Protein 9GMT (pdb70)

Structure (mmCIF, N/CA/C/O backbone):
data_9GMT
#
_entry.id   9GMT
#
_cell.length_a   1.00
_cell.length_b   1.00
_cell.length_c   1.00
_cell.angle_alpha   90.00
_cell.angle_beta   90.00
_cell.angle_gamma   90.00
#
_symmetry.space_group_name_H-M   'P 1'
#
loop_
_entity.id
_entity.type
_entity.pdbx_description
1 polymer 'Polyribonucleotide nucleotidyltransferase'
2 polymer "RNA (5'-R(P*AP*AP*AP*AP*AP*AP*AP*AP*AP*AP*AP*AP*AP*AP*A)-3')"
3 non-polymer '1-[[4-[4-[[2-phenyl-5-(trifluoromethyl)-1,3-oxazol-4-yl]carbonylamino]phenyl]phenyl]carbonylamino]cyclopentane-1-carboxylic acid'
#
loop_
_atom_site.group_PDB
_atom_site.id
_atom_site.type_symbol
_atom_site.label_atom_id
_atom_site.label_alt_id
_atom_site.label_comp_id
_atom_site.label_asym_id
_atom_site.label_entity_id
_atom_site.label_seq_id
_atom_site.pdbx_PDB_ins_code
_atom_site.Cartn_x
_atom_site.Cartn_y
_atom_site.Cartn_z
_atom_site.occupancy
_atom_site.B_iso_or_equiv
_atom_site.auth_seq_id
_atom_site.auth_comp_id
_atom_site.auth_asym_id
_atom_site.auth_atom_id
_atom_site.pdbx_PDB_model_num
ATOM 1 N N . ALA A 1 1 ? 154.32170 111.22477 173.91975 1.000 77.76895 4 ALA A N 1
ATOM 2 C CA . ALA A 1 1 ? 153.53950 110.04394 173.57040 1.000 82.63024 4 ALA A CA 1
ATOM 3 C C . ALA A 1 1 ? 153.52381 109.82888 172.06252 1.000 82.71322 4 ALA A C 1
ATOM 4 O O . ALA A 1 1 ? 152.87153 110.56740 171.32909 1.000 79.64620 4 ALA A O 1
ATOM 6 N N . GLU A 1 2 ? 154.24134 108.80293 171.60886 1.000 89.42489 5 GLU A N 1
ATOM 7 C CA . GLU A 1 2 ? 154.35633 108.48236 170.18673 1.000 88.04624 5 GLU A CA 1
ATOM 8 C C . GLU A 1 2 ? 153.09641 107.73086 169.76965 1.000 88.26492 5 GLU A C 1
ATOM 9 O O . GLU A 1 2 ? 153.03730 106.50152 169.81059 1.000 86.97958 5 GLU A O 1
ATOM 15 N N . ILE A 1 3 ? 152.07565 108.48919 169.36592 1.000 89.08400 6 ILE A N 1
ATOM 16 C CA . ILE A 1 3 ? 150.83365 107.88123 168.90185 1.000 90.77365 6 ILE A CA 1
ATOM 17 C C . ILE A 1 3 ? 151.05484 107.12352 167.59921 1.000 91.13583 6 ILE A C 1
ATOM 18 O O . ILE A 1 3 ? 150.43769 106.07709 167.36627 1.000 89.54814 6 ILE A O 1
ATOM 23 N N . ASP A 1 4 ? 151.92843 107.63200 166.73534 1.000 91.72736 7 ASP A N 1
ATOM 24 C CA . ASP A 1 4 ? 152.25165 107.00538 165.46364 1.000 90.14926 7 ASP A CA 1
ATOM 25 C C . ASP A 1 4 ? 153.75509 107.11736 165.25582 1.000 88.67968 7 ASP A C 1
ATOM 26 O O . ASP A 1 4 ? 154.42277 107.93409 165.89331 1.000 89.57040 7 ASP A O 1
ATOM 31 N N . GLU A 1 5 ? 154.29001 106.27069 164.37802 1.000 85.29185 8 GLU A N 1
ATOM 32 C CA . GLU A 1 5 ? 155.71804 106.29624 164.08634 1.000 87.08027 8 GLU A CA 1
ATOM 33 C C . GLU A 1 5 ? 156.13640 107.66959 163.58115 1.000 87.55683 8 GLU A C 1
ATOM 34 O O . GLU A 1 5 ? 155.73850 108.08977 162.49096 1.000 87.11288 8 GLU A O 1
ATOM 40 N N . GLY A 1 6 ? 156.94247 108.36487 164.37983 1.000 74.97534 9 GLY A N 1
ATOM 41 C CA . GLY A 1 6 ? 157.38543 109.70271 164.06032 1.000 69.68809 9 GLY A CA 1
ATOM 42 C C . GLY A 1 6 ? 156.48194 110.81635 164.53972 1.000 67.70604 9 GLY A C 1
ATOM 43 O O . GLY A 1 6 ? 156.82917 111.98788 164.35776 1.000 71.54261 9 GLY A O 1
ATOM 44 N N . VAL A 1 7 ? 155.34541 110.49506 165.15207 1.000 61.35661 10 VAL A N 1
ATOM 45 C CA . VAL A 1 7 ? 154.37047 111.48030 165.60766 1.000 62.12121 10 VAL A CA 1
ATOM 46 C C . VAL A 1 7 ? 154.32215 111.45112 167.12928 1.000 61.04776 10 VAL A C 1
ATOM 47 O O . VAL A 1 7 ? 154.25360 110.37446 167.73020 1.000 66.28652 10 VAL A O 1
ATOM 51 N N . PHE A 1 8 ? 154.35628 112.62929 167.75161 1.000 51.74202 11 PHE A N 1
ATOM 52 C CA . PHE A 1 8 ? 154.37094 112.74275 169.20402 1.000 49.08559 11 PHE A CA 1
ATOM 53 C C . PHE A 1 8 ? 153.33136 113.75612 169.66623 1.000 51.74728 11 PHE A C 1
ATOM 54 O O . PHE A 1 8 ? 152.96328 114.66977 168.92449 1.000 59.60989 11 PHE A O 1
ATOM 62 N N . GLU A 1 9 ? 152.86967 113.59209 170.90847 1.000 52.42886 12 GLU A N 1
ATOM 63 C CA . GLU A 1 9 ? 151.73580 114.34757 171.42863 1.000 52.55911 12 GLU A CA 1
ATOM 64 C C . GLU A 1 9 ? 151.87419 114.55330 172.93546 1.000 50.08832 12 GLU A C 1
ATOM 65 O O . GLU A 1 9 ? 152.43128 113.70988 173.63872 1.000 56.14737 12 GLU A O 1
ATOM 71 N N . THR A 1 10 ? 151.34915 115.68219 173.42275 1.000 43.47035 13 THR A N 1
ATOM 72 C CA . THR A 1 10 ? 151.43378 116.06256 174.83411 1.000 39.99798 13 THR A CA 1
ATOM 73 C C . THR A 1 10 ? 150.18305 116.85533 175.21490 1.000 43.37984 13 THR A C 1
ATOM 74 O O . THR A 1 10 ? 149.55065 117.48236 174.36428 1.000 50.38797 13 THR A O 1
ATOM 78 N N . THR A 1 11 ? 149.81696 116.81443 176.50323 1.000 44.56458 14 THR A N 1
ATOM 79 C CA . THR A 1 11 ? 148.56206 117.38604 176.98704 1.000 43.85279 14 THR A CA 1
ATOM 80 C C . THR A 1 11 ? 148.76477 118.20802 178.25832 1.000 42.59201 14 THR A C 1
ATOM 81 O O . THR A 1 11 ? 149.57482 117.86005 179.11882 1.000 48.44866 14 THR A O 1
ATOM 85 N N . ALA A 1 12 ? 147.99110 119.29227 178.38012 1.000 35.46831 15 ALA A N 1
ATOM 86 C CA . ALA A 1 12 ? 147.92165 120.10269 179.59073 1.000 39.26172 15 ALA A CA 1
ATOM 87 C C . ALA A 1 12 ? 146.46562 120.32913 179.98246 1.000 39.73374 15 ALA A C 1
ATOM 88 O O . ALA A 1 12 ? 145.58746 120.43586 179.12432 1.000 50.21227 15 ALA A O 1
ATOM 90 N N . THR A 1 13 ? 146.21527 120.41164 181.28822 1.000 35.51879 16 THR A N 1
ATOM 91 C CA . THR A 1 13 ? 144.86553 120.49944 181.83308 1.000 37.20747 16 THR A CA 1
ATOM 92 C C . THR A 1 13 ? 144.66389 121.80124 182.59982 1.000 39.71918 16 THR A C 1
ATOM 93 O O . THR A 1 13 ? 145.52799 122.21633 183.37515 1.000 42.75930 16 THR A O 1
ATOM 97 N N . ILE A 1 14 ? 143.50885 122.42933 182.38987 1.000 36.33452 17 ILE A N 1
ATOM 98 C CA . ILE A 1 14 ? 143.12073 123.66999 183.05212 1.000 35.22528 17 ILE A CA 1
ATOM 99 C C . ILE A 1 14 ? 141.87797 123.36343 183.87386 1.000 39.61895 17 ILE A C 1
ATOM 100 O O . ILE A 1 14 ? 140.81151 123.08648 183.31223 1.000 46.22643 17 ILE A O 1
ATOM 105 N N . ASP A 1 15 ? 142.00281 123.42183 185.19555 1.000 47.06384 18 ASP A N 1
ATOM 106 C CA . ASP A 1 15 ? 140.93653 123.02719 186.10884 1.000 45.26948 18 ASP A CA 1
ATOM 107 C C . ASP A 1 15 ? 140.32047 124.26510 186.74587 1.000 42.39345 18 ASP A C 1
ATOM 108 O O . ASP A 1 15 ? 140.97133 124.94415 187.54521 1.000 43.69391 18 ASP A O 1
ATOM 113 N N . ASN A 1 16 ? 139.06274 124.54363 186.40448 1.000 40.27958 19 ASN A N 1
ATOM 114 C CA . ASN A 1 16 ? 138.35088 125.71530 186.89778 1.000 40.77154 19 ASN A CA 1
ATOM 115 C C . ASN A 1 16 ? 137.28909 125.36468 187.93379 1.000 44.71794 19 ASN A C 1
ATOM 116 O O . ASN A 1 16 ? 136.42426 126.19181 188.22891 1.000 47.32759 19 ASN A O 1
ATOM 121 N N . GLY A 1 17 ? 137.33115 124.16181 188.48472 1.000 50.69671 20 GLY A N 1
ATOM 122 C CA . GLY A 1 17 ? 136.38237 123.79491 189.52348 1.000 46.18149 20 GLY A CA 1
ATOM 123 C C . GLY A 1 17 ? 134.96378 123.72401 188.99300 1.000 49.62748 20 GLY A C 1
ATOM 124 O O . GLY A 1 17 ? 134.66521 122.99337 188.04310 1.000 52.41018 20 GLY A O 1
ATOM 125 N N . SER A 1 18 ? 134.06584 124.49380 189.60772 1.000 48.91123 21 SER A N 1
ATOM 126 C CA . SER A 1 18 ? 132.65864 124.47827 189.23130 1.000 47.59781 21 SER A CA 1
ATOM 127 C C . SER A 1 18 ? 132.38789 125.13315 187.88488 1.000 48.28539 21 SER A C 1
ATOM 128 O O . SER A 1 18 ? 131.26583 125.02705 187.38257 1.000 50.56889 21 SER A O 1
ATOM 131 N N . PHE A 1 19 ? 133.36806 125.81247 187.29654 1.000 43.43417 22 PHE A N 1
ATOM 132 C CA . PHE A 1 19 ? 133.20013 126.40799 185.98003 1.000 41.61587 22 PHE A CA 1
ATOM 133 C C . PHE A 1 19 ? 133.62966 125.48706 184.84499 1.000 46.21348 22 PHE A C 1
ATOM 134 O O . PHE A 1 19 ? 133.48949 125.86710 183.67998 1.000 49.83810 22 PHE A O 1
ATOM 142 N N . GLY A 1 20 ? 134.14788 124.30338 185.14609 1.000 44.08586 23 GLY A N 1
ATOM 143 C CA . GLY A 1 20 ? 134.50409 123.32809 184.13424 1.000 42.59795 23 GLY A CA 1
ATOM 144 C C . GLY A 1 20 ? 136.00342 123.08921 184.06355 1.000 45.58253 23 GLY A C 1
ATOM 145 O O . GLY A 1 20 ? 136.79737 123.66064 184.81091 1.000 46.40373 23 GLY A O 1
ATOM 146 N N . THR A 1 21 ? 136.37206 122.21190 183.13274 1.000 43.12592 24 THR A N 1
ATOM 147 C CA . THR A 1 21 ? 137.75626 121.84297 182.87770 1.000 38.26669 24 THR A CA 1
ATOM 148 C C . THR A 1 21 ? 138.01597 121.87729 181.37913 1.000 40.60214 24 THR A C 1
ATOM 149 O O . THR A 1 21 ? 137.13222 121.57191 180.57753 1.000 49.88495 24 THR A O 1
ATOM 153 N N . ARG A 1 22 ? 139.23714 122.24598 181.00359 1.000 33.84353 25 ARG A N 1
ATOM 154 C CA . ARG A 1 22 ? 139.62077 122.32064 179.60180 1.000 35.19284 25 ARG A CA 1
ATOM 155 C C . ARG A 1 22 ? 140.96277 121.63491 179.38384 1.000 39.78264 25 ARG A C 1
ATOM 156 O O . ARG A 1 22 ? 141.76442 121.48078 180.30406 1.000 43.10471 25 ARG A O 1
ATOM 164 N N . THR A 1 23 ? 141.19324 121.20783 178.14717 1.000 39.10044 26 THR A N 1
ATOM 165 C CA . THR A 1 23 ? 142.39922 120.48149 177.78050 1.000 36.80308 26 THR A CA 1
ATOM 166 C C . THR A 1 23 ? 143.04637 121.12943 176.56762 1.000 38.20303 26 THR A C 1
ATOM 167 O O . THR A 1 23 ? 142.35730 121.53148 175.62876 1.000 42.12231 26 THR A O 1
ATOM 171 N N . ILE A 1 24 ? 144.37151 121.22541 176.58923 1.000 36.32369 27 ILE A N 1
ATOM 172 C CA . ILE A 1 24 ? 145.14618 121.76416 175.47864 1.000 36.30399 27 ILE A CA 1
ATOM 173 C C . ILE A 1 24 ? 146.13297 120.69997 175.02709 1.000 37.65064 27 ILE A C 1
ATOM 174 O O . ILE A 1 24 ? 146.87816 120.15379 175.84632 1.000 42.78994 27 ILE A O 1
ATOM 179 N N . ARG A 1 25 ? 146.14701 120.41265 173.72817 1.000 36.16013 28 ARG A N 1
ATOM 180 C CA . ARG A 1 25 ? 146.93622 119.31102 173.19026 1.000 28.11616 28 ARG A CA 1
ATOM 181 C C . ARG A 1 25 ? 147.90258 119.81347 172.12470 1.000 32.17494 28 ARG A C 1
ATOM 182 O O . ARG A 1 25 ? 147.51204 120.58184 171.24136 1.000 39.57240 28 ARG A O 1
ATOM 190 N N . PHE A 1 26 ? 149.15962 119.37840 172.21370 1.000 32.15431 29 PHE A N 1
ATOM 191 C CA . PHE A 1 26 ? 150.20485 119.70323 171.24778 1.000 26.15004 29 PHE A CA 1
ATOM 192 C C . PHE A 1 26 ? 150.60128 118.44321 170.49177 1.000 31.80770 29 PHE A C 1
ATOM 193 O O . PHE A 1 26 ? 150.76515 117.38124 171.09939 1.000 41.67596 29 PHE A O 1
ATOM 201 N N . GLU A 1 27 ? 150.77115 118.56264 169.17744 1.000 39.88342 30 GLU A N 1
ATOM 202 C CA . GLU A 1 27 ? 151.13745 117.43234 168.33491 1.000 36.74858 30 GLU A CA 1
ATOM 203 C C . GLU A 1 27 ? 152.21721 117.84227 167.34474 1.000 38.32570 30 GLU A C 1
ATOM 204 O O . GLU A 1 27 ? 152.20410 118.96298 166.82943 1.000 43.78091 30 GLU A O 1
ATOM 210 N N . THR A 1 28 ? 153.14400 116.92664 167.06868 1.000 37.62687 31 THR A N 1
ATOM 211 C CA . THR A 1 28 ? 154.22299 117.19619 166.12972 1.000 39.70404 31 THR A CA 1
ATOM 212 C C . THR A 1 28 ? 154.56600 115.94351 165.33699 1.000 40.93365 31 THR A C 1
ATOM 213 O O . THR A 1 28 ? 154.37605 114.81454 165.79540 1.000 46.25409 31 THR A O 1
ATOM 217 N N . GLY A 1 29 ? 155.09346 116.16667 164.13799 1.000 41.17650 32 GLY A N 1
ATOM 218 C CA . GLY A 1 29 ? 155.59009 115.10248 163.29673 1.000 38.58530 32 GLY A CA 1
ATOM 219 C C . GLY A 1 29 ? 154.69114 114.65837 162.16516 1.000 45.23057 32 GLY A C 1
ATOM 220 O O . GLY A 1 29 ? 154.96939 113.62276 161.55767 1.000 47.55620 32 GLY A O 1
ATOM 221 N N . ARG A 1 30 ? 153.63971 115.40235 161.84997 1.000 48.45823 33 ARG A N 1
ATOM 222 C CA . ARG A 1 30 ? 152.70950 114.98005 160.81059 1.000 41.80698 33 ARG A CA 1
ATOM 223 C C . ARG A 1 30 ? 152.47460 116.01789 159.72379 1.000 41.65397 33 ARG A C 1
ATOM 224 O O . ARG A 1 30 ? 152.23286 115.64320 158.57755 1.000 49.10476 33 ARG A O 1
ATOM 232 N N . LEU A 1 31 ? 152.54996 117.30799 160.03214 1.000 39.69161 34 LEU A N 1
ATOM 233 C CA . LEU A 1 31 ? 152.30569 118.35379 159.04948 1.000 32.40266 34 LEU A CA 1
ATOM 234 C C . LEU A 1 31 ? 153.51324 119.27402 158.91902 1.000 36.60174 34 LEU A C 1
ATOM 235 O O . LEU A 1 31 ? 154.23093 119.52361 159.88865 1.000 41.84731 34 LEU A O 1
ATOM 240 N N . ALA A 1 32 ? 153.73095 119.76694 157.69865 1.000 35.33088 35 ALA A N 1
ATOM 241 C CA . ALA A 1 32 ? 154.73573 120.79147 157.39947 1.000 31.35946 35 ALA A CA 1
ATOM 242 C C . ALA A 1 32 ? 156.14359 120.34028 157.79468 1.000 39.36902 35 ALA A C 1
ATOM 243 O O . ALA A 1 32 ? 156.82539 120.96873 158.60356 1.000 41.12845 35 ALA A O 1
ATOM 245 N N . LEU A 1 33 ? 156.58637 119.25053 157.17428 1.000 36.18613 36 LEU A N 1
ATOM 246 C CA . LEU A 1 33 ? 157.81319 118.59026 157.59652 1.000 29.29095 36 LEU A CA 1
ATOM 247 C C . LEU A 1 33 ? 159.08313 119.24745 157.06920 1.000 33.66841 36 LEU A C 1
ATOM 248 O O . LEU A 1 33 ? 160.17291 118.86258 157.49849 1.000 40.54113 36 LEU A O 1
ATOM 253 N N . GLN A 1 34 ? 158.98911 120.21636 156.16501 1.000 34.39586 37 GLN A N 1
ATOM 254 C CA . GLN A 1 34 ? 160.19007 120.87804 155.67604 1.000 31.01700 37 GLN A CA 1
ATOM 255 C C . GLN A 1 34 ? 160.50467 122.17723 156.40375 1.000 34.65727 37 GLN A C 1
ATOM 256 O O . GLN A 1 34 ? 161.51484 122.81060 156.08939 1.000 41.33054 37 GLN A O 1
ATOM 262 N N . ALA A 1 35 ? 159.67847 122.59025 157.35747 1.000 38.69184 38 ALA A N 1
ATOM 263 C CA . ALA A 1 35 ? 160.00351 123.74763 158.17094 1.000 32.23502 38 ALA A CA 1
ATOM 264 C C . ALA A 1 35 ? 161.02379 123.36882 159.23736 1.000 31.98993 38 ALA A C 1
ATOM 265 O O . ALA A 1 35 ? 161.23565 122.19343 159.53759 1.000 38.23257 38 ALA A O 1
ATOM 267 N N . ALA A 1 36 ? 161.67248 124.38544 159.80465 1.000 30.19543 39 ALA A N 1
ATOM 268 C CA . ALA A 1 36 ? 162.58875 124.12931 160.90903 1.000 27.83825 39 ALA A CA 1
ATOM 269 C C . ALA A 1 36 ? 161.85051 123.53843 162.10357 1.000 32.58481 39 ALA A C 1
ATOM 270 O O . ALA A 1 36 ? 162.35017 122.61252 162.74875 1.000 35.05996 39 ALA A O 1
ATOM 272 N N . GLY A 1 37 ? 160.66229 124.04610 162.40730 1.000 39.78671 40 GLY A N 1
ATOM 273 C CA . GLY A 1 37 ? 159.81619 123.42487 163.41616 1.000 25.34537 40 GLY A CA 1
ATOM 274 C C . GLY A 1 37 ? 158.35467 123.67601 163.12505 1.000 27.92063 40 GLY A C 1
ATOM 275 O O . GLY A 1 37 ? 157.99167 124.71259 162.56846 1.000 37.94891 40 GLY A O 1
ATOM 276 N N . ALA A 1 38 ? 157.50351 122.72466 163.51061 1.000 24.62698 41 ALA A N 1
ATOM 277 C CA . ALA A 1 38 ? 156.07442 122.84915 163.24546 1.000 21.92911 41 ALA A CA 1
ATOM 278 C C . ALA A 1 38 ? 155.26480 122.08733 164.28680 1.000 24.59439 41 ALA A C 1
ATOM 279 O O . ALA A 1 38 ? 155.60416 120.95658 164.63318 1.000 37.10758 41 ALA A O 1
ATOM 281 N N . VAL A 1 39 ? 154.18288 122.70776 164.76574 1.000 24.80257 42 VAL A N 1
ATOM 282 C CA . VAL A 1 39 ? 153.34399 122.13709 165.81803 1.000 29.36254 42 VAL A CA 1
ATOM 283 C C . VAL A 1 39 ? 151.87363 122.41571 165.52234 1.000 27.40000 42 VAL A C 1
ATOM 284 O O . VAL A 1 39 ? 151.51239 123.48129 165.01568 1.000 37.94129 42 VAL A O 1
ATOM 288 N N . VAL A 1 40 ? 151.01723 121.45043 165.85837 1.000 30.19404 43 VAL A N 1
ATOM 289 C CA . VAL A 1 40 ? 149.56548 121.60341 165.79522 1.000 24.14837 43 VAL A CA 1
ATOM 290 C C . VAL A 1 40 ? 149.03034 121.70510 167.21790 1.000 29.25061 43 VAL A C 1
ATOM 291 O O . VAL A 1 40 ? 149.40743 120.90807 168.08402 1.000 38.57203 43 VAL A O 1
ATOM 295 N N . ALA A 1 41 ? 148.14870 122.67531 167.45965 1.000 28.78449 44 ALA A N 1
ATOM 296 C CA . ALA A 1 41 ? 147.58852 122.91630 168.78461 1.000 27.85608 44 ALA A CA 1
ATOM 297 C C . ALA A 1 41 ? 146.06919 122.80853 168.75384 1.000 28.66092 44 ALA A C 1
ATOM 298 O O . ALA A 1 41 ? 145.41545 123.37588 167.86550 1.000 38.12042 44 ALA A O 1
ATOM 300 N N . TYR A 1 42 ? 145.52022 122.08464 169.73458 1.000 27.40504 45 TYR A N 1
ATOM 301 C CA . TYR A 1 42 ? 144.09055 121.84118 169.88031 1.000 28.52053 45 TYR A CA 1
ATOM 302 C C . TYR A 1 42 ? 143.59246 122.35534 171.22327 1.000 32.32098 45 TYR A C 1
ATOM 303 O O . TYR A 1 42 ? 144.24370 122.15707 172.25498 1.000 40.24467 45 TYR A O 1
ATOM 312 N N . LEU A 1 43 ? 142.41833 122.98154 171.20039 1.000 35.92050 46 LEU A N 1
ATOM 313 C CA . LEU A 1 43 ? 141.65127 123.31213 172.39695 1.000 30.34217 46 LEU A CA 1
ATOM 314 C C . LEU A 1 43 ? 140.29018 122.63133 172.30389 1.000 35.14236 46 LEU A C 1
ATOM 315 O O . LEU A 1 43 ? 139.49657 122.93532 171.40181 1.000 42.82850 46 LEU A O 1
ATOM 320 N N . ASP A 1 44 ? 140.05807 121.67106 173.20276 1.000 38.43128 47 ASP A N 1
ATOM 321 C CA . ASP A 1 44 ? 138.77749 120.99941 173.41892 1.000 47.49722 47 ASP A CA 1
ATOM 322 C C . ASP A 1 44 ? 138.16008 120.35351 172.17984 1.000 51.82875 47 ASP A C 1
ATOM 323 O O . ASP A 1 44 ? 136.94076 120.41517 171.99793 1.000 59.99894 47 ASP A O 1
ATOM 328 N N . ASP A 1 45 ? 138.97822 119.74982 171.32115 1.000 46.40533 48 ASP A N 1
ATOM 329 C CA . ASP A 1 45 ? 138.51192 118.94136 170.19316 1.000 51.90281 48 ASP A CA 1
ATOM 330 C C . ASP A 1 45 ? 137.88884 119.71926 169.03819 1.000 49.58400 48 ASP A C 1
ATOM 331 O O . ASP A 1 45 ? 137.66883 119.14443 167.97019 1.000 58.66045 48 ASP A O 1
ATOM 336 N N . ASP A 1 46 ? 137.62041 121.01108 169.20235 1.000 46.76004 49 ASP A N 1
ATOM 337 C CA . ASP A 1 46 ? 137.02404 121.75907 168.10181 1.000 43.25624 49 ASP A CA 1
ATOM 338 C C . ASP A 1 46 ? 137.80063 123.00776 167.72314 1.000 42.59620 49 ASP A C 1
ATOM 339 O O . ASP A 1 46 ? 137.46519 123.63302 166.71495 1.000 46.29275 49 ASP A O 1
ATOM 344 N N . ASN A 1 47 ? 138.81208 123.39724 168.48933 1.000 37.74980 50 ASN A N 1
ATOM 345 C CA . ASN A 1 47 ? 139.66614 124.51204 168.11060 1.000 28.98016 50 ASN A CA 1
ATOM 346 C C . ASN A 1 47 ? 141.01406 123.96141 167.66689 1.000 33.55158 50 ASN A C 1
ATOM 347 O O . ASN A 1 47 ? 141.65391 123.22199 168.41750 1.000 44.86046 50 ASN A O 1
ATOM 352 N N . MET A 1 48 ? 141.44527 124.32233 166.45809 1.000 22.99518 51 MET A N 1
ATOM 353 C CA . MET A 1 48 ? 142.63462 123.70719 165.87606 1.000 28.42496 51 MET A CA 1
ATOM 354 C C . MET A 1 48 ? 143.41516 124.71472 165.04571 1.000 29.37337 51 MET A C 1
ATOM 355 O O . MET A 1 48 ? 142.83141 125.38388 164.18613 1.000 30.98959 51 MET A O 1
ATOM 360 N N . LEU A 1 49 ? 144.72821 124.80017 165.28686 1.000 27.67187 52 LEU A N 1
ATOM 361 C CA . LEU A 1 49 ? 145.58222 125.68588 164.49674 1.000 25.11338 52 LEU A CA 1
ATOM 362 C C . LEU A 1 49 ? 146.98508 125.10251 164.35474 1.000 25.04463 52 LEU A C 1
ATOM 363 O O . LEU A 1 49 ? 147.37868 124.19373 165.08727 1.000 34.04253 52 LEU A O 1
ATOM 368 N N . LEU A 1 50 ? 147.74010 125.64726 163.39558 1.000 24.50092 53 LEU A N 1
ATOM 369 C CA . LEU A 1 50 ? 149.07469 125.17391 163.03680 1.000 24.05112 53 LEU A CA 1
ATOM 370 C C . LEU A 1 50 ? 150.08633 126.31174 163.09023 1.000 21.72750 53 LEU A C 1
ATOM 371 O O . LEU A 1 50 ? 149.78657 127.43272 162.67885 1.000 32.16584 53 LEU A O 1
ATOM 376 N N . SER A 1 51 ? 151.29394 126.01605 163.56777 1.000 22.13927 54 SER A N 1
ATOM 377 C CA . SER A 1 51 ? 152.36619 126.99920 163.66207 1.000 19.97287 54 SER A CA 1
ATOM 378 C C . SER A 1 51 ? 153.66258 126.42842 163.10075 1.000 19.89230 54 SER A C 1
ATOM 379 O O . SER A 1 51 ? 154.01582 125.28201 163.38391 1.000 32.26189 54 SER A O 1
ATOM 382 N N . ALA A 1 52 ? 154.37899 127.24090 162.32105 1.000 20.13729 55 ALA A N 1
ATOM 383 C CA . ALA A 1 52 ? 155.60962 126.82501 161.65742 1.000 24.77430 55 ALA A CA 1
ATOM 384 C C . ALA A 1 52 ? 156.67201 127.91368 161.74904 1.000 27.86998 55 ALA A C 1
ATOM 385 O O . ALA A 1 52 ? 156.37094 129.09654 161.58509 1.000 35.16057 55 ALA A O 1
ATOM 387 N N . THR A 1 53 ? 157.91931 127.50118 161.97831 1.000 24.23113 56 THR A N 1
ATOM 388 C CA . THR A 1 53 ? 159.06086 128.39858 162.11929 1.000 28.38128 56 THR A CA 1
ATOM 389 C C . THR A 1 53 ? 160.18684 127.95732 161.19369 1.000 32.57528 56 THR A C 1
ATOM 390 O O . THR A 1 53 ? 160.52213 126.76755 161.14395 1.000 36.32897 56 THR A O 1
ATOM 394 N N . THR A 1 54 ? 160.77907 128.92353 160.48723 1.000 27.39155 57 THR A N 1
ATOM 395 C CA . THR A 1 54 ? 161.88369 128.69140 159.56533 1.000 33.08529 57 THR A CA 1
ATOM 396 C C . THR A 1 54 ? 162.92911 129.78790 159.73278 1.000 34.81542 57 THR A C 1
ATOM 397 O O . THR A 1 54 ? 162.63561 130.88571 160.20657 1.000 38.42189 57 THR A O 1
ATOM 401 N N . ALA A 1 55 ? 164.15893 129.48375 159.32256 1.000 42.15665 58 ALA A N 1
ATOM 402 C CA . ALA A 1 55 ? 165.25770 130.43836 159.38216 1.000 42.17882 58 ALA A CA 1
ATOM 403 C C . ALA A 1 55 ? 166.00005 130.45621 158.05291 1.000 43.40191 58 ALA A C 1
ATOM 404 O O . ALA A 1 55 ? 166.00045 129.47070 157.31469 1.000 52.13752 58 ALA A O 1
ATOM 406 N N . SER A 1 56 ? 166.63292 131.58746 157.75252 1.000 50.07664 59 SER A N 1
ATOM 407 C CA . SER A 1 56 ? 167.35738 131.73984 156.49802 1.000 51.97951 59 SER A CA 1
ATOM 408 C C . SER A 1 56 ? 168.75903 131.14803 156.59892 1.000 50.66204 59 SER A C 1
ATOM 409 O O . SER A 1 56 ? 169.32940 131.02765 157.68411 1.000 53.55969 59 SER A O 1
ATOM 412 N N . LYS A 1 57 ? 169.30900 130.77148 155.44188 1.000 59.67392 60 LYS A N 1
ATOM 413 C CA . LYS A 1 57 ? 170.61787 130.12301 155.40698 1.000 61.49821 60 LYS A CA 1
ATOM 414 C C . LYS A 1 57 ? 171.72990 131.06691 155.84509 1.000 62.61965 60 LYS A C 1
ATOM 415 O O . LYS A 1 57 ? 172.64027 130.66246 156.57491 1.000 64.07618 60 LYS A O 1
ATOM 421 N N . ASN A 1 58 ? 171.68043 132.31849 155.40895 1.000 64.57500 61 ASN A N 1
ATOM 422 C CA . ASN A 1 58 ? 172.78602 133.22414 155.65606 1.000 64.41813 61 ASN A CA 1
ATOM 423 C C . ASN A 1 58 ? 172.31430 134.48383 156.37130 1.000 65.36982 61 ASN A C 1
ATOM 424 O O . ASN A 1 58 ? 171.17106 134.91431 156.19984 1.000 66.71197 61 ASN A O 1
ATOM 429 N N . PRO A 1 59 ? 173.17464 135.10296 157.16868 1.000 69.13548 62 PRO A N 1
ATOM 430 C CA . PRO A 1 59 ? 172.79707 136.33438 157.86335 1.000 67.15261 62 PRO A CA 1
ATOM 431 C C . PRO A 1 59 ? 172.84179 137.54091 156.93601 1.000 68.41958 62 PRO A C 1
ATOM 432 O O . PRO A 1 59 ? 173.36147 137.49349 155.82273 1.000 71.97907 62 PRO A O 1
ATOM 436 N N . LYS A 1 60 ? 172.27283 138.64065 157.42703 1.000 75.48527 63 LYS A N 1
ATOM 437 C CA . LYS A 1 60 ? 172.30375 139.93645 156.74729 1.000 76.22242 63 LYS A CA 1
ATOM 438 C C . LYS A 1 60 ? 173.05054 140.90286 157.66096 1.000 79.43009 63 LYS A C 1
ATOM 439 O O . LYS A 1 60 ? 172.44344 141.60629 158.46937 1.000 81.00951 63 LYS A O 1
ATOM 445 N N . GLU A 1 61 ? 174.37568 140.93742 157.52094 1.000 88.21570 64 GLU A N 1
ATOM 446 C CA . GLU A 1 61 ? 175.22219 141.71904 158.41244 1.000 88.47110 64 GLU A CA 1
ATOM 447 C C . GLU A 1 61 ? 174.95279 143.21579 158.34717 1.000 89.95392 64 GLU A C 1
ATOM 448 O O . GLU A 1 61 ? 175.13003 143.90125 159.35932 1.000 89.28028 64 GLU A O 1
ATOM 454 N N . HIS A 1 62 ? 174.53431 143.74006 157.19626 1.000 90.67780 65 HIS A N 1
ATOM 455 C CA . HIS A 1 62 ? 174.35724 145.17821 157.04673 1.000 91.27242 65 HIS A CA 1
ATOM 456 C C . HIS A 1 62 ? 173.15161 145.72094 157.80306 1.000 93.76186 65 HIS A C 1
ATOM 457 O O . HIS A 1 62 ? 173.01000 146.94337 157.90696 1.000 95.01641 65 HIS A O 1
ATOM 464 N N . PHE A 1 63 ? 172.28342 144.85974 158.32317 1.000 87.33130 66 PHE A N 1
ATOM 465 C CA . PHE A 1 63 ? 171.24132 145.31473 159.22942 1.000 84.87354 66 PHE A CA 1
ATOM 466 C C . PHE A 1 63 ? 171.82448 145.64121 160.59700 1.000 84.60524 66 PHE A C 1
ATOM 467 O O . PHE A 1 63 ? 172.86432 145.11476 160.99743 1.000 85.92326 66 PHE A O 1
ATOM 475 N N . ASP A 1 64 ? 171.13877 146.52301 161.31747 1.000 82.33795 67 ASP A N 1
ATOM 476 C CA . ASP A 1 64 ? 171.54365 146.91820 162.65741 1.000 83.33070 67 ASP A CA 1
ATOM 477 C C . ASP A 1 64 ? 170.56799 146.45075 163.72849 1.000 83.92956 67 ASP A C 1
ATOM 478 O O . ASP A 1 64 ? 170.63804 146.92632 164.86512 1.000 84.55646 67 ASP A O 1
ATOM 483 N N . PHE A 1 65 ? 169.66987 145.52707 163.39709 1.000 74.41591 68 PHE A N 1
ATOM 484 C CA . PHE A 1 65 ? 168.69401 145.02485 164.35044 1.000 70.84139 68 PHE A CA 1
ATOM 485 C C . PHE A 1 65 ? 168.32213 143.60252 163.95879 1.000 71.95275 68 PHE A C 1
ATOM 486 O O . PHE A 1 65 ? 168.60306 143.14882 162.84834 1.000 73.32794 68 PHE A O 1
ATOM 494 N N . PHE A 1 66 ? 167.68792 142.89897 164.89078 1.000 56.58434 69 PHE A N 1
ATOM 495 C CA . PHE A 1 66 ? 167.32495 141.50022 164.70971 1.000 49.14393 69 PHE A CA 1
ATOM 496 C C . PHE A 1 66 ? 166.04180 141.39596 163.89467 1.000 54.69292 69 PHE A C 1
ATOM 497 O O . PHE A 1 66 ? 164.97999 141.83969 164.34448 1.000 57.74740 69 PHE A O 1
ATOM 505 N N . PRO A 1 67 ? 166.10096 140.82666 162.69465 1.000 49.47954 70 PRO A N 1
ATOM 506 C CA . PRO A 1 67 ? 164.92228 140.72450 161.80583 1.000 48.36558 70 PRO A CA 1
ATOM 507 C C . PRO A 1 67 ? 164.00936 139.51999 162.05035 1.000 51.81197 70 PRO A C 1
ATOM 508 O O . PRO A 1 67 ? 164.11165 138.46848 161.42647 1.000 54.61487 70 PRO A O 1
ATOM 512 N N . LEU A 1 68 ? 163.08745 139.67665 162.99295 1.000 46.49081 71 LEU A N 1
ATOM 513 C CA . LEU A 1 68 ? 162.05807 138.68650 163.27592 1.000 38.44283 71 LEU A CA 1
ATOM 514 C C . LEU A 1 68 ? 160.73180 139.14319 162.68066 1.000 36.50930 71 LEU A C 1
ATOM 515 O O . LEU A 1 68 ? 160.39243 140.32629 162.74211 1.000 45.58256 71 LEU A O 1
ATOM 520 N N . THR A 1 69 ? 159.98666 138.20777 162.09346 1.000 36.07616 72 THR A N 1
ATOM 521 C CA . THR A 1 69 ? 158.68593 138.51528 161.51032 1.000 34.88641 72 THR A CA 1
ATOM 522 C C . THR A 1 69 ? 157.64815 137.49263 161.95025 1.000 35.91493 72 THR A C 1
ATOM 523 O O . THR A 1 69 ? 157.91927 136.28984 161.96843 1.000 43.43751 72 THR A O 1
ATOM 527 N N . VAL A 1 70 ? 156.45807 137.98129 162.29715 1.000 33.54280 73 VAL A N 1
ATOM 528 C CA . VAL A 1 70 ? 155.34139 137.15853 162.74849 1.000 32.60035 73 VAL A CA 1
ATOM 529 C C . VAL A 1 70 ? 154.13262 137.44738 161.86995 1.000 34.28223 73 VAL A C 1
ATOM 530 O O . VAL A 1 70 ? 153.82043 138.60994 161.59972 1.000 43.47076 73 VAL A O 1
ATOM 534 N N . ASP A 1 71 ? 153.44409 136.39150 161.43709 1.000 37.81597 74 ASP A N 1
ATOM 535 C CA . ASP A 1 71 ? 152.26967 136.52528 160.58484 1.000 30.70827 74 ASP A CA 1
ATOM 536 C C . ASP A 1 71 ? 151.15008 135.61877 161.07747 1.000 33.76340 74 ASP A C 1
ATOM 537 O O . ASP A 1 71 ? 151.39860 134.48382 161.49247 1.000 46.58349 74 ASP A O 1
ATOM 542 N N . VAL A 1 72 ? 149.91889 136.12167 161.01958 1.000 31.14662 75 VAL A N 1
ATOM 543 C CA . VAL A 1 72 ? 148.72355 135.37832 161.40187 1.000 33.62923 75 VAL A CA 1
ATOM 544 C C . VAL A 1 72 ? 147.77692 135.34064 160.20875 1.000 35.55854 75 VAL A C 1
ATOM 545 O O . VAL A 1 72 ? 147.40989 136.38973 159.67001 1.000 42.28496 75 VAL A O 1
ATOM 549 N N . GLU A 1 73 ? 147.37218 134.13742 159.81208 1.000 34.10592 76 GLU A N 1
ATOM 550 C CA . GLU A 1 73 ? 146.53216 133.90441 158.64261 1.000 31.19085 76 GLU A CA 1
ATOM 551 C C . GLU A 1 73 ? 145.19248 133.33671 159.09663 1.000 37.33758 76 GLU A C 1
ATOM 552 O O . GLU A 1 73 ? 145.10325 132.16304 159.47670 1.000 45.84264 76 GLU A O 1
ATOM 558 N N . GLU A 1 74 ? 144.15444 134.16365 159.03391 1.000 39.06839 77 GLU A N 1
ATOM 559 C CA . GLU A 1 74 ? 142.79598 133.74587 159.34886 1.000 37.58461 77 GLU A CA 1
ATOM 560 C C . GLU A 1 74 ? 142.13380 133.21453 158.08349 1.000 41.14937 77 GLU A C 1
ATOM 561 O O . GLU A 1 74 ? 142.10821 133.89984 157.05840 1.000 49.65175 77 GLU A O 1
ATOM 567 N N . ARG A 1 75 ? 141.60235 132.00319 158.15257 1.000 32.43851 78 ARG A N 1
ATOM 568 C CA . ARG A 1 75 ? 140.88238 131.41059 157.03783 1.000 31.94840 78 ARG A CA 1
ATOM 569 C C . ARG A 1 75 ? 139.39095 131.41046 157.33918 1.000 35.01607 78 ARG A C 1
ATOM 570 O O . ARG A 1 75 ? 138.96482 130.97425 158.41009 1.000 41.40347 78 ARG A O 1
ATOM 578 N N . MET A 1 76 ? 138.59877 131.91079 156.39158 1.000 33.61862 79 MET A N 1
ATOM 579 C CA . MET A 1 76 ? 137.15666 131.96986 156.59133 1.000 32.77176 79 MET A CA 1
ATOM 580 C C . MET A 1 76 ? 136.51632 130.59270 156.68445 1.000 33.31127 79 MET A C 1
ATOM 581 O O . MET A 1 76 ? 135.47929 130.45609 157.33917 1.000 35.91810 79 MET A O 1
ATOM 586 N N . TYR A 1 77 ? 137.10921 129.56497 156.06930 1.000 24.88517 80 TYR A N 1
ATOM 587 C CA . TYR A 1 77 ? 136.53448 128.22949 156.19002 1.000 28.10791 80 TYR A CA 1
ATOM 588 C C . TYR A 1 77 ? 136.59007 127.70317 157.61997 1.000 32.87788 80 TYR A C 1
ATOM 589 O O . TYR A 1 77 ? 135.87659 126.75020 157.93904 1.000 34.24071 80 TYR A O 1
ATOM 598 N N . ALA A 1 78 ? 137.41576 128.30104 158.48249 1.000 30.58492 81 ALA A N 1
ATOM 599 C CA . ALA A 1 78 ? 137.41101 127.96145 159.89878 1.000 31.02355 81 ALA A CA 1
ATOM 600 C C . ALA A 1 78 ? 136.10106 128.33046 160.57986 1.000 35.10802 81 ALA A C 1
ATOM 601 O O . ALA A 1 78 ? 135.81964 127.81631 161.66386 1.000 35.83167 81 ALA A O 1
ATOM 603 N N . ALA A 1 79 ? 135.30343 129.21333 159.98104 1.000 34.40811 82 ALA A N 1
ATOM 604 C CA . ALA A 1 79 ? 133.97670 129.53188 160.48311 1.000 26.66856 82 ALA A CA 1
ATOM 605 C C . ALA A 1 79 ? 132.85819 129.01237 159.59171 1.000 32.31438 82 ALA A C 1
ATOM 606 O O . ALA A 1 79 ? 131.69698 129.35312 159.82473 1.000 42.03001 82 ALA A O 1
ATOM 608 N N . GLY A 1 80 ? 133.17000 128.19890 158.58652 1.000 29.64647 83 GLY A N 1
ATOM 609 C CA . GLY A 1 80 ? 132.15946 127.65495 157.70001 1.000 23.87341 83 GLY A CA 1
ATOM 610 C C . GLY A 1 80 ? 131.43568 128.68775 156.86310 1.000 30.74449 83 GLY A C 1
ATOM 611 O O . GLY A 1 80 ? 130.20952 128.65074 156.75640 1.000 35.77443 83 GLY A O 1
ATOM 612 N N . ARG A 1 81 ? 132.18531 129.60002 156.24807 1.000 36.40620 84 ARG A N 1
ATOM 613 C CA . ARG A 1 81 ? 131.61896 130.75512 155.56752 1.000 25.02949 84 ARG A CA 1
ATOM 614 C C . ARG A 1 81 ? 132.49669 131.12856 154.37983 1.000 31.11015 84 ARG A C 1
ATOM 615 O O . ARG A 1 81 ? 133.71056 130.92497 154.39625 1.000 39.47058 84 ARG A O 1
ATOM 623 N N . ILE A 1 82 ? 131.87367 131.69458 153.35130 1.000 31.30131 85 ILE A N 1
ATOM 624 C CA . ILE A 1 82 ? 132.60581 132.22825 152.20294 1.000 26.07167 85 ILE A CA 1
ATOM 625 C C . ILE A 1 82 ? 132.85287 133.71500 152.43116 1.000 30.56222 85 ILE A C 1
ATOM 626 O O . ILE A 1 82 ? 131.95110 134.42055 152.90048 1.000 42.87955 85 ILE A O 1
ATOM 631 N N . PRO A 1 83 ? 134.04271 134.23013 152.11961 1.000 36.40208 86 PRO A N 1
ATOM 632 C CA . PRO A 1 83 ? 134.32370 135.65166 152.36464 1.000 33.24283 86 PRO A CA 1
ATOM 633 C C . PRO A 1 83 ? 133.37953 136.56495 151.59592 1.000 31.67998 86 PRO A C 1
ATOM 634 O O . PRO A 1 83 ? 132.98041 136.27303 150.46886 1.000 37.75823 86 PRO A O 1
ATOM 638 N N . GLY A 1 84 ? 133.01814 137.67713 152.22502 1.000 34.88348 87 GLY A N 1
ATOM 639 C CA . GLY A 1 84 ? 132.06286 138.60958 151.67215 1.000 28.20878 87 GLY A CA 1
ATOM 640 C C . GLY A 1 84 ? 132.60947 139.67885 150.75700 1.000 31.38842 87 GLY A C 1
ATOM 641 O O . GLY A 1 84 ? 131.82859 140.47070 150.22913 1.000 40.17092 87 GLY A O 1
ATOM 642 N N . SER A 1 85 ? 133.91923 139.73776 150.54212 1.000 33.73686 88 SER A N 1
ATOM 643 C CA . SER A 1 85 ? 134.48550 140.76464 149.68319 1.000 30.60202 88 SER A CA 1
ATOM 644 C C . SER A 1 85 ? 134.14677 140.48662 148.21913 1.000 36.70123 88 SER A C 1
ATOM 645 O O . SER A 1 85 ? 133.62992 139.42762 147.85972 1.000 42.94201 88 SER A O 1
ATOM 648 N N . PHE A 1 86 ? 134.44089 141.47047 147.36590 1.000 40.06849 89 PHE A N 1
ATOM 649 C CA . PHE A 1 86 ? 134.04079 141.38218 145.96458 1.000 34.41973 89 PHE A CA 1
ATOM 650 C C . PHE A 1 86 ? 134.72172 140.22267 145.24929 1.000 34.93224 89 PHE A C 1
ATOM 651 O O . PHE A 1 86 ? 134.09532 139.55708 144.41981 1.000 39.60932 89 PHE A O 1
ATOM 659 N N . PHE A 1 87 ? 135.98893 139.96019 145.55132 1.000 32.76743 90 PHE A N 1
ATOM 660 C CA . PHE A 1 87 ? 136.71238 138.86733 144.91731 1.000 31.52261 90 PHE A CA 1
ATOM 661 C C . PHE A 1 87 ? 136.66022 137.56366 145.70809 1.000 37.99550 90 PHE A C 1
ATOM 662 O O . PHE A 1 87 ? 137.25848 136.57560 145.27619 1.000 37.13240 90 PHE A O 1
ATOM 670 N N . ARG A 1 88 ? 135.95984 137.53523 146.84224 1.000 33.01974 91 ARG A N 1
ATOM 671 C CA . ARG A 1 88 ? 135.65252 136.29425 147.55998 1.000 29.74764 91 ARG A CA 1
ATOM 672 C C . ARG A 1 88 ? 136.90589 135.60573 148.09501 1.000 31.52383 91 ARG A C 1
ATOM 673 O O . ARG A 1 88 ? 136.95011 134.38398 148.22497 1.000 37.07460 91 ARG A O 1
ATOM 681 N N . ARG A 1 89 ? 137.92554 136.39008 148.42700 1.000 30.58093 92 ARG A N 1
ATOM 682 C CA . ARG A 1 89 ? 139.17879 135.83841 148.91616 1.000 27.68327 92 ARG A CA 1
ATOM 683 C C . ARG A 1 89 ? 139.69890 136.72640 150.03563 1.000 33.54129 92 ARG A C 1
ATOM 684 O O . ARG A 1 89 ? 139.43923 137.92985 150.05975 1.000 41.35487 92 ARG A O 1
ATOM 692 N N . GLU A 1 90 ? 140.42512 136.11998 150.97041 1.000 38.02063 93 GLU A N 1
ATOM 693 C CA . GLU A 1 90 ? 140.99617 136.87530 152.07743 1.000 37.37249 93 GLU A CA 1
ATOM 694 C C . GLU A 1 90 ? 142.07218 137.82615 151.57171 1.000 44.23976 93 GLU A C 1
ATOM 695 O O . GLU A 1 90 ? 142.89859 137.45856 150.73451 1.000 50.35000 93 GLU A O 1
ATOM 701 N N . GLY A 1 91 ? 142.06762 139.04990 152.09021 1.000 48.60214 94 GLY A N 1
ATOM 702 C CA . GLY A 1 91 ? 143.01840 140.05297 151.65274 1.000 49.59836 94 GLY A CA 1
ATOM 703 C C . GLY A 1 91 ? 143.99607 140.49714 152.72005 1.000 55.54467 94 GLY A C 1
ATOM 704 O O . GLY A 1 91 ? 144.71486 139.67551 153.29279 1.000 58.75967 94 GLY A O 1
ATOM 705 N N . ARG A 1 92 ? 144.04140 141.79976 152.98313 1.000 54.86807 95 ARG A N 1
ATOM 706 C CA . ARG A 1 92 ? 144.94206 142.32667 153.99194 1.000 51.07276 95 ARG A CA 1
ATOM 707 C C . ARG A 1 92 ? 144.46699 141.92933 155.38908 1.000 52.99633 95 ARG A C 1
ATOM 708 O O . ARG A 1 92 ? 143.26722 141.77723 155.62459 1.000 53.84971 95 ARG A O 1
ATOM 716 N N . PRO A 1 93 ? 145.39221 141.75942 156.33200 1.000 47.72358 96 PRO A N 1
ATOM 717 C CA . PRO A 1 93 ? 145.01123 141.29200 157.67042 1.000 43.51452 96 PRO A CA 1
ATOM 718 C C . PRO A 1 93 ? 144.10720 142.27984 158.39296 1.000 44.72474 96 PRO A C 1
ATOM 719 O O . PRO A 1 93 ? 144.23379 143.49595 158.24840 1.000 49.61523 96 PRO A O 1
ATOM 723 N N . SER A 1 94 ? 143.19489 141.73707 159.19236 1.000 39.80351 97 SER A N 1
ATOM 724 C CA . SER A 1 94 ? 142.26829 142.54534 159.96580 1.000 36.47552 97 SER A CA 1
ATOM 725 C C . SER A 1 94 ? 142.94711 143.06731 161.23108 1.000 37.96429 97 SER A C 1
ATOM 726 O O . SER A 1 94 ? 144.10170 142.75492 161.52540 1.000 46.48135 97 SER A O 1
ATOM 729 N N . THR A 1 95 ? 142.21421 143.88120 161.99271 1.000 39.70477 98 THR A N 1
ATOM 730 C CA . THR A 1 95 ? 142.76689 144.46098 163.21397 1.000 39.19468 98 THR A CA 1
ATOM 731 C C . THR A 1 95 ? 143.05441 143.38991 164.26075 1.000 41.70098 98 THR A C 1
ATOM 732 O O . THR A 1 95 ? 144.06422 143.46078 164.97493 1.000 47.32317 98 THR A O 1
ATOM 736 N N . ASP A 1 96 ? 142.17684 142.38952 164.36361 1.000 35.38756 99 ASP A N 1
ATOM 737 C CA . ASP A 1 96 ? 142.37978 141.30973 165.32444 1.000 38.39051 99 ASP A CA 1
ATOM 738 C C . ASP A 1 96 ? 143.67023 140.55170 165.04775 1.000 38.73735 99 ASP A C 1
ATOM 739 O O . ASP A 1 96 ? 144.42234 140.23135 165.97592 1.000 46.79808 99 ASP A O 1
ATOM 744 N N . ALA A 1 97 ? 143.94413 140.25927 163.77546 1.000 33.28930 100 ALA A N 1
ATOM 745 C CA . ALA A 1 97 ? 145.16213 139.53846 163.42543 1.000 31.41112 100 ALA A CA 1
ATOM 746 C C . ALA A 1 97 ? 146.40660 140.34556 163.77233 1.000 31.54685 100 ALA A C 1
ATOM 747 O O . ALA A 1 97 ? 147.38966 139.79488 164.27688 1.000 35.37505 100 ALA A O 1
ATOM 749 N N . ILE A 1 98 ? 146.38355 141.65261 163.51047 1.000 28.97661 101 ILE A N 1
ATOM 750 C CA . ILE A 1 98 ? 147.53354 142.49909 163.82149 1.000 34.84332 101 ILE A CA 1
ATOM 751 C C . ILE A 1 98 ? 147.77422 142.55348 165.32598 1.000 31.83956 101 ILE A C 1
ATOM 752 O O . ILE A 1 98 ? 148.92049 142.47812 165.79250 1.000 38.37645 101 ILE A O 1
ATOM 757 N N . LEU A 1 99 ? 146.70282 142.68068 166.11106 1.000 26.18455 102 LEU A N 1
ATOM 758 C CA . LEU A 1 99 ? 146.86413 142.67249 167.56236 1.000 28.28855 102 LEU A CA 1
ATOM 759 C C . LEU A 1 99 ? 147.41746 141.33857 168.05696 1.000 29.85153 102 LEU A C 1
ATOM 760 O O . LEU A 1 99 ? 148.25844 141.30734 168.96416 1.000 36.38028 102 LEU A O 1
ATOM 765 N N . THR A 1 100 ? 146.96406 140.22479 167.47429 1.000 25.60114 103 THR A N 1
ATOM 766 C CA . THR A 1 100 ? 147.52859 138.92726 167.84443 1.000 30.05142 103 THR A CA 1
ATOM 767 C C . THR A 1 100 ? 149.01344 138.84654 167.49481 1.000 27.84399 103 THR A C 1
ATOM 768 O O . THR A 1 100 ? 149.81188 138.28988 168.26102 1.000 31.04512 103 THR A O 1
ATOM 772 N N . CYS A 1 101 ? 149.40010 139.40276 166.34254 1.000 27.08491 104 CYS A N 1
ATOM 773 C CA . CYS A 1 101 ? 150.81162 139.43739 165.97153 1.000 22.89430 104 CYS A CA 1
ATOM 774 C C . CYS A 1 101 ? 151.63152 140.19836 167.00264 1.000 29.84379 104 CYS A C 1
ATOM 775 O O . CYS A 1 101 ? 152.71994 139.75915 167.38561 1.000 36.19761 104 CYS A O 1
ATOM 778 N N . ARG A 1 102 ? 151.12345 141.34233 167.46457 1.000 33.35466 105 ARG A N 1
ATOM 779 C CA . ARG A 1 102 ? 151.84830 142.10355 168.48014 1.000 33.56492 105 ARG A CA 1
ATOM 780 C C . ARG A 1 102 ? 151.94986 141.32355 169.78765 1.000 35.79098 105 ARG A C 1
ATOM 781 O O . ARG A 1 102 ? 152.99389 141.34342 170.45442 1.000 41.09814 105 ARG A O 1
ATOM 789 N N . LEU A 1 103 ? 150.87183 140.63464 170.17097 1.000 30.36420 106 LEU A N 1
ATOM 790 C CA . LEU A 1 103 ? 150.89362 139.84664 171.40063 1.000 28.90950 106 LEU A CA 1
ATOM 791 C C . LEU A 1 103 ? 151.94939 138.75009 171.33846 1.000 36.98622 106 LEU A C 1
ATOM 792 O O . LEU A 1 103 ? 152.63718 138.48787 172.32896 1.000 42.27292 106 LEU A O 1
ATOM 797 N N . ILE A 1 104 ? 152.08487 138.08707 170.18870 1.000 35.45674 107 ILE A N 1
ATOM 798 C CA . ILE A 1 104 ? 153.13284 137.07564 170.05480 1.000 29.28633 107 ILE A CA 1
ATOM 799 C C . ILE A 1 104 ? 154.51514 137.72242 170.04083 1.000 34.08744 107 ILE A C 1
ATOM 800 O O . ILE A 1 104 ? 155.45662 137.21309 170.65613 1.000 39.44078 107 ILE A O 1
ATOM 805 N N . ASP A 1 105 ? 154.66233 138.85001 169.34107 1.000 35.47902 108 ASP A N 1
ATOM 806 C CA . ASP A 1 105 ? 155.98349 139.43276 169.12739 1.000 30.29137 108 ASP A CA 1
ATOM 807 C C . ASP A 1 105 ? 156.57679 140.00702 170.40801 1.000 36.98321 108 ASP A C 1
ATOM 808 O O . ASP A 1 105 ? 157.79674 139.95672 170.58780 1.000 39.80760 108 ASP A O 1
ATOM 813 N N . ARG A 1 106 ? 155.74967 140.56194 171.29676 1.000 33.62125 109 ARG A N 1
ATOM 814 C CA . ARG A 1 106 ? 156.29534 141.25014 172.46807 1.000 31.63333 109 ARG A CA 1
ATOM 815 C C . ARG A 1 106 ? 157.12482 140.35035 173.37891 1.000 34.09235 109 ARG A C 1
ATOM 816 O O . ARG A 1 106 ? 158.23103 140.76043 173.76649 1.000 41.02824 109 ARG A O 1
ATOM 824 N N . PRO A 1 107 ? 156.67988 139.15466 173.76636 1.000 37.17497 110 PRO A N 1
ATOM 825 C CA . PRO A 1 107 ? 157.51867 138.31852 174.63737 1.000 31.18035 110 PRO A CA 1
ATOM 826 C C . PRO A 1 107 ? 158.56614 137.47214 173.91979 1.000 36.05740 110 PRO A C 1
ATOM 827 O O . PRO A 1 107 ? 159.57547 137.11271 174.52829 1.000 41.83986 110 PRO A O 1
ATOM 831 N N . LEU A 1 108 ? 158.35797 137.13188 172.64760 1.000 38.57647 111 LEU A N 1
ATOM 832 C CA . LEU A 1 108 ? 159.30588 136.24523 171.97660 1.000 36.22683 111 LEU A CA 1
ATOM 833 C C . LEU A 1 108 ? 160.57792 136.96690 171.54756 1.000 37.95328 111 LEU A C 1
ATOM 834 O O . LEU A 1 108 ? 161.65748 136.37056 171.56812 1.000 40.71280 111 LEU A O 1
ATOM 839 N N . ARG A 1 109 ? 160.47493 138.23893 171.16097 1.000 39.99834 112 ARG A N 1
ATOM 840 C CA . ARG A 1 109 ? 161.62761 138.94790 170.60521 1.000 40.00028 112 ARG A CA 1
ATOM 841 C C . ARG A 1 109 ? 162.80921 139.03495 171.56323 1.000 40.79779 112 ARG A C 1
ATOM 842 O O . ARG A 1 109 ? 163.93625 138.72474 171.14336 1.000 47.90108 112 ARG A O 1
ATOM 850 N N . PRO A 1 110 ? 162.64898 139.43635 172.82824 1.000 39.93071 113 PRO A N 1
ATOM 851 C CA . PRO A 1 110 ? 163.81005 139.47966 173.73204 1.000 36.43756 113 PRO A CA 1
ATOM 852 C C . PRO A 1 110 ? 164.29457 138.11643 174.20492 1.000 41.13449 113 PRO A C 1
ATOM 853 O O . PRO A 1 110 ? 165.25281 138.06719 174.98299 1.000 46.95591 113 PRO A O 1
ATOM 857 N N . SER A 1 111 ? 163.67858 137.01807 173.77225 1.000 42.41052 114 SER A N 1
ATOM 858 C CA . SER A 1 111 ? 164.10545 135.69171 174.19797 1.000 37.21535 114 SER A CA 1
ATOM 859 C C . SER A 1 111 ? 165.19251 135.09266 173.31355 1.000 42.35338 114 SER A C 1
ATOM 860 O O . SER A 1 111 ? 165.70184 134.01764 173.63729 1.000 47.66769 114 SER A O 1
ATOM 863 N N . PHE A 1 112 ? 165.55223 135.74149 172.21210 1.000 44.33565 115 PHE A N 1
ATOM 864 C CA . PHE A 1 112 ? 166.66654 135.28989 171.39513 1.000 42.94386 115 PHE A CA 1
ATOM 865 C C . PHE A 1 112 ? 167.97006 135.92278 171.87931 1.000 49.94457 115 PHE A C 1
ATOM 866 O O . PHE A 1 112 ? 167.98004 137.00515 172.46816 1.000 54.74308 115 PHE A O 1
ATOM 874 N N . VAL A 1 113 ? 169.08350 135.22968 171.62713 1.000 54.23045 116 VAL A N 1
ATOM 875 C CA . VAL A 1 113 ? 170.38932 135.76823 171.99378 1.000 54.69681 116 VAL A CA 1
ATOM 876 C C . VAL A 1 113 ? 170.67209 137.02315 171.17777 1.000 58.01460 116 VAL A C 1
ATOM 877 O O . VAL A 1 113 ? 170.36109 137.10240 169.98351 1.000 64.91482 116 VAL A O 1
ATOM 881 N N . ASP A 1 114 ? 171.25629 138.02181 171.82952 1.000 57.61808 117 ASP A N 1
ATOM 882 C CA . ASP A 1 114 ? 171.50555 139.29214 171.16517 1.000 62.44148 117 ASP A CA 1
ATOM 883 C C . ASP A 1 114 ? 172.63962 139.18204 170.15018 1.000 63.91090 117 ASP A C 1
ATOM 884 O O . ASP A 1 114 ? 173.54699 138.35863 170.28110 1.000 64.82060 117 ASP A O 1
ATOM 889 N N . GLY A 1 115 ? 172.57270 140.02509 169.12391 1.000 63.61632 118 GLY A N 1
ATOM 890 C CA . GLY A 1 115 ? 173.52829 139.99593 168.03976 1.000 64.48115 118 GLY A CA 1
ATOM 891 C C . GLY A 1 115 ? 173.15435 139.10801 166.87461 1.000 67.55054 118 GLY A C 1
ATOM 892 O O . GLY A 1 115 ? 173.87470 139.09809 165.87051 1.000 68.69454 118 GLY A O 1
ATOM 893 N N . LEU A 1 116 ? 172.05882 138.36365 166.97473 1.000 63.21857 119 LEU A N 1
ATOM 894 C CA . LEU A 1 116 ? 171.63526 137.48511 165.89550 1.000 56.80651 119 LEU A CA 1
ATOM 895 C C . LEU A 1 116 ? 171.19725 138.30033 164.68539 1.000 57.41392 119 LEU A C 1
ATOM 896 O O . LEU A 1 116 ? 170.55636 139.34375 164.82060 1.000 59.09019 119 LEU A O 1
ATOM 901 N N . ARG A 1 117 ? 171.55238 137.82341 163.49053 1.000 59.21205 120 ARG A N 1
ATOM 902 C CA . ARG A 1 117 ? 171.25093 138.55290 162.26800 1.000 60.41269 120 ARG A CA 1
ATOM 903 C C . ARG A 1 117 ? 170.60292 137.71550 161.17256 1.000 62.65285 120 ARG A C 1
ATOM 904 O O . ARG A 1 117 ? 170.32538 138.25406 160.09792 1.000 65.65107 120 ARG A O 1
ATOM 912 N N . ASN A 1 118 ? 170.35987 136.42922 161.39985 1.000 57.23800 121 ASN A N 1
ATOM 913 C CA . ASN A 1 118 ? 169.56232 135.64691 160.46684 1.000 54.35065 121 ASN A CA 1
ATOM 914 C C . ASN A 1 118 ? 168.09437 136.04268 160.56680 1.000 57.71659 121 ASN A C 1
ATOM 915 O O . ASN A 1 118 ? 167.61036 136.44562 161.62471 1.000 62.81057 121 ASN A O 1
ATOM 920 N N . GLU A 1 119 ? 167.38152 135.92462 159.45172 1.000 51.31407 122 GLU A N 1
ATOM 921 C CA . GLU A 1 119 ? 165.94742 136.17903 159.44899 1.000 51.50725 122 GLU A CA 1
ATOM 922 C C . GLU A 1 119 ? 165.20260 134.99696 160.05334 1.000 51.28196 122 GLU A C 1
ATOM 923 O O . GLU A 1 119 ? 165.47396 133.84363 159.71287 1.000 53.62249 122 GLU A O 1
ATOM 929 N N . ILE A 1 120 ? 164.26790 135.28585 160.95307 1.000 39.81301 123 ILE A N 1
ATOM 930 C CA . ILE A 1 120 ? 163.39096 134.28352 161.54401 1.000 35.57178 123 ILE A CA 1
ATOM 931 C C . ILE A 1 120 ? 161.95728 134.67596 161.22086 1.000 37.76300 123 ILE A C 1
ATOM 932 O O . ILE A 1 120 ? 161.57256 135.83541 161.40826 1.000 45.35559 123 ILE A O 1
ATOM 937 N N . GLN A 1 121 ? 161.17692 133.72330 160.71825 1.000 31.07311 124 GLN A N 1
ATOM 938 C CA . GLN A 1 121 ? 159.77891 133.96500 160.39665 1.000 29.10689 124 GLN A CA 1
ATOM 939 C C . GLN A 1 121 ? 158.89799 132.92863 161.07416 1.000 33.05591 124 GLN A C 1
ATOM 940 O O . GLN A 1 121 ? 159.22081 131.73994 161.08822 1.000 38.27355 124 GLN A O 1
ATOM 946 N N . ILE A 1 122 ? 157.78554 133.39297 161.63703 1.000 35.06140 125 ILE A N 1
ATOM 947 C CA . ILE A 1 122 ? 156.78988 132.53788 162.27044 1.000 27.76111 125 ILE A CA 1
ATOM 948 C C . ILE A 1 122 ? 155.44164 132.81516 161.62297 1.000 28.20939 125 ILE A C 1
ATOM 949 O O . ILE A 1 122 ? 155.03081 133.97415 161.52300 1.000 37.10289 125 ILE A O 1
ATOM 954 N N . VAL A 1 123 ? 154.76509 131.76172 161.17018 1.000 22.23265 126 VAL A N 1
ATOM 955 C CA . VAL A 1 123 ? 153.46447 131.86800 160.51578 1.000 29.26211 126 VAL A CA 1
ATOM 956 C C . VAL A 1 123 ? 152.47494 130.98036 161.25650 1.000 25.38733 126 VAL A C 1
ATOM 957 O O . VAL A 1 123 ? 152.73302 129.78895 161.45026 1.000 36.34160 126 VAL A O 1
ATOM 961 N N . VAL A 1 124 ? 151.34162 131.55094 161.65838 1.000 27.69282 127 VAL A N 1
ATOM 962 C CA . VAL A 1 124 ? 150.29158 130.81443 162.35593 1.000 28.12792 127 VAL A CA 1
ATOM 963 C C . VAL A 1 124 ? 149.02315 130.86197 161.51823 1.000 30.44584 127 VAL A C 1
ATOM 964 O O . VAL A 1 124 ? 148.53095 131.94731 161.20532 1.000 36.79579 127 VAL A O 1
ATOM 968 N N . THR A 1 125 ? 148.47968 129.69420 161.18758 1.000 28.45637 128 THR A N 1
ATOM 969 C CA . THR A 1 125 ? 147.28624 129.57290 160.35677 1.000 26.62017 128 THR A CA 1
ATOM 970 C C . THR A 1 125 ? 146.12628 129.03222 161.18325 1.000 25.36130 128 THR A C 1
ATOM 971 O O . THR A 1 125 ? 146.26750 128.00550 161.85005 1.000 39.46995 128 THR A O 1
ATOM 975 N N . ILE A 1 126 ? 144.98133 129.70677 161.12989 1.000 25.76113 129 ILE A N 1
ATOM 976 C CA . ILE A 1 126 ? 143.80538 129.28518 161.88893 1.000 26.27994 129 ILE A CA 1
ATOM 977 C C . ILE A 1 126 ? 142.98176 128.32942 161.03383 1.000 28.51181 129 ILE A C 1
ATOM 978 O O . ILE A 1 126 ? 142.54006 128.68932 159.93973 1.000 38.03634 129 ILE A O 1
ATOM 983 N N . LEU A 1 127 ? 142.75913 127.11695 161.53691 1.000 24.97938 130 LEU A N 1
ATOM 984 C CA . LEU A 1 127 ? 142.11823 126.05810 160.76360 1.000 25.82419 130 LEU A CA 1
ATOM 985 C C . LEU A 1 127 ? 140.70120 125.72779 161.20329 1.000 29.50214 130 LEU A C 1
ATOM 986 O O . LEU A 1 127 ? 139.86533 125.42936 160.35287 1.000 33.28328 130 LEU A O 1
ATOM 991 N N . SER A 1 128 ? 140.39929 125.74160 162.50117 1.000 33.26787 131 SER A N 1
ATOM 992 C CA . SER A 1 128 ? 139.04052 125.45041 162.94988 1.000 24.82866 131 SER A CA 1
ATOM 993 C C . SER A 1 128 ? 138.74456 126.20021 164.24069 1.000 31.20778 131 SER A C 1
ATOM 994 O O . SER A 1 128 ? 139.55235 126.15624 165.17066 1.000 42.18789 131 SER A O 1
ATOM 997 N N . LEU A 1 129 ? 137.58250 126.85593 164.30637 1.000 26.00379 132 LEU A N 1
ATOM 998 C CA . LEU A 1 129 ? 137.23115 127.70931 165.43865 1.000 27.30442 132 LEU A CA 1
ATOM 999 C C . LEU A 1 129 ? 135.79421 127.48315 165.88794 1.000 31.46537 132 LEU A C 1
ATOM 1000 O O . LEU A 1 129 ? 134.86355 127.60430 165.08972 1.000 41.92311 132 LEU A O 1
ATOM 1005 N N . ASP A 1 130 ? 135.62045 127.18429 167.16998 1.000 39.29599 133 ASP A N 1
ATOM 1006 C CA . ASP A 1 130 ? 134.29197 127.12791 167.76587 1.000 33.28189 133 ASP A CA 1
ATOM 1007 C C . ASP A 1 130 ? 133.73129 128.54271 167.92069 1.000 38.76330 133 ASP A C 1
ATOM 1008 O O . ASP A 1 130 ? 134.46722 129.46394 168.27979 1.000 45.93044 133 ASP A O 1
ATOM 1013 N N . PRO A 1 131 ? 132.43535 128.74538 167.66783 1.000 40.47706 134 PRO A N 1
ATOM 1014 C CA . PRO A 1 131 ? 131.88998 130.11590 167.65509 1.000 42.47023 134 PRO A CA 1
ATOM 1015 C C . PRO A 1 131 ? 131.99702 130.86234 168.97778 1.000 44.21480 134 PRO A C 1
ATOM 1016 O O . PRO A 1 131 ? 131.95358 132.09621 168.97077 1.000 45.93113 134 PRO A O 1
ATOM 1020 N N . GLY A 1 132 ? 132.13796 130.17408 170.10421 1.000 46.62043 135 GLY A N 1
ATOM 1021 C CA . GLY A 1 132 ? 132.21355 130.86358 171.37584 1.000 42.01023 135 GLY A CA 1
ATOM 1022 C C . GLY A 1 132 ? 133.58217 130.93014 172.02660 1.000 44.88988 135 GLY A C 1
ATOM 1023 O O . GLY A 1 132 ? 133.66639 131.13789 173.23750 1.000 51.54118 135 GLY A O 1
ATOM 1024 N N . ASP A 1 133 ? 134.65773 130.77525 171.25637 1.000 44.41781 136 ASP A N 1
ATOM 1025 C CA . ASP A 1 133 ? 136.00419 130.72586 171.81006 1.000 42.62581 136 ASP A CA 1
ATOM 1026 C C . ASP A 1 133 ? 136.91126 131.74372 171.13152 1.000 41.46276 136 ASP A C 1
ATOM 1027 O O . ASP A 1 133 ? 136.62229 132.24022 170.04237 1.000 46.58224 136 ASP A O 1
ATOM 1032 N N . LEU A 1 134 ? 138.02099 132.04532 171.80151 1.000 37.13394 137 LEU A N 1
ATOM 1033 C CA . LEU A 1 134 ? 139.03080 132.98127 171.32539 1.000 36.47875 137 LEU A CA 1
ATOM 1034 C C . LEU A 1 134 ? 140.32848 132.22908 171.05422 1.000 38.49892 137 LEU A C 1
ATOM 1035 O O . LEU A 1 134 ? 140.69416 131.32589 171.81003 1.000 47.56683 137 LEU A O 1
ATOM 1040 N N . TYR A 1 135 ? 141.03814 132.60637 169.98895 1.000 34.95197 138 TYR A N 1
ATOM 1041 C CA . TYR A 1 135 ? 142.17746 131.82344 169.52086 1.000 35.04733 138 TYR A CA 1
ATOM 1042 C C . TYR A 1 135 ? 143.54323 132.41363 169.86279 1.000 33.63372 138 TYR A C 1
ATOM 1043 O O . TYR A 1 135 ? 144.55444 131.75591 169.61213 1.000 45.53951 138 TYR A O 1
ATOM 1052 N N . ASP A 1 136 ? 143.61243 133.62324 170.41561 1.000 32.65241 139 ASP A N 1
ATOM 1053 C CA . ASP A 1 136 ? 144.88517 134.34583 170.46043 1.000 33.28550 139 ASP A CA 1
ATOM 1054 C C . ASP A 1 136 ? 145.89232 133.72496 171.43862 1.000 31.64204 139 ASP A C 1
ATOM 1055 O O . ASP A 1 136 ? 147.07989 133.57485 171.10981 1.000 43.69848 139 ASP A O 1
ATOM 1060 N N . VAL A 1 137 ? 145.44858 133.34748 172.63837 1.000 25.92096 140 VAL A N 1
ATOM 1061 C CA . VAL A 1 137 ? 146.38092 132.80592 173.62953 1.000 35.29509 140 VAL A CA 1
ATOM 1062 C C . VAL A 1 137 ? 146.88942 131.42309 173.21263 1.000 33.13379 140 VAL A C 1
ATOM 1063 O O . VAL A 1 137 ? 148.07136 131.08217 173.41124 1.000 43.31323 140 VAL A O 1
ATOM 1067 N N . LEU A 1 138 ? 146.01259 130.61119 172.62046 1.000 24.98457 141 LEU A N 1
ATOM 1068 C CA . LEU A 1 138 ? 146.44184 129.34955 172.02706 1.000 32.16631 141 LEU A CA 1
ATOM 1069 C C . LEU A 1 138 ? 147.52333 129.58090 170.97762 1.000 31.30710 141 LEU A C 1
ATOM 1070 O O . LEU A 1 138 ? 148.48517 128.80968 170.87800 1.000 35.45670 141 LEU A O 1
ATOM 1075 N N . ALA A 1 139 ? 147.38730 130.65607 170.20011 1.000 26.39369 142 ALA A N 1
ATOM 1076 C CA . ALA A 1 139 ? 148.39430 131.00224 169.20472 1.000 28.40700 142 ALA A CA 1
ATOM 1077 C C . ALA A 1 139 ? 149.73269 131.33642 169.85047 1.000 32.05220 142 ALA A C 1
ATOM 1078 O O . ALA A 1 139 ? 150.78833 130.97221 169.31902 1.000 37.55464 142 ALA A O 1
ATOM 1080 N N . ILE A 1 140 ? 149.71399 132.04966 170.98103 1.000 27.03370 143 ILE A N 1
ATOM 1081 C CA . ILE A 1 140 ? 150.96422 132.32699 171.69577 1.000 32.54489 143 ILE A CA 1
ATOM 1082 C C . ILE A 1 140 ? 151.67104 131.02322 172.05271 1.000 34.46123 143 ILE A C 1
ATOM 1083 O O . ILE A 1 140 ? 152.87854 130.84798 171.80766 1.000 36.98570 143 ILE A O 1
ATOM 1088 N N . ASN A 1 141 ? 150.91530 130.07771 172.61659 1.000 30.94769 144 ASN A N 1
ATOM 1089 C CA . ASN A 1 141 ? 151.52173 128.80770 173.01354 1.000 22.86895 144 ASN A CA 1
ATOM 1090 C C . ASN A 1 141 ? 152.07165 128.03930 171.81002 1.000 28.14295 144 ASN A C 1
ATOM 1091 O O . ASN A 1 141 ? 153.17409 127.47817 171.87120 1.000 32.13982 144 ASN A O 1
ATOM 1096 N N . ALA A 1 142 ? 151.32320 128.00717 170.70480 1.000 30.13426 145 ALA A N 1
ATOM 1097 C CA . ALA A 1 142 ? 151.77517 127.26323 169.52976 1.000 26.27204 145 ALA A CA 1
ATOM 1098 C C . ALA A 1 142 ? 153.03386 127.87423 168.91952 1.000 29.58817 145 ALA A C 1
ATOM 1099 O O . ALA A 1 142 ? 153.93831 127.14454 168.49032 1.000 34.82588 145 ALA A O 1
ATOM 1101 N N . ALA A 1 143 ? 153.10599 129.20767 168.85480 1.000 24.32432 146 ALA A N 1
ATOM 1102 C CA . ALA A 1 143 ? 154.30358 129.84967 168.32214 1.000 24.63773 146 ALA A CA 1
ATOM 1103 C C . ALA A 1 143 ? 155.52429 129.51043 169.16351 1.000 31.18833 146 ALA A C 1
ATOM 1104 O O . ALA A 1 143 ? 156.59303 129.17522 168.62459 1.000 38.79529 146 ALA A O 1
ATOM 1106 N N . SER A 1 144 ? 155.37551 129.55986 170.48916 1.000 27.72783 147 SER A N 1
ATOM 1107 C CA . SER A 1 144 ? 156.49200 129.19369 171.35255 1.000 26.59902 147 SER A CA 1
ATOM 1108 C C . SER A 1 144 ? 156.91756 127.74515 171.12754 1.000 30.44860 147 SER A C 1
ATOM 1109 O O . SER A 1 144 ? 158.11284 127.44618 171.04882 1.000 33.78841 147 SER A O 1
ATOM 1112 N N . ALA A 1 145 ? 155.95162 126.82965 171.01635 1.000 27.82337 148 ALA A N 1
ATOM 1113 C CA . ALA A 1 145 ? 156.29971 125.41694 170.87660 1.000 24.49088 148 ALA A CA 1
ATOM 1114 C C . ALA A 1 145 ? 157.03614 125.14167 169.56802 1.000 33.11352 148 ALA A C 1
ATOM 1115 O O . ALA A 1 145 ? 158.03681 124.41120 169.55004 1.000 34.52995 148 ALA A O 1
ATOM 1117 N N . SER A 1 146 ? 156.55630 125.70908 168.45954 1.000 32.06028 149 SER A N 1
ATOM 1118 C CA . SER A 1 146 ? 157.23051 125.47062 167.18654 1.000 28.76790 149 SER A CA 1
ATOM 1119 C C . SER A 1 146 ? 158.63913 126.05536 167.19053 1.000 31.94836 149 SER A C 1
ATOM 1120 O O . SER A 1 146 ? 159.58155 125.41603 166.70069 1.000 38.40727 149 SER A O 1
ATOM 1123 N N . THR A 1 147 ? 158.81593 127.25232 167.76337 1.000 32.82767 150 THR A N 1
ATOM 1124 C CA . THR A 1 147 ? 160.16416 127.80820 167.85551 1.000 26.91900 150 THR A CA 1
ATOM 1125 C C . THR A 1 147 ? 161.06886 126.94028 168.72269 1.000 32.45081 150 THR A C 1
ATOM 1126 O O . THR A 1 147 ? 162.24706 126.75228 168.40588 1.000 36.52772 150 THR A O 1
ATOM 1130 N N . GLN A 1 148 ? 160.53647 126.40474 169.82193 1.000 39.43300 151 GLN A N 1
ATOM 1131 C CA . GLN A 1 148 ? 161.32957 125.54338 170.69251 1.000 34.34529 151 GLN A CA 1
ATOM 1132 C C . GLN A 1 148 ? 161.78930 124.28857 169.96419 1.000 35.51299 151 GLN A C 1
ATOM 1133 O O . GLN A 1 148 ? 162.92306 123.83564 170.14820 1.000 40.31967 151 GLN A O 1
ATOM 1139 N N . LEU A 1 149 ? 160.91673 123.70215 169.14433 1.000 40.30358 152 LEU A N 1
ATOM 1140 C CA . LEU A 1 149 ? 161.31470 122.52106 168.38548 1.000 37.07621 152 LEU A CA 1
ATOM 1141 C C . LEU A 1 149 ? 162.22690 122.85115 167.21200 1.000 44.88302 152 LEU A C 1
ATOM 1142 O O . LEU A 1 149 ? 162.88226 121.94866 166.68607 1.000 47.39784 152 LEU A O 1
ATOM 1147 N N . GLY A 1 150 ? 162.28598 124.11173 166.78845 1.000 48.62735 153 GLY A N 1
ATOM 1148 C CA . GLY A 1 150 ? 163.11637 124.46401 165.64925 1.000 40.18308 153 GLY A CA 1
ATOM 1149 C C . GLY A 1 150 ? 164.61503 124.34347 165.84724 1.000 41.59349 153 GLY A C 1
ATOM 1150 O O . GLY A 1 150 ? 165.35753 124.46066 164.87105 1.000 44.42567 153 GLY A O 1
ATOM 1151 N N . GLY A 1 151 ? 165.08302 124.12623 167.07104 1.000 47.41595 154 GLY A N 1
ATOM 1152 C CA . GLY A 1 151 ? 166.51307 124.02944 167.31905 1.000 46.07397 154 GLY A CA 1
ATOM 1153 C C . GLY A 1 151 ? 167.29356 125.30885 167.09977 1.000 49.87757 154 GLY A C 1
ATOM 1154 O O . GLY A 1 151 ? 168.37212 125.27531 166.49694 1.000 49.74142 154 GLY A O 1
ATOM 1155 N N . LEU A 1 152 ? 166.78367 126.43045 167.58146 1.000 49.52510 155 LEU A N 1
ATOM 1156 C CA . LEU A 1 152 ? 167.36854 127.74709 167.39981 1.000 46.11764 155 LEU A CA 1
ATOM 1157 C C . LEU A 1 152 ? 167.93665 128.27875 168.70862 1.000 49.06921 155 LEU A C 1
ATOM 1158 O O . LEU A 1 152 ? 167.66228 127.74145 169.78599 1.000 53.45987 155 LEU A O 1
ATOM 1163 N N . PRO A 1 153 ? 168.74127 129.34267 168.65519 1.000 51.13830 156 PRO A N 1
ATOM 1164 C CA . PRO A 1 153 ? 169.25135 129.93955 169.89808 1.000 47.72313 156 PRO A CA 1
ATOM 1165 C C . PRO A 1 153 ? 168.17104 130.70480 170.64553 1.000 48.94615 156 PRO A C 1
ATOM 1166 O O . PRO A 1 153 ? 168.20349 131.93411 170.73030 1.000 51.97612 156 PRO A O 1
ATOM 1170 N N . PHE A 1 154 ? 167.21670 129.96861 171.20126 1.000 44.23413 157 PHE A N 1
ATOM 1171 C CA . PHE A 1 154 ? 165.98734 130.51086 171.75873 1.000 37.87913 157 PHE A CA 1
ATOM 1172 C C . PHE A 1 154 ? 165.87500 130.06286 173.20683 1.000 43.09253 157 PHE A C 1
ATOM 1173 O O . PHE A 1 154 ? 166.12685 128.89583 173.51636 1.000 52.43785 157 PHE A O 1
ATOM 1181 N N . SER A 1 155 ? 165.49155 130.98099 174.08898 1.000 43.46533 158 SER A N 1
ATOM 1182 C CA . SER A 1 155 ? 165.58556 130.74804 175.53020 1.000 43.52791 158 SER A CA 1
ATOM 1183 C C . SER A 1 155 ? 164.25947 130.23658 176.08123 1.000 48.46305 158 SER A C 1
ATOM 1184 O O . SER A 1 155 ? 163.39151 131.00596 176.48845 1.000 46.19739 158 SER A O 1
ATOM 1187 N N . GLY A 1 156 ? 164.11025 128.91346 176.10099 1.000 54.93294 159 GLY A N 1
ATOM 1188 C CA . GLY A 1 156 ? 163.09380 128.25285 176.88859 1.000 46.68640 159 GLY A CA 1
ATOM 1189 C C . GLY A 1 156 ? 161.68277 128.47370 176.39911 1.000 44.65098 159 GLY A C 1
ATOM 1190 O O . GLY A 1 156 ? 161.39452 129.42680 175.67250 1.000 53.06567 159 GLY A O 1
ATOM 1191 N N . PRO A 1 157 ? 160.77082 127.58662 176.78925 1.000 37.46762 160 PRO A N 1
ATOM 1192 C CA . PRO A 1 157 ? 159.36844 127.75472 176.39754 1.000 36.46061 160 PRO A CA 1
ATOM 1193 C C . PRO A 1 157 ? 158.70921 128.92042 177.11842 1.000 39.20816 160 PRO A C 1
ATOM 1194 O O . PRO A 1 157 ? 159.10333 129.31001 178.21850 1.000 44.75069 160 PRO A O 1
ATOM 1198 N N . ILE A 1 158 ? 157.68507 129.47282 176.47689 1.000 33.78298 161 ILE A N 1
ATOM 1199 C CA . ILE A 1 158 ? 156.91388 130.59214 177.00145 1.000 32.23514 161 ILE A CA 1
ATOM 1200 C C . ILE A 1 158 ? 155.44664 130.19007 177.03104 1.000 32.16589 161 ILE A C 1
ATOM 1201 O O . ILE A 1 158 ? 154.92846 129.64174 176.05390 1.000 41.77532 161 ILE A O 1
ATOM 1206 N N . GLY A 1 159 ? 154.78291 130.44992 178.14700 1.000 29.23980 162 GLY A N 1
ATOM 1207 C CA . GLY A 1 159 ? 153.37987 130.09542 178.31721 1.000 24.34511 162 GLY A CA 1
ATOM 1208 C C . GLY A 1 159 ? 152.49838 131.32187 178.45014 1.000 32.32769 162 GLY A C 1
ATOM 1209 O O . GLY A 1 159 ? 152.87956 132.29991 179.09572 1.000 40.36966 162 GLY A O 1
ATOM 1210 N N . GLY A 1 160 ? 151.31524 131.25546 177.85269 1.000 29.83593 163 GLY A N 1
ATOM 1211 C CA . GLY A 1 160 ? 150.37603 132.36304 177.89825 1.000 27.20074 163 GLY A CA 1
ATOM 1212 C C . GLY A 1 160 ? 148.97949 131.89417 178.24749 1.000 28.89920 163 GLY A C 1
ATOM 1213 O O . GLY A 1 160 ? 148.58541 130.77060 177.93661 1.000 37.96570 163 GLY A O 1
ATOM 1214 N N . VAL A 1 161 ? 148.21794 132.78452 178.89022 1.000 30.87379 164 VAL A N 1
ATOM 1215 C CA . VAL A 1 161 ? 146.88930 132.44835 179.39436 1.000 31.37406 164 VAL A CA 1
ATOM 1216 C C . VAL A 1 161 ? 146.03540 133.70852 179.48091 1.000 27.65942 164 VAL A C 1
ATOM 1217 O O . VAL A 1 161 ? 146.54524 134.82800 179.52248 1.000 37.41807 164 VAL A O 1
ATOM 1221 N N . ARG A 1 162 ? 144.71536 133.51736 179.48882 1.000 24.49307 165 ARG A N 1
ATOM 1222 C CA . ARG A 1 162 ? 143.75167 134.56606 179.79902 1.000 22.68955 165 ARG A CA 1
ATOM 1223 C C . ARG A 1 162 ? 142.97010 134.18133 181.04749 1.000 25.39921 165 ARG A C 1
ATOM 1224 O O . ARG A 1 162 ? 142.57215 133.02643 181.20324 1.000 37.04584 165 ARG A O 1
ATOM 1232 N N . VAL A 1 163 ? 142.76027 135.14707 181.94223 1.000 26.35186 166 VAL A N 1
ATOM 1233 C CA . VAL A 1 163 ? 142.01030 134.92708 183.17539 1.000 22.76190 166 VAL A CA 1
ATOM 1234 C C . VAL A 1 163 ? 140.96695 136.02374 183.33117 1.000 25.63671 166 VAL A C 1
ATOM 1235 O O . VAL A 1 163 ? 141.24797 137.20279 183.08987 1.000 30.78885 166 VAL A O 1
ATOM 1239 N N . ALA A 1 164 ? 139.75826 135.62921 183.72903 1.000 25.00364 167 ALA A N 1
ATOM 1240 C CA . ALA A 1 164 ? 138.64390 136.55590 183.89234 1.000 26.30193 167 ALA A CA 1
ATOM 1241 C C . ALA A 1 164 ? 138.02900 136.40527 185.27606 1.000 27.07775 167 ALA A C 1
ATOM 1242 O O . ALA A 1 164 ? 137.85159 135.28824 185.76202 1.000 34.33223 167 ALA A O 1
ATOM 1244 N N . LEU A 1 165 ? 137.69705 137.53016 185.90708 1.000 27.16769 168 LEU A N 1
ATOM 1245 C CA . LEU A 1 165 ? 137.20548 137.52494 187.28605 1.000 29.30823 168 LEU A CA 1
ATOM 1246 C C . LEU A 1 165 ? 135.68001 137.43413 187.29615 1.000 28.46361 168 LEU A C 1
ATOM 1247 O O . LEU A 1 165 ? 134.99528 138.35744 186.85181 1.000 38.42655 168 LEU A O 1
ATOM 1252 N N . ILE A 1 166 ? 135.14807 136.32961 187.81744 1.000 31.87715 169 ILE A N 1
ATOM 1253 C CA . ILE A 1 166 ? 133.71330 136.05937 187.84262 1.000 38.97311 169 ILE A CA 1
ATOM 1254 C C . ILE A 1 166 ? 133.33252 135.58943 189.24018 1.000 44.35909 169 ILE A C 1
ATOM 1255 O O . ILE A 1 166 ? 133.75686 134.51129 189.67006 1.000 49.50921 169 ILE A O 1
ATOM 1260 N N . ASP A 1 167 ? 132.53196 136.39297 189.94241 1.000 49.21352 170 ASP A N 1
ATOM 1261 C CA . ASP A 1 167 ? 132.00540 136.04550 191.26679 1.000 47.05463 170 ASP A CA 1
ATOM 1262 C C . ASP A 1 167 ? 133.11531 135.68947 192.25149 1.000 51.46035 170 ASP A C 1
ATOM 1263 O O . ASP A 1 167 ? 132.96458 134.80544 193.09488 1.000 54.57589 170 ASP A O 1
ATOM 1268 N N . GLY A 1 168 ? 134.24211 136.38295 192.14660 1.000 42.95471 171 GLY A N 1
ATOM 1269 C CA . GLY A 1 168 ? 135.35718 136.11880 193.02720 1.000 38.65097 171 GLY A CA 1
ATOM 1270 C C . GLY A 1 168 ? 136.25992 134.97672 192.62222 1.000 45.65600 171 GLY A C 1
ATOM 1271 O O . GLY A 1 168 ? 137.13775 134.60373 193.40452 1.000 50.31076 171 GLY A O 1
ATOM 1272 N N . THR A 1 169 ? 136.08488 134.41216 191.43163 1.000 44.09689 172 THR A N 1
ATOM 1273 C CA . THR A 1 169 ? 136.93315 133.33764 190.93645 1.000 36.63582 172 THR A CA 1
ATOM 1274 C C . THR A 1 169 ? 137.60344 133.76745 189.63940 1.000 40.97390 172 THR A C 1
ATOM 1275 O O . THR A 1 169 ? 136.95005 134.30996 188.74862 1.000 48.31232 172 THR A O 1
ATOM 1279 N N . TRP A 1 170 ? 138.90717 133.53348 189.53384 1.000 31.61826 173 TRP A N 1
ATOM 1280 C CA . TRP A 1 170 ? 139.64470 133.82199 188.30817 1.000 31.92583 173 TRP A CA 1
ATOM 1281 C C . TRP A 1 170 ? 139.61197 132.57950 187.42173 1.000 33.45235 173 TRP A C 1
ATOM 1282 O O . TRP A 1 170 ? 140.28615 131.58770 187.70770 1.000 40.76716 173 TRP A O 1
ATOM 1293 N N . VAL A 1 171 ? 138.83012 132.63584 186.34680 1.000 33.15511 174 VAL A N 1
ATOM 1294 C CA . VAL A 1 171 ? 138.61772 131.50845 185.44469 1.000 31.62228 174 VAL A CA 1
ATOM 1295 C C . VAL A 1 171 ? 139.62069 131.59205 184.30249 1.000 34.30335 174 VAL A C 1
ATOM 1296 O O . VAL A 1 171 ? 139.79895 132.65979 183.70042 1.000 42.01921 174 VAL A O 1
ATOM 1300 N N . GLY A 1 172 ? 140.27104 130.46933 184.00791 1.000 30.04633 175 GLY A N 1
ATOM 1301 C CA . GLY A 1 172 ? 141.25853 130.38643 182.93970 1.000 25.45795 175 GLY A CA 1
ATOM 1302 C C . GLY A 1 172 ? 140.66346 129.85955 181.64495 1.000 30.96595 175 GLY A C 1
ATOM 1303 O O . GLY A 1 172 ? 139.86422 128.92769 181.65136 1.000 34.54897 175 GLY A O 1
ATOM 1304 N N . PHE A 1 173 ? 141.07939 130.46462 180.53631 1.000 33.71565 176 PHE A N 1
ATOM 1305 C CA . PHE A 1 173 ? 140.52949 130.19302 179.21194 1.000 31.73956 176 PHE A CA 1
ATOM 1306 C C . PHE A 1 173 ? 138.99981 130.27837 179.16949 1.000 30.30822 176 PHE A C 1
ATOM 1307 O O . PHE A 1 173 ? 138.33018 129.30742 178.80431 1.000 35.98027 176 PHE A O 1
ATOM 1315 N N . PRO A 1 174 ? 138.41754 131.42410 179.51046 1.000 34.15520 177 PRO A N 1
ATOM 1316 C CA . PRO A 1 174 ? 136.95605 131.53450 179.52521 1.000 33.33259 177 PRO A CA 1
ATOM 1317 C C . PRO A 1 174 ? 136.36237 131.68369 178.12875 1.000 32.56929 177 PRO A C 1
ATOM 1318 O O . PRO A 1 174 ? 137.03534 132.05565 177.16952 1.000 39.56124 177 PRO A O 1
ATOM 1322 N N . THR A 1 175 ? 135.06756 131.38458 178.03245 1.000 35.07225 178 THR A N 1
ATOM 1323 C CA . THR A 1 175 ? 134.32507 131.54217 176.79017 1.000 34.05963 178 THR A CA 1
ATOM 1324 C C . THR A 1 175 ? 133.75084 132.95613 176.69057 1.000 33.69200 178 THR A C 1
ATOM 1325 O O . THR A 1 175 ? 133.84139 133.75775 177.61974 1.000 42.26881 178 THR A O 1
ATOM 1329 N N . VAL A 1 176 ? 133.14940 133.26691 175.54088 1.000 36.84406 179 VAL A N 1
ATOM 1330 C CA . VAL A 1 176 ? 132.55078 134.58504 175.33335 1.000 39.35322 179 VAL A CA 1
ATOM 1331 C C . VAL A 1 176 ? 131.40713 134.81935 176.31613 1.000 42.16160 179 VAL A C 1
ATOM 1332 O O . VAL A 1 176 ? 131.28585 135.90015 176.91232 1.000 46.22976 179 VAL A O 1
ATOM 1336 N N . ASP A 1 177 ? 130.56141 133.80550 176.51194 1.000 42.41099 180 ASP A N 1
ATOM 1337 C CA . ASP A 1 177 ? 129.46785 133.91800 177.47002 1.000 41.40323 180 ASP A CA 1
ATOM 1338 C C . ASP A 1 177 ? 129.98430 134.14754 178.88289 1.000 46.09987 180 ASP A C 1
ATOM 1339 O O . ASP A 1 177 ? 129.42706 134.95939 179.62742 1.000 48.76785 180 ASP A O 1
ATOM 1344 N N . GLN A 1 178 ? 131.03926 133.43326 179.27690 1.000 34.27815 181 GLN A N 1
ATOM 1345 C CA . GLN A 1 178 ? 131.60289 133.63438 180.60666 1.000 28.92714 181 GLN A CA 1
ATOM 1346 C C . GLN A 1 178 ? 132.20660 135.02555 180.75037 1.000 37.50339 181 GLN A C 1
ATOM 1347 O O . GLN A 1 178 ? 132.04124 135.66936 181.79009 1.000 44.97339 181 GLN A O 1
ATOM 1353 N N . ILE A 1 179 ? 132.90483 135.50818 179.71873 1.000 37.69534 182 ILE A N 1
ATOM 1354 C CA . ILE A 1 179 ? 133.48776 136.84773 179.77033 1.000 33.03085 182 ILE A CA 1
ATOM 1355 C C . ILE A 1 179 ? 132.39738 137.89685 179.91423 1.000 37.55248 182 ILE A C 1
ATOM 1356 O O . ILE A 1 179 ? 132.60644 138.95420 180.51812 1.000 36.17743 182 ILE A O 1
ATOM 1361 N N . GLU A 1 180 ? 131.21412 137.61760 179.37699 1.000 47.18393 183 GLU A N 1
ATOM 1362 C CA . GLU A 1 180 ? 130.08573 138.52385 179.54131 1.000 41.20034 183 GLU A CA 1
ATOM 1363 C C . GLU A 1 180 ? 129.64616 138.68693 180.99792 1.000 43.02327 183 GLU A C 1
ATOM 1364 O O . GLU A 1 180 ? 128.88654 139.61421 181.28829 1.000 46.22682 183 GLU A O 1
ATOM 1370 N N . ARG A 1 181 ? 130.08509 137.82025 181.91033 1.000 40.08756 184 ARG A N 1
ATOM 1371 C CA . ARG A 1 181 ? 129.70543 137.88640 183.31457 1.000 32.48770 184 ARG A CA 1
ATOM 1372 C C . ARG A 1 181 ? 130.80916 138.41539 184.22389 1.000 38.23908 184 ARG A C 1
ATOM 1373 O O . ARG A 1 181 ? 130.59847 138.50340 185.43494 1.000 44.06879 184 ARG A O 1
ATOM 1381 N N . ALA A 1 182 ? 131.96917 138.76806 183.68359 1.000 32.56631 185 ALA A N 1
ATOM 1382 C CA . ALA A 1 182 ? 133.12570 139.12871 184.48907 1.000 29.27061 185 ALA A CA 1
ATOM 1383 C C . ALA A 1 182 ? 133.28351 140.64246 184.59845 1.000 35.04763 185 ALA A C 1
ATOM 1384 O O . ALA A 1 182 ? 132.69186 141.40977 183.84143 1.000 45.85590 185 ALA A O 1
ATOM 1386 N N . VAL A 1 183 ? 134.10944 141.06436 185.55612 1.000 32.85221 186 VAL A N 1
ATOM 1387 C CA . VAL A 1 183 ? 134.41466 142.47973 185.73703 1.000 28.35893 186 VAL A CA 1
ATOM 1388 C C . VAL A 1 183 ? 135.77616 142.87772 185.16987 1.000 34.34260 186 VAL A C 1
ATOM 1389 O O . VAL A 1 183 ? 136.06062 144.07970 185.07384 1.000 41.38287 186 VAL A O 1
ATOM 1393 N N . PHE A 1 184 ? 136.61921 141.91837 184.79614 1.000 30.61284 187 PHE A N 1
ATOM 1394 C CA . PHE A 1 184 ? 137.99078 142.20758 184.39977 1.000 26.85372 187 PHE A CA 1
ATOM 1395 C C . PHE A 1 184 ? 138.56989 140.98160 183.70909 1.000 30.04277 187 PHE A C 1
ATOM 1396 O O . PHE A 1 184 ? 138.38843 139.85878 184.19071 1.000 37.15440 187 PHE A O 1
ATOM 1404 N N . ASP A 1 185 ? 139.26418 141.19158 182.58775 1.000 29.08278 188 ASP A N 1
ATOM 1405 C CA . ASP A 1 185 ? 139.90615 140.07770 181.89665 1.000 34.66917 188 ASP A CA 1
ATOM 1406 C C . ASP A 1 185 ? 141.30544 140.46981 181.44591 1.000 36.18018 188 ASP A C 1
ATOM 1407 O O . ASP A 1 185 ? 141.51923 141.57770 180.94027 1.000 40.28489 188 ASP A O 1
ATOM 1412 N N . MET A 1 186 ? 142.24727 139.54243 181.61573 1.000 34.25950 189 MET A N 1
ATOM 1413 C CA . MET A 1 186 ? 143.66994 139.84542 181.57010 1.000 32.07612 189 MET A CA 1
ATOM 1414 C C . MET A 1 186 ? 144.42966 138.72760 180.86592 1.000 31.77563 189 MET A C 1
ATOM 1415 O O . MET A 1 186 ? 144.23827 137.55008 181.18087 1.000 38.25261 189 MET A O 1
ATOM 1420 N N . VAL A 1 187 ? 145.29989 139.09862 179.92508 1.000 32.51369 190 VAL A N 1
ATOM 1421 C CA . VAL A 1 187 ? 146.17359 138.16717 179.21804 1.000 29.96992 190 VAL A CA 1
ATOM 1422 C C . VAL A 1 187 ? 147.57592 138.28875 179.79923 1.000 31.91242 190 VAL A C 1
ATOM 1423 O O . VAL A 1 187 ? 148.11649 139.39762 179.90482 1.000 38.93361 190 VAL A O 1
ATOM 1427 N N . VAL A 1 188 ? 148.16640 137.15370 180.17213 1.000 29.07483 191 VAL A N 1
ATOM 1428 C CA . VAL A 1 188 ? 149.44850 137.11059 180.86738 1.000 28.27351 191 VAL A CA 1
ATOM 1429 C C . VAL A 1 188 ? 150.34737 136.06539 180.21889 1.000 31.12455 191 VAL A C 1
ATOM 1430 O O . VAL A 1 188 ? 149.90617 134.94790 179.93067 1.000 41.46048 191 VAL A O 1
ATOM 1434 N N . ALA A 1 189 ? 151.61814 136.41803 180.01695 1.000 33.67752 192 ALA A N 1
ATOM 1435 C CA . ALA A 1 189 ? 152.60315 135.50508 179.44841 1.000 29.13738 192 ALA A CA 1
ATOM 1436 C C . ALA A 1 189 ? 153.89153 135.53698 180.25897 1.000 33.51279 192 ALA A C 1
ATOM 1437 O O . ALA A 1 189 ? 154.35611 136.61122 180.65694 1.000 43.61440 192 ALA A O 1
ATOM 1439 N N . GLY A 1 190 ? 154.47971 134.35745 180.46599 1.000 31.66953 193 GLY A N 1
ATOM 1440 C CA . GLY A 1 190 ? 155.68257 134.23392 181.26994 1.000 34.22098 193 GLY A CA 1
ATOM 1441 C C . GLY A 1 190 ? 156.44827 132.95188 181.00762 1.000 32.53646 193 GLY A C 1
ATOM 1442 O O . GLY A 1 190 ? 156.08343 132.14270 180.15199 1.000 40.84281 193 GLY A O 1
ATOM 1443 N N . ARG A 1 191 ? 157.53197 132.77870 181.76995 1.000 42.00863 194 ARG A N 1
ATOM 1444 C CA . ARG A 1 191 ? 158.41675 131.62325 181.65681 1.000 46.90277 194 ARG A CA 1
ATOM 1445 C C . ARG A 1 191 ? 158.79751 131.14201 183.05295 1.000 44.14682 194 ARG A C 1
ATOM 1446 O O . ARG A 1 191 ? 158.44692 131.75873 184.05991 1.000 51.44642 194 ARG A O 1
ATOM 1454 N N . ILE A 1 192 ? 159.53187 130.03356 183.11441 1.000 44.95409 195 ILE A N 1
ATOM 1455 C CA . ILE A 1 192 ? 159.89761 129.38761 184.37318 1.000 47.07824 195 ILE A CA 1
ATOM 1456 C C . ILE A 1 192 ? 161.37598 129.63004 184.64594 1.000 49.25318 195 ILE A C 1
ATOM 1457 O O . ILE A 1 192 ? 162.22391 129.38161 183.78215 1.000 51.11509 195 ILE A O 1
ATOM 1462 N N . VAL A 1 193 ? 161.68310 130.11334 185.84834 1.000 54.45053 196 VAL A N 1
ATOM 1463 C CA . VAL A 1 193 ? 163.05170 130.36571 186.28486 1.000 55.33585 196 VAL A CA 1
ATOM 1464 C C . VAL A 1 193 ? 163.25170 129.73338 187.65360 1.000 57.16316 196 VAL A C 1
ATOM 1465 O O . VAL A 1 193 ? 162.63988 130.16815 188.63430 1.000 60.57854 196 VAL A O 1
ATOM 1469 N N . GLU A 1 194 ? 164.12275 128.72704 187.72254 1.000 71.22637 197 GLU A N 1
ATOM 1470 C CA . GLU A 1 194 ? 164.47813 128.08032 188.98177 1.000 70.76856 197 GLU A CA 1
ATOM 1471 C C . GLU A 1 194 ? 163.26056 127.52723 189.70941 1.000 72.07637 197 GLU A C 1
ATOM 1472 O O . GLU A 1 194 ? 163.16705 127.63250 190.93532 1.000 72.42581 197 GLU A O 1
ATOM 1478 N N . GLY A 1 195 ? 162.32088 126.94967 188.96870 1.000 65.06538 198 GLY A N 1
ATOM 1479 C CA . GLY A 1 195 ? 161.12861 126.39390 189.56980 1.000 65.25872 198 GLY A CA 1
ATOM 1480 C C . GLY A 1 195 ? 160.02767 127.38337 189.87379 1.000 65.87998 198 GLY A C 1
ATOM 1481 O O . GLY A 1 195 ? 159.00481 126.98652 190.43975 1.000 67.94831 198 GLY A O 1
ATOM 1482 N N . ASP A 1 196 ? 160.19478 128.65364 189.51860 1.000 60.80818 199 ASP A N 1
ATOM 1483 C CA . ASP A 1 196 ? 159.17173 129.66537 189.73040 1.000 58.70100 199 ASP A CA 1
ATOM 1484 C C . ASP A 1 196 ? 158.85320 130.34909 188.41047 1.000 57.26810 199 ASP A C 1
ATOM 1485 O O . ASP A 1 196 ? 159.65666 130.34627 187.47692 1.000 62.88467 199 ASP A O 1
ATOM 1490 N N . VAL A 1 197 ? 157.66880 130.94157 188.34626 1.000 44.61485 200 VAL A N 1
ATOM 1491 C CA . VAL A 1 197 ? 157.20578 131.62860 187.14776 1.000 42.57652 200 VAL A CA 1
ATOM 1492 C C . VAL A 1 197 ? 157.61601 133.09189 187.22170 1.000 41.20522 200 VAL A C 1
ATOM 1493 O O . VAL A 1 197 ? 157.39727 133.75743 188.23873 1.000 45.82903 200 VAL A O 1
ATOM 1497 N N . ALA A 1 198 ? 158.21727 133.59046 186.14747 1.000 37.88237 201 ALA A N 1
ATOM 1498 C CA . ALA A 1 198 ? 158.53035 135.00356 185.99527 1.000 36.94006 201 ALA A CA 1
ATOM 1499 C C . ALA A 1 198 ? 157.65366 135.59571 184.90169 1.000 39.02375 201 ALA A C 1
ATOM 1500 O O . ALA A 1 198 ? 157.69869 135.14498 183.75425 1.000 43.91864 201 ALA A O 1
ATOM 1502 N N . ILE A 1 199 ? 156.87302 136.60997 185.25464 1.000 36.19057 202 ILE A N 1
ATOM 1503 C CA . ILE A 1 199 ? 155.93099 137.21548 184.32140 1.000 35.78674 202 ILE A CA 1
ATOM 1504 C C . ILE A 1 199 ? 156.68169 138.11377 183.35020 1.000 35.91784 202 ILE A C 1
ATOM 1505 O O . ILE A 1 199 ? 157.55482 138.88960 183.74860 1.000 46.53813 202 ILE A O 1
ATOM 1510 N N . MET A 1 200 ? 156.34025 138.01156 182.07057 1.000 37.34260 203 MET A N 1
ATOM 1511 C CA . MET A 1 200 ? 157.00305 138.77014 181.01855 1.000 34.41147 203 MET A CA 1
ATOM 1512 C C . MET A 1 200 ? 156.11180 139.81742 180.36858 1.000 39.07629 203 MET A C 1
ATOM 1513 O O . MET A 1 200 ? 156.58133 140.92892 180.10844 1.000 41.27992 203 MET A O 1
ATOM 1518 N N . MET A 1 201 ? 154.83637 139.50643 180.11042 1.000 37.23300 204 MET A N 1
ATOM 1519 C CA . MET A 1 201 ? 153.94795 140.43693 179.41784 1.000 28.91713 204 MET A CA 1
ATOM 1520 C C . MET A 1 201 ? 152.54317 140.38576 180.00627 1.000 34.09514 204 MET A C 1
ATOM 1521 O O . MET A 1 201 ? 152.05906 139.31229 180.37409 1.000 42.25313 204 MET A O 1
ATOM 1526 N N . VAL A 1 202 ? 151.88391 141.54654 180.06420 1.000 31.34092 205 VAL A N 1
ATOM 1527 C CA . VAL A 1 202 ? 150.50545 141.66506 180.53875 1.000 33.75414 205 VAL A CA 1
ATOM 1528 C C . VAL A 1 202 ? 149.73458 142.63460 179.64811 1.000 34.28556 205 VAL A C 1
ATOM 1529 O O . VAL A 1 202 ? 150.23783 143.70814 179.30154 1.000 40.10035 205 VAL A O 1
ATOM 1533 N N . GLU A 1 203 ? 148.49692 142.26325 179.30926 1.000 37.28235 206 GLU A N 1
ATOM 1534 C CA . GLU A 1 203 ? 147.58106 143.10232 178.53171 1.000 34.65503 206 GLU A CA 1
ATOM 1535 C C . GLU A 1 203 ? 146.16927 142.88554 179.07055 1.000 34.10377 206 GLU A C 1
ATOM 1536 O O . GLU A 1 203 ? 145.60829 141.80116 178.90265 1.000 41.40722 206 GLU A O 1
ATOM 1542 N N . ALA A 1 204 ? 145.59008 143.89186 179.73047 1.000 31.10657 207 ALA A N 1
ATOM 1543 C CA . ALA A 1 204 ? 144.38267 143.66794 180.51848 1.000 34.41259 207 ALA A CA 1
ATOM 1544 C C . ALA A 1 204 ? 143.39002 144.81278 180.37501 1.000 30.18941 207 ALA A C 1
ATOM 1545 O O . ALA A 1 204 ? 143.77754 145.96941 180.18666 1.000 41.46231 207 ALA A O 1
ATOM 1547 N N . GLU A 1 205 ? 142.10296 144.48715 180.53329 1.000 32.60732 208 GLU A N 1
ATOM 1548 C CA . GLU A 1 205 ? 141.06003 145.50157 180.44109 1.000 31.68780 208 GLU A CA 1
ATOM 1549 C C . GLU A 1 205 ? 139.86618 145.14386 181.31820 1.000 34.70345 208 GLU A C 1
ATOM 1550 O O . GLU A 1 205 ? 139.60131 143.97050 181.60047 1.000 39.43303 208 GLU A O 1
ATOM 1556 N N . ALA A 1 206 ? 139.12515 146.17623 181.70773 1.000 26.39698 209 ALA A N 1
ATOM 1557 C CA . ALA A 1 206 ? 137.81634 146.00121 182.31754 1.000 28.76169 209 ALA A CA 1
ATOM 1558 C C . ALA A 1 206 ? 136.76309 145.75649 181.24265 1.000 31.96463 209 ALA A C 1
ATOM 1559 O O . ALA A 1 206 ? 136.91497 146.17062 180.09315 1.000 42.54595 209 ALA A O 1
ATOM 1561 N N . THR A 1 207 ? 135.69040 145.07080 181.62358 1.000 36.71778 210 THR A N 1
ATOM 1562 C CA . THR A 1 207 ? 134.67026 144.68063 180.66269 1.000 35.66048 210 THR A CA 1
ATOM 1563 C C . THR A 1 207 ? 133.64178 145.79429 180.47119 1.000 32.98547 210 THR A C 1
ATOM 1564 O O . THR A 1 207 ? 133.63005 146.80043 181.17872 1.000 44.66498 210 THR A O 1
ATOM 1568 N N . GLU A 1 208 ? 132.76335 145.59974 179.49105 1.000 41.44455 211 GLU A N 1
ATOM 1569 C CA . GLU A 1 208 ? 131.78636 146.62371 179.14899 1.000 45.96364 211 GLU A CA 1
ATOM 1570 C C . GLU A 1 208 ? 130.61447 146.69093 180.12198 1.000 47.26898 211 GLU A C 1
ATOM 1571 O O . GLU A 1 208 ? 129.88243 147.68300 180.10997 1.000 47.50120 211 GLU A O 1
ATOM 1577 N N . ASN A 1 209 ? 130.43227 145.68357 180.97627 1.000 46.40082 212 ASN A N 1
ATOM 1578 C CA . ASN A 1 209 ? 129.34083 145.66085 181.94092 1.000 40.88808 212 ASN A CA 1
ATOM 1579 C C . ASN A 1 209 ? 129.80355 145.88940 183.37633 1.000 42.28657 212 ASN A C 1
ATOM 1580 O O . ASN A 1 209 ? 129.06075 145.57066 184.30719 1.000 43.59652 212 ASN A O 1
ATOM 1585 N N . VAL A 1 210 ? 131.00150 146.44005 183.57967 1.000 36.18207 213 VAL A N 1
ATOM 1586 C CA . VAL A 1 210 ? 131.58723 146.46454 184.91995 1.000 34.19382 213 VAL A CA 1
ATOM 1587 C C . VAL A 1 210 ? 130.77100 147.33401 185.87383 1.000 35.39434 213 VAL A C 1
ATOM 1588 O O . VAL A 1 210 ? 130.57197 146.97118 187.03765 1.000 39.23496 213 VAL A O 1
ATOM 1592 N N . VAL A 1 211 ? 130.29175 148.48998 185.40906 1.000 35.46188 214 VAL A N 1
ATOM 1593 C CA . VAL A 1 211 ? 129.57930 149.40858 186.29894 1.000 40.58903 214 VAL A CA 1
ATOM 1594 C C . VAL A 1 211 ? 128.28057 148.77853 186.79525 1.000 39.80319 214 VAL A C 1
ATOM 1595 O O . VAL A 1 211 ? 127.95698 148.82786 187.98913 1.000 45.56194 214 VAL A O 1
ATOM 1599 N N . GLU A 1 212 ? 127.52203 148.16854 185.88713 1.000 44.50928 215 GLU A N 1
ATOM 1600 C CA . GLU A 1 212 ? 126.25502 147.55841 186.27427 1.000 43.29428 215 GLU A CA 1
ATOM 1601 C C . GLU A 1 212 ? 126.47034 146.34730 187.17218 1.000 45.72641 215 GLU A C 1
ATOM 1602 O O . GLU A 1 212 ? 125.69587 146.11579 188.10493 1.000 48.80774 215 GLU A O 1
ATOM 1608 N N . LEU A 1 213 ? 127.51054 145.55819 186.90553 1.000 42.24772 216 LEU A N 1
ATOM 1609 C CA . LEU A 1 213 ? 127.81066 144.42673 187.77517 1.000 35.09086 216 LEU A CA 1
ATOM 1610 C C . LEU A 1 213 ? 128.21201 144.89362 189.16757 1.000 37.94896 216 LEU A C 1
ATOM 1611 O O . LEU A 1 213 ? 127.81862 144.28795 190.16760 1.000 46.43455 216 LEU A O 1
ATOM 1616 N N . VAL A 1 214 ? 128.99742 145.96637 189.25549 1.000 37.82142 217 VAL A N 1
ATOM 1617 C CA . VAL A 1 214 ? 129.42162 146.46192 190.56043 1.000 40.42779 217 VAL A CA 1
ATOM 1618 C C . VAL A 1 214 ? 128.23792 147.02728 191.33371 1.000 44.69362 217 VAL A C 1
ATOM 1619 O O . VAL A 1 214 ? 128.16478 146.89338 192.55953 1.000 50.45252 217 VAL A O 1
ATOM 1623 N N . GLU A 1 215 ? 127.29893 147.67969 190.64292 1.000 49.32878 218 GLU A N 1
ATOM 1624 C CA . GLU A 1 215 ? 126.09440 148.13956 191.32889 1.000 50.98874 218 GLU A CA 1
ATOM 1625 C C . GLU A 1 215 ? 125.28423 146.97690 191.88627 1.000 55.24826 218 GLU A C 1
ATOM 1626 O O . GLU A 1 215 ? 124.57454 147.13906 192.88362 1.000 58.38515 218 GLU A O 1
ATOM 1632 N N . GLY A 1 216 ? 125.37224 145.80649 191.26388 1.000 49.90578 219 GLY A N 1
ATOM 1633 C CA . GLY A 1 216 ? 124.67950 144.62671 191.72889 1.000 43.94471 219 GLY A CA 1
ATOM 1634 C C . GLY A 1 216 ? 125.34316 143.87721 192.85738 1.000 51.72605 219 GLY A C 1
ATOM 1635 O O . GLY A 1 216 ? 124.78116 142.89254 193.33928 1.000 58.30648 219 GLY A O 1
ATOM 1636 N N . GLY A 1 217 ? 126.52531 144.30039 193.29517 1.000 46.85155 220 GLY A N 1
ATOM 1637 C CA . GLY A 1 217 ? 127.17955 143.70137 194.44559 1.000 42.37569 220 GLY A CA 1
ATOM 1638 C C . GLY A 1 217 ? 128.54237 143.08895 194.19172 1.000 48.92053 220 GLY A C 1
ATOM 1639 O O . GLY A 1 217 ? 129.12049 142.52409 195.12848 1.000 51.02878 220 GLY A O 1
ATOM 1640 N N . ALA A 1 218 ? 129.10541 143.16594 192.99102 1.000 46.85500 221 ALA A N 1
ATOM 1641 C CA . ALA A 1 218 ? 130.39709 142.55141 192.73269 1.000 40.97060 221 ALA A CA 1
ATOM 1642 C C . ALA A 1 218 ? 131.54079 143.44455 193.21104 1.000 43.81653 221 ALA A C 1
ATOM 1643 O O . ALA A 1 218 ? 131.37908 144.64438 193.43604 1.000 49.92178 221 ALA A O 1
ATOM 1645 N N . GLN A 1 219 ? 132.70970 142.83012 193.37043 1.000 44.25419 222 GLN A N 1
ATOM 1646 C CA . GLN A 1 219 ? 133.92541 143.54355 193.74094 1.000 43.11211 222 GLN A CA 1
ATOM 1647 C C . GLN A 1 219 ? 134.45949 144.35439 192.56594 1.000 43.91405 222 GLN A C 1
ATOM 1648 O O . GLN A 1 219 ? 134.54138 143.85161 191.44336 1.000 50.65095 222 GLN A O 1
ATOM 1654 N N . ALA A 1 220 ? 134.82564 145.60738 192.82710 1.000 40.80989 223 ALA A N 1
ATOM 1655 C CA . ALA A 1 220 ? 135.39995 146.47284 191.80883 1.000 38.58509 223 ALA A CA 1
ATOM 1656 C C . ALA A 1 220 ? 136.88378 146.17040 191.60295 1.000 41.76207 223 ALA A C 1
ATOM 1657 O O . ALA A 1 220 ? 137.61089 145.90873 192.56216 1.000 45.12482 223 ALA A O 1
ATOM 1659 N N . PRO A 1 221 ? 137.36068 146.22583 190.36048 1.000 38.62964 224 PRO A N 1
ATOM 1660 C CA . PRO A 1 221 ? 138.75985 145.87199 190.08701 1.000 33.08473 224 PRO A CA 1
ATOM 1661 C C . PRO A 1 221 ? 139.76089 146.96798 190.42889 1.000 33.12600 224 PRO A C 1
ATOM 1662 O O . PRO A 1 221 ? 140.17043 147.73869 189.55798 1.000 36.36957 224 PRO A O 1
ATOM 1666 N N . THR A 1 222 ? 140.17074 147.03501 191.69215 1.000 35.48514 225 THR A N 1
ATOM 1667 C CA . THR A 1 222 ? 141.17366 147.99165 192.14080 1.000 34.95314 225 THR A CA 1
ATOM 1668 C C . THR A 1 222 ? 142.57327 147.40000 191.96271 1.000 38.92582 225 THR A C 1
ATOM 1669 O O . THR A 1 222 ? 142.76009 146.36202 191.32531 1.000 46.86552 225 THR A O 1
ATOM 1673 N N . GLU A 1 223 ? 143.58040 148.05851 192.54119 1.000 37.04572 226 GLU A N 1
ATOM 1674 C CA . GLU A 1 223 ? 144.96570 147.64202 192.33328 1.000 40.65133 226 GLU A CA 1
ATOM 1675 C C . GLU A 1 223 ? 145.26172 146.28817 192.97690 1.000 43.30443 226 GLU A C 1
ATOM 1676 O O . GLU A 1 223 ? 145.89852 145.42436 192.35887 1.000 49.97475 226 GLU A O 1
ATOM 1682 N N . SER A 1 224 ? 144.82114 146.08535 194.21987 1.000 34.42475 227 SER A N 1
ATOM 1683 C CA . SER A 1 224 ? 145.10616 144.82811 194.90498 1.000 35.37573 227 SER A CA 1
ATOM 1684 C C . SER A 1 224 ? 144.39946 143.65445 194.23431 1.000 37.26133 227 SER A C 1
ATOM 1685 O O . SER A 1 224 ? 144.94499 142.54628 194.16890 1.000 46.12131 227 SER A O 1
ATOM 1688 N N . VAL A 1 225 ? 143.18605 143.88016 193.72739 1.000 29.38196 228 VAL A N 1
ATOM 1689 C CA . VAL A 1 225 ? 142.46914 142.83428 193.00359 1.000 32.21421 228 VAL A CA 1
ATOM 1690 C C . VAL A 1 225 ? 143.23366 142.43362 191.74742 1.000 35.08260 228 VAL A C 1
ATOM 1691 O O . VAL A 1 225 ? 143.36245 141.24391 191.43208 1.000 44.66447 228 VAL A O 1
ATOM 1695 N N . VAL A 1 226 ? 143.76124 143.41671 191.01704 1.000 31.93389 229 VAL A N 1
ATOM 1696 C CA . VAL A 1 226 ? 144.53452 143.12354 189.81364 1.000 30.67612 229 VAL A CA 1
ATOM 1697 C C . VAL A 1 226 ? 145.80254 142.35149 190.16314 1.000 38.33502 229 VAL A C 1
ATOM 1698 O O . VAL A 1 226 ? 146.20519 141.42996 189.44104 1.000 45.76152 229 VAL A O 1
ATOM 1702 N N . ALA A 1 227 ? 146.45622 142.71419 191.27010 1.000 36.89978 230 ALA A N 1
ATOM 1703 C CA . ALA A 1 227 ? 147.64286 141.97203 191.69181 1.000 34.94596 230 ALA A CA 1
ATOM 1704 C C . ALA A 1 227 ? 147.30300 140.52286 192.03722 1.000 36.38325 230 ALA A C 1
ATOM 1705 O O . ALA A 1 227 ? 148.05599 139.59797 191.70126 1.000 39.15985 230 ALA A O 1
ATOM 1707 N N . ALA A 1 228 ? 146.16912 140.30246 192.70395 1.000 29.95435 231 ALA A N 1
ATOM 1708 C CA . ALA A 1 228 ? 145.74202 138.93578 192.99054 1.000 30.70937 231 ALA A CA 1
ATOM 1709 C C . ALA A 1 228 ? 145.48362 138.16054 191.70449 1.000 37.53568 231 ALA A C 1
ATOM 1710 O O . ALA A 1 228 ? 145.82500 136.97597 191.60032 1.000 46.77343 231 ALA A O 1
ATOM 1712 N N . GLY A 1 229 ? 144.87879 138.81573 190.71502 1.000 37.31013 232 GLY A N 1
ATOM 1713 C CA . GLY A 1 229 ? 144.67783 138.17099 189.42877 1.000 30.27986 232 GLY A CA 1
ATOM 1714 C C . GLY A 1 229 ? 145.98064 137.77985 188.75971 1.000 32.37107 232 GLY A C 1
ATOM 1715 O O . GLY A 1 229 ? 146.07901 136.71430 188.15011 1.000 39.45986 232 GLY A O 1
ATOM 1716 N N . LEU A 1 230 ? 146.99497 138.64134 188.85395 1.000 39.83121 233 LEU A N 1
ATOM 1717 C CA . LEU A 1 230 ? 148.31599 138.26479 188.35754 1.000 35.50054 233 LEU A CA 1
ATOM 1718 C C . LEU A 1 230 ? 148.84080 137.04266 189.09308 1.000 37.38761 233 LEU A C 1
ATOM 1719 O O . LEU A 1 230 ? 149.47885 136.17152 188.49489 1.000 46.33077 233 LEU A O 1
ATOM 1724 N N . GLU A 1 231 ? 148.58401 136.96402 190.39542 1.000 44.67369 234 GLU A N 1
ATOM 1725 C CA . GLU A 1 231 ? 149.03039 135.80123 191.15362 1.000 36.69507 234 GLU A CA 1
ATOM 1726 C C . GLU A 1 231 ? 148.29992 134.52661 190.74052 1.000 40.05277 234 GLU A C 1
ATOM 1727 O O . GLU A 1 231 ? 148.86219 133.43357 190.85080 1.000 44.17454 234 GLU A O 1
ATOM 1733 N N . ALA A 1 232 ? 147.05812 134.63542 190.27051 1.000 35.92170 235 ALA A N 1
ATOM 1734 C CA . ALA A 1 232 ? 146.27567 133.44272 189.96410 1.000 28.86785 235 ALA A CA 1
ATOM 1735 C C . ALA A 1 232 ? 146.59772 132.82061 188.60857 1.000 38.02228 235 ALA A C 1
ATOM 1736 O O . ALA A 1 232 ? 146.12192 131.71679 188.33264 1.000 43.28931 235 ALA A O 1
ATOM 1738 N N . ALA A 1 233 ? 147.38161 133.48205 187.76142 1.000 38.75940 236 ALA A N 1
ATOM 1739 C CA . ALA A 1 233 ? 147.69156 132.95549 186.43904 1.000 33.58860 236 ALA A CA 1
ATOM 1740 C C . ALA A 1 233 ? 148.94109 132.08331 186.40329 1.000 36.95832 236 ALA A C 1
ATOM 1741 O O . ALA A 1 233 ? 149.19324 131.43886 185.38274 1.000 45.23233 236 ALA A O 1
ATOM 1743 N N . LYS A 1 234 ? 149.71848 132.03979 187.48136 1.000 37.11970 237 LYS A N 1
ATOM 1744 C CA . LYS A 1 234 ? 150.99901 131.33413 187.45176 1.000 30.85987 237 LYS A CA 1
ATOM 1745 C C . LYS A 1 234 ? 150.87755 129.81896 187.30682 1.000 36.94015 237 LYS A C 1
ATOM 1746 O O . LYS A 1 234 ? 151.64497 129.23904 186.51820 1.000 44.51059 237 LYS A O 1
ATOM 1752 N N . PRO A 1 235 ? 149.99822 129.11695 188.03559 1.000 37.01437 238 PRO A N 1
ATOM 1753 C CA . PRO A 1 235 ? 149.90033 127.65518 187.84226 1.000 35.44219 238 PRO A CA 1
ATOM 1754 C C . PRO A 1 235 ? 149.55304 127.22843 186.42111 1.000 38.42421 238 PRO A C 1
ATOM 1755 O O . PRO A 1 235 ? 150.09940 126.23231 185.92274 1.000 47.31605 238 PRO A O 1
ATOM 1759 N N . PHE A 1 236 ? 148.66503 127.96299 185.74862 1.000 31.03416 239 PHE A N 1
ATOM 1760 C CA . PHE A 1 236 ? 148.32294 127.64255 184.36633 1.000 30.04301 239 PHE A CA 1
ATOM 1761 C C . PHE A 1 236 ? 149.53788 127.77227 183.45152 1.000 35.19056 239 PHE A C 1
ATOM 1762 O O . PHE A 1 236 ? 149.78558 126.90612 182.59819 1.000 44.73375 239 PHE A O 1
ATOM 1770 N N . ILE A 1 237 ? 150.31552 128.84055 183.63266 1.000 33.20383 240 ILE A N 1
ATOM 1771 C CA . ILE A 1 237 ? 151.52262 129.04931 182.84244 1.000 33.48060 240 ILE A CA 1
ATOM 1772 C C . ILE A 1 237 ? 152.52806 127.93266 183.09489 1.000 31.17335 240 ILE A C 1
ATOM 1773 O O . ILE A 1 237 ? 153.17755 127.44181 182.16269 1.000 40.47675 240 ILE A O 1
ATOM 1778 N N . ALA A 1 238 ? 152.67131 127.51340 184.35350 1.000 26.28028 241 ALA A N 1
ATOM 1779 C CA . ALA A 1 238 ? 153.58574 126.41978 184.66491 1.000 29.11751 241 ALA A CA 1
ATOM 1780 C C . ALA A 1 238 ? 153.16806 125.12640 183.97281 1.000 34.89354 241 ALA A C 1
ATOM 1781 O O . ALA A 1 238 ? 154.01343 124.41376 183.41624 1.000 40.83529 241 ALA A O 1
ATOM 1783 N N . ALA A 1 239 ? 151.86995 124.81222 183.98622 1.000 29.54531 242 ALA A N 1
ATOM 1784 C CA . ALA A 1 239 ? 151.40253 123.59580 183.32355 1.000 27.39271 242 ALA A CA 1
ATOM 1785 C C . ALA A 1 239 ? 151.67182 123.63471 181.82068 1.000 31.33791 242 ALA A C 1
ATOM 1786 O O . ALA A 1 239 ? 152.12030 122.63917 181.23137 1.000 35.61676 242 ALA A O 1
ATOM 1788 N N . LEU A 1 240 ? 151.40900 124.77656 181.18187 1.000 27.94850 243 LEU A N 1
ATOM 1789 C CA . LEU A 1 240 ? 151.65941 124.87230 179.74626 1.000 27.79342 243 LEU A CA 1
ATOM 1790 C C . LEU A 1 240 ? 153.14599 124.75431 179.41151 1.000 33.29388 243 LEU A C 1
ATOM 1791 O O . LEU A 1 240 ? 153.51289 124.08323 178.43322 1.000 42.52349 243 LEU A O 1
ATOM 1796 N N . CYS A 1 241 ? 154.01404 125.38136 180.21041 1.000 33.37918 244 CYS A N 1
ATOM 1797 C CA . CYS A 1 241 ? 155.44955 125.25932 179.97689 1.000 28.40098 244 CYS A CA 1
ATOM 1798 C C . CYS A 1 241 ? 155.91051 123.81342 180.11797 1.000 34.38516 244 CYS A C 1
ATOM 1799 O O . CYS A 1 241 ? 156.73267 123.33527 179.32450 1.000 45.14651 244 CYS A O 1
ATOM 1802 N N . THR A 1 242 ? 155.38827 123.10349 181.12104 1.000 31.34216 245 THR A N 1
ATOM 1803 C CA . THR A 1 242 ? 155.76152 121.70614 181.31052 1.000 27.34001 245 THR A CA 1
ATOM 1804 C C . THR A 1 242 ? 155.34178 120.84852 180.12293 1.000 34.57513 245 THR A C 1
ATOM 1805 O O . THR A 1 242 ? 156.11275 119.99502 179.66591 1.000 42.02993 245 THR A O 1
ATOM 1809 N N . ALA A 1 243 ? 154.12726 121.06023 179.60843 1.000 34.36331 246 ALA A N 1
ATOM 1810 C CA . ALA A 1 243 ? 153.68676 120.28386 178.45152 1.000 30.86010 246 ALA A CA 1
ATOM 1811 C C . ALA A 1 243 ? 154.57585 120.54095 177.23850 1.000 30.53185 246 ALA A C 1
ATOM 1812 O O . ALA A 1 243 ? 154.96033 119.60089 176.52730 1.000 35.15726 246 ALA A O 1
ATOM 1814 N N . GLN A 1 244 ? 154.93114 121.80655 176.99763 1.000 31.45469 247 GLN A N 1
ATOM 1815 C CA . GLN A 1 244 ? 155.80447 122.11924 175.86743 1.000 26.94307 247 GLN A CA 1
ATOM 1816 C C . GLN A 1 244 ? 157.17351 121.46075 176.01108 1.000 32.34445 247 GLN A C 1
ATOM 1817 O O . GLN A 1 244 ? 157.71489 120.91593 175.03875 1.000 38.92243 247 GLN A O 1
ATOM 1823 N N . GLN A 1 245 ? 157.75318 121.50661 177.21285 1.000 36.51875 248 GLN A N 1
ATOM 1824 C CA . GLN A 1 245 ? 159.06206 120.89498 177.41838 1.000 32.48766 248 GLN A CA 1
ATOM 1825 C C . GLN A 1 245 ? 159.01344 119.38245 177.23823 1.000 39.88415 248 GLN A C 1
ATOM 1826 O O . GLN A 1 245 ? 159.94937 118.79379 176.68271 1.000 37.65551 248 GLN A O 1
ATOM 1832 N N . GLU A 1 246 ? 157.94231 118.73646 177.70299 1.000 39.31163 249 GLU A N 1
ATOM 1833 C CA . GLU A 1 246 ? 157.80741 117.30095 177.48255 1.000 38.60293 249 GLU A CA 1
ATOM 1834 C C . GLU A 1 246 ? 157.72042 116.97523 175.99765 1.000 42.70643 249 GLU A C 1
ATOM 1835 O O . GLU A 1 246 ? 158.32433 115.99793 175.53789 1.000 45.87964 249 GLU A O 1
ATOM 1841 N N . LEU A 1 247 ? 156.97638 117.77762 175.23030 1.000 45.29552 250 LEU A N 1
ATOM 1842 C CA . LEU A 1 247 ? 156.92075 117.54642 173.78889 1.000 36.32146 250 LEU A CA 1
ATOM 1843 C C . LEU A 1 247 ? 158.29683 117.67957 173.15505 1.000 36.51218 250 LEU A C 1
ATOM 1844 O O . LEU A 1 247 ? 158.67288 116.87597 172.29706 1.000 41.90422 250 LEU A O 1
ATOM 1849 N N . ALA A 1 248 ? 159.05991 118.69513 173.55784 1.000 45.97378 251 ALA A N 1
ATOM 1850 C CA . ALA A 1 248 ? 160.39586 118.86538 172.99447 1.000 43.69988 251 ALA A CA 1
ATOM 1851 C C . ALA A 1 248 ? 161.29483 117.68178 173.33012 1.000 46.38748 251 ALA A C 1
ATOM 1852 O O . ALA A 1 248 ? 162.08222 117.23649 172.49096 1.000 49.78065 251 ALA A O 1
ATOM 1854 N N . ASP A 1 249 ? 161.19680 117.16211 174.55425 1.000 50.50140 252 ASP A N 1
ATOM 1855 C CA . ASP A 1 249 ? 162.04153 116.03516 174.94243 1.000 47.32673 252 ASP A CA 1
ATOM 1856 C C . ASP A 1 249 ? 161.66088 114.75657 174.20326 1.000 47.76252 252 ASP A C 1
ATOM 1857 O O . ASP A 1 249 ? 162.53741 113.98171 173.80812 1.000 51.12128 252 ASP A O 1
ATOM 1862 N N . ALA A 1 250 ? 160.36305 114.50920 174.01714 1.000 50.59955 253 ALA A N 1
ATOM 1863 C CA . ALA A 1 250 ? 159.93619 113.25499 173.40076 1.000 48.46126 253 ALA A CA 1
ATOM 1864 C C . ALA A 1 250 ? 160.39084 113.14890 171.94963 1.000 52.86467 253 ALA A C 1
ATOM 1865 O O . ALA A 1 250 ? 160.82533 112.08160 171.50564 1.000 56.68561 253 ALA A O 1
ATOM 1867 N N . ALA A 1 251 ? 160.29307 114.23609 171.19412 1.000 57.67098 254 ALA A N 1
ATOM 1868 C CA . ALA A 1 251 ? 160.57975 114.21288 169.76098 1.000 52.37242 254 ALA A CA 1
ATOM 1869 C C . ALA A 1 251 ? 162.03691 114.53793 169.46369 1.000 58.15945 254 ALA A C 1
ATOM 1870 O O . ALA A 1 251 ? 162.33744 115.36415 168.60695 1.000 64.03835 254 ALA A O 1
ATOM 1872 N N . GLY A 1 252 ? 162.95292 113.85797 170.14358 1.000 69.56029 255 GLY A N 1
ATOM 1873 C CA . GLY A 1 252 ? 164.36243 114.16728 169.97232 1.000 67.16042 255 GLY A CA 1
ATOM 1874 C C . GLY A 1 252 ? 164.63311 115.60072 170.36842 1.000 73.57059 255 GLY A C 1
ATOM 1875 O O . GLY A 1 252 ? 164.21436 116.05988 171.43430 1.000 79.52540 255 GLY A O 1
ATOM 1876 N N . LYS A 1 253 ? 165.33414 116.32317 169.50062 1.000 87.05390 256 LYS A N 1
ATOM 1877 C CA . LYS A 1 253 ? 165.59195 117.76147 169.66844 1.000 88.92542 256 LYS A CA 1
ATOM 1878 C C . LYS A 1 253 ? 166.37129 117.95400 170.96817 1.000 90.29167 256 LYS A C 1
ATOM 1879 O O . LYS A 1 253 ? 167.39487 117.27820 171.16130 1.000 93.24875 256 LYS A O 1
ATOM 1885 N N . SER A 1 254 ? 165.93689 118.83314 171.87166 1.000 96.56061 257 SER A N 1
ATOM 1886 C CA . SER A 1 254 ? 166.64195 119.09089 173.12257 1.000 98.89173 257 SER A CA 1
ATOM 1887 C C . SER A 1 254 ? 168.05810 119.58964 172.85807 1.000 101.77964 257 SER A C 1
ATOM 1888 O O . SER A 1 254 ? 168.26955 120.78682 172.64015 1.000 101.39630 257 SER A O 1
ATOM 1891 N N . GLY A 1 255 ? 169.03135 118.68476 172.87597 1.000 111.03314 258 GLY A N 1
ATOM 1892 C CA . GLY A 1 255 ? 170.41468 119.04156 172.64194 1.000 109.71572 258 GLY A CA 1
ATOM 1893 C C . GLY A 1 255 ? 170.77563 119.02622 171.17026 1.000 111.45704 258 GLY A C 1
ATOM 1894 O O . GLY A 1 255 ? 169.91417 119.03525 170.28739 1.000 112.00322 258 GLY A O 1
ATOM 1895 N N . LYS A 1 256 ? 172.09282 118.99409 170.91178 1.000 118.55459 259 LYS A N 1
ATOM 1896 C CA . LYS A 1 256 ? 172.73539 118.95767 169.59654 1.000 119.22022 259 LYS A CA 1
ATOM 1897 C C . LYS A 1 256 ? 172.10210 119.94615 168.62087 1.000 120.73661 259 LYS A C 1
ATOM 1898 O O . LYS A 1 256 ? 171.38624 119.53901 167.69682 1.000 120.71939 259 LYS A O 1
ATOM 1904 N N . PRO A 1 257 ? 172.34394 121.24867 168.78680 1.000 118.25434 260 PRO A N 1
ATOM 1905 C CA . PRO A 1 257 ? 171.73929 122.22940 167.86935 1.000 116.53892 260 PRO A CA 1
ATOM 1906 C C . PRO A 1 257 ? 172.18034 122.07323 166.42390 1.000 116.79498 260 PRO A C 1
ATOM 1907 O O . PRO A 1 257 ? 171.49593 122.58666 165.52996 1.000 116.34584 260 PRO A O 1
ATOM 1911 N N . THR A 1 258 ? 173.30408 121.40269 166.16637 1.000 111.88596 261 THR A N 1
ATOM 1912 C CA . THR A 1 258 ? 173.74788 121.11210 164.80736 1.000 111.74650 261 THR A CA 1
ATOM 1913 C C . THR A 1 258 ? 174.11900 122.38622 164.05974 1.000 111.59490 261 THR A C 1
ATOM 1914 O O . THR A 1 258 ? 175.30364 122.66662 163.85242 1.000 111.65344 261 THR A O 1
ATOM 1918 N N . VAL A 1 259 ? 173.11764 123.16255 163.64844 1.000 102.67200 262 VAL A N 1
ATOM 1919 C CA . VAL A 1 259 ? 173.38279 124.41287 162.94992 1.000 102.07463 262 VAL A CA 1
ATOM 1920 C C . VAL A 1 259 ? 173.81007 125.47022 163.95712 1.000 101.56097 262 VAL A C 1
ATOM 1921 O O . VAL A 1 259 ? 173.16475 125.65923 164.99597 1.000 101.94530 262 VAL A O 1
ATOM 1925 N N . ASP A 1 260 ? 174.90712 126.15950 163.65889 1.000 94.73546 263 ASP A N 1
ATOM 1926 C CA . ASP A 1 260 ? 175.42697 127.22470 164.50396 1.000 93.99527 263 ASP A CA 1
ATOM 1927 C C . ASP A 1 260 ? 175.21911 128.56032 163.80905 1.000 93.17334 263 ASP A C 1
ATOM 1928 O O . ASP A 1 260 ? 175.53541 128.70366 162.62439 1.000 95.41649 263 ASP A O 1
ATOM 1933 N N . PHE A 1 261 ? 174.68726 129.52915 164.54465 1.000 74.43469 264 PHE A N 1
ATOM 1934 C CA . PHE A 1 261 ? 174.39133 130.84210 164.00423 1.000 74.08443 264 PHE A CA 1
ATOM 1935 C C . PHE A 1 261 ? 175.39862 131.85360 164.51838 1.000 73.66556 264 PHE A C 1
ATOM 1936 O O . PHE A 1 261 ? 175.56943 131.98512 165.73669 1.000 74.84625 264 PHE A O 1
ATOM 1944 N N . PRO A 1 262 ? 176.08836 132.56702 163.63747 1.000 72.62841 265 PRO A N 1
ATOM 1945 C CA . PRO A 1 262 ? 177.02269 133.60013 164.08780 1.000 73.44963 265 PRO A CA 1
ATOM 1946 C C . PRO A 1 262 ? 176.30257 134.78353 164.71257 1.000 72.72057 265 PRO A C 1
ATOM 1947 O O . PRO A 1 262 ? 175.14671 135.07634 164.40222 1.000 76.29847 265 PRO A O 1
ATOM 1951 N N . VAL A 1 263 ? 177.01009 135.46992 165.60577 1.000 69.67151 266 VAL A N 1
ATOM 1952 C CA . VAL A 1 263 ? 176.49442 136.66220 166.26532 1.000 71.11173 266 VAL A CA 1
ATOM 1953 C C . VAL A 1 263 ? 177.40839 137.83380 165.94280 1.000 71.02392 266 VAL A C 1
ATOM 1954 O O . VAL A 1 263 ? 178.60298 137.66195 165.68420 1.000 75.14305 266 VAL A O 1
ATOM 1958 N N . PHE A 1 264 ? 176.83649 139.03527 165.96111 1.000 71.29984 267 PHE A N 1
ATOM 1959 C CA . PHE A 1 264 ? 177.54261 140.25557 165.57482 1.000 73.21959 267 PHE A CA 1
ATOM 1960 C C . PHE A 1 264 ? 177.37577 141.30997 166.66040 1.000 76.37095 267 PHE A C 1
ATOM 1961 O O . PHE A 1 264 ? 176.47791 142.15904 166.58604 1.000 76.72408 267 PHE A O 1
ATOM 1969 N N . PRO A 1 265 ? 178.22555 141.28572 167.68618 1.000 83.65325 268 PRO A N 1
ATOM 1970 C CA . PRO A 1 265 ? 178.11761 142.27406 168.76471 1.000 83.69967 268 PRO A CA 1
ATOM 1971 C C . PRO A 1 265 ? 178.36793 143.69048 168.27137 1.000 86.72267 268 PRO A C 1
ATOM 1972 O O . PRO A 1 265 ? 179.08832 143.91728 167.29788 1.000 87.17082 268 PRO A O 1
ATOM 1976 N N . ASP A 1 266 ? 177.75123 144.65253 168.96247 1.000 95.03839 269 ASP A N 1
ATOM 1977 C CA . ASP A 1 266 ? 177.92483 146.05612 168.60334 1.000 95.32938 269 ASP A CA 1
ATOM 1978 C C . ASP A 1 266 ? 179.35830 146.52724 168.81184 1.000 96.87875 269 ASP A C 1
ATOM 1979 O O . ASP A 1 266 ? 179.87005 147.31409 168.00882 1.000 97.05293 269 ASP A O 1
ATOM 1984 N N . TYR A 1 267 ? 180.01468 146.08013 169.87943 1.000 96.21941 270 TYR A N 1
ATOM 1985 C CA . TYR A 1 267 ? 181.38381 146.49067 170.15004 1.000 95.75055 270 TYR A CA 1
ATOM 1986 C C . TYR A 1 267 ? 182.14293 145.34433 170.79916 1.000 97.12513 270 TYR A C 1
ATOM 1987 O O . TYR A 1 267 ? 181.54713 144.49406 171.46468 1.000 96.61271 270 TYR A O 1
ATOM 1996 N N . GLY A 1 268 ? 183.45831 145.33390 170.60578 1.000 110.01367 271 GLY A N 1
ATOM 1997 C CA . GLY A 1 268 ? 184.29213 144.37860 171.30441 1.000 109.57303 271 GLY A CA 1
ATOM 1998 C C . GLY A 1 268 ? 184.72026 144.89748 172.66359 1.000 111.41581 271 GLY A C 1
ATOM 1999 O O . GLY A 1 268 ? 184.64833 146.09112 172.95351 1.000 112.29135 271 GLY A O 1
ATOM 2000 N N . GLU A 1 269 ? 185.17721 143.97520 173.51269 1.000 117.75231 272 GLU A N 1
ATOM 2001 C CA . GLU A 1 269 ? 185.59546 144.35445 174.85860 1.000 118.66427 272 GLU A CA 1
ATOM 2002 C C . GLU A 1 269 ? 186.79952 145.28482 174.82492 1.000 118.97335 272 GLU A C 1
ATOM 2003 O O . GLU A 1 269 ? 186.91649 146.19439 175.65500 1.000 118.21795 272 GLU A O 1
ATOM 2009 N N . ASP A 1 270 ? 187.71133 145.06610 173.87537 1.000 121.63660 273 ASP A N 1
ATOM 2010 C CA . ASP A 1 270 ? 188.90052 145.90423 173.78878 1.000 121.57481 273 ASP A CA 1
ATOM 2011 C C . ASP A 1 270 ? 188.54572 147.35462 173.48938 1.000 122.09022 273 ASP A C 1
ATOM 2012 O O . ASP A 1 270 ? 189.16340 148.26872 174.04513 1.000 123.29611 273 ASP A O 1
ATOM 2017 N N . VAL A 1 271 ? 187.55964 147.59128 172.62339 1.000 116.58258 274 VAL A N 1
ATOM 2018 C CA . VAL A 1 271 ? 187.12523 148.95905 172.37084 1.000 115.37683 274 VAL A CA 1
ATOM 2019 C C . VAL A 1 271 ? 186.41632 149.56150 173.57341 1.000 115.72135 274 VAL A C 1
ATOM 2020 O O . VAL A 1 271 ? 186.60429 150.74878 173.86280 1.000 117.11625 274 VAL A O 1
ATOM 2024 N N . TYR A 1 272 ? 185.60154 148.78072 174.27860 1.000 110.73033 275 TYR A N 1
ATOM 2025 C CA . TYR A 1 272 ? 184.85621 149.29315 175.41968 1.000 111.25164 275 TYR A CA 1
ATOM 2026 C C . TYR A 1 272 ? 185.79790 149.68482 176.54965 1.000 112.04177 275 TYR A C 1
ATOM 2027 O O . TYR A 1 272 ? 185.57598 150.68976 177.23141 1.000 113.06558 275 TYR A O 1
ATOM 2036 N N . TYR A 1 273 ? 186.84835 148.89339 176.75462 1.000 118.86594 276 TYR A N 1
ATOM 2037 C CA . TYR A 1 273 ? 187.80692 149.13819 177.82528 1.000 119.37817 276 TYR A CA 1
ATOM 2038 C C . TYR A 1 273 ? 188.48979 150.49021 177.65991 1.000 118.12658 276 TYR A C 1
ATOM 2039 O O . TYR A 1 273 ? 188.61894 151.25649 178.62313 1.000 119.05872 276 TYR A O 1
ATOM 2048 N N . SER A 1 274 ? 188.92616 150.78606 176.43504 1.000 116.80119 277 SER A N 1
ATOM 2049 C CA . SER A 1 274 ? 189.61335 152.04437 176.17167 1.000 118.25566 277 SER A CA 1
ATOM 2050 C C . SER A 1 274 ? 188.69603 153.23359 176.41921 1.000 118.33427 277 SER A C 1
ATOM 2051 O O . SER A 1 274 ? 189.10087 154.22707 177.03423 1.000 120.44296 277 SER A O 1
ATOM 2054 N N . VAL A 1 275 ? 187.44903 153.14617 175.95104 1.000 114.65048 278 VAL A N 1
ATOM 2055 C CA . VAL A 1 275 ? 186.51422 154.25536 176.11618 1.000 114.77441 278 VAL A CA 1
ATOM 2056 C C . VAL A 1 275 ? 186.24812 154.51096 177.59134 1.000 114.66096 278 VAL A C 1
ATOM 2057 O O . VAL A 1 275 ? 186.20954 155.66377 178.03939 1.000 116.15902 278 VAL A O 1
ATOM 2061 N N . SER A 1 276 ? 186.05965 153.44285 178.36853 1.000 114.36075 279 SER A N 1
ATOM 2062 C CA . SER A 1 276 ? 185.85794 153.60135 179.80352 1.000 115.36264 279 SER A CA 1
ATOM 2063 C C . SER A 1 276 ? 187.06211 154.26787 180.45018 1.000 118.05151 279 SER A C 1
ATOM 2064 O O . SER A 1 276 ? 186.93259 155.31298 181.09998 1.000 118.29516 279 SER A O 1
ATOM 2067 N N . SER A 1 277 ? 188.25610 153.71081 180.22613 1.000 121.47775 280 SER A N 1
ATOM 2068 C CA . SER A 1 277 ? 189.45156 154.23562 180.87550 1.000 119.92377 280 SER A CA 1
ATOM 2069 C C . SER A 1 277 ? 189.77880 155.65498 180.43542 1.000 118.29050 280 SER A C 1
ATOM 2070 O O . SER A 1 277 ? 190.49388 156.36157 181.15220 1.000 119.06727 280 SER A O 1
ATOM 2073 N N . VAL A 1 278 ? 189.27487 156.09338 179.28437 1.000 116.31318 281 VAL A N 1
ATOM 2074 C CA . VAL A 1 278 ? 189.57772 157.43739 178.81045 1.000 115.64775 281 VAL A CA 1
ATOM 2075 C C . VAL A 1 278 ? 188.53534 158.44952 179.26906 1.000 116.10748 281 VAL A C 1
ATOM 2076 O O . VAL A 1 278 ? 188.87382 159.60513 179.54536 1.000 117.12635 281 VAL A O 1
ATOM 2080 N N . ALA A 1 279 ? 187.26452 158.04450 179.35767 1.000 119.69928 282 ALA A N 1
ATOM 2081 C CA . ALA A 1 279 ? 186.19649 159.01827 179.54245 1.000 120.68891 282 ALA A CA 1
ATOM 2082 C C . ALA A 1 279 ? 185.31132 158.80010 180.76352 1.000 119.70543 282 ALA A C 1
ATOM 2083 O O . ALA A 1 279 ? 184.29460 159.49592 180.88715 1.000 119.13462 282 ALA A O 1
ATOM 2085 N N . THR A 1 280 ? 185.66442 157.88899 181.67741 1.000 116.70159 283 THR A N 1
ATOM 2086 C CA . THR A 1 280 ? 184.80011 157.62492 182.82571 1.000 116.79796 283 THR A CA 1
ATOM 2087 C C . THR A 1 280 ? 184.60648 158.87029 183.68379 1.000 118.42209 283 THR A C 1
ATOM 2088 O O . THR A 1 280 ? 183.47199 159.27276 183.96973 1.000 118.00614 283 THR A O 1
ATOM 2092 N N . ASP A 1 281 ? 185.70755 159.50098 184.09504 1.000 123.09450 284 ASP A N 1
ATOM 2093 C CA . ASP A 1 281 ? 185.61375 160.64683 184.99303 1.000 121.11366 284 ASP A CA 1
ATOM 2094 C C . ASP A 1 281 ? 184.98484 161.84724 184.29921 1.000 120.77758 284 ASP A C 1
ATOM 2095 O O . ASP A 1 281 ? 184.20545 162.58737 184.91134 1.000 121.63153 284 ASP A O 1
ATOM 2100 N N . GLU A 1 282 ? 185.31099 162.05691 183.02339 1.000 124.95671 285 GLU A N 1
ATOM 2101 C CA . GLU A 1 282 ? 184.71502 163.16175 182.28159 1.000 125.95137 285 GLU A CA 1
ATOM 2102 C C . GLU A 1 282 ? 183.20518 162.99879 182.17599 1.000 126.93782 285 GLU A C 1
ATOM 2103 O O . GLU A 1 282 ? 182.45237 163.95654 182.38638 1.000 126.83210 285 GLU A O 1
ATOM 2109 N N . LEU A 1 283 ? 182.73826 161.78583 181.86102 1.000 123.20758 286 LEU A N 1
ATOM 2110 C CA . LEU A 1 283 ? 181.29884 161.55896 181.79217 1.000 121.64448 286 LEU A CA 1
ATOM 2111 C C . LEU A 1 283 ? 180.64622 161.71247 183.15855 1.000 122.26129 286 LEU A C 1
ATOM 2112 O O . LEU A 1 283 ? 179.56275 162.29797 183.26892 1.000 122.14157 286 LEU A O 1
ATOM 2117 N N . ALA A 1 284 ? 181.28736 161.19473 184.21029 1.000 124.20410 287 ALA A N 1
ATOM 2118 C CA . ALA A 1 284 ? 180.70534 161.29204 185.54464 1.000 123.64215 287 ALA A CA 1
ATOM 2119 C C . ALA A 1 284 ? 180.55498 162.74488 185.97607 1.000 124.93147 287 ALA A C 1
ATOM 2120 O O . ALA A 1 284 ? 179.51966 163.13294 186.52948 1.000 124.45740 287 ALA A O 1
ATOM 2122 N N . ALA A 1 285 ? 181.57076 163.56893 185.71583 1.000 128.42947 288 ALA A N 1
ATOM 2123 C CA . ALA A 1 285 ? 181.48685 164.97480 186.09252 1.000 126.85021 288 ALA A CA 1
ATOM 2124 C C . ALA A 1 285 ? 180.51373 165.73516 185.19882 1.000 126.84854 288 ALA A C 1
ATOM 2125 O O . ALA A 1 285 ? 179.84667 166.67131 185.65299 1.000 127.15644 288 ALA A O 1
ATOM 2127 N N . ALA A 1 286 ? 180.41626 165.34813 183.92491 1.000 128.05149 289 ALA A N 1
ATOM 2128 C CA . ALA A 1 286 ? 179.62668 166.12602 182.97457 1.000 128.93201 289 ALA A CA 1
ATOM 2129 C C . ALA A 1 286 ? 178.13971 166.07575 183.30089 1.000 130.00083 289 ALA A C 1
ATOM 2130 O O . ALA A 1 286 ? 177.40615 167.03421 183.03211 1.000 129.56348 289 ALA A O 1
ATOM 2132 N N . LEU A 1 287 ? 177.67157 164.96219 183.86609 1.000 127.48272 290 LEU A N 1
ATOM 2133 C CA . LEU A 1 287 ? 176.24978 164.80259 184.14904 1.000 127.52628 290 LEU A CA 1
ATOM 2134 C C . LEU A 1 287 ? 175.74087 165.77737 185.20100 1.000 127.38854 290 LEU A C 1
ATOM 2135 O O . LEU A 1 287 ? 174.55879 166.13616 185.16595 1.000 124.90944 290 LEU A O 1
ATOM 2140 N N . THR A 1 288 ? 176.60047 166.21876 186.12179 1.000 132.94466 291 THR A N 1
ATOM 2141 C CA . THR A 1 288 ? 176.18933 167.11261 187.19749 1.000 132.23391 291 THR A CA 1
ATOM 2142 C C . THR A 1 288 ? 175.80395 168.49915 186.69217 1.000 131.07266 291 THR A C 1
ATOM 2143 O O . THR A 1 288 ? 175.15744 169.25393 187.42723 1.000 130.13335 291 THR A O 1
ATOM 2147 N N . ILE A 1 289 ? 176.16448 168.83961 185.45119 1.000 137.88295 292 ILE A N 1
ATOM 2148 C CA . ILE A 1 289 ? 175.85250 170.16222 184.91144 1.000 138.95514 292 ILE A CA 1
ATOM 2149 C C . ILE A 1 289 ? 174.34583 170.38736 184.88347 1.000 138.94560 292 ILE A C 1
ATOM 2150 O O . ILE A 1 289 ? 173.84074 171.38728 185.40770 1.000 138.12410 292 ILE A O 1
ATOM 2155 N N . GLY A 1 290 ? 173.60688 169.45028 184.29437 1.000 139.06540 293 GLY A N 1
ATOM 2156 C CA . GLY A 1 290 ? 172.15621 169.54044 184.27230 1.000 138.15612 293 GLY A CA 1
ATOM 2157 C C . GLY A 1 290 ? 171.61423 170.80302 183.64429 1.000 137.08919 293 GLY A C 1
ATOM 2158 O O . GLY A 1 290 ? 170.69150 171.41234 184.19332 1.000 136.63602 293 GLY A O 1
ATOM 2159 N N . GLY A 1 291 ? 172.16539 171.22048 182.51039 1.000 142.29329 294 GLY A N 1
ATOM 2160 C CA . GLY A 1 291 ? 171.74539 172.46942 181.90902 1.000 143.46787 294 GLY A CA 1
ATOM 2161 C C . GLY A 1 291 ? 171.22404 172.34128 180.49390 1.000 144.24617 294 GLY A C 1
ATOM 2162 O O . GLY A 1 291 ? 171.15661 173.33604 179.76624 1.000 144.07956 294 GLY A O 1
ATOM 2163 N N . LYS A 1 292 ? 170.84861 171.12666 180.09273 1.000 146.13483 295 LYS A N 1
ATOM 2164 C CA . LYS A 1 292 ? 170.35351 170.88385 178.74223 1.000 146.25141 295 LYS A CA 1
ATOM 2165 C C . LYS A 1 292 ? 171.40917 171.23296 177.70393 1.000 145.44239 295 LYS A C 1
ATOM 2166 O O . LYS A 1 292 ? 172.17866 170.36803 177.27237 1.000 144.68441 295 LYS A O 1
ATOM 2172 N N . ALA A 1 293 ? 171.44285 172.50434 177.29896 1.000 144.93877 296 ALA A N 1
ATOM 2173 C CA . ALA A 1 293 ? 172.39531 172.94302 176.28635 1.000 143.99485 296 ALA A CA 1
ATOM 2174 C C . ALA A 1 293 ? 173.82988 172.74404 176.75643 1.000 144.89708 296 ALA A C 1
ATOM 2175 O O . ALA A 1 293 ? 174.67672 172.25097 176.00668 1.000 145.40563 296 ALA A O 1
ATOM 2177 N N . GLU A 1 294 ? 174.12167 173.12095 178.00280 1.000 147.08705 297 GLU A N 1
ATOM 2178 C CA . GLU A 1 294 ? 175.46184 172.90232 178.53926 1.000 147.29982 297 GLU A CA 1
ATOM 2179 C C . GLU A 1 294 ? 175.76924 171.41593 178.66188 1.000 146.83294 297 GLU A C 1
ATOM 2180 O O . GLU A 1 294 ? 176.86421 170.96713 178.30071 1.000 146.49640 297 GLU A O 1
ATOM 2186 N N . ARG A 1 295 ? 174.81032 170.63740 179.16766 1.000 140.36303 298 ARG A N 1
ATOM 2187 C CA . ARG A 1 295 ? 174.99633 169.19458 179.27691 1.000 139.98370 298 ARG A CA 1
ATOM 2188 C C . ARG A 1 295 ? 175.21264 168.56118 177.90897 1.000 140.69856 298 ARG A C 1
ATOM 2189 O O . ARG A 1 295 ? 176.14131 167.76273 177.72286 1.000 140.30373 298 ARG A O 1
ATOM 2197 N N . ASP A 1 296 ? 174.37061 168.91886 176.93556 1.000 144.06188 299 ASP A N 1
ATOM 2198 C CA . ASP A 1 296 ? 174.50314 168.36339 175.59355 1.000 143.39180 299 ASP A CA 1
ATOM 2199 C C . ASP A 1 296 ? 175.82893 168.75855 174.96033 1.000 143.42986 299 ASP A C 1
ATOM 2200 O O . ASP A 1 296 ? 176.48154 167.93723 174.30882 1.000 142.55918 299 ASP A O 1
ATOM 2205 N N . GLN A 1 297 ? 176.23994 170.01566 175.13366 1.000 143.87431 300 GLN A N 1
ATOM 2206 C CA . GLN A 1 297 ? 177.49739 170.46759 174.55201 1.000 143.79622 300 GLN A CA 1
ATOM 2207 C C . GLN A 1 297 ? 178.68388 169.74611 175.17292 1.000 143.62087 300 GLN A C 1
ATOM 2208 O O . GLN A 1 297 ? 179.60487 169.33246 174.46131 1.000 144.16520 300 GLN A O 1
ATOM 2214 N N . ARG A 1 298 ? 178.68199 169.58309 176.49824 1.000 137.65519 301 ARG A N 1
ATOM 2215 C CA . ARG A 1 298 ? 179.77195 168.86396 177.14826 1.000 137.69580 301 ARG A CA 1
ATOM 2216 C C . ARG A 1 298 ? 179.82615 167.41568 176.67821 1.000 139.53090 301 ARG A C 1
ATOM 2217 O O . ARG A 1 298 ? 180.90885 166.88355 176.39308 1.000 138.41156 301 ARG A O 1
ATOM 2225 N N . ILE A 1 299 ? 178.66183 166.76826 176.57442 1.000 140.04206 302 ILE A N 1
ATOM 2226 C CA . ILE A 1 299 ? 178.61393 165.38466 176.11190 1.000 138.94893 302 ILE A CA 1
ATOM 2227 C C . ILE A 1 299 ? 179.13425 165.27906 174.68568 1.000 138.13604 302 ILE A C 1
ATOM 2228 O O . ILE A 1 299 ? 179.93300 164.39116 174.36470 1.000 137.92724 302 ILE A O 1
ATOM 2233 N N . ASP A 1 300 ? 178.69459 166.18456 173.81007 1.000 138.27135 303 ASP A N 1
ATOM 2234 C CA . ASP A 1 300 ? 179.12192 166.14437 172.41707 1.000 138.90669 303 ASP A CA 1
ATOM 2235 C C . ASP A 1 300 ? 180.61881 166.39114 172.29261 1.000 138.52162 303 ASP A C 1
ATOM 2236 O O . ASP A 1 300 ? 181.29762 165.73864 171.49332 1.000 137.96267 303 ASP A O 1
ATOM 2241 N N . GLU A 1 301 ? 181.15144 167.33257 173.07324 1.000 137.82552 304 GLU A N 1
ATOM 2242 C CA . GLU A 1 301 ? 182.58034 167.61678 173.01894 1.000 138.22368 304 GLU A CA 1
ATOM 2243 C C . GLU A 1 301 ? 183.39807 166.42175 173.48875 1.000 138.05748 304 GLU A C 1
ATOM 2244 O O . GLU A 1 301 ? 184.40101 166.05781 172.85798 1.000 137.85826 304 GLU A O 1
ATOM 2250 N N . ILE A 1 302 ? 182.98725 165.79777 174.59690 1.000 131.68268 305 ILE A N 1
ATOM 2251 C CA . ILE A 1 302 ? 183.71231 164.63125 175.09077 1.000 132.12239 305 ILE A CA 1
ATOM 2252 C C . ILE A 1 302 ? 183.63677 163.49600 174.07994 1.000 132.74685 305 ILE A C 1
ATOM 2253 O O . ILE A 1 302 ? 184.62499 162.78969 173.84007 1.000 133.04696 305 ILE A O 1
ATOM 2258 N N . LYS A 1 303 ? 182.46549 163.30574 173.46718 1.000 126.50878 306 LYS A N 1
ATOM 2259 C CA . LYS A 1 303 ? 182.32200 162.26939 172.45229 1.000 125.86341 306 LYS A CA 1
ATOM 2260 C C . LYS A 1 303 ? 183.22725 162.53521 171.25945 1.000 126.75524 306 LYS A C 1
ATOM 2261 O O . LYS A 1 303 ? 183.86213 161.61337 170.74024 1.000 126.03634 306 LYS A O 1
ATOM 2267 N N . THR A 1 304 ? 183.29203 163.78763 170.80459 1.000 135.26654 307 THR A N 1
ATOM 2268 C CA . THR A 1 304 ? 184.13559 164.11942 169.66129 1.000 134.79827 307 THR A CA 1
ATOM 2269 C C . THR A 1 304 ? 185.60436 163.87465 169.97761 1.000 134.02635 307 THR A C 1
ATOM 2270 O O . THR A 1 304 ? 186.34104 163.30615 169.16373 1.000 134.24445 307 THR A O 1
ATOM 2274 N N . GLN A 1 305 ? 186.04628 164.28844 171.16663 1.000 134.21315 308 GLN A N 1
ATOM 2275 C CA . GLN A 1 305 ? 187.43606 164.06046 171.55020 1.000 134.65259 308 GLN A CA 1
ATOM 2276 C C . GLN A 1 305 ? 187.75375 162.57146 171.61417 1.000 135.72580 308 GLN A C 1
ATOM 2277 O O . GLN A 1 305 ? 188.77623 162.11692 171.07634 1.000 136.29959 308 GLN A O 1
ATOM 2283 N N . VAL A 1 306 ? 186.87802 161.79440 172.25665 1.000 134.58678 309 VAL A N 1
ATOM 2284 C CA . VAL A 1 306 ? 187.11818 160.36401 172.40783 1.000 134.27217 309 VAL A CA 1
ATOM 2285 C C . VAL A 1 306 ? 187.12102 159.67667 171.05088 1.000 134.74021 309 VAL A C 1
ATOM 2286 O O . VAL A 1 306 ? 187.96579 158.81581 170.77857 1.000 134.68348 309 VAL A O 1
ATOM 2290 N N . VAL A 1 307 ? 186.17826 160.04040 170.17878 1.000 137.52642 310 VAL A N 1
ATOM 2291 C CA . VAL A 1 307 ? 186.09158 159.39452 168.87491 1.000 137.62513 310 VAL A CA 1
ATOM 2292 C C . VAL A 1 307 ? 187.29960 159.75250 168.02543 1.000 137.75156 310 VAL A C 1
ATOM 2293 O O . VAL A 1 307 ? 187.82324 158.91028 167.29290 1.000 137.57144 310 VAL A O 1
ATOM 2297 N N . GLN A 1 308 ? 187.77750 160.99523 168.12217 1.000 140.31021 311 GLN A N 1
ATOM 2298 C CA . GLN A 1 308 ? 188.97432 161.38119 167.38237 1.000 140.11694 311 GLN A CA 1
ATOM 2299 C C . GLN A 1 308 ? 190.18148 160.56831 167.83652 1.000 140.04662 311 GLN A C 1
ATOM 2300 O O . GLN A 1 308 ? 190.90898 159.99442 167.01201 1.000 139.70704 311 GLN A O 1
ATOM 2306 N N . ARG A 1 309 ? 190.40107 160.49426 169.15222 1.000 140.33185 312 ARG A N 1
ATOM 2307 C CA . ARG A 1 309 ? 191.55670 159.75953 169.66004 1.000 140.38428 312 ARG A CA 1
ATOM 2308 C C . ARG A 1 309 ? 191.46968 158.27748 169.30599 1.000 141.17177 312 ARG A C 1
ATOM 2309 O O . ARG A 1 309 ? 192.44812 157.67229 168.84809 1.000 141.22578 312 ARG A O 1
ATOM 2317 N N . LEU A 1 310 ? 190.29403 157.67515 169.48849 1.000 140.95086 313 LEU A N 1
ATOM 2318 C CA . LEU A 1 310 ? 190.16206 156.24912 169.22923 1.000 141.20800 313 LEU A CA 1
ATOM 2319 C C . LEU A 1 310 ? 190.11445 155.92728 167.74215 1.000 141.06440 313 LEU A C 1
ATOM 2320 O O . LEU A 1 310 ? 190.39336 154.78707 167.36544 1.000 141.52234 313 LEU A O 1
ATOM 2325 N N . ALA A 1 311 ? 189.77133 156.89349 166.88861 1.000 143.22237 314 ALA A N 1
ATOM 2326 C CA . ALA A 1 311 ? 189.90863 156.69103 165.45413 1.000 143.95696 314 ALA A CA 1
ATOM 2327 C C . ALA A 1 311 ? 191.36296 156.76645 165.02897 1.000 144.11991 314 ALA A C 1
ATOM 2328 O O . ALA A 1 311 ? 191.78125 156.03586 164.12428 1.000 142.47746 314 ALA A O 1
ATOM 2330 N N . ASP A 1 312 ? 192.14415 157.63830 165.66781 1.000 146.42508 315 ASP A N 1
ATOM 2331 C CA . ASP A 1 312 ? 193.58440 157.61131 165.44341 1.000 145.99671 315 ASP A CA 1
ATOM 2332 C C . ASP A 1 312 ? 194.18135 156.28776 165.90679 1.000 145.10176 315 ASP A C 1
ATOM 2333 O O . ASP A 1 312 ? 195.12588 155.77392 165.29618 1.000 143.70925 315 ASP A O 1
ATOM 2338 N N . THR A 1 313 ? 193.63818 155.71868 166.98471 1.000 142.85854 316 THR A N 1
ATOM 2339 C CA . THR A 1 313 ? 194.21989 154.50291 167.54862 1.000 141.79126 316 THR A CA 1
ATOM 2340 C C . THR A 1 313 ? 193.79176 153.24197 166.79956 1.000 141.40870 316 THR A C 1
ATOM 2341 O O . THR A 1 313 ? 194.63766 152.53576 166.24056 1.000 141.17855 316 THR A O 1
ATOM 2345 N N . TYR A 1 314 ? 192.49610 152.94080 166.77768 1.000 137.07697 317 TYR A N 1
ATOM 2346 C CA . TYR A 1 314 ? 191.98854 151.65113 166.30302 1.000 136.52744 317 TYR A CA 1
ATOM 2347 C C . TYR A 1 314 ? 191.95059 151.55762 164.78062 1.000 136.62657 317 TYR A C 1
ATOM 2348 O O . TYR A 1 314 ? 191.72998 150.48512 164.22011 1.000 136.27457 317 TYR A O 1
ATOM 2357 N N . GLU A 1 315 ? 192.17843 152.68057 164.10034 1.000 142.37767 318 GLU A N 1
ATOM 2358 C CA . GLU A 1 315 ? 192.32894 152.68225 162.64882 1.000 142.71651 318 GLU A CA 1
ATOM 2359 C C . GLU A 1 315 ? 191.08367 152.16716 161.93381 1.000 142.90006 318 GLU A C 1
ATOM 2360 O O . GLU A 1 315 ? 191.10669 151.09171 161.32818 1.000 142.61931 318 GLU A O 1
ATOM 2366 N N . GLY A 1 316 ? 189.98124 152.90292 162.03416 1.000 136.75196 319 GLY A N 1
ATOM 2367 C CA . GLY A 1 316 ? 188.82722 152.63074 161.19960 1.000 136.00522 319 GLY A CA 1
ATOM 2368 C C . GLY A 1 316 ? 187.73081 151.79239 161.82339 1.000 136.54932 319 GLY A C 1
ATOM 2369 O O . GLY A 1 316 ? 187.11164 150.97107 161.14067 1.000 135.65035 319 GLY A O 1
ATOM 2370 N N . ARG A 1 317 ? 187.47538 151.98484 163.11677 1.000 130.51564 320 ARG A N 1
ATOM 2371 C CA . ARG A 1 317 ? 186.31933 151.39328 163.79150 1.000 129.30049 320 ARG A CA 1
ATOM 2372 C C . ARG A 1 317 ? 185.64100 152.51196 164.57504 1.000 129.71370 320 ARG A C 1
ATOM 2373 O O . ARG A 1 317 ? 185.93287 152.72384 165.75437 1.000 130.37712 320 ARG A O 1
ATOM 2381 N N . GLU A 1 318 ? 184.73333 153.22555 163.91286 1.000 129.39558 321 GLU A N 1
ATOM 2382 C CA . GLU A 1 318 ? 184.05475 154.37289 164.50150 1.000 129.79941 321 GLU A CA 1
ATOM 2383 C C . GLU A 1 318 ? 182.70541 154.02064 165.10790 1.000 129.09171 321 GLU A C 1
ATOM 2384 O O . GLU A 1 318 ? 182.31713 154.60772 166.12168 1.000 128.79564 321 GLU A O 1
ATOM 2390 N N . LYS A 1 319 ? 181.97292 153.08287 164.50594 1.000 122.34516 322 LYS A N 1
ATOM 2391 C CA . LYS A 1 319 ? 180.69150 152.68155 165.07417 1.000 122.36535 322 LYS A CA 1
ATOM 2392 C C . LYS A 1 319 ? 180.87528 152.00107 166.42352 1.000 121.76885 322 LYS A C 1
ATOM 2393 O O . LYS A 1 319 ? 180.06841 152.19672 167.34050 1.000 121.68180 322 LYS A O 1
ATOM 2399 N N . GLU A 1 320 ? 181.92681 151.19085 166.56158 1.000 113.59440 323 GLU A N 1
ATOM 2400 C CA . GLU A 1 320 ? 182.14189 150.46868 167.81045 1.000 113.25627 323 GLU A CA 1
ATOM 2401 C C . GLU A 1 320 ? 182.39153 151.42261 168.97156 1.000 114.89006 323 GLU A C 1
ATOM 2402 O O . GLU A 1 320 ? 181.82922 151.24720 170.05987 1.000 116.11098 323 GLU A O 1
ATOM 2408 N N . VAL A 1 321 ? 183.22570 152.44282 168.76110 1.000 114.81600 324 VAL A N 1
ATOM 2409 C CA . VAL A 1 321 ? 183.48308 153.40165 169.82998 1.000 114.48597 324 VAL A CA 1
ATOM 2410 C C . VAL A 1 321 ? 182.22966 154.20851 170.13892 1.000 113.18826 324 VAL A C 1
ATOM 2411 O O . VAL A 1 321 ? 181.94518 154.50401 171.30696 1.000 114.03066 324 VAL A O 1
ATOM 2415 N N . GLY A 1 322 ? 181.45303 154.56282 169.11309 1.000 104.80383 325 GLY A N 1
ATOM 2416 C CA . GLY A 1 322 ? 180.19328 155.24628 169.33651 1.000 104.27727 325 GLY A CA 1
ATOM 2417 C C . GLY A 1 322 ? 179.20802 154.45521 170.16859 1.000 104.91414 325 GLY A C 1
ATOM 2418 O O . GLY A 1 322 ? 178.55540 155.02768 171.04623 1.000 105.84283 325 GLY A O 1
ATOM 2419 N N . ALA A 1 323 ? 179.08386 153.15469 169.91330 1.000 101.14287 326 ALA A N 1
ATOM 2420 C CA . ALA A 1 323 ? 178.23222 152.29799 170.72731 1.000 100.38933 326 ALA A CA 1
ATOM 2421 C C . ALA A 1 323 ? 178.75929 152.11098 172.14380 1.000 101.78469 326 ALA A C 1
ATOM 2422 O O . ALA A 1 323 ? 177.96998 152.12407 173.09919 1.000 102.94535 326 ALA A O 1
ATOM 2424 N N . ALA A 1 324 ? 180.07305 151.92990 172.30245 1.000 102.30451 327 ALA A N 1
ATOM 2425 C CA . ALA A 1 324 ? 180.63739 151.76879 173.63807 1.000 101.36821 327 ALA A CA 1
ATOM 2426 C C . ALA A 1 324 ? 180.44190 153.01905 174.48528 1.000 102.94523 327 ALA A C 1
ATOM 2427 O O . ALA A 1 324 ? 180.18654 152.91758 175.69214 1.000 102.30500 327 ALA A O 1
ATOM 2429 N N . PHE A 1 325 ? 180.56325 154.19991 173.87666 1.000 102.73361 328 PHE A N 1
ATOM 2430 C CA . PHE A 1 325 ? 180.33938 155.43968 174.61111 1.000 101.35232 328 PHE A CA 1
ATOM 2431 C C . PHE A 1 325 ? 178.90980 155.51736 175.13837 1.000 102.14231 328 PHE A C 1
ATOM 2432 O O . PHE A 1 325 ? 178.68609 155.87507 176.30327 1.000 103.12200 328 PHE A O 1
ATOM 2440 N N . ARG A 1 326 ? 177.93183 155.16909 174.29914 1.000 92.76182 329 ARG A N 1
ATOM 2441 C CA . ARG A 1 326 ? 176.53882 155.17332 174.73273 1.000 90.61181 329 ARG A CA 1
ATOM 2442 C C . ARG A 1 326 ? 176.30398 154.15892 175.84425 1.000 91.08551 329 ARG A C 1
ATOM 2443 O O . ARG A 1 326 ? 175.57091 154.43315 176.80498 1.000 93.94304 329 ARG A O 1
ATOM 2451 N N . ALA A 1 327 ? 176.91154 152.97620 175.72659 1.000 87.31400 330 ALA A N 1
ATOM 2452 C CA . ALA A 1 327 ? 176.77486 151.97807 176.78050 1.000 86.48946 330 ALA A CA 1
ATOM 2453 C C . ALA A 1 327 ? 177.32284 152.48489 178.10661 1.000 88.82508 330 ALA A C 1
ATOM 2454 O O . ALA A 1 327 ? 176.68791 152.29877 179.15213 1.000 89.99628 330 ALA A O 1
ATOM 2456 N N . LEU A 1 328 ? 178.48785 153.13355 178.08291 1.000 95.08404 331 LEU A N 1
ATOM 2457 C CA . LEU A 1 328 ? 179.06298 153.66790 179.31340 1.000 95.01765 331 LEU A CA 1
ATOM 2458 C C . LEU A 1 328 ? 178.17549 154.75538 179.90668 1.000 92.17860 331 LEU A C 1
ATOM 2459 O O . LEU A 1 328 ? 177.99322 154.82643 181.12942 1.000 93.07759 331 LEU A O 1
ATOM 2464 N N . THR A 1 329 ? 177.62025 155.61702 179.05210 1.000 83.73248 332 THR A N 1
ATOM 2465 C CA . THR A 1 329 ? 176.72650 156.66666 179.52967 1.000 86.08928 332 THR A CA 1
ATOM 2466 C C . THR A 1 329 ? 175.51502 156.07694 180.24172 1.000 89.03548 332 THR A C 1
ATOM 2467 O O . THR A 1 329 ? 175.14616 156.51030 181.34267 1.000 89.34019 332 THR A O 1
ATOM 2471 N N . LYS A 1 330 ? 174.88602 155.07667 179.62080 1.000 81.14259 333 LYS A N 1
ATOM 2472 C CA . LYS A 1 330 ? 173.72467 154.44145 180.23173 1.000 77.46450 333 LYS A CA 1
ATOM 2473 C C . LYS A 1 330 ? 174.08702 153.75942 181.54435 1.000 79.23216 333 LYS A C 1
ATOM 2474 O O . LYS A 1 330 ? 173.33135 153.84817 182.52318 1.000 81.03880 333 LYS A O 1
ATOM 2480 N N . LYS A 1 331 ? 175.23899 153.08927 181.59113 1.000 80.57988 334 LYS A N 1
ATOM 2481 C CA . LYS A 1 331 ? 175.68454 152.45884 182.82582 1.000 80.27901 334 LYS A CA 1
ATOM 2482 C C . LYS A 1 331 ? 175.89531 153.45635 183.95436 1.000 81.91228 334 LYS A C 1
ATOM 2483 O O . LYS A 1 331 ? 175.50898 153.17337 185.09235 1.000 81.14329 334 LYS A O 1
ATOM 2489 N N . LEU A 1 332 ? 176.50802 154.60348 183.67410 1.000 83.79846 335 LEU A N 1
ATOM 2490 C CA . LEU A 1 332 ? 176.67089 155.62067 184.70606 1.000 82.74787 335 LEU A CA 1
ATOM 2491 C C . LEU A 1 332 ? 175.33676 156.19337 185.16593 1.000 81.67379 335 LEU A C 1
ATOM 2492 O O . LEU A 1 332 ? 175.13072 156.39930 186.37069 1.000 81.73231 335 LEU A O 1
ATOM 2497 N N . VAL A 1 333 ? 174.42384 156.45013 184.22611 1.000 73.69657 336 VAL A N 1
ATOM 2498 C CA . VAL A 1 333 ? 173.13884 157.04152 184.58904 1.000 71.81696 336 VAL A CA 1
ATOM 2499 C C . VAL A 1 333 ? 172.34238 156.10073 185.48501 1.000 73.98283 336 VAL A C 1
ATOM 2500 O O . VAL A 1 333 ? 171.68998 156.53848 186.44063 1.000 74.36834 336 VAL A O 1
ATOM 2504 N N . ARG A 1 334 ? 172.36244 154.79928 185.18447 1.000 73.46323 337 ARG A N 1
ATOM 2505 C CA . ARG A 1 334 ? 171.60591 153.85859 186.00863 1.000 69.03469 337 ARG A CA 1
ATOM 2506 C C . ARG A 1 334 ? 172.12115 153.81765 187.44322 1.000 70.89455 337 ARG A C 1
ATOM 2507 O O . ARG A 1 334 ? 171.32436 153.82252 188.39246 1.000 69.27776 337 ARG A O 1
ATOM 2515 N N . GLN A 1 335 ? 173.44249 153.78121 187.62022 1.000 80.88454 338 GLN A N 1
ATOM 2516 C CA . GLN A 1 335 ? 174.02231 153.82241 188.95590 1.000 78.22930 338 GLN A CA 1
ATOM 2517 C C . GLN A 1 335 ? 173.67122 155.10921 189.67822 1.000 76.71747 338 GLN A C 1
ATOM 2518 O O . GLN A 1 335 ? 173.39287 155.08475 190.88188 1.000 76.00319 338 GLN A O 1
ATOM 2524 N N . ARG A 1 336 ? 173.68985 156.23651 188.96918 1.000 74.05302 339 ARG A N 1
ATOM 2525 C CA . ARG A 1 336 ? 173.35042 157.49288 189.61833 1.000 74.48648 339 ARG A CA 1
ATOM 2526 C C . ARG A 1 336 ? 171.89402 157.50696 190.07073 1.000 76.70897 339 ARG A C 1
ATOM 2527 O O . ARG A 1 336 ? 171.59364 157.99386 191.16772 1.000 75.34721 339 ARG A O 1
ATOM 2535 N N . ILE A 1 337 ? 170.98339 156.96822 189.25158 1.000 72.36476 340 ILE A N 1
ATOM 2536 C CA . ILE A 1 337 ? 169.58222 156.86368 189.65505 1.000 67.99920 340 ILE A CA 1
ATOM 2537 C C . ILE A 1 337 ? 169.44339 155.99479 190.89368 1.000 67.73752 340 ILE A C 1
ATOM 2538 O O . ILE A 1 337 ? 168.73020 156.34996 191.83662 1.000 66.41955 340 ILE A O 1
ATOM 2543 N N . LEU A 1 338 ? 170.10890 154.83856 190.90998 1.000 70.38379 341 LEU A N 1
ATOM 2544 C CA . LEU A 1 338 ? 169.94586 153.93186 192.04198 1.000 68.34550 341 LEU A CA 1
ATOM 2545 C C . LEU A 1 338 ? 170.56406 154.49064 193.31609 1.000 70.20949 341 LEU A C 1
ATOM 2546 O O . LEU A 1 338 ? 170.07052 154.21101 194.41277 1.000 71.32833 341 LEU A O 1
ATOM 2551 N N . THR A 1 339 ? 171.63120 155.27794 193.20114 1.000 74.73637 342 THR A N 1
ATOM 2552 C CA . THR A 1 339 ? 172.31131 155.77773 194.38938 1.000 72.97160 342 THR A CA 1
ATOM 2553 C C . THR A 1 339 ? 171.67852 157.05097 194.94290 1.000 72.20233 342 THR A C 1
ATOM 2554 O O . THR A 1 339 ? 171.36149 157.11509 196.13319 1.000 71.59064 342 THR A O 1
ATOM 2558 N N . ASP A 1 340 ? 171.48551 158.07030 194.10339 1.000 74.69523 343 ASP A N 1
ATOM 2559 C CA . ASP A 1 340 ? 171.09799 159.38755 194.58777 1.000 72.99472 343 ASP A CA 1
ATOM 2560 C C . ASP A 1 340 ? 169.68173 159.80604 194.22043 1.000 72.74032 343 ASP A C 1
ATOM 2561 O O . ASP A 1 340 ? 169.29289 160.93279 194.54220 1.000 74.62077 343 ASP A O 1
ATOM 2566 N N . HIS A 1 341 ? 168.90061 158.94381 193.57335 1.000 66.89387 344 HIS A N 1
ATOM 2567 C CA . HIS A 1 341 ? 167.58286 159.31975 193.06134 1.000 64.68804 344 HIS A CA 1
ATOM 2568 C C . HIS A 1 341 ? 167.69367 160.50203 192.09878 1.000 65.42876 344 HIS A C 1
ATOM 2569 O O . HIS A 1 341 ? 166.90508 161.44703 192.13307 1.000 64.77679 344 HIS A O 1
ATOM 2576 N N . PHE A 1 342 ? 168.69395 160.42775 191.22991 1.000 69.26357 345 PHE A N 1
ATOM 2577 C CA . PHE A 1 342 ? 168.99686 161.44457 190.23278 1.000 67.82685 345 PHE A CA 1
ATOM 2578 C C . PHE A 1 342 ? 168.24750 161.14066 188.94405 1.000 68.18268 345 PHE A C 1
ATOM 2579 O O . PHE A 1 342 ? 168.30178 160.01373 188.44926 1.000 75.53795 345 PHE A O 1
ATOM 2587 N N . ARG A 1 343 ? 167.55427 162.13459 188.40085 1.000 50.16146 346 ARG A N 1
ATOM 2588 C CA . ARG A 1 343 ? 166.90984 161.98827 187.10454 1.000 54.37164 346 ARG A CA 1
ATOM 2589 C C . ARG A 1 343 ? 167.53770 162.94861 186.10428 1.000 54.46406 346 ARG A C 1
ATOM 2590 O O . ARG A 1 343 ? 168.03155 164.01965 186.46041 1.000 57.32726 346 ARG A O 1
ATOM 2598 N N . ILE A 1 344 ? 167.51469 162.54135 184.83392 1.000 61.70005 347 ILE A N 1
ATOM 2599 C CA . ILE A 1 344 ? 168.23874 163.25335 183.78755 1.000 62.06319 347 ILE A CA 1
ATOM 2600 C C . ILE A 1 344 ? 167.73922 164.67100 183.55949 1.000 63.27366 347 ILE A C 1
ATOM 2601 O O . ILE A 1 344 ? 168.49390 165.50053 183.04472 1.000 66.51523 347 ILE A O 1
ATOM 2606 N N . ASP A 1 345 ? 166.49263 164.97955 183.91908 1.000 59.17938 348 ASP A N 1
ATOM 2607 C CA . ASP A 1 345 ? 165.96819 166.32843 183.74797 1.000 56.24709 348 ASP A CA 1
ATOM 2608 C C . ASP A 1 345 ? 165.76483 167.06579 185.06778 1.000 59.64205 348 ASP A C 1
ATOM 2609 O O . ASP A 1 345 ? 165.20416 168.16546 185.06399 1.000 60.41944 348 ASP A O 1
ATOM 2614 N N . GLY A 1 346 ? 166.19690 166.49777 186.19016 1.000 56.00682 349 GLY A N 1
ATOM 2615 C CA . GLY A 1 346 ? 166.15148 167.19859 187.45694 1.000 51.62701 349 GLY A CA 1
ATOM 2616 C C . GLY A 1 346 ? 164.91225 166.99514 188.29828 1.000 56.09020 349 GLY A C 1
ATOM 2617 O O . GLY A 1 346 ? 164.84129 167.55189 189.39843 1.000 59.13225 349 GLY A O 1
ATOM 2618 N N . ARG A 1 347 ? 163.93321 166.22895 187.82819 1.000 53.75101 350 ARG A N 1
ATOM 2619 C CA . ARG A 1 347 ? 162.73220 165.98911 188.61326 1.000 50.88684 350 ARG A CA 1
ATOM 2620 C C . ARG A 1 347 ? 162.99360 164.98011 189.72716 1.000 51.36585 350 ARG A C 1
ATOM 2621 O O . ARG A 1 347 ? 163.93904 164.19203 189.68103 1.000 53.03905 350 ARG A O 1
ATOM 2629 N N . GLY A 1 348 ? 162.13696 165.02295 190.74648 1.000 45.18255 351 GLY A N 1
ATOM 2630 C CA . GLY A 1 348 ? 162.08045 163.94415 191.70553 1.000 43.55081 351 GLY A CA 1
ATOM 2631 C C . GLY A 1 348 ? 161.41271 162.71142 191.12592 1.000 49.42259 351 GLY A C 1
ATOM 2632 O O . GLY A 1 348 ? 160.79773 162.74749 190.06475 1.000 54.99159 351 GLY A O 1
ATOM 2633 N N . ILE A 1 349 ? 161.52875 161.59323 191.84330 1.000 49.57115 352 ILE A N 1
ATOM 2634 C CA . ILE A 1 349 ? 161.05822 160.32751 191.29490 1.000 50.05290 352 ILE A CA 1
ATOM 2635 C C . ILE A 1 349 ? 159.53868 160.22034 191.28444 1.000 47.22530 352 ILE A C 1
ATOM 2636 O O . ILE A 1 349 ? 158.99495 159.31755 190.64605 1.000 50.17381 352 ILE A O 1
ATOM 2641 N N . THR A 1 350 ? 158.83252 161.12130 191.96388 1.000 47.59825 353 THR A N 1
ATOM 2642 C CA . THR A 1 350 ? 157.37466 161.11785 191.96882 1.000 48.49603 353 THR A CA 1
ATOM 2643 C C . THR A 1 350 ? 156.77380 162.36274 191.32570 1.000 48.97309 353 THR A C 1
ATOM 2644 O O . THR A 1 350 ? 155.59480 162.64791 191.54639 1.000 54.22924 353 THR A O 1
ATOM 2648 N N . ASP A 1 351 ? 157.54296 163.10522 190.53768 1.000 46.09508 354 ASP A N 1
ATOM 2649 C CA . ASP A 1 351 ? 157.07054 164.35422 189.95907 1.000 45.78085 354 ASP A CA 1
ATOM 2650 C C . ASP A 1 351 ? 156.55593 164.15285 188.53885 1.000 47.97084 354 ASP A C 1
ATOM 2651 O O . ASP A 1 351 ? 157.12780 163.39975 187.74950 1.000 50.93301 354 ASP A O 1
ATOM 2656 N N . ILE A 1 352 ? 155.46950 164.84989 188.22004 1.000 43.91456 355 ILE A N 1
ATOM 2657 C CA . ILE A 1 352 ? 154.89960 164.87366 186.87871 1.000 39.13883 355 ILE A CA 1
ATOM 2658 C C . ILE A 1 352 ? 155.35141 166.14985 186.18359 1.000 40.58417 355 ILE A C 1
ATOM 2659 O O . ILE A 1 352 ? 155.59195 167.17717 186.82424 1.000 51.31665 355 ILE A O 1
ATOM 2664 N N . ARG A 1 353 ? 155.47419 166.07915 184.86214 1.000 40.01516 356 ARG A N 1
ATOM 2665 C CA . ARG A 1 353 ? 155.83085 167.24733 184.07228 1.000 40.40154 356 ARG A CA 1
ATOM 2666 C C . ARG A 1 353 ? 154.68112 168.25998 184.06422 1.000 42.84013 356 ARG A C 1
ATOM 2667 O O . ARG A 1 353 ? 153.59064 168.00911 184.57972 1.000 45.57342 356 ARG A O 1
ATOM 2675 N N . ALA A 1 354 ? 154.93616 169.42150 183.46396 1.000 41.18346 357 ALA A N 1
ATOM 2676 C CA . ALA A 1 354 ? 153.93910 170.48571 183.44005 1.000 36.83361 357 ALA A CA 1
ATOM 2677 C C . ALA A 1 354 ? 152.71893 170.07414 182.62304 1.000 39.00271 357 ALA A C 1
ATOM 2678 O O . ALA A 1 354 ? 152.84096 169.48034 181.55061 1.000 48.57156 357 ALA A O 1
ATOM 2680 N N . LEU A 1 355 ? 151.53544 170.40284 183.13457 1.000 32.38583 358 LEU A N 1
ATOM 2681 C CA . LEU A 1 355 ? 150.27236 169.91799 182.59977 1.000 35.73565 358 LEU A CA 1
ATOM 2682 C C . LEU A 1 355 ? 149.40752 171.07362 182.11732 1.000 38.72490 358 LEU A C 1
ATOM 2683 O O . LEU A 1 355 ? 149.39892 172.15305 182.70978 1.000 49.07819 358 LEU A O 1
ATOM 2688 N N . SER A 1 356 ? 148.66596 170.83743 181.03591 1.000 36.22803 359 SER A N 1
ATOM 2689 C CA . SER A 1 356 ? 147.67179 171.81405 180.60613 1.000 32.11778 359 SER A CA 1
ATOM 2690 C C . SER A 1 356 ? 146.59222 171.13117 179.77764 1.000 33.67263 359 SER A C 1
ATOM 2691 O O . SER A 1 356 ? 146.87299 170.18196 179.04270 1.000 46.90104 359 SER A O 1
ATOM 2694 N N . ALA A 1 357 ? 145.36208 171.63264 179.89765 1.000 32.98985 360 ALA A N 1
ATOM 2695 C CA . ALA A 1 357 ? 144.20249 171.06578 179.22337 1.000 35.85110 360 ALA A CA 1
ATOM 2696 C C . ALA A 1 357 ? 143.26452 172.17300 178.76509 1.000 34.48812 360 ALA A C 1
ATOM 2697 O O . ALA A 1 357 ? 142.98907 173.10710 179.51918 1.000 40.81025 360 ALA A O 1
ATOM 2699 N N . GLU A 1 358 ? 142.75796 172.05844 177.53729 1.000 36.25940 361 GLU A N 1
ATOM 2700 C CA . GLU A 1 358 ? 141.84951 173.06152 176.99319 1.000 36.17647 361 GLU A CA 1
ATOM 2701 C C . GLU A 1 358 ? 140.81570 172.39678 176.09396 1.000 36.58301 361 GLU A C 1
ATOM 2702 O O . GLU A 1 358 ? 141.10039 171.36865 175.48088 1.000 46.57800 361 GLU A O 1
ATOM 2708 N N . VAL A 1 359 ? 139.62496 172.98383 176.00416 1.000 29.60789 362 VAL A N 1
ATOM 2709 C CA . VAL A 1 359 ? 138.56408 172.46212 175.15103 1.000 32.44126 362 VAL A CA 1
ATOM 2710 C C . VAL A 1 359 ? 138.13302 173.53179 174.14965 1.000 31.00982 362 VAL A C 1
ATOM 2711 O O . VAL A 1 359 ? 138.43556 174.71300 174.29483 1.000 39.42118 362 VAL A O 1
ATOM 2715 N N . ALA A 1 360 ? 137.40910 173.09115 173.11929 1.000 26.23867 363 ALA A N 1
ATOM 2716 C CA . ALA A 1 360 ? 136.85205 173.95527 172.07666 1.000 27.29621 363 ALA A CA 1
ATOM 2717 C C . ALA A 1 360 ? 137.95053 174.67504 171.29131 1.000 36.49839 363 ALA A C 1
ATOM 2718 O O . ALA A 1 360 ? 138.02143 175.90088 171.24976 1.000 42.77729 363 ALA A O 1
ATOM 2720 N N . VAL A 1 361 ? 138.80381 173.88388 170.64535 1.000 33.01405 364 VAL A N 1
ATOM 2721 C CA . VAL A 1 361 ? 139.91990 174.44082 169.89208 1.000 27.16899 364 VAL A CA 1
ATOM 2722 C C . VAL A 1 361 ? 139.71519 174.40235 168.37966 1.000 26.86653 364 VAL A C 1
ATOM 2723 O O . VAL A 1 361 ? 140.41187 175.13063 167.65993 1.000 39.20171 364 VAL A O 1
ATOM 2727 N N . VAL A 1 362 ? 138.79768 173.58862 167.87843 1.000 30.66819 365 VAL A N 1
ATOM 2728 C CA . VAL A 1 362 ? 138.52033 173.49051 166.44871 1.000 27.30704 365 VAL A CA 1
ATOM 2729 C C . VAL A 1 362 ? 137.12825 174.06297 166.20066 1.000 36.65437 365 VAL A C 1
ATOM 2730 O O . VAL A 1 362 ? 136.15532 173.57689 166.78911 1.000 48.58600 365 VAL A O 1
ATOM 2734 N N . PRO A 1 363 ? 136.98544 175.08601 165.34556 1.000 38.37460 366 PRO A N 1
ATOM 2735 C CA . PRO A 1 363 ? 135.73735 175.86593 165.29365 1.000 34.96852 366 PRO A CA 1
ATOM 2736 C C . PRO A 1 363 ? 134.45997 175.09964 164.97041 1.000 34.57156 366 PRO A C 1
ATOM 2737 O O . PRO A 1 363 ? 133.46756 175.27079 165.68062 1.000 44.55673 366 PRO A O 1
ATOM 2741 N N . ARG A 1 364 ? 134.43672 174.27284 163.92842 1.000 31.71095 367 ARG A N 1
ATOM 2742 C CA . ARG A 1 364 ? 133.19898 173.61679 163.52311 1.000 37.18423 367 ARG A CA 1
ATOM 2743 C C . ARG A 1 364 ? 133.10562 172.15565 163.95396 1.000 43.08087 367 ARG A C 1
ATOM 2744 O O . ARG A 1 364 ? 132.19499 171.45407 163.51003 1.000 46.60201 367 ARG A O 1
ATOM 2752 N N . ALA A 1 365 ? 134.00783 171.68154 164.80473 1.000 36.09997 368 ALA A N 1
ATOM 2753 C CA . ALA A 1 365 ? 133.95614 170.29366 165.24299 1.000 33.32200 368 ALA A CA 1
ATOM 2754 C C . ALA A 1 365 ? 132.87112 170.08814 166.29537 1.000 32.45703 368 ALA A C 1
ATOM 2755 O O . ALA A 1 365 ? 132.52705 170.99768 167.05103 1.000 38.11039 368 ALA A O 1
ATOM 2757 N N . HIS A 1 366 ? 132.33348 168.86736 166.34367 1.000 27.23013 369 HIS A N 1
ATOM 2758 C CA . HIS A 1 366 ? 131.32481 168.55345 167.35078 1.000 28.14559 369 HIS A CA 1
ATOM 2759 C C . HIS A 1 366 ? 131.90273 168.61505 168.75938 1.000 35.04305 369 HIS A C 1
ATOM 2760 O O . HIS A 1 366 ? 131.18061 168.92609 169.70990 1.000 42.89488 369 HIS A O 1
ATOM 2767 N N . GLY A 1 367 ? 133.19414 168.33835 168.91110 1.000 30.28365 370 GLY A N 1
ATOM 2768 C CA . GLY A 1 367 ? 133.89561 168.48973 170.17255 1.000 17.81354 370 GLY A CA 1
ATOM 2769 C C . GLY A 1 367 ? 135.38918 168.35172 169.96998 1.000 21.85449 370 GLY A C 1
ATOM 2770 O O . GLY A 1 367 ? 135.80937 167.60621 169.08764 1.000 31.81977 370 GLY A O 1
ATOM 2771 N N . SER A 1 368 ? 136.20876 169.04972 170.75001 1.000 21.28284 371 SER A N 1
ATOM 2772 C CA . SER A 1 368 ? 137.65004 168.95948 170.55601 1.000 23.66509 371 SER A CA 1
ATOM 2773 C C . SER A 1 368 ? 138.36718 169.37612 171.83127 1.000 24.04686 371 SER A C 1
ATOM 2774 O O . SER A 1 368 ? 137.78829 170.00556 172.71605 1.000 31.93432 371 SER A O 1
ATOM 2777 N N . ALA A 1 369 ? 139.64491 169.01050 171.91025 1.000 27.70660 372 ALA A N 1
ATOM 2778 C CA . ALA A 1 369 ? 140.44760 169.29925 173.09215 1.000 20.47705 372 ALA A CA 1
ATOM 2779 C C . ALA A 1 369 ? 141.92955 169.24343 172.75002 1.000 24.07311 372 ALA A C 1
ATOM 2780 O O . ALA A 1 369 ? 142.34691 168.57301 171.80340 1.000 36.53706 372 ALA A O 1
ATOM 2782 N N . LEU A 1 370 ? 142.71867 169.94909 173.55700 1.000 24.94944 373 LEU A N 1
ATOM 2783 C CA . LEU A 1 370 ? 144.17432 169.94735 173.46968 1.000 22.71558 373 LEU A CA 1
ATOM 2784 C C . LEU A 1 370 ? 144.74432 169.60704 174.83892 1.000 28.88112 373 LEU A C 1
ATOM 2785 O O . LEU A 1 370 ? 144.41964 170.27255 175.82886 1.000 37.62022 373 LEU A O 1
ATOM 2790 N N . PHE A 1 371 ? 145.59130 168.57818 174.89425 1.000 28.51502 374 PHE A N 1
ATOM 2791 C CA . PHE A 1 371 ? 146.18847 168.10219 176.13794 1.000 25.75189 374 PHE A CA 1
ATOM 2792 C C . PHE A 1 371 ? 147.70633 168.12139 176.02190 1.000 28.99712 374 PHE A C 1
ATOM 2793 O O . PHE A 1 371 ? 148.26202 167.64812 175.02468 1.000 37.23259 374 PHE A O 1
ATOM 2801 N N . GLU A 1 372 ? 148.37679 168.66202 177.04172 1.000 30.41295 375 GLU A N 1
ATOM 2802 C CA . GLU A 1 372 ? 149.82590 168.81085 177.02788 1.000 30.95376 375 GLU A CA 1
ATOM 2803 C C . GLU A 1 372 ? 150.44260 168.34696 178.33849 1.000 33.38506 375 GLU A C 1
ATOM 2804 O O . GLU A 1 372 ? 149.99131 168.73155 179.42190 1.000 45.00318 375 GLU A O 1
ATOM 2810 N N . ARG A 1 373 ? 151.49771 167.53694 178.21864 1.000 35.34060 376 ARG A N 1
ATOM 2811 C CA . ARG A 1 373 ? 152.29660 167.04891 179.34885 1.000 35.59879 376 ARG A CA 1
ATOM 2812 C C . ARG A 1 373 ? 153.76192 167.15133 178.92708 1.000 41.47367 376 ARG A C 1
ATOM 2813 O O . ARG A 1 373 ? 154.25660 166.32470 178.15582 1.000 49.88718 376 ARG A O 1
ATOM 2821 N N . GLY A 1 374 ? 154.44739 168.17061 179.43017 1.000 35.76307 377 GLY A N 1
ATOM 2822 C CA . GLY A 1 374 ? 155.80994 168.41867 178.98600 1.000 36.37878 377 GLY A CA 1
ATOM 2823 C C . GLY A 1 374 ? 155.83494 168.71013 177.49886 1.000 44.28301 377 GLY A C 1
ATOM 2824 O O . GLY A 1 374 ? 155.10583 169.57394 177.00456 1.000 52.42882 377 GLY A O 1
ATOM 2825 N N . GLU A 1 375 ? 156.67250 167.97912 176.76608 1.000 46.43982 378 GLU A N 1
ATOM 2826 C CA . GLU A 1 375 ? 156.73060 168.12858 175.31879 1.000 40.56763 378 GLU A CA 1
ATOM 2827 C C . GLU A 1 375 ? 155.72962 167.24970 174.58180 1.000 41.16554 378 GLU A C 1
ATOM 2828 O O . GLU A 1 375 ? 155.68357 167.30375 173.35105 1.000 47.64991 378 GLU A O 1
ATOM 2834 N N . THR A 1 376 ? 154.93515 166.44969 175.28590 1.000 33.44586 379 THR A N 1
ATOM 2835 C CA . THR A 1 376 ? 153.89298 165.67131 174.63305 1.000 28.82608 379 THR A CA 1
ATOM 2836 C C . THR A 1 376 ? 152.64344 166.52233 174.44386 1.000 30.28792 379 THR A C 1
ATOM 2837 O O . THR A 1 376 ? 152.15739 167.15401 175.38492 1.000 39.71007 379 THR A O 1
ATOM 2841 N N . GLN A 1 377 ? 152.12887 166.53377 173.21543 1.000 23.51413 380 GLN A N 1
ATOM 2842 C CA . GLN A 1 377 ? 150.98540 167.35901 172.83599 1.000 26.41529 380 GLN A CA 1
ATOM 2843 C C . GLN A 1 377 ? 150.04754 166.54134 171.96269 1.000 28.39502 380 GLN A C 1
ATOM 2844 O O . GLN A 1 377 ? 150.45408 166.09544 170.88252 1.000 35.75291 380 GLN A O 1
ATOM 2850 N N . ILE A 1 378 ? 148.79925 166.37700 172.42366 1.000 23.11024 381 ILE A N 1
ATOM 2851 C CA . ILE A 1 378 ? 147.77080 165.57906 171.76067 1.000 23.03153 381 ILE A CA 1
ATOM 2852 C C . ILE A 1 378 ? 146.56291 166.46130 171.45916 1.000 24.10695 381 ILE A C 1
ATOM 2853 O O . ILE A 1 378 ? 146.08007 167.18872 172.33430 1.000 32.63293 381 ILE A O 1
ATOM 2858 N N . LEU A 1 379 ? 146.06177 166.37633 170.22665 1.000 21.95277 382 LEU A N 1
ATOM 2859 C CA . LEU A 1 379 ? 144.82867 167.03700 169.80235 1.000 26.04114 382 LEU A CA 1
ATOM 2860 C C . LEU A 1 379 ? 143.75454 165.98586 169.55041 1.000 26.49956 382 LEU A C 1
ATOM 2861 O O . LEU A 1 379 ? 143.95848 165.07661 168.74209 1.000 36.85688 382 LEU A O 1
ATOM 2866 N N . GLY A 1 380 ? 142.61401 166.11915 170.21517 1.000 29.41492 383 GLY A N 1
ATOM 2867 C CA . GLY A 1 380 ? 141.51532 165.16993 170.07530 1.000 21.90802 383 GLY A CA 1
ATOM 2868 C C . GLY A 1 380 ? 140.27559 165.82073 169.49371 1.000 29.59144 383 GLY A C 1
ATOM 2869 O O . GLY A 1 380 ? 139.93052 166.94177 169.86348 1.000 38.83242 383 GLY A O 1
ATOM 2870 N N . VAL A 1 381 ? 139.60474 165.10353 168.58923 1.000 26.80267 384 VAL A N 1
ATOM 2871 C CA . VAL A 1 381 ? 138.40985 165.59165 167.90331 1.000 25.24879 384 VAL A CA 1
ATOM 2872 C C . VAL A 1 381 ? 137.34088 164.50426 167.90521 1.000 24.90028 384 VAL A C 1
ATOM 2873 O O . VAL A 1 381 ? 137.63405 163.33310 167.65367 1.000 34.85785 384 VAL A O 1
ATOM 2877 N N . THR A 1 382 ? 136.09513 164.90056 168.16105 1.000 31.13945 385 THR A N 1
ATOM 2878 C CA . THR A 1 382 ? 134.95113 164.00157 168.24690 1.000 27.65251 385 THR A CA 1
ATOM 2879 C C . THR A 1 382 ? 133.93824 164.34042 167.15989 1.000 29.88925 385 THR A C 1
ATOM 2880 O O . THR A 1 382 ? 133.74258 165.51152 166.83111 1.000 43.49612 385 THR A O 1
ATOM 2884 N N . THR A 1 383 ? 133.29066 163.31859 166.60324 1.000 21.12717 386 THR A N 1
ATOM 2885 C CA . THR A 1 383 ? 132.22159 163.52135 165.63432 1.000 25.43449 386 THR A CA 1
ATOM 2886 C C . THR A 1 383 ? 131.11044 162.50249 165.85786 1.000 29.39772 386 THR A C 1
ATOM 2887 O O . THR A 1 383 ? 131.36607 161.31548 166.06053 1.000 35.66230 386 THR A O 1
ATOM 2891 N N . LEU A 1 384 ? 129.86929 162.98182 165.80062 1.000 27.98997 387 LEU A N 1
ATOM 2892 C CA . LEU A 1 384 ? 128.67573 162.18284 166.04088 1.000 30.63280 387 LEU A CA 1
ATOM 2893 C C . LEU A 1 384 ? 127.87530 162.02745 164.75224 1.000 30.18218 387 LEU A C 1
ATOM 2894 O O . LEU A 1 384 ? 127.82193 162.93962 163.92704 1.000 41.73536 387 LEU A O 1
ATOM 2899 N N . ASP A 1 385 ? 127.24165 160.87033 164.58631 1.000 29.99053 388 ASP A N 1
ATOM 2900 C CA . ASP A 1 385 ? 126.50294 160.57365 163.36480 1.000 30.83344 388 ASP A CA 1
ATOM 2901 C C . ASP A 1 385 ? 125.38054 159.59182 163.68098 1.000 36.77873 388 ASP A C 1
ATOM 2902 O O . ASP A 1 385 ? 125.25126 159.10552 164.80538 1.000 42.10716 388 ASP A O 1
ATOM 2907 N N . MET A 1 386 ? 124.57018 159.30026 162.66528 1.000 41.16165 389 MET A N 1
ATOM 2908 C CA . MET A 1 386 ? 123.47705 158.34803 162.80982 1.000 40.47543 389 MET A CA 1
ATOM 2909 C C . MET A 1 386 ? 124.01116 156.94062 163.04208 1.000 42.51695 389 MET A C 1
ATOM 2910 O O . MET A 1 386 ? 125.11961 156.59751 162.63116 1.000 48.13258 389 MET A O 1
ATOM 2915 N N . ILE A 1 387 ? 123.19478 156.11329 163.69876 1.000 40.16538 390 ILE A N 1
ATOM 2916 C CA . ILE A 1 387 ? 123.65035 154.80485 164.15351 1.000 42.49052 390 ILE A CA 1
ATOM 2917 C C . ILE A 1 387 ? 123.94278 153.85372 163.00279 1.000 43.41122 390 ILE A C 1
ATOM 2918 O O . ILE A 1 387 ? 124.63544 152.85219 163.19743 1.000 47.89365 390 ILE A O 1
ATOM 2923 N N . LYS A 1 388 ? 123.43860 154.13534 161.80266 1.000 38.77558 391 LYS A N 1
ATOM 2924 C CA . LYS A 1 388 ? 123.74802 153.27758 160.66668 1.000 37.77539 391 LYS A CA 1
ATOM 2925 C C . LYS A 1 388 ? 125.18096 153.43278 160.17792 1.000 40.55553 391 LYS A C 1
ATOM 2926 O O . LYS A 1 388 ? 125.62122 152.62413 159.35790 1.000 43.39027 391 LYS A O 1
ATOM 2932 N N . MET A 1 389 ? 125.91609 154.43627 160.64770 1.000 41.96505 392 MET A N 1
ATOM 2933 C CA . MET A 1 389 ? 127.30241 154.61983 160.24765 1.000 35.79110 392 MET A CA 1
ATOM 2934 C C . MET A 1 389 ? 128.27889 153.88331 161.15282 1.000 39.37843 392 MET A C 1
ATOM 2935 O O . MET A 1 389 ? 129.48982 154.07333 161.01968 1.000 43.98999 392 MET A O 1
ATOM 2940 N N . ALA A 1 390 ? 127.78246 153.06206 162.07216 1.000 38.43606 393 ALA A N 1
ATOM 2941 C CA . ALA A 1 390 ? 128.65004 152.17120 162.82431 1.000 34.55191 393 ALA A CA 1
ATOM 2942 C C . ALA A 1 390 ? 129.35856 151.21403 161.87632 1.000 38.26139 393 ALA A C 1
ATOM 2943 O O . ALA A 1 390 ? 128.81566 150.81279 160.84698 1.000 43.45501 393 ALA A O 1
ATOM 2945 N N . GLN A 1 391 ? 130.59261 150.86547 162.21824 1.000 33.35023 394 GLN A N 1
ATOM 2946 C CA . GLN A 1 391 ? 131.37390 149.98221 161.36586 1.000 33.91833 394 GLN A CA 1
ATOM 2947 C C . GLN A 1 391 ? 130.79275 148.57278 161.37885 1.000 38.54211 394 GLN A C 1
ATOM 2948 O O . GLN A 1 391 ? 130.46188 148.03504 162.43763 1.000 44.09927 394 GLN A O 1
ATOM 2954 N N . GLN A 1 392 ? 130.66087 147.97929 160.19808 1.000 42.47693 395 GLN A N 1
ATOM 2955 C CA . GLN A 1 392 ? 130.23516 146.59440 160.05349 1.000 41.28196 395 GLN A CA 1
ATOM 2956 C C . GLN A 1 392 ? 131.47015 145.72265 159.89620 1.000 42.67733 395 GLN A C 1
ATOM 2957 O O . GLN A 1 392 ? 132.32919 146.00645 159.05842 1.000 53.20329 395 GLN A O 1
ATOM 2963 N N . ILE A 1 393 ? 131.55848 144.66798 160.69699 1.000 41.57525 396 ILE A N 1
ATOM 2964 C CA . ILE A 1 393 ? 132.74754 143.82930 160.77028 1.000 43.65294 396 ILE A CA 1
ATOM 2965 C C . ILE A 1 393 ? 132.41323 142.45275 160.21454 1.000 48.22422 396 ILE A C 1
ATOM 2966 O O . ILE A 1 393 ? 131.37669 141.87232 160.55429 1.000 54.47235 396 ILE A O 1
ATOM 2971 N N . ASP A 1 394 ? 133.29167 141.93734 159.36030 1.000 49.16278 397 ASP A N 1
ATOM 2972 C CA . ASP A 1 394 ? 133.14016 140.65805 158.67159 1.000 46.58311 397 ASP A CA 1
ATOM 2973 C C . ASP A 1 394 ? 134.36427 139.78523 158.92045 1.000 50.92060 397 ASP A C 1
ATOM 2974 O O . ASP A 1 394 ? 135.04977 139.34473 157.99840 1.000 58.69239 397 ASP A O 1
ATOM 2979 N N . SER A 1 395 ? 134.69487 139.58051 160.18826 1.000 48.02394 398 SER A N 1
ATOM 2980 C CA . SER A 1 395 ? 135.91334 138.88245 160.56022 1.000 45.58176 398 SER A CA 1
ATOM 2981 C C . SER A 1 395 ? 135.60820 137.45757 161.02182 1.000 51.10164 398 SER A C 1
ATOM 2982 O O . SER A 1 395 ? 134.46395 136.99942 161.01971 1.000 51.90487 398 SER A O 1
ATOM 2985 N N . LEU A 1 396 ? 136.65473 136.74657 161.43492 1.000 50.03639 399 LEU A N 1
ATOM 2986 C CA . LEU A 1 396 ? 136.52023 135.38309 161.92666 1.000 45.37561 399 LEU A CA 1
ATOM 2987 C C . LEU A 1 396 ? 135.97477 135.33324 163.34745 1.000 49.49154 399 LEU A C 1
ATOM 2988 O O . LEU A 1 396 ? 135.29032 134.37129 163.70672 1.000 54.24079 399 LEU A O 1
ATOM 2993 N N . GLY A 1 397 ? 136.24591 136.35707 164.15688 1.000 48.15370 400 GLY A N 1
ATOM 2994 C CA . GLY A 1 397 ? 135.84441 136.36240 165.54350 1.000 46.25459 400 GLY A CA 1
ATOM 2995 C C . GLY A 1 397 ? 134.38598 136.72486 165.73270 1.000 52.18193 400 GLY A C 1
ATOM 2996 O O . GLY A 1 397 ? 133.63020 136.95004 164.78179 1.000 54.91170 400 GLY A O 1
ATOM 2997 N N . PRO A 1 398 ? 133.97157 136.78555 167.00170 1.000 57.90603 401 PRO A N 1
ATOM 2998 C CA . PRO A 1 398 ? 132.53829 136.94376 167.30393 1.000 57.66822 401 PRO A CA 1
ATOM 2999 C C . PRO A 1 398 ? 131.99510 138.35080 167.10048 1.000 57.58755 401 PRO A C 1
ATOM 3000 O O . PRO A 1 398 ? 130.77768 138.49896 166.94705 1.000 58.55214 401 PRO A O 1
ATOM 3004 N N . GLU A 1 399 ? 132.83815 139.37910 167.10181 1.000 58.94466 402 GLU A N 1
ATOM 3005 C CA . GLU A 1 399 ? 132.36104 140.74823 166.94675 1.000 54.22324 402 GLU A CA 1
ATOM 3006 C C . GLU A 1 399 ? 131.72187 140.95117 165.57752 1.000 56.96900 402 GLU A C 1
ATOM 3007 O O . GLU A 1 399 ? 132.18012 140.40054 164.57497 1.000 60.14052 402 GLU A O 1
ATOM 3013 N N . THR A 1 400 ? 130.65356 141.74734 165.53526 1.000 49.67656 403 THR A N 1
ATOM 3014 C CA . THR A 1 400 ? 129.95243 142.01757 164.28498 1.000 50.03584 403 THR A CA 1
ATOM 3015 C C . THR A 1 400 ? 129.76235 143.49261 163.96585 1.000 52.63511 403 THR A C 1
ATOM 3016 O O . THR A 1 400 ? 129.47955 143.81142 162.80681 1.000 53.65753 403 THR A O 1
ATOM 3020 N N . SER A 1 401 ? 129.89343 144.39568 164.93213 1.000 49.74449 404 SER A N 1
ATOM 3021 C CA . SER A 1 401 ? 129.76603 145.81866 164.65443 1.000 46.75468 404 SER A CA 1
ATOM 3022 C C . SER A 1 401 ? 130.45538 146.59460 165.76469 1.000 47.24026 404 SER A C 1
ATOM 3023 O O . SER A 1 401 ? 130.66826 146.07977 166.86317 1.000 51.62296 404 SER A O 1
ATOM 3026 N N . LYS A 1 402 ? 130.80668 147.84163 165.46226 1.000 42.49741 405 LYS A N 1
ATOM 3027 C CA . LYS A 1 402 ? 131.57758 148.68061 166.37397 1.000 39.18244 405 LYS A CA 1
ATOM 3028 C C . LYS A 1 402 ? 130.92756 150.05644 166.45547 1.000 38.11887 405 LYS A C 1
ATOM 3029 O O . LYS A 1 402 ? 131.08638 150.87750 165.54896 1.000 42.48489 405 LYS A O 1
ATOM 3035 N N . ARG A 1 403 ? 130.19768 150.29937 167.54460 1.000 38.02150 406 ARG A N 1
ATOM 3036 C CA . ARG A 1 403 ? 129.57597 151.59824 167.79516 1.000 36.47647 406 ARG A CA 1
ATOM 3037 C C . ARG A 1 403 ? 130.58268 152.71979 168.03232 1.000 35.85609 406 ARG A C 1
ATOM 3038 O O . ARG A 1 403 ? 130.36016 153.84389 167.57703 1.000 36.14710 406 ARG A O 1
ATOM 3046 N N . TYR A 1 404 ? 131.66139 152.45892 168.76176 1.000 29.00460 407 TYR A N 1
ATOM 3047 C CA . TYR A 1 404 ? 132.63723 153.47939 169.12840 1.000 20.14952 407 TYR A CA 1
ATOM 3048 C C . TYR A 1 404 ? 133.96190 153.14988 168.45862 1.000 29.55250 407 TYR A C 1
ATOM 3049 O O . TYR A 1 404 ? 134.50627 152.06280 168.66416 1.000 35.91257 407 TYR A O 1
ATOM 3058 N N . MET A 1 405 ? 134.47822 154.08083 167.65938 1.000 29.89861 408 MET A N 1
ATOM 3059 C CA . MET A 1 405 ? 135.72802 153.88105 166.93378 1.000 27.30475 408 MET A CA 1
ATOM 3060 C C . MET A 1 405 ? 136.74740 154.91865 167.37984 1.000 33.82880 408 MET A C 1
ATOM 3061 O O . MET A 1 405 ? 136.39792 156.08426 167.57251 1.000 44.57956 408 MET A O 1
ATOM 3066 N N . HIS A 1 406 ? 137.99909 154.49832 167.55316 1.000 26.83060 409 HIS A N 1
ATOM 3067 C CA . HIS A 1 406 ? 139.08989 155.40208 167.90595 1.000 22.76097 409 HIS A CA 1
ATOM 3068 C C . HIS A 1 406 ? 140.26359 155.17826 166.96156 1.000 27.21970 409 HIS A C 1
ATOM 3069 O O . HIS A 1 406 ? 140.74381 154.05062 166.82486 1.000 36.04040 409 HIS A O 1
ATOM 3076 N N . HIS A 1 407 ? 140.73384 156.25075 166.33004 1.000 27.01766 410 HIS A N 1
ATOM 3077 C CA . HIS A 1 407 ? 141.84826 156.19648 165.38994 1.000 23.19975 410 HIS A CA 1
ATOM 3078 C C . HIS A 1 407 ? 142.97228 157.10979 165.86549 1.000 26.17449 410 HIS A C 1
ATOM 3079 O O . HIS A 1 4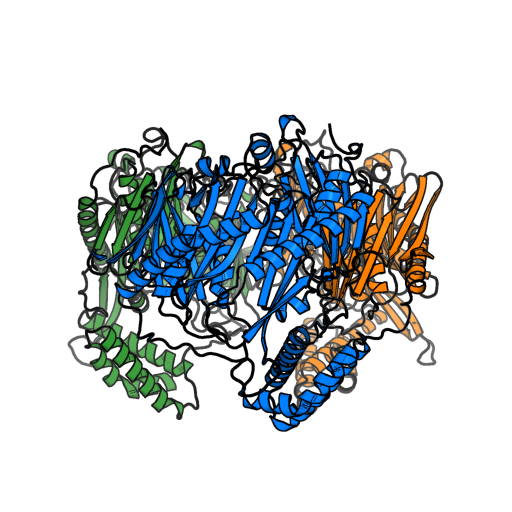07 ? 142.71903 158.24238 166.28337 1.000 38.09157 410 HIS A O 1
ATOM 3086 N N . TYR A 1 408 ? 144.20876 156.62733 165.77006 1.000 30.71541 411 TYR A N 1
ATOM 3087 C CA . TYR A 1 408 ? 145.38632 157.30456 166.29995 1.000 29.62472 411 TYR A CA 1
ATOM 3088 C C . TYR A 1 408 ? 146.37572 157.56439 165.16950 1.000 27.49182 411 TYR A C 1
ATOM 3089 O O . TYR A 1 408 ? 146.67908 156.65556 164.39296 1.000 34.29321 411 TYR A O 1
ATOM 3098 N N . ASN A 1 409 ? 146.87953 158.79806 165.07370 1.000 26.87038 412 ASN A N 1
ATOM 3099 C CA . ASN A 1 409 ? 147.80069 159.18101 164.00868 1.000 29.65690 412 ASN A CA 1
ATOM 3100 C C . ASN A 1 409 ? 149.08957 159.74563 164.59114 1.000 35.51440 412 ASN A C 1
ATOM 3101 O O . ASN A 1 409 ? 149.06235 160.53953 165.53859 1.000 40.56768 412 ASN A O 1
ATOM 3106 N N . PHE A 1 410 ? 150.21489 159.33765 164.00117 1.000 32.00717 413 PHE A N 1
ATOM 3107 C CA . PHE A 1 410 ? 151.55827 159.69169 164.46067 1.000 36.63309 413 PHE A CA 1
ATOM 3108 C C . PHE A 1 410 ? 152.39549 160.14881 163.27194 1.000 35.35129 413 PHE A C 1
ATOM 3109 O O . PHE A 1 410 ? 153.07251 159.33684 162.63216 1.000 39.43859 413 PHE A O 1
ATOM 3117 N N . PRO A 1 411 ? 152.37029 161.43595 162.94023 1.000 33.74290 414 PRO A N 1
ATOM 3118 C CA . PRO A 1 411 ? 153.09514 161.91781 161.75529 1.000 34.34070 414 PRO A CA 1
ATOM 3119 C C . PRO A 1 411 ? 154.57903 162.09905 162.02396 1.000 34.79022 414 PRO A C 1
ATOM 3120 O O . PRO A 1 411 ? 155.00137 162.25191 163.17795 1.000 41.05961 414 PRO A O 1
ATOM 3124 N N . PRO A 1 412 ? 155.40470 162.10467 160.97214 1.000 37.36696 415 PRO A N 1
ATOM 3125 C CA . PRO A 1 412 ? 156.85970 162.23070 161.17893 1.000 35.96356 415 PRO A CA 1
ATOM 3126 C C . PRO A 1 412 ? 157.30050 163.52418 161.84851 1.000 39.40034 415 PRO A C 1
ATOM 3127 O O . PRO A 1 412 ? 158.27063 163.50701 162.61302 1.000 40.44178 415 PRO A O 1
ATOM 3131 N N . PHE A 1 413 ? 156.61576 164.64559 161.60571 1.000 29.80262 416 PHE A N 1
ATOM 3132 C CA . PHE A 1 413 ? 157.06043 165.91294 162.18045 1.000 25.34257 416 PHE A CA 1
ATOM 3133 C C . PHE A 1 413 ? 156.86282 165.97259 163.69022 1.000 27.02306 416 PHE A C 1
ATOM 3134 O O . PHE A 1 413 ? 157.34212 166.91317 164.33021 1.000 30.70342 416 PHE A O 1
ATOM 3142 N N . SER A 1 414 ? 156.16412 164.99195 164.26363 1.000 32.77931 417 SER A N 1
ATOM 3143 C CA . SER A 1 414 ? 155.91308 164.96293 165.69851 1.000 34.57110 417 SER A CA 1
ATOM 3144 C C . SER A 1 414 ? 157.21041 164.91380 166.49462 1.000 35.06747 417 SER A C 1
ATOM 3145 O O . SER A 1 414 ? 157.27685 165.41996 167.61799 1.000 41.56121 417 SER A O 1
ATOM 3148 N N . THR A 1 415 ? 158.24755 164.29262 165.93604 1.000 36.13479 418 THR A N 1
ATOM 3149 C CA . THR A 1 415 ? 159.58301 164.30399 166.51937 1.000 38.48098 418 THR A CA 1
ATOM 3150 C C . THR A 1 415 ? 160.59566 165.03181 165.64451 1.000 39.95074 418 THR A C 1
ATOM 3151 O O . THR A 1 415 ? 161.78136 165.05909 165.97885 1.000 43.61701 418 THR A O 1
ATOM 3155 N N . GLY A 1 416 ? 160.15788 165.64671 164.55321 1.000 44.52988 419 GLY A N 1
ATOM 3156 C CA . GLY A 1 416 ? 161.05560 166.45360 163.75936 1.000 33.30203 419 GLY A CA 1
ATOM 3157 C C . GLY A 1 416 ? 161.78308 165.74072 162.64690 1.000 41.43199 419 GLY A C 1
ATOM 3158 O O . GLY A 1 416 ? 162.78558 166.26266 162.15705 1.000 50.10239 419 GLY A O 1
ATOM 3159 N N . GLU A 1 417 ? 161.31254 164.57171 162.22376 1.000 40.66641 420 GLU A N 1
ATOM 3160 C CA . GLU A 1 417 ? 161.86438 163.85008 161.08726 1.000 42.57485 420 GLU A CA 1
ATOM 3161 C C . GLU A 1 417 ? 160.99979 164.01483 159.83800 1.000 44.29549 420 GLU A C 1
ATOM 3162 O O . GLU A 1 417 ? 159.93618 164.63724 159.85952 1.000 51.07585 420 GLU A O 1
ATOM 3168 N N . THR A 1 418 ? 161.48692 163.45251 158.73389 1.000 43.50752 421 THR A N 1
ATOM 3169 C CA . THR A 1 418 ? 160.75424 163.31861 157.48448 1.000 46.08214 421 THR A CA 1
ATOM 3170 C C . THR A 1 418 ? 160.48136 161.84573 157.23804 1.000 44.24468 421 THR A C 1
ATOM 3171 O O . THR A 1 418 ? 161.24603 160.98832 157.68350 1.000 52.43297 421 THR A O 1
ATOM 3175 N N . GLY A 1 419 ? 159.39375 161.55196 156.53748 1.000 47.77476 422 GLY A N 1
ATOM 3176 C CA . GLY A 1 419 ? 159.08355 160.16679 156.24034 1.000 46.46666 422 GLY A CA 1
ATOM 3177 C C . GLY A 1 419 ? 157.78508 160.03798 155.47853 1.000 50.52329 422 GLY A C 1
ATOM 3178 O O . GLY A 1 419 ? 157.10623 161.02280 155.18344 1.000 61.08415 422 GLY A O 1
ATOM 3179 N N . ARG A 1 420 ? 157.44062 158.79365 155.17014 1.000 59.88750 423 ARG A N 1
ATOM 3180 C CA . ARG A 1 420 ? 156.24462 158.51948 154.39058 1.000 61.32701 423 ARG A CA 1
ATOM 3181 C C . ARG A 1 420 ? 154.99396 158.74978 155.22405 1.000 65.40232 423 ARG A C 1
ATOM 3182 O O . ARG A 1 420 ? 154.95210 158.43257 156.41439 1.000 68.38527 423 ARG A O 1
ATOM 3190 N N . VAL A 1 421 ? 153.97707 159.31742 154.59114 1.000 65.15626 424 VAL A N 1
ATOM 3191 C CA . VAL A 1 421 ? 152.65768 159.47581 155.18478 1.000 63.90062 424 VAL A CA 1
ATOM 3192 C C . VAL A 1 421 ? 151.71769 158.59303 154.38039 1.000 69.86170 424 VAL A C 1
ATOM 3193 O O . VAL A 1 421 ? 151.47534 158.84718 153.19512 1.000 73.90357 424 VAL A O 1
ATOM 3197 N N . GLY A 1 422 ? 151.19892 157.54783 155.01098 1.000 75.48208 425 GLY A N 1
ATOM 3198 C CA . GLY A 1 422 ? 150.35948 156.59943 154.30990 1.000 71.99433 425 GLY A CA 1
ATOM 3199 C C . GLY A 1 422 ? 149.46085 155.81955 155.24118 1.000 71.00726 425 GLY A C 1
ATOM 3200 O O . GLY A 1 422 ? 148.89778 156.38123 156.18387 1.000 72.42004 425 GLY A O 1
ATOM 3201 N N . SER A 1 423 ? 149.31216 154.52559 154.98460 1.000 66.48781 426 SER A N 1
ATOM 3202 C CA . SER A 1 423 ? 148.50476 153.69570 155.85695 1.000 67.78208 426 SER A CA 1
ATOM 3203 C C . SER A 1 423 ? 149.18023 153.55043 157.22051 1.000 67.44828 426 SER A C 1
ATOM 3204 O O . SER A 1 423 ? 150.40916 153.54948 157.31753 1.000 67.68065 426 SER A O 1
ATOM 3207 N N . PRO A 1 424 ? 148.39696 153.44399 158.29040 1.000 57.93659 427 PRO A N 1
ATOM 3208 C CA . PRO A 1 424 ? 148.98814 153.31143 159.62588 1.000 53.16736 427 PRO A CA 1
ATOM 3209 C C . PRO A 1 424 ? 149.76132 152.01059 159.78349 1.000 53.71986 427 PRO A C 1
ATOM 3210 O O . PRO A 1 424 ? 149.45386 150.99616 159.15692 1.000 55.18146 427 PRO A O 1
ATOM 3214 N N . LYS A 1 425 ? 150.77717 152.05532 160.63988 1.000 48.63318 428 LYS A N 1
ATOM 3215 C CA . LYS A 1 425 ? 151.62959 150.91358 160.91982 1.000 45.05740 428 LYS A CA 1
ATOM 3216 C C . LYS A 1 425 ? 151.06002 150.09242 162.07746 1.000 51.38421 428 LYS A C 1
ATOM 3217 O O . LYS A 1 425 ? 150.03814 150.43444 162.67287 1.000 56.29048 428 LYS A O 1
ATOM 3223 N N . ARG A 1 426 ? 151.73537 148.98988 162.40709 1.000 43.03476 429 ARG A N 1
ATOM 3224 C CA . ARG A 1 426 ? 151.23089 148.09709 163.44686 1.000 36.55397 429 ARG A CA 1
ATOM 3225 C C . ARG A 1 426 ? 151.23925 148.76338 164.81964 1.000 39.78243 429 ARG A C 1
ATOM 3226 O O . ARG A 1 426 ? 150.30590 148.57488 165.61040 1.000 46.68916 429 ARG A O 1
ATOM 3234 N N . ARG A 1 427 ? 152.28045 149.54300 165.12530 1.000 40.52184 430 ARG A N 1
ATOM 3235 C CA . ARG A 1 427 ? 152.34305 150.20197 166.42736 1.000 44.89546 430 ARG A CA 1
ATOM 3236 C C . ARG A 1 427 ? 151.22368 151.22354 166.58844 1.000 45.36119 430 ARG A C 1
ATOM 3237 O O . ARG A 1 427 ? 150.67953 151.38445 167.68684 1.000 46.46024 430 ARG A O 1
ATOM 3245 N N . GLU A 1 428 ? 150.87076 151.92622 165.51024 1.000 42.44682 431 GLU A N 1
ATOM 3246 C CA . GLU A 1 428 ? 149.74820 152.85617 165.57114 1.000 38.82262 431 GLU A CA 1
ATOM 3247 C C . GLU A 1 428 ? 148.45075 152.12884 165.89198 1.000 43.35214 431 GLU A C 1
ATOM 3248 O O . GLU A 1 428 ? 147.65524 152.59663 166.71625 1.000 48.96620 431 GLU A O 1
ATOM 3254 N N . ILE A 1 429 ? 148.22706 150.97825 165.25240 1.000 31.89511 432 ILE A N 1
ATOM 3255 C CA . ILE A 1 429 ? 147.03860 150.17790 165.52808 1.000 33.00352 432 ILE A CA 1
ATOM 3256 C C . ILE A 1 429 ? 147.01389 149.75174 166.99050 1.000 34.75594 432 ILE A C 1
ATOM 3257 O O . ILE A 1 429 ? 145.97787 149.84097 167.66054 1.000 38.63960 432 ILE A O 1
ATOM 3262 N N . GLY A 1 430 ? 148.15670 149.30068 167.51265 1.000 27.09717 433 GLY A N 1
ATOM 3263 C CA . GLY A 1 430 ? 148.20358 148.86284 168.90126 1.000 27.18459 433 GLY A CA 1
ATOM 3264 C C . GLY A 1 430 ? 147.91619 149.97669 169.89302 1.000 34.32545 433 GLY A C 1
ATOM 3265 O O . GLY A 1 430 ? 147.13188 149.80384 170.83314 1.000 42.90899 433 GLY A O 1
ATOM 3266 N N . HIS A 1 431 ? 148.55215 151.13650 169.70088 1.000 33.46050 434 HIS A N 1
ATOM 3267 C CA . HIS A 1 431 ? 148.31087 152.26503 170.59681 1.000 33.33643 434 HIS A CA 1
ATOM 3268 C C . HIS A 1 431 ? 146.85759 152.71813 170.53554 1.000 36.20435 434 HIS A C 1
ATOM 3269 O O . HIS A 1 431 ? 146.24091 152.99558 171.57457 1.000 42.07241 434 HIS A O 1
ATOM 3276 N N . GLY A 1 432 ? 146.28780 152.78174 169.33055 1.000 29.48901 435 GLY A N 1
ATOM 3277 C CA . GLY A 1 432 ? 144.89486 153.16862 169.21055 1.000 29.20602 435 GLY A CA 1
ATOM 3278 C C . GLY A 1 432 ? 143.95777 152.20169 169.90533 1.000 33.12515 435 GLY A C 1
ATOM 3279 O O . GLY A 1 432 ? 143.00611 152.61698 170.56667 1.000 34.15664 435 GLY A O 1
ATOM 3280 N N . ALA A 1 433 ? 144.21845 150.89885 169.77312 1.000 30.30901 436 ALA A N 1
ATOM 3281 C CA . ALA A 1 433 ? 143.37515 149.91155 170.43947 1.000 26.64644 436 ALA A CA 1
ATOM 3282 C C . ALA A 1 433 ? 143.46382 150.03335 171.95428 1.000 35.97068 436 ALA A C 1
ATOM 3283 O O . ALA A 1 433 ? 142.44359 149.94287 172.65073 1.000 36.56022 436 ALA A O 1
ATOM 3285 N N . LEU A 1 434 ? 144.67388 150.23101 172.48445 1.000 37.54398 437 LEU A N 1
ATOM 3286 C CA . LEU A 1 434 ? 144.81320 150.37348 173.93045 1.000 29.52161 437 LEU A CA 1
ATOM 3287 C C . LEU A 1 434 ? 144.07075 151.60328 174.43759 1.000 31.26252 437 LEU A C 1
ATOM 3288 O O . LEU A 1 434 ? 143.41993 151.54952 175.48428 1.000 34.14744 437 LEU A O 1
ATOM 3293 N N . ALA A 1 435 ? 144.14643 152.72005 173.71091 1.000 30.95410 438 ALA A N 1
ATOM 3294 C CA . ALA A 1 435 ? 143.38775 153.89589 174.13145 1.000 27.45485 438 ALA A CA 1
ATOM 3295 C C . ALA A 1 435 ? 141.88519 153.69130 173.97120 1.000 31.49134 438 ALA A C 1
ATOM 3296 O O . ALA A 1 435 ? 141.10025 154.28842 174.71178 1.000 34.32817 438 ALA A O 1
ATOM 3298 N N . GLU A 1 436 ? 141.46586 152.87461 173.00438 1.000 33.37143 439 GLU A N 1
ATOM 3299 C CA . GLU A 1 436 ? 140.04361 152.60802 172.82235 1.000 31.60891 439 GLU A CA 1
ATOM 3300 C C . GLU A 1 436 ? 139.47249 151.78423 173.96906 1.000 37.20375 439 GLU A C 1
ATOM 3301 O O . GLU A 1 436 ? 138.35113 152.03623 174.41749 1.000 38.81913 439 GLU A O 1
ATOM 3307 N N . ARG A 1 437 ? 140.21287 150.77916 174.44174 1.000 38.98163 440 ARG A N 1
ATOM 3308 C CA . ARG A 1 437 ? 139.68321 149.93262 175.50763 1.000 32.66257 440 ARG A CA 1
ATOM 3309 C C . ARG A 1 437 ? 139.54035 150.66967 176.83415 1.000 31.33011 440 ARG A C 1
ATOM 3310 O O . ARG A 1 437 ? 138.76623 150.23015 177.68560 1.000 37.57879 440 ARG A O 1
ATOM 3318 N N . ALA A 1 438 ? 140.26155 151.77384 177.03244 1.000 30.97309 441 ALA A N 1
ATOM 3319 C CA . ALA A 1 438 ? 140.21704 152.46642 178.31663 1.000 28.53075 441 ALA A CA 1
ATOM 3320 C C . ALA A 1 438 ? 138.92434 153.25025 178.51370 1.000 31.40444 441 ALA A C 1
ATOM 3321 O O . ALA A 1 438 ? 138.55901 153.54949 179.65312 1.000 37.26241 441 ALA A O 1
ATOM 3323 N N . LEU A 1 439 ? 138.22414 153.59372 177.43436 1.000 29.04544 442 LEU A N 1
ATOM 3324 C CA . LEU A 1 439 ? 137.03142 154.42670 177.52465 1.000 29.65231 442 LEU A CA 1
ATOM 3325 C C . LEU A 1 439 ? 135.72909 153.65348 177.38574 1.000 25.64747 442 LEU A C 1
ATOM 3326 O O . LEU A 1 439 ? 134.69170 154.14417 177.83670 1.000 40.34955 442 LEU A O 1
ATOM 3331 N N . VAL A 1 440 ? 135.75702 152.47672 176.77150 1.000 28.65124 443 VAL A N 1
ATOM 3332 C CA . VAL A 1 440 ? 134.56667 151.66505 176.50800 1.000 32.77890 443 VAL A CA 1
ATOM 3333 C C . VAL A 1 440 ? 133.72568 151.38859 177.75490 1.000 32.10401 443 VAL A C 1
ATOM 3334 O O . VAL A 1 440 ? 132.49534 151.48687 177.67393 1.000 38.22874 443 VAL A O 1
ATOM 3338 N N . PRO A 1 441 ? 134.30058 151.03939 178.91412 1.000 33.66864 444 PRO A N 1
ATOM 3339 C CA . PRO A 1 441 ? 133.45548 150.72939 180.07908 1.000 27.69538 444 PRO A CA 1
ATOM 3340 C C . PRO A 1 441 ? 132.67307 151.90389 180.64114 1.000 28.08218 444 PRO A C 1
ATOM 3341 O O . PRO A 1 441 ? 131.85704 151.69709 181.54201 1.000 40.48689 444 PRO A O 1
ATOM 3345 N N . VAL A 1 442 ? 132.87723 153.12641 180.16458 1.000 30.79950 445 VAL A N 1
ATOM 3346 C CA . VAL A 1 442 ? 132.23733 154.28878 180.75662 1.000 22.57182 445 VAL A CA 1
ATOM 3347 C C . VAL A 1 442 ? 131.27732 154.97733 179.79719 1.000 25.55761 445 VAL A C 1
ATOM 3348 O O . VAL A 1 442 ? 130.67719 155.98873 180.16011 1.000 33.75141 445 VAL A O 1
ATOM 3352 N N . LEU A 1 443 ? 131.09923 154.44507 178.59252 1.000 24.09579 446 LEU A N 1
ATOM 3353 C CA . LEU A 1 443 ? 130.19751 155.04127 177.61993 1.000 29.88814 446 LEU A CA 1
ATOM 3354 C C . LEU A 1 443 ? 128.74004 154.76972 177.99008 1.000 28.96517 446 LEU A C 1
ATOM 3355 O O . LEU A 1 443 ? 128.42813 153.75304 178.60897 1.000 36.18893 446 LEU A O 1
ATOM 3360 N N . PRO A 1 444 ? 127.82907 155.66101 177.61808 1.000 38.75273 447 PRO A N 1
ATOM 3361 C CA . PRO A 1 444 ? 126.40343 155.39464 177.82092 1.000 37.92964 447 PRO A CA 1
ATOM 3362 C C . PRO A 1 444 ? 125.87493 154.38063 176.81565 1.000 43.65569 447 PRO A C 1
ATOM 3363 O O . PRO A 1 444 ? 126.44719 154.16006 175.74979 1.000 48.88202 447 PRO A O 1
ATOM 3367 N N . SER A 1 445 ? 124.75759 153.75921 177.17775 1.000 45.88002 448 SER A N 1
ATOM 3368 C CA . SER A 1 445 ? 124.16876 152.72943 176.33578 1.000 43.28709 448 SER A CA 1
ATOM 3369 C C . SER A 1 445 ? 123.46911 153.34030 175.12286 1.000 44.93027 448 SER A C 1
ATOM 3370 O O . SER A 1 445 ? 123.17041 154.53426 175.07531 1.000 41.90281 448 SER A O 1
ATOM 3373 N N . VAL A 1 446 ? 123.19692 152.48541 174.13347 1.000 49.30928 449 VAL A N 1
ATOM 3374 C CA . VAL A 1 446 ? 122.57715 152.92877 172.89032 1.000 48.77644 449 VAL A CA 1
ATOM 3375 C C . VAL A 1 446 ? 121.16381 153.44707 173.10539 1.000 51.98491 449 VAL A C 1
ATOM 3376 O O . VAL A 1 446 ? 120.74435 154.38710 172.42498 1.000 57.93148 449 VAL A O 1
ATOM 3380 N N . GLU A 1 447 ? 120.40801 152.84899 174.02504 1.000 53.10994 450 GLU A N 1
ATOM 3381 C CA . GLU A 1 447 ? 119.02823 153.26313 174.24278 1.000 52.54865 450 GLU A CA 1
ATOM 3382 C C . GLU A 1 447 ? 118.92718 154.68411 174.77466 1.000 56.93918 450 GLU A C 1
ATOM 3383 O O . GLU A 1 447 ? 117.92045 155.35713 174.53897 1.000 66.01848 450 GLU A O 1
ATOM 3389 N N . GLU A 1 448 ? 119.94434 155.15694 175.48754 1.000 54.46120 451 GLU A N 1
ATOM 3390 C CA . GLU A 1 448 ? 119.92338 156.49827 176.04817 1.000 53.15674 451 GLU A CA 1
ATOM 3391 C C . GLU A 1 448 ? 120.78827 157.49237 175.28407 1.000 56.90099 451 GLU A C 1
ATOM 3392 O O . GLU A 1 448 ? 120.76400 158.68312 175.61004 1.000 61.50477 451 GLU A O 1
ATOM 3398 N N . PHE A 1 449 ? 121.53275 157.04064 174.27612 1.000 48.22405 452 PHE A N 1
ATOM 3399 C CA . PHE A 1 449 ? 122.35292 157.91425 173.43428 1.000 39.05231 452 PHE A CA 1
ATOM 3400 C C . PHE A 1 449 ? 122.51889 157.24508 172.08107 1.000 39.38888 452 PHE A C 1
ATOM 3401 O O . PHE A 1 449 ? 123.53080 156.59191 171.80971 1.000 44.98527 452 PHE A O 1
ATOM 3409 N N . PRO A 1 450 ? 121.53585 157.38617 171.20104 1.000 44.76875 453 PRO A N 1
ATOM 3410 C CA . PRO A 1 450 ? 121.50252 156.61513 169.94081 1.000 40.52096 453 PRO A CA 1
ATOM 3411 C C . PRO A 1 450 ? 122.34326 157.23018 168.82767 1.000 43.43342 453 PRO A C 1
ATOM 3412 O O . PRO A 1 450 ? 121.84557 157.71851 167.81523 1.000 48.20633 453 PRO A O 1
ATOM 3416 N N . TYR A 1 451 ? 123.66211 157.18706 168.99284 1.000 40.60861 454 TYR A N 1
ATOM 3417 C CA . TYR A 1 451 ? 124.57755 157.76757 168.02371 1.000 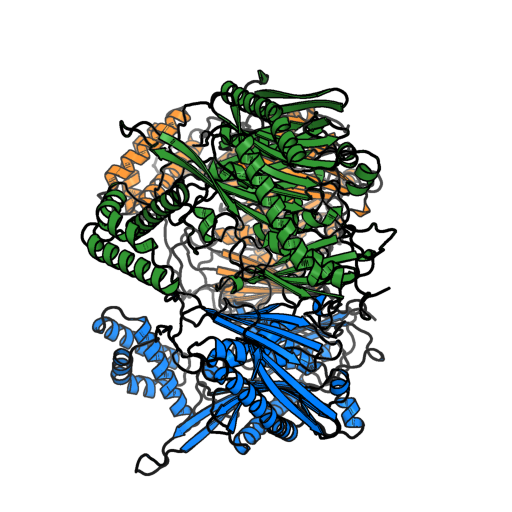33.05094 454 TYR A CA 1
ATOM 3418 C C . TYR A 1 451 ? 125.76671 156.84645 167.81137 1.000 38.45747 454 TYR A C 1
ATOM 3419 O O . TYR A 1 451 ? 126.16272 156.10343 168.70991 1.000 46.40319 454 TYR A O 1
ATOM 3428 N N . ALA A 1 452 ? 126.32925 156.90229 166.60963 1.000 34.34199 455 ALA A N 1
ATOM 3429 C CA . ALA A 1 452 ? 127.66323 156.37810 166.36780 1.000 30.72481 455 ALA A CA 1
ATOM 3430 C C . ALA A 1 452 ? 128.69829 157.43774 166.72889 1.000 30.29014 455 ALA A C 1
ATOM 3431 O O . ALA A 1 452 ? 128.46685 158.63540 166.56186 1.000 34.12917 455 ALA A O 1
ATOM 3433 N N . ILE A 1 453 ? 129.84204 156.99213 167.24348 1.000 26.75138 456 ILE A N 1
ATOM 3434 C CA . ILE A 1 453 ? 130.85757 157.89066 167.78203 1.000 25.08273 456 ILE A CA 1
ATOM 3435 C C . ILE A 1 453 ? 132.21598 157.54200 167.18826 1.000 28.80719 456 ILE A C 1
ATOM 3436 O O . ILE A 1 453 ? 132.65677 156.38883 167.26401 1.000 36.19213 456 ILE A O 1
ATOM 3441 N N . ARG A 1 454 ? 132.88711 158.54362 166.62491 1.000 26.91002 457 ARG A N 1
ATOM 3442 C CA . ARG A 1 454 ? 134.24008 158.40797 166.10247 1.000 25.15623 457 ARG A CA 1
ATOM 3443 C C . ARG A 1 454 ? 135.15184 159.42056 166.78094 1.000 27.08055 457 ARG A C 1
ATOM 3444 O O . ARG A 1 454 ? 134.83490 160.61091 166.82692 1.000 39.23043 457 ARG A O 1
ATOM 3452 N N . GLN A 1 455 ? 136.28184 158.94783 167.29426 1.000 25.34740 458 GLN A N 1
ATOM 3453 C CA . GLN A 1 455 ? 137.26837 159.77317 167.97261 1.000 24.33533 458 GLN A CA 1
ATOM 3454 C C . GLN A 1 455 ? 138.60894 159.64617 167.26211 1.000 25.00071 458 GLN A C 1
ATOM 3455 O O . GLN A 1 455 ? 139.00779 158.54767 166.86471 1.000 34.73702 458 GLN A O 1
ATOM 3461 N N . VAL A 1 456 ? 139.29225 160.77388 167.08362 1.000 23.71093 459 VAL A N 1
ATOM 3462 C CA . VAL A 1 456 ? 140.57593 160.81952 166.39499 1.000 24.64086 459 VAL A CA 1
ATOM 3463 C C . VAL A 1 456 ? 141.58790 161.51573 167.29276 1.000 28.98777 459 VAL A C 1
ATOM 3464 O O . VAL A 1 456 ? 141.30029 162.58067 167.84561 1.000 34.03355 459 VAL A O 1
ATOM 3468 N N . SER A 1 457 ? 142.76726 160.91787 167.43282 1.000 29.60599 460 SER A N 1
ATOM 3469 C CA . SER A 1 457 ? 143.88317 161.51124 168.15723 1.000 25.23640 460 SER A CA 1
ATOM 3470 C C . SER A 1 457 ? 145.01959 161.79869 167.18813 1.000 33.14322 460 SER A C 1
ATOM 3471 O O . SER A 1 457 ? 145.39208 160.93343 166.39125 1.000 41.71757 460 SER A O 1
ATOM 3474 N N . GLU A 1 458 ? 145.55834 163.01202 167.25413 1.000 31.07932 461 GLU A N 1
ATOM 3475 C CA . GLU A 1 458 ? 146.71718 163.41560 166.46856 1.000 31.05134 461 GLU A CA 1
ATOM 3476 C C . GLU A 1 458 ? 147.86283 163.67401 167.43335 1.000 33.33058 461 GLU A C 1
ATOM 3477 O O . GLU A 1 458 ? 147.73455 164.50956 168.33167 1.000 38.50431 461 GLU A O 1
ATOM 3483 N N . ALA A 1 459 ? 148.98323 162.98079 167.24890 1.000 31.38487 462 ALA A N 1
ATOM 3484 C CA . ALA A 1 459 ? 150.14555 163.22637 168.10192 1.000 29.48419 462 ALA A CA 1
ATOM 3485 C C . ALA A 1 459 ? 150.95560 164.36939 167.50472 1.000 30.53263 462 ALA A C 1
ATOM 3486 O O . ALA A 1 459 ? 151.89184 164.16150 166.73893 1.000 42.46769 462 ALA A O 1
ATOM 3488 N N . LEU A 1 460 ? 150.58858 165.60200 167.85735 1.000 33.77295 463 LEU A N 1
ATOM 3489 C CA . LEU A 1 460 ? 151.30403 166.75549 167.32390 1.000 28.46433 463 LEU A CA 1
ATOM 3490 C C . LEU A 1 460 ? 152.69525 166.89253 167.92732 1.000 32.24958 463 LEU A C 1
ATOM 3491 O O . LEU A 1 460 ? 153.57235 167.49588 167.30483 1.000 34.83221 463 LEU A O 1
ATOM 3496 N N . GLY A 1 461 ? 152.92166 166.36107 169.12748 1.000 35.88380 464 GLY A N 1
ATOM 3497 C CA . GLY A 1 461 ? 154.27331 166.36020 169.66578 1.000 22.02634 464 GLY A CA 1
ATOM 3498 C C . GLY A 1 461 ? 154.55193 165.19083 170.58597 1.000 33.66197 464 GLY A C 1
ATOM 3499 O O . GLY A 1 461 ? 153.72072 164.88684 171.44026 1.000 44.05291 464 GLY A O 1
ATOM 3500 N N . SER A 1 462 ? 155.71316 164.54707 170.45396 1.000 38.89533 465 SER A N 1
ATOM 3501 C CA . SER A 1 462 ? 155.99257 163.30111 171.15766 1.000 41.63806 465 SER A CA 1
ATOM 3502 C C . SER A 1 462 ? 157.29133 163.37524 171.94544 1.000 44.44449 465 SER A C 1
ATOM 3503 O O . SER A 1 462 ? 158.35873 163.61889 171.37925 1.000 47.70487 465 SER A O 1
ATOM 3506 N N . ASN A 1 463 ? 157.19258 163.15834 173.25549 1.000 53.85852 466 ASN A N 1
ATOM 3507 C CA . ASN A 1 463 ? 158.36620 162.89825 174.07939 1.000 53.98115 466 ASN A CA 1
ATOM 3508 C C . ASN A 1 463 ? 158.07408 161.84276 175.14118 1.000 57.47659 466 ASN A C 1
ATOM 3509 O O . ASN A 1 463 ? 158.53011 161.96414 176.28079 1.000 61.06700 466 ASN A O 1
ATOM 3514 N N . GLY A 1 464 ? 157.30239 160.81720 174.79484 1.000 58.98673 467 GLY A N 1
ATOM 3515 C CA . GLY A 1 464 ? 157.05327 159.73374 175.72631 1.000 55.91663 467 GLY A CA 1
ATOM 3516 C C . GLY A 1 464 ? 155.60262 159.50359 176.10304 1.000 59.82493 467 GLY A C 1
ATOM 3517 O O . GLY A 1 464 ? 154.95504 160.36994 176.69528 1.000 61.10836 467 GLY A O 1
ATOM 3518 N N . SER A 1 465 ? 155.09497 158.31663 175.77382 1.000 59.02773 468 SER A N 1
ATOM 3519 C CA . SER A 1 465 ? 153.74769 157.88164 176.12656 1.000 57.08751 468 SER A CA 1
ATOM 3520 C C . SER A 1 465 ? 152.64484 158.76367 175.55721 1.000 56.14558 468 SER A C 1
ATOM 3521 O O . SER A 1 465 ? 151.90974 159.40885 176.31020 1.000 51.81479 468 SER A O 1
ATOM 3524 N N . THR A 1 466 ? 152.51104 158.79004 174.23405 1.000 51.93651 469 THR A N 1
ATOM 3525 C CA . THR A 1 466 ? 151.37036 159.45206 173.62040 1.000 48.69364 469 THR A CA 1
ATOM 3526 C C . THR A 1 466 ? 150.06882 158.68944 173.83723 1.000 46.26580 469 THR A C 1
ATOM 3527 O O . THR A 1 466 ? 148.99322 159.30091 173.81677 1.000 52.08428 469 THR A O 1
ATOM 3531 N N . SER A 1 467 ? 150.14144 157.37487 174.05115 1.000 34.47106 470 SER A N 1
ATOM 3532 C CA . SER A 1 467 ? 148.93246 156.57969 174.22369 1.000 35.32156 470 SER A CA 1
ATOM 3533 C C . SER A 1 467 ? 148.20177 156.91235 175.51789 1.000 41.88412 470 SER A C 1
ATOM 3534 O O . SER A 1 467 ? 146.96948 156.87025 175.54970 1.000 45.99511 470 SER A O 1
ATOM 3537 N N . MET A 1 468 ? 148.92682 157.24820 176.58541 1.000 38.89422 471 MET A N 1
ATOM 3538 C CA . MET A 1 468 ? 148.26785 157.65912 177.81981 1.000 34.63454 471 MET A CA 1
ATOM 3539 C C . MET A 1 468 ? 147.68961 159.06532 177.71789 1.000 36.62258 471 MET A C 1
ATOM 3540 O O . MET A 1 468 ? 146.68338 159.36015 178.36741 1.000 43.43219 471 MET A O 1
ATOM 3545 N N . GLY A 1 469 ? 148.30317 159.94342 176.92337 1.000 30.23399 472 GLY A N 1
ATOM 3546 C CA . GLY A 1 469 ? 147.71698 161.25247 176.69266 1.000 29.14349 472 GLY A CA 1
ATOM 3547 C C . GLY A 1 469 ? 146.47603 161.20415 175.82460 1.000 30.57583 472 GLY A C 1
ATOM 3548 O O . GLY A 1 469 ? 145.58321 162.05093 175.95958 1.000 36.82274 472 GLY A O 1
ATOM 3549 N N . SER A 1 470 ? 146.39933 160.21951 174.92461 1.000 28.02342 473 SER A N 1
ATOM 3550 C CA . SER A 1 470 ? 145.19676 160.05539 174.11522 1.000 21.84453 473 SER A CA 1
ATOM 3551 C C . SER A 1 470 ? 143.97145 159.76217 174.96808 1.000 27.85840 473 SER A C 1
ATOM 3552 O O . SER A 1 470 ? 142.86993 160.18868 174.61657 1.000 34.25046 473 SER A O 1
ATOM 3555 N N . VAL A 1 471 ? 144.14147 159.05779 176.08864 1.000 27.33713 474 VAL A N 1
ATOM 3556 C CA . VAL A 1 471 ? 143.01803 158.76852 176.97776 1.000 26.97658 474 VAL A CA 1
ATOM 3557 C C . VAL A 1 471 ? 142.44418 160.06106 177.55445 1.000 30.19193 474 VAL A C 1
ATOM 3558 O O . VAL A 1 471 ? 141.22511 160.28845 177.53832 1.000 41.14105 474 VAL A O 1
ATOM 3562 N N . CYS A 1 472 ? 143.32047 160.93338 178.05812 1.000 29.97248 475 CYS A N 1
ATOM 3563 C CA . CYS A 1 472 ? 142.87713 162.19361 178.64422 1.000 30.57166 475 CYS A CA 1
ATOM 3564 C C . CYS A 1 472 ? 142.21710 163.08729 177.60053 1.000 33.72966 475 CYS A C 1
ATOM 3565 O O . CYS A 1 472 ? 141.15671 163.68188 177.85298 1.000 37.24796 475 CYS A O 1
ATOM 3568 N N . ALA A 1 473 ? 142.83262 163.19418 176.41880 1.000 29.22682 476 ALA A N 1
ATOM 3569 C CA . ALA A 1 473 ? 142.23843 163.99390 175.35440 1.000 28.69512 476 ALA A CA 1
ATOM 3570 C C . ALA A 1 473 ? 140.88743 163.43814 174.92326 1.000 28.66594 476 ALA A C 1
ATOM 3571 O O . ALA A 1 473 ? 139.96844 164.21193 174.63586 1.000 33.00017 476 ALA A O 1
ATOM 3573 N N . SER A 1 474 ? 140.74732 162.10998 174.87634 1.000 25.78188 477 SER A N 1
ATOM 3574 C CA . SER A 1 474 ? 139.47069 161.50154 174.52610 1.000 20.38610 477 SER A CA 1
ATOM 3575 C C . SER A 1 474 ? 138.39328 161.87983 175.52613 1.000 28.54239 477 SER A C 1
ATOM 3576 O O . SER A 1 474 ? 137.28001 162.24682 175.13575 1.000 30.39947 477 SER A O 1
ATOM 3579 N N . THR A 1 475 ? 138.71295 161.80832 176.81981 1.000 27.17372 478 THR A N 1
ATOM 3580 C CA . THR A 1 475 ? 137.73151 162.16624 177.83932 1.000 24.46627 478 THR A CA 1
ATOM 3581 C C . THR A 1 475 ? 137.28953 163.61829 177.69106 1.000 27.84036 478 THR A C 1
ATOM 3582 O O . THR A 1 475 ? 136.08606 163.91545 177.66797 1.000 30.73062 478 THR A O 1
ATOM 3586 N N . LEU A 1 476 ? 138.25505 164.53642 177.57205 1.000 31.70202 479 LEU A N 1
ATOM 3587 C CA . LEU A 1 476 ? 137.91115 165.95477 177.47660 1.000 24.79025 479 LEU A CA 1
ATOM 3588 C C . LEU A 1 476 ? 137.07965 166.24763 176.23073 1.000 30.28074 479 LEU A C 1
ATOM 3589 O O . LEU A 1 476 ? 136.07024 166.95701 176.29922 1.000 32.11327 479 LEU A O 1
ATOM 3594 N N . ALA A 1 477 ? 137.47973 165.70012 175.08154 1.000 24.48934 480 ALA A N 1
ATOM 3595 C CA . ALA A 1 477 ? 136.75119 165.97614 173.84882 1.000 19.79912 480 ALA A CA 1
ATOM 3596 C C . ALA A 1 477 ? 135.34797 165.37981 173.87836 1.000 28.29792 480 ALA A C 1
ATOM 3597 O O . ALA A 1 477 ? 134.39856 166.01136 173.40710 1.000 32.81621 480 ALA A O 1
ATOM 3599 N N . LEU A 1 478 ? 135.18934 164.16850 174.42173 1.000 30.83062 481 LEU A N 1
ATOM 3600 C CA . LEU A 1 478 ? 133.85691 163.57651 174.50689 1.000 22.51592 481 LEU A CA 1
ATOM 3601 C C . LEU A 1 478 ? 132.94566 164.38395 175.41940 1.000 22.94347 481 LEU A C 1
ATOM 3602 O O . LEU A 1 478 ? 131.75710 164.54309 175.12979 1.000 25.61530 481 LEU A O 1
ATOM 3607 N N . LEU A 1 479 ? 133.47233 164.88506 176.54000 1.000 27.20644 482 LEU A N 1
ATOM 3608 C CA . LEU A 1 479 ? 132.64554 165.73224 177.39577 1.000 26.34705 482 LEU A CA 1
ATOM 3609 C C . LEU A 1 479 ? 132.28203 167.03907 176.69754 1.000 33.90672 482 LEU A C 1
ATOM 3610 O O . LEU A 1 479 ? 131.14745 167.51153 176.81080 1.000 36.70795 482 LEU A O 1
ATOM 3615 N N . ASN A 1 480 ? 133.22789 167.63039 175.95971 1.000 29.08167 483 ASN A N 1
ATOM 3616 C CA . ASN A 1 480 ? 132.95624 168.87302 175.24071 1.000 26.70018 483 ASN A CA 1
ATOM 3617 C C . ASN A 1 480 ? 131.86006 168.70617 174.19439 1.000 30.67097 483 ASN A C 1
ATOM 3618 O O . ASN A 1 480 ? 131.16726 169.67383 173.87071 1.000 35.74460 483 ASN A O 1
ATOM 3623 N N . ALA A 1 481 ? 131.67803 167.50131 173.66103 1.000 28.81720 484 ALA A N 1
ATOM 3624 C CA . ALA A 1 481 ? 130.66449 167.27440 172.64002 1.000 25.33996 484 ALA A CA 1
ATOM 3625 C C . ALA A 1 481 ? 129.29181 166.93469 173.20825 1.000 32.45137 484 ALA A C 1
ATOM 3626 O O . ALA A 1 481 ? 128.33690 166.82920 172.43714 1.000 38.56693 484 ALA A O 1
ATOM 3628 N N . GLY A 1 482 ? 129.16096 166.77113 174.51915 1.000 34.14111 485 GLY A N 1
ATOM 3629 C CA . GLY A 1 482 ? 127.87954 166.47597 175.12206 1.000 24.46728 485 GLY A CA 1
ATOM 3630 C C . GLY A 1 482 ? 127.58014 165.01431 175.36867 1.000 34.86532 485 GLY A C 1
ATOM 3631 O O . GLY A 1 482 ? 126.43294 164.68499 175.68304 1.000 44.62187 485 GLY A O 1
ATOM 3632 N N . VAL A 1 483 ? 128.56150 164.12849 175.24066 1.000 33.20769 486 VAL A N 1
ATOM 3633 C CA . VAL A 1 483 ? 128.36126 162.70876 175.52224 1.000 28.18005 486 VAL A CA 1
ATOM 3634 C C . VAL A 1 483 ? 128.30265 162.51509 177.03335 1.000 36.88611 486 VAL A C 1
ATOM 3635 O O . VAL A 1 483 ? 129.25223 162.87813 177.73728 1.000 42.98096 486 VAL A O 1
ATOM 3639 N N . PRO A 1 484 ? 127.22997 161.94552 177.57314 1.000 38.16270 487 PRO A N 1
ATOM 3640 C CA . PRO A 1 484 ? 127.12441 161.80127 179.03105 1.000 36.03502 487 PRO A CA 1
ATOM 3641 C C . PRO A 1 484 ? 127.89077 160.60960 179.58920 1.000 36.33664 487 PRO A C 1
ATOM 3642 O O . PRO A 1 484 ? 127.32235 159.53175 179.77481 1.000 40.30001 487 PRO A O 1
ATOM 3646 N N . LEU A 1 485 ? 129.17877 160.79342 179.86319 1.000 34.87953 488 LEU A N 1
ATOM 3647 C CA . LEU A 1 485 ? 129.99626 159.72288 180.41370 1.000 30.55729 488 LEU A CA 1
ATOM 3648 C C . LEU A 1 485 ? 129.56227 159.37097 181.83191 1.000 30.08324 488 LEU A C 1
ATOM 3649 O O . LEU A 1 485 ? 129.01968 160.19749 182.56573 1.000 38.28730 488 LEU A O 1
ATOM 3654 N N . LYS A 1 486 ? 129.82224 158.12313 182.21806 1.000 29.58185 489 LYS A N 1
ATOM 3655 C CA . LYS A 1 486 ? 129.53511 157.68786 183.57976 1.000 29.01790 489 LYS A CA 1
ATOM 3656 C C . LYS A 1 486 ? 130.56133 158.21901 184.57461 1.000 35.12655 489 LYS A C 1
ATOM 3657 O O . LYS A 1 486 ? 130.23453 158.41797 185.74710 1.000 45.87905 489 LYS A O 1
ATOM 3663 N N . ALA A 1 487 ? 131.79505 158.44985 184.13339 1.000 28.69905 490 ALA A N 1
ATOM 3664 C CA . ALA A 1 487 ? 132.87161 158.97158 184.96555 1.000 27.62568 490 ALA A CA 1
ATOM 3665 C C . ALA A 1 487 ? 134.08829 159.28595 184.10343 1.000 30.63559 490 ALA A C 1
ATOM 3666 O O . ALA A 1 487 ? 134.34306 158.58412 183.12035 1.000 40.68221 490 ALA A O 1
ATOM 3668 N N . PRO A 1 488 ? 134.85557 160.32248 184.42658 1.000 29.37914 491 PRO A N 1
ATOM 3669 C CA . PRO A 1 488 ? 136.05919 160.62535 183.64130 1.000 24.41675 491 PRO A CA 1
ATOM 3670 C C . PRO A 1 488 ? 137.17409 159.60859 183.85740 1.000 26.28736 491 PRO A C 1
ATOM 3671 O O . PRO A 1 488 ? 137.26038 158.95674 184.89834 1.000 35.41241 491 PRO A O 1
ATOM 3675 N N . VAL A 1 489 ? 138.04943 159.49914 182.85745 1.000 25.75076 492 VAL A N 1
ATOM 3676 C CA . VAL A 1 489 ? 139.14122 158.53007 182.83280 1.000 21.50683 492 VAL A CA 1
ATOM 3677 C C . VAL A 1 489 ? 140.45282 159.25201 182.54989 1.000 29.30051 492 VAL A C 1
ATOM 3678 O O . VAL A 1 489 ? 140.49154 160.17883 181.73595 1.000 39.69271 492 VAL A O 1
ATOM 3682 N N . ALA A 1 490 ? 141.52841 158.82205 183.21500 1.000 28.16261 493 ALA A N 1
ATOM 3683 C CA . ALA A 1 490 ? 142.86586 159.35967 182.98539 1.000 24.38059 493 ALA A CA 1
ATOM 3684 C C . ALA A 1 490 ? 143.90008 158.24028 183.04623 1.000 32.79232 493 ALA A C 1
ATOM 3685 O O . ALA A 1 490 ? 143.64228 157.16779 183.59092 1.000 40.29349 493 ALA A O 1
ATOM 3687 N N . GLY A 1 491 ? 145.09443 158.50629 182.49302 1.000 32.44718 494 GLY A N 1
ATOM 3688 C CA . GLY A 1 491 ? 146.13071 157.49645 182.40474 1.000 27.35619 494 GLY A CA 1
ATOM 3689 C C . GLY A 1 491 ? 147.52094 158.05712 182.64147 1.000 28.62343 494 GLY A C 1
ATOM 3690 O O . GLY A 1 491 ? 147.73966 159.26535 182.59974 1.000 40.57975 494 GLY A O 1
ATOM 3691 N N . ILE A 1 492 ? 148.46589 157.14223 182.88185 1.000 29.15347 495 ILE A N 1
ATOM 3692 C CA . ILE A 1 492 ? 149.84450 157.49456 183.21810 1.000 25.64324 495 ILE A CA 1
ATOM 3693 C C . ILE A 1 492 ? 150.76979 156.35082 182.81164 1.000 31.34505 495 ILE A C 1
ATOM 3694 O O . ILE A 1 492 ? 150.34680 155.19706 182.69208 1.000 43.81388 495 ILE A O 1
ATOM 3699 N N . ALA A 1 493 ? 152.04598 156.68102 182.59996 1.000 30.86886 496 ALA A N 1
ATOM 3700 C CA . ALA A 1 493 ? 153.07984 155.72431 182.21345 1.000 31.22451 496 ALA A CA 1
ATOM 3701 C C . ALA A 1 493 ? 154.23334 155.77628 183.20789 1.000 38.24690 496 ALA A C 1
ATOM 3702 O O . ALA A 1 493 ? 154.65726 156.86260 183.60921 1.000 44.19260 496 ALA A O 1
ATOM 3704 N N . MET A 1 494 ? 154.75849 154.60948 183.58017 1.000 41.46308 497 MET A N 1
ATOM 3705 C CA . MET A 1 494 ? 155.68496 154.46433 184.69352 1.000 35.23525 497 MET A CA 1
ATOM 3706 C C . MET A 1 494 ? 156.83379 153.53057 184.33057 1.000 39.06850 497 MET A C 1
ATOM 3707 O O . MET A 1 494 ? 156.70121 152.63326 183.49011 1.000 49.01248 497 MET A O 1
ATOM 3712 N N . GLY A 1 495 ? 157.96410 153.72986 185.01292 1.000 39.99759 498 GLY A N 1
ATOM 3713 C CA . GLY A 1 495 ? 159.14257 152.92298 184.77044 1.000 36.34123 498 GLY A CA 1
ATOM 3714 C C . GLY A 1 495 ? 159.71891 152.37830 186.06194 1.000 38.22638 498 GLY A C 1
ATOM 3715 O O . GLY A 1 495 ? 159.41049 152.85298 187.15393 1.000 42.55789 498 GLY A O 1
ATOM 3716 N N . LEU A 1 496 ? 160.57045 151.36437 185.91793 1.000 50.22394 499 LEU A N 1
ATOM 3717 C CA . LEU A 1 496 ? 161.21707 150.75606 187.07580 1.000 48.09226 499 LEU A CA 1
ATOM 3718 C C . LEU A 1 496 ? 162.64850 150.35956 186.74656 1.000 52.46139 499 LEU A C 1
ATOM 3719 O O . LEU A 1 496 ? 162.88619 149.66341 185.75335 1.000 58.25902 499 LEU A O 1
ATOM 3724 N N . VAL A 1 497 ? 163.58432 150.78824 187.59910 1.000 56.00419 500 VAL A N 1
ATOM 3725 C CA . VAL A 1 497 ? 165.00318 150.45641 187.49401 1.000 55.32297 500 VAL A CA 1
ATOM 3726 C C . VAL A 1 497 ? 165.38058 149.56772 188.67059 1.000 54.79839 500 VAL A C 1
ATOM 3727 O O . VAL A 1 497 ? 164.82412 149.70726 189.76369 1.000 58.63643 500 VAL A O 1
ATOM 3731 N N . SER A 1 498 ? 166.32732 148.65770 188.45587 1.000 62.47265 501 SER A N 1
ATOM 3732 C CA . SER A 1 498 ? 166.74656 147.78169 189.54213 1.000 66.34239 501 SER A CA 1
ATOM 3733 C C . SER A 1 498 ? 168.12551 147.21463 189.25150 1.000 69.21967 501 SER A C 1
ATOM 3734 O O . SER A 1 498 ? 168.49599 147.01665 188.09320 1.000 70.84968 501 SER A O 1
ATOM 3737 N N . ASP A 1 499 ? 168.86989 146.93721 190.31756 1.000 83.54192 502 ASP A N 1
ATOM 3738 C CA . ASP A 1 499 ? 170.20980 146.36767 190.16397 1.000 83.96785 502 ASP A CA 1
ATOM 3739 C C . ASP A 1 499 ? 170.77642 146.01905 191.53693 1.000 84.88499 502 ASP A C 1
ATOM 3740 O O . ASP A 1 499 ? 170.14444 146.25104 192.56989 1.000 86.95613 502 ASP A O 1
ATOM 3745 N N . ASP A 1 500 ? 171.98641 145.45806 191.53589 1.000 98.15447 503 ASP A N 1
ATOM 3746 C CA . ASP A 1 500 ? 172.67111 145.04837 192.76090 1.000 98.96681 503 ASP A CA 1
ATOM 3747 C C . ASP A 1 500 ? 173.57124 146.18242 193.23926 1.000 100.31057 503 ASP A C 1
ATOM 3748 O O . ASP A 1 500 ? 174.47891 146.61019 192.52016 1.000 100.10380 503 ASP A O 1
ATOM 3753 N N . ILE A 1 501 ? 173.32966 146.65781 194.45731 1.000 108.24479 504 ILE A N 1
ATOM 3754 C CA . ILE A 1 501 ? 174.07638 147.76088 195.04891 1.000 108.12817 504 ILE A CA 1
ATOM 3755 C C . ILE A 1 501 ? 174.66930 147.27781 196.36356 1.000 110.17184 504 ILE A C 1
ATOM 3756 O O . ILE A 1 501 ? 173.95332 146.72038 197.20289 1.000 110.56171 504 ILE A O 1
ATOM 3761 N N . GLN A 1 502 ? 175.97151 147.48697 196.54054 1.000 131.18286 505 GLN A N 1
ATOM 3762 C CA . GLN A 1 502 ? 176.63064 147.06084 197.76864 1.000 133.05347 505 GLN A CA 1
ATOM 3763 C C . GLN A 1 502 ? 176.28616 147.99071 198.92273 1.000 132.99058 505 GLN A C 1
ATOM 3764 O O . GLN A 1 502 ? 176.40224 149.21387 198.80937 1.000 132.57372 505 GLN A O 1
ATOM 3770 N N . VAL A 1 503 ? 175.87241 147.40075 200.04252 1.000 138.39339 506 VAL A N 1
ATOM 3771 C CA . VAL A 1 503 ? 175.51325 148.16416 201.23097 1.000 139.22493 506 VAL A CA 1
ATOM 3772 C C . VAL A 1 503 ? 176.79263 148.65347 201.89544 1.000 140.08106 506 VAL A C 1
ATOM 3773 O O . VAL A 1 503 ? 177.88489 148.15576 201.60172 1.000 139.36789 506 VAL A O 1
ATOM 3777 N N . GLU A 1 504 ? 176.66767 149.63448 202.78879 1.000 150.20810 507 GLU A N 1
ATOM 3778 C CA . GLU A 1 504 ? 177.82163 150.21954 203.45985 1.000 150.32324 507 GLU A CA 1
ATOM 3779 C C . GLU A 1 504 ? 178.54108 149.18284 204.31317 1.000 150.70890 507 GLU A C 1
ATOM 3780 O O . GLU A 1 504 ? 178.00221 148.71541 205.32146 1.000 149.90588 507 GLU A O 1
ATOM 3786 N N . GLY A 1 505 ? 179.75447 148.82368 203.92019 1.000 155.98411 508 GLY A N 1
ATOM 3787 C CA . GLY A 1 505 ? 180.51278 147.80760 204.63298 1.000 155.29353 508 GLY A CA 1
ATOM 3788 C C . GLY A 1 505 ? 181.66648 147.30750 203.77829 1.000 156.00353 508 GLY A C 1
ATOM 3789 O O . GLY A 1 505 ? 182.34545 148.08930 203.11227 1.000 156.36253 508 GLY A O 1
ATOM 3790 N N . ALA A 1 506 ? 181.86510 145.99399 203.81592 1.000 156.52397 509 ALA A N 1
ATOM 3791 C CA . ALA A 1 506 ? 182.94730 145.35786 203.07850 1.000 156.31138 509 ALA A CA 1
ATOM 3792 C C . ALA A 1 506 ? 182.50431 143.95333 202.68723 1.000 156.87316 509 ALA A C 1
ATOM 3793 O O . ALA A 1 506 ? 181.31155 143.63408 202.70805 1.000 157.40822 509 ALA A O 1
ATOM 3795 N N . VAL A 1 507 ? 183.47864 143.12520 202.29512 1.000 159.65955 510 VAL A N 1
ATOM 3796 C CA . VAL A 1 507 ? 183.30183 141.71281 201.95025 1.000 160.48385 510 VAL A CA 1
ATOM 3797 C C . VAL A 1 507 ? 182.76066 141.56186 200.52974 1.000 160.66433 510 VAL A C 1
ATOM 3798 O O . VAL A 1 507 ? 182.82993 140.47303 199.94744 1.000 160.93828 510 VAL A O 1
ATOM 3802 N N . ASP A 1 508 ? 182.24567 142.65839 199.95952 1.000 155.15689 511 ASP A N 1
ATOM 3803 C CA . ASP A 1 508 ? 181.68671 142.75848 198.60816 1.000 153.80877 511 ASP A CA 1
ATOM 3804 C C . ASP A 1 508 ? 180.81692 141.56846 198.21282 1.000 153.85083 511 ASP A C 1
ATOM 3805 O O . ASP A 1 508 ? 180.82162 141.14751 197.05189 1.000 153.93791 511 ASP A O 1
ATOM 3810 N N . GLY A 1 509 ? 180.05662 141.03405 199.16304 1.000 142.72142 512 GLY A N 1
ATOM 3811 C CA . GLY A 1 509 ? 179.16888 139.92093 198.89496 1.000 141.84007 512 GLY A CA 1
ATOM 3812 C C . GLY A 1 509 ? 177.80128 140.17141 199.48810 1.000 141.58939 512 GLY A C 1
ATOM 3813 O O . GLY A 1 509 ? 176.87913 139.36427 199.33715 1.000 140.27932 512 GLY A O 1
ATOM 3814 N N . VAL A 1 510 ? 177.66841 141.30852 200.16927 1.000 135.86854 513 VAL A N 1
ATOM 3815 C CA . VAL A 1 510 ? 176.41630 141.70967 200.79262 1.000 136.39776 513 VAL A CA 1
ATOM 3816 C C . VAL A 1 510 ? 175.57917 142.58144 199.85809 1.000 135.97070 513 VAL A C 1
ATOM 3817 O O . VAL A 1 510 ? 174.61430 143.21504 200.29705 1.000 135.31106 513 VAL A O 1
ATOM 3821 N N . VAL A 1 511 ? 175.92879 142.62378 198.56964 1.000 124.51303 514 VAL A N 1
ATOM 3822 C CA . VAL A 1 511 ? 175.10346 143.32121 197.59334 1.000 122.41419 514 VAL A CA 1
ATOM 3823 C C . VAL A 1 511 ? 173.73746 142.65884 197.52974 1.000 122.63399 514 VAL A C 1
ATOM 3824 O O . VAL A 1 511 ? 173.62546 141.42669 197.50945 1.000 122.88878 514 VAL A O 1
ATOM 3828 N N . GLU A 1 512 ? 172.68777 143.47566 197.50358 1.000 110.13048 515 GLU A N 1
ATOM 3829 C CA . GLU A 1 512 ? 171.32394 142.97725 197.42310 1.000 109.22166 515 GLU A CA 1
ATOM 3830 C C . GLU A 1 512 ? 170.57648 143.75825 196.35499 1.000 108.13405 515 GLU A C 1
ATOM 3831 O O . GLU A 1 512 ? 170.99755 144.84469 195.95235 1.000 107.90346 515 GLU A O 1
ATOM 3837 N N . ARG A 1 513 ? 169.46627 143.18823 195.89414 1.000 91.29002 516 ARG A N 1
ATOM 3838 C CA . ARG A 1 513 ? 168.66301 143.84412 194.87350 1.000 86.64967 516 ARG A CA 1
ATOM 3839 C C . ARG A 1 513 ? 168.06228 145.13579 195.40794 1.000 86.73545 516 ARG A C 1
ATOM 3840 O O . ARG A 1 513 ? 167.59160 145.20218 196.54503 1.000 87.71084 516 ARG A O 1
ATOM 3848 N N . ARG A 1 514 ? 168.08668 146.16645 194.57452 1.000 76.56971 517 ARG A N 1
ATOM 3849 C CA . ARG A 1 514 ? 167.49315 147.45484 194.88280 1.000 74.25499 517 ARG A CA 1
ATOM 3850 C C . ARG A 1 514 ? 166.63014 147.89086 193.70879 1.000 76.27286 517 ARG A C 1
ATOM 3851 O O . ARG A 1 514 ? 167.00979 147.70521 192.54525 1.000 78.76468 517 ARG A O 1
ATOM 3859 N N . PHE A 1 515 ? 165.46709 148.46549 194.03081 1.000 62.47323 518 PHE A N 1
ATOM 3860 C CA . PHE A 1 515 ? 164.44734 148.85988 193.06777 1.000 58.99686 518 PHE A CA 1
ATOM 3861 C C . PHE A 1 515 ? 164.09930 150.33010 193.24879 1.000 59.39737 518 PHE A C 1
ATOM 3862 O O . PHE A 1 515 ? 164.04527 150.82566 194.37616 1.000 64.07035 518 PHE A O 1
ATOM 3870 N N . VAL A 1 516 ? 163.84710 151.01997 192.13774 1.000 54.83959 519 VAL A N 1
ATOM 3871 C CA . VAL A 1 516 ? 163.38771 152.40606 192.14879 1.000 49.51987 519 VAL A CA 1
ATOM 3872 C C . VAL A 1 516 ? 162.29760 152.56185 191.09744 1.000 45.35186 519 VAL A C 1
ATOM 3873 O O . VAL A 1 516 ? 162.43392 152.06259 189.97579 1.000 48.63284 519 VAL A O 1
ATOM 3877 N N . THR A 1 517 ? 161.22217 153.25729 191.45672 1.000 45.47488 520 THR A N 1
ATOM 3878 C CA . THR A 1 517 ? 160.07856 153.46901 190.57766 1.000 45.60661 520 THR A CA 1
ATOM 3879 C C . THR A 1 517 ? 160.02632 154.92788 190.14249 1.000 42.22720 520 THR A C 1
ATOM 3880 O O . THR A 1 517 ? 160.18917 155.82942 190.96786 1.000 47.59599 520 THR A O 1
ATOM 3884 N N . LEU A 1 518 ? 159.79071 155.15625 188.85384 1.000 39.53552 521 LEU A N 1
ATOM 3885 C CA . LEU A 1 518 ? 159.77009 156.49202 188.27731 1.000 36.71054 521 LEU A CA 1
ATOM 3886 C C . LEU A 1 518 ? 158.40271 156.80909 187.68651 1.000 39.01820 521 LEU A C 1
ATOM 3887 O O . LEU A 1 518 ? 157.82453 155.99609 186.95467 1.000 47.66256 521 LEU A O 1
ATOM 3892 N N . THR A 1 519 ? 157.91741 158.01326 187.98956 1.000 41.37485 522 THR A N 1
ATOM 3893 C CA . THR A 1 519 ? 156.62376 158.50726 187.53454 1.000 39.67734 522 THR A CA 1
ATOM 3894 C C . THR A 1 519 ? 156.78940 159.34315 186.26901 1.000 42.36558 522 THR A C 1
ATOM 3895 O O . THR A 1 519 ? 157.65596 160.21822 186.20903 1.000 47.73730 522 THR A O 1
ATOM 3899 N N . ASP A 1 520 ? 155.96164 159.06514 185.26180 1.000 41.28883 523 ASP A N 1
ATOM 3900 C CA . ASP A 1 520 ? 155.86961 159.86520 184.03642 1.000 40.69586 523 ASP A CA 1
ATOM 3901 C C . ASP A 1 520 ? 157.22261 159.94995 183.32060 1.000 42.22229 523 ASP A C 1
ATOM 3902 O O . ASP A 1 520 ? 157.84981 160.99998 183.22042 1.000 51.46644 523 ASP A O 1
ATOM 3907 N N . ILE A 1 521 ? 157.65509 158.79255 182.82069 1.000 41.32138 524 ILE A N 1
ATOM 3908 C CA . ILE A 1 521 ? 159.00198 158.65874 182.27845 1.000 42.70655 524 ILE A CA 1
ATOM 3909 C C . ILE A 1 521 ? 159.11973 159.32522 180.91253 1.000 45.37074 524 ILE A C 1
ATOM 3910 O O . ILE A 1 521 ? 158.17102 159.36058 180.12057 1.000 48.23007 524 ILE A O 1
ATOM 3915 N N . LEU A 1 522 ? 160.31323 159.84082 180.62982 1.000 53.56652 525 LEU A N 1
ATOM 3916 C CA . LEU A 1 522 ? 160.65663 160.42313 179.34403 1.000 51.16848 525 LEU A CA 1
ATOM 3917 C C . LEU A 1 522 ? 160.91617 159.33030 178.31286 1.000 52.59824 525 LEU A C 1
ATOM 3918 O O . LEU A 1 522 ? 161.01929 158.14547 178.63164 1.000 56.24217 525 LEU A O 1
ATOM 3923 N N . GLY A 1 523 ? 161.02813 159.74746 177.05330 1.000 55.12732 526 GLY A N 1
ATOM 3924 C CA . GLY A 1 523 ? 161.33755 158.79742 175.99925 1.000 54.21455 526 GLY A CA 1
ATOM 3925 C C . GLY A 1 523 ? 162.68957 158.13820 176.18671 1.000 57.58207 526 GLY A C 1
ATOM 3926 O O . GLY A 1 523 ? 162.84167 156.93687 175.95898 1.000 58.45096 526 GLY A O 1
ATOM 3927 N N . ALA A 1 524 ? 163.68901 158.91388 176.60841 1.000 59.87955 527 ALA A N 1
ATOM 3928 C CA . ALA A 1 524 ? 165.02293 158.36833 176.82097 1.000 59.12514 527 ALA A CA 1
ATOM 3929 C C . ALA A 1 524 ? 165.11416 157.51166 178.07618 1.000 62.02394 527 ALA A C 1
ATOM 3930 O O . ALA A 1 524 ? 165.91846 156.57706 178.11174 1.000 64.79573 527 ALA A O 1
ATOM 3932 N N . GLU A 1 525 ? 164.31926 157.80548 179.10343 1.000 58.83710 528 GLU A N 1
ATOM 3933 C CA . GLU A 1 525 ? 164.34014 157.01704 180.32782 1.000 54.27304 528 GLU A CA 1
ATOM 3934 C C . GLU A 1 525 ? 163.82622 155.59935 180.13202 1.000 58.37598 528 GLU A C 1
ATOM 3935 O O . GLU A 1 525 ? 164.12008 154.73476 180.96110 1.000 62.93611 528 GLU A O 1
ATOM 3941 N N . ASP A 1 526 ? 163.06376 155.34042 179.07400 1.000 63.38026 529 ASP A N 1
ATOM 3942 C CA . ASP A 1 526 ? 162.61575 153.98621 178.78898 1.000 62.59286 529 ASP A CA 1
ATOM 3943 C C . ASP A 1 526 ? 163.77039 153.05409 178.44905 1.000 67.86440 529 ASP A C 1
ATOM 3944 O O . ASP A 1 526 ? 163.74888 151.88999 178.85815 1.000 72.62520 529 ASP A O 1
ATOM 3949 N N . ALA A 1 527 ? 164.77224 153.53613 177.71331 1.000 66.95302 530 ALA A N 1
ATOM 3950 C CA . ALA A 1 527 ? 165.93737 152.72559 177.38378 1.000 65.09949 530 ALA A CA 1
ATOM 3951 C C . ALA A 1 527 ? 166.76937 152.35492 178.60340 1.000 63.77821 530 ALA A C 1
ATOM 3952 O O . ALA A 1 527 ? 167.33445 151.25897 178.63793 1.000 67.67165 530 ALA A O 1
ATOM 3954 N N . PHE A 1 528 ? 166.87381 153.23872 179.59043 1.000 65.55148 531 PHE A N 1
ATOM 3955 C CA . PHE A 1 528 ? 167.62034 152.94794 180.80704 1.000 67.81998 531 PHE A CA 1
ATOM 3956 C C . PHE A 1 528 ? 166.86146 152.05230 181.77414 1.000 71.12902 531 PHE A C 1
ATOM 3957 O O . PHE A 1 528 ? 167.47636 151.49562 182.68802 1.000 76.32138 531 PHE A O 1
ATOM 3965 N N . GLY A 1 529 ? 165.55469 151.90930 181.60864 1.000 68.05831 532 GLY A N 1
ATOM 3966 C CA . GLY A 1 529 ? 164.75264 151.23011 182.59947 1.000 67.09799 532 GLY A CA 1
ATOM 3967 C C . GLY A 1 529 ? 164.75625 149.72591 182.44276 1.000 67.16736 532 GLY A C 1
ATOM 3968 O O . GLY A 1 529 ? 165.19417 149.15934 181.44339 1.000 70.48933 532 GLY A O 1
ATOM 3969 N N . ASP A 1 530 ? 164.23412 149.06721 183.47444 1.000 60.50755 533 ASP A N 1
ATOM 3970 C CA . ASP A 1 530 ? 164.13223 147.61940 183.50232 1.000 59.94257 533 ASP A CA 1
ATOM 3971 C C . ASP A 1 530 ? 162.71056 147.11561 183.32102 1.000 61.72378 533 ASP A C 1
ATOM 3972 O O . ASP A 1 530 ? 162.53032 145.97422 182.89025 1.000 61.95343 533 ASP A O 1
ATOM 3977 N N . MET A 1 531 ? 161.70429 147.92914 183.63598 1.000 60.15386 534 MET A N 1
ATOM 3978 C CA . MET A 1 531 ? 160.32171 147.55044 183.37220 1.000 52.71420 534 MET A CA 1
ATOM 3979 C C . MET A 1 531 ? 159.53033 148.79237 182.99403 1.000 55.17899 534 MET A C 1
ATOM 3980 O O . MET A 1 531 ? 159.77636 149.87103 183.53797 1.000 64.30746 534 MET A O 1
ATOM 3985 N N . ASP A 1 532 ? 158.58362 148.62960 182.07512 1.000 52.66770 535 ASP A N 1
ATOM 3986 C CA . ASP A 1 532 ? 157.69231 149.68594 181.61497 1.000 51.15810 535 ASP A CA 1
ATOM 3987 C C . ASP A 1 532 ? 156.25090 149.26236 181.85749 1.000 51.58115 535 ASP A C 1
ATOM 3988 O O . ASP A 1 532 ? 155.88996 148.11508 181.58705 1.000 56.41310 535 ASP A O 1
ATOM 3993 N N . PHE A 1 533 ? 155.41799 150.17024 182.36720 1.000 39.16179 536 PHE A N 1
ATOM 3994 C CA . PHE A 1 533 ? 154.01085 149.80747 182.48937 1.000 39.41203 536 PHE A CA 1
ATOM 3995 C C . PHE A 1 533 ? 153.11928 151.04082 182.49076 1.000 37.08467 536 PHE A C 1
ATOM 3996 O O . PHE A 1 533 ? 153.49660 152.09369 183.00038 1.000 43.18794 536 PHE A O 1
ATOM 4004 N N . LYS A 1 534 ? 151.93141 150.89206 181.91212 1.000 29.12522 537 LYS A N 1
ATOM 4005 C CA . LYS A 1 534 ? 150.97374 151.97427 181.74283 1.000 27.26377 537 LYS A CA 1
ATOM 4006 C C . LYS A 1 534 ? 149.64893 151.61094 182.39635 1.000 30.08689 537 LYS A C 1
ATOM 4007 O O . LYS A 1 534 ? 149.17630 150.48062 182.26353 1.000 42.99876 537 LYS A O 1
ATOM 4013 N N . VAL A 1 535 ? 149.04998 152.56722 183.10608 1.000 23.91023 538 VAL A N 1
ATOM 4014 C CA . VAL A 1 535 ? 147.81460 152.32627 183.84588 1.000 26.76385 538 VAL A CA 1
ATOM 4015 C C . VAL A 1 535 ? 146.82498 153.45059 183.57480 1.000 30.71904 538 VAL A C 1
ATOM 4016 O O . VAL A 1 535 ? 147.19426 154.62809 183.58053 1.000 40.54487 538 VAL A O 1
ATOM 4020 N N . ALA A 1 536 ? 145.56041 153.08943 183.36604 1.000 27.29379 539 ALA A N 1
ATOM 4021 C CA . ALA A 1 536 ? 144.48982 154.05674 183.16859 1.000 25.37673 539 ALA A CA 1
ATOM 4022 C C . ALA A 1 536 ? 143.25372 153.63990 183.95340 1.000 25.54332 539 ALA A C 1
ATOM 4023 O O . ALA A 1 536 ? 143.03793 152.45742 184.21941 1.000 37.73895 539 ALA A O 1
ATOM 4025 N N . GLY A 1 537 ? 142.43042 154.61834 184.30820 1.000 23.74871 540 GLY A N 1
ATOM 4026 C CA . GLY A 1 537 ? 141.20412 154.31747 185.01748 1.000 22.10324 540 GLY A CA 1
ATOM 4027 C C . GLY A 1 537 ? 140.50099 155.57022 185.50059 1.000 28.44501 540 GLY A C 1
ATOM 4028 O O . GLY A 1 537 ? 140.88428 156.69496 185.16835 1.000 33.08142 540 GLY A O 1
ATOM 4029 N N . THR A 1 538 ? 139.44051 155.33946 186.27229 1.000 27.45419 541 THR A N 1
ATOM 4030 C CA . THR A 1 538 ? 138.67247 156.36694 186.95474 1.000 28.57236 541 THR A CA 1
ATOM 4031 C C . THR A 1 538 ? 139.23210 156.54851 188.36484 1.000 34.64047 541 THR A C 1
ATOM 4032 O O . THR A 1 538 ? 140.30676 156.03996 188.68945 1.000 49.15227 541 THR A O 1
ATOM 4036 N N . LYS A 1 539 ? 138.50668 157.26656 189.21316 1.000 37.20632 542 LYS A N 1
ATOM 4037 C CA . LYS A 1 539 ? 138.91205 157.40398 190.60246 1.000 39.14145 542 LYS A CA 1
ATOM 4038 C C . LYS A 1 539 ? 138.53274 156.20147 191.45897 1.000 38.47355 542 LYS A C 1
ATOM 4039 O O . LYS A 1 539 ? 138.91936 156.15618 192.62872 1.000 42.96502 542 LYS A O 1
ATOM 4045 N N . ASP A 1 540 ? 137.80156 155.22837 190.91556 1.000 39.91959 543 ASP A N 1
ATOM 4046 C CA . ASP A 1 540 ? 137.36389 154.06959 191.68369 1.000 36.17577 543 ASP A CA 1
ATOM 4047 C C . ASP A 1 540 ? 137.99342 152.75014 191.26018 1.000 38.39723 543 ASP A C 1
ATOM 4048 O O . ASP A 1 540 ? 138.19473 151.89001 192.11483 1.000 50.08406 543 ASP A O 1
ATOM 4053 N N . PHE A 1 541 ? 138.30190 152.55351 189.98050 1.000 29.48850 544 PHE A N 1
ATOM 4054 C CA . PHE A 1 541 ? 138.86211 151.28385 189.53170 1.000 29.66218 544 PHE A CA 1
ATOM 4055 C C . PHE A 1 541 ? 139.66024 151.50908 188.25572 1.000 28.36419 544 PHE A C 1
ATOM 4056 O O . PHE A 1 541 ? 139.55211 152.55124 187.60980 1.000 38.31879 544 PHE A O 1
ATOM 4064 N N . VAL A 1 542 ? 140.46358 150.50618 187.89703 1.000 21.01089 545 VAL A N 1
ATOM 4065 C CA . VAL A 1 542 ? 141.31328 150.55759 186.71092 1.000 31.44641 545 VAL A CA 1
ATOM 4066 C C . VAL A 1 542 ? 140.51998 150.06805 185.51000 1.000 27.66275 545 VAL A C 1
ATOM 4067 O O . VAL A 1 542 ? 139.68651 149.16664 185.63056 1.000 36.55845 545 VAL A O 1
ATOM 4071 N N . THR A 1 543 ? 140.77694 150.65636 184.33914 1.000 29.50197 546 THR A N 1
ATOM 4072 C CA . THR A 1 543 ? 140.10909 150.23033 183.11875 1.000 23.03904 546 THR A CA 1
ATOM 4073 C C . THR A 1 543 ? 141.03063 149.57828 182.09581 1.000 26.49942 546 THR A C 1
ATOM 4074 O O . THR A 1 543 ? 140.57464 148.68526 181.38035 1.000 37.48582 546 THR A O 1
ATOM 4078 N N . ALA A 1 544 ? 142.30121 149.97600 182.01656 1.000 28.29903 547 ALA A N 1
ATOM 4079 C CA . ALA A 1 544 ? 143.23920 149.36274 181.08278 1.000 22.63808 547 ALA A CA 1
ATOM 4080 C C . ALA A 1 544 ? 144.60412 149.22419 181.74443 1.000 25.21968 547 ALA A C 1
ATOM 4081 O O . ALA A 1 544 ? 144.96204 150.03335 182.59990 1.000 34.92137 547 ALA A O 1
ATOM 4083 N N . LEU A 1 545 ? 145.36724 148.20743 181.33636 1.000 33.15893 548 LEU A N 1
ATOM 4084 C CA . LEU A 1 545 ? 146.71251 148.02695 181.87331 1.000 26.26112 548 LEU A CA 1
ATOM 4085 C C . LEU A 1 545 ? 147.58832 147.27148 180.88045 1.000 35.59195 548 LEU A C 1
ATOM 4086 O O . LEU A 1 545 ? 147.12657 146.33768 180.22005 1.000 45.82276 548 LEU A O 1
ATOM 4091 N N . GLN A 1 546 ? 148.85569 147.67805 180.78596 1.000 30.49891 549 GLN A N 1
ATOM 4092 C CA . GLN A 1 546 ? 149.81138 147.07991 179.85997 1.000 32.85225 549 GLN A CA 1
ATOM 4093 C C . GLN A 1 546 ? 151.18534 147.01780 180.51208 1.000 35.26491 549 GLN A C 1
ATOM 4094 O O . GLN A 1 546 ? 151.57417 147.94103 181.22785 1.000 42.82607 549 GLN A O 1
ATOM 4100 N N . LEU A 1 547 ? 151.92491 145.93806 180.26155 1.000 39.53463 550 LEU A N 1
ATOM 4101 C CA . LEU A 1 547 ? 153.20587 145.76417 180.93997 1.000 36.73194 550 LEU A CA 1
ATOM 4102 C C . LEU A 1 547 ? 154.09247 144.79867 180.16597 1.000 40.34414 550 LEU A C 1
ATOM 4103 O O . LEU A 1 547 ? 153.60397 143.84078 179.56455 1.000 53.98585 550 LEU A O 1
ATOM 4108 N N . ASP A 1 548 ? 155.40292 145.04315 180.21665 1.000 36.59655 551 ASP A N 1
ATOM 4109 C CA . ASP A 1 548 ? 156.38606 144.07751 179.73749 1.000 48.28477 551 ASP A CA 1
ATOM 4110 C C . ASP A 1 548 ? 157.71520 144.28292 180.45080 1.000 45.42718 551 ASP A C 1
ATOM 4111 O O . ASP A 1 548 ? 158.09790 145.41504 180.74898 1.000 45.58851 551 ASP A O 1
ATOM 4116 N N . THR A 1 549 ? 158.41235 143.17879 180.72168 1.000 49.19483 552 THR A N 1
ATOM 4117 C CA . THR A 1 549 ? 159.62947 143.23234 181.52460 1.000 49.17071 552 THR A CA 1
ATOM 4118 C C . THR A 1 549 ? 160.54036 142.05419 181.20195 1.000 49.54458 552 THR A C 1
ATOM 4119 O O . THR A 1 549 ? 160.16032 141.11788 180.49903 1.000 52.72815 552 THR A O 1
ATOM 4123 N N . LYS A 1 550 ? 161.76120 142.11231 181.74467 1.000 63.16785 553 LYS A N 1
ATOM 4124 C CA . LYS A 1 550 ? 162.75169 141.05354 181.59219 1.000 62.79304 553 LYS A CA 1
ATOM 4125 C C . LYS A 1 550 ? 163.27060 140.48939 182.90750 1.000 64.38104 553 LYS A C 1
ATOM 4126 O O . LYS A 1 550 ? 164.06175 139.54199 182.87757 1.000 63.27007 553 LYS A O 1
ATOM 4132 N N . LEU A 1 551 ? 162.86559 141.03865 184.04816 1.000 65.32686 554 LEU A N 1
ATOM 4133 C CA . LEU A 1 551 ? 163.41968 140.61189 185.32445 1.000 62.87603 554 LEU A CA 1
ATOM 4134 C C . LEU A 1 551 ? 163.01233 139.18128 185.65798 1.000 64.68301 554 LEU A C 1
ATOM 4135 O O . LEU A 1 551 ? 161.94362 138.70492 185.26989 1.000 66.35225 554 LEU A O 1
ATOM 4140 N N . ASP A 1 552 ? 163.88987 138.49586 186.39473 1.000 68.33167 555 ASP A N 1
ATOM 4141 C CA . ASP A 1 552 ? 163.63100 137.12558 186.81787 1.000 66.58601 555 ASP A CA 1
ATOM 4142 C C . ASP A 1 552 ? 162.51835 137.03572 187.84947 1.000 69.33998 555 ASP A C 1
ATOM 4143 O O . ASP A 1 552 ? 161.87060 135.99066 187.95379 1.000 72.78774 555 ASP A O 1
ATOM 4148 N N . GLY A 1 553 ? 162.29602 138.08828 188.61990 1.000 68.26423 556 GLY A N 1
ATOM 4149 C CA . GLY A 1 553 ? 161.23063 138.08269 189.59889 1.000 66.68336 556 GLY A CA 1
ATOM 4150 C C . GLY A 1 553 ? 161.05622 139.46736 190.17974 1.000 70.54736 556 GLY A C 1
ATOM 4151 O O . GLY A 1 553 ? 161.93864 140.32522 190.07784 1.000 72.58162 556 GLY A O 1
ATOM 4152 N N . ILE A 1 554 ? 159.89244 139.67187 190.78526 1.000 63.99030 557 ILE A N 1
ATOM 4153 C CA . ILE A 1 554 ? 159.57465 140.94050 191.43156 1.000 62.07719 557 ILE A CA 1
ATOM 4154 C C . ILE A 1 554 ? 158.84646 140.65473 192.73832 1.000 65.92702 557 ILE A C 1
ATOM 4155 O O . ILE A 1 554 ? 157.83793 139.93702 192.73832 1.000 66.36596 557 ILE A O 1
ATOM 4160 N N . PRO A 1 555 ? 159.31641 141.18193 193.86563 1.000 69.27781 558 PRO A N 1
ATOM 4161 C CA . PRO A 1 555 ? 158.58975 140.99396 195.12496 1.000 66.40756 558 PRO A CA 1
ATOM 4162 C C . PRO A 1 555 ? 157.21480 141.64315 195.07572 1.000 68.29418 558 PRO A C 1
ATOM 4163 O O . PRO A 1 555 ? 156.98645 142.61633 194.35562 1.000 72.85313 558 PRO A O 1
ATOM 4167 N N . SER A 1 556 ? 156.28824 141.08034 195.85280 1.000 65.14691 559 SER A N 1
ATOM 4168 C CA . SER A 1 556 ? 154.91044 141.56115 195.83254 1.000 67.17375 559 SER A CA 1
ATOM 4169 C C . SER A 1 556 ? 154.80897 142.99737 196.33354 1.000 68.29439 559 SER A C 1
ATOM 4170 O O . SER A 1 556 ? 154.05661 143.80608 195.77552 1.000 72.56000 559 SER A O 1
ATOM 4173 N N . GLN A 1 557 ? 155.55336 143.33280 197.38814 1.000 65.71877 560 GLN A N 1
ATOM 4174 C CA . GLN A 1 557 ? 155.49929 144.68032 197.94119 1.000 68.73340 560 GLN A CA 1
ATOM 4175 C C . GLN A 1 557 ? 155.99099 145.73545 196.95667 1.000 69.92137 560 GLN A C 1
ATOM 4176 O O . GLN A 1 557 ? 155.43025 146.83665 196.91978 1.000 71.74644 560 GLN A O 1
ATOM 4182 N N . VAL A 1 558 ? 157.00832 145.42247 196.15358 1.000 62.15456 561 VAL A N 1
ATOM 4183 C CA . VAL A 1 558 ? 157.49701 146.36978 195.15811 1.000 64.23221 561 VAL A CA 1
ATOM 4184 C C . VAL A 1 558 ? 156.41284 146.68007 194.13440 1.000 64.50553 561 VAL A C 1
ATOM 4185 O O . VAL A 1 558 ? 156.15888 147.84874 193.81006 1.000 68.57877 561 VAL A O 1
ATOM 4189 N N . LEU A 1 559 ? 155.74654 145.64252 193.62684 1.000 53.34633 562 LEU A N 1
ATOM 4190 C CA . LEU A 1 559 ? 154.67164 145.84173 192.66333 1.000 57.25625 562 LEU A CA 1
ATOM 4191 C C . LEU A 1 559 ? 153.50331 146.61082 193.26730 1.000 56.84890 562 LEU A C 1
ATOM 4192 O O . LEU A 1 559 ? 152.92722 147.48329 192.60327 1.000 60.68429 562 LEU A O 1
ATOM 4197 N N . ALA A 1 560 ? 153.13744 146.30495 194.51383 1.000 50.74587 563 ALA A N 1
ATOM 4198 C CA . ALA A 1 560 ? 152.04657 147.03031 195.15639 1.000 51.49424 563 ALA A CA 1
ATOM 4199 C C . ALA A 1 560 ? 152.37912 148.50943 195.31457 1.000 57.00412 563 ALA A C 1
ATOM 4200 O O . ALA A 1 560 ? 151.53328 149.37595 195.04913 1.000 63.14148 563 ALA A O 1
ATOM 4202 N N . GLY A 1 561 ? 153.60743 148.81806 195.73764 1.000 48.63936 564 GLY A N 1
ATOM 4203 C CA . GLY A 1 561 ? 154.00787 150.20968 195.85363 1.000 43.65360 564 GLY A CA 1
ATOM 4204 C C . GLY A 1 561 ? 153.98393 150.93632 194.52327 1.000 47.30467 564 GLY A C 1
ATOM 4205 O O . GLY A 1 561 ? 153.54525 152.08892 194.44013 1.000 54.10143 564 GLY A O 1
ATOM 4206 N N . ALA A 1 562 ? 154.44940 150.27239 193.46185 1.000 43.69210 565 ALA A N 1
ATOM 4207 C CA . ALA A 1 562 ? 154.42397 150.89874 192.14326 1.000 46.41184 565 ALA A CA 1
ATOM 4208 C C . ALA A 1 562 ? 153.00015 151.18789 191.67762 1.000 49.69456 565 ALA A C 1
ATOM 4209 O O . ALA A 1 562 ? 152.72407 152.27584 191.14575 1.000 54.17492 565 ALA A O 1
ATOM 4211 N N . LEU A 1 563 ? 152.08479 150.23818 191.87635 1.000 45.43147 566 LEU A N 1
ATOM 4212 C CA . LEU A 1 563 ? 150.69583 150.46520 191.49173 1.000 42.18072 566 LEU A CA 1
ATOM 4213 C C . LEU A 1 563 ? 150.07286 151.61505 192.27981 1.000 46.34984 566 LEU A C 1
ATOM 4214 O O . LEU A 1 563 ? 149.33405 152.43152 191.71035 1.000 50.89695 566 LEU A O 1
ATOM 4219 N N . GLU A 1 564 ? 150.36200 151.70527 193.58113 1.000 46.08670 567 GLU A N 1
ATOM 4220 C CA . GLU A 1 564 ? 149.84660 152.81758 194.37534 1.000 46.12359 567 GLU A CA 1
ATOM 4221 C C . GLU A 1 564 ? 150.37736 154.16605 193.89696 1.000 49.04386 567 GLU A C 1
ATOM 4222 O O . GLU A 1 564 ? 149.62169 155.15046 193.83933 1.000 57.09803 567 GLU A O 1
ATOM 4228 N N . GLN A 1 565 ? 151.66607 154.22974 193.55716 1.000 39.16553 568 GLN A N 1
ATOM 4229 C CA . GLN A 1 565 ? 152.23315 155.46947 193.03807 1.000 42.56958 568 GLN A CA 1
ATOM 4230 C C . GLN A 1 565 ? 151.54879 155.89095 191.73859 1.000 40.96599 568 GLN A C 1
ATOM 4231 O O . GLN A 1 565 ? 151.22612 157.07929 191.55173 1.000 43.66051 568 GLN A O 1
ATOM 4237 N N . ALA A 1 566 ? 151.28593 154.92681 190.85102 1.000 34.87485 569 ALA A N 1
ATOM 4238 C CA . ALA A 1 566 ? 150.55283 155.23429 189.62616 1.000 35.75740 569 ALA A CA 1
ATOM 4239 C C . ALA A 1 566 ? 149.15304 155.76889 189.91738 1.000 37.57470 569 ALA A C 1
ATOM 4240 O O . ALA A 1 566 ? 148.68933 156.69744 189.24000 1.000 42.52549 569 ALA A O 1
ATOM 4242 N N . LYS A 1 567 ? 148.46473 155.19790 190.90835 1.000 34.14085 570 LYS A N 1
ATOM 4243 C CA . LYS A 1 567 ? 147.14041 155.70876 191.25805 1.000 40.31597 570 LYS A CA 1
ATOM 4244 C C . LYS A 1 567 ? 147.19062 157.15493 191.74397 1.000 42.50057 570 LYS A C 1
ATOM 4245 O O . LYS A 1 567 ? 146.31213 157.95997 191.39453 1.000 47.67374 570 LYS A O 1
ATOM 4251 N N . ASP A 1 568 ? 148.19112 157.49756 192.55997 1.000 42.08328 571 ASP A N 1
ATOM 4252 C CA . ASP A 1 568 ? 148.31716 158.88368 193.01324 1.000 40.08766 571 ASP A CA 1
ATOM 4253 C C . ASP A 1 568 ? 148.51134 159.83945 191.83908 1.000 41.35276 571 ASP A C 1
ATOM 4254 O O . ASP A 1 568 ? 147.88528 160.91340 191.78499 1.000 43.57352 571 ASP A O 1
ATOM 4259 N N . ALA A 1 569 ? 149.36815 159.46281 190.88574 1.000 34.62427 572 ALA A N 1
ATOM 4260 C CA . ALA A 1 569 ? 149.55651 160.31142 189.70969 1.000 33.48662 572 ALA A CA 1
ATOM 4261 C C . ALA A 1 569 ? 148.25336 160.48313 188.92869 1.000 34.25569 572 ALA A C 1
ATOM 4262 O O . ALA A 1 569 ? 147.93587 161.58813 188.45846 1.000 39.42324 572 ALA A O 1
ATOM 4264 N N . ARG A 1 570 ? 147.48394 159.39935 188.78478 1.000 36.81893 573 ARG A N 1
ATOM 4265 C CA . ARG A 1 570 ? 146.21330 159.47909 188.06630 1.000 35.69215 573 ARG A CA 1
ATOM 4266 C C . ARG A 1 570 ? 145.24961 160.45384 188.73753 1.000 35.70338 573 ARG A C 1
ATOM 4267 O O . ARG A 1 570 ? 144.56569 161.23223 188.05868 1.000 36.46048 573 ARG A O 1
ATOM 4275 N N . LEU A 1 571 ? 145.17070 160.41864 190.06967 1.000 31.87070 574 LEU A N 1
ATOM 4276 C CA . LEU A 1 571 ? 144.28019 161.34948 190.76416 1.000 28.29414 574 LEU A CA 1
ATOM 4277 C C . LEU A 1 571 ? 144.71112 162.79844 190.55454 1.000 35.01664 574 LEU A C 1
ATOM 4278 O O . LEU A 1 571 ? 143.86597 163.68477 190.32856 1.000 38.59454 574 LEU A O 1
ATOM 4283 N N . THR A 1 572 ? 146.02231 163.05545 190.61994 1.000 37.13462 575 THR A N 1
ATOM 4284 C CA . THR A 1 572 ? 146.51154 164.40973 190.37350 1.000 30.40698 575 THR A CA 1
ATOM 4285 C C . THR A 1 572 ? 146.11218 164.90173 188.98756 1.000 32.57392 575 THR A C 1
ATOM 4286 O O . THR A 1 572 ? 145.71448 166.05920 188.82514 1.000 33.76925 575 THR A O 1
ATOM 4290 N N . ILE A 1 573 ? 146.20829 164.03829 187.97512 1.000 38.50384 576 ILE A N 1
ATOM 4291 C CA . ILE A 1 573 ? 145.83689 164.47268 186.62819 1.000 32.97332 576 ILE A CA 1
ATOM 4292 C C . ILE A 1 573 ? 144.33127 164.70930 186.50606 1.000 35.93809 576 ILE A C 1
ATOM 4293 O O . ILE A 1 573 ? 143.89561 165.63981 185.80983 1.000 37.47012 576 ILE A O 1
ATOM 4298 N N . LEU A 1 574 ? 143.51218 163.87661 187.15551 1.000 36.26694 577 LEU A N 1
ATOM 4299 C CA . LEU A 1 574 ? 142.06753 164.08648 187.08573 1.000 28.65921 577 LEU A CA 1
ATOM 4300 C C . LEU A 1 574 ? 141.66209 165.42627 187.68612 1.000 35.44047 577 LEU A C 1
ATOM 4301 O O . LEU A 1 574 ? 140.71772 166.06223 187.19737 1.000 37.63486 577 LEU A O 1
ATOM 4306 N N . GLU A 1 575 ? 142.35450 165.87030 188.74000 1.000 42.47504 578 GLU A N 1
ATOM 4307 C CA . GLU A 1 575 ? 142.03110 167.18213 189.30493 1.000 37.47544 578 GLU A CA 1
ATOM 4308 C C . GLU A 1 575 ? 142.26009 168.30881 188.29833 1.000 41.86770 578 GLU A C 1
ATOM 4309 O O . GLU A 1 575 ? 141.44911 169.23512 188.20698 1.000 47.20381 578 GLU A O 1
ATOM 4315 N N . VAL A 1 576 ? 143.35402 168.25364 187.53644 1.000 37.77788 579 VAL A N 1
ATOM 4316 C CA . VAL A 1 576 ? 143.59686 169.27267 186.51769 1.000 34.76616 579 VAL A CA 1
ATOM 4317 C C . VAL A 1 576 ? 142.55596 169.18434 185.41078 1.000 37.69079 579 VAL A C 1
ATOM 4318 O O . VAL A 1 576 ? 142.10307 170.20603 184.88534 1.000 38.91322 579 VAL A O 1
ATOM 4322 N N . MET A 1 577 ? 142.16880 167.96571 185.02981 1.000 41.83601 580 MET A N 1
ATOM 4323 C CA . MET A 1 577 ? 141.17766 167.81478 183.96793 1.000 29.62310 580 MET A CA 1
ATOM 4324 C C . MET A 1 577 ? 139.83930 168.42735 184.36565 1.000 38.02729 580 MET A C 1
ATOM 4325 O O . MET A 1 577 ? 139.16863 169.05647 183.54069 1.000 34.84999 580 MET A O 1
ATOM 4330 N N . ALA A 1 578 ? 139.43819 168.25789 185.62799 1.000 42.83062 581 ALA A N 1
ATOM 4331 C CA . ALA A 1 578 ? 138.12628 168.73748 186.05645 1.000 34.57276 581 ALA A CA 1
ATOM 4332 C C . ALA A 1 578 ? 137.99839 170.25232 185.95394 1.000 44.55908 581 ALA A C 1
ATOM 4333 O O . ALA A 1 578 ? 136.88578 170.76835 185.81938 1.000 47.82896 581 ALA A O 1
ATOM 4335 N N . GLU A 1 579 ? 139.11197 170.98159 186.03179 1.000 51.26838 582 GLU A N 1
ATOM 4336 C CA . GLU A 1 579 ? 139.04311 172.43806 185.98355 1.000 45.95424 582 GLU A CA 1
ATOM 4337 C C . GLU A 1 579 ? 138.69801 172.95161 184.59224 1.000 51.18684 582 GLU A C 1
ATOM 4338 O O . GLU A 1 579 ? 138.08200 174.01261 184.46452 1.000 57.86893 582 GLU A O 1
ATOM 4344 N N . ALA A 1 580 ? 139.10470 172.23845 183.54361 1.000 45.90274 583 ALA A N 1
ATOM 4345 C CA . ALA A 1 580 ? 138.74683 172.64011 182.18888 1.000 40.56828 583 ALA A CA 1
ATOM 4346 C C . ALA A 1 580 ? 137.27095 172.38739 181.90512 1.000 45.59104 583 ALA A C 1
ATOM 4347 O O . ALA A 1 580 ? 136.585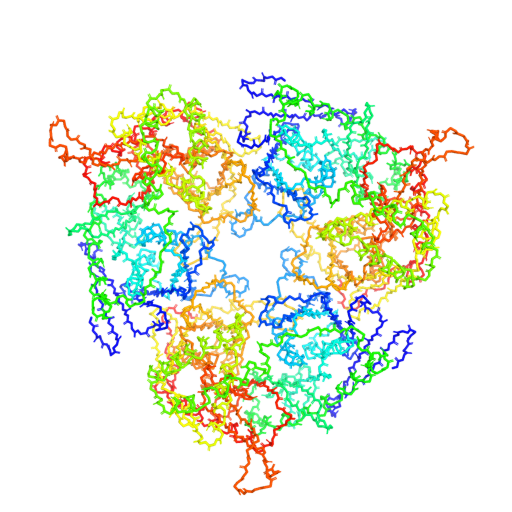85 173.24231 181.33756 1.000 52.41007 583 ALA A O 1
ATOM 4349 N N . ILE A 1 581 ? 136.76739 171.22010 182.29257 1.000 46.40000 584 ILE A N 1
ATOM 4350 C CA . ILE A 1 581 ? 135.36702 170.86123 182.09983 1.000 43.40544 584 ILE A CA 1
ATOM 4351 C C . ILE A 1 581 ? 135.02657 169.74620 183.07719 1.000 51.44254 584 ILE A C 1
ATOM 4352 O O . ILE A 1 581 ? 135.78496 168.78561 183.22610 1.000 58.41584 584 ILE A O 1
ATOM 4357 N N . ASP A 1 582 ? 133.88273 169.87312 183.75013 1.000 60.21094 585 ASP A N 1
ATOM 4358 C CA . ASP A 1 582 ? 133.49036 168.89743 184.75667 1.000 58.48851 585 ASP A CA 1
ATOM 4359 C C . ASP A 1 582 ? 132.12996 168.25427 184.52457 1.000 59.18004 585 ASP A C 1
ATOM 4360 O O . ASP A 1 582 ? 131.68848 167.47220 185.36989 1.000 67.86854 585 ASP A O 1
ATOM 4365 N N . ARG A 1 583 ? 131.45310 168.56042 183.42544 1.000 58.44649 586 ARG A N 1
ATOM 4366 C CA . ARG A 1 583 ? 130.16653 167.95789 183.11279 1.000 54.80838 586 ARG A CA 1
ATOM 4367 C C . ARG A 1 583 ? 129.91576 168.12100 181.62367 1.000 59.10035 586 ARG A C 1
ATOM 4368 O O . ARG A 1 583 ? 130.54425 168.96471 180.97796 1.000 65.32686 586 ARG A O 1
ATOM 4376 N N . PRO A 1 584 ? 129.01843 167.32422 181.04866 1.000 55.18173 587 PRO A N 1
ATOM 4377 C CA . PRO A 1 584 ? 128.77298 167.41584 179.60487 1.000 51.77056 587 PRO A CA 1
ATOM 4378 C C . PRO A 1 584 ? 128.23278 168.78166 179.20876 1.000 53.35597 587 PRO A C 1
ATOM 4379 O O . PRO A 1 584 ? 127.43425 169.38798 179.92377 1.000 56.89067 587 PRO A O 1
ATOM 4383 N N . ASP A 1 585 ? 128.67610 169.25789 178.05058 1.000 59.58685 588 ASP A N 1
ATOM 4384 C CA . ASP A 1 585 ? 128.21568 170.51533 177.49053 1.000 57.19111 588 ASP A CA 1
ATOM 4385 C C . ASP A 1 585 ? 126.92359 170.29302 176.70951 1.000 59.05183 588 ASP A C 1
ATOM 4386 O O . ASP A 1 585 ? 126.41085 169.17773 176.60955 1.000 62.81744 588 ASP A O 1
ATOM 4391 N N . GLU A 1 586 ? 126.38424 171.36968 176.14930 1.000 64.06958 589 GLU A N 1
ATOM 4392 C CA . GLU A 1 586 ? 125.25881 171.25931 175.23362 1.000 64.26855 589 GLU A CA 1
ATOM 4393 C C . GLU A 1 586 ? 125.73059 170.70655 173.89596 1.000 67.81470 589 GLU A C 1
ATOM 4394 O O . GLU A 1 586 ? 126.85011 170.97985 173.45833 1.000 72.72561 589 GLU A O 1
ATOM 4400 N N . MET A 1 587 ? 124.87371 169.92363 173.24806 1.000 59.49955 590 MET A N 1
ATOM 4401 C CA . MET A 1 587 ? 125.22383 169.36147 171.95104 1.000 58.27543 590 MET A CA 1
ATOM 4402 C C . MET A 1 587 ? 125.38653 170.46555 170.91262 1.000 60.38495 590 MET A C 1
ATOM 4403 O O . MET A 1 587 ? 124.71572 171.49834 170.96721 1.000 63.38523 590 MET A O 1
ATOM 4408 N N . SER A 1 588 ? 126.28754 170.23782 169.96366 1.000 59.30407 591 SER A N 1
ATOM 4409 C CA . SER A 1 588 ? 126.62718 171.25946 168.98452 1.000 57.36675 591 SER A CA 1
ATOM 4410 C C . SER A 1 588 ? 125.45220 171.52766 168.04667 1.000 60.85318 591 SER A C 1
ATOM 4411 O O . SER A 1 588 ? 124.70749 170.60405 167.69990 1.000 57.89720 591 SER A O 1
ATOM 4414 N N . PRO A 1 589 ? 125.25990 172.77508 167.61385 1.000 59.44637 592 PRO A N 1
ATOM 4415 C CA . PRO A 1 589 ? 124.24973 173.04570 166.57904 1.000 54.63869 592 PRO A CA 1
ATOM 4416 C C . PRO A 1 589 ? 124.51176 172.32328 165.27169 1.000 56.41095 592 PRO A C 1
ATOM 4417 O O . PRO A 1 589 ? 123.55828 172.04097 164.53777 1.000 57.21700 592 PRO A O 1
ATOM 4421 N N . TYR A 1 590 ? 125.76792 172.02443 164.94962 1.000 57.34406 593 TYR A N 1
ATOM 4422 C CA . TYR A 1 590 ? 126.10835 171.33227 163.71555 1.000 52.22915 593 TYR A CA 1
ATOM 4423 C C . TYR A 1 590 ? 125.84251 169.83404 163.76821 1.000 54.50622 593 TYR A C 1
ATOM 4424 O O . TYR A 1 590 ? 125.75041 169.20466 162.71069 1.000 57.35296 593 TYR A O 1
ATOM 4433 N N . ALA A 1 591 ? 125.72053 169.24893 164.95455 1.000 53.47274 594 ALA A N 1
ATOM 4434 C CA . ALA A 1 591 ? 125.46145 167.82468 165.06989 1.000 52.25036 594 ALA A CA 1
ATOM 4435 C C . ALA A 1 591 ? 123.99321 167.51508 164.79786 1.000 56.86986 594 ALA A C 1
ATOM 4436 O O . ALA A 1 591 ? 123.12079 168.36100 164.99772 1.000 59.27862 594 ALA A O 1
ATOM 4438 N N . PRO A 1 592 ? 123.69436 166.30819 164.34007 1.000 59.72355 595 PRO A N 1
ATOM 4439 C CA . PRO A 1 592 ? 122.30643 165.92099 164.07183 1.000 58.05394 595 PRO A CA 1
ATOM 4440 C C . PRO A 1 592 ? 121.55934 165.64196 165.37279 1.000 61.63764 595 PRO A C 1
ATOM 4441 O O . PRO A 1 592 ? 122.10120 165.75726 166.46779 1.000 64.36640 595 PRO A O 1
ATOM 4445 N N . ARG A 1 593 ? 120.28963 165.27511 165.23361 1.000 63.65554 596 ARG A N 1
ATOM 4446 C CA . ARG A 1 593 ? 119.45038 164.99333 166.39419 1.000 61.12321 596 ARG A CA 1
ATOM 4447 C C . ARG A 1 593 ? 118.69029 163.68289 166.23608 1.000 62.63335 596 ARG A C 1
ATOM 4448 O O . ARG A 1 593 ? 117.86023 163.54170 165.34285 1.000 68.00756 596 ARG A O 1
ATOM 4456 N N . ALA B 1 1 ? 152.33011 190.06235 166.51970 1.000 75.62002 4 ALA B N 1
ATOM 4457 C CA . ALA B 1 1 ? 151.70415 190.45333 167.77817 1.000 80.70414 4 ALA B CA 1
ATOM 4458 C C . ALA B 1 1 ? 151.65702 189.28169 168.74991 1.000 82.23702 4 ALA B C 1
ATOM 4459 O O . ALA B 1 1 ? 150.99134 188.28141 168.49538 1.000 81.79042 4 ALA B O 1
ATOM 4461 N N . GLU B 1 2 ? 152.36378 189.41830 169.87081 1.000 88.50849 5 GLU B N 1
ATOM 4462 C CA . GLU B 1 2 ? 152.46356 188.35354 170.86850 1.000 88.26764 5 GLU B CA 1
ATOM 4463 C C . GLU B 1 2 ? 151.21564 188.37782 171.74314 1.000 88.54209 5 GLU B C 1
ATOM 4464 O O . GLU B 1 2 ? 151.17206 189.02288 172.79180 1.000 88.85781 5 GLU B O 1
ATOM 4470 N N . ILE B 1 3 ? 150.18215 187.65885 171.29973 1.000 91.31715 6 ILE B N 1
ATOM 4471 C CA . ILE B 1 3 ? 148.94966 187.56456 172.07653 1.000 92.74204 6 ILE B CA 1
ATOM 4472 C C . ILE B 1 3 ? 149.18881 186.79936 173.37259 1.000 93.48973 6 ILE B C 1
ATOM 4473 O O . ILE B 1 3 ? 148.62568 187.13366 174.42167 1.000 91.28640 6 ILE B O 1
ATOM 4478 N N . ASP B 1 4 ? 150.02006 185.76254 173.32087 1.000 91.18759 7 ASP B N 1
ATOM 4479 C CA . ASP B 1 4 ? 150.37955 184.97348 174.48813 1.000 88.17098 7 ASP B CA 1
ATOM 4480 C C . ASP B 1 4 ? 151.88361 184.74791 174.46302 1.000 87.31634 7 ASP B C 1
ATOM 4481 O O . ASP B 1 4 ? 152.53508 184.90945 173.42922 1.000 89.48395 7 ASP B O 1
ATOM 4486 N N . GLU B 1 5 ? 152.43748 184.37135 175.61472 1.000 83.71030 8 GLU B N 1
ATOM 4487 C CA . GLU B 1 5 ? 153.88091 184.21442 175.74245 1.000 85.13424 8 GLU B CA 1
ATOM 4488 C C . GLU B 1 5 ? 154.41967 183.15572 174.79090 1.000 85.22904 8 GLU B C 1
ATOM 4489 O O . GLU B 1 5 ? 154.14937 181.96316 174.95941 1.000 84.96767 8 GLU B O 1
ATOM 4495 N N . GLY B 1 6 ? 155.19418 183.58750 173.79573 1.000 70.23700 9 GLY B N 1
ATOM 4496 C CA . GLY B 1 6 ? 155.70702 182.70695 172.77255 1.000 64.84445 9 GLY B CA 1
ATOM 4497 C C . GLY B 1 6 ? 154.81763 182.54271 171.56037 1.000 63.31250 9 GLY B C 1
ATOM 4498 O O . GLY B 1 6 ? 155.21045 181.84611 170.61873 1.000 65.56693 9 GLY B O 1
ATOM 4499 N N . VAL B 1 7 ? 153.64078 183.16109 171.54704 1.000 59.98616 10 VAL B N 1
ATOM 4500 C CA . VAL B 1 7 ? 152.67943 183.03423 170.45766 1.000 60.19460 10 VAL B CA 1
ATOM 4501 C C . VAL B 1 7 ? 152.60877 184.36219 169.71960 1.000 58.65257 10 VAL B C 1
ATOM 4502 O O . VAL B 1 7 ? 152.49874 185.41920 170.34861 1.000 60.83421 10 VAL B O 1
ATOM 4506 N N . PHE B 1 8 ? 152.66816 184.31184 168.39167 1.000 49.13695 11 PHE B N 1
ATOM 4507 C CA . PHE B 1 8 ? 152.64682 185.51252 167.56844 1.000 47.09572 11 PHE B CA 1
ATOM 4508 C C . PHE B 1 8 ? 151.60266 185.38708 166.46574 1.000 50.23735 11 PHE B C 1
ATOM 4509 O O . PHE B 1 8 ? 151.29891 184.28489 166.00052 1.000 56.98218 11 PHE B O 1
ATOM 4517 N N . GLU B 1 9 ? 151.06015 186.53289 166.04734 1.000 49.07802 12 GLU B N 1
ATOM 4518 C CA . GLU B 1 9 ? 149.89942 186.58562 165.16762 1.000 50.98592 12 GLU B CA 1
ATOM 4519 C C . GLU B 1 9 ? 150.02215 187.74132 164.18116 1.000 50.34901 12 GLU B C 1
ATOM 4520 O O . GLU B 1 9 ? 150.61909 188.77359 164.48863 1.000 57.36390 12 GLU B O 1
ATOM 4526 N N . THR B 1 10 ? 149.43690 187.56276 162.99409 1.000 39.67191 13 THR B N 1
ATOM 4527 C CA . THR B 1 10 ? 149.45590 188.58542 161.94934 1.000 37.15034 13 THR B CA 1
ATOM 4528 C C . THR B 1 10 ? 148.21850 188.42704 161.06915 1.000 38.16907 13 THR B C 1
ATOM 4529 O O . THR B 1 10 ? 147.66151 187.33413 160.96056 1.000 48.01189 13 THR B O 1
ATOM 4533 N N . THR B 1 11 ? 147.78640 189.52904 160.44678 1.000 39.73334 14 THR B N 1
ATOM 4534 C CA . THR B 1 11 ? 146.52181 189.59067 159.72230 1.000 43.81357 14 THR B CA 1
ATOM 4535 C C . THR B 1 11 ? 146.69006 190.25769 158.35958 1.000 42.21411 14 THR B C 1
ATOM 4536 O O . THR B 1 11 ? 147.51356 191.15769 158.18868 1.000 47.85817 14 THR B O 1
ATOM 4540 N N . ALA B 1 12 ? 145.89067 189.80641 157.38812 1.000 37.46840 15 ALA B N 1
ATOM 4541 C CA . ALA B 1 12 ? 145.78269 190.43337 156.07525 1.000 32.93348 15 ALA B CA 1
ATOM 4542 C C . ALA B 1 12 ? 144.31644 190.61589 155.70489 1.000 40.04134 15 ALA B C 1
ATOM 4543 O O . ALA B 1 12 ? 143.48075 189.75960 156.00880 1.000 46.99247 15 ALA B O 1
ATOM 4545 N N . THR B 1 13 ? 144.01383 191.72203 155.02796 1.000 40.08800 16 THR B N 1
ATOM 4546 C CA . THR B 1 13 ? 142.64958 192.09921 154.67334 1.000 36.65336 16 THR B CA 1
ATOM 4547 C C . THR B 1 13 ? 142.46047 192.07355 153.16144 1.000 38.10227 16 THR B C 1
ATOM 4548 O O . THR B 1 13 ? 143.31567 192.56024 152.41729 1.000 43.29679 16 THR B O 1
ATOM 4552 N N . ILE B 1 14 ? 141.33520 191.52096 152.71617 1.000 38.37787 17 ILE B N 1
ATOM 4553 C CA . ILE B 1 14 ? 140.96894 191.44000 151.30686 1.000 35.37181 17 ILE B CA 1
ATOM 4554 C C . ILE B 1 14 ? 139.66361 192.20959 151.15055 1.000 40.70816 17 ILE B C 1
ATOM 4555 O O . ILE B 1 14 ? 138.62400 191.79145 151.66899 1.000 48.15603 17 ILE B O 1
ATOM 4560 N N . ASP B 1 15 ? 139.69881 193.32182 150.42245 1.000 42.87371 18 ASP B N 1
ATOM 4561 C CA . ASP B 1 15 ? 138.55298 194.22151 150.32118 1.000 43.75368 18 ASP B CA 1
ATOM 4562 C C . ASP B 1 15 ? 137.92781 194.10106 148.93437 1.000 43.39171 18 ASP B C 1
ATOM 4563 O O . ASP B 1 15 ? 138.56761 194.41732 147.92855 1.000 44.01214 18 ASP B O 1
ATOM 4568 N N . ASN B 1 16 ? 136.66970 193.66187 148.88298 1.000 40.77189 19 ASN B N 1
ATOM 4569 C CA . ASN B 1 16 ? 135.95293 193.44827 147.63079 1.000 39.84521 19 ASN B CA 1
ATOM 4570 C C . ASN B 1 16 ? 134.82602 194.45604 147.42319 1.000 44.73299 19 ASN B C 1
ATOM 4571 O O . ASN B 1 16 ? 133.92133 194.21978 146.62293 1.000 48.66155 19 ASN B O 1
ATOM 4576 N N . GLY B 1 17 ? 134.86239 195.57272 148.13304 1.000 50.89814 20 GLY B N 1
ATOM 4577 C CA . GLY B 1 17 ? 133.84926 196.59852 147.94251 1.000 45.07510 20 GLY B CA 1
ATOM 4578 C C . GLY B 1 17 ? 132.47310 196.11689 148.35625 1.000 48.52714 20 GLY B C 1
ATOM 4579 O O . GLY B 1 17 ? 132.25991 195.66133 149.48392 1.000 52.64256 20 GLY B O 1
ATOM 4580 N N . SER B 1 18 ? 131.51682 196.21337 147.43663 1.000 43.72885 21 SER B N 1
ATOM 4581 C CA . SER B 1 18 ? 130.13843 195.82661 147.70475 1.000 44.77183 21 SER B CA 1
ATOM 4582 C C . SER B 1 18 ? 129.93819 194.31895 147.76590 1.000 47.01396 21 SER B C 1
ATOM 4583 O O . SER B 1 18 ? 128.83495 193.87316 148.09288 1.000 48.05718 21 SER B O 1
ATOM 4586 N N . PHE B 1 19 ? 130.95679 193.52654 147.44812 1.000 45.09345 22 PHE B N 1
ATOM 4587 C CA . PHE B 1 19 ? 130.88162 192.07987 147.57411 1.000 41.57239 22 PHE B CA 1
ATOM 4588 C C . PHE B 1 19 ? 131.32697 191.58135 148.94201 1.000 48.56596 22 PHE B C 1
ATOM 4589 O O . PHE B 1 19 ? 131.21293 190.38480 149.21414 1.000 51.23862 22 PHE B O 1
ATOM 4597 N N . GLY B 1 20 ? 131.82752 192.45764 149.80190 1.000 46.50032 23 GLY B N 1
ATOM 4598 C CA . GLY B 1 20 ? 132.23921 192.08761 151.14135 1.000 43.37088 23 GLY B CA 1
ATOM 4599 C C . GLY B 1 20 ? 133.74265 192.20262 151.32569 1.000 47.31891 23 GLY B C 1
ATOM 4600 O O . GLY B 1 20 ? 134.48989 192.56499 150.41724 1.000 50.38844 23 GLY B O 1
ATOM 4601 N N . THR B 1 21 ? 134.17241 191.88359 152.54365 1.000 45.07958 24 THR B N 1
ATOM 4602 C CA . THR B 1 21 ? 135.57886 191.90538 152.91638 1.000 41.31691 24 THR B CA 1
ATOM 4603 C C . THR B 1 21 ? 135.90389 190.65043 153.71270 1.000 41.69035 24 THR B C 1
ATOM 4604 O O . THR B 1 21 ? 135.06006 190.14988 154.45801 1.000 50.33686 24 THR B O 1
ATOM 4608 N N . ARG B 1 22 ? 137.12404 190.14415 153.55054 1.000 35.93039 25 ARG B N 1
ATOM 4609 C CA . ARG B 1 22 ? 137.56616 188.92658 154.21624 1.000 32.04347 25 ARG B CA 1
ATOM 4610 C C . ARG B 1 22 ? 138.91456 189.14586 154.89483 1.000 39.02219 25 ARG B C 1
ATOM 4611 O O . ARG B 1 22 ? 139.65767 190.06942 154.56223 1.000 41.02208 25 ARG B O 1
ATOM 4619 N N . THR B 1 23 ? 139.22130 188.28300 155.86411 1.000 40.36708 26 THR B N 1
ATOM 4620 C CA . THR B 1 23 ? 140.43383 188.38143 156.66698 1.000 39.86616 26 THR B CA 1
ATOM 4621 C C . THR B 1 23 ? 141.14725 187.03811 156.73002 1.000 40.69381 26 THR B C 1
ATOM 4622 O O . THR B 1 23 ? 140.50546 185.99561 156.86992 1.000 46.01421 26 THR B O 1
ATOM 4626 N N . ILE B 1 24 ? 142.47579 187.06764 156.63831 1.000 33.68906 27 ILE B N 1
ATOM 4627 C CA . ILE B 1 24 ? 143.31340 185.87841 156.78904 1.000 34.46168 27 ILE B CA 1
ATOM 4628 C C . ILE B 1 24 ? 144.26069 186.09845 157.96177 1.000 38.02317 27 ILE B C 1
ATOM 4629 O O . ILE B 1 24 ? 144.95145 187.12187 158.02037 1.000 42.19671 27 ILE B O 1
ATOM 4634 N N . ARG B 1 25 ? 144.30235 185.13834 158.88636 1.000 37.67651 28 ARG B N 1
ATOM 4635 C CA . ARG B 1 25 ? 145.17317 185.21926 160.05492 1.000 32.17088 28 ARG B CA 1
ATOM 4636 C C . ARG B 1 25 ? 146.22300 184.11764 160.04999 1.000 33.60614 28 ARG B C 1
ATOM 4637 O O . ARG B 1 25 ? 145.91945 182.95648 159.75969 1.000 39.58199 28 ARG B O 1
ATOM 4645 N N . PHE B 1 26 ? 147.45049 184.49480 160.40072 1.000 28.17361 29 PHE B N 1
ATOM 4646 C CA . PHE B 1 26 ? 148.56715 183.57624 160.58340 1.000 27.66725 29 PHE B CA 1
ATOM 4647 C C . PHE B 1 26 ? 148.97219 183.57548 162.05178 1.000 31.36012 29 PHE B C 1
ATOM 4648 O O . PHE B 1 26 ? 149.14548 184.64499 162.64587 1.000 43.17454 29 PHE B O 1
ATOM 4656 N N . GLU B 1 27 ? 149.14082 182.38417 162.62989 1.000 37.59042 30 GLU B N 1
ATOM 4657 C CA . GLU B 1 27 ? 149.53122 182.23758 164.02784 1.000 35.92941 30 GLU B CA 1
ATOM 4658 C C . GLU B 1 27 ? 150.66602 181.23227 164.15607 1.000 41.75111 30 GLU B C 1
ATOM 4659 O O . GLU B 1 27 ? 150.67967 180.20797 163.46736 1.000 44.75374 30 GLU B O 1
ATOM 4665 N N . THR B 1 28 ? 151.61361 181.52219 165.04591 1.000 38.47780 31 THR B N 1
ATOM 4666 C CA . THR B 1 28 ? 152.73449 180.62132 165.27150 1.000 35.53353 31 THR B CA 1
ATOM 4667 C C . THR B 1 28 ? 153.08515 180.57856 166.75148 1.000 35.84402 31 THR B C 1
ATOM 4668 O O . THR B 1 28 ? 152.84857 181.52928 167.49889 1.000 42.35804 31 THR B O 1
ATOM 4672 N N . GLY B 1 29 ? 153.65934 179.45052 167.16238 1.000 35.07713 32 GLY B N 1
ATOM 4673 C CA . GLY B 1 29 ? 154.20947 179.29025 168.49009 1.000 33.02785 32 GLY B CA 1
ATOM 4674 C C . GLY B 1 29 ? 153.38679 178.47386 169.46049 1.000 42.08083 32 GLY B C 1
ATOM 4675 O O . GLY B 1 29 ? 153.71296 178.45645 170.64972 1.000 44.46854 32 GLY B O 1
ATOM 4676 N N . ARG B 1 30 ? 152.34687 177.79136 169.00425 1.000 47.80135 33 ARG B N 1
ATOM 4677 C CA . ARG B 1 30 ? 151.46879 177.06424 169.90706 1.000 42.71456 33 ARG B CA 1
ATOM 4678 C C . ARG B 1 30 ? 151.23267 175.61070 169.51914 1.000 45.63039 33 ARG B C 1
ATOM 4679 O O . ARG B 1 30 ? 150.96578 174.79867 170.40190 1.000 48.50185 33 ARG B O 1
ATOM 4687 N N . LEU B 1 31 ? 151.34998 175.25222 168.24427 1.000 38.78651 34 LEU B N 1
ATOM 4688 C CA . LEU B 1 31 ? 151.13890 173.88619 167.78811 1.000 30.21594 34 LEU B CA 1
ATOM 4689 C C . LEU B 1 31 ? 152.37447 173.34900 167.07384 1.000 37.33990 34 LEU B C 1
ATOM 4690 O O . LEU B 1 31 ? 153.02465 174.05983 166.30563 1.000 42.40143 34 LEU B O 1
ATOM 4695 N N . ALA B 1 32 ? 152.68443 172.08031 167.33688 1.000 32.06486 35 ALA B N 1
ATOM 4696 C CA . ALA B 1 32 ? 153.73505 171.33262 166.64134 1.000 30.17269 35 ALA B CA 1
ATOM 4697 C C . ALA B 1 32 ? 155.09838 172.01029 166.78044 1.000 35.77500 35 ALA B C 1
ATOM 4698 O O . ALA B 1 32 ? 155.71745 172.43566 165.80741 1.000 43.44137 35 ALA B O 1
ATOM 4700 N N . LEU B 1 33 ? 155.57159 172.08222 168.02172 1.000 34.06278 36 LEU B N 1
ATOM 4701 C CA . LEU B 1 33 ? 156.78271 172.83409 168.32249 1.000 29.82730 36 LEU B CA 1
ATOM 4702 C C . LEU B 1 33 ? 158.06971 172.07244 168.03999 1.000 30.68995 36 LEU B C 1
ATOM 4703 O O . LEU B 1 33 ? 159.14214 172.65874 168.19804 1.000 42.01604 36 LEU B O 1
ATOM 4708 N N . GLN B 1 34 ? 158.01944 170.80558 167.64429 1.000 35.87351 37 GLN B N 1
ATOM 4709 C CA . GLN B 1 34 ? 159.23334 170.07667 167.30440 1.000 32.64557 37 GLN B CA 1
ATOM 4710 C C . GLN B 1 34 ? 159.54346 170.08623 165.81483 1.000 33.81539 37 GLN B C 1
ATOM 4711 O O . GLN B 1 34 ? 160.58681 169.56951 165.41379 1.000 42.38838 37 GLN B O 1
ATOM 4717 N N . ALA B 1 35 ? 158.67383 170.64995 164.98782 1.000 37.03298 38 ALA B N 1
ATOM 4718 C CA . ALA B 1 35 ? 158.98977 170.79111 163.57858 1.000 32.96765 38 ALA B CA 1
ATOM 4719 C C . ALA B 1 35 ? 159.97503 171.93610 163.37270 1.000 30.49870 38 ALA B C 1
ATOM 4720 O O . ALA B 1 35 ? 160.17304 172.78281 164.24460 1.000 36.78407 38 ALA B O 1
ATOM 4722 N N . ALA B 1 36 ? 160.60867 171.94852 162.20101 1.000 30.72251 39 ALA B N 1
ATOM 4723 C CA . ALA B 1 36 ? 161.45572 173.08209 161.85002 1.000 28.70822 39 ALA B CA 1
ATOM 4724 C C . ALA B 1 36 ? 160.63988 174.36509 161.76794 1.000 32.99589 39 ALA B C 1
ATOM 4725 O O . ALA B 1 36 ? 161.07383 175.41389 162.25329 1.000 36.04627 39 ALA B O 1
ATOM 4727 N N . GLY B 1 37 ? 159.45342 174.30350 161.16603 1.000 38.17739 40 GLY B N 1
ATOM 4728 C CA . GLY B 1 37 ? 158.54378 175.43675 161.21782 1.000 23.79223 40 GLY B CA 1
ATOM 4729 C C . GLY B 1 37 ? 157.08916 175.01650 161.19234 1.000 30.90940 40 GLY B C 1
ATOM 4730 O O . GLY B 1 37 ? 156.76744 173.99889 160.58376 1.000 42.35826 40 GLY B O 1
ATOM 4731 N N . ALA B 1 38 ? 156.19605 175.76676 161.83525 1.000 24.53118 41 ALA B N 1
ATOM 4732 C CA . ALA B 1 38 ? 154.78493 175.39771 161.84218 1.000 17.91766 41 ALA B CA 1
ATOM 4733 C C . ALA B 1 38 ? 153.91587 176.64012 161.96186 1.000 23.01805 41 ALA B C 1
ATOM 4734 O O . ALA B 1 38 ? 154.22440 177.53691 162.74779 1.000 36.89759 41 ALA B O 1
ATOM 4736 N N . VAL B 1 39 ? 152.83142 176.68256 161.19037 1.000 22.16777 42 VAL B N 1
ATOM 4737 C CA . VAL B 1 39 ? 151.93917 177.83766 161.14809 1.000 22.13971 42 VAL B CA 1
ATOM 4738 C C . VAL B 1 39 ? 150.49245 177.36759 161.06130 1.000 23.09650 42 VAL B C 1
ATOM 4739 O O . VAL B 1 39 ? 150.17823 176.41526 160.33880 1.000 34.48104 42 VAL B O 1
ATOM 4743 N N . VAL B 1 40 ? 149.60820 178.04542 161.79479 1.000 25.19511 43 VAL B N 1
ATOM 4744 C CA . VAL B 1 40 ? 148.16721 177.82997 161.70776 1.000 19.60609 43 VAL B CA 1
ATOM 4745 C C . VAL B 1 40 ? 147.55225 178.99305 160.93915 1.000 28.08876 43 VAL B C 1
ATOM 4746 O O . VAL B 1 40 ? 147.87554 180.15791 161.19899 1.000 33.77041 43 VAL B O 1
ATOM 4750 N N . ALA B 1 41 ? 146.67110 178.68424 159.98948 1.000 22.90942 44 ALA B N 1
ATOM 4751 C CA . ALA B 1 41 ? 146.04625 179.68968 159.13962 1.000 24.10793 44 ALA B CA 1
ATOM 4752 C C . ALA B 1 41 ? 144.52763 179.63999 159.25631 1.000 26.52485 44 ALA B C 1
ATOM 4753 O O . ALA B 1 41 ? 143.92670 178.55647 159.23754 1.000 35.53105 44 ALA B O 1
ATOM 4755 N N . TYR B 1 42 ? 143.91866 180.82625 159.35973 1.000 27.13632 45 TYR B N 1
ATOM 4756 C CA . TYR B 1 42 ? 142.47235 180.99533 159.44434 1.000 31.51734 45 TYR B CA 1
ATOM 4757 C C . TYR B 1 42 ? 141.96028 181.89468 158.32604 1.000 36.45287 45 TYR B C 1
ATOM 4758 O O . TYR B 1 42 ? 142.59497 182.89468 157.97517 1.000 37.46916 45 TYR B O 1
ATOM 4767 N N . LEU B 1 43 ? 140.77818 181.55276 157.80965 1.000 30.76194 46 LEU B N 1
ATOM 4768 C CA . LEU B 1 43 ? 140.02187 182.39685 156.88323 1.000 30.18272 46 LEU B CA 1
ATOM 4769 C C . LEU B 1 43 ? 138.62864 182.63756 157.45799 1.000 36.98973 46 LEU B C 1
ATOM 4770 O O . LEU B 1 43 ? 137.77988 181.74269 157.42647 1.000 40.85308 46 LEU B O 1
ATOM 4775 N N . ASP B 1 44 ? 138.39196 183.84363 157.97359 1.000 44.16952 47 ASP B N 1
ATOM 4776 C CA . ASP B 1 44 ? 137.08097 184.25722 158.49091 1.000 43.08872 47 ASP B CA 1
ATOM 4777 C C . ASP B 1 44 ? 136.57126 183.32518 159.59302 1.000 49.10131 47 ASP B C 1
ATOM 4778 O O . ASP B 1 44 ? 135.41985 182.89304 159.58666 1.000 55.45592 47 ASP B O 1
ATOM 4783 N N . ASP B 1 45 ? 137.47612 182.95773 160.49703 1.000 47.31572 48 ASP B N 1
ATOM 4784 C CA . ASP B 1 45 ? 137.24334 182.25943 161.76683 1.000 55.01802 48 ASP B CA 1
ATOM 4785 C C . ASP B 1 45 ? 136.26363 181.08051 161.75902 1.000 51.75326 48 ASP B C 1
ATOM 4786 O O . ASP B 1 45 ? 135.65350 180.79044 162.78938 1.000 59.75791 48 ASP B O 1
ATOM 4791 N N . ASP B 1 46 ? 136.11282 180.39139 160.62783 1.000 47.04366 49 ASP B N 1
ATOM 4792 C CA . ASP B 1 46 ? 135.55606 179.04034 160.57380 1.000 43.34283 49 ASP B CA 1
ATOM 4793 C C . ASP B 1 46 ? 136.36514 178.09857 159.69769 1.000 41.68530 49 ASP B C 1
ATOM 4794 O O . ASP B 1 46 ? 136.09286 176.89668 159.69528 1.000 41.52734 49 ASP B O 1
ATOM 4799 N N . ASN B 1 47 ? 137.33748 178.60792 158.95598 1.000 36.89840 50 ASN B N 1
ATOM 4800 C CA . ASN B 1 47 ? 138.21645 177.79299 158.13440 1.000 32.52485 50 ASN B CA 1
ATOM 4801 C C . ASN B 1 47 ? 139.60518 177.81324 158.75030 1.000 35.82866 50 ASN B C 1
ATOM 4802 O O . ASN B 1 47 ? 140.20832 178.88164 158.88394 1.000 42.12113 50 ASN B O 1
ATOM 4807 N N . MET B 1 48 ? 140.11074 176.63781 159.11034 1.000 24.59153 51 MET B N 1
ATOM 4808 C CA . MET B 1 48 ? 141.34851 176.53428 159.87063 1.000 27.63075 51 MET B CA 1
ATOM 4809 C C . MET B 1 48 ? 142.16618 175.34856 159.38796 1.000 26.78964 51 MET B C 1
ATOM 4810 O O . MET B 1 48 ? 141.63003 174.24372 159.25235 1.000 33.66934 51 MET B O 1
ATOM 4815 N N . LEU B 1 49 ? 143.46139 175.57832 159.15584 1.000 26.89847 52 LEU B N 1
ATOM 4816 C CA . LEU B 1 49 ? 144.36721 174.50124 158.76591 1.000 24.07384 52 LEU B CA 1
ATOM 4817 C C . LEU B 1 49 ? 145.75639 174.72648 159.35361 1.000 21.42453 52 LEU B C 1
ATOM 4818 O O . LEU B 1 49 ? 146.09482 175.83085 159.78134 1.000 29.31929 52 LEU B O 1
ATOM 4823 N N . LEU B 1 50 ? 146.55432 173.65625 159.36997 1.000 19.93296 53 LEU B N 1
ATOM 4824 C CA . LEU B 1 50 ? 147.89046 173.64418 159.95527 1.000 17.06070 53 LEU B CA 1
ATOM 4825 C C . LEU B 1 50 ? 148.91485 173.19924 158.92085 1.000 19.11208 53 LEU B C 1
ATOM 4826 O O . LEU B 1 50 ? 148.65499 172.28390 158.13764 1.000 30.53760 53 LEU B O 1
ATOM 4831 N N . SER B 1 51 ? 150.08702 173.83359 158.92971 1.000 19.93727 54 SER B N 1
ATOM 4832 C CA . SER B 1 51 ? 151.16778 173.48795 158.01416 1.000 16.15922 54 SER B CA 1
ATOM 4833 C C . SER B 1 51 ? 152.47378 173.36295 158.78777 1.000 25.82723 54 SER B C 1
ATOM 4834 O O . SER B 1 51 ? 152.79184 174.22562 159.60979 1.000 33.17753 54 SER B O 1
ATOM 4837 N N . ALA B 1 52 ? 153.23003 172.29647 158.51748 1.000 21.58963 55 ALA B N 1
ATOM 4838 C CA . ALA B 1 52 ? 154.48752 172.01381 159.20008 1.000 16.56943 55 ALA B CA 1
ATOM 4839 C C . ALA B 1 52 ? 155.56881 171.61958 158.20308 1.000 23.94951 55 ALA B C 1
ATOM 4840 O O . ALA B 1 52 ? 155.30967 170.86704 157.26272 1.000 29.93448 55 ALA B O 1
ATOM 4842 N N . THR B 1 53 ? 156.78711 172.10850 158.43347 1.000 28.06423 56 THR B N 1
ATOM 4843 C CA . THR B 1 53 ? 157.93692 171.87021 157.56743 1.000 26.15448 56 THR B CA 1
ATOM 4844 C C . THR B 1 53 ? 159.09447 171.31246 158.38461 1.000 28.12905 56 THR B C 1
ATOM 4845 O O . THR B 1 53 ? 159.40416 171.83746 159.46091 1.000 35.02949 56 THR B O 1
ATOM 4849 N N . THR B 1 54 ? 159.74301 170.27063 157.85686 1.000 26.55080 57 THR B N 1
ATOM 4850 C CA . THR B 1 54 ? 160.89807 169.63784 158.48166 1.000 28.61436 57 THR B CA 1
ATOM 4851 C C . THR B 1 54 ? 161.96807 169.34936 157.43451 1.000 32.88939 57 THR B C 1
ATOM 4852 O O . THR B 1 54 ? 161.69839 169.31260 156.23339 1.000 36.88882 57 THR B O 1
ATOM 4856 N N . ALA B 1 55 ? 163.19786 169.14930 157.90577 1.000 37.87542 58 ALA B N 1
ATOM 4857 C CA . ALA B 1 55 ? 164.34032 168.86707 157.04621 1.000 34.18822 58 ALA B CA 1
ATOM 4858 C C . ALA B 1 55 ? 165.16992 167.73126 157.62795 1.000 37.83710 58 ALA B C 1
ATOM 4859 O O . ALA B 1 55 ? 165.26995 167.58829 158.84788 1.000 49.25130 58 ALA B O 1
ATOM 4861 N N . SER B 1 56 ? 165.77047 166.93105 156.75070 1.000 46.79370 59 SER B N 1
ATOM 4862 C CA . SER B 1 56 ? 166.59376 165.81279 157.18510 1.000 44.30230 59 SER B CA 1
ATOM 4863 C C . SER B 1 56 ? 167.94924 166.29646 157.69797 1.000 48.16142 59 SER B C 1
ATOM 4864 O O . SER B 1 56 ? 168.44508 167.36208 157.32760 1.000 52.04107 59 SER B O 1
ATOM 4867 N N . LYS B 1 57 ? 168.55285 165.48456 158.56634 1.000 53.91924 60 LYS B N 1
ATOM 4868 C CA . LYS B 1 57 ? 169.78410 165.89522 159.23464 1.000 58.77721 60 LYS B CA 1
ATOM 4869 C C . LYS B 1 57 ? 170.97992 165.83817 158.29315 1.000 59.56223 60 LYS B C 1
ATOM 4870 O O . LYS B 1 57 ? 171.84547 166.71890 158.32216 1.000 58.51283 60 LYS B O 1
ATOM 4876 N N . ASN B 1 58 ? 171.05212 164.80981 157.46101 1.000 59.09486 61 ASN B N 1
ATOM 4877 C CA . ASN B 1 58 ? 172.19643 164.57020 156.60096 1.000 60.93416 61 ASN B CA 1
ATOM 4878 C C . ASN B 1 58 ? 171.80136 164.65423 155.13552 1.000 63.23108 61 ASN B C 1
ATOM 4879 O O . ASN B 1 58 ? 170.66855 164.32641 154.76697 1.000 63.87936 61 ASN B O 1
ATOM 4884 N N . PRO B 1 59 ? 172.71393 165.07735 154.27065 1.000 65.02458 62 PRO B N 1
ATOM 4885 C CA . PRO B 1 59 ? 172.44384 165.05629 152.83308 1.000 61.79600 62 PRO B CA 1
ATOM 4886 C C . PRO B 1 59 ? 172.44459 163.62704 152.31390 1.000 61.57920 62 PRO B C 1
ATOM 4887 O O . PRO B 1 59 ? 172.72472 162.67039 153.03386 1.000 67.01022 62 PRO B O 1
ATOM 4891 N N . LYS B 1 60 ? 172.12151 163.49635 151.03500 1.000 69.84669 63 LYS B N 1
ATOM 4892 C CA . LYS B 1 60 ? 172.15714 162.20829 150.34231 1.000 73.53537 63 LYS B CA 1
ATOM 4893 C C . LYS B 1 60 ? 172.49028 162.46097 148.87312 1.000 75.24788 63 LYS B C 1
ATOM 4894 O O . LYS B 1 60 ? 171.61588 162.72832 148.04809 1.000 76.64566 63 LYS B O 1
ATOM 4900 N N . GLU B 1 61 ? 173.78200 162.35537 148.55339 1.000 83.15947 64 GLU B N 1
ATOM 4901 C CA . GLU B 1 61 ? 174.28338 162.78649 147.25468 1.000 84.74705 64 GLU B CA 1
ATOM 4902 C C . GLU B 1 61 ? 174.08466 161.74144 146.16781 1.000 84.36732 64 GLU B C 1
ATOM 4903 O O . GLU B 1 61 ? 174.30015 162.04412 144.98983 1.000 83.65331 64 GLU B O 1
ATOM 4909 N N . HIS B 1 62 ? 173.67850 160.52280 146.52457 1.000 86.33460 65 HIS B N 1
ATOM 4910 C CA . HIS B 1 62 ? 173.44701 159.51320 145.50038 1.000 87.78588 65 HIS B CA 1
ATOM 4911 C C . HIS B 1 62 ? 172.23785 159.83592 144.63033 1.000 90.48603 65 HIS B C 1
ATOM 4912 O O . HIS B 1 62 ? 172.09280 159.24522 143.55534 1.000 91.37746 65 HIS B O 1
ATOM 4919 N N . PHE B 1 63 ? 171.37041 160.74779 145.06408 1.000 83.01964 66 PHE B N 1
ATOM 4920 C CA . PHE B 1 63 ? 170.39332 161.32726 144.15737 1.000 81.29859 66 PHE B CA 1
ATOM 4921 C C . PHE B 1 63 ? 171.02446 162.43068 143.31698 1.000 81.05102 66 PHE B C 1
ATOM 4922 O O . PHE B 1 63 ? 172.02875 163.04171 143.68791 1.000 82.56932 66 PHE B O 1
ATOM 4930 N N . ASP B 1 64 ? 170.41280 162.67957 142.16408 1.000 76.81250 67 ASP B N 1
ATOM 4931 C CA . ASP B 1 64 ? 170.83988 163.73180 141.25659 1.000 78.86225 67 ASP B CA 1
ATOM 4932 C C . ASP B 1 64 ? 169.82294 164.85647 141.11818 1.000 79.52342 67 ASP B C 1
ATOM 4933 O O . ASP B 1 64 ? 169.96343 165.69258 140.22089 1.000 79.91295 67 ASP B O 1
ATOM 4938 N N . PHE B 1 65 ? 168.80653 164.89935 141.97581 1.000 68.95967 68 PHE B N 1
ATOM 4939 C CA . PHE B 1 65 ? 167.79779 165.94480 141.93551 1.000 63.31397 68 PHE B CA 1
ATOM 4940 C C . PHE B 1 65 ? 167.45602 166.35981 143.35961 1.000 65.49509 68 PHE B C 1
ATOM 4941 O O . PHE B 1 65 ? 167.78438 165.67170 144.32788 1.000 66.65634 68 PHE B O 1
ATOM 4949 N N . PHE B 1 66 ? 166.79732 167.50512 143.47734 1.000 55.02346 69 PHE B N 1
ATOM 4950 C CA . PHE B 1 66 ? 166.40770 168.03346 144.77791 1.000 47.78450 69 PHE B CA 1
ATOM 4951 C C . PHE B 1 66 ? 165.17396 167.29364 145.27811 1.000 51.22148 69 PHE B C 1
ATOM 4952 O O . PHE B 1 66 ? 164.10847 167.40794 144.66664 1.000 54.07243 69 PHE B O 1
ATOM 4960 N N . PRO B 1 67 ? 165.27054 166.52977 146.36383 1.000 49.45413 70 PRO B N 1
ATOM 4961 C CA . PRO B 1 67 ? 164.09767 165.80047 146.86162 1.000 48.45005 70 PRO B CA 1
ATOM 4962 C C . PRO B 1 67 ? 163.18958 166.63886 147.75001 1.000 45.72177 70 PRO B C 1
ATOM 4963 O O . PRO B 1 67 ? 163.51057 166.90589 148.90872 1.000 46.06952 70 PRO B O 1
ATOM 4967 N N . LEU B 1 68 ? 162.03693 167.02587 147.21985 1.000 43.29817 71 LEU B N 1
ATOM 4968 C CA . LEU B 1 68 ? 161.01762 167.76847 147.94374 1.000 34.08308 71 LEU B CA 1
ATOM 4969 C C . LEU B 1 68 ? 159.72543 166.96848 147.92263 1.000 35.64942 71 LEU B C 1
ATOM 4970 O O . LEU B 1 68 ? 159.35327 166.41484 146.88604 1.000 43.22752 71 LEU B O 1
ATOM 4975 N N . THR B 1 69 ? 159.04330 166.89843 149.06297 1.000 29.11274 72 THR B N 1
ATOM 4976 C CA . THR B 1 69 ? 157.77977 166.17799 149.13997 1.000 33.23218 72 THR B CA 1
ATOM 4977 C C . THR B 1 69 ? 156.70659 167.05094 149.77267 1.000 30.10734 72 THR B C 1
ATOM 4978 O O . THR B 1 69 ? 156.95411 167.72835 150.77244 1.000 39.98886 72 THR B O 1
ATOM 4982 N N . VAL B 1 70 ? 155.51338 167.02197 149.18469 1.000 25.65811 73 VAL B N 1
ATOM 4983 C CA . VAL B 1 70 ? 154.36438 167.78941 149.64884 1.000 28.82322 73 VAL B CA 1
ATOM 4984 C C . VAL B 1 70 ? 153.20028 166.82936 149.85245 1.000 31.55715 73 VAL B C 1
ATOM 4985 O O . VAL B 1 70 ? 152.90208 166.01713 148.97144 1.000 39.17252 73 VAL B O 1
ATOM 4989 N N . ASP B 1 71 ? 152.54422 166.92422 151.00887 1.000 31.82790 74 ASP B N 1
ATOM 4990 C CA . ASP B 1 71 ? 151.42295 166.06089 151.35237 1.000 26.96519 74 ASP B CA 1
ATOM 4991 C C . ASP B 1 71 ? 150.26227 166.88633 151.89031 1.000 30.25481 74 ASP B C 1
ATOM 4992 O O . ASP B 1 71 ? 150.46296 167.81874 152.67309 1.000 42.95866 74 ASP B O 1
ATOM 4997 N N . VAL B 1 72 ? 149.04906 166.52920 151.47698 1.000 30.43018 75 VAL B N 1
ATOM 4998 C CA . VAL B 1 72 ? 147.82308 167.17779 151.92954 1.000 29.23374 75 VAL B CA 1
ATOM 4999 C C . VAL B 1 72 ? 146.93631 166.11703 152.57006 1.000 28.46113 75 VAL B C 1
ATOM 5000 O O . VAL B 1 72 ? 146.63890 165.09273 151.94655 1.000 40.93946 75 VAL B O 1
ATOM 5004 N N . GLU B 1 73 ? 146.51192 166.36627 153.80671 1.000 31.35208 76 GLU B N 1
ATOM 5005 C CA . GLU B 1 73 ? 145.71580 165.43475 154.59905 1.000 33.00431 76 GLU B CA 1
ATOM 5006 C C . GLU B 1 73 ? 144.33523 166.03588 154.83504 1.000 34.18998 76 GLU B C 1
ATOM 5007 O O . GLU B 1 73 ? 144.18593 166.96968 155.63235 1.000 42.94982 76 GLU B O 1
ATOM 5013 N N . GLU B 1 74 ? 143.32993 165.48464 154.16250 1.000 40.69818 77 GLU B N 1
ATOM 5014 C CA . GLU B 1 74 ? 141.94312 165.89842 154.33706 1.000 37.12851 77 GLU B CA 1
ATOM 5015 C C . GLU B 1 74 ? 141.30374 165.05043 155.42969 1.000 39.90223 77 GLU B C 1
ATOM 5016 O O . GLU B 1 74 ? 141.19431 163.83086 155.28402 1.000 45.37127 77 GLU B O 1
ATOM 5022 N N . ARG B 1 75 ? 140.88167 165.68668 156.51570 1.000 33.33314 78 ARG B N 1
ATOM 5023 C CA . ARG B 1 75 ? 140.21023 164.98445 157.60110 1.000 35.05120 78 ARG B CA 1
ATOM 5024 C C . ARG B 1 75 ? 138.70404 165.15486 157.46474 1.000 34.90140 78 ARG B C 1
ATOM 5025 O O . ARG B 1 75 ? 138.21280 166.27645 157.32344 1.000 37.58714 78 ARG B O 1
ATOM 5033 N N . MET B 1 76 ? 137.97214 164.04140 157.50722 1.000 34.65430 79 MET B N 1
ATOM 5034 C CA . MET B 1 76 ? 136.53213 164.11658 157.30468 1.000 34.01446 79 MET B CA 1
ATOM 5035 C C . MET B 1 76 ? 135.82348 164.80131 158.46536 1.000 35.63445 79 MET B C 1
ATOM 5036 O O . MET B 1 76 ? 134.73183 165.34342 158.27177 1.000 36.37079 79 MET B O 1
ATOM 5041 N N . TYR B 1 77 ? 136.42709 164.82619 159.65684 1.000 25.59253 80 TYR B N 1
ATOM 5042 C CA . TYR B 1 77 ? 135.79897 165.54305 160.75869 1.000 25.71214 80 TYR B CA 1
ATOM 5043 C C . TYR B 1 77 ? 135.76510 167.04718 160.52045 1.000 29.40743 80 TYR B C 1
ATOM 5044 O O . TYR B 1 77 ? 135.00976 167.74736 161.19561 1.000 30.36521 80 TYR B O 1
ATOM 5053 N N . ALA B 1 78 ? 136.55551 167.55677 159.57502 1.000 28.28229 81 ALA B N 1
ATOM 5054 C CA . ALA B 1 78 ? 136.44156 168.95316 159.18057 1.000 29.43460 81 ALA B CA 1
ATOM 5055 C C . ALA B 1 78 ? 135.09797 169.26331 158.53316 1.000 34.90324 81 ALA B C 1
ATOM 5056 O O . ALA B 1 78 ? 134.67599 170.42190 158.54382 1.000 34.59833 81 ALA B O 1
ATOM 5058 N N . ALA B 1 79 ? 134.42024 168.26625 157.96552 1.000 35.24408 82 ALA B N 1
ATOM 5059 C CA . ALA B 1 79 ? 133.07674 168.46537 157.44082 1.000 24.22075 82 ALA B CA 1
ATOM 5060 C C . ALA B 1 79 ? 131.98668 168.00934 158.40068 1.000 31.01528 82 ALA B C 1
ATOM 5061 O O . ALA B 1 79 ? 130.80629 168.20913 158.10781 1.000 38.25771 82 ALA B O 1
ATOM 5063 N N . GLY B 1 80 ? 132.35045 167.40985 159.53019 1.000 28.04795 83 GLY B N 1
ATOM 5064 C CA . GLY B 1 80 ? 131.37229 166.96973 160.50341 1.000 19.11953 83 GLY B CA 1
ATOM 5065 C C . GLY B 1 80 ? 130.63253 165.69146 160.17938 1.000 30.00853 83 GLY B C 1
ATOM 5066 O O . GLY B 1 80 ? 129.43876 165.59514 160.46468 1.000 33.96373 83 GLY B O 1
ATOM 5067 N N . ARG B 1 81 ? 131.29835 164.70245 159.58981 1.000 36.10853 84 ARG B N 1
ATOM 5068 C CA . ARG B 1 81 ? 130.65866 163.41804 159.34653 1.000 32.74937 84 ARG B CA 1
ATOM 5069 C C . ARG B 1 81 ? 131.71284 162.32061 159.30831 1.000 34.35258 84 ARG B C 1
ATOM 5070 O O . ARG B 1 81 ? 132.91396 162.58403 159.25184 1.000 38.02833 84 ARG B O 1
ATOM 5078 N N . ILE B 1 82 ? 131.24039 161.07838 159.35965 1.000 31.78729 85 ILE B N 1
ATOM 5079 C CA . ILE B 1 82 ? 132.09004 159.88940 159.40011 1.000 25.33552 85 ILE B CA 1
ATOM 5080 C C . ILE B 1 82 ? 132.35749 159.39187 157.98276 1.000 30.81789 85 ILE B C 1
ATOM 5081 O O . ILE B 1 82 ? 131.45738 159.44253 157.13591 1.000 42.76401 85 ILE B O 1
ATOM 5086 N N . PRO B 1 83 ? 133.56642 158.91812 157.67967 1.000 34.57164 86 PRO B N 1
ATOM 5087 C CA . PRO B 1 83 ? 133.86983 158.45892 156.31689 1.000 29.99374 86 PRO B CA 1
ATOM 5088 C C . PRO B 1 83 ? 132.98586 157.29295 155.89588 1.000 33.53802 86 PRO B C 1
ATOM 5089 O O . PRO B 1 83 ? 132.62356 156.44117 156.70611 1.000 38.41000 86 PRO B O 1
ATOM 5093 N N . GLY B 1 84 ? 132.64953 157.25404 154.60672 1.000 31.18966 87 GLY B N 1
ATOM 5094 C CA . GLY B 1 84 ? 131.71505 156.26940 154.09360 1.000 27.90592 87 GLY B CA 1
ATOM 5095 C C . GLY B 1 84 ? 132.30753 154.95411 153.63391 1.000 28.83788 87 GLY B C 1
ATOM 5096 O O . GLY B 1 84 ? 131.54834 154.05177 153.27839 1.000 34.67004 87 GLY B O 1
ATOM 5097 N N . SER B 1 85 ? 133.62817 154.81154 153.63955 1.000 31.34075 88 SER B N 1
ATOM 5098 C CA . SER B 1 85 ? 134.25363 153.57696 153.19216 1.000 28.39522 88 SER B CA 1
ATOM 5099 C C . SER B 1 85 ? 133.98906 152.44121 154.18312 1.000 35.40164 88 SER B C 1
ATOM 5100 O O . SER B 1 85 ? 133.50176 152.64713 155.29538 1.000 40.24439 88 SER B O 1
ATOM 5103 N N . PHE B 1 86 ? 134.32724 151.22075 153.75658 1.000 36.36061 89 PHE B N 1
ATOM 5104 C CA . PHE B 1 86 ? 133.99454 150.02787 154.53409 1.000 31.78909 89 PHE B CA 1
ATOM 5105 C C . PHE B 1 86 ? 134.69944 150.01057 155.88506 1.000 35.10047 89 PHE B C 1
ATOM 5106 O O . PHE B 1 86 ? 134.15121 149.50496 156.86974 1.000 39.73620 89 PHE B O 1
ATOM 5114 N N . PHE B 1 87 ? 135.91901 150.53026 155.95037 1.000 32.71270 90 PHE B N 1
ATOM 5115 C CA . PHE B 1 87 ? 136.68088 150.54788 157.18886 1.000 29.88479 90 PHE B CA 1
ATOM 5116 C C . PHE B 1 87 ? 136.56039 151.86533 157.94912 1.000 38.56178 90 PHE B C 1
ATOM 5117 O O . PHE B 1 87 ? 137.19360 152.01775 158.99515 1.000 45.03945 90 PHE B O 1
ATOM 5125 N N . ARG B 1 88 ? 135.76909 152.81296 157.44630 1.000 32.16135 91 ARG B N 1
ATOM 5126 C CA . ARG B 1 88 ? 135.43876 154.04888 158.16196 1.000 30.05420 91 ARG B CA 1
ATOM 5127 C C . ARG B 1 88 ? 136.67260 154.89947 158.46379 1.000 32.48745 91 ARG B C 1
ATOM 5128 O O . ARG B 1 88 ? 136.70631 155.63527 159.44885 1.000 36.81483 91 ARG B O 1
ATOM 5136 N N . ARG B 1 89 ? 137.69061 154.82556 157.61191 1.000 30.87363 92 ARG B N 1
ATOM 5137 C CA . ARG B 1 89 ? 138.91641 155.58361 157.81181 1.000 26.18719 92 ARG B CA 1
ATOM 5138 C C . ARG B 1 89 ? 139.38391 156.15413 156.48062 1.000 30.76364 92 ARG B C 1
ATOM 5139 O O . ARG B 1 89 ? 139.12306 155.58420 155.42068 1.000 44.36589 92 ARG B O 1
ATOM 5147 N N . GLU B 1 90 ? 140.07566 157.28879 156.54450 1.000 40.06673 93 GLU B N 1
ATOM 5148 C CA . GLU B 1 90 ? 140.59268 157.92542 155.33949 1.000 40.08748 93 GLU B CA 1
ATOM 5149 C C . GLU B 1 90 ? 141.71346 157.08798 154.73417 1.000 43.67403 93 GLU B C 1
ATOM 5150 O O . GLU B 1 90 ? 142.61551 156.63518 155.44289 1.000 50.01318 93 GLU B O 1
ATOM 5156 N N . GLY B 1 91 ? 141.66528 156.89583 153.41888 1.000 43.74920 94 GLY B N 1
ATOM 5157 C CA . GLY B 1 91 ? 142.64112 156.06312 152.74179 1.000 49.48079 94 GLY B CA 1
ATOM 5158 C C . GLY B 1 91 ? 143.59691 156.81194 151.83454 1.000 50.40315 94 GLY B C 1
ATOM 5159 O O . GLY B 1 91 ? 144.32412 157.70059 152.28397 1.000 53.11173 94 GLY B O 1
ATOM 5160 N N . ARG B 1 92 ? 143.61652 156.44794 150.55608 1.000 49.01201 95 ARG B N 1
ATOM 5161 C CA . ARG B 1 92 ? 144.47974 157.12386 149.60465 1.000 47.54829 95 ARG B CA 1
ATOM 5162 C C . ARG B 1 92 ? 143.95698 158.53045 149.32119 1.000 51.64580 95 ARG B C 1
ATOM 5163 O O . ARG B 1 92 ? 142.75282 158.77945 149.39900 1.000 51.93915 95 ARG B O 1
ATOM 5171 N N . PRO B 1 93 ? 144.84516 159.46571 148.99077 1.000 46.36412 96 PRO B N 1
ATOM 5172 C CA . PRO B 1 93 ? 144.40962 160.84442 148.74086 1.000 40.81374 96 PRO B CA 1
ATOM 5173 C C . PRO B 1 93 ? 143.47710 160.93259 147.54301 1.000 40.32984 96 PRO B C 1
ATOM 5174 O O . PRO B 1 93 ? 143.61781 160.19707 146.56605 1.000 45.77903 96 PRO B O 1
ATOM 5178 N N . SER B 1 94 ? 142.51563 161.84397 147.62884 1.000 39.11566 97 SER B N 1
ATOM 5179 C CA . SER B 1 94 ? 141.58573 162.05377 146.53437 1.000 37.87711 97 SER B CA 1
ATOM 5180 C C . SER B 1 94 ? 142.21798 162.93378 145.45749 1.000 38.42265 97 SER B C 1
ATOM 5181 O O . SER B 1 94 ? 143.32714 163.44853 145.60593 1.000 45.27244 97 SER B O 1
ATOM 5184 N N . THR B 1 95 ? 141.48485 163.10609 144.35718 1.000 36.38785 98 THR B N 1
ATOM 5185 C CA . THR B 1 95 ? 141.98982 163.89509 143.23759 1.000 37.16055 98 THR B CA 1
ATOM 5186 C C . THR B 1 95 ? 142.20329 165.35319 143.63472 1.000 42.16849 98 THR B C 1
ATOM 5187 O O . THR B 1 95 ? 143.17913 165.98644 143.21024 1.000 46.51249 98 THR B O 1
ATOM 5191 N N . ASP B 1 96 ? 141.30512 165.89769 144.45866 1.000 36.52879 99 ASP B N 1
ATOM 5192 C CA . ASP B 1 96 ? 141.42920 167.28491 144.89637 1.000 41.01987 99 ASP B CA 1
ATOM 5193 C C . ASP B 1 96 ? 142.71046 167.51262 145.69042 1.000 37.76019 99 ASP B C 1
ATOM 5194 O O . ASP B 1 96 ? 143.41568 168.50637 145.47630 1.000 43.51181 99 ASP B O 1
ATOM 5199 N N . ALA B 1 97 ? 143.02818 166.60150 146.60949 1.000 29.02571 100 ALA B N 1
ATOM 5200 C CA . ALA B 1 97 ? 144.23874 166.74754 147.40868 1.000 28.72693 100 ALA B CA 1
ATOM 5201 C C . ALA B 1 97 ? 145.49104 166.67349 146.54289 1.000 27.34162 100 ALA B C 1
ATOM 5202 O O . ALA B 1 97 ? 146.45362 167.41263 146.77206 1.000 30.18737 100 ALA B O 1
ATOM 5204 N N . ILE B 1 98 ? 145.49538 165.79076 145.54269 1.000 25.42154 101 ILE B N 1
ATOM 5205 C CA . ILE B 1 98 ? 146.64043 165.67741 144.64286 1.000 30.54417 101 ILE B CA 1
ATOM 5206 C C . ILE B 1 98 ? 146.81728 166.95721 143.83011 1.000 34.05316 101 ILE B C 1
ATOM 5207 O O . ILE B 1 98 ? 147.94227 167.44231 143.63841 1.000 37.77625 101 ILE B O 1
ATOM 5212 N N . LEU B 1 99 ? 145.71516 167.53062 143.34208 1.000 28.59601 102 LEU B N 1
ATOM 5213 C CA . LEU B 1 99 ? 145.83049 168.78401 142.60378 1.000 25.04613 102 LEU B CA 1
ATOM 5214 C C . LEU B 1 99 ? 146.31915 169.92149 143.49762 1.000 29.41022 102 LEU B C 1
ATOM 5215 O O . LEU B 1 99 ? 147.09290 170.77302 143.04541 1.000 35.69135 102 LEU B O 1
ATOM 5220 N N . THR B 1 100 ? 145.90044 169.94535 144.76536 1.000 28.05861 103 THR B N 1
ATOM 5221 C CA . THR B 1 100 ? 146.42571 170.94243 145.69727 1.000 24.96421 103 THR B CA 1
ATOM 5222 C C . THR B 1 100 ? 147.92178 170.74918 145.93803 1.000 27.01811 103 THR B C 1
ATOM 5223 O O . THR B 1 100 ? 148.67270 171.72890 146.04330 1.000 34.89016 103 THR B O 1
ATOM 5227 N N . CYS B 1 101 ? 148.36973 169.49318 146.03313 1.000 21.61018 104 CYS B N 1
ATOM 5228 C CA . CYS B 1 101 ? 149.79933 169.21624 146.15307 1.000 23.51257 104 CYS B CA 1
ATOM 5229 C C . CYS B 1 101 ? 150.56669 169.77984 144.96471 1.000 25.71781 104 CYS B C 1
ATOM 5230 O O . CYS B 1 101 ? 151.63094 170.38311 145.13038 1.000 37.16431 104 CYS B O 1
ATOM 5233 N N . ARG B 1 102 ? 150.04391 169.57960 143.75240 1.000 31.05047 105 ARG B N 1
ATOM 5234 C CA . ARG B 1 102 ? 150.70929 170.12558 142.56936 1.000 31.90473 105 ARG B CA 1
ATOM 5235 C C . ARG B 1 102 ? 150.73787 171.65075 142.59783 1.000 34.92535 105 ARG B C 1
ATOM 5236 O O . ARG B 1 102 ? 151.74748 172.26780 142.23038 1.000 37.15770 105 ARG B O 1
ATOM 5244 N N . LEU B 1 103 ? 149.63028 172.27497 143.01295 1.000 30.21614 106 LEU B N 1
ATOM 5245 C CA . LEU B 1 103 ? 149.58295 173.73287 143.08745 1.000 26.00943 106 LEU B CA 1
ATOM 5246 C C . LEU B 1 103 ? 150.63188 174.27170 144.04893 1.000 31.74995 106 LEU B C 1
ATOM 5247 O O . LEU B 1 103 ? 151.21842 175.32923 143.80514 1.000 41.81635 106 LEU B O 1
ATOM 5252 N N . ILE B 1 104 ? 150.85756 173.57838 145.16514 1.000 31.65152 107 ILE B N 1
ATOM 5253 C CA . ILE B 1 104 ? 151.89828 174.01653 146.09245 1.000 24.92091 107 ILE B CA 1
ATOM 5254 C C . ILE B 1 104 ? 153.28755 173.76401 145.51198 1.000 27.23692 107 ILE B C 1
ATOM 5255 O O . ILE B 1 104 ? 154.18373 174.60519 145.62761 1.000 34.64869 107 ILE B O 1
ATOM 5260 N N . ASP B 1 105 ? 153.48951 172.60772 144.87854 1.000 28.46341 108 ASP B N 1
ATOM 5261 C CA . ASP B 1 105 ? 154.83108 172.21207 144.45920 1.000 25.76917 108 ASP B CA 1
ATOM 5262 C C . ASP B 1 105 ? 155.34121 173.06437 143.30117 1.000 33.85736 108 ASP B C 1
ATOM 5263 O O . ASP B 1 105 ? 156.54498 173.32222 143.20895 1.000 36.62871 108 ASP B O 1
ATOM 5268 N N . ARG B 1 106 ? 154.45351 173.50593 142.40597 1.000 31.68639 109 ARG B N 1
ATOM 5269 C CA . ARG B 1 106 ? 154.91637 174.21799 141.21321 1.000 28.11447 109 ARG B CA 1
ATOM 5270 C C . ARG B 1 106 ? 155.67107 175.50737 141.52130 1.000 31.12049 109 ARG B C 1
ATOM 5271 O O . ARG B 1 106 ? 156.77693 175.68685 140.98615 1.000 37.61834 109 ARG B O 1
ATOM 5279 N N . PRO B 1 107 ? 155.16541 176.42944 142.34453 1.000 34.52195 110 PRO B N 1
ATOM 5280 C CA . PRO B 1 107 ? 155.92339 177.66086 142.61109 1.000 28.64770 110 PRO B CA 1
ATOM 5281 C C . PRO B 1 107 ? 157.02596 177.52447 143.65346 1.000 34.22526 110 PRO B C 1
ATOM 5282 O O . PRO B 1 107 ? 158.02096 178.24799 143.58973 1.000 43.14455 110 PRO B O 1
ATOM 5286 N N . LEU B 1 108 ? 156.87258 176.61793 144.61902 1.000 36.94319 111 LEU B N 1
ATOM 5287 C CA . LEU B 1 108 ? 157.84103 176.53386 145.71002 1.000 32.04220 111 LEU B CA 1
ATOM 5288 C C . LEU B 1 108 ? 159.13687 175.83135 145.32266 1.000 32.99271 111 LEU B C 1
ATOM 5289 O O . LEU B 1 108 ? 160.19042 176.17239 145.86463 1.000 36.72293 111 LEU B O 1
ATOM 5294 N N . ARG B 1 109 ? 159.08578 174.84508 144.42714 1.000 35.87164 112 ARG B N 1
ATOM 5295 C CA . ARG B 1 109 ? 160.27923 174.05353 144.12695 1.000 32.95356 112 ARG B CA 1
ATOM 5296 C C . ARG B 1 109 ? 161.43671 174.88588 143.58919 1.000 37.02908 112 ARG B C 1
ATOM 5297 O O . ARG B 1 109 ? 162.56198 174.73035 144.09195 1.000 45.17918 112 ARG B O 1
ATOM 5305 N N . PRO B 1 110 ? 161.25679 175.76798 142.60252 1.000 39.15359 113 PRO B N 1
ATOM 5306 C CA . PRO B 1 110 ? 162.38221 176.58183 142.12741 1.000 38.36509 113 PRO B CA 1
ATOM 5307 C C . PRO B 1 110 ? 162.79630 177.70381 143.06550 1.000 39.33838 113 PRO B C 1
ATOM 5308 O O . PRO B 1 110 ? 163.68339 178.48218 142.70639 1.000 43.98429 113 PRO B O 1
ATOM 5312 N N . SER B 1 111 ? 162.20075 177.81767 144.24741 1.000 41.28036 114 SER B N 1
ATOM 5313 C CA . SER B 1 111 ? 162.55874 178.86768 145.18930 1.000 34.28125 114 SER B CA 1
ATOM 5314 C C . SER B 1 111 ? 163.69023 178.47147 146.12882 1.000 40.01767 114 SER B C 1
ATOM 5315 O O . SER B 1 111 ? 164.14462 179.30950 146.90990 1.000 43.90407 114 SER B O 1
ATOM 5318 N N . PHE B 1 112 ? 164.15245 177.22883 146.08015 1.000 41.84526 115 PHE B N 1
ATOM 5319 C CA . PHE B 1 112 ? 165.28142 176.80233 146.88935 1.000 39.55523 115 PHE B CA 1
ATOM 5320 C C . PHE B 1 112 ? 166.57855 176.96867 146.10801 1.000 45.42663 115 PHE B C 1
ATOM 5321 O O . PHE B 1 112 ? 166.58743 176.97214 144.87615 1.000 52.05737 115 PHE B O 1
ATOM 5329 N N . VAL B 1 113 ? 167.68345 177.10194 146.84316 1.000 51.33737 116 VAL B N 1
ATOM 5330 C CA . VAL B 1 113 ? 168.97705 177.30071 146.20636 1.000 53.66953 116 VAL B CA 1
ATOM 5331 C C . VAL B 1 113 ? 169.37796 176.04527 145.43365 1.000 53.54612 116 VAL B C 1
ATOM 5332 O O . VAL B 1 113 ? 169.01279 174.92032 145.79284 1.000 57.49650 116 VAL B O 1
ATOM 5336 N N . ASP B 1 114 ? 170.13701 176.24191 144.35945 1.000 56.27808 117 ASP B N 1
ATOM 5337 C CA . ASP B 1 114 ? 170.54369 175.12961 143.51066 1.000 58.57225 117 ASP B CA 1
ATOM 5338 C C . ASP B 1 114 ? 171.53915 174.22191 144.22244 1.000 60.78779 117 ASP B C 1
ATOM 5339 O O . ASP B 1 114 ? 172.36814 174.67770 145.01268 1.000 62.80344 117 ASP B O 1
ATOM 5344 N N . GLY B 1 115 ? 171.46423 172.92978 143.91847 1.000 60.06086 118 GLY B N 1
ATOM 5345 C CA . GLY B 1 115 ? 172.39276 171.95753 144.45360 1.000 60.69893 118 GLY B CA 1
ATOM 5346 C C . GLY B 1 115 ? 172.04105 171.38965 145.80767 1.000 64.24401 118 GLY B C 1
ATOM 5347 O O . GLY B 1 115 ? 172.81189 170.58441 146.33911 1.000 65.70784 118 GLY B O 1
ATOM 5348 N N . LEU B 1 116 ? 170.90933 171.77857 146.38262 1.000 58.78916 119 LEU B N 1
ATOM 5349 C CA . LEU B 1 116 ? 170.52055 171.28586 147.69480 1.000 53.35086 119 LEU B CA 1
ATOM 5350 C C . LEU B 1 116 ? 170.15052 169.80840 147.61947 1.000 55.91278 119 LEU B C 1
ATOM 5351 O O . LEU B 1 116 ? 169.46838 169.37112 146.69125 1.000 55.78109 119 LEU B O 1
ATOM 5356 N N . ARG B 1 117 ? 170.61131 169.03000 148.60197 1.000 55.62906 120 ARG B N 1
ATOM 5357 C CA . ARG B 1 117 ? 170.38553 167.59138 148.59567 1.000 56.17022 120 ARG B CA 1
ATOM 5358 C C . ARG B 1 117 ? 169.77669 167.04087 149.87923 1.000 59.68177 120 ARG B C 1
ATOM 5359 O O . ARG B 1 117 ? 169.52220 165.83559 149.94762 1.000 61.68145 120 ARG B O 1
ATOM 5367 N N . ASN B 1 118 ? 169.54735 167.86870 150.89330 1.000 57.19708 121 ASN B N 1
ATOM 5368 C CA . ASN B 1 118 ? 168.79846 167.43829 152.06445 1.000 51.14418 121 ASN B CA 1
ATOM 5369 C C . ASN B 1 118 ? 167.33820 167.21009 151.69408 1.000 51.63285 121 ASN B C 1
ATOM 5370 O O . ASN B 1 118 ? 166.78402 167.89741 150.83648 1.000 58.12515 121 ASN B O 1
ATOM 5375 N N . GLU B 1 119 ? 166.71680 166.22869 152.33948 1.000 49.11647 122 GLU B N 1
ATOM 5376 C CA . GLU B 1 119 ? 165.29378 165.98322 152.14319 1.000 45.88430 122 GLU B CA 1
ATOM 5377 C C . GLU B 1 119 ? 164.46355 167.04706 152.84807 1.000 47.46172 122 GLU B C 1
ATOM 5378 O O . GLU B 1 119 ? 164.77369 167.45252 153.96966 1.000 48.39788 122 GLU B O 1
ATOM 5384 N N . ILE B 1 120 ? 163.40200 167.49817 152.18497 1.000 40.15843 123 ILE B N 1
ATOM 5385 C CA . ILE B 1 120 ? 162.50267 168.50608 152.73198 1.000 34.43920 123 ILE B CA 1
ATOM 5386 C C . ILE B 1 120 ? 161.06653 168.04918 152.51252 1.000 37.56144 123 ILE B C 1
ATOM 5387 O O . ILE B 1 120 ? 160.69436 167.67079 151.39566 1.000 44.25786 123 ILE B O 1
ATOM 5392 N N . GLN B 1 121 ? 160.26760 168.07395 153.57882 1.000 30.27720 124 GLN B N 1
ATOM 5393 C CA . GLN B 1 121 ? 158.88654 167.61567 153.54359 1.000 24.27789 124 GLN B CA 1
ATOM 5394 C C . GLN B 1 121 ? 157.95842 168.67988 154.10842 1.000 27.36905 124 GLN B C 1
ATOM 5395 O O . GLN B 1 121 ? 158.27282 169.32002 155.11302 1.000 31.04585 124 GLN B O 1
ATOM 5401 N N . ILE B 1 122 ? 156.81379 168.85841 153.45413 1.000 31.55478 125 ILE B N 1
ATOM 5402 C CA . ILE B 1 122 ? 155.76949 169.77992 153.88885 1.000 24.98397 125 ILE B CA 1
ATOM 5403 C C . ILE B 1 122 ? 154.47052 168.99435 153.99550 1.000 27.35383 125 ILE B C 1
ATOM 5404 O O . ILE B 1 122 ? 154.08974 168.29340 153.05191 1.000 34.85257 125 ILE B O 1
ATOM 5409 N N . VAL B 1 123 ? 153.79653 169.10527 155.13707 1.000 23.98895 126 VAL B N 1
ATOM 5410 C CA . VAL B 1 123 ? 152.54393 168.40296 155.39524 1.000 24.28141 126 VAL B CA 1
ATOM 5411 C C . VAL B 1 123 ? 151.49691 169.42516 155.81075 1.000 21.50684 126 VAL B C 1
ATOM 5412 O O . VAL B 1 123 ? 151.72653 170.20922 156.73609 1.000 32.45688 126 VAL B O 1
ATOM 5416 N N . VAL B 1 124 ? 150.35083 169.41213 155.13566 1.000 24.88522 127 VAL B N 1
ATOM 5417 C CA . VAL B 1 124 ? 149.26863 170.36134 155.38505 1.000 24.51500 127 VAL B CA 1
ATOM 5418 C C . VAL B 1 124 ? 148.02685 169.57077 155.77070 1.000 25.40960 127 VAL B C 1
ATOM 5419 O O . VAL B 1 124 ? 147.56687 168.72958 154.99597 1.000 32.40086 127 VAL B O 1
ATOM 5423 N N . THR B 1 125 ? 147.47057 169.85731 156.94511 1.000 24.08199 128 THR B N 1
ATOM 5424 C CA . THR B 1 125 ? 146.32704 169.12677 157.48635 1.000 25.32511 128 THR B CA 1
ATOM 5425 C C . THR B 1 125 ? 145.11309 170.04557 157.55870 1.000 22.81223 128 THR B C 1
ATOM 5426 O O . THR B 1 125 ? 145.19354 171.13206 158.13600 1.000 36.85315 128 THR B O 1
ATOM 5430 N N . ILE B 1 126 ? 143.99230 169.60524 156.98895 1.000 21.10026 129 ILE B N 1
ATOM 5431 C CA . ILE B 1 126 ? 142.76455 170.40069 156.98796 1.000 28.18837 129 ILE B CA 1
ATOM 5432 C C . ILE B 1 126 ? 141.96363 170.07075 158.24591 1.000 31.43208 129 ILE B C 1
ATOM 5433 O O . ILE B 1 126 ? 141.54977 168.92875 158.44527 1.000 37.58941 129 ILE B O 1
ATOM 5438 N N . LEU B 1 127 ? 141.71989 171.07469 159.08594 1.000 31.15534 130 LEU B N 1
ATOM 5439 C CA . LEU B 1 127 ? 141.05249 170.85385 160.36416 1.000 26.24896 130 LEU B CA 1
ATOM 5440 C C . LEU B 1 127 ? 139.60876 171.33562 160.39907 1.000 30.12804 130 LEU B C 1
ATOM 5441 O O . LEU B 1 127 ? 138.77035 170.68071 161.01935 1.000 34.39633 130 LEU B O 1
ATOM 5446 N N . SER B 1 128 ? 139.28232 172.46016 159.76768 1.000 33.61475 131 SER B N 1
ATOM 5447 C CA . SER B 1 128 ? 137.90483 172.93951 159.81331 1.000 22.51688 131 SER B CA 1
ATOM 5448 C C . SER B 1 128 ? 137.57275 173.68501 158.53038 1.000 27.86106 131 SER B C 1
ATOM 5449 O O . SER B 1 128 ? 138.34676 174.54448 158.10654 1.000 39.17291 131 SER B O 1
ATOM 5452 N N . LEU B 1 129 ? 136.41643 173.37853 157.93860 1.000 24.54893 132 LEU B N 1
ATOM 5453 C CA . LEU B 1 129 ? 136.04839 173.90650 156.63001 1.000 28.11191 132 LEU B CA 1
ATOM 5454 C C . LEU B 1 129 ? 134.57968 174.30284 156.58890 1.000 27.73476 132 LEU B C 1
ATOM 5455 O O . LEU B 1 129 ? 133.70297 173.48361 156.87014 1.000 36.50512 132 LEU B O 1
ATOM 5460 N N . ASP B 1 130 ? 134.32199 175.55429 156.22577 1.000 37.66801 133 ASP B N 1
ATOM 5461 C CA . ASP B 1 130 ? 132.96020 176.02028 156.00313 1.000 31.60910 133 ASP B CA 1
ATOM 5462 C C . ASP B 1 130 ? 132.38981 175.39025 154.73163 1.000 39.63504 133 ASP B C 1
ATOM 5463 O O . ASP B 1 130 ? 133.11266 175.21115 153.74963 1.000 49.16257 133 ASP B O 1
ATOM 5468 N N . PRO B 1 131 ? 131.10060 175.05231 154.71590 1.000 40.50570 134 PRO B N 1
ATOM 5469 C CA . PRO B 1 131 ? 130.53494 174.34095 153.55534 1.000 40.68734 134 PRO B CA 1
ATOM 5470 C C . PRO B 1 131 ? 130.57070 175.11817 152.24727 1.000 42.49448 134 PRO B C 1
ATOM 5471 O O . PRO B 1 131 ? 130.48190 174.50499 151.17824 1.000 41.89512 134 PRO B O 1
ATOM 5475 N N . GLY B 1 132 ? 130.68970 176.44003 152.28682 1.000 44.65461 135 GLY B N 1
ATOM 5476 C CA . GLY B 1 132 ? 130.69674 177.21111 151.06081 1.000 39.65287 135 GLY B CA 1
ATOM 5477 C C . GLY B 1 132 ? 132.02652 177.81853 150.65759 1.000 42.31433 135 GLY B C 1
ATOM 5478 O O . GLY B 1 132 ? 132.04061 178.79995 149.91462 1.000 49.91756 135 GLY B O 1
ATOM 5479 N N . ASP B 1 133 ? 133.14461 177.25791 151.11093 1.000 36.54558 136 ASP B N 1
ATOM 5480 C CA . ASP B 1 133 ? 134.46080 177.82160 150.84278 1.000 39.51082 136 ASP B CA 1
ATOM 5481 C C . ASP B 1 133 ? 135.39984 176.77417 150.25241 1.000 38.83929 136 ASP B C 1
ATOM 5482 O O . ASP B 1 133 ? 135.10879 175.57850 150.23568 1.000 45.27811 136 ASP B O 1
ATOM 5487 N N . LEU B 1 134 ? 136.54674 177.24913 149.76793 1.000 35.58613 137 LEU B N 1
ATOM 5488 C CA . LEU B 1 134 ? 137.57432 176.41857 149.15065 1.000 35.22727 137 LEU B CA 1
ATOM 5489 C C . LEU B 1 134 ? 138.88760 176.61640 149.89534 1.000 37.12459 137 LEU B C 1
ATOM 5490 O O . LEU B 1 134 ? 139.23641 177.74687 150.24345 1.000 45.04778 137 LEU B O 1
ATOM 5495 N N . TYR B 1 135 ? 139.63136 175.52788 150.11346 1.000 34.16255 138 TYR B N 1
ATOM 5496 C CA . TYR B 1 135 ? 140.77425 175.59149 151.02052 1.000 35.99434 138 TYR B CA 1
ATOM 5497 C C . TYR B 1 135 ? 142.13149 175.69073 150.32694 1.000 34.16788 138 TYR B C 1
ATOM 5498 O O . TYR B 1 135 ? 143.12345 175.96023 151.00709 1.000 45.95186 138 TYR B O 1
ATOM 5507 N N . ASP B 1 136 ? 142.21417 175.46484 149.01482 1.000 27.83805 139 ASP B N 1
ATOM 5508 C CA . ASP B 1 136 ? 143.51542 175.25973 148.37383 1.000 31.01577 139 ASP B CA 1
ATOM 5509 C C . ASP B 1 136 ? 144.38791 176.51904 148.38030 1.000 31.71391 139 ASP B C 1
ATOM 5510 O O . ASP B 1 136 ? 145.58936 176.46329 148.69235 1.000 44.38227 139 ASP B O 1
ATOM 5515 N N . VAL B 1 137 ? 143.80441 177.66685 148.03250 1.000 24.93427 140 VAL B N 1
ATOM 5516 C CA . VAL B 1 137 ? 144.58952 178.89745 147.99395 1.000 33.86739 140 VAL B CA 1
ATOM 5517 C C . VAL B 1 137 ? 145.06774 179.29254 149.38574 1.000 31.86844 140 VAL B C 1
ATOM 5518 O O . VAL B 1 137 ? 146.13966 179.88745 149.53027 1.000 40.59456 140 VAL B O 1
ATOM 5522 N N . LEU B 1 138 ? 144.29609 178.97945 150.42636 1.000 27.42985 141 LEU B N 1
ATOM 5523 C CA . LEU B 1 138 ? 144.78274 179.18716 151.78799 1.000 32.87132 141 LEU B CA 1
ATOM 5524 C C . LEU B 1 138 ? 145.97698 178.28192 152.08383 1.000 29.72582 141 LEU B C 1
ATOM 5525 O O . LEU B 1 138 ? 146.93178 178.68994 152.76350 1.000 36.82275 141 LEU B O 1
ATOM 5530 N N . ALA B 1 139 ? 145.94100 177.05182 151.56602 1.000 27.82493 142 ALA B N 1
ATOM 5531 C CA . ALA B 1 139 ? 147.02216 176.10057 151.79506 1.000 29.38338 142 ALA B CA 1
ATOM 5532 C C . ALA B 1 139 ? 148.33272 176.58073 151.18528 1.000 33.88600 142 ALA B C 1
ATOM 5533 O O . ALA B 1 139 ? 149.40474 176.35434 151.75975 1.000 36.73939 142 ALA B O 1
ATOM 5535 N N . ILE B 1 140 ? 148.27283 177.22096 150.01146 1.000 27.01102 143 ILE B N 1
ATOM 5536 C CA . ILE B 1 140 ? 149.49745 177.75106 149.39833 1.000 27.78038 143 ILE B CA 1
ATOM 5537 C C . ILE B 1 140 ? 150.19716 178.72595 150.34598 1.000 31.86505 143 ILE B C 1
ATOM 5538 O O . ILE B 1 140 ? 151.40733 178.62004 150.60579 1.000 36.29265 143 ILE B O 1
ATOM 5543 N N . ASN B 1 141 ? 149.43243 179.67518 150.89612 1.000 24.85587 144 ASN B N 1
ATOM 5544 C CA . ASN B 1 141 ? 149.99140 180.66924 151.80591 1.000 21.60204 144 ASN B CA 1
ATOM 5545 C C . ASN B 1 141 ? 150.54865 180.01733 153.06543 1.000 30.53945 144 ASN B C 1
ATOM 5546 O O . ASN B 1 141 ? 151.62077 180.40058 153.55021 1.000 28.09455 144 ASN B O 1
ATOM 5551 N N . ALA B 1 142 ? 149.83228 179.03190 153.61473 1.000 32.04322 145 ALA B N 1
ATOM 5552 C CA . ALA B 1 142 ? 150.30875 178.38219 154.83607 1.000 22.30822 145 ALA B CA 1
ATOM 5553 C C . ALA B 1 142 ? 151.62030 177.63206 154.60872 1.000 30.19898 145 ALA B C 1
ATOM 5554 O O . ALA B 1 142 ? 152.53084 177.68771 155.44813 1.000 32.11737 145 ALA B O 1
ATOM 5556 N N . ALA B 1 143 ? 151.72921 176.90985 153.49100 1.000 24.01963 146 ALA B N 1
ATOM 5557 C CA . ALA B 1 143 ? 152.96757 176.19709 153.19397 1.000 25.03234 146 ALA B CA 1
ATOM 5558 C C . ALA B 1 143 ? 154.13542 177.16416 153.05069 1.000 30.53079 146 ALA B C 1
ATOM 5559 O O . ALA B 1 143 ? 155.22743 176.92313 153.59267 1.000 38.28382 146 ALA B O 1
ATOM 5561 N N . SER B 1 144 ? 153.91035 178.28584 152.35771 1.000 30.62874 147 SER B N 1
ATOM 5562 C CA . SER B 1 144 ? 154.95777 179.29742 152.25113 1.000 31.66748 147 SER B CA 1
ATOM 5563 C C . SER B 1 144 ? 155.37272 179.83192 153.61880 1.000 34.03027 147 SER B C 1
ATOM 5564 O O . SER B 1 144 ? 156.56802 179.99562 153.88604 1.000 37.30517 147 SER B O 1
ATOM 5567 N N . ALA B 1 145 ? 154.40412 180.11055 154.49589 1.000 28.74790 148 ALA B N 1
ATOM 5568 C CA . ALA B 1 145 ? 154.73040 180.70901 155.78921 1.000 24.08691 148 ALA B CA 1
ATOM 5569 C C . ALA B 1 145 ? 155.52718 179.75524 156.67472 1.000 29.46030 148 ALA B C 1
ATOM 5570 O O . ALA B 1 145 ? 156.50786 180.16386 157.31095 1.000 29.42810 148 ALA B O 1
ATOM 5572 N N . SER B 1 146 ? 155.12004 178.48713 156.74664 1.000 27.75237 149 SER B N 1
ATOM 5573 C CA . SER B 1 146 ? 155.88682 177.55190 157.56312 1.000 24.98388 149 SER B CA 1
ATOM 5574 C C . SER B 1 146 ? 157.29335 177.33678 157.01602 1.000 29.43668 149 SER B C 1
ATOM 5575 O O . SER B 1 146 ? 158.24943 177.27598 157.80321 1.000 33.23007 149 SER B O 1
ATOM 5578 N N . THR B 1 147 ? 157.45261 177.25139 155.69070 1.000 30.12494 150 THR B N 1
ATOM 5579 C CA . THR B 1 147 ? 158.80292 177.13366 155.15177 1.000 24.86412 150 THR B CA 1
ATOM 5580 C C . THR B 1 147 ? 159.64341 178.36799 155.46303 1.000 33.57349 150 THR B C 1
ATOM 5581 O O . THR B 1 147 ? 160.82272 178.24667 155.80570 1.000 35.57078 150 THR B O 1
ATOM 5585 N N . GLN B 1 148 ? 159.05497 179.55949 155.36378 1.000 40.48882 151 GLN B N 1
ATOM 5586 C CA . GLN B 1 148 ? 159.78576 180.77995 155.68006 1.000 34.93895 151 GLN B CA 1
ATOM 5587 C C . GLN B 1 148 ? 160.20181 180.84875 157.14401 1.000 34.75092 151 GLN B C 1
ATOM 5588 O O . GLN B 1 148 ? 161.27594 181.37468 157.44416 1.000 34.84329 151 GLN B O 1
ATOM 5594 N N . LEU B 1 149 ? 159.37682 180.34880 158.05991 1.000 42.30163 152 LEU B N 1
ATOM 5595 C CA . LEU B 1 149 ? 159.75574 180.30353 159.46691 1.000 37.85699 152 LEU B CA 1
ATOM 5596 C C . LEU B 1 149 ? 160.75717 179.20442 159.79170 1.000 40.89717 152 LEU B C 1
ATOM 5597 O O . LEU B 1 149 ? 161.41183 179.27998 160.83426 1.000 43.76090 152 LEU B O 1
ATOM 5602 N N . GLY B 1 150 ? 160.89195 178.19288 158.94011 1.000 43.95478 153 GLY B N 1
ATOM 5603 C CA . GLY B 1 150 ? 161.80547 177.10542 159.22820 1.000 36.71887 153 GLY B CA 1
ATOM 5604 C C . GLY B 1 150 ? 163.28824 177.41143 159.17983 1.000 40.51091 153 GLY B C 1
ATOM 5605 O O . GLY B 1 150 ? 164.08837 176.54669 159.54007 1.000 40.85626 153 GLY B O 1
ATOM 5606 N N . GLY B 1 151 ? 163.69252 178.60054 158.74422 1.000 42.45734 154 GLY B N 1
ATOM 5607 C CA . GLY B 1 151 ? 165.10238 178.93987 158.67832 1.000 39.88419 154 GLY B CA 1
ATOM 5608 C C . GLY B 1 151 ? 165.91826 178.12417 157.69308 1.000 48.31499 154 GLY B C 1
ATOM 5609 O O . GLY B 1 151 ? 167.00122 177.63922 158.02722 1.000 44.72712 154 GLY B O 1
ATOM 5610 N N . LEU B 1 152 ? 165.41132 177.96272 156.48250 1.000 49.39953 155 LEU B N 1
ATOM 5611 C CA . LEU B 1 152 ? 166.04450 177.19753 155.42400 1.000 43.66978 155 LEU B CA 1
ATOM 5612 C C . LEU B 1 152 ? 166.53622 178.11583 154.31343 1.000 47.60968 155 LEU B C 1
ATOM 5613 O O . LEU B 1 152 ? 166.19372 179.30151 154.27091 1.000 49.60418 155 LEU B O 1
ATOM 5618 N N . PRO B 1 153 ? 167.35093 177.60098 153.38920 1.000 48.08515 156 PRO B N 1
ATOM 5619 C CA . PRO B 1 153 ? 167.76567 178.41825 152.22714 1.000 43.30563 156 PRO B CA 1
ATOM 5620 C C . PRO B 1 153 ? 166.63168 178.59231 151.22285 1.000 47.71821 156 PRO B C 1
ATOM 5621 O O . PRO B 1 153 ? 166.61611 178.03866 150.12288 1.000 51.00607 156 PRO B O 1
ATOM 5625 N N . PHE B 1 154 ? 165.65693 179.40312 151.61875 1.000 42.79957 157 PHE B N 1
ATOM 5626 C CA . PHE B 1 154 ? 164.40786 179.60222 150.90075 1.000 41.12916 157 PHE B CA 1
ATOM 5627 C C . PHE B 1 154 ? 164.31944 181.06069 150.48007 1.000 42.18425 157 PHE B C 1
ATOM 5628 O O . PHE B 1 154 ? 164.67562 181.95448 151.24991 1.000 48.33847 157 PHE B O 1
ATOM 5636 N N . SER B 1 155 ? 163.84699 181.30706 149.26076 1.000 37.15864 158 SER B N 1
ATOM 5637 C CA . SER B 1 155 ? 163.89262 182.65355 148.69130 1.000 41.82153 158 SER B CA 1
ATOM 5638 C C . SER B 1 155 ? 162.53574 183.34015 148.83594 1.000 45.99817 158 SER B C 1
ATOM 5639 O O . SER B 1 155 ? 161.68706 183.31781 147.94464 1.000 46.39880 158 SER B O 1
ATOM 5642 N N . GLY B 1 156 ? 162.34334 183.97265 149.99052 1.000 53.87727 159 GLY B N 1
ATOM 5643 C CA . GLY B 1 156 ? 161.27439 184.92503 150.18792 1.000 43.85246 159 GLY B CA 1
ATOM 5644 C C . GLY B 1 156 ? 159.89775 184.30868 150.23320 1.000 42.14997 159 GLY B C 1
ATOM 5645 O O . GLY B 1 156 ? 159.66858 183.20370 149.73755 1.000 52.99157 159 GLY B O 1
ATOM 5646 N N . PRO B 1 157 ? 158.95001 185.01921 150.83758 1.000 32.97080 160 PRO B N 1
ATOM 5647 C CA . PRO B 1 157 ? 157.57892 184.50600 150.91556 1.000 30.04960 160 PRO B CA 1
ATOM 5648 C C . PRO B 1 157 ? 156.88383 184.52126 149.56371 1.000 37.10461 160 PRO B C 1
ATOM 5649 O O . PRO B 1 157 ? 157.20020 185.32034 148.68196 1.000 41.60503 160 PRO B O 1
ATOM 5653 N N . ILE B 1 158 ? 155.91313 183.62443 149.41740 1.000 32.61583 161 ILE B N 1
ATOM 5654 C CA . ILE B 1 158 ? 155.13302 183.47333 148.19560 1.000 24.85409 161 ILE B CA 1
ATOM 5655 C C . ILE B 1 158 ? 153.66040 183.61393 148.54976 1.000 23.66230 161 ILE B C 1
ATOM 5656 O O . ILE B 1 158 ? 153.20035 183.03663 149.53904 1.000 40.10572 161 ILE B O 1
ATOM 5661 N N . GLY B 1 159 ? 152.92751 184.38019 147.75127 1.000 27.53137 162 GLY B N 1
ATOM 5662 C CA . GLY B 1 159 ? 151.51424 184.64302 147.99379 1.000 24.87786 162 GLY B CA 1
ATOM 5663 C C . GLY B 1 159 ? 150.64600 184.12625 146.86013 1.000 28.27175 162 GLY B C 1
ATOM 5664 O O . GLY B 1 159 ? 151.00280 184.25828 145.68690 1.000 35.80368 162 GLY B O 1
ATOM 5665 N N . GLY B 1 160 ? 149.50489 183.54879 147.21932 1.000 28.69090 163 GLY B N 1
ATOM 5666 C CA . GLY B 1 160 ? 148.58086 183.01067 146.24016 1.000 26.99221 163 GLY B CA 1
ATOM 5667 C C . GLY B 1 160 ? 147.15343 183.42931 146.52225 1.000 27.66058 163 GLY B C 1
ATOM 5668 O O . GLY B 1 160 ? 146.76706 183.65883 147.66499 1.000 35.33397 163 GLY B O 1
ATOM 5669 N N . VAL B 1 161 ? 146.36570 183.52318 145.44986 1.000 28.42408 164 VAL B N 1
ATOM 5670 C CA . VAL B 1 161 ? 145.00058 184.03413 145.54232 1.000 27.07325 164 VAL B CA 1
ATOM 5671 C C . VAL B 1 161 ? 144.18171 183.47596 144.38666 1.000 25.75576 164 VAL B C 1
ATOM 5672 O O . VAL B 1 161 ? 144.73012 183.01408 143.38537 1.000 34.59155 164 VAL B O 1
ATOM 5676 N N . ARG B 1 162 ? 142.85942 183.50858 144.53539 1.000 22.20874 165 ARG B N 1
ATOM 5677 C CA . ARG B 1 162 ? 141.92903 183.21422 143.45272 1.000 22.97787 165 ARG B CA 1
ATOM 5678 C C . ARG B 1 162 ? 141.08357 184.44903 143.17678 1.000 22.42549 165 ARG B C 1
ATOM 5679 O O . ARG B 1 162 ? 140.59257 185.08690 144.11005 1.000 38.24938 165 ARG B O 1
ATOM 5687 N N . VAL B 1 163 ? 140.91662 184.78554 141.90239 1.000 19.26272 166 VAL B N 1
ATOM 5688 C CA . VAL B 1 163 ? 140.07504 185.90099 141.48608 1.000 21.27033 166 VAL B CA 1
ATOM 5689 C C . VAL B 1 163 ? 139.04614 185.39791 140.48356 1.000 24.18309 166 VAL B C 1
ATOM 5690 O O . VAL B 1 163 ? 139.35506 184.57169 139.61658 1.000 31.62699 166 VAL B O 1
ATOM 5694 N N . ALA B 1 164 ? 137.81698 185.89214 140.61610 1.000 25.80872 167 ALA B N 1
ATOM 5695 C CA . ALA B 1 164 ? 136.71967 185.50764 139.73575 1.000 26.82268 167 ALA B CA 1
ATOM 5696 C C . ALA B 1 164 ? 136.04568 186.74789 139.16900 1.000 25.98664 167 ALA B C 1
ATOM 5697 O O . ALA B 1 164 ? 135.90206 187.75057 139.86748 1.000 33.74950 167 ALA B O 1
ATOM 5699 N N . LEU B 1 165 ? 135.61956 186.67729 137.90809 1.000 28.92010 168 LEU B N 1
ATOM 5700 C CA . LEU B 1 165 ? 135.03071 187.83681 137.23240 1.000 27.73620 168 LEU B CA 1
ATOM 5701 C C . LEU B 1 165 ? 133.50848 187.78863 137.34113 1.000 28.94747 168 LEU B C 1
ATOM 5702 O O . LEU B 1 165 ? 132.86287 186.93603 136.72728 1.000 42.15305 168 LEU B O 1
ATOM 5707 N N . ILE B 1 166 ? 132.93259 188.71427 138.10600 1.000 33.56322 169 ILE B N 1
ATOM 5708 C CA . ILE B 1 166 ? 131.49398 188.77140 138.34749 1.000 34.71222 169 ILE B CA 1
ATOM 5709 C C . ILE B 1 166 ? 131.01539 190.17871 138.01631 1.000 42.78311 169 ILE B C 1
ATOM 5710 O O . ILE B 1 166 ? 131.38884 191.14244 138.69610 1.000 43.59951 169 ILE B O 1
ATOM 5715 N N . ASP B 1 167 ? 130.18608 190.29618 136.97782 1.000 48.39088 170 ASP B N 1
ATOM 5716 C CA . ASP B 1 167 ? 129.54094 191.55866 136.59843 1.000 42.08083 170 ASP B CA 1
ATOM 5717 C C . ASP B 1 167 ? 130.55107 192.68684 136.40607 1.000 45.35275 170 ASP B C 1
ATOM 5718 O O . ASP B 1 167 ? 130.29724 193.83950 136.75451 1.000 49.85857 170 ASP B O 1
ATOM 5723 N N . GLY B 1 168 ? 131.71239 192.35434 135.85281 1.000 43.40884 171 GLY B N 1
ATOM 5724 C CA . GLY B 1 168 ? 132.74556 193.33277 135.60048 1.000 35.39295 171 GLY B CA 1
ATOM 5725 C C . GLY B 1 168 ? 133.68743 193.61569 136.75248 1.000 43.56952 171 GLY B C 1
ATOM 5726 O O . GLY B 1 168 ? 134.53966 194.49943 136.62258 1.000 50.95978 171 GLY B O 1
ATOM 5727 N N . THR B 1 169 ? 133.57627 192.90138 137.86797 1.000 43.26268 172 THR B N 1
ATOM 5728 C CA . THR B 1 169 ? 134.45463 193.09359 139.01544 1.000 36.65323 172 THR B CA 1
ATOM 5729 C C . THR B 1 169 ? 135.21769 191.80799 139.30221 1.000 40.34285 172 THR B C 1
ATOM 5730 O O . THR B 1 169 ? 134.62844 190.72490 139.31149 1.000 49.39107 172 THR B O 1
ATOM 5734 N N . TRP B 1 170 ? 136.52129 191.92755 139.53616 1.000 30.50448 173 TRP B N 1
ATOM 5735 C CA . TRP B 1 170 ? 137.34983 190.78735 139.91517 1.000 29.54361 173 TRP B CA 1
ATOM 5736 C C . TRP B 1 170 ? 137.32718 190.65808 141.43718 1.000 29.88825 173 TRP B C 1
ATOM 5737 O O . TRP B 1 170 ? 137.81832 191.53598 142.14908 1.000 37.04388 173 TRP B O 1
ATOM 5748 N N . VAL B 1 171 ? 136.76822 189.55855 141.93148 1.000 28.08523 174 VAL B N 1
ATOM 5749 C CA . VAL B 1 171 ? 136.54176 189.33996 143.35597 1.000 26.72989 174 VAL B CA 1
ATOM 5750 C C . VAL B 1 171 ? 137.56779 188.34092 143.86915 1.000 31.24685 174 VAL B C 1
ATOM 5751 O O . VAL B 1 171 ? 137.78077 187.29015 143.24948 1.000 39.04703 174 VAL B O 1
ATOM 5755 N N . GLY B 1 172 ? 138.19654 188.66856 144.99925 1.000 28.18935 175 GLY B N 1
ATOM 5756 C CA . GLY B 1 172 ? 139.21422 187.80315 145.58078 1.000 24.07546 175 GLY B CA 1
ATOM 5757 C C . GLY B 1 172 ? 138.65666 186.92274 146.69157 1.000 32.52246 175 GLY B C 1
ATOM 5758 O O . GLY B 1 172 ? 137.84188 187.35088 147.50575 1.000 36.61423 175 GLY B O 1
ATOM 5759 N N . PHE B 1 173 ? 139.12866 185.68003 146.72088 1.000 34.53983 176 PHE B N 1
ATOM 5760 C CA . PHE B 1 173 ? 138.61387 184.64089 147.60621 1.000 31.69262 176 PHE B CA 1
ATOM 5761 C C . PHE B 1 173 ? 137.08890 184.50394 147.53813 1.000 29.62622 176 PHE B C 1
ATOM 5762 O O . PHE B 1 173 ? 136.40420 184.62404 148.55812 1.000 38.04257 176 PHE B O 1
ATOM 5770 N N . PRO B 1 174 ? 136.52789 184.24851 146.35779 1.000 33.41211 177 PRO B N 1
ATOM 5771 C CA . PRO B 1 174 ? 135.07170 184.11705 146.24812 1.000 30.99954 177 PRO B CA 1
ATOM 5772 C C . PRO B 1 174 ? 134.56749 182.80131 146.82633 1.000 31.23021 177 PRO B C 1
ATOM 5773 O O . PRO B 1 174 ? 135.29108 181.80958 146.91782 1.000 36.65095 177 PRO B O 1
ATOM 5777 N N . THR B 1 175 ? 133.29121 182.79961 147.19863 1.000 33.40138 178 THR B N 1
ATOM 5778 C CA . THR B 1 175 ? 132.63236 181.60241 147.69862 1.000 32.96639 178 THR B CA 1
ATOM 5779 C C . THR B 1 175 ? 132.07663 180.76961 146.54506 1.000 35.87177 178 THR B C 1
ATOM 5780 O O . THR B 1 175 ? 132.12139 181.16100 145.37940 1.000 40.94902 178 THR B O 1
ATOM 5784 N N . VAL B 1 176 ? 131.53659 179.60111 146.89105 1.000 38.29609 179 VAL B N 1
ATOM 5785 C CA . VAL B 1 176 ? 130.96242 178.71483 145.88206 1.000 39.88965 179 VAL B CA 1
ATOM 5786 C C . VAL B 1 176 ? 129.74814 179.35879 145.22362 1.000 43.78501 179 VAL B C 1
ATOM 5787 O O . VAL B 1 176 ? 129.54770 179.23862 144.01013 1.000 45.32316 179 VAL B O 1
ATOM 5791 N N . ASP B 1 177 ? 128.91600 180.04448 146.00904 1.000 43.49372 180 ASP B N 1
ATOM 5792 C CA . ASP B 1 177 ? 127.76391 180.73674 145.44084 1.000 41.98402 180 ASP B CA 1
ATOM 5793 C C . ASP B 1 177 ? 128.19402 181.83876 144.48201 1.000 46.94521 180 ASP B C 1
ATOM 5794 O O . ASP B 1 177 ? 127.58385 182.02154 143.42472 1.000 50.02440 180 ASP B O 1
ATOM 5799 N N . GLN B 1 178 ? 129.23786 182.58664 144.83792 1.000 38.10792 181 GLN B N 1
ATOM 5800 C CA . GLN B 1 178 ? 129.71637 183.65766 143.97391 1.000 30.24887 181 GLN B CA 1
ATOM 5801 C C . GLN B 1 178 ? 130.31537 183.11983 142.67858 1.000 32.20926 181 GLN B C 1
ATOM 5802 O O . GLN B 1 178 ? 130.18600 183.75964 141.63263 1.000 38.96341 181 GLN B O 1
ATOM 5808 N N . ILE B 1 179 ? 130.96540 181.95375 142.72059 1.000 36.71022 182 ILE B N 1
ATOM 5809 C CA . ILE B 1 179 ? 131.53530 181.37500 141.50538 1.000 34.31484 182 ILE B CA 1
ATOM 5810 C C . ILE B 1 179 ? 130.44590 181.03615 140.49588 1.000 36.64128 182 ILE B C 1
ATOM 5811 O O . ILE B 1 179 ? 130.69008 181.04219 139.28591 1.000 36.38159 182 ILE B O 1
ATOM 5816 N N . GLU B 1 180 ? 129.23471 180.73765 140.96455 1.000 39.53058 183 GLU B N 1
ATOM 5817 C CA . GLU B 1 180 ? 128.13589 180.42268 140.06176 1.000 39.88377 183 GLU B CA 1
ATOM 5818 C C . GLU B 1 180 ? 127.69707 181.61627 139.22435 1.000 45.65604 183 GLU B C 1
ATOM 5819 O O . GLU B 1 180 ? 127.01638 181.42479 138.21386 1.000 48.98182 183 GLU B O 1
ATOM 5825 N N . ARG B 1 181 ? 128.04985 182.83541 139.62027 1.000 36.69728 184 ARG B N 1
ATOM 5826 C CA . ARG B 1 181 ? 127.66001 184.03494 138.89438 1.000 33.13244 184 ARG B CA 1
ATOM 5827 C C . ARG B 1 181 ? 128.79725 184.63419 138.07505 1.000 40.70209 184 ARG B C 1
ATOM 5828 O O . ARG B 1 181 ? 128.64904 185.73869 137.55095 1.000 47.02090 184 ARG B O 1
ATOM 5836 N N . ALA B 1 182 ? 129.91770 183.93687 137.94620 1.000 32.05846 185 ALA B N 1
ATOM 5837 C CA . ALA B 1 182 ? 131.09321 184.46112 137.27012 1.000 28.89945 185 ALA B CA 1
ATOM 5838 C C . ALA B 1 182 ? 131.28827 183.80098 135.91125 1.000 31.86064 185 ALA B C 1
ATOM 5839 O O . ALA B 1 182 ? 130.72711 182.74553 135.61924 1.000 40.86543 185 ALA B O 1
ATOM 5841 N N . VAL B 1 183 ? 132.10959 184.44073 135.08023 1.000 30.76055 186 VAL B N 1
ATOM 5842 C CA . VAL B 1 183 ? 132.45723 183.88716 133.77750 1.000 30.53188 186 VAL B CA 1
ATOM 5843 C C . VAL B 1 183 ? 133.86090 183.28739 133.73753 1.000 33.79405 186 VAL B C 1
ATOM 5844 O O . VAL B 1 183 ? 134.15055 182.49512 132.83037 1.000 37.95538 186 VAL B O 1
ATOM 5848 N N . PHE B 1 184 ? 134.73409 183.63233 134.68369 1.000 31.33504 187 PHE B N 1
ATOM 5849 C CA . PHE B 1 184 ? 136.11832 183.17821 134.65197 1.000 22.38907 187 PHE B CA 1
ATOM 5850 C C . PHE B 1 184 ? 136.66686 183.09588 136.07065 1.000 27.07563 187 PHE B C 1
ATOM 5851 O O . PHE B 1 184 ? 136.35282 183.93625 136.92208 1.000 38.32397 187 PHE B O 1
ATOM 5859 N N . ASP B 1 185 ? 137.52010 182.08936 136.29620 1.000 30.00352 188 ASP B N 1
ATOM 5860 C CA . ASP B 1 185 ? 138.04298 181.71300 137.60689 1.000 33.55406 188 ASP B CA 1
ATOM 5861 C C . ASP B 1 185 ? 139.53634 181.44495 137.49194 1.000 38.16189 188 ASP B C 1
ATOM 5862 O O . ASP B 1 185 ? 139.94132 180.57199 136.72095 1.000 43.52920 188 ASP B O 1
ATOM 5867 N N . MET B 1 186 ? 140.35653 182.14680 138.27543 1.000 31.12583 189 MET B N 1
ATOM 5868 C CA . MET B 1 186 ? 141.79495 182.10828 138.04108 1.000 30.65752 189 MET B CA 1
ATOM 5869 C C . MET B 1 186 ? 142.57575 182.07669 139.34999 1.000 28.83808 189 MET B C 1
ATOM 5870 O O . MET B 1 186 ? 142.32895 182.89281 140.23915 1.000 37.58868 189 MET B O 1
ATOM 5875 N N . VAL B 1 187 ? 143.53617 181.15698 139.45748 1.000 28.59846 190 VAL B N 1
ATOM 5876 C CA . VAL B 1 187 ? 144.41988 181.05374 140.61446 1.000 25.17028 190 VAL B CA 1
ATOM 5877 C C . VAL B 1 187 ? 145.79888 181.56512 140.22040 1.000 28.89818 190 VAL B C 1
ATOM 5878 O O . VAL B 1 187 ? 146.35565 181.14176 139.19904 1.000 36.78965 190 VAL B O 1
ATOM 5882 N N . VAL B 1 188 ? 146.34983 182.47375 141.02762 1.000 21.65480 191 VAL B N 1
ATOM 5883 C CA . VAL B 1 188 ? 147.58668 183.18009 140.71082 1.000 24.03403 191 VAL B CA 1
ATOM 5884 C C . VAL B 1 188 ? 148.49751 183.18013 141.93138 1.000 26.01163 191 VAL B C 1
ATOM 5885 O O . VAL B 1 188 ? 148.04316 183.43173 143.05237 1.000 34.56270 191 VAL B O 1
ATOM 5889 N N . ALA B 1 189 ? 149.78825 182.91803 141.71458 1.000 28.46606 192 ALA B N 1
ATOM 5890 C CA . ALA B 1 189 ? 150.77870 182.95861 142.78445 1.000 24.74362 192 ALA B CA 1
ATOM 5891 C C . ALA B 1 189 ? 152.03523 183.68929 142.33053 1.000 33.34322 192 ALA B C 1
ATOM 5892 O O . ALA B 1 189 ? 152.50480 183.49397 141.20391 1.000 43.42789 192 ALA B O 1
ATOM 5894 N N . GLY B 1 190 ? 152.59196 184.49968 143.23263 1.000 22.83313 193 GLY B N 1
ATOM 5895 C CA . GLY B 1 190 ? 153.75436 185.31674 142.93286 1.000 26.33537 193 GLY B CA 1
ATOM 5896 C C . GLY B 1 190 ? 154.49568 185.78363 144.17072 1.000 32.18999 193 GLY B C 1
ATOM 5897 O O . GLY B 1 190 ? 154.19013 185.38671 145.29698 1.000 41.10786 193 GLY B O 1
ATOM 5898 N N . ARG B 1 191 ? 155.49084 186.64439 143.93898 1.000 38.29659 194 ARG B N 1
ATOM 5899 C CA . ARG B 1 191 ? 156.36953 187.16029 144.98362 1.000 36.44526 194 ARG B CA 1
ATOM 5900 C C . ARG B 1 191 ? 156.74357 188.60580 144.67281 1.000 36.93539 194 ARG B C 1
ATOM 5901 O O . ARG B 1 191 ? 156.42098 189.13799 143.61088 1.000 44.66868 194 ARG B O 1
ATOM 5909 N N . ILE B 1 192 ? 157.44621 189.24044 145.60988 1.000 41.67416 195 ILE B N 1
ATOM 5910 C CA . ILE B 1 192 ? 157.77256 190.66365 145.53427 1.000 44.73700 195 ILE B CA 1
ATOM 5911 C C . ILE B 1 192 ? 159.23759 190.84097 145.16219 1.000 45.34006 195 ILE B C 1
ATOM 5912 O O . ILE B 1 192 ? 160.12144 190.22383 145.76674 1.000 47.00221 195 ILE B O 1
ATOM 5917 N N . VAL B 1 193 ? 159.49314 191.69191 144.17105 1.000 53.15655 196 VAL B N 1
ATOM 5918 C CA . VAL B 1 193 ? 160.83708 191.97761 143.67798 1.000 53.88805 196 VAL B CA 1
ATOM 5919 C C . VAL B 1 193 ? 160.98102 193.48954 143.57538 1.000 53.50410 196 VAL B C 1
ATOM 5920 O O . VAL B 1 193 ? 160.41377 194.10759 142.66791 1.000 59.17885 196 VAL B O 1
ATOM 5924 N N . GLU B 1 194 ? 161.74373 194.08252 144.49128 1.000 64.20884 197 GLU B N 1
ATOM 5925 C CA . GLU B 1 194 ? 162.03797 195.51643 144.47671 1.000 66.26989 197 GLU B CA 1
ATOM 5926 C C . GLU B 1 194 ? 160.76474 196.35819 144.50478 1.000 66.28917 197 GLU B C 1
ATOM 5927 O O . GLU B 1 194 ? 160.62162 197.34089 143.77632 1.000 64.93919 197 GLU B O 1
ATOM 5933 N N . GLY B 1 195 ? 159.82880 195.96370 145.36263 1.000 60.63167 198 GLY B N 1
ATOM 5934 C CA . GLY B 1 195 ? 158.60283 196.69931 145.55570 1.000 57.27907 198 GLY B CA 1
ATOM 5935 C C . GLY B 1 195 ? 157.49343 196.38710 144.57368 1.000 59.82252 198 GLY B C 1
ATOM 5936 O O . GLY B 1 195 ? 156.43180 197.01206 144.64812 1.000 62.13991 198 GLY B O 1
ATOM 5937 N N . ASP B 1 196 ? 157.69856 195.44398 143.66119 1.000 55.07850 199 ASP B N 1
ATOM 5938 C CA . ASP B 1 196 ? 156.68037 195.05299 142.69927 1.000 55.09272 199 ASP B CA 1
ATOM 5939 C C . ASP B 1 196 ? 156.43836 193.55165 142.75997 1.000 56.54871 199 ASP B C 1
ATOM 5940 O O . ASP B 1 196 ? 157.29172 192.77958 143.20050 1.000 59.44730 199 ASP B O 1
ATOM 5945 N N . VAL B 1 197 ? 155.25672 193.14800 142.30622 1.000 42.20624 200 VAL B N 1
ATOM 5946 C CA . VAL B 1 197 ? 154.85586 191.74684 142.30337 1.000 36.77217 200 VAL B CA 1
ATOM 5947 C C . VAL B 1 197 ? 155.29563 191.10628 140.99593 1.000 33.67382 200 VAL B C 1
ATOM 5948 O O . VAL B 1 197 ? 155.02839 191.63650 139.91330 1.000 43.86851 200 VAL B O 1
ATOM 5952 N N . ALA B 1 198 ? 155.97624 189.97034 141.09500 1.000 34.50159 201 ALA B N 1
ATOM 5953 C CA . ALA B 1 198 ? 156.35141 189.16409 139.94123 1.000 34.50504 201 ALA B CA 1
ATOM 5954 C C . ALA B 1 198 ? 155.52109 187.88713 139.93979 1.000 34.84378 201 ALA B C 1
ATOM 5955 O O . ALA B 1 198 ? 155.58078 187.10824 140.89453 1.000 40.14976 201 ALA B O 1
ATOM 5957 N N . ILE B 1 199 ? 154.75661 187.67172 138.86847 1.000 33.70330 202 ILE B N 1
ATOM 5958 C CA . ILE B 1 199 ? 153.92751 186.47666 138.76012 1.000 33.52324 202 ILE B CA 1
ATOM 5959 C C . ILE B 1 199 ? 154.81416 185.26081 138.54073 1.000 34.61365 202 ILE B C 1
ATOM 5960 O O . ILE B 1 199 ? 155.78533 185.31202 137.77863 1.000 42.12425 202 ILE B O 1
ATOM 5965 N N . MET B 1 200 ? 154.48130 184.15679 139.19747 1.000 33.36544 203 MET B N 1
ATOM 5966 C CA . MET B 1 200 ? 155.21044 182.91480 138.99724 1.000 29.49563 203 MET B CA 1
ATOM 5967 C C . MET B 1 200 ? 154.35525 181.76073 138.49803 1.000 35.91910 203 MET B C 1
ATOM 5968 O O . MET B 1 200 ? 154.85803 180.95282 137.71111 1.000 40.71160 203 MET B O 1
ATOM 5973 N N . MET B 1 201 ? 153.08754 181.66410 138.90634 1.000 29.99324 204 MET B N 1
ATOM 5974 C CA . MET B 1 201 ? 152.26850 180.51596 138.53202 1.000 25.55456 204 MET B CA 1
ATOM 5975 C C . MET B 1 201 ? 150.82652 180.95286 138.29987 1.000 32.75377 204 MET B C 1
ATOM 5976 O O . MET B 1 201 ? 150.29424 181.77011 139.05489 1.000 41.30360 204 MET B O 1
ATOM 5981 N N . VAL B 1 202 ? 150.19863 180.39482 137.25976 1.000 26.65417 205 VAL B N 1
ATOM 5982 C CA . VAL B 1 202 ? 148.80779 180.69007 136.91184 1.000 26.52072 205 VAL B CA 1
ATOM 5983 C C . VAL B 1 202 ? 148.08857 179.40487 136.51638 1.000 30.02514 205 VAL B C 1
ATOM 5984 O O . VAL B 1 202 ? 148.63421 178.58398 135.77202 1.000 37.99619 205 VAL B O 1
ATOM 5988 N N . GLU B 1 203 ? 146.83885 179.26047 136.97627 1.000 33.08751 206 GLU B N 1
ATOM 5989 C CA . GLU B 1 203 ? 145.98633 178.11938 136.61833 1.000 29.26913 206 GLU B CA 1
ATOM 5990 C C . GLU B 1 203 ? 144.53852 178.61222 136.57598 1.000 32.68811 206 GLU B C 1
ATOM 5991 O O . GLU B 1 203 ? 143.97581 178.95395 137.61708 1.000 41.23190 206 GLU B O 1
ATOM 5997 N N . ALA B 1 204 ? 143.94123 178.65867 135.38216 1.000 34.02185 207 ALA B N 1
ATOM 5998 C CA . ALA B 1 204 ? 142.67054 179.35168 135.19111 1.000 31.17093 207 ALA B CA 1
ATOM 5999 C C . ALA B 1 204 ? 141.73794 178.57807 134.26524 1.000 29.30796 207 ALA B C 1
ATOM 6000 O O . ALA B 1 204 ? 142.17400 177.83885 133.38038 1.000 39.41498 207 ALA B O 1
ATOM 6002 N N . GLU B 1 205 ? 140.43475 178.80698 134.44499 1.000 32.22988 208 GLU B N 1
ATOM 6003 C CA . GLU B 1 205 ? 139.42027 178.15398 133.62632 1.000 29.85377 208 GLU B CA 1
ATOM 6004 C C . GLU B 1 205 ? 138.17619 179.02719 133.50482 1.000 31.69949 208 GLU B C 1
ATOM 6005 O O . GLU B 1 205 ? 137.88756 179.86070 134.36889 1.000 39.91501 208 GLU B O 1
ATOM 6011 N N . ALA B 1 206 ? 137.42521 178.79180 132.43428 1.000 25.74692 209 ALA B N 1
ATOM 6012 C CA . ALA B 1 206 ? 136.08598 179.34639 132.29888 1.000 23.50777 209 ALA B CA 1
ATOM 6013 C C . ALA B 1 206 ? 135.08354 178.48806 133.06447 1.000 26.27009 209 ALA B C 1
ATOM 6014 O O . ALA B 1 206 ? 135.29006 177.29126 133.26433 1.000 37.14994 209 ALA B O 1
ATOM 6016 N N . THR B 1 207 ? 133.99405 179.11273 133.50525 1.000 30.11340 210 THR B N 1
ATOM 6017 C CA . THR B 1 207 ? 133.00668 178.41837 134.32052 1.000 33.39309 210 THR B CA 1
ATOM 6018 C C . THR B 1 207 ? 131.99987 177.66667 133.44741 1.000 33.65711 210 THR B C 1
ATOM 6019 O O . THR B 1 207 ? 131.96886 177.80028 132.22476 1.000 40.50321 210 THR B O 1
ATOM 6023 N N . GLU B 1 208 ? 131.16141 176.86082 134.10118 1.000 43.07061 211 GLU B N 1
ATOM 6024 C CA . GLU B 1 208 ? 130.22011 176.02072 133.37234 1.000 49.65094 211 GLU B CA 1
ATOM 6025 C C . GLU B 1 208 ? 129.00789 176.79006 132.86195 1.000 49.15654 211 GLU B C 1
ATOM 6026 O O . GLU B 1 208 ? 128.29951 176.28362 131.98948 1.000 51.05063 211 GLU B O 1
ATOM 6032 N N . ASN B 1 209 ? 128.75898 177.99346 133.37025 1.000 45.60354 212 ASN B N 1
ATOM 6033 C CA . ASN B 1 209 ? 127.62875 178.80714 132.94565 1.000 43.64627 212 ASN B CA 1
ATOM 6034 C C . ASN B 1 209 ? 128.02144 179.95057 132.02208 1.000 40.81303 212 ASN B C 1
ATOM 6035 O O . ASN B 1 209 ? 127.21836 180.86335 131.82727 1.000 45.73364 212 ASN B O 1
ATOM 6040 N N . VAL B 1 210 ? 129.22612 179.92265 131.44952 1.000 35.33003 213 VAL B N 1
ATOM 6041 C CA . VAL B 1 210 ? 129.75250 181.09423 130.75069 1.000 33.43629 213 VAL B CA 1
ATOM 6042 C C . VAL B 1 210 ? 128.91719 181.42588 129.51716 1.000 34.58803 213 VAL B C 1
ATOM 6043 O O . VAL B 1 210 ? 128.65039 182.59690 129.23227 1.000 38.59034 213 VAL B O 1
ATOM 6047 N N . VAL B 1 211 ? 128.49164 180.40628 128.76601 1.000 34.87724 214 VAL B N 1
ATOM 6048 C CA . VAL B 1 211 ? 127.75469 180.65973 127.52758 1.000 38.16629 214 VAL B CA 1
ATOM 6049 C C . VAL B 1 211 ? 126.42222 181.33870 127.81991 1.000 38.35988 214 VAL B C 1
ATOM 6050 O O . VAL B 1 211 ? 126.05896 182.33446 127.18075 1.000 45.81537 214 VAL B O 1
ATOM 6054 N N . GLU B 1 212 ? 125.68208 180.82297 128.79726 1.000 45.72504 215 GLU B N 1
ATOM 6055 C CA . GLU B 1 212 ? 124.40099 181.40836 129.16762 1.000 46.79310 215 GLU B CA 1
ATOM 6056 C C . GLU B 1 212 ? 124.54853 182.80733 129.75474 1.000 49.84270 215 GLU B C 1
ATOM 6057 O O . GLU B 1 212 ? 123.71793 183.67728 129.47968 1.000 48.43009 215 GLU B O 1
ATOM 6063 N N . LEU B 1 213 ? 125.57696 183.04016 130.57284 1.000 41.46383 216 LEU B N 1
ATOM 6064 C CA . LEU B 1 213 ? 125.79271 184.37211 131.12698 1.000 33.52522 216 LEU B CA 1
ATOM 6065 C C . LEU B 1 213 ? 126.17484 185.37624 130.04760 1.000 40.24156 216 LEU B C 1
ATOM 6066 O O . LEU B 1 213 ? 125.74139 186.53053 130.10060 1.000 46.70548 216 LEU B O 1
ATOM 6071 N N . VAL B 1 214 ? 126.99028 184.96462 129.07363 1.000 36.36960 217 VAL B N 1
ATOM 6072 C CA . VAL B 1 214 ? 127.35135 185.85210 127.97302 1.000 34.96591 217 VAL B CA 1
ATOM 6073 C C . VAL B 1 214 ? 126.14140 186.15299 127.10433 1.000 43.51913 217 VAL B C 1
ATOM 6074 O O . VAL B 1 214 ? 125.99775 187.27061 126.59884 1.000 49.73349 217 VAL B O 1
ATOM 6078 N N . GLU B 1 215 ? 125.25870 185.17160 126.90421 1.000 48.08623 218 GLU B N 1
ATOM 6079 C CA . GLU B 1 215 ? 124.03253 185.43748 126.16027 1.000 46.75448 218 GLU B CA 1
ATOM 6080 C C . GLU B 1 215 ? 123.15365 186.45921 126.86985 1.000 50.34325 218 GLU B C 1
ATOM 6081 O O . GLU B 1 215 ? 122.40732 187.19220 126.21496 1.000 56.39583 218 GLU B O 1
ATOM 6087 N N . GLY B 1 216 ? 123.22891 186.52535 128.19471 1.000 47.78515 219 GLY B N 1
ATOM 6088 C CA . GLY B 1 216 ? 122.45254 187.45540 128.98239 1.000 43.32852 219 GLY B CA 1
ATOM 6089 C C . GLY B 1 216 ? 123.01277 188.85100 129.10982 1.000 49.33647 219 GLY B C 1
ATOM 6090 O O . GLY B 1 216 ? 122.36006 189.70742 129.70767 1.000 53.63146 219 GLY B O 1
ATOM 6091 N N . GLY B 1 217 ? 124.20189 189.11527 128.58030 1.000 47.64809 220 GLY B N 1
ATOM 6092 C CA . GLY B 1 217 ? 124.77483 190.44897 128.58999 1.000 42.24055 220 GLY B CA 1
ATOM 6093 C C . GLY B 1 217 ? 126.15994 190.56404 129.18879 1.000 48.55118 220 GLY B C 1
ATOM 6094 O O . GLY B 1 217 ? 126.74954 191.65058 129.12087 1.000 52.86857 220 GLY B O 1
ATOM 6095 N N . ALA B 1 218 ? 126.71769 189.51089 129.77633 1.000 45.06546 221 ALA B N 1
ATOM 6096 C CA . ALA B 1 218 ? 128.05595 189.60184 130.33652 1.000 39.44521 221 ALA B CA 1
ATOM 6097 C C . ALA B 1 218 ? 129.10227 189.65554 129.22576 1.000 40.04987 221 ALA B C 1
ATOM 6098 O O . ALA B 1 218 ? 128.83561 189.33373 128.06663 1.000 48.52807 221 ALA B O 1
ATOM 6100 N N . GLN B 1 219 ? 130.30941 190.07030 129.59645 1.000 44.52368 222 GLN B N 1
ATOM 6101 C CA . GLN B 1 219 ? 131.41149 190.20130 128.65293 1.000 42.83114 222 GLN B CA 1
ATOM 6102 C C . GLN B 1 219 ? 132.18113 188.89023 128.55795 1.000 47.57377 222 GLN B C 1
ATOM 6103 O O . GLN B 1 219 ? 132.57037 188.31786 129.57794 1.000 52.55050 222 GLN B O 1
ATOM 6109 N N . ALA B 1 220 ? 132.40243 188.42481 127.33372 1.000 44.07340 223 ALA B N 1
ATOM 6110 C CA . ALA B 1 220 ? 133.09329 187.16150 127.12766 1.000 38.26268 223 ALA B CA 1
ATOM 6111 C C . ALA B 1 220 ? 134.56700 187.28539 127.50962 1.000 38.77936 223 ALA B C 1
ATOM 6112 O O . ALA B 1 220 ? 135.18987 188.32004 127.26203 1.000 45.61257 223 ALA B O 1
ATOM 6114 N N . PRO B 1 221 ? 135.15296 186.24786 128.10057 1.000 37.18228 224 PRO B N 1
ATOM 6115 C CA . PRO B 1 221 ? 136.57563 186.27115 128.50756 1.000 31.31378 224 PRO B CA 1
ATOM 6116 C C . PRO B 1 221 ? 137.56911 186.06343 127.36540 1.000 29.64035 224 PRO B C 1
ATOM 6117 O O . PRO B 1 221 ? 138.05040 184.97326 127.08952 1.000 36.61552 224 PRO B O 1
ATOM 6121 N N . THR B 1 222 ? 137.88892 187.15390 126.67665 1.000 34.06431 225 THR B N 1
ATOM 6122 C CA . THR B 1 222 ? 138.90042 187.14760 125.63384 1.000 34.69368 225 THR B CA 1
ATOM 6123 C C . THR B 1 222 ? 140.28828 187.33593 126.24600 1.000 39.19208 225 THR B C 1
ATOM 6124 O O . THR B 1 222 ? 140.46006 187.34677 127.46411 1.000 42.83959 225 THR B O 1
ATOM 6128 N N . GLU B 1 223 ? 141.29589 187.50000 125.38538 1.000 37.69273 226 GLU B N 1
ATOM 6129 C CA . GLU B 1 223 ? 142.67823 187.55404 125.85679 1.000 35.45056 226 GLU B CA 1
ATOM 6130 C C . GLU B 1 223 ? 142.94839 188.79889 126.69559 1.000 41.21787 226 GLU B C 1
ATOM 6131 O O . GLU B 1 223 ? 143.59034 188.71713 127.75086 1.000 52.47683 226 GLU B O 1
ATOM 6137 N N . SER B 1 224 ? 142.47761 189.96153 126.24287 1.000 33.93971 227 SER B N 1
ATOM 6138 C CA . SER B 1 224 ? 142.71692 191.19027 126.99235 1.000 32.37459 227 SER B CA 1
ATOM 6139 C C . SER B 1 224 ? 142.01535 191.17616 128.34748 1.000 36.24875 227 SER B C 1
ATOM 6140 O O . SER B 1 224 ? 142.53978 191.72767 129.32313 1.000 40.07507 227 SER B O 1
ATOM 6143 N N . VAL B 1 225 ? 140.84867 190.53839 128.43314 1.000 31.08007 228 VAL B N 1
ATOM 6144 C CA . VAL B 1 225 ? 140.14983 190.42464 129.70866 1.000 30.59512 228 VAL B CA 1
ATOM 6145 C C . VAL B 1 225 ? 140.96648 189.59740 130.69760 1.000 35.66091 228 VAL B C 1
ATOM 6146 O O . VAL B 1 225 ? 141.09993 189.95926 131.87355 1.000 41.39272 228 VAL B O 1
ATOM 6150 N N . VAL B 1 226 ? 141.53461 188.48305 130.23630 1.000 33.52692 229 VAL B N 1
ATOM 6151 C CA . VAL B 1 226 ? 142.37114 187.65310 131.09610 1.000 31.50797 229 VAL B CA 1
ATOM 6152 C C . VAL B 1 226 ? 143.62498 188.41010 131.51802 1.000 38.52020 229 VAL B C 1
ATOM 6153 O O . VAL B 1 226 ? 144.08856 188.29007 132.66158 1.000 45.27941 229 VAL B O 1
ATOM 6157 N N . ALA B 1 227 ? 144.20028 189.19485 130.60428 1.000 34.20132 230 ALA B N 1
ATOM 6158 C CA . ALA B 1 227 ? 145.36166 189.99995 130.96585 1.000 31.58605 230 ALA B CA 1
ATOM 6159 C C . ALA B 1 227 ? 145.02186 191.00044 132.06470 1.000 36.12755 230 ALA B C 1
ATOM 6160 O O . ALA B 1 227 ? 145.80321 191.18420 133.00283 1.000 38.57345 230 ALA B O 1
ATOM 6162 N N . ALA B 1 228 ? 143.86189 191.65481 131.96988 1.000 29.08286 231 ALA B N 1
ATOM 6163 C CA . ALA B 1 228 ? 143.43895 192.55998 133.03713 1.000 28.86250 231 ALA B CA 1
ATOM 6164 C C . ALA B 1 228 ? 143.21235 191.81955 134.35057 1.000 37.17755 231 ALA B C 1
ATOM 6165 O O . ALA B 1 228 ? 143.50025 192.35546 135.43081 1.000 41.54799 231 ALA B O 1
ATOM 6167 N N . GLY B 1 229 ? 142.67970 190.60148 134.27830 1.000 30.63174 232 GLY B N 1
ATOM 6168 C CA . GLY B 1 229 ? 142.53385 189.79558 135.47432 1.000 23.79048 232 GLY B CA 1
ATOM 6169 C C . GLY B 1 229 ? 143.85306 189.48762 136.14905 1.000 30.92737 232 GLY B C 1
ATOM 6170 O O . GLY B 1 229 ? 143.92196 189.42316 137.37701 1.000 34.93212 232 GLY B O 1
ATOM 6171 N N . LEU B 1 230 ? 144.91101 189.27587 135.36403 1.000 37.36478 233 LEU B N 1
ATOM 6172 C CA . LEU B 1 230 ? 146.23179 189.11160 135.97017 1.000 32.68441 233 LEU B CA 1
ATOM 6173 C C . LEU B 1 230 ? 146.67793 190.36651 136.71218 1.000 34.24567 233 LEU B C 1
ATOM 6174 O O . LEU B 1 230 ? 147.27269 190.26375 137.78817 1.000 42.13895 233 LEU B O 1
ATOM 6179 N N . GLU B 1 231 ? 146.41563 191.55207 136.15920 1.000 36.43920 234 GLU B N 1
ATOM 6180 C CA . GLU B 1 231 ? 146.77249 192.78232 136.85869 1.000 36.19699 234 GLU B CA 1
ATOM 6181 C C . GLU B 1 231 ? 145.98812 192.94418 138.15255 1.000 38.55671 234 GLU B C 1
ATOM 6182 O O . GLU B 1 231 ? 146.52904 193.44235 139.14307 1.000 42.83897 234 GLU B O 1
ATOM 6188 N N . ALA B 1 232 ? 144.71616 192.54551 138.16148 1.000 38.02878 235 ALA B N 1
ATOM 6189 C CA . ALA B 1 232 ? 143.88757 192.76062 139.34551 1.000 27.88176 235 ALA B CA 1
ATOM 6190 C C . ALA B 1 232 ? 144.31856 191.93064 140.55346 1.000 34.37587 235 ALA B C 1
ATOM 6191 O O . ALA B 1 232 ? 143.91885 192.25308 141.67487 1.000 40.76615 235 ALA B O 1
ATOM 6193 N N . ALA B 1 233 ? 145.11511 190.87896 140.36675 1.000 35.06480 236 ALA B N 1
ATOM 6194 C CA . ALA B 1 233 ? 145.46012 190.00739 141.48379 1.000 32.55794 236 ALA B CA 1
ATOM 6195 C C . ALA B 1 233 ? 146.68247 190.47313 142.26590 1.000 33.63691 236 ALA B C 1
ATOM 6196 O O . ALA B 1 233 ? 146.92066 189.96506 143.36261 1.000 39.90382 236 ALA B O 1
ATOM 6198 N N . LYS B 1 234 ? 147.44486 191.42715 141.74123 1.000 30.76160 237 LYS B N 1
ATOM 6199 C CA . LYS B 1 234 ? 148.71507 191.80412 142.36094 1.000 26.32579 237 LYS B CA 1
ATOM 6200 C C . LYS B 1 234 ? 148.58311 192.43269 143.74591 1.000 31.68691 237 LYS B C 1
ATOM 6201 O O . LYS B 1 234 ? 149.37269 192.06708 144.63510 1.000 39.49797 237 LYS B O 1
ATOM 6207 N N . PRO B 1 235 ? 147.67658 193.38861 143.99668 1.000 36.86353 238 PRO B N 1
ATOM 6208 C CA . PRO B 1 235 ? 147.58446 193.95698 145.35723 1.000 31.78257 238 PRO B CA 1
ATOM 6209 C C . PRO B 1 235 ? 147.26647 192.93436 146.43917 1.000 35.93548 238 PRO B C 1
ATOM 6210 O O . PRO B 1 235 ? 147.79876 193.02792 147.55590 1.000 44.77046 238 PRO B O 1
ATOM 6214 N N . PHE B 1 236 ? 146.41678 191.95110 146.13662 1.000 30.40818 239 PHE B N 1
ATOM 6215 C CA . PHE B 1 236 ? 146.12820 190.89989 147.10574 1.000 26.55703 239 PHE B CA 1
ATOM 6216 C C . PHE B 1 236 ? 147.38716 190.10878 147.45038 1.000 30.69897 239 PHE B C 1
ATOM 6217 O O . PHE B 1 236 ? 147.66268 189.83922 148.63006 1.000 36.58075 239 PHE B O 1
ATOM 6225 N N . ILE B 1 237 ? 148.16969 189.74636 146.42990 1.000 28.10611 240 ILE B N 1
ATOM 6226 C CA . ILE B 1 237 ? 149.41590 189.01907 146.64120 1.000 30.14563 240 ILE B CA 1
ATOM 6227 C C . ILE B 1 237 ? 150.38097 189.84269 147.48060 1.000 31.52252 240 ILE B C 1
ATOM 6228 O O . ILE B 1 237 ? 151.05958 189.30809 148.36913 1.000 42.28005 240 ILE B O 1
ATOM 6233 N N . ALA B 1 238 ? 150.45750 191.14953 147.22200 1.000 23.94685 241 ALA B N 1
ATOM 6234 C CA . ALA B 1 238 ? 151.34148 192.00499 148.00636 1.000 28.09680 241 ALA B CA 1
ATOM 6235 C C . ALA B 1 238 ? 150.93673 192.03157 149.47574 1.000 34.49954 241 ALA B C 1
ATOM 6236 O O . ALA B 1 238 ? 151.79427 191.92755 150.36233 1.000 39.05417 241 ALA B O 1
ATOM 6238 N N . ALA B 1 239 ? 149.63610 192.15679 149.75349 1.000 29.64992 242 ALA B N 1
ATOM 6239 C CA . ALA B 1 239 ? 149.18249 192.17656 151.14239 1.000 25.02010 242 ALA B CA 1
ATOM 6240 C C . ALA B 1 239 ? 149.49356 190.86685 151.86384 1.000 28.75877 242 ALA B C 1
ATOM 6241 O O . ALA B 1 239 ? 149.95658 190.88183 153.01597 1.000 35.60709 242 ALA B O 1
ATOM 6243 N N . LEU B 1 240 ? 149.26730 189.72926 151.20420 1.000 29.74243 243 LEU B N 1
ATOM 6244 C CA . LEU B 1 240 ? 149.56916 188.45034 151.84170 1.000 28.48334 243 LEU B CA 1
ATOM 6245 C C . LEU B 1 240 ? 151.06454 188.27344 152.10496 1.000 32.07294 243 LEU B C 1
ATOM 6246 O O . LEU B 1 240 ? 151.45321 187.79998 153.18696 1.000 37.38057 243 LEU B O 1
ATOM 6251 N N . CYS B 1 241 ? 151.91257 188.65668 151.14353 1.000 34.81383 244 CYS B N 1
ATOM 6252 C CA . CYS B 1 241 ? 153.35581 188.58484 151.35612 1.000 31.07998 244 CYS B CA 1
ATOM 6253 C C . CYS B 1 241 ? 153.78714 189.46288 152.52568 1.000 34.47032 244 CYS B C 1
ATOM 6254 O O . CYS B 1 241 ? 154.64304 189.06602 153.32841 1.000 40.24154 244 CYS B O 1
ATOM 6257 N N . THR B 1 242 ? 153.20449 190.65770 152.63843 1.000 28.61988 245 THR B N 1
ATOM 6258 C CA . THR B 1 242 ? 153.55027 191.54427 153.74314 1.000 24.04410 245 THR B CA 1
ATOM 6259 C C . THR B 1 242 ? 153.19345 190.92723 155.09104 1.000 28.88505 245 THR B C 1
ATOM 6260 O O . THR B 1 242 ? 153.98548 190.99784 156.04008 1.000 35.17631 245 THR B O 1
ATOM 6264 N N . ALA B 1 243 ? 152.00851 190.32017 155.19657 1.000 28.97503 246 ALA B N 1
ATOM 6265 C CA . ALA B 1 243 ? 151.62848 189.69373 156.46181 1.000 30.09660 246 ALA B CA 1
ATOM 6266 C C . ALA B 1 243 ? 152.58481 188.56339 156.83615 1.000 28.83558 246 ALA B C 1
ATOM 6267 O O . ALA B 1 243 ? 152.98962 188.43717 158.00226 1.000 30.04774 246 ALA B O 1
ATOM 6269 N N . GLN B 1 244 ? 152.96649 187.73665 155.85877 1.000 33.47001 247 GLN B N 1
ATOM 6270 C CA . GLN B 1 244 ? 153.90840 186.65724 156.15219 1.000 29.19562 247 GLN B CA 1
ATOM 6271 C C . GLN B 1 244 ? 155.25976 187.19459 156.61968 1.000 34.96255 247 GLN B C 1
ATOM 6272 O O . GLN B 1 244 ? 155.85346 186.66457 157.56997 1.000 41.66397 247 GLN B O 1
ATOM 6278 N N . GLN B 1 245 ? 155.76469 188.24432 155.96898 1.000 38.84168 248 GLN B N 1
ATOM 6279 C CA . GLN B 1 245 ? 157.05316 188.79549 156.37793 1.000 29.78197 248 GLN B CA 1
ATOM 6280 C C . GLN B 1 245 ? 156.98933 189.38765 157.78153 1.000 37.07128 248 GLN B C 1
ATOM 6281 O O . GLN B 1 245 ? 157.93561 189.24058 158.56557 1.000 36.56420 248 GLN B O 1
ATOM 6287 N N . GLU B 1 246 ? 155.88985 190.06966 158.11329 1.000 37.24755 249 GLU B N 1
ATOM 6288 C CA . GLU B 1 246 ? 155.73556 190.60011 159.46411 1.000 32.08617 249 GLU B CA 1
ATOM 6289 C C . GLU B 1 246 ? 155.74589 189.48416 160.49768 1.000 38.13298 249 GLU B C 1
ATOM 6290 O O . GLU B 1 246 ? 156.36282 189.61908 161.56222 1.000 40.51053 249 GLU B O 1
ATOM 6296 N N . LEU B 1 247 ? 155.06019 188.37546 160.20754 1.000 42.45015 250 LEU B N 1
ATOM 6297 C CA . LEU B 1 247 ? 155.08358 187.25746 161.14490 1.000 35.37508 250 LEU B CA 1
ATOM 6298 C C . LEU B 1 247 ? 156.49218 186.70884 161.31324 1.000 36.68656 250 LEU B C 1
ATOM 6299 O O . LEU B 1 247 ? 156.89853 186.36994 162.42834 1.000 38.73948 250 LEU B O 1
ATOM 6304 N N . ALA B 1 248 ? 157.24791 186.60206 160.21940 1.000 44.83304 251 ALA B N 1
ATOM 6305 C CA . ALA B 1 248 ? 158.61577 186.09981 160.32679 1.000 43.14984 251 ALA B CA 1
ATOM 6306 C C . ALA B 1 248 ? 159.47671 187.02244 161.18207 1.000 44.12817 251 ALA B C 1
ATOM 6307 O O . ALA B 1 248 ? 160.29289 186.55826 161.98135 1.000 44.25930 251 ALA B O 1
ATOM 6309 N N . ASP B 1 249 ? 159.31554 188.33727 161.02191 1.000 47.44121 252 ASP B N 1
ATOM 6310 C CA . ASP B 1 249 ? 160.09850 189.27257 161.82906 1.000 45.38634 252 ASP B CA 1
ATOM 6311 C C . ASP B 1 249 ? 159.72438 189.20615 163.30574 1.000 49.13870 252 ASP B C 1
ATOM 6312 O O . ASP B 1 249 ? 160.60224 189.25390 164.17385 1.000 51.69585 252 ASP B O 1
ATOM 6317 N N . ALA B 1 250 ? 158.42877 189.11160 163.61374 1.000 52.69739 253 ALA B N 1
ATOM 6318 C CA . ALA B 1 250 ? 157.99753 189.18849 165.00821 1.000 49.44432 253 ALA B CA 1
ATOM 6319 C C . ALA B 1 250 ? 158.54151 188.03110 165.83718 1.000 54.78760 253 ALA B C 1
ATOM 6320 O O . ALA B 1 250 ? 158.96405 188.22478 166.98154 1.000 59.62562 253 ALA B O 1
ATOM 6322 N N . ALA B 1 251 ? 158.53470 186.82491 165.28698 1.000 58.37327 254 ALA B N 1
ATOM 6323 C CA . ALA B 1 251 ? 158.94754 185.63388 166.02848 1.000 54.68960 254 ALA B CA 1
ATOM 6324 C C . ALA B 1 251 ? 160.42834 185.33923 165.84395 1.000 57.29575 254 ALA B C 1
ATOM 6325 O O . ALA B 1 251 ? 160.81060 184.21250 165.55094 1.000 62.33243 254 ALA B O 1
ATOM 6327 N N . GLY B 1 252 ? 161.28287 186.33366 166.04990 1.000 67.15497 255 GLY B N 1
ATOM 6328 C CA . GLY B 1 252 ? 162.69886 186.13335 165.78907 1.000 65.24329 255 GLY B CA 1
ATOM 6329 C C . GLY B 1 252 ? 162.92499 185.84447 164.32070 1.000 71.86256 255 GLY B C 1
ATOM 6330 O O . GLY B 1 252 ? 162.49046 186.59899 163.44585 1.000 79.01524 255 GLY B O 1
ATOM 6331 N N . LYS B 1 253 ? 163.61771 184.74048 164.04235 1.000 84.75025 256 LYS B N 1
ATOM 6332 C CA . LYS B 1 253 ? 163.82168 184.22070 162.68420 1.000 85.35663 256 LYS B CA 1
ATOM 6333 C C . LYS B 1 253 ? 164.54141 185.28539 161.86469 1.000 86.89069 256 LYS B C 1
ATOM 6334 O O . LYS B 1 253 ? 165.60896 185.74958 162.30174 1.000 90.19580 256 LYS B O 1
ATOM 6340 N N . SER B 1 254 ? 164.01803 185.70475 160.71114 1.000 93.99953 257 SER B N 1
ATOM 6341 C CA . SER B 1 254 ? 164.63431 186.75004 159.90040 1.000 97.47224 257 SER B CA 1
ATOM 6342 C C . SER B 1 254 ? 166.04820 186.36487 159.48236 1.000 100.35210 257 SER B C 1
ATOM 6343 O O . SER B 1 254 ? 166.23927 185.67148 158.47854 1.000 100.02697 257 SER B O 1
ATOM 6346 N N . GLY B 1 255 ? 167.04347 186.81595 160.24088 1.000 109.38700 258 GLY B N 1
ATOM 6347 C CA . GLY B 1 255 ? 168.42150 186.46219 159.96586 1.000 108.34735 258 GLY B CA 1
ATOM 6348 C C . GLY B 1 255 ? 168.84924 185.20634 160.69535 1.000 110.36610 258 GLY B C 1
ATOM 6349 O O . GLY B 1 255 ? 168.01927 184.32801 160.95011 1.000 111.04222 258 GLY B O 1
ATOM 6350 N N . LYS B 1 256 ? 170.13440 185.13061 161.04093 1.000 116.62163 259 LYS B N 1
ATOM 6351 C CA . LYS B 1 256 ? 170.73098 184.00892 161.76146 1.000 116.94927 259 LYS B CA 1
ATOM 6352 C C . LYS B 1 256 ? 170.29965 182.63480 161.23807 1.000 117.75457 259 LYS B C 1
ATOM 6353 O O . LYS B 1 256 ? 169.56615 181.90790 161.91539 1.000 116.69209 259 LYS B O 1
ATOM 6359 N N . PRO B 1 257 ? 170.74144 182.24948 160.03720 1.000 115.25841 260 PRO B N 1
ATOM 6360 C CA . PRO B 1 257 ? 170.40094 180.91302 159.52174 1.000 112.72760 260 PRO B CA 1
ATOM 6361 C C . PRO B 1 257 ? 170.88008 179.77230 160.40512 1.000 113.94173 260 PRO B C 1
ATOM 6362 O O . PRO B 1 257 ? 170.27519 178.69367 160.36164 1.000 114.15692 260 PRO B O 1
ATOM 6366 N N . THR B 1 258 ? 171.93620 179.97176 161.19564 1.000 109.68856 261 THR B N 1
ATOM 6367 C CA . THR B 1 258 ? 172.42711 178.94550 162.10857 1.000 109.12045 261 THR B CA 1
ATOM 6368 C C . THR B 1 258 ? 172.89657 177.71279 161.34781 1.000 109.08625 261 THR B C 1
ATOM 6369 O O . THR B 1 258 ? 174.05224 177.64727 160.91694 1.000 108.97597 261 THR B O 1
ATOM 6373 N N . VAL B 1 259 ? 172.01115 176.72553 161.19397 1.000 98.67363 262 VAL B N 1
ATOM 6374 C CA . VAL B 1 259 ? 172.36553 175.51360 160.46809 1.000 96.64399 262 VAL B CA 1
ATOM 6375 C C . VAL B 1 259 ? 172.69186 175.85078 159.01969 1.000 96.55282 262 VAL B C 1
ATOM 6376 O O . VAL B 1 259 ? 172.00701 176.65424 158.37458 1.000 98.77592 262 VAL B O 1
ATOM 6380 N N . ASP B 1 260 ? 173.75567 175.24140 158.50604 1.000 88.20741 263 ASP B N 1
ATOM 6381 C CA . ASP B 1 260 ? 174.21852 175.46144 157.14299 1.000 86.87097 263 ASP B CA 1
ATOM 6382 C C . ASP B 1 260 ? 174.04490 174.18498 156.33574 1.000 85.92765 263 ASP B C 1
ATOM 6383 O O . ASP B 1 260 ? 174.37463 173.09470 156.81170 1.000 88.38383 263 ASP B O 1
ATOM 6388 N N . PHE B 1 261 ? 173.53233 174.32188 155.13246 1.000 68.26805 264 PHE B N 1
ATOM 6389 C CA . PHE B 1 261 ? 173.28493 173.16151 154.29284 1.000 67.29726 264 PHE B CA 1
ATOM 6390 C C . PHE B 1 261 ? 174.28315 173.11955 153.14936 1.000 68.28487 264 PHE B C 1
ATOM 6391 O O . PHE B 1 261 ? 174.38748 174.09418 152.39367 1.000 69.98703 264 PHE B O 1
ATOM 6399 N N . PRO B 1 262 ? 175.03625 172.03531 152.99324 1.000 70.00083 265 PRO B N 1
ATOM 6400 C CA . PRO B 1 262 ? 175.95899 171.93508 151.85876 1.000 68.43957 265 PRO B CA 1
ATOM 6401 C C . PRO B 1 262 ? 175.21684 171.82447 150.53683 1.000 68.21836 265 PRO B C 1
ATOM 6402 O O . PRO B 1 262 ? 174.08371 171.34439 150.47125 1.000 71.15568 265 PRO B O 1
ATOM 6406 N N . VAL B 1 263 ? 175.87951 172.26767 149.47048 1.000 67.68589 266 VAL B N 1
ATOM 6407 C CA . VAL B 1 263 ? 175.33991 172.20784 148.11743 1.000 68.50864 266 VAL B CA 1
ATOM 6408 C C . VAL B 1 263 ? 176.27940 171.38372 147.25084 1.000 64.81831 266 VAL B C 1
ATOM 6409 O O . VAL B 1 263 ? 177.47958 171.29904 147.52755 1.000 69.71020 266 VAL B O 1
ATOM 6413 N N . PHE B 1 264 ? 175.72855 170.77551 146.20044 1.000 68.92792 267 PHE B N 1
ATOM 6414 C CA . PHE B 1 264 ? 176.46643 169.88730 145.30370 1.000 69.87577 267 PHE B CA 1
ATOM 6415 C C . PHE B 1 264 ? 176.22108 170.29860 143.85825 1.000 71.57323 267 PHE B C 1
ATOM 6416 O O . PHE B 1 264 ? 175.32005 169.76384 143.19530 1.000 72.53482 267 PHE B O 1
ATOM 6424 N N . PRO B 1 265 ? 177.00015 171.23677 143.32760 1.000 78.08502 268 PRO B N 1
ATOM 6425 C CA . PRO B 1 265 ? 176.79959 171.67178 141.94268 1.000 77.14518 268 PRO B CA 1
ATOM 6426 C C . PRO B 1 265 ? 177.14881 170.57704 140.94707 1.000 79.70013 268 PRO B C 1
ATOM 6427 O O . PRO B 1 265 ? 177.92995 169.66537 141.22359 1.000 80.98542 268 PRO B O 1
ATOM 6431 N N . ASP B 1 266 ? 176.54104 170.68170 139.76300 1.000 85.31720 269 ASP B N 1
ATOM 6432 C CA . ASP B 1 266 ? 176.77052 169.69131 138.71600 1.000 87.04665 269 ASP B CA 1
ATOM 6433 C C . ASP B 1 266 ? 178.20950 169.70230 138.21789 1.000 88.85382 269 ASP B C 1
ATOM 6434 O O . ASP B 1 266 ? 178.76570 168.63968 137.92231 1.000 90.05483 269 ASP B O 1
ATOM 6439 N N . TYR B 1 267 ? 178.81931 170.87741 138.09464 1.000 84.60415 270 TYR B N 1
ATOM 6440 C CA . TYR B 1 267 ? 180.18370 170.96148 137.59688 1.000 83.65653 270 TYR B CA 1
ATOM 6441 C C . TYR B 1 267 ? 180.91564 172.07074 138.33396 1.000 86.43304 270 TYR B C 1
ATOM 6442 O O . TYR B 1 267 ? 180.29877 173.01795 138.82602 1.000 85.16917 270 TYR B O 1
ATOM 6451 N N . GLY B 1 268 ? 182.23881 171.94440 138.39600 1.000 98.01856 271 GLY B N 1
ATOM 6452 C CA . GLY B 1 268 ? 183.05308 173.01044 138.93024 1.000 95.42236 271 GLY B CA 1
ATOM 6453 C C . GLY B 1 268 ? 183.34671 174.08124 137.89857 1.000 97.96623 271 GLY B C 1
ATOM 6454 O O . GLY B 1 268 ? 183.24287 173.86580 136.69273 1.000 100.42975 271 GLY B O 1
ATOM 6455 N N . GLU B 1 269 ? 183.72408 175.26119 138.39285 1.000 104.00685 272 GLU B N 1
ATOM 6456 C CA . GLU B 1 269 ? 184.00363 176.38259 137.50217 1.000 105.71047 272 GLU B CA 1
ATOM 6457 C C . GLU B 1 269 ? 185.19198 176.08951 136.59548 1.000 106.40597 272 GLU B C 1
ATOM 6458 O O . GLU B 1 269 ? 185.19470 176.45675 135.41521 1.000 105.67293 272 GLU B O 1
ATOM 6464 N N . ASP B 1 270 ? 186.22044 175.43569 137.13759 1.000 109.10064 273 ASP B N 1
ATOM 6465 C CA . ASP B 1 270 ? 187.40592 175.13760 136.34198 1.000 107.74903 273 ASP B CA 1
ATOM 6466 C C . ASP B 1 270 ? 187.08070 174.19806 135.18809 1.000 108.01351 273 ASP B C 1
ATOM 6467 O O . ASP B 1 270 ? 187.57252 174.38648 134.06931 1.000 109.52471 273 ASP B O 1
ATOM 6472 N N . VAL B 1 271 ? 186.25863 173.17753 135.43883 1.000 102.52074 274 VAL B N 1
ATOM 6473 C CA . VAL B 1 271 ? 185.89200 172.25056 134.37317 1.000 102.67871 274 VAL B CA 1
ATOM 6474 C C . VAL B 1 271 ? 185.11294 172.97245 133.28340 1.000 104.28198 274 VAL B C 1
ATOM 6475 O O . VAL B 1 271 ? 185.33475 172.74499 132.08858 1.000 105.50571 274 VAL B O 1
ATOM 6479 N N . TYR B 1 272 ? 184.18616 173.84752 133.67367 1.000 101.22924 275 TYR B N 1
ATOM 6480 C CA . TYR B 1 272 ? 183.41184 174.59513 132.69018 1.000 100.58441 275 TYR B CA 1
ATOM 6481 C C . TYR B 1 272 ? 184.31300 175.50366 131.86463 1.000 102.33895 275 TYR B C 1
ATOM 6482 O O . TYR B 1 272 ? 184.16726 175.59939 130.64195 1.000 103.65475 275 TYR B O 1
ATOM 6491 N N . TYR B 1 273 ? 185.25240 176.18535 132.52292 1.000 107.34328 276 TYR B N 1
ATOM 6492 C CA . TYR B 1 273 ? 186.16871 177.06756 131.80801 1.000 107.09532 276 TYR B CA 1
ATOM 6493 C C . TYR B 1 273 ? 187.03368 176.29065 130.82512 1.000 106.15546 276 TYR B C 1
ATOM 6494 O O . TYR B 1 273 ? 187.23596 176.72172 129.68227 1.000 105.42690 276 TYR B O 1
ATOM 6503 N N . SER B 1 274 ? 187.55356 175.13919 131.25472 1.000 105.13343 277 SER B N 1
ATOM 6504 C CA . SER B 1 274 ? 188.34904 174.30696 130.36219 1.000 105.11023 277 SER B CA 1
ATOM 6505 C C . SER B 1 274 ? 187.53016 173.80843 129.18186 1.000 104.20884 277 SER B C 1
ATOM 6506 O O . SER B 1 274 ? 188.02749 173.78723 128.05199 1.000 106.35530 277 SER B O 1
ATOM 6509 N N . VAL B 1 275 ? 186.28303 173.40296 129.41685 1.000 101.34612 278 VAL B N 1
ATOM 6510 C CA . VAL B 1 275 ? 185.45535 172.92956 128.31481 1.000 102.37979 278 VAL B CA 1
ATOM 6511 C C . VAL B 1 275 ? 185.11913 174.06416 127.35614 1.000 101.77307 278 VAL B C 1
ATOM 6512 O O . VAL B 1 275 ? 185.05910 173.85421 126.14035 1.000 101.90729 278 VAL B O 1
ATOM 6516 N N . SER B 1 276 ? 184.89176 175.27243 127.87069 1.000 100.92290 279 SER B N 1
ATOM 6517 C CA . SER B 1 276 ? 184.51112 176.38208 127.00432 1.000 101.74288 279 SER B CA 1
ATOM 6518 C C . SER B 1 276 ? 185.68836 176.84778 126.15826 1.000 105.12758 279 SER B C 1
ATOM 6519 O O . SER B 1 276 ? 185.55641 177.04436 124.94545 1.000 105.60013 279 SER B O 1
ATOM 6522 N N . SER B 1 277 ? 186.86426 177.00223 126.77432 1.000 111.03510 280 SER B N 1
ATOM 6523 C CA . SER B 1 277 ? 188.00038 177.56527 126.04734 1.000 109.12792 280 SER B CA 1
ATOM 6524 C C . SER B 1 277 ? 188.50659 176.61356 124.96913 1.000 107.27855 280 SER B C 1
ATOM 6525 O O . SER B 1 277 ? 189.28319 177.01325 124.09509 1.000 106.80895 280 SER B O 1
ATOM 6528 N N . VAL B 1 278 ? 188.08046 175.35410 125.01125 1.000 105.30123 281 VAL B N 1
ATOM 6529 C CA . VAL B 1 278 ? 188.53186 174.35277 124.05419 1.000 104.61634 281 VAL B CA 1
ATOM 6530 C C . VAL B 1 278 ? 187.53546 174.20928 122.91132 1.000 105.57283 281 VAL B C 1
ATOM 6531 O O . VAL B 1 278 ? 187.90169 173.78623 121.80972 1.000 106.92647 281 VAL B O 1
ATOM 6535 N N . ALA B 1 279 ? 186.27535 174.56720 123.14735 1.000 107.10582 282 ALA B N 1
ATOM 6536 C CA . ALA B 1 279 ? 185.25367 174.22492 122.16545 1.000 107.66349 282 ALA B CA 1
ATOM 6537 C C . ALA B 1 279 ? 184.27457 175.33614 121.81444 1.000 107.34858 282 ALA B C 1
ATOM 6538 O O . ALA B 1 279 ? 183.36039 175.07130 121.03222 1.000 107.05784 282 ALA B O 1
ATOM 6540 N N . THR B 1 280 ? 184.42522 176.55903 122.32583 1.000 106.39591 283 THR B N 1
ATOM 6541 C CA . THR B 1 280 ? 183.43978 177.60454 122.06849 1.000 105.62605 283 THR B CA 1
ATOM 6542 C C . THR B 1 280 ? 183.29487 177.93948 120.58894 1.000 108.57287 283 THR B C 1
ATOM 6543 O O . THR B 1 280 ? 182.19027 177.87596 120.03825 1.000 110.09422 283 THR B O 1
ATOM 6547 N N . ASP B 1 281 ? 184.40641 178.28556 119.93663 1.000 112.61756 284 ASP B N 1
ATOM 6548 C CA . ASP B 1 281 ? 184.34436 178.70881 118.54146 1.000 111.15276 284 ASP B CA 1
ATOM 6549 C C . ASP B 1 281 ? 183.94055 177.55813 117.63270 1.000 109.48798 284 ASP B C 1
ATOM 6550 O O . ASP B 1 281 ? 183.14269 177.73701 116.70459 1.000 110.69460 284 ASP B O 1
ATOM 6555 N N . GLU B 1 282 ? 184.47968 176.36790 117.88810 1.000 107.06193 285 GLU B N 1
ATOM 6556 C CA . GLU B 1 282 ? 184.13292 175.20435 117.08324 1.000 108.46225 285 GLU B CA 1
ATOM 6557 C C . GLU B 1 282 ? 182.65049 174.87492 117.21127 1.000 110.16461 285 GLU B C 1
ATOM 6558 O O . GLU B 1 282 ? 181.97655 174.58061 116.21608 1.000 109.82496 285 GLU B O 1
ATOM 6564 N N . LEU B 1 283 ? 182.11868 174.93459 118.43429 1.000 106.89273 286 LEU B N 1
ATOM 6565 C CA . LEU B 1 283 ? 180.71266 174.62562 118.65183 1.000 106.14385 286 LEU B CA 1
ATOM 6566 C C . LEU B 1 283 ? 179.81462 175.67918 118.01715 1.000 106.20411 286 LEU B C 1
ATOM 6567 O O . LEU B 1 283 ? 178.76885 175.34955 117.44663 1.000 105.53395 286 LEU B O 1
ATOM 6572 N N . ALA B 1 284 ? 180.20518 176.95275 118.10403 1.000 105.60681 287 ALA B N 1
ATOM 6573 C CA . ALA B 1 284 ? 179.42939 178.00785 117.46054 1.000 104.52758 287 ALA B CA 1
ATOM 6574 C C . ALA B 1 284 ? 179.40871 177.82379 115.94846 1.000 106.01531 287 ALA B C 1
ATOM 6575 O O . ALA B 1 284 ? 178.36584 177.98797 115.30232 1.000 107.08742 287 ALA B O 1
ATOM 6577 N N . ALA B 1 285 ? 180.55838 177.47605 115.36559 1.000 107.75220 288 ALA B N 1
ATOM 6578 C CA . ALA B 1 285 ? 180.60688 177.21027 113.93310 1.000 106.55585 288 ALA B CA 1
ATOM 6579 C C . ALA B 1 285 ? 179.71977 176.02964 113.56455 1.000 107.08926 288 ALA B C 1
ATOM 6580 O O . ALA B 1 285 ? 179.03678 176.05759 112.53509 1.000 107.97977 288 ALA B O 1
ATOM 6582 N N . ALA B 1 286 ? 179.71840 174.98211 114.39091 1.000 106.31894 289 ALA B N 1
ATOM 6583 C CA . ALA B 1 286 ? 178.81746 173.86146 114.14755 1.000 105.72650 289 ALA B CA 1
ATOM 6584 C C . ALA B 1 286 ? 177.35915 174.29219 114.21803 1.000 106.64236 289 ALA B C 1
ATOM 6585 O O . ALA B 1 286 ? 176.53109 173.80000 113.44448 1.000 108.22715 289 ALA B O 1
ATOM 6587 N N . LEU B 1 287 ? 177.02547 175.19502 115.14132 1.000 102.91148 290 LEU B N 1
ATOM 6588 C CA . LEU B 1 287 ? 175.65555 175.69478 115.23042 1.000 103.64493 290 LEU B CA 1
ATOM 6589 C C . LEU B 1 287 ? 175.28291 176.50445 113.99567 1.000 103.99231 290 LEU B C 1
ATOM 6590 O O . LEU B 1 287 ? 174.12628 176.49835 113.56066 1.000 103.99743 290 LEU B O 1
ATOM 6595 N N . THR B 1 288 ? 176.25241 177.21557 113.41711 1.000 109.93236 291 THR B N 1
ATOM 6596 C CA . THR B 1 288 ? 175.95610 178.06321 112.26625 1.000 108.91914 291 THR B CA 1
ATOM 6597 C C . THR B 1 288 ? 175.64211 177.26700 111.00560 1.000 108.22048 291 THR B C 1
ATOM 6598 O O . THR B 1 288 ? 175.19837 177.85296 110.01258 1.000 106.99267 291 THR B O 1
ATOM 6602 N N . ILE B 1 289 ? 175.86377 175.95447 111.01067 1.000 112.45711 292 ILE B N 1
ATOM 6603 C CA . ILE B 1 289 ? 175.64033 175.14572 109.81828 1.000 112.23833 292 ILE B CA 1
ATOM 6604 C C . ILE B 1 289 ? 174.17779 174.72579 109.75658 1.000 112.76022 292 ILE B C 1
ATOM 6605 O O . ILE B 1 289 ? 173.63199 174.18654 110.72567 1.000 110.37055 292 ILE B O 1
ATOM 6610 N N . GLY B 1 290 ? 173.53826 174.96303 108.61391 1.000 118.89651 293 GLY B N 1
ATOM 6611 C CA . GLY B 1 290 ? 172.12755 174.67022 108.44876 1.000 119.08643 293 GLY B CA 1
ATOM 6612 C C . GLY B 1 290 ? 171.81246 173.23587 108.07438 1.000 120.01718 293 GLY B C 1
ATOM 6613 O O . GLY B 1 290 ? 171.48605 172.94711 106.91977 1.000 119.06055 293 GLY B O 1
ATOM 6614 N N . GLY B 1 291 ? 171.90631 172.32774 109.04173 1.000 119.90638 294 GLY B N 1
ATOM 6615 C CA . GLY B 1 291 ? 171.54724 170.94019 108.82435 1.000 118.10948 294 GLY B CA 1
ATOM 6616 C C . GLY B 1 291 ? 171.28247 170.22302 110.13025 1.000 118.08721 294 GLY B C 1
ATOM 6617 O O . GLY B 1 291 ? 172.02183 170.40727 111.10033 1.000 120.23118 294 GLY B O 1
ATOM 6618 N N . LYS B 1 292 ? 170.23624 169.40177 110.17785 1.000 112.79044 295 LYS B N 1
ATOM 6619 C CA . LYS B 1 292 ? 169.84595 168.78826 111.44057 1.000 115.74671 295 LYS B CA 1
ATOM 6620 C C . LYS B 1 292 ? 170.67986 167.55296 111.76069 1.000 118.74505 295 LYS B C 1
ATOM 6621 O O . LYS B 1 292 ? 171.36808 167.51539 112.78571 1.000 117.15661 295 LYS B O 1
ATOM 6627 N N . ALA B 1 293 ? 170.62062 166.53557 110.89860 1.000 124.14741 296 ALA B N 1
ATOM 6628 C CA . ALA B 1 293 ? 171.37139 165.30779 111.14584 1.000 122.63759 296 ALA B CA 1
ATOM 6629 C C . ALA B 1 293 ? 172.87152 165.56948 111.12581 1.000 122.26712 296 ALA B C 1
ATOM 6630 O O . ALA B 1 293 ? 173.63266 164.98134 111.90531 1.000 119.99275 296 ALA B O 1
ATOM 6632 N N . GLU B 1 294 ? 173.31532 166.44519 110.22287 1.000 120.32294 297 GLU B N 1
ATOM 6633 C CA . GLU B 1 294 ? 174.73106 166.78318 110.15688 1.000 120.12366 297 GLU B CA 1
ATOM 6634 C C . GLU B 1 294 ? 175.19301 167.44179 111.44967 1.000 121.26901 297 GLU B C 1
ATOM 6635 O O . GLU B 1 294 ? 176.25981 167.11223 111.97968 1.000 120.02586 297 GLU B O 1
ATOM 6641 N N . ARG B 1 295 ? 174.38651 168.35972 111.98912 1.000 116.45318 298 ARG B N 1
ATOM 6642 C CA . ARG B 1 295 ? 174.75934 169.01630 113.23612 1.000 114.79956 298 ARG B CA 1
ATOM 6643 C C . ARG B 1 295 ? 174.71113 168.03432 114.39588 1.000 115.86903 298 ARG B C 1
ATOM 6644 O O . ARG B 1 295 ? 175.54094 168.09994 115.30742 1.000 116.84313 298 ARG B O 1
ATOM 6652 N N . ASP B 1 296 ? 173.76141 167.10073 114.36312 1.000 121.80022 299 ASP B N 1
ATOM 6653 C CA . ASP B 1 296 ? 173.66630 166.04589 115.36389 1.000 122.69526 299 ASP B CA 1
ATOM 6654 C C . ASP B 1 296 ? 174.95110 165.22761 115.41086 1.000 123.96021 299 ASP B C 1
ATOM 6655 O O . ASP B 1 296 ? 175.56148 165.06760 116.47551 1.000 122.90326 299 ASP B O 1
ATOM 6660 N N . GLN B 1 297 ? 175.37840 164.72647 114.24965 1.000 124.88036 300 GLN B N 1
ATOM 6661 C CA . GLN B 1 297 ? 176.59420 163.91911 114.19697 1.000 123.38582 300 GLN B CA 1
ATOM 6662 C C . GLN B 1 297 ? 177.82443 164.73996 114.56065 1.000 122.28505 300 GLN B C 1
ATOM 6663 O O . GLN B 1 297 ? 178.72229 164.24784 115.25774 1.000 122.50800 300 GLN B O 1
ATOM 6669 N N . ARG B 1 298 ? 177.88900 165.98841 114.09219 1.000 116.72260 301 ARG B N 1
ATOM 6670 C CA . ARG B 1 298 ? 179.02850 166.84029 114.40657 1.000 117.94775 301 ARG B CA 1
ATOM 6671 C C . ARG B 1 298 ? 179.13861 167.05926 115.90943 1.000 119.38608 301 ARG B C 1
ATOM 6672 O O . ARG B 1 298 ? 180.22501 166.95451 116.48618 1.000 118.57235 301 ARG B O 1
ATOM 6680 N N . ILE B 1 299 ? 178.01130 167.34146 116.56497 1.000 122.25351 302 ILE B N 1
ATOM 6681 C CA . ILE B 1 299 ? 178.01596 167.56433 118.00714 1.000 122.57428 302 ILE B CA 1
ATOM 6682 C C . ILE B 1 299 ? 178.41195 166.28762 118.73448 1.000 122.67627 302 ILE B C 1
ATOM 6683 O O . ILE B 1 299 ? 179.16525 166.31540 119.71726 1.000 123.13486 302 ILE B O 1
ATOM 6688 N N . ASP B 1 300 ? 177.89519 165.14736 118.26900 1.000 122.39822 303 ASP B N 1
ATOM 6689 C CA . ASP B 1 300 ? 178.21155 163.88099 118.91871 1.000 122.81151 303 ASP B CA 1
ATOM 6690 C C . ASP B 1 300 ? 179.70140 163.57676 118.83761 1.000 122.32777 303 ASP B C 1
ATOM 6691 O O . ASP B 1 300 ? 180.29503 163.08471 119.80421 1.000 120.42369 303 ASP B O 1
ATOM 6696 N N . GLU B 1 301 ? 180.32633 163.86019 117.69273 1.000 121.23753 304 GLU B N 1
ATOM 6697 C CA . GLU B 1 301 ? 181.76248 163.62210 117.58970 1.000 121.02144 304 GLU B CA 1
ATOM 6698 C C . GLU B 1 301 ? 182.56008 164.65433 118.37777 1.000 120.98682 304 GLU B C 1
ATOM 6699 O O . GLU B 1 301 ? 183.62462 164.32904 118.91784 1.000 121.51999 304 GLU B O 1
ATOM 6705 N N . ILE B 1 302 ? 182.07142 165.89596 118.45219 1.000 115.81993 305 ILE B N 1
ATOM 6706 C CA . ILE B 1 302 ? 182.74644 166.90954 119.25622 1.000 115.40011 305 ILE B CA 1
ATOM 6707 C C . ILE B 1 302 ? 182.77109 166.49853 120.71756 1.000 116.67080 305 ILE B C 1
ATOM 6708 O O . ILE B 1 302 ? 183.78139 166.68398 121.40556 1.000 117.72114 305 ILE B O 1
ATOM 6713 N N . LYS B 1 303 ? 181.66607 165.94570 121.21809 1.000 116.51087 306 LYS B N 1
ATOM 6714 C CA . LYS B 1 303 ? 181.62413 165.49835 122.60624 1.000 117.01427 306 LYS B CA 1
ATOM 6715 C C . LYS B 1 303 ? 182.65851 164.40708 122.85797 1.000 117.48159 306 LYS B C 1
ATOM 6716 O O . LYS B 1 303 ? 183.37038 164.42384 123.86886 1.000 117.60055 306 LYS B O 1
ATOM 6722 N N . THR B 1 304 ? 182.76063 163.44865 121.93570 1.000 120.49418 307 THR B N 1
ATOM 6723 C CA . THR B 1 304 ? 183.73062 162.36946 122.08890 1.000 119.61867 307 THR B CA 1
ATOM 6724 C C . THR B 1 304 ? 185.15795 162.89965 122.05457 1.000 118.47352 307 THR B C 1
ATOM 6725 O O . THR B 1 304 ? 186.01466 162.46405 122.83078 1.000 118.44716 307 THR B O 1
ATOM 6729 N N . GLN B 1 305 ? 185.43262 163.84782 121.15834 1.000 117.53986 308 GLN B N 1
ATOM 6730 C CA . GLN B 1 305 ? 186.80146 164.32711 121.00237 1.000 117.64321 308 GLN B CA 1
ATOM 6731 C C . GLN B 1 305 ? 187.15520 165.34967 122.07524 1.000 118.88661 308 GLN B C 1
ATOM 6732 O O . GLN B 1 305 ? 188.32166 165.72856 122.22638 1.000 119.93121 308 GLN B O 1
ATOM 6738 N N . VAL B 1 306 ? 186.15715 165.82164 122.82413 1.000 119.55391 309 VAL B N 1
ATOM 6739 C CA . VAL B 1 306 ? 186.44768 166.74013 123.92118 1.000 119.82701 309 VAL B CA 1
ATOM 6740 C C . VAL B 1 306 ? 186.57478 165.98009 125.23547 1.000 119.58875 309 VAL B C 1
ATOM 6741 O O . VAL B 1 306 ? 187.36190 166.35609 126.11224 1.000 117.89117 309 VAL B O 1
ATOM 6745 N N . VAL B 1 307 ? 185.81337 164.89886 125.39470 1.000 122.37967 310 VAL B N 1
ATOM 6746 C CA . VAL B 1 307 ? 185.89915 164.09348 126.60763 1.000 121.98371 310 VAL B CA 1
ATOM 6747 C C . VAL B 1 307 ? 187.23551 163.36666 126.63869 1.000 122.50014 310 VAL B C 1
ATOM 6748 O O . VAL B 1 307 ? 187.79056 163.10997 127.71265 1.000 121.95068 310 VAL B O 1
ATOM 6752 N N . GLN B 1 308 ? 187.76641 163.03708 125.46287 1.000 125.25270 311 GLN B N 1
ATOM 6753 C CA . GLN B 1 308 ? 188.98563 162.24729 125.36609 1.000 123.60689 311 GLN B CA 1
ATOM 6754 C C . GLN B 1 308 ? 190.24931 163.02341 125.69358 1.000 124.65291 311 GLN B C 1
ATOM 6755 O O . GLN B 1 308 ? 191.18783 162.43825 126.23479 1.000 125.61130 311 GLN B O 1
ATOM 6761 N N . ARG B 1 309 ? 190.29973 164.32040 125.39587 1.000 124.18521 312 ARG B N 1
ATOM 6762 C CA . ARG B 1 309 ? 191.50025 165.09713 125.66541 1.000 123.72632 312 ARG B CA 1
ATOM 6763 C C . ARG B 1 309 ? 191.50313 165.71800 127.05201 1.000 124.82281 312 ARG B C 1
ATOM 6764 O O . ARG B 1 309 ? 192.51114 166.31437 127.44587 1.000 124.47962 312 ARG B O 1
ATOM 6772 N N . LEU B 1 310 ? 190.40476 165.60057 127.79393 1.000 123.63210 313 LEU B N 1
ATOM 6773 C CA . LEU B 1 310 ? 190.32855 166.10168 129.15704 1.000 123.04947 313 LEU B CA 1
ATOM 6774 C C . LEU B 1 310 ? 190.24068 164.98881 130.18955 1.000 123.74685 313 LEU B C 1
ATOM 6775 O O . LEU B 1 310 ? 190.27267 165.27433 131.39090 1.000 124.07245 313 LEU B O 1
ATOM 6780 N N . ALA B 1 311 ? 190.13694 163.73084 129.75728 1.000 127.86454 314 ALA B N 1
ATOM 6781 C CA . ALA B 1 311 ? 190.06639 162.61376 130.68963 1.000 129.19126 314 ALA B CA 1
ATOM 6782 C C . ALA B 1 311 ? 191.31521 162.49069 131.54950 1.000 129.04403 314 ALA B C 1
ATOM 6783 O O . ALA B 1 311 ? 191.20224 162.19833 132.74438 1.000 128.89237 314 ALA B O 1
ATOM 6785 N N . ASP B 1 312 ? 192.49606 162.69617 130.97123 1.000 130.44772 315 ASP B N 1
ATOM 6786 C CA . ASP B 1 312 ? 193.73475 162.67765 131.73626 1.000 130.93097 315 ASP B CA 1
ATOM 6787 C C . ASP B 1 312 ? 193.87270 163.87163 132.66981 1.000 130.41188 315 ASP B C 1
ATOM 6788 O O . ASP B 1 312 ? 194.32052 163.70727 133.80996 1.000 129.47597 315 ASP B O 1
ATOM 6793 N N . THR B 1 313 ? 193.49877 165.06630 132.21576 1.000 125.66020 316 THR B N 1
ATOM 6794 C CA . THR B 1 313 ? 193.62822 166.27459 133.01743 1.000 124.81065 316 THR B CA 1
ATOM 6795 C C . THR B 1 313 ? 192.72273 166.28127 134.24025 1.000 125.02832 316 THR B C 1
ATOM 6796 O O . THR B 1 313 ? 193.08388 166.88665 135.25497 1.000 124.58917 316 THR B O 1
ATOM 6800 N N . TYR B 1 314 ? 191.56302 165.63307 134.17222 1.000 121.62061 317 TYR B N 1
ATOM 6801 C CA . TYR B 1 314 ? 190.61125 165.59960 135.28027 1.000 121.19120 317 TYR B CA 1
ATOM 6802 C C . TYR B 1 314 ? 190.39204 164.13995 135.66296 1.000 120.85878 317 TYR B C 1
ATOM 6803 O O . TYR B 1 314 ? 189.95129 163.33236 134.84011 1.000 120.35424 317 TYR B O 1
ATOM 6812 N N . GLU B 1 315 ? 190.69021 163.81096 136.91817 1.000 125.67877 318 GLU B N 1
ATOM 6813 C CA . GLU B 1 315 ? 190.69531 162.42715 137.37385 1.000 126.09918 318 GLU B CA 1
ATOM 6814 C C . GLU B 1 315 ? 189.28871 161.91384 137.64848 1.000 126.09574 318 GLU B C 1
ATOM 6815 O O . GLU B 1 315 ? 188.69893 162.23244 138.68566 1.000 126.54248 318 GLU B O 1
ATOM 6821 N N . GLY B 1 316 ? 188.75307 161.11406 136.73270 1.000 120.56674 319 GLY B N 1
ATOM 6822 C CA . GLY B 1 316 ? 187.44053 160.51470 136.94977 1.000 120.75574 319 GLY B CA 1
ATOM 6823 C C . GLY B 1 316 ? 186.32729 161.52406 137.10900 1.000 122.72899 319 GLY B C 1
ATOM 6824 O O . GLY B 1 316 ? 185.47582 161.37844 137.99526 1.000 121.43477 319 GLY B O 1
ATOM 6825 N N . ARG B 1 317 ? 186.31150 162.55309 136.26420 1.000 120.44894 320 ARG B N 1
ATOM 6826 C CA . ARG B 1 317 ? 185.31332 163.60818 136.37568 1.000 117.70457 320 ARG B CA 1
ATOM 6827 C C . ARG B 1 317 ? 184.54537 163.75609 135.06867 1.000 118.41392 320 ARG B C 1
ATOM 6828 O O . ARG B 1 317 ? 184.27663 164.87452 134.62047 1.000 118.46249 320 ARG B O 1
ATOM 6836 N N . GLU B 1 318 ? 184.18803 162.62849 134.45363 1.000 121.22433 321 GLU B N 1
ATOM 6837 C CA . GLU B 1 318 ? 183.49201 162.63508 133.17251 1.000 121.96708 321 GLU B CA 1
ATOM 6838 C C . GLU B 1 318 ? 182.10389 163.25949 133.24985 1.000 122.12156 321 GLU B C 1
ATOM 6839 O O . GLU B 1 318 ? 181.69770 163.95626 132.31124 1.000 121.33605 321 GLU B O 1
ATOM 6845 N N . LYS B 1 319 ? 181.36212 163.02363 134.32948 1.000 114.60828 322 LYS B N 1
ATOM 6846 C CA . LYS B 1 319 ? 180.06536 163.66283 134.48397 1.000 114.23798 322 LYS B CA 1
ATOM 6847 C C . LYS B 1 319 ? 180.16884 165.17669 134.55461 1.000 114.59549 322 LYS B C 1
ATOM 6848 O O . LYS B 1 319 ? 179.30937 165.86973 133.99809 1.000 116.56068 322 LYS B O 1
ATOM 6854 N N . GLU B 1 320 ? 181.19990 165.70028 135.21718 1.000 104.67934 323 GLU B N 1
ATOM 6855 C CA . GLU B 1 320 ? 181.37312 167.14475 135.29919 1.000 104.15503 323 GLU B CA 1
ATOM 6856 C C . GLU B 1 320 ? 181.57480 167.75195 133.91612 1.000 106.65222 323 GLU B C 1
ATOM 6857 O O . GLU B 1 320 ? 180.94335 168.75893 133.57002 1.000 108.56051 323 GLU B O 1
ATOM 6863 N N . VAL B 1 321 ? 182.44034 167.14363 133.10224 1.000 104.75701 324 VAL B N 1
ATOM 6864 C CA . VAL B 1 321 ? 182.69543 167.68836 131.77356 1.000 104.84479 324 VAL B CA 1
ATOM 6865 C C . VAL B 1 321 ? 181.46671 167.53268 130.88766 1.000 104.36556 324 VAL B C 1
ATOM 6866 O O . VAL B 1 321 ? 181.15936 168.41422 130.07829 1.000 106.24855 324 VAL B O 1
ATOM 6870 N N . GLY B 1 322 ? 180.73845 166.42234 131.02698 1.000 96.46030 325 GLY B N 1
ATOM 6871 C CA . GLY B 1 322 ? 179.50493 166.27024 130.26866 1.000 96.88452 325 GLY B CA 1
ATOM 6872 C C . GLY B 1 322 ? 178.47693 167.33790 130.59784 1.000 98.26642 325 GLY B C 1
ATOM 6873 O O . GLY B 1 322 ? 177.87996 167.94307 129.69906 1.000 100.03133 325 GLY B O 1
ATOM 6874 N N . ALA B 1 323 ? 178.26486 167.59397 131.88973 1.000 91.26554 326 ALA B N 1
ATOM 6875 C CA . ALA B 1 323 ? 177.34798 168.64367 132.30919 1.000 91.25144 326 ALA B CA 1
ATOM 6876 C C . ALA B 1 323 ? 177.78653 170.02479 131.84386 1.000 93.11983 326 ALA B C 1
ATOM 6877 O O . ALA B 1 323 ? 176.94368 170.80658 131.38600 1.000 95.02226 326 ALA B O 1
ATOM 6879 N N . ALA B 1 324 ? 179.07804 170.34256 131.94064 1.000 91.50975 327 ALA B N 1
ATOM 6880 C CA . ALA B 1 324 ? 179.56151 171.61903 131.43113 1.000 91.37324 327 ALA B CA 1
ATOM 6881 C C . ALA B 1 324 ? 179.36710 171.75504 129.92729 1.000 94.77592 327 ALA B C 1
ATOM 6882 O O . ALA B 1 324 ? 179.00235 172.83865 129.45376 1.000 97.37163 327 ALA B O 1
ATOM 6884 N N . PHE B 1 325 ? 179.60090 170.68312 129.17145 1.000 91.66686 328 PHE B N 1
ATOM 6885 C CA . PHE B 1 325 ? 179.38413 170.71287 127.73257 1.000 91.20577 328 PHE B CA 1
ATOM 6886 C C . PHE B 1 325 ? 177.92063 170.97701 127.40527 1.000 90.72144 328 PHE B C 1
ATOM 6887 O O . PHE B 1 325 ? 177.61167 171.79318 126.52629 1.000 91.15739 328 PHE B O 1
ATOM 6895 N N . ARG B 1 326 ? 177.01002 170.30883 128.11711 1.000 83.21346 329 ARG B N 1
ATOM 6896 C CA . ARG B 1 326 ? 175.58723 170.55030 127.89977 1.000 81.97735 329 ARG B CA 1
ATOM 6897 C C . ARG B 1 326 ? 175.19870 171.98625 128.23379 1.000 81.71166 329 ARG B C 1
ATOM 6898 O O . ARG B 1 326 ? 174.41809 172.60487 127.49786 1.000 84.52329 329 ARG B O 1
ATOM 6906 N N . ALA B 1 327 ? 175.73366 172.53456 129.32626 1.000 76.23991 330 ALA B N 1
ATOM 6907 C CA . ALA B 1 327 ? 175.43127 173.91894 129.67344 1.000 75.78510 330 ALA B CA 1
ATOM 6908 C C . ALA B 1 327 ? 175.92911 174.89319 128.61264 1.000 78.81081 330 ALA B C 1
ATOM 6909 O O . ALA B 1 327 ? 175.22220 175.85018 128.26675 1.000 80.73623 330 ALA B O 1
ATOM 6911 N N . LEU B 1 328 ? 177.13615 174.67169 128.08803 1.000 83.01124 331 LEU B N 1
ATOM 6912 C CA . LEU B 1 328 ? 177.65544 175.55030 127.04364 1.000 82.83636 331 LEU B CA 1
ATOM 6913 C C . LEU B 1 328 ? 176.81245 175.45980 125.77734 1.000 80.40343 331 LEU B C 1
ATOM 6914 O O . LEU B 1 328 ? 176.55528 176.47812 125.11867 1.000 82.17575 331 LEU B O 1
ATOM 6919 N N . THR B 1 329 ? 176.38073 174.24825 125.41949 1.000 72.38840 332 THR B N 1
ATOM 6920 C CA . THR B 1 329 ? 175.49430 174.08422 124.27193 1.000 74.40770 332 THR B CA 1
ATOM 6921 C C . THR B 1 329 ? 174.20591 174.87358 124.46039 1.000 76.73511 332 THR B C 1
ATOM 6922 O O . THR B 1 329 ? 173.73893 175.56024 123.54138 1.000 77.38095 332 THR B O 1
ATOM 6926 N N . LYS B 1 330 ? 173.61849 174.78155 125.65506 1.000 73.75528 333 LYS B N 1
ATOM 6927 C CA . LYS B 1 330 ? 172.39446 175.51802 125.94984 1.000 68.81275 333 LYS B CA 1
ATOM 6928 C C . LYS B 1 330 ? 172.60373 177.01887 125.80911 1.000 68.29885 333 LYS B C 1
ATOM 6929 O O . LYS B 1 330 ? 171.77442 177.71858 125.21243 1.000 71.89806 333 LYS B O 1
ATOM 6935 N N . LYS B 1 331 ? 173.71382 177.52805 126.34338 1.000 67.98966 334 LYS B N 1
ATOM 6936 C CA . LYS B 1 331 ? 173.99653 178.95626 126.24438 1.000 68.43882 334 LYS B CA 1
ATOM 6937 C C . LYS B 1 331 ? 174.12425 179.41230 124.79703 1.000 71.74158 334 LYS B C 1
ATOM 6938 O O . LYS B 1 331 ? 173.53611 180.43418 124.40860 1.000 72.54043 334 LYS B O 1
ATOM 6944 N N . LEU B 1 332 ? 174.87669 178.66871 123.98666 1.000 73.06337 335 LEU B N 1
ATOM 6945 C CA . LEU B 1 332 ? 175.05849 179.06871 122.59731 1.000 72.54580 335 LEU B CA 1
ATOM 6946 C C . LEU B 1 332 ? 173.74972 179.01111 121.82010 1.000 71.00496 335 LEU B C 1
ATOM 6947 O O . LEU B 1 332 ? 173.47002 179.90235 121.00906 1.000 69.94895 335 LEU B O 1
ATOM 6952 N N . VAL B 1 333 ? 172.93066 177.98417 122.05997 1.000 64.29692 336 VAL B N 1
ATOM 6953 C CA . VAL B 1 333 ? 171.65517 177.88652 121.35525 1.000 61.31195 336 VAL B CA 1
ATOM 6954 C C . VAL B 1 333 ? 170.73927 179.04351 121.73331 1.000 63.71795 336 VAL B C 1
ATOM 6955 O O . VAL B 1 333 ? 170.04455 179.60421 120.87841 1.000 63.96757 336 VAL B O 1
ATOM 6959 N N . ARG B 1 334 ? 170.70319 179.40817 123.01767 1.000 66.12650 337 ARG B N 1
ATOM 6960 C CA . ARG B 1 334 ? 169.86654 180.53344 123.42592 1.000 61.66548 337 ARG B CA 1
ATOM 6961 C C . ARG B 1 334 ? 170.32763 181.82842 122.77176 1.000 63.16116 337 ARG B C 1
ATOM 6962 O O . ARG B 1 334 ? 169.50388 182.63160 122.30861 1.000 61.45822 337 ARG B O 1
ATOM 6970 N N . GLN B 1 335 ? 171.64405 182.04800 122.72462 1.000 72.50043 338 GLN B N 1
ATOM 6971 C CA . GLN B 1 335 ? 172.16485 183.23888 122.06125 1.000 69.51732 338 GLN B CA 1
ATOM 6972 C C . GLN B 1 335 ? 171.76914 183.26246 120.59160 1.000 70.19433 338 GLN B C 1
ATOM 6973 O O . GLN B 1 335 ? 171.37512 184.30776 120.05741 1.000 70.58251 338 GLN B O 1
ATOM 6979 N N . ARG B 1 336 ? 171.85356 182.11241 119.92591 1.000 68.60775 339 ARG B N 1
ATOM 6980 C CA . ARG B 1 336 ? 171.50076 182.05585 118.51478 1.000 68.13645 339 ARG B CA 1
ATOM 6981 C C . ARG B 1 336 ? 170.01348 182.31879 118.29712 1.000 70.01010 339 ARG B C 1
ATOM 6982 O O . ARG B 1 336 ? 169.64188 182.99339 117.32993 1.000 69.96784 339 ARG B O 1
ATOM 6990 N N . ILE B 1 337 ? 169.15296 181.79671 119.17807 1.000 62.36291 340 ILE B N 1
ATOM 6991 C CA . ILE B 1 337 ? 167.72247 182.08023 119.07932 1.000 57.36681 340 ILE B CA 1
ATOM 6992 C C . ILE B 1 337 ? 167.46640 183.57114 119.21732 1.000 59.70949 340 ILE B C 1
ATOM 6993 O O . ILE B 1 337 ? 166.69506 184.15595 118.45006 1.000 57.11358 340 ILE B O 1
ATOM 6998 N N . LEU B 1 338 ? 168.09816 184.21010 120.20195 1.000 63.84451 341 LEU B N 1
ATOM 6999 C CA . LEU B 1 338 ? 167.83536 185.62769 120.41891 1.000 59.98929 341 LEU B CA 1
ATOM 7000 C C . LEU B 1 338 ? 168.38575 186.48821 119.29057 1.000 62.09073 341 LEU B C 1
ATOM 7001 O O . LEU B 1 338 ? 167.83375 187.55536 119.00497 1.000 61.68292 341 LEU B O 1
ATOM 7006 N N . THR B 1 339 ? 169.45674 186.04815 118.63359 1.000 69.05810 342 THR B N 1
ATOM 7007 C CA . THR B 1 339 ? 170.06828 186.88256 117.60553 1.000 65.74654 342 THR B CA 1
ATOM 7008 C C . THR B 1 339 ? 169.45086 186.68634 116.22151 1.000 64.88977 342 THR B C 1
ATOM 7009 O O . THR B 1 339 ? 169.09825 187.66603 115.56006 1.000 64.00117 342 THR B O 1
ATOM 7013 N N . ASP B 1 340 ? 169.31623 185.44121 115.76078 1.000 66.37300 343 ASP B N 1
ATOM 7014 C CA . ASP B 1 340 ? 168.94585 185.18073 114.37297 1.000 65.38063 343 ASP B CA 1
ATOM 7015 C C . ASP B 1 340 ? 167.56564 184.55853 114.20117 1.000 66.26576 343 ASP B C 1
ATOM 7016 O O . ASP B 1 340 ? 167.19036 184.23512 113.06995 1.000 67.00086 343 ASP B O 1
ATOM 7021 N N . HIS B 1 341 ? 166.79600 184.39388 115.27367 1.000 63.11784 344 HIS B N 1
ATOM 7022 C CA . HIS B 1 341 ? 165.52760 183.66806 115.21797 1.000 56.46597 344 HIS B CA 1
ATOM 7023 C C . HIS B 1 341 ? 165.74870 182.24449 114.71731 1.000 58.44335 344 HIS B C 1
ATOM 7024 O O . HIS B 1 341 ? 165.10594 181.76998 113.78097 1.000 60.11697 344 HIS B O 1
ATOM 7031 N N . PHE B 1 342 ? 166.68414 181.56892 115.36740 1.000 64.22049 345 PHE B N 1
ATOM 7032 C CA . PHE B 1 342 ? 167.08216 180.20524 115.06166 1.000 58.61734 345 PHE B CA 1
ATOM 7033 C C . PHE B 1 342 ? 166.25565 179.21472 115.87001 1.000 61.01768 345 PHE B C 1
ATOM 7034 O O . PHE B 1 342 ? 165.97640 179.44433 117.04820 1.000 68.28197 345 PHE B O 1
ATOM 7042 N N . ARG B 1 343 ? 165.86150 178.11674 115.23349 1.000 44.92149 346 ARG B N 1
ATOM 7043 C CA . ARG B 1 343 ? 165.25656 176.98858 115.92459 1.000 45.29139 346 ARG B CA 1
ATOM 7044 C C . ARG B 1 343 ? 165.98543 175.71348 115.52655 1.000 48.27380 346 ARG B C 1
ATOM 7045 O O . ARG B 1 343 ? 166.46347 175.58227 114.39800 1.000 55.07775 346 ARG B O 1
ATOM 7053 N N . ILE B 1 344 ? 166.06905 174.77066 116.46716 1.000 55.33780 347 ILE B N 1
ATOM 7054 C CA . ILE B 1 344 ? 166.90839 173.59564 116.26783 1.000 58.37241 347 ILE B CA 1
ATOM 7055 C C . ILE B 1 344 ? 166.41008 172.71025 115.13625 1.000 59.07497 347 ILE B C 1
ATOM 7056 O O . ILE B 1 344 ? 167.21257 172.02836 114.49389 1.000 63.24346 347 ILE B O 1
ATOM 7061 N N . ASP B 1 345 ? 165.10674 172.69153 114.87475 1.000 57.45889 348 ASP B N 1
ATOM 7062 C CA . ASP B 1 345 ? 164.55658 171.89287 113.78888 1.000 53.68728 348 ASP B CA 1
ATOM 7063 C C . ASP B 1 345 ? 164.32462 172.68938 112.51076 1.000 55.30806 348 ASP B C 1
ATOM 7064 O O . ASP B 1 345 ? 163.78756 172.13836 111.54756 1.000 55.86677 348 ASP B O 1
ATOM 7069 N N . GLY B 1 346 ? 164.71171 173.96343 112.47510 1.000 50.00415 349 GLY B N 1
ATOM 7070 C CA . GLY B 1 346 ? 164.64890 174.75725 111.26780 1.000 45.07844 349 GLY B CA 1
ATOM 7071 C C . GLY B 1 346 ? 163.37315 175.54281 111.05252 1.000 49.53966 349 GLY B C 1
ATOM 7072 O O . GLY B 1 346 ? 163.27554 176.26157 110.05221 1.000 50.08420 349 GLY B O 1
ATOM 7073 N N . ARG B 1 347 ? 162.39804 175.43938 111.94965 1.000 51.53179 350 ARG B N 1
ATOM 7074 C CA . ARG B 1 347 ? 161.13593 176.14283 111.77842 1.000 46.39165 350 ARG B CA 1
ATOM 7075 C C . ARG B 1 347 ? 161.29568 177.63879 112.03632 1.000 46.77273 350 ARG B C 1
ATOM 7076 O O . ARG B 1 347 ? 162.24289 178.09064 112.68185 1.000 52.01625 350 ARG B O 1
ATOM 7084 N N . GLY B 1 348 ? 160.34355 178.41165 111.51535 1.000 41.14340 351 GLY B N 1
ATOM 7085 C CA . GLY B 1 348 ? 160.19131 179.78750 111.93240 1.000 38.71149 351 GLY B CA 1
ATOM 7086 C C . GLY B 1 348 ? 159.53169 179.87676 113.29433 1.000 45.94918 351 GLY B C 1
ATOM 7087 O O . GLY B 1 348 ? 158.99758 178.90449 113.81861 1.000 50.04131 351 GLY B O 1
ATOM 7088 N N . ILE B 1 349 ? 159.56981 181.07333 113.88232 1.000 44.08943 352 ILE B N 1
ATOM 7089 C CA . ILE B 1 349 ? 159.11919 181.20997 115.26258 1.000 44.18200 352 ILE B CA 1
ATOM 7090 C C . ILE B 1 349 ? 157.60300 181.14161 115.38992 1.000 43.29976 352 ILE B C 1
ATOM 7091 O O . ILE B 1 349 ? 157.09090 180.93998 116.49360 1.000 44.01064 352 ILE B O 1
ATOM 7096 N N . THR B 1 350 ? 156.86355 181.30076 114.29277 1.000 44.25681 353 THR B N 1
ATOM 7097 C CA . THR B 1 350 ? 155.40942 181.19376 114.32285 1.000 44.43158 353 THR B CA 1
ATOM 7098 C C . THR B 1 350 ? 154.89472 179.96767 113.57592 1.000 45.00879 353 THR B C 1
ATOM 7099 O O . THR B 1 350 ? 153.72245 179.93009 113.19736 1.000 50.01243 353 THR B O 1
ATOM 7103 N N . ASP B 1 351 ? 155.73633 178.96091 113.36937 1.000 42.52855 354 ASP B N 1
ATOM 7104 C CA . ASP B 1 351 ? 155.37323 177.80261 112.56447 1.000 42.00242 354 ASP B CA 1
ATOM 7105 C C . ASP B 1 351 ? 154.87819 176.65309 113.43300 1.000 40.93369 354 ASP B C 1
ATOM 7106 O O . ASP B 1 351 ? 155.42831 176.38461 114.50241 1.000 50.72043 354 ASP B O 1
ATOM 7111 N N . ILE B 1 352 ? 153.84760 175.96212 112.95159 1.000 38.06712 355 ILE B N 1
ATOM 7112 C CA . ILE B 1 352 ? 153.33376 174.75354 113.58557 1.000 35.68726 355 ILE B CA 1
ATOM 7113 C C . ILE B 1 352 ? 153.88230 173.54374 112.84495 1.000 37.45757 355 ILE B C 1
ATOM 7114 O O . ILE B 1 352 ? 154.19313 173.60828 111.65246 1.000 48.25753 355 ILE B O 1
ATOM 7119 N N . ARG B 1 353 ? 154.00184 172.42582 113.55357 1.000 38.04616 356 ARG B N 1
ATOM 7120 C CA . ARG B 1 353 ? 154.39407 171.18246 112.91159 1.000 36.27758 356 ARG B CA 1
ATOM 7121 C C . ARG B 1 353 ? 153.24680 170.64567 112.05450 1.000 41.16483 356 ARG B C 1
ATOM 7122 O O . ARG B 1 353 ? 152.13497 171.17695 112.05027 1.000 48.70106 356 ARG B O 1
ATOM 7130 N N . ALA B 1 354 ? 153.53377 169.58203 111.30773 1.000 37.48276 357 ALA B N 1
ATOM 7131 C CA . ALA B 1 354 ? 152.54614 168.99914 110.40609 1.000 32.85851 357 ALA B CA 1
ATOM 7132 C C . ALA B 1 354 ? 151.37363 168.40916 111.18138 1.000 36.50021 357 ALA B C 1
ATOM 7133 O O . ALA B 1 354 ? 151.56326 167.71286 112.17982 1.000 41.14273 357 ALA B O 1
ATOM 7135 N N . LEU B 1 355 ? 150.16088 168.66826 110.69894 1.000 32.10332 358 LEU B N 1
ATOM 7136 C CA . LEU B 1 355 ? 148.93430 168.31552 111.39876 1.000 30.40111 358 LEU B CA 1
ATOM 7137 C C . LEU B 1 355 ? 148.13342 167.27352 110.63053 1.000 33.90034 358 LEU B C 1
ATOM 7138 O O . LEU B 1 355 ? 148.14918 167.23748 109.39924 1.000 49.60406 358 LEU B O 1
ATOM 7143 N N . SER B 1 356 ? 147.42065 166.42966 111.37317 1.000 29.01152 359 SER B N 1
ATOM 7144 C CA . SER B 1 356 ? 146.46443 165.52094 110.75329 1.000 31.48294 359 SER B CA 1
ATOM 7145 C C . SER B 1 356 ? 145.41283 165.10863 111.77386 1.000 34.75655 359 SER B C 1
ATOM 7146 O O . SER B 1 356 ? 145.70295 164.97286 112.96470 1.000 43.95726 359 SER B O 1
ATOM 7149 N N . ALA B 1 357 ? 144.18891 164.90769 111.28590 1.000 32.20377 360 ALA B N 1
ATOM 7150 C CA . ALA B 1 357 ? 143.04979 164.54802 112.11775 1.000 31.98994 360 ALA B CA 1
ATOM 7151 C C . ALA B 1 357 ? 142.18366 163.52970 111.39305 1.000 34.94698 360 ALA B C 1
ATOM 7152 O O . ALA B 1 357 ? 141.92993 163.66714 110.19555 1.000 46.36832 360 ALA B O 1
ATOM 7154 N N . GLU B 1 358 ? 141.72424 162.51347 112.12083 1.000 37.19112 361 GLU B N 1
ATOM 7155 C CA . GLU B 1 358 ? 140.87243 161.49195 111.52579 1.000 34.76699 361 GLU B CA 1
ATOM 7156 C C . GLU B 1 358 ? 139.89828 160.97199 112.57424 1.000 35.70484 361 GLU B C 1
ATOM 7157 O O . GLU B 1 358 ? 140.18736 161.00971 113.76976 1.000 44.51053 361 GLU B O 1
ATOM 7163 N N . VAL B 1 359 ? 138.75224 160.46268 112.12082 1.000 28.85047 362 VAL B N 1
ATOM 7164 C CA . VAL B 1 359 ? 137.71280 159.96921 113.01641 1.000 33.21997 362 VAL B CA 1
ATOM 7165 C C . VAL B 1 359 ? 137.31184 158.55148 112.61100 1.000 34.62006 362 VAL B C 1
ATOM 7166 O O . VAL B 1 359 ? 137.59737 158.08876 111.50946 1.000 40.15293 362 VAL B O 1
ATOM 7170 N N . ALA B 1 360 ? 136.64412 157.86523 113.53668 1.000 30.79284 363 ALA B N 1
ATOM 7171 C CA . ALA B 1 360 ? 136.13779 156.50717 113.33755 1.000 27.95019 363 ALA B CA 1
ATOM 7172 C C . ALA B 1 360 ? 137.27382 155.51657 113.07875 1.000 35.22494 363 ALA B C 1
ATOM 7173 O O . ALA B 1 360 ? 137.34018 154.85596 112.04448 1.000 41.56438 363 ALA B O 1
ATOM 7175 N N . VAL B 1 361 ? 138.16823 155.41179 114.06002 1.000 33.29547 364 VAL B N 1
ATOM 7176 C CA . VAL B 1 361 ? 139.32708 154.53416 113.95061 1.000 30.67340 364 VAL B CA 1
ATOM 7177 C C . VAL B 1 361 ? 139.18824 153.24514 114.75837 1.000 30.99262 364 VAL B C 1
ATOM 7178 O O . VAL B 1 361 ? 139.95330 152.30025 114.52158 1.000 39.10850 364 VAL B O 1
ATOM 7182 N N . VAL B 1 362 ? 138.25528 153.18024 115.70267 1.000 31.86603 365 VAL B N 1
ATOM 7183 C CA . VAL B 1 362 ? 138.01739 151.97456 116.49443 1.000 24.65371 365 VAL B CA 1
ATOM 7184 C C . VAL B 1 362 ? 136.64169 151.42535 116.13324 1.000 35.17489 365 VAL B C 1
ATOM 7185 O O . VAL B 1 362 ? 135.63709 152.12673 116.30626 1.000 46.75234 365 VAL B O 1
ATOM 7189 N N . PRO B 1 363 ? 136.54892 150.18633 115.63415 1.000 37.08407 366 PRO B N 1
ATOM 7190 C CA . PRO B 1 363 ? 135.30714 149.71398 114.99757 1.000 34.80448 366 PRO B CA 1
ATOM 7191 C C . PRO B 1 363 ? 134.04267 149.73578 115.84910 1.000 33.32282 366 PRO B C 1
ATOM 7192 O O . PRO B 1 363 ? 133.00222 150.19140 115.36996 1.000 40.72359 366 PRO B O 1
ATOM 7196 N N . ARG B 1 364 ? 134.09090 149.25759 117.08808 1.000 27.75786 367 ARG B N 1
ATOM 7197 C CA . ARG B 1 364 ? 132.88471 149.14395 117.89853 1.000 30.36464 367 ARG B CA 1
ATOM 7198 C C . ARG B 1 364 ? 132.72831 150.25696 118.92522 1.000 39.10827 367 ARG B C 1
ATOM 7199 O O . ARG B 1 364 ? 131.76798 150.23016 119.69587 1.000 42.20623 367 ARG B O 1
ATOM 7207 N N . ALA B 1 365 ? 133.62991 151.23109 118.95470 1.000 37.34698 368 ALA B N 1
ATOM 7208 C CA . ALA B 1 365 ? 133.53642 152.29859 119.93915 1.000 31.04888 368 ALA B CA 1
ATOM 7209 C C . ALA B 1 365 ? 132.41318 153.26891 119.59159 1.000 31.51597 368 ALA B C 1
ATOM 7210 O O . ALA B 1 365 ? 132.06409 153.46150 118.42576 1.000 37.46760 368 ALA B O 1
ATOM 7212 N N . HIS B 1 366 ? 131.84036 153.88469 120.62608 1.000 23.85372 369 HIS B N 1
ATOM 7213 C CA . HIS B 1 366 ? 130.79085 154.87239 120.39625 1.000 25.02261 369 HIS B CA 1
ATOM 7214 C C . HIS B 1 366 ? 131.33100 156.09212 119.65866 1.000 31.16684 369 HIS B C 1
ATOM 7215 O O . HIS B 1 366 ? 130.68557 156.59951 118.73711 1.000 36.68361 369 HIS B O 1
ATOM 7222 N N . GLY B 1 367 ? 132.50786 156.58051 120.04789 1.000 30.37444 370 GLY B N 1
ATOM 7223 C CA . GLY B 1 367 ? 133.19114 157.58152 119.24370 1.000 15.40393 370 GLY B CA 1
ATOM 7224 C C . GLY B 1 367 ? 134.69676 157.44482 119.32611 1.000 21.79923 370 GLY B C 1
ATOM 7225 O O . GLY B 1 367 ? 135.20254 157.00388 120.35556 1.000 38.50476 370 GLY B O 1
ATOM 7226 N N . SER B 1 368 ? 135.43170 157.80592 118.27634 1.000 21.52692 371 SER B N 1
ATOM 7227 C CA . SER B 1 368 ? 136.87928 157.62404 118.29416 1.000 22.39444 371 SER B CA 1
ATOM 7228 C C . SER B 1 368 ? 137.54298 158.60263 117.33498 1.000 26.71862 371 SER B C 1
ATOM 7229 O O . SER B 1 368 ? 136.94978 159.02470 116.34255 1.000 31.29843 371 SER B O 1
ATOM 7232 N N . ALA B 1 369 ? 138.78783 158.95895 117.64891 1.000 25.01527 372 ALA B N 1
ATOM 7233 C CA . ALA B 1 369 ? 139.53827 159.89305 116.81589 1.000 22.87845 372 ALA B CA 1
ATOM 7234 C C . ALA B 1 369 ? 141.03737 159.71779 117.02590 1.000 24.44545 372 ALA B C 1
ATOM 7235 O O . ALA B 1 369 ? 141.49213 159.29493 118.09114 1.000 34.38432 372 ALA B O 1
ATOM 7237 N N . LEU B 1 370 ? 141.79771 160.07902 115.99060 1.000 22.25729 373 LEU 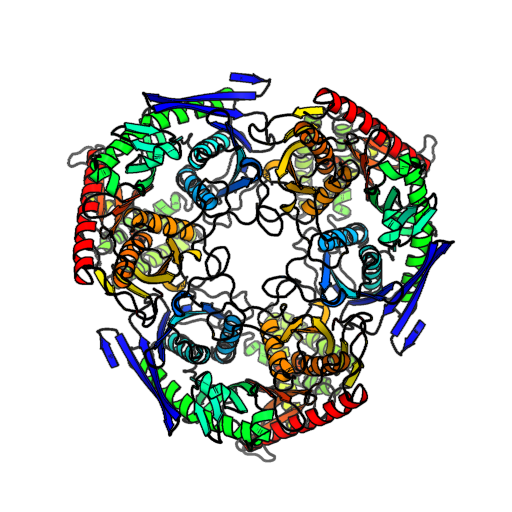B N 1
ATOM 7238 C CA . LEU B 1 370 ? 143.25758 160.06991 116.01459 1.000 24.98369 373 LEU B CA 1
ATOM 7239 C C . LEU B 1 370 ? 143.76184 161.44251 115.59149 1.000 27.15668 373 LEU B C 1
ATOM 7240 O O . LEU B 1 370 ? 143.39091 161.93814 114.52086 1.000 38.12066 373 LEU B O 1
ATOM 7245 N N . PHE B 1 371 ? 144.60988 162.05018 116.42248 1.000 25.20603 374 PHE B N 1
ATOM 7246 C CA . PHE B 1 371 ? 145.12392 163.39639 116.18874 1.000 24.89243 374 PHE B CA 1
ATOM 7247 C C . PHE B 1 371 ? 146.64531 163.38530 116.23587 1.000 28.43295 374 PHE B C 1
ATOM 7248 O O . PHE B 1 371 ? 147.23545 162.84188 117.17525 1.000 39.83599 374 PHE B O 1
ATOM 7256 N N . GLU B 1 372 ? 147.28033 163.99039 115.23150 1.000 26.17749 375 GLU B N 1
ATOM 7257 C CA . GLU B 1 372 ? 148.73284 164.01319 115.14293 1.000 31.29054 375 GLU B CA 1
ATOM 7258 C C . GLU B 1 372 ? 149.24495 165.41829 114.87089 1.000 36.15842 375 GLU B C 1
ATOM 7259 O O . GLU B 1 372 ? 148.72603 166.13588 114.01123 1.000 44.48133 375 GLU B O 1
ATOM 7265 N N . ARG B 1 373 ? 150.29738 165.78000 115.60553 1.000 30.94443 376 ARG B N 1
ATOM 7266 C CA . ARG B 1 373 ? 151.00589 167.04077 115.39978 1.000 34.88174 376 ARG B CA 1
ATOM 7267 C C . ARG B 1 373 ? 152.49471 166.74378 115.58021 1.000 39.72500 376 ARG B C 1
ATOM 7268 O O . ARG B 1 373 ? 152.94166 166.48192 116.70004 1.000 40.62582 376 ARG B O 1
ATOM 7276 N N . GLY B 1 374 ? 153.23760 166.76730 114.48114 1.000 38.69523 377 GLY B N 1
ATOM 7277 C CA . GLY B 1 374 ? 154.63108 166.35445 114.54013 1.000 38.12332 377 GLY B CA 1
ATOM 7278 C C . GLY B 1 374 ? 154.73814 164.90802 114.97857 1.000 41.11513 377 GLY B C 1
ATOM 7279 O O . GLY B 1 374 ? 154.10657 164.01577 114.40671 1.000 45.79489 377 GLY B O 1
ATOM 7280 N N . GLU B 1 375 ? 155.53696 164.66488 116.01168 1.000 44.52241 378 GLU B N 1
ATOM 7281 C CA . GLU B 1 375 ? 155.67792 163.33422 116.58325 1.000 40.51419 378 GLU B CA 1
ATOM 7282 C C . GLU B 1 375 ? 154.70067 163.06216 117.71892 1.000 40.43677 378 GLU B C 1
ATOM 7283 O O . GLU B 1 375 ? 154.76098 161.98816 118.31976 1.000 44.63787 378 GLU B O 1
ATOM 7289 N N . THR B 1 376 ? 153.81001 163.99840 118.02880 1.000 36.98639 379 THR B N 1
ATOM 7290 C CA . THR B 1 376 ? 152.78529 163.77703 119.03767 1.000 31.73114 379 THR B CA 1
ATOM 7291 C C . THR B 1 376 ? 151.57345 163.11743 118.38788 1.000 34.37129 379 THR B C 1
ATOM 7292 O O . THR B 1 376 ? 151.06016 163.60713 117.37980 1.000 42.82185 379 THR B O 1
ATOM 7296 N N . GLN B 1 377 ? 151.12949 162.00246 118.96342 1.000 21.67055 380 GLN B N 1
ATOM 7297 C CA . GLN B 1 377 ? 150.04478 161.19666 118.41408 1.000 21.21755 380 GLN B CA 1
ATOM 7298 C C . GLN B 1 377 ? 149.14300 160.75175 119.55317 1.000 22.49571 380 GLN B C 1
ATOM 7299 O O . GLN B 1 377 ? 149.59212 160.01041 120.43575 1.000 31.31777 380 GLN B O 1
ATOM 7305 N N . ILE B 1 378 ? 147.87935 161.18868 119.51245 1.000 23.35732 381 ILE B N 1
ATOM 7306 C CA . ILE B 1 378 ? 146.88871 160.92931 120.55193 1.000 21.82034 381 ILE B CA 1
ATOM 7307 C C . ILE B 1 378 ? 145.71399 160.16587 119.95134 1.000 20.42655 381 ILE B C 1
ATOM 7308 O O . ILE B 1 378 ? 145.23122 160.49885 118.86309 1.000 32.04781 381 ILE B O 1
ATOM 7313 N N . LEU B 1 379 ? 145.25189 159.14762 120.67031 1.000 22.18619 382 LEU B N 1
ATOM 7314 C CA . LEU B 1 379 ? 144.04012 158.40536 120.34625 1.000 26.14956 382 LEU B CA 1
ATOM 7315 C C . LEU B 1 379 ? 142.98895 158.66013 121.41755 1.000 27.77544 382 LEU B C 1
ATOM 7316 O O . LEU B 1 379 ? 143.26548 158.49372 122.60778 1.000 34.72719 382 LEU B O 1
ATOM 7321 N N . GLY B 1 380 ? 141.79544 159.06025 121.00325 1.000 27.18183 383 GLY B N 1
ATOM 7322 C CA . GLY B 1 380 ? 140.71341 159.36353 121.93073 1.000 20.34462 383 GLY B CA 1
ATOM 7323 C C . GLY B 1 380 ? 139.47996 158.53004 121.64694 1.000 31.06241 383 GLY B C 1
ATOM 7324 O O . GLY B 1 380 ? 139.08877 158.36868 120.49223 1.000 38.95293 383 GLY B O 1
ATOM 7325 N N . VAL B 1 381 ? 138.86572 158.01335 122.71165 1.000 24.60922 384 VAL B N 1
ATOM 7326 C CA . VAL B 1 381 ? 137.71142 157.12448 122.61345 1.000 21.97986 384 VAL B CA 1
ATOM 7327 C C . VAL B 1 381 ? 136.64706 157.57946 123.60427 1.000 24.93317 384 VAL B C 1
ATOM 7328 O O . VAL B 1 381 ? 136.94950 157.82470 124.77472 1.000 30.22940 384 VAL B O 1
ATOM 7332 N N . THR B 1 382 ? 135.40026 157.66144 123.14628 1.000 24.12149 385 THR B N 1
ATOM 7333 C CA . THR B 1 382 ? 134.27119 158.07742 123.96705 1.000 23.06225 385 THR B CA 1
ATOM 7334 C C . THR B 1 382 ? 133.21144 156.98516 124.04740 1.000 26.31851 385 THR B C 1
ATOM 7335 O O . THR B 1 382 ? 132.87337 156.35060 123.03822 1.000 39.86342 385 THR B O 1
ATOM 7339 N N . THR B 1 383 ? 132.67636 156.80331 125.25931 1.000 23.03187 386 THR B N 1
ATOM 7340 C CA . THR B 1 383 ? 131.62091 155.84690 125.56698 1.000 28.70612 386 THR B CA 1
ATOM 7341 C C . THR B 1 383 ? 130.48693 156.53126 126.32418 1.000 23.65604 386 THR B C 1
ATOM 7342 O O . THR B 1 383 ? 130.71865 157.38224 127.18332 1.000 32.14687 386 THR B O 1
ATOM 7346 N N . LEU B 1 384 ? 129.25384 156.13528 126.00501 1.000 25.66926 387 LEU B N 1
ATOM 7347 C CA . LEU B 1 384 ? 128.04299 156.71063 126.57812 1.000 28.79951 387 LEU B CA 1
ATOM 7348 C C . LEU B 1 384 ? 127.28661 155.64800 127.36437 1.000 28.37693 387 LEU B C 1
ATOM 7349 O O . LEU B 1 384 ? 127.27537 154.47439 126.98989 1.000 38.07872 387 LEU B O 1
ATOM 7354 N N . ASP B 1 385 ? 126.63499 156.06662 128.44817 1.000 32.01016 388 ASP B N 1
ATOM 7355 C CA . ASP B 1 385 ? 125.96454 155.12859 129.33888 1.000 30.25309 388 ASP B CA 1
ATOM 7356 C C . ASP B 1 385 ? 124.78475 155.81841 130.01687 1.000 36.15074 388 ASP B C 1
ATOM 7357 O O . ASP B 1 385 ? 124.52369 157.00254 129.80205 1.000 50.55755 388 ASP B O 1
ATOM 7362 N N . MET B 1 386 ? 124.06483 155.05862 130.83847 1.000 40.02408 389 MET B N 1
ATOM 7363 C CA . MET B 1 386 ? 122.94723 155.60262 131.59947 1.000 45.39309 389 MET B CA 1
ATOM 7364 C C . MET B 1 386 ? 123.43872 156.57032 132.67009 1.000 45.70411 389 MET B C 1
ATOM 7365 O O . MET B 1 386 ? 124.54404 156.43854 133.19682 1.000 47.71384 389 MET B O 1
ATOM 7370 N N . ILE B 1 387 ? 122.58963 157.54609 133.00320 1.000 41.13923 390 ILE B N 1
ATOM 7371 C CA . ILE B 1 387 ? 122.99162 158.62321 133.90285 1.000 42.70623 390 ILE B CA 1
ATOM 7372 C C . ILE B 1 387 ? 123.30623 158.12689 135.30527 1.000 41.09177 390 ILE B C 1
ATOM 7373 O O . ILE B 1 387 ? 124.01473 158.80498 136.05247 1.000 44.62242 390 ILE B O 1
ATOM 7378 N N . LYS B 1 388 ? 122.80839 156.95266 135.68642 1.000 39.85490 391 LYS B N 1
ATOM 7379 C CA . LYS B 1 388 ? 123.16252 156.39455 136.98318 1.000 41.49443 391 LYS B CA 1
ATOM 7380 C C . LYS B 1 388 ? 124.61512 155.94350 137.05590 1.000 41.61855 391 LYS B C 1
ATOM 7381 O O . LYS B 1 388 ? 125.09652 155.65462 138.15342 1.000 43.10943 391 LYS B O 1
ATOM 7387 N N . MET B 1 389 ? 125.32269 155.88055 135.93071 1.000 38.16353 392 MET B N 1
ATOM 7388 C CA . MET B 1 389 ? 126.71603 155.46613 135.90978 1.000 31.75530 392 MET B CA 1
ATOM 7389 C C . MET B 1 389 ? 127.67203 156.62245 136.16652 1.000 38.01886 392 MET B C 1
ATOM 7390 O O . MET B 1 389 ? 128.88782 156.42612 136.12079 1.000 44.57261 392 MET B O 1
ATOM 7395 N N . ALA B 1 390 ? 127.15116 157.81638 136.43504 1.000 33.01382 393 ALA B N 1
ATOM 7396 C CA . ALA B 1 390 ? 127.99253 158.93939 136.82100 1.000 32.26412 393 ALA B CA 1
ATOM 7397 C C . ALA B 1 390 ? 128.70714 158.64773 138.13519 1.000 36.62710 393 ALA B C 1
ATOM 7398 O O . ALA B 1 390 ? 128.18679 157.95441 139.00976 1.000 44.14190 393 ALA B O 1
ATOM 7400 N N . GLN B 1 391 ? 129.91703 159.18166 138.26675 1.000 31.60208 394 GLN B N 1
ATOM 7401 C CA . GLN B 1 391 ? 130.72336 158.92213 139.45070 1.000 36.36235 394 GLN B CA 1
ATOM 7402 C C . GLN B 1 391 ? 130.13613 159.61814 140.67223 1.000 38.42915 394 GLN B C 1
ATOM 7403 O O . GLN B 1 391 ? 129.73222 160.78030 140.61015 1.000 45.24822 394 GLN B O 1
ATOM 7409 N N . GLN B 1 392 ? 130.09284 158.89802 141.78837 1.000 43.22150 395 GLN B N 1
ATOM 7410 C CA . GLN B 1 392 ? 129.61021 159.42939 143.05600 1.000 43.98882 395 GLN B CA 1
ATOM 7411 C C . GLN B 1 392 ? 130.81050 159.78720 143.92007 1.000 43.57294 395 GLN B C 1
ATOM 7412 O O . GLN B 1 392 ? 131.69538 158.95449 144.12980 1.000 50.58170 395 GLN B O 1
ATOM 7418 N N . ILE B 1 393 ? 130.84084 161.01763 144.41974 1.000 41.68142 396 ILE B N 1
ATOM 7419 C CA . ILE B 1 393 ? 132.02014 161.56895 145.07486 1.000 42.30113 396 ILE B CA 1
ATOM 7420 C C . ILE B 1 393 ? 131.71988 161.79959 146.54856 1.000 47.80740 396 ILE B C 1
ATOM 7421 O O . ILE B 1 393 ? 130.69854 162.40147 146.89530 1.000 53.42310 396 ILE B O 1
ATOM 7426 N N . ASP B 1 394 ? 132.61478 161.32010 147.40915 1.000 50.72858 397 ASP B N 1
ATOM 7427 C CA . ASP B 1 394 ? 132.51250 161.48081 148.85884 1.000 49.55855 397 ASP B CA 1
ATOM 7428 C C . ASP B 1 394 ? 133.82189 162.09885 149.34089 1.000 50.76058 397 ASP B C 1
ATOM 7429 O O . ASP B 1 394 ? 134.81984 161.39181 149.49747 1.000 55.09827 397 ASP B O 1
ATOM 7434 N N . SER B 1 395 ? 133.82576 163.41155 149.56863 1.000 46.73146 398 SER B N 1
ATOM 7435 C CA . SER B 1 395 ? 135.04586 164.12549 149.92361 1.000 48.08560 398 SER B CA 1
ATOM 7436 C C . SER B 1 395 ? 134.68892 165.38153 150.71100 1.000 48.91674 398 SER B C 1
ATOM 7437 O O . SER B 1 395 ? 133.51927 165.65095 150.98954 1.000 53.99749 398 SER B O 1
ATOM 7440 N N . LEU B 1 396 ? 135.71948 166.15186 151.07895 1.000 48.09229 399 LEU B N 1
ATOM 7441 C CA . LEU B 1 396 ? 135.49748 167.40120 151.80586 1.000 46.93039 399 LEU B CA 1
ATOM 7442 C C . LEU B 1 396 ? 134.80620 168.44780 150.94699 1.000 47.83431 399 LEU B C 1
ATOM 7443 O O . LEU B 1 396 ? 133.90349 169.14461 151.42140 1.000 50.07805 399 LEU B O 1
ATOM 7448 N N . GLY B 1 397 ? 135.22268 168.58503 149.69459 1.000 49.81702 400 GLY B N 1
ATOM 7449 C CA . GLY B 1 397 ? 134.74439 169.64502 148.84207 1.000 47.95886 400 GLY B CA 1
ATOM 7450 C C . GLY B 1 397 ? 133.25702 169.57450 148.57001 1.000 53.77475 400 GLY B C 1
ATOM 7451 O O . GLY B 1 397 ? 132.58849 168.58409 148.87403 1.000 56.03213 400 GLY B O 1
ATOM 7452 N N . PRO B 1 398 ? 132.70782 170.64491 147.99041 1.000 58.99914 401 PRO B N 1
ATOM 7453 C CA . PRO B 1 398 ? 131.25781 170.69315 147.75772 1.000 56.91660 401 PRO B CA 1
ATOM 7454 C C . PRO B 1 398 ? 130.76879 169.81024 146.62295 1.000 57.64684 401 PRO B C 1
ATOM 7455 O O . PRO B 1 398 ? 129.55777 169.57359 146.53437 1.000 58.19286 401 PRO B O 1
ATOM 7459 N N . GLU B 1 399 ? 131.65175 169.32000 145.75947 1.000 59.84779 402 GLU B N 1
ATOM 7460 C CA . GLU B 1 399 ? 131.23092 168.46853 144.65487 1.000 57.64605 402 GLU B CA 1
ATOM 7461 C C . GLU B 1 399 ? 130.70397 167.13249 145.16885 1.000 56.83620 402 GLU B C 1
ATOM 7462 O O . GLU B 1 399 ? 131.24281 166.55942 146.11745 1.000 62.03670 402 GLU B O 1
ATOM 7468 N N . THR B 1 400 ? 129.64115 166.63380 144.53662 1.000 46.89518 403 THR B N 1
ATOM 7469 C CA . THR B 1 400 ? 129.03678 165.36899 144.94118 1.000 49.41273 403 THR B CA 1
ATOM 7470 C C . THR B 1 400 ? 128.86676 164.34993 143.82289 1.000 51.54569 403 THR B C 1
ATOM 7471 O O . THR B 1 400 ? 128.70867 163.16387 144.12923 1.000 53.40038 403 THR B O 1
ATOM 7475 N N . SER B 1 401 ? 128.88039 164.75395 142.55555 1.000 51.50492 404 SER B N 1
ATOM 7476 C CA . SER B 1 401 ? 128.77166 163.80609 141.45619 1.000 46.51538 404 SER B CA 1
ATOM 7477 C C . SER B 1 401 ? 129.48063 164.37661 140.23898 1.000 47.40814 404 SER B C 1
ATOM 7478 O O . SER B 1 401 ? 129.73676 165.57830 140.15322 1.000 53.24561 404 SER B O 1
ATOM 7481 N N . LYS B 1 402 ? 129.79881 163.49464 139.29401 1.000 39.44439 405 LYS B N 1
ATOM 7482 C CA . LYS B 1 402 ? 130.60016 163.85393 138.12423 1.000 31.01106 405 LYS B CA 1
ATOM 7483 C C . LYS B 1 402 ? 129.98755 163.20423 136.88826 1.000 32.30324 405 LYS B C 1
ATOM 7484 O O . LYS B 1 402 ? 130.17509 162.00966 136.65209 1.000 40.39004 405 LYS B O 1
ATOM 7490 N N . ARG B 1 403 ? 129.27578 164.00277 136.09629 1.000 31.51489 406 ARG B N 1
ATOM 7491 C CA . ARG B 1 403 ? 128.65413 163.52876 134.86419 1.000 31.89741 406 ARG B CA 1
ATOM 7492 C C . ARG B 1 403 ? 129.65358 163.28199 133.73794 1.000 35.63865 406 ARG B C 1
ATOM 7493 O O . ARG B 1 403 ? 129.46599 162.35145 132.95114 1.000 36.15361 406 ARG B O 1
ATOM 7501 N N . TYR B 1 404 ? 130.69936 164.09444 133.63011 1.000 31.81250 407 TYR B N 1
ATOM 7502 C CA . TYR B 1 404 ? 131.69958 163.96412 132.57756 1.000 21.12640 407 TYR B CA 1
ATOM 7503 C C . TYR B 1 404 ? 133.03527 163.60322 133.21018 1.000 29.42781 407 TYR B C 1
ATOM 7504 O O . TYR B 1 404 ? 133.53204 164.33535 134.06978 1.000 39.08701 407 TYR B O 1
ATOM 7513 N N . MET B 1 405 ? 133.61828 162.48507 132.78288 1.000 27.49993 408 MET B N 1
ATOM 7514 C CA . MET B 1 405 ? 134.89623 162.01708 133.30952 1.000 26.06054 408 MET B CA 1
ATOM 7515 C C . MET B 1 405 ? 135.90772 161.93149 132.17544 1.000 33.38357 408 MET B C 1
ATOM 7516 O O . MET B 1 405 ? 135.56371 161.50155 131.07379 1.000 39.32417 408 MET B O 1
ATOM 7521 N N . HIS B 1 406 ? 137.14453 162.35071 132.43724 1.000 29.34239 409 HIS B N 1
ATOM 7522 C CA . HIS B 1 406 ? 138.22781 162.27784 131.46107 1.000 24.57446 409 HIS B CA 1
ATOM 7523 C C . HIS B 1 406 ? 139.44402 161.62662 132.10302 1.000 27.45354 409 HIS B C 1
ATOM 7524 O O . HIS B 1 406 ? 139.90233 162.07176 133.15800 1.000 39.13563 409 HIS B O 1
ATOM 7531 N N . HIS B 1 407 ? 139.97365 160.58924 131.46191 1.000 24.72880 410 HIS B N 1
ATOM 7532 C CA . HIS B 1 407 ? 141.12178 159.84644 131.97058 1.000 21.19717 410 HIS B CA 1
ATOM 7533 C C . HIS B 1 407 ? 142.23446 159.83260 130.92967 1.000 28.21109 410 HIS B C 1
ATOM 7534 O O . HIS B 1 407 ? 141.98743 159.52553 129.76165 1.000 38.04019 410 HIS B O 1
ATOM 7541 N N . TYR B 1 408 ? 143.45628 160.13191 131.36441 1.000 34.31531 411 TYR B N 1
ATOM 7542 C CA . TYR B 1 408 ? 144.61616 160.28675 130.49454 1.000 30.61448 411 TYR B CA 1
ATOM 7543 C C . TYR B 1 408 ? 145.66956 159.23797 130.84146 1.000 30.79419 411 TYR B C 1
ATOM 7544 O O . TYR B 1 408 ? 146.02792 159.08269 132.01090 1.000 39.92774 411 TYR B O 1
ATOM 7553 N N . ASN B 1 409 ? 146.17185 158.53052 129.82625 1.000 30.05680 412 ASN B N 1
ATOM 7554 C CA . ASN B 1 409 ? 147.15562 157.46492 129.99832 1.000 29.86924 412 ASN B CA 1
ATOM 7555 C C . ASN B 1 409 ? 148.43710 157.77178 129.23241 1.000 34.74181 412 ASN B C 1
ATOM 7556 O O . ASN B 1 409 ? 148.39561 158.21326 128.07771 1.000 38.78083 412 ASN B O 1
ATOM 7561 N N . PHE B 1 410 ? 149.57501 157.51502 129.88074 1.000 32.43830 413 PHE B N 1
ATOM 7562 C CA . PHE B 1 410 ? 150.90191 157.80986 129.33899 1.000 37.37730 413 PHE B CA 1
ATOM 7563 C C . PHE B 1 410 ? 151.80237 156.58759 129.48063 1.000 36.65319 413 PHE B C 1
ATOM 7564 O O . PHE B 1 410 ? 152.55584 156.46870 130.45416 1.000 41.35193 413 PHE B O 1
ATOM 7572 N N . PRO B 1 411 ? 151.75484 155.65717 128.52417 1.000 33.30546 414 PRO B N 1
ATOM 7573 C CA . PRO B 1 411 ? 152.55425 154.44030 128.65134 1.000 31.98453 414 PRO B CA 1
ATOM 7574 C C . PRO B 1 411 ? 154.01620 154.70573 128.34295 1.000 38.29411 414 PRO B C 1
ATOM 7575 O O . PRO B 1 411 ? 154.35182 155.66963 127.63502 1.000 43.67577 414 PRO B O 1
ATOM 7579 N N . PRO B 1 412 ? 154.92754 153.87649 128.85777 1.000 43.58409 415 PRO B N 1
ATOM 7580 C CA . PRO B 1 412 ? 156.36018 154.12194 128.60935 1.000 37.89896 415 PRO B CA 1
ATOM 7581 C C . PRO B 1 412 ? 156.76642 154.03226 127.14535 1.000 38.94812 415 PRO B C 1
ATOM 7582 O O . PRO B 1 412 ? 157.64089 154.79376 126.70650 1.000 45.63889 415 PRO B O 1
ATOM 7586 N N . PHE B 1 413 ? 156.13311 153.15746 126.35855 1.000 26.63875 416 PHE B N 1
ATOM 7587 C CA . PHE B 1 413 ? 156.56722 152.99529 124.97643 1.000 25.52685 416 PHE B CA 1
ATOM 7588 C C . PHE B 1 413 ? 156.32062 154.23309 124.12330 1.000 28.89901 416 PHE B C 1
ATOM 7589 O O . PHE B 1 413 ? 156.87026 154.31620 123.02292 1.000 32.18802 416 PHE B O 1
ATOM 7597 N N . SER B 1 414 ? 155.52056 155.19103 124.59115 1.000 25.84376 417 SER B N 1
ATOM 7598 C CA . SER B 1 414 ? 155.35145 156.43094 123.84594 1.000 30.39193 417 SER B CA 1
ATOM 7599 C C . SER B 1 414 ? 156.64939 157.21959 123.74429 1.000 34.14580 417 SER B C 1
ATOM 7600 O O . SER B 1 414 ? 156.77268 158.07273 122.86258 1.000 40.26117 417 SER B O 1
ATOM 7603 N N . THR B 1 415 ? 157.61892 156.95506 124.61777 1.000 38.40813 418 THR B N 1
ATOM 7604 C CA . THR B 1 415 ? 158.94281 157.54236 124.48868 1.000 36.38897 418 THR B CA 1
ATOM 7605 C C . THR B 1 415 ? 159.97161 156.52749 124.00095 1.000 41.08403 418 THR B C 1
ATOM 7606 O O . THR B 1 415 ? 161.04545 156.92026 123.53444 1.000 44.06148 418 THR B O 1
ATOM 7610 N N . GLY B 1 416 ? 159.64579 155.24155 124.02346 1.000 46.88815 419 GLY B N 1
ATOM 7611 C CA . GLY B 1 416 ? 160.59810 154.21096 123.67631 1.000 35.14150 419 GLY B CA 1
ATOM 7612 C C . GLY B 1 416 ? 161.26215 153.55510 124.85967 1.000 42.13282 419 GLY B C 1
ATOM 7613 O O . GLY B 1 416 ? 162.22979 152.81234 124.67456 1.000 49.74416 419 GLY B O 1
ATOM 7614 N N . GLU B 1 417 ? 160.77269 153.80381 126.06696 1.000 42.96847 420 GLU B N 1
ATOM 7615 C CA . GLU B 1 417 ? 161.36339 153.33343 127.30739 1.000 42.72552 420 GLU B CA 1
ATOM 7616 C C . GLU B 1 417 ? 160.66516 152.06369 127.78149 1.000 44.59062 420 GLU B C 1
ATOM 7617 O O . GLU B 1 417 ? 159.68787 151.59834 127.19333 1.000 47.93800 420 GLU B O 1
ATOM 7623 N N . THR B 1 418 ? 161.18438 151.50886 128.86989 1.000 42.47038 421 THR B N 1
ATOM 7624 C CA . THR B 1 418 ? 160.53025 150.45091 129.61978 1.000 42.04300 421 THR B CA 1
ATOM 7625 C C . THR B 1 418 ? 160.24444 150.96529 131.02219 1.000 42.40024 421 THR B C 1
ATOM 7626 O O . THR B 1 418 ? 160.96441 151.82087 131.53907 1.000 52.58856 421 THR B O 1
ATOM 7630 N N . GLY B 1 419 ? 159.18137 150.46003 131.62998 1.000 45.87213 422 GLY B N 1
ATOM 7631 C CA . GLY B 1 419 ? 158.82210 150.92430 132.95582 1.000 45.04097 422 GLY B CA 1
ATOM 7632 C C . GLY B 1 419 ? 157.57672 150.22982 133.45231 1.000 47.57853 422 GLY B C 1
ATOM 7633 O O . GLY B 1 419 ? 156.97881 149.40072 132.76355 1.000 55.31764 422 GLY B O 1
ATOM 7634 N N . ARG B 1 420 ? 157.19081 150.58641 134.67056 1.000 63.05335 423 ARG B N 1
ATOM 7635 C CA . ARG B 1 420 ? 156.03515 149.96439 135.29647 1.000 64.20610 423 ARG B CA 1
ATOM 7636 C C . ARG B 1 420 ? 154.74200 150.46969 134.67238 1.000 64.10507 423 ARG B C 1
ATOM 7637 O O . ARG B 1 420 ? 154.59784 151.65548 134.37035 1.000 67.03438 423 ARG B O 1
ATOM 7645 N N . VAL B 1 421 ? 153.79860 149.55656 134.47713 1.000 63.92446 424 VAL B N 1
ATOM 7646 C CA . VAL B 1 421 ? 152.44681 149.88670 134.04769 1.000 62.87108 424 VAL B CA 1
ATOM 7647 C C . VAL B 1 421 ? 151.52572 149.58877 135.21913 1.000 67.21467 424 VAL B C 1
ATOM 7648 O O . VAL B 1 421 ? 151.49396 148.45848 135.71988 1.000 68.96579 424 VAL B O 1
ATOM 7652 N N . GLY B 1 422 ? 150.78775 150.59778 135.66469 1.000 73.57746 425 GLY B N 1
ATOM 7653 C CA . GLY B 1 422 ? 149.99244 150.45623 136.86701 1.000 72.88255 425 GLY B CA 1
ATOM 7654 C C . GLY B 1 422 ? 149.18438 151.68950 137.20540 1.000 69.87335 425 GLY B C 1
ATOM 7655 O O . GLY B 1 422 ? 148.52334 152.26223 136.33583 1.000 69.56327 425 GLY B O 1
ATOM 7656 N N . SER B 1 423 ? 149.21824 152.09618 138.47086 1.000 63.78878 426 SER B N 1
ATOM 7657 C CA . SER B 1 423 ? 148.46846 153.26520 138.89478 1.000 65.28244 426 SER B CA 1
ATOM 7658 C C . SER B 1 423 ? 149.01175 154.52195 138.21675 1.000 69.45519 426 SER B C 1
ATOM 7659 O O . SER B 1 423 ? 150.22641 154.68650 138.07526 1.000 68.78711 426 SER B O 1
ATOM 7662 N N . PRO B 1 424 ? 148.13309 155.42093 137.78262 1.000 61.21474 427 PRO B N 1
ATOM 7663 C CA . PRO B 1 424 ? 148.59725 156.68660 137.20794 1.000 54.72724 427 PRO B CA 1
ATOM 7664 C C . PRO B 1 424 ? 149.29774 157.55235 138.24259 1.000 55.88338 427 PRO B C 1
ATOM 7665 O O . PRO B 1 424 ? 148.97617 157.52631 139.43139 1.000 56.54780 427 PRO B O 1
ATOM 7669 N N . LYS B 1 425 ? 150.26649 158.33000 137.76965 1.000 51.82850 428 LYS B N 1
ATOM 7670 C CA . LYS B 1 425 ? 151.05940 159.19213 138.63003 1.000 46.96623 428 LYS B CA 1
ATOM 7671 C C . LYS B 1 425 ? 150.37243 160.54665 138.80998 1.000 50.11910 428 LYS B C 1
ATOM 7672 O O . LYS B 1 425 ? 149.31018 160.81512 138.24657 1.000 53.67968 428 LYS B O 1
ATOM 7678 N N . ARG B 1 426 ? 150.99181 161.41884 139.60981 1.000 44.87748 429 ARG B N 1
ATOM 7679 C CA . ARG B 1 426 ? 150.40513 162.73075 139.87504 1.000 40.31382 429 ARG B CA 1
ATOM 7680 C C . ARG B 1 426 ? 150.35271 163.58881 138.61424 1.000 38.81934 429 ARG B C 1
ATOM 7681 O O . ARG B 1 426 ? 149.38688 164.33443 138.40198 1.000 42.83267 429 ARG B O 1
ATOM 7689 N N . ARG B 1 427 ? 151.38636 163.51044 137.77271 1.000 40.61934 430 ARG B N 1
ATOM 7690 C CA . ARG B 1 427 ? 151.40841 164.31908 136.55719 1.000 44.34774 430 ARG B CA 1
ATOM 7691 C C . ARG B 1 427 ? 150.31873 163.89704 135.57710 1.000 41.92427 430 ARG B C 1
ATOM 7692 O O . ARG B 1 427 ? 149.72605 164.74969 134.90471 1.000 45.46976 430 ARG B O 1
ATOM 7700 N N . GLU B 1 428 ? 150.03691 162.59591 135.48509 1.000 40.62692 431 GLU B N 1
ATOM 7701 C CA . GLU B 1 428 ? 148.92226 162.13639 134.66406 1.000 43.14973 431 GLU B CA 1
ATOM 7702 C C . GLU B 1 428 ? 147.59812 162.70544 135.15640 1.000 46.95535 431 GLU B C 1
ATOM 7703 O O . GLU B 1 428 ? 146.77016 163.14113 134.34643 1.000 50.69873 431 GLU B O 1
ATOM 7709 N N . ILE B 1 429 ? 147.39568 162.72912 136.47471 1.000 33.19634 432 ILE B N 1
ATOM 7710 C CA . ILE B 1 429 ? 146.18659 163.30764 137.04995 1.000 31.52943 432 ILE B CA 1
ATOM 7711 C C . ILE B 1 429 ? 146.07632 164.78714 136.69581 1.000 34.06479 432 ILE B C 1
ATOM 7712 O O . ILE B 1 429 ? 145.00619 165.26386 136.29747 1.000 40.60214 432 ILE B O 1
ATOM 7717 N N . GLY B 1 430 ? 147.17875 165.53218 136.81519 1.000 27.44926 433 GLY B N 1
ATOM 7718 C CA . GLY B 1 430 ? 147.13967 166.95264 136.48881 1.000 24.09393 433 GLY B CA 1
ATOM 7719 C C . GLY B 1 430 ? 146.81462 167.22895 135.03012 1.000 35.01355 433 GLY B C 1
ATOM 7720 O O . GLY B 1 430 ? 145.98754 168.09508 134.71327 1.000 44.07486 433 GLY B O 1
ATOM 7721 N N . HIS B 1 431 ? 147.46572 166.50005 134.11780 1.000 33.59208 434 HIS B N 1
ATOM 7722 C CA . HIS B 1 431 ? 147.19979 166.69825 132.69376 1.000 34.52919 434 HIS B CA 1
ATOM 7723 C C . HIS B 1 431 ? 145.75589 166.35387 132.34517 1.000 36.59574 434 HIS B C 1
ATOM 7724 O O . HIS B 1 431 ? 145.09255 167.08798 131.59330 1.000 44.02327 434 HIS B O 1
ATOM 7731 N N . GLY B 1 432 ? 145.24866 165.24185 132.88493 1.000 24.79613 435 GLY B N 1
ATOM 7732 C CA . GLY B 1 432 ? 143.85728 164.89842 132.66659 1.000 28.09108 435 GLY B CA 1
ATOM 7733 C C . GLY B 1 432 ? 142.89614 165.95179 133.17307 1.000 34.88997 435 GLY B C 1
ATOM 7734 O O . GLY B 1 432 ? 141.89270 166.24475 132.51721 1.000 41.62327 435 GLY B O 1
ATOM 7735 N N . ALA B 1 433 ? 143.18247 166.53274 134.34101 1.000 28.28405 436 ALA B N 1
ATOM 7736 C CA . ALA B 1 433 ? 142.31734 167.57963 134.87247 1.000 28.80407 436 ALA B CA 1
ATOM 7737 C C . ALA B 1 433 ? 142.29529 168.81001 133.97466 1.000 36.27725 436 ALA B C 1
ATOM 7738 O O . ALA B 1 433 ? 141.22521 169.39273 133.75204 1.000 37.82256 436 ALA B O 1
ATOM 7740 N N . LEU B 1 434 ? 143.45709 169.22443 133.46122 1.000 31.01065 437 LEU B N 1
ATOM 7741 C CA . LEU B 1 434 ? 143.48118 170.37312 132.55533 1.000 29.18349 437 LEU B CA 1
ATOM 7742 C C . LEU B 1 434 ? 142.65073 170.11202 131.30042 1.000 29.36128 437 LEU B C 1
ATOM 7743 O O . LEU B 1 434 ? 141.84633 170.96369 130.88440 1.000 32.16068 437 LEU B O 1
ATOM 7748 N N . ALA B 1 435 ? 142.81174 168.92809 130.70013 1.000 28.91345 438 ALA B N 1
ATOM 7749 C CA . ALA B 1 435 ? 142.03492 168.61226 129.50440 1.000 31.15703 438 ALA B CA 1
ATOM 7750 C C . ALA B 1 435 ? 140.53784 168.55026 129.79503 1.000 30.31984 438 ALA B C 1
ATOM 7751 O O . ALA B 1 435 ? 139.73302 168.96607 128.95769 1.000 34.51713 438 ALA B O 1
ATOM 7753 N N . GLU B 1 436 ? 140.14629 168.04188 130.96629 1.000 30.69196 439 GLU B N 1
ATOM 7754 C CA . GLU B 1 436 ? 138.72998 167.98847 131.32953 1.000 30.54284 439 GLU B CA 1
ATOM 7755 C C . GLU B 1 436 ? 138.12804 169.38347 131.49781 1.000 32.13439 439 GLU B C 1
ATOM 7756 O O . GLU B 1 436 ? 137.00203 169.64913 131.03762 1.000 33.23007 439 GLU B O 1
ATOM 7762 N N . ARG B 1 437 ? 138.85452 170.27777 132.17788 1.000 33.50666 440 ARG B N 1
ATOM 7763 C CA . ARG B 1 437 ? 138.35640 171.63416 132.38140 1.000 31.06914 440 ARG B CA 1
ATOM 7764 C C . ARG B 1 437 ? 138.24582 172.39779 131.07043 1.000 30.19413 440 ARG B C 1
ATOM 7765 O O . ARG B 1 437 ? 137.37764 173.26428 130.93910 1.000 35.27544 440 ARG B O 1
ATOM 7773 N N . ALA B 1 438 ? 139.11445 172.10814 130.09687 1.000 24.64599 441 ALA B N 1
ATOM 7774 C CA . ALA B 1 438 ? 139.00282 172.80672 128.81703 1.000 23.15373 441 ALA B CA 1
ATOM 7775 C C . ALA B 1 438 ? 137.68815 172.50281 128.09578 1.000 30.11962 441 ALA B C 1
ATOM 7776 O O . ALA B 1 438 ? 137.19420 173.34662 127.34315 1.000 33.02576 441 ALA B O 1
ATOM 7778 N N . LEU B 1 439 ? 137.10217 171.32486 128.31036 1.000 31.92576 442 LEU B N 1
ATOM 7779 C CA . LEU B 1 439 ? 135.89828 170.92103 127.58944 1.000 22.80913 442 LEU B CA 1
ATOM 7780 C C . LEU B 1 439 ? 134.60368 171.09358 128.36550 1.000 24.91126 442 LEU B C 1
ATOM 7781 O O . LEU B 1 439 ? 133.54580 171.16535 127.73801 1.000 33.73453 442 LEU B O 1
ATOM 7786 N N . VAL B 1 440 ? 134.64491 171.14684 129.69412 1.000 28.64664 443 VAL B N 1
ATOM 7787 C CA . VAL B 1 440 ? 133.41228 171.28640 130.48291 1.000 24.51211 443 VAL B CA 1
ATOM 7788 C C . VAL B 1 440 ? 132.50704 172.44831 130.05613 1.000 32.18221 443 VAL B C 1
ATOM 7789 O O . VAL B 1 440 ? 131.28279 172.27122 130.03631 1.000 37.68481 443 VAL B O 1
ATOM 7793 N N . PRO B 1 441 ? 133.02187 173.64030 129.71833 1.000 32.68873 444 PRO B N 1
ATOM 7794 C CA . PRO B 1 441 ? 132.11536 174.76282 129.40077 1.000 23.44136 444 PRO B CA 1
ATOM 7795 C C . PRO B 1 441 ? 131.22783 174.58875 128.16549 1.000 29.18170 444 PRO B C 1
ATOM 7796 O O . PRO B 1 441 ? 130.24363 175.32467 128.05211 1.000 40.77206 444 PRO B O 1
ATOM 7800 N N . VAL B 1 442 ? 131.52755 173.68941 127.22831 1.000 36.30869 445 VAL B N 1
ATOM 7801 C CA . VAL B 1 442 ? 130.74393 173.59808 125.99628 1.000 27.62864 445 VAL B CA 1
ATOM 7802 C C . VAL B 1 442 ? 129.83438 172.37454 125.97065 1.000 29.25877 445 VAL B C 1
ATOM 7803 O O . VAL B 1 442 ? 129.24533 172.07549 124.93128 1.000 40.55600 445 VAL B O 1
ATOM 7807 N N . LEU B 1 443 ? 129.69608 171.66625 127.07236 1.000 27.80774 446 LEU B N 1
ATOM 7808 C CA . LEU B 1 443 ? 128.85974 170.47545 127.04496 1.000 32.17344 446 LEU B CA 1
ATOM 7809 C C . LEU B 1 443 ? 127.37495 170.82942 127.12283 1.000 29.09451 446 LEU B C 1
ATOM 7810 O O . LEU B 1 443 ? 126.99886 171.84110 127.71543 1.000 39.03359 446 LEU B O 1
ATOM 7815 N N . PRO B 1 444 ? 126.51301 170.00546 126.53932 1.000 35.34057 447 PRO B N 1
ATOM 7816 C CA . PRO B 1 444 ? 125.07073 170.20285 126.69981 1.000 37.18942 447 PRO B CA 1
ATOM 7817 C C . PRO B 1 444 ? 124.60997 169.82718 128.10010 1.000 38.92708 447 PRO B C 1
ATOM 7818 O O . PRO B 1 444 ? 125.29028 169.11926 128.84053 1.000 43.06994 447 PRO B O 1
ATOM 7822 N N . SER B 1 445 ? 123.43171 170.32539 128.45800 1.000 41.79004 448 SER B N 1
ATOM 7823 C CA . SER B 1 445 ? 122.88348 170.07144 129.77997 1.000 38.78336 448 SER B CA 1
ATOM 7824 C C . SER B 1 445 ? 122.25739 168.67967 129.85132 1.000 41.90900 448 SER B C 1
ATOM 7825 O O . SER B 1 445 ? 122.00577 168.02492 128.83938 1.000 42.49547 448 SER B O 1
ATOM 7828 N N . VAL B 1 446 ? 122.01094 168.22934 131.08226 1.000 45.67053 449 VAL B N 1
ATOM 7829 C CA . VAL B 1 446 ? 121.43993 166.90268 131.29844 1.000 49.31054 449 VAL B CA 1
ATOM 7830 C C . VAL B 1 446 ? 120.02572 166.82880 130.74548 1.000 51.76935 449 VAL B C 1
ATOM 7831 O O . VAL B 1 446 ? 119.57056 165.76640 130.30997 1.000 54.50624 449 VAL B O 1
ATOM 7835 N N . GLU B 1 447 ? 119.29987 167.94631 130.77737 1.000 51.48431 450 GLU B N 1
ATOM 7836 C CA . GLU B 1 447 ? 117.91869 167.94286 130.31034 1.000 46.89367 450 GLU B CA 1
ATOM 7837 C C . GLU B 1 447 ? 117.83193 167.59742 128.83115 1.000 51.24878 450 GLU B C 1
ATOM 7838 O O . GLU B 1 447 ? 116.96780 166.81608 128.42040 1.000 61.97718 450 GLU B O 1
ATOM 7844 N N . GLU B 1 448 ? 118.71728 168.16136 128.01566 1.000 46.89036 451 GLU B N 1
ATOM 7845 C CA . GLU B 1 448 ? 118.68694 167.91803 126.58138 1.000 49.31317 451 GLU B CA 1
ATOM 7846 C C . GLU B 1 448 ? 119.55499 166.74575 126.13958 1.000 53.94480 451 GLU B C 1
ATOM 7847 O O . GLU B 1 448 ? 119.48300 166.35633 124.97091 1.000 56.85154 451 GLU B O 1
ATOM 7853 N N . PHE B 1 449 ? 120.35974 166.17063 127.03079 1.000 46.25353 452 PHE B N 1
ATOM 7854 C CA . PHE B 1 449 ? 121.24113 165.05379 126.68331 1.000 37.19978 452 PHE B CA 1
ATOM 7855 C C . PHE B 1 449 ? 121.46642 164.20339 127.92092 1.000 37.35495 452 PHE B C 1
ATOM 7856 O O . PHE B 1 449 ? 122.47535 164.33986 128.62023 1.000 45.39605 452 PHE B O 1
ATOM 7864 N N . PRO B 1 450 ? 120.54488 163.29837 128.21881 1.000 42.98804 453 PRO B N 1
ATOM 7865 C CA . PRO B 1 450 ? 120.57342 162.56738 129.50170 1.000 38.97349 453 PRO B CA 1
ATOM 7866 C C . PRO B 1 450 ? 121.46895 161.33354 129.48010 1.000 40.98153 453 PRO B C 1
ATOM 7867 O O . PRO B 1 450 ? 121.01944 160.18990 129.48000 1.000 47.58671 453 PRO B O 1
ATOM 7871 N N . TYR B 1 451 ? 122.78003 161.55646 129.48017 1.000 39.68769 454 TYR B N 1
ATOM 7872 C CA . TYR B 1 451 ? 123.74876 160.47255 129.44720 1.000 30.56020 454 TYR B CA 1
ATOM 7873 C C . TYR B 1 451 ? 124.94840 160.81954 130.31242 1.000 36.59999 454 TYR B C 1
ATOM 7874 O O . TYR B 1 451 ? 125.29863 161.98880 130.46926 1.000 47.62810 454 TYR B O 1
ATOM 7883 N N . ALA B 1 452 ? 125.58180 159.78892 130.86324 1.000 31.38650 455 ALA B N 1
ATOM 7884 C CA . ALA B 1 452 ? 126.90305 159.91963 131.45859 1.000 29.89030 455 ALA B CA 1
ATOM 7885 C C . ALA B 1 452 ? 127.95611 159.72158 130.37571 1.000 26.15228 455 ALA B C 1
ATOM 7886 O O . ALA B 1 452 ? 127.77416 158.91233 129.46569 1.000 33.94474 455 ALA B O 1
ATOM 7888 N N . ILE B 1 453 ? 129.05193 160.47078 130.46697 1.000 22.22770 456 ILE B N 1
ATOM 7889 C CA . ILE B 1 453 ? 130.06512 160.51197 129.41833 1.000 22.34169 456 ILE B CA 1
ATOM 7890 C C . ILE B 1 453 ? 131.43850 160.24553 130.02196 1.000 27.86977 456 ILE B C 1
ATOM 7891 O O . ILE B 1 453 ? 131.84884 160.91644 130.97850 1.000 36.63207 456 ILE B O 1
ATOM 7896 N N . ARG B 1 454 ? 132.15399 159.28674 129.43964 1.000 26.46417 457 ARG B N 1
ATOM 7897 C CA . ARG B 1 454 ? 133.52931 158.97299 129.80084 1.000 24.37513 457 ARG B CA 1
ATOM 7898 C C . ARG B 1 454 ? 134.41858 159.10791 128.57232 1.000 26.02964 457 ARG B C 1
ATOM 7899 O O . ARG B 1 454 ? 134.14552 158.50031 127.53484 1.000 33.68648 457 ARG B O 1
ATOM 7907 N N . GLN B 1 455 ? 135.48065 159.89507 128.69577 1.000 29.49884 458 GLN B N 1
ATOM 7908 C CA . GLN B 1 455 ? 136.43823 160.13375 127.62809 1.000 23.27758 458 GLN B CA 1
ATOM 7909 C C . GLN B 1 455 ? 137.81544 159.66152 128.07168 1.000 25.01767 458 GLN B C 1
ATOM 7910 O O . GLN B 1 455 ? 138.25665 159.97032 129.18193 1.000 36.18502 458 GLN B O 1
ATOM 7916 N N . VAL B 1 456 ? 138.48971 158.90826 127.20772 1.000 17.70342 459 VAL B N 1
ATOM 7917 C CA . VAL B 1 456 ? 139.80382 158.35177 127.50606 1.000 23.73740 459 VAL B CA 1
ATOM 7918 C C . VAL B 1 456 ? 140.78807 158.81670 126.44270 1.000 27.56784 459 VAL B C 1
ATOM 7919 O O . VAL B 1 456 ? 140.52094 158.68426 125.24559 1.000 36.42876 459 VAL B O 1
ATOM 7923 N N . SER B 1 457 ? 141.91933 159.36000 126.87960 1.000 31.82201 460 SER B N 1
ATOM 7924 C CA . SER B 1 457 ? 143.01419 159.74850 125.99956 1.000 25.55896 460 SER B CA 1
ATOM 7925 C C . SER B 1 457 ? 144.21823 158.86438 126.27597 1.000 31.07263 460 SER B C 1
ATOM 7926 O O . SER B 1 457 ? 144.51690 158.56093 127.43271 1.000 40.58325 460 SER B O 1
ATOM 7929 N N . GLU B 1 458 ? 144.90796 158.45971 125.21903 1.000 28.30703 461 GLU B N 1
ATOM 7930 C CA . GLU B 1 458 ? 146.07672 157.59994 125.32917 1.000 34.61108 461 GLU B CA 1
ATOM 7931 C C . GLU B 1 458 ? 147.19187 158.18671 124.48362 1.000 32.14150 461 GLU B C 1
ATOM 7932 O O . GLU B 1 458 ? 147.03605 158.33892 123.26951 1.000 38.26694 461 GLU B O 1
ATOM 7938 N N . ALA B 1 459 ? 148.30593 158.53009 125.12338 1.000 30.59231 462 ALA B N 1
ATOM 7939 C CA . ALA B 1 459 ? 149.41896 159.16237 124.42019 1.000 32.73866 462 ALA B CA 1
ATOM 7940 C C . ALA B 1 459 ? 150.25024 158.06921 123.76506 1.000 32.97120 462 ALA B C 1
ATOM 7941 O O . ALA B 1 459 ? 151.18994 157.54030 124.35158 1.000 41.07154 462 ALA B O 1
ATOM 7943 N N . LEU B 1 460 ? 149.89076 157.71512 122.53177 1.000 33.09665 463 LEU B N 1
ATOM 7944 C CA . LEU B 1 460 ? 150.64229 156.69814 121.80745 1.000 28.76115 463 LEU B CA 1
ATOM 7945 C C . LEU B 1 460 ? 152.00075 157.20671 121.34725 1.000 30.96958 463 LEU B C 1
ATOM 7946 O O . LEU B 1 460 ? 152.92499 156.40839 121.18000 1.000 34.15142 463 LEU B O 1
ATOM 7951 N N . GLY B 1 461 ? 152.14743 158.51080 121.13090 1.000 35.68823 464 GLY B N 1
ATOM 7952 C CA . GLY B 1 461 ? 153.46653 159.04468 120.83945 1.000 28.40488 464 GLY B CA 1
ATOM 7953 C C . GLY B 1 461 ? 153.63284 160.44753 121.37635 1.000 41.14288 464 GLY B C 1
ATOM 7954 O O . GLY B 1 461 ? 152.73049 161.26344 121.21039 1.000 51.85786 464 GLY B O 1
ATOM 7955 N N . SER B 1 462 ? 154.75887 160.76021 122.01026 1.000 42.34488 465 SER B N 1
ATOM 7956 C CA . SER B 1 462 ? 154.90060 162.03372 122.70360 1.000 45.46719 465 SER B CA 1
ATOM 7957 C C . SER B 1 462 ? 156.22419 162.69692 122.36290 1.000 45.07308 465 SER B C 1
ATOM 7958 O O . SER B 1 462 ? 157.28836 162.09854 122.53861 1.000 46.42310 465 SER B O 1
ATOM 7961 N N . ASN B 1 463 ? 156.14939 163.92986 121.86617 1.000 53.17795 466 ASN B N 1
ATOM 7962 C CA . ASN B 1 463 ? 157.31957 164.78668 121.73690 1.000 54.97446 466 ASN B CA 1
ATOM 7963 C C . ASN B 1 463 ? 156.95702 166.23422 122.05719 1.000 59.12209 466 ASN B C 1
ATOM 7964 O O . ASN B 1 463 ? 157.35492 167.15303 121.33702 1.000 63.59904 466 ASN B O 1
ATOM 7969 N N . GLY B 1 464 ? 156.18395 166.45085 123.11630 1.000 61.53189 467 GLY B N 1
ATOM 7970 C CA . GLY B 1 464 ? 155.85771 167.80142 123.53102 1.000 61.38680 467 GLY B CA 1
ATOM 7971 C C . GLY B 1 464 ? 154.38179 168.14649 123.56553 1.000 67.55175 467 GLY B C 1
ATOM 7972 O O . GLY B 1 464 ? 153.70461 168.15957 122.53415 1.000 63.89633 467 GLY B O 1
ATOM 7973 N N . SER B 1 465 ? 153.88220 168.44126 124.76460 1.000 65.01135 468 SER B N 1
ATOM 7974 C CA . SER B 1 465 ? 152.51897 168.91288 124.97759 1.000 60.23460 468 SER B CA 1
ATOM 7975 C C . SER B 1 465 ? 151.45445 167.93637 124.50005 1.000 58.73788 468 SER B C 1
ATOM 7976 O O . SER B 1 465 ? 150.66272 168.26046 123.61020 1.000 56.49911 468 SER B O 1
ATOM 7979 N N . THR B 1 466 ? 151.41342 166.74795 125.09508 1.000 49.06020 469 THR B N 1
ATOM 7980 C CA . THR B 1 466 ? 150.29428 165.84956 124.85109 1.000 51.78729 469 THR B CA 1
ATOM 7981 C C . THR B 1 466 ? 149.00836 166.37463 125.47938 1.000 47.50624 469 THR B C 1
ATOM 7982 O O . THR B 1 466 ? 147.90850 165.99995 125.04998 1.000 50.71322 469 THR B O 1
ATOM 7986 N N . SER B 1 467 ? 149.13382 167.25568 126.47373 1.000 36.14404 470 SER B N 1
ATOM 7987 C CA . SER B 1 467 ? 147.96780 167.79864 127.16108 1.000 32.71150 470 SER B CA 1
ATOM 7988 C C . SER B 1 467 ? 147.08192 168.59530 126.20945 1.000 41.74935 470 SER B C 1
ATOM 7989 O O . SER B 1 467 ? 145.85323 168.48087 126.24710 1.000 40.69720 470 SER B O 1
ATOM 7992 N N . MET B 1 468 ? 147.68737 169.41482 125.34847 1.000 33.83966 471 MET B N 1
ATOM 7993 C CA . MET B 1 468 ? 146.89203 170.18795 124.40235 1.000 32.66900 471 MET B CA 1
ATOM 7994 C C . MET B 1 468 ? 146.34755 169.31969 123.27448 1.000 40.08710 471 MET B C 1
ATOM 7995 O O . MET B 1 468 ? 145.24342 169.57088 122.78542 1.000 43.70173 471 MET B O 1
ATOM 8000 N N . GLY B 1 469 ? 147.09678 168.30231 122.84711 1.000 29.71267 472 GLY B N 1
ATOM 8001 C CA . GLY B 1 469 ? 146.59246 167.39737 121.82794 1.000 30.13281 472 GLY B CA 1
ATOM 8002 C C . GLY B 1 469 ? 145.38893 166.59254 122.27664 1.000 31.35148 472 GLY B C 1
ATOM 8003 O O . GLY B 1 469 ? 144.50179 166.28472 121.46914 1.000 33.93521 472 GLY B O 1
ATOM 8004 N N . SER B 1 470 ? 145.34545 166.22438 123.55530 1.000 27.38748 473 SER B N 1
ATOM 8005 C CA . SER B 1 470 ? 144.18557 165.52179 124.08084 1.000 28.62781 473 SER B CA 1
ATOM 8006 C C . SER B 1 470 ? 142.90809 166.35616 124.03087 1.000 27.76453 473 SER B C 1
ATOM 8007 O O . SER B 1 470 ? 141.83142 165.78501 123.85233 1.000 33.47941 473 SER B O 1
ATOM 8010 N N . VAL B 1 471 ? 143.00089 167.68343 124.12982 1.000 28.45553 474 VAL B N 1
ATOM 8011 C CA . VAL B 1 471 ? 141.82936 168.54436 123.97121 1.000 23.48558 474 VAL B CA 1
ATOM 8012 C C . VAL B 1 471 ? 141.23357 168.40985 122.57023 1.000 27.10817 474 VAL B C 1
ATOM 8013 O O . VAL B 1 471 ? 140.01765 168.22612 122.40744 1.000 35.40322 474 VAL B O 1
ATOM 8017 N N . CYS B 1 472 ? 142.08076 168.49136 121.54225 1.000 30.03289 475 CYS B N 1
ATOM 8018 C CA . CYS B 1 472 ? 141.61793 168.35899 120.16460 1.000 30.89222 475 CYS B CA 1
ATOM 8019 C C . CYS B 1 472 ? 141.04393 166.97087 119.90202 1.000 32.44359 475 CYS B C 1
ATOM 8020 O O . CYS B 1 472 ? 139.98304 166.83364 119.27437 1.000 35.02396 475 CYS B O 1
ATOM 8023 N N . ALA B 1 473 ? 141.72634 165.93045 120.38556 1.000 24.30608 476 ALA B N 1
ATOM 8024 C CA . ALA B 1 473 ? 141.21987 164.57519 120.19659 1.000 25.09731 476 ALA B CA 1
ATOM 8025 C C . ALA B 1 473 ? 139.86889 164.38830 120.87577 1.000 30.00782 476 ALA B C 1
ATOM 8026 O O . ALA B 1 473 ? 138.98341 163.72015 120.33133 1.000 37.15875 476 ALA B O 1
ATOM 8028 N N . SER B 1 474 ? 139.68531 164.97525 122.05990 1.000 26.19644 477 SER B N 1
ATOM 8029 C CA . SER B 1 474 ? 138.41242 164.82389 122.75204 1.000 25.41358 477 SER B CA 1
ATOM 8030 C C . SER B 1 474 ? 137.28848 165.54383 122.01557 1.000 25.93363 477 SER B C 1
ATOM 8031 O O . SER B 1 474 ? 136.17627 165.01529 121.92077 1.000 33.75480 477 SER B O 1
ATOM 8034 N N . THR B 1 475 ? 137.55505 166.73739 121.47405 1.000 20.93132 478 THR B N 1
ATOM 8035 C CA . THR B 1 475 ? 136.53678 167.40588 120.66144 1.000 18.91631 478 THR B CA 1
ATOM 8036 C C . THR B 1 475 ? 136.13195 166.54603 119.46696 1.000 23.28816 478 THR B C 1
ATOM 8037 O O . THR B 1 475 ? 134.93648 166.34838 119.20193 1.000 30.19263 478 THR B O 1
ATOM 8041 N N . LEU B 1 476 ? 137.12180 166.00656 118.74673 1.000 28.70122 479 LEU B N 1
ATOM 8042 C CA . LEU B 1 476 ? 136.82770 165.20859 117.55880 1.000 22.39011 479 LEU B CA 1
ATOM 8043 C C . LEU B 1 476 ? 136.02442 163.96078 117.90955 1.000 26.87217 479 LEU B C 1
ATOM 8044 O O . LEU B 1 476 ? 135.03857 163.63383 117.24007 1.000 30.67533 479 LEU B O 1
ATOM 8049 N N . ALA B 1 477 ? 136.42300 163.25612 118.96919 1.000 22.02968 480 ALA B N 1
ATOM 8050 C CA . ALA B 1 477 ? 135.72500 162.02936 119.33810 1.000 18.86849 480 ALA B CA 1
ATOM 8051 C C . ALA B 1 477 ? 134.31472 162.31333 119.84333 1.000 24.19777 480 ALA B C 1
ATOM 8052 O O . ALA B 1 477 ? 133.37872 161.57406 119.51848 1.000 29.95871 480 ALA B O 1
ATOM 8054 N N . LEU B 1 478 ? 134.13687 163.37480 120.63655 1.000 28.04771 481 LEU B N 1
ATOM 8055 C CA . LEU B 1 478 ? 132.80329 163.70878 121.12253 1.000 22.71193 481 LEU B CA 1
ATOM 8056 C C . LEU B 1 478 ? 131.86701 164.04627 119.97249 1.000 25.29542 481 LEU B C 1
ATOM 8057 O O . LEU B 1 478 ? 130.70965 163.61691 119.96740 1.000 27.96960 481 LEU B O 1
ATOM 8062 N N . LEU B 1 479 ? 132.34573 164.80499 118.98177 1.000 26.76417 482 LEU B N 1
ATOM 8063 C CA . LEU B 1 479 ? 131.50939 165.05414 117.81059 1.000 26.05770 482 LEU B CA 1
ATOM 8064 C C . LEU B 1 479 ? 131.21580 163.76333 117.05396 1.000 33.52859 482 LEU B C 1
ATOM 8065 O O . LEU B 1 479 ? 130.09029 163.55138 116.59281 1.000 38.15259 482 LEU B O 1
ATOM 8070 N N . ASN B 1 480 ? 132.21198 162.88333 116.92323 1.000 32.25996 483 ASN B N 1
ATOM 8071 C CA . ASN B 1 480 ? 131.99946 161.63404 116.19984 1.000 23.04908 483 ASN B CA 1
ATOM 8072 C C . ASN B 1 480 ? 130.97803 160.74449 116.89571 1.000 33.14159 483 ASN B C 1
ATOM 8073 O O . ASN B 1 480 ? 130.31037 159.94134 116.23987 1.000 35.64869 483 ASN B O 1
ATOM 8078 N N . ALA B 1 481 ? 130.83046 160.87732 118.21211 1.000 28.71013 484 ALA B N 1
ATOM 8079 C CA . ALA B 1 481 ? 129.85512 160.07424 118.93729 1.000 20.39166 484 ALA B CA 1
ATOM 8080 C C . ALA B 1 481 ? 128.45141 160.66704 118.93188 1.000 28.41900 484 ALA B C 1
ATOM 8081 O O . ALA B 1 481 ? 127.52214 160.00261 119.39283 1.000 35.28591 484 ALA B O 1
ATOM 8083 N N . GLY B 1 482 ? 128.27057 161.88802 118.44207 1.000 30.73800 485 GLY B N 1
ATOM 8084 C CA . GLY B 1 482 ? 126.95642 162.48895 118.36499 1.000 21.50472 485 GLY B CA 1
ATOM 8085 C C . GLY B 1 482 ? 126.59376 163.45726 119.46790 1.000 31.62897 485 GLY B C 1
ATOM 8086 O O . GLY B 1 482 ? 125.43394 163.87292 119.53719 1.000 42.38565 485 GLY B O 1
ATOM 8087 N N . VAL B 1 483 ? 127.53453 163.83134 120.32709 1.000 27.84027 486 VAL B N 1
ATOM 8088 C CA . VAL B 1 483 ? 127.27047 164.77933 121.40718 1.000 26.96809 486 VAL B CA 1
ATOM 8089 C C . VAL B 1 483 ? 127.12752 166.17693 120.81567 1.000 34.89432 486 VAL B C 1
ATOM 8090 O O . VAL B 1 483 ? 128.05753 166.66275 120.16119 1.000 38.86486 486 VAL B O 1
ATOM 8094 N N . PRO B 1 484 ? 126.00750 166.86688 121.02033 1.000 40.73419 487 PRO B N 1
ATOM 8095 C CA . PRO B 1 484 ? 125.85046 168.21008 120.41968 1.000 34.99851 487 PRO B CA 1
ATOM 8096 C C . PRO B 1 484 ? 126.54883 169.31991 121.20386 1.000 34.59936 487 PRO B C 1
ATOM 8097 O O . PRO B 1 484 ? 125.96739 170.03565 122.00995 1.000 37.50418 487 PRO B O 1
ATOM 8101 N N . LEU B 1 485 ? 127.84622 169.47418 120.95631 1.000 34.96476 488 LEU B N 1
ATOM 8102 C CA . LEU B 1 485 ? 128.61478 170.52353 121.60956 1.000 33.57999 488 LEU B CA 1
ATOM 8103 C C . LEU B 1 485 ? 128.13139 171.90177 121.18014 1.000 30.19473 488 LEU B C 1
ATOM 8104 O O . LEU B 1 485 ? 127.63865 172.09516 120.06908 1.000 38.49532 488 LEU B O 1
ATOM 8109 N N . LYS B 1 486 ? 128.28689 172.87080 122.08097 1.000 30.86768 489 LYS B N 1
ATOM 8110 C CA . LYS B 1 486 ? 127.95591 174.25099 121.74852 1.000 31.99526 489 LYS B CA 1
ATOM 8111 C C . LYS B 1 486 ? 128.99031 174.87567 120.82115 1.000 32.88932 489 LYS B C 1
ATOM 8112 O O . LYS B 1 486 ? 128.66087 175.79450 120.06685 1.000 40.71891 489 LYS B O 1
ATOM 8118 N N . ALA B 1 487 ? 130.23598 174.40323 120.86468 1.000 36.29158 490 ALA B N 1
ATOM 8119 C CA . ALA B 1 487 ? 131.29476 174.90053 119.99388 1.000 27.71511 490 ALA B CA 1
ATOM 8120 C C . ALA B 1 487 ? 132.53621 174.02348 120.11215 1.000 33.00933 490 ALA B C 1
ATOM 8121 O O . ALA B 1 487 ? 132.80041 173.47060 121.18420 1.000 44.92388 490 ALA B O 1
ATOM 8123 N N . PRO B 1 488 ? 133.30746 173.85425 119.04293 1.000 25.55078 491 PRO B N 1
ATOM 8124 C CA . PRO B 1 488 ? 134.55450 173.08719 119.13922 1.000 26.24869 491 PRO B CA 1
ATOM 8125 C C . PRO B 1 488 ? 135.66892 173.85779 119.83451 1.000 27.09205 491 PRO B C 1
ATOM 8126 O O . PRO B 1 488 ? 135.69830 175.08830 119.84489 1.000 35.60139 491 PRO B O 1
ATOM 8130 N N . VAL B 1 489 ? 136.60393 173.10561 120.41268 1.000 23.11139 492 VAL B N 1
ATOM 8131 C CA . VAL B 1 489 ? 137.67677 173.65064 121.23952 1.000 20.38436 492 VAL B CA 1
ATOM 8132 C C . VAL B 1 489 ? 139.01357 173.08175 120.77909 1.000 25.82745 492 VAL B C 1
ATOM 8133 O O . VAL B 1 489 ? 139.10916 171.89612 120.44823 1.000 33.43912 492 VAL B O 1
ATOM 8137 N N . ALA B 1 490 ? 140.04870 173.92353 120.76941 1.000 25.19676 493 ALA B N 1
ATOM 8138 C CA . ALA B 1 490 ? 141.40095 173.47245 120.45139 1.000 25.24549 493 ALA B CA 1
ATOM 8139 C C . ALA B 1 490 ? 142.39184 174.17131 121.37199 1.000 29.40317 493 ALA B C 1
ATOM 8140 O O . ALA B 1 490 ? 142.06468 175.17321 122.00864 1.000 38.56442 493 ALA B O 1
ATOM 8142 N N . GLY B 1 491 ? 143.62156 173.63741 121.43155 1.000 27.59062 494 GLY B N 1
ATOM 8143 C CA . GLY B 1 491 ? 144.63290 174.16858 122.32385 1.000 24.33871 494 GLY B CA 1
ATOM 8144 C C . GLY B 1 491 ? 146.01777 174.17428 121.70259 1.000 26.76756 494 GLY B C 1
ATOM 8145 O O . GLY B 1 491 ? 146.26120 173.54023 120.67863 1.000 37.53408 494 GLY B O 1
ATOM 8146 N N . ILE B 1 492 ? 146.92976 174.90178 122.35576 1.000 27.27888 495 ILE B N 1
ATOM 8147 C CA . ILE B 1 492 ? 148.30038 175.06197 121.87291 1.000 19.33114 495 ILE B CA 1
ATOM 8148 C C . ILE B 1 492 ? 149.22536 175.34949 123.05256 1.000 24.65683 495 ILE B C 1
ATOM 8149 O O . ILE B 1 492 ? 148.80107 175.87228 124.08836 1.000 40.00972 495 ILE B O 1
ATOM 8154 N N . ALA B 1 493 ? 150.50337 175.00568 122.88402 1.000 30.82015 496 ALA B N 1
ATOM 8155 C CA . ALA B 1 493 ? 151.54272 175.21892 123.88760 1.000 26.96275 496 ALA B CA 1
ATOM 8156 C C . ALA B 1 493 ? 152.63547 176.12231 123.32623 1.000 31.39180 496 ALA B C 1
ATOM 8157 O O . ALA B 1 493 ? 153.04516 175.96069 122.17511 1.000 37.82622 496 ALA B O 1
ATOM 8159 N N . MET B 1 494 ? 153.12535 177.04639 124.15101 1.000 31.97112 497 MET B N 1
ATOM 8160 C CA . MET B 1 494 ? 153.92093 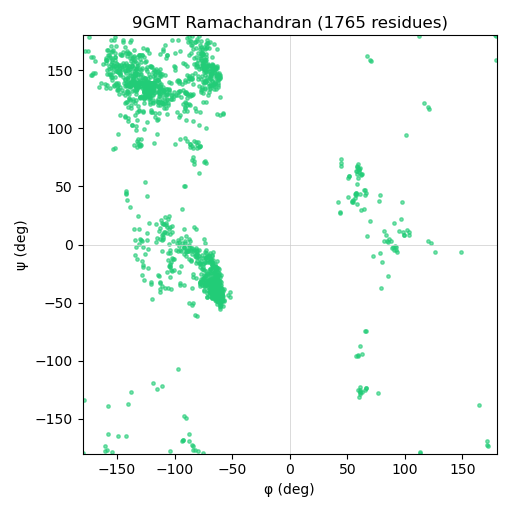178.18475 123.71793 1.000 27.47446 497 MET B CA 1
ATOM 8161 C C . MET B 1 494 ? 155.12199 178.35640 124.64094 1.000 33.53763 497 MET B C 1
ATOM 8162 O O . MET B 1 494 ? 155.05673 178.02738 125.83132 1.000 44.54134 497 MET B O 1
ATOM 8167 N N . GLY B 1 495 ? 156.20753 178.91735 124.10017 1.000 38.71697 498 GLY B N 1
ATOM 8168 C CA . GLY B 1 495 ? 157.39195 179.18342 124.88674 1.000 30.28499 498 GLY B CA 1
ATOM 8169 C C . GLY B 1 495 ? 157.88815 180.60448 124.69818 1.000 34.31324 498 GLY B C 1
ATOM 8170 O O . GLY B 1 495 ? 157.53135 181.28775 123.74434 1.000 40.01705 498 GLY B O 1
ATOM 8171 N N . LEU B 1 496 ? 158.74140 181.03673 125.62700 1.000 42.48309 499 LEU B N 1
ATOM 8172 C CA . LEU B 1 496 ? 159.30077 182.38381 125.59229 1.000 43.46327 499 LEU B CA 1
ATOM 8173 C C . LEU B 1 496 ? 160.72486 182.38177 126.12759 1.000 47.56944 499 LEU B C 1
ATOM 8174 O O . LEU B 1 496 ? 160.99178 181.81644 127.19582 1.000 49.04172 499 LEU B O 1
ATOM 8179 N N . VAL B 1 497 ? 161.61638 183.04780 125.38964 1.000 47.98650 500 VAL B N 1
ATOM 8180 C CA . VAL B 1 497 ? 163.04394 183.12890 125.68588 1.000 48.98734 500 VAL B CA 1
ATOM 8181 C C . VAL B 1 497 ? 163.42723 184.59717 125.81537 1.000 47.86555 500 VAL B C 1
ATOM 8182 O O . VAL B 1 497 ? 163.09528 185.40592 124.94441 1.000 50.41768 500 VAL B O 1
ATOM 8186 N N . SER B 1 498 ? 164.13504 184.94114 126.88815 1.000 55.41394 501 SER B N 1
ATOM 8187 C CA . SER B 1 498 ? 164.46332 186.33280 127.16719 1.000 57.19926 501 SER B CA 1
ATOM 8188 C C . SER B 1 498 ? 165.87866 186.44791 127.70712 1.000 57.66418 501 SER B C 1
ATOM 8189 O O . SER B 1 498 ? 166.31534 185.60094 128.48901 1.000 59.92037 501 SER B O 1
ATOM 8192 N N . ASP B 1 499 ? 166.58463 187.50537 127.30752 1.000 70.58060 502 ASP B N 1
ATOM 8193 C CA . ASP B 1 499 ? 167.93664 187.72130 127.81989 1.000 71.93062 502 ASP B CA 1
ATOM 8194 C C . ASP B 1 499 ? 168.47534 189.05517 127.30721 1.000 72.55770 502 ASP B C 1
ATOM 8195 O O . ASP B 1 499 ? 167.92221 189.66073 126.38695 1.000 76.62159 502 ASP B O 1
ATOM 8200 N N . ASP B 1 500 ? 169.57233 189.50564 127.91881 1.000 84.11832 503 ASP B N 1
ATOM 8201 C CA . ASP B 1 500 ? 170.22527 190.76705 127.57923 1.000 85.46139 503 ASP B CA 1
ATOM 8202 C C . ASP B 1 500 ? 171.16914 190.56504 126.39828 1.000 87.16163 503 ASP B C 1
ATOM 8203 O O . ASP B 1 500 ? 171.90568 189.57523 126.34992 1.000 88.18023 503 ASP B O 1
ATOM 8208 N N . ILE B 1 501 ? 171.16428 191.51028 125.46155 1.000 92.11088 504 ILE B N 1
ATOM 8209 C CA . ILE B 1 501 ? 171.92857 191.40527 124.22377 1.000 93.14166 504 ILE B CA 1
ATOM 8210 C C . ILE B 1 501 ? 172.62222 192.73565 123.96065 1.000 95.36658 504 ILE B C 1
ATOM 8211 O O . ILE B 1 501 ? 172.10545 193.79510 124.33317 1.000 97.18458 504 ILE B O 1
ATOM 8216 N N . GLN B 1 502 ? 173.79017 192.67548 123.32134 1.000 108.62765 505 GLN B N 1
ATOM 8217 C CA . GLN B 1 502 ? 174.54684 193.87515 122.98201 1.000 109.98561 505 GLN B CA 1
ATOM 8218 C C . GLN B 1 502 ? 173.76511 194.77041 122.03015 1.000 110.00670 505 GLN B C 1
ATOM 8219 O O . GLN B 1 502 ? 173.12264 194.29269 121.09198 1.000 109.51463 505 GLN B O 1
ATOM 8225 N N . VAL B 1 503 ? 173.83494 196.07841 122.27272 1.000 114.63136 506 VAL B N 1
ATOM 8226 C CA . VAL B 1 503 ? 173.19468 197.06572 121.41129 1.000 114.69714 506 VAL B CA 1
ATOM 8227 C C . VAL B 1 503 ? 173.98073 197.15641 120.11225 1.000 116.60941 506 VAL B C 1
ATOM 8228 O O . VAL B 1 503 ? 175.08596 196.61424 120.00399 1.000 115.40324 506 VAL B O 1
ATOM 8232 N N . GLU B 1 504 ? 173.41914 197.84192 119.11769 1.000 130.50382 507 GLU B N 1
ATOM 8233 C CA . GLU B 1 504 ? 174.10589 198.09203 117.85859 1.000 130.70377 507 GLU B CA 1
ATOM 8234 C C . GLU B 1 504 ? 175.04615 199.29113 117.92928 1.000 130.87549 507 GLU B C 1
ATOM 8235 O O . GLU B 1 504 ? 175.47461 199.79456 116.88452 1.000 129.89492 507 GLU B O 1
ATOM 8241 N N . GLY B 1 505 ? 175.37712 199.75479 119.13144 1.000 129.91407 508 GLY B N 1
ATOM 8242 C CA . GLY B 1 505 ? 176.26138 200.89048 119.28946 1.000 127.94899 508 GLY B CA 1
ATOM 8243 C C . GLY B 1 505 ? 177.70010 200.49555 119.54605 1.000 128.66546 508 GLY B C 1
ATOM 8244 O O . GLY B 1 505 ? 178.39431 200.03018 118.63759 1.000 128.24106 508 GLY B O 1
ATOM 8245 N N . ALA B 1 506 ? 178.15883 200.67016 120.78361 1.000 127.02687 509 ALA B N 1
ATOM 8246 C CA . ALA B 1 506 ? 179.56336 200.42690 121.09731 1.000 127.23659 509 ALA B CA 1
ATOM 8247 C C . ALA B 1 506 ? 179.68441 200.15460 122.59712 1.000 127.32236 509 ALA B C 1
ATOM 8248 O O . ALA B 1 506 ? 178.69166 199.81288 123.24688 1.000 126.69532 509 ALA B O 1
ATOM 8250 N N . VAL B 1 507 ? 180.90873 200.25193 123.12276 1.000 129.47676 510 VAL B N 1
ATOM 8251 C CA . VAL B 1 507 ? 181.23359 200.17217 124.54711 1.000 130.04070 510 VAL B CA 1
ATOM 8252 C C . VAL B 1 507 ? 181.41000 198.71993 124.97529 1.000 129.77317 510 VAL B C 1
ATOM 8253 O O . VAL B 1 507 ? 182.15362 198.43355 125.92056 1.000 129.39693 510 VAL B O 1
ATOM 8257 N N . ASP B 1 508 ? 180.75583 197.79395 124.27724 1.000 127.18384 511 ASP B N 1
ATOM 8258 C CA . ASP B 1 508 ? 180.89931 196.36575 124.55277 1.000 126.94985 511 ASP B CA 1
ATOM 8259 C C . ASP B 1 508 ? 180.49821 196.03830 125.99118 1.000 127.57606 511 ASP B C 1
ATOM 8260 O O . ASP B 1 508 ? 181.32317 195.68969 126.83725 1.000 127.38359 511 ASP B O 1
ATOM 8265 N N . GLY B 1 509 ? 179.20129 196.16071 126.25731 1.000 121.60885 512 GLY B N 1
ATOM 8266 C CA . GLY B 1 509 ? 178.70549 196.02460 127.61073 1.000 120.21107 512 GLY B CA 1
ATOM 8267 C C . GLY B 1 509 ? 177.48311 196.86862 127.89468 1.000 120.16737 512 GLY B C 1
ATOM 8268 O O . GLY B 1 509 ? 176.89530 196.76853 128.97507 1.000 120.26664 512 GLY B O 1
ATOM 8269 N N . VAL B 1 510 ? 177.09419 197.71079 126.94468 1.000 114.31438 513 VAL B N 1
ATOM 8270 C CA . VAL B 1 510 ? 175.78855 198.36620 126.97304 1.000 114.80601 513 VAL B CA 1
ATOM 8271 C C . VAL B 1 510 ? 174.82844 197.39566 126.28902 1.000 114.88118 513 VAL B C 1
ATOM 8272 O O . VAL B 1 510 ? 175.01331 197.00110 125.13599 1.000 114.12323 513 VAL B O 1
ATOM 8276 N N . VAL B 1 511 ? 173.80041 196.97603 127.02473 1.000 104.87567 514 VAL B N 1
ATOM 8277 C CA . VAL B 1 511 ? 172.93008 195.89725 126.57055 1.000 103.38035 514 VAL B CA 1
ATOM 8278 C C . VAL B 1 511 ? 171.46974 196.24831 126.81663 1.000 103.09317 514 VAL B C 1
ATOM 8279 O O . VAL B 1 511 ? 171.15739 197.13036 127.62334 1.000 102.58166 514 VAL B O 1
ATOM 8283 N N . GLU B 1 512 ? 170.56719 195.55732 126.12214 1.000 96.52454 515 GLU B N 1
ATOM 8284 C CA . GLU B 1 512 ? 169.13504 195.70772 126.32923 1.000 92.78787 515 GLU B CA 1
ATOM 8285 C C . GLU B 1 512 ? 168.54487 194.32205 126.52258 1.000 92.22678 515 GLU B C 1
ATOM 8286 O O . GLU B 1 512 ? 169.13340 193.32894 126.08922 1.000 94.14488 515 GLU B O 1
ATOM 8292 N N . ARG B 1 513 ? 167.38695 194.25389 127.16776 1.000 76.42467 516 ARG B N 1
ATOM 8293 C CA . ARG B 1 513 ? 166.70344 192.98522 127.36785 1.000 75.81323 516 ARG B CA 1
ATOM 8294 C C . ARG B 1 513 ? 165.76325 192.72122 126.19971 1.000 76.30308 516 ARG B C 1
ATOM 8295 O O . ARG B 1 513 ? 164.98904 193.59866 125.80949 1.000 77.50567 516 ARG B O 1
ATOM 8303 N N . ARG B 1 514 ? 165.83567 191.51561 125.64379 1.000 68.97102 517 ARG B N 1
ATOM 8304 C CA . ARG B 1 514 ? 165.01513 191.12545 124.50962 1.000 64.14954 517 ARG B CA 1
ATOM 8305 C C . ARG B 1 514 ? 164.21406 189.87215 124.83178 1.000 63.88519 517 ARG B C 1
ATOM 8306 O O . ARG B 1 514 ? 164.61944 189.03768 125.64895 1.000 69.25788 517 ARG B O 1
ATOM 8314 N N . PHE B 1 515 ? 163.06888 189.75916 124.15477 1.000 53.67507 518 PHE B N 1
ATOM 8315 C CA . PHE B 1 515 ? 162.12004 188.66389 124.29892 1.000 50.11960 518 PHE B CA 1
ATOM 8316 C C . PHE B 1 515 ? 161.81332 188.07405 122.92922 1.000 50.01322 518 PHE B C 1
ATOM 8317 O O . PHE B 1 515 ? 161.73961 188.80346 121.93872 1.000 55.65681 518 PHE B O 1
ATOM 8325 N N . VAL B 1 516 ? 161.62247 186.75725 122.87605 1.000 44.57828 519 VAL B N 1
ATOM 8326 C CA . VAL B 1 516 ? 161.19862 186.06274 121.66475 1.000 40.73617 519 VAL B CA 1
ATOM 8327 C C . VAL B 1 516 ? 160.18989 184.98966 122.05104 1.000 41.00803 519 VAL B C 1
ATOM 8328 O O . VAL B 1 516 ? 160.37897 184.28465 123.04768 1.000 46.58782 519 VAL B O 1
ATOM 8332 N N . THR B 1 517 ? 159.12961 184.85861 121.25815 1.000 41.58300 520 THR B N 1
ATOM 8333 C CA . THR B 1 517 ? 158.04043 183.92585 121.52122 1.000 35.33751 520 THR B CA 1
ATOM 8334 C C . THR B 1 517 ? 158.02762 182.83130 120.46357 1.000 32.63289 520 THR B C 1
ATOM 8335 O O . THR B 1 517 ? 158.15906 183.11698 119.27118 1.000 39.25252 520 THR B O 1
ATOM 8339 N N . LEU B 1 518 ? 157.85865 181.58616 120.89914 1.000 35.32298 521 LEU B N 1
ATOM 8340 C CA . LEU B 1 518 ? 157.89145 180.42546 120.01950 1.000 34.67211 521 LEU B CA 1
ATOM 8341 C C . LEU B 1 518 ? 156.57384 179.66506 120.08864 1.000 35.48722 521 LEU B C 1
ATOM 8342 O O . LEU B 1 518 ? 156.05172 179.41084 121.18075 1.000 45.36660 521 LEU B O 1
ATOM 8347 N N . THR B 1 519 ? 156.06627 179.28018 118.91896 1.000 34.28240 522 THR B N 1
ATOM 8348 C CA . THR B 1 519 ? 154.80901 178.55837 118.78277 1.000 34.72269 522 THR B CA 1
ATOM 8349 C C . THR B 1 519 ? 155.06662 177.05849 118.68791 1.000 37.15473 522 THR B C 1
ATOM 8350 O O . THR B 1 519 ? 155.91609 176.62125 117.90833 1.000 45.91618 522 THR B O 1
ATOM 8354 N N . ASP B 1 520 ? 154.32484 176.27776 119.47241 1.000 37.98663 523 ASP B N 1
ATOM 8355 C CA . ASP B 1 520 ? 154.32170 174.81420 119.38741 1.000 35.91554 523 ASP B CA 1
ATOM 8356 C C . ASP B 1 520 ? 155.71932 174.23702 119.63432 1.000 35.30060 523 ASP B C 1
ATOM 8357 O O . ASP B 1 520 ? 156.35313 173.64843 118.76337 1.000 47.16200 523 ASP B O 1
ATOM 8362 N N . ILE B 1 521 ? 156.17978 174.42190 120.87026 1.000 37.04204 524 ILE B N 1
ATOM 8363 C CA . ILE B 1 521 ? 157.54698 174.06415 121.22557 1.000 42.34543 524 ILE B CA 1
ATOM 8364 C C . ILE B 1 521 ? 157.70015 172.55232 121.34650 1.000 44.70266 524 ILE B C 1
ATOM 8365 O O . ILE B 1 521 ? 156.75610 171.82809 121.68321 1.000 45.89797 524 ILE B O 1
ATOM 8370 N N . LEU B 1 522 ? 158.91272 172.07313 121.08164 1.000 52.56015 525 LEU B N 1
ATOM 8371 C CA . LEU B 1 522 ? 159.25430 170.67400 121.27044 1.000 48.15035 525 LEU B CA 1
ATOM 8372 C C . LEU B 1 522 ? 159.60579 170.40225 122.72947 1.000 52.89240 525 LEU B C 1
ATOM 8373 O O . LEU B 1 522 ? 159.69755 171.30951 123.55787 1.000 58.30488 525 LEU B O 1
ATOM 8378 N N . GLY B 1 523 ? 159.81379 169.12339 123.03842 1.000 55.50336 526 GLY B N 1
ATOM 8379 C CA . GLY B 1 523 ? 160.23463 168.75931 124.38026 1.000 53.45650 526 GLY B CA 1
ATOM 8380 C C . GLY B 1 523 ? 161.59001 169.33363 124.74254 1.000 57.89292 526 GLY B C 1
ATOM 8381 O O . GLY B 1 523 ? 161.79970 169.79408 125.86561 1.000 60.00469 526 GLY B O 1
ATOM 8382 N N . ALA B 1 524 ? 162.52830 169.31814 123.79585 1.000 60.18788 527 ALA B N 1
ATOM 8383 C CA . ALA B 1 524 ? 163.85353 169.86443 124.05356 1.000 58.39914 527 ALA B CA 1
ATOM 8384 C C . ALA B 1 524 ? 163.83881 171.37727 124.21173 1.000 60.00680 527 ALA B C 1
ATOM 8385 O O . ALA B 1 524 ? 164.64561 171.91324 124.97534 1.000 62.42404 527 ALA B O 1
ATOM 8387 N N . GLU B 1 525 ? 162.94841 172.07648 123.50980 1.000 60.79005 528 GLU B N 1
ATOM 8388 C CA . GLU B 1 525 ? 162.90188 173.52962 123.59014 1.000 57.58468 528 GLU B CA 1
ATOM 8389 C C . GLU B 1 525 ? 162.41178 174.03384 124.93741 1.000 59.78644 528 GLU B C 1
ATOM 8390 O O . GLU B 1 525 ? 162.67963 175.18742 125.28339 1.000 65.66156 528 GLU B O 1
ATOM 8396 N N . ASP B 1 526 ? 161.70002 173.20637 125.70099 1.000 60.76023 529 ASP B N 1
ATOM 8397 C CA . ASP B 1 526 ? 161.23465 173.62942 127.01437 1.000 59.84836 529 ASP B CA 1
ATOM 8398 C C . ASP B 1 526 ? 162.38535 173.92636 127.96655 1.000 64.38185 529 ASP B C 1
ATOM 8399 O O . ASP B 1 526 ? 162.23773 174.77734 128.84772 1.000 66.89611 529 ASP B O 1
ATOM 8404 N N . ALA B 1 527 ? 163.52382 173.25093 127.81073 1.000 63.51476 530 ALA B N 1
ATOM 8405 C CA . ALA B 1 527 ? 164.68322 173.52085 128.65031 1.000 61.53364 530 ALA B CA 1
ATOM 8406 C C . ALA B 1 527 ? 165.39299 174.81638 128.28314 1.000 61.73997 530 ALA B C 1
ATOM 8407 O O . ALA B 1 527 ? 166.00039 175.44091 129.15566 1.000 67.42072 530 ALA B O 1
ATOM 8409 N N . PHE B 1 528 ? 165.33884 175.23127 127.01981 1.000 59.76861 531 PHE B N 1
ATOM 8410 C CA . PHE B 1 528 ? 165.96944 176.48324 126.61951 1.000 60.80648 531 PHE B CA 1
ATOM 8411 C C . PHE B 1 528 ? 165.20896 177.69970 127.12577 1.000 65.15836 531 PHE B C 1
ATOM 8412 O O . PHE B 1 528 ? 165.82660 178.71595 127.45741 1.000 67.30694 531 PHE B O 1
ATOM 8420 N N . GLY B 1 529 ? 163.88680 177.62018 127.18670 1.000 59.56022 532 GLY B N 1
ATOM 8421 C CA . GLY B 1 529 ? 163.07628 178.79525 127.41292 1.000 56.40830 532 GLY B CA 1
ATOM 8422 C C . GLY B 1 529 ? 163.08358 179.27756 128.84816 1.000 56.02940 532 GLY B C 1
ATOM 8423 O O . GLY B 1 529 ? 163.50328 178.59563 129.78155 1.000 59.50701 532 GLY B O 1
ATOM 8424 N N . ASP B 1 530 ? 162.59714 180.50375 129.01378 1.000 53.82499 533 ASP B N 1
ATOM 8425 C CA . ASP B 1 530 ? 162.42887 181.11627 130.32029 1.000 50.87486 533 ASP B CA 1
ATOM 8426 C C . ASP B 1 530 ? 160.98210 181.11627 130.78647 1.000 53.96070 533 ASP B C 1
ATOM 8427 O O . ASP B 1 530 ? 160.73011 181.36607 131.96727 1.000 54.38759 533 ASP B O 1
ATOM 8432 N N . MET B 1 531 ? 160.02506 180.86199 129.89660 1.000 56.03051 534 MET B N 1
ATOM 8433 C CA . MET B 1 531 ? 158.64834 180.70612 130.34947 1.000 44.37245 534 MET B CA 1
ATOM 8434 C C . MET B 1 531 ? 157.90323 179.82057 129.36399 1.000 47.29374 534 MET B C 1
ATOM 8435 O O . MET B 1 531 ? 158.21920 179.82029 128.17656 1.000 57.59062 534 MET B O 1
ATOM 8440 N N . ASP B 1 532 ? 156.93546 179.05484 129.85942 1.000 41.15689 535 ASP B N 1
ATOM 8441 C CA . ASP B 1 532 ? 156.09852 178.23593 128.99457 1.000 45.22739 535 ASP B CA 1
ATOM 8442 C C . ASP B 1 532 ? 154.65094 178.33481 129.44724 1.000 43.34685 535 ASP B C 1
ATOM 8443 O O . ASP B 1 532 ? 154.37945 178.44966 130.64349 1.000 43.82340 535 ASP B O 1
ATOM 8448 N N . PHE B 1 533 ? 153.72290 178.29556 128.49148 1.000 33.41775 536 PHE B N 1
ATOM 8449 C CA . PHE B 1 533 ? 152.31092 178.43899 128.82562 1.000 34.22999 536 PHE B CA 1
ATOM 8450 C C . PHE B 1 533 ? 151.43816 177.75132 127.78405 1.000 32.25704 536 PHE B C 1
ATOM 8451 O O . PHE B 1 533 ? 151.81092 177.61971 126.62239 1.000 41.25744 536 PHE B O 1
ATOM 8459 N N . LYS B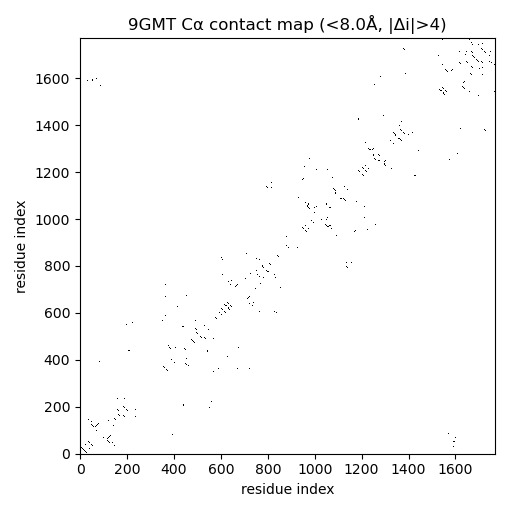 1 534 ? 150.25079 177.32844 128.21166 1.000 24.91328 537 LYS B N 1
ATOM 8460 C CA . LYS B 1 534 ? 149.32441 176.59278 127.36004 1.000 23.63508 537 LYS B CA 1
ATOM 8461 C C . LYS B 1 534 ? 147.97449 177.28967 127.35165 1.000 27.25653 537 LYS B C 1
ATOM 8462 O O . LYS B 1 534 ? 147.48822 177.70191 128.40682 1.000 38.80528 537 LYS B O 1
ATOM 8468 N N . VAL B 1 535 ? 147.36449 177.41100 126.17194 1.000 23.72629 538 VAL B N 1
ATOM 8469 C CA . VAL B 1 535 ? 146.09738 178.11923 126.02450 1.000 23.16749 538 VAL B CA 1
ATOM 8470 C C . VAL B 1 535 ? 145.14601 177.28621 125.17654 1.000 29.41464 538 VAL B C 1
ATOM 8471 O O . VAL B 1 535 ? 145.54014 176.74958 124.13725 1.000 38.55947 538 VAL B O 1
ATOM 8475 N N . ALA B 1 536 ? 143.88708 177.19615 125.60604 1.000 27.26069 539 ALA B N 1
ATOM 8476 C CA . ALA B 1 536 ? 142.86346 176.46957 124.86706 1.000 22.46967 539 ALA B CA 1
ATOM 8477 C C . ALA B 1 536 ? 141.56084 177.25685 124.85110 1.000 25.02308 539 ALA B C 1
ATOM 8478 O O . ALA B 1 536 ? 141.27876 178.03910 125.75940 1.000 31.22992 539 ALA B O 1
ATOM 8480 N N . GLY B 1 537 ? 140.75623 177.02926 123.82016 1.000 25.04422 540 GLY B N 1
ATOM 8481 C CA . GLY B 1 537 ? 139.46170 177.67426 123.75652 1.000 16.30328 540 GLY B CA 1
ATOM 8482 C C . GLY B 1 537 ? 138.78134 177.46720 122.41852 1.000 24.68203 540 GLY B C 1
ATOM 8483 O O . GLY B 1 537 ? 139.19797 176.64260 121.60001 1.000 28.17150 540 GLY B O 1
ATOM 8484 N N . THR B 1 538 ? 137.70139 178.22183 122.23726 1.000 28.19309 541 THR B N 1
ATOM 8485 C CA . THR B 1 538 ? 136.91170 178.27201 121.02030 1.000 26.65736 541 THR B CA 1
ATOM 8486 C C . THR B 1 538 ? 137.42445 179.40909 120.13823 1.000 32.51962 541 THR B C 1
ATOM 8487 O O . THR B 1 538 ? 138.48711 179.98157 120.39330 1.000 41.84554 541 THR B O 1
ATOM 8491 N N . LYS B 1 539 ? 136.67067 179.75095 119.10203 1.000 33.26699 542 LYS B N 1
ATOM 8492 C CA . LYS B 1 539 ? 137.02480 180.89584 118.28046 1.000 36.98345 542 LYS B CA 1
ATOM 8493 C C . LYS B 1 539 ? 136.60830 182.22257 118.90189 1.000 37.55385 542 LYS B C 1
ATOM 8494 O O . LYS B 1 539 ? 136.94967 183.27325 118.35397 1.000 44.28703 542 LYS B O 1
ATOM 8500 N N . ASP B 1 540 ? 135.90120 182.20404 120.03062 1.000 38.09622 543 ASP B N 1
ATOM 8501 C CA . ASP B 1 540 ? 135.39111 183.41755 120.65859 1.000 35.50574 543 ASP B CA 1
ATOM 8502 C C . ASP B 1 540 ? 136.03824 183.74161 122.00006 1.000 37.17004 543 ASP B C 1
ATOM 8503 O O . ASP B 1 540 ? 136.25224 184.91744 122.29339 1.000 51.74350 543 ASP B O 1
ATOM 8508 N N . PHE B 1 541 ? 136.33705 182.75070 122.83846 1.000 27.68433 544 PHE B N 1
ATOM 8509 C CA . PHE B 1 541 ? 136.90603 183.03638 124.14929 1.000 24.71805 544 PHE B CA 1
ATOM 8510 C C . PHE B 1 541 ? 137.77968 181.87625 124.60611 1.000 24.96656 544 PHE B C 1
ATOM 8511 O O . PHE B 1 541 ? 137.80494 180.80977 123.99395 1.000 39.11032 544 PHE B O 1
ATOM 8519 N N . VAL B 1 542 ? 138.49453 182.10763 125.70534 1.000 19.51233 545 VAL B N 1
ATOM 8520 C CA . VAL B 1 542 ? 139.41480 181.15247 126.31517 1.000 27.01260 545 VAL B CA 1
ATOM 8521 C C . VAL B 1 542 ? 138.65369 180.25948 127.28430 1.000 24.54513 545 VAL B C 1
ATOM 8522 O O . VAL B 1 542 ? 137.74290 180.71971 127.97663 1.000 37.16245 545 VAL B O 1
ATOM 8526 N N . THR B 1 543 ? 139.02593 178.97605 127.35337 1.000 22.07368 546 THR B N 1
ATOM 8527 C CA . THR B 1 543 ? 138.44936 178.09357 128.35767 1.000 20.89854 546 THR B CA 1
ATOM 8528 C C . THR B 1 543 ? 139.44144 177.57961 129.39192 1.000 27.57234 546 THR B C 1
ATOM 8529 O O . THR B 1 543 ? 139.01733 177.28947 130.51041 1.000 38.12276 546 THR B O 1
ATOM 8533 N N . ALA B 1 544 ? 140.73451 177.48706 129.07540 1.000 29.38563 547 ALA B N 1
ATOM 8534 C CA . ALA B 1 544 ? 141.70992 177.01093 130.05064 1.000 23.54379 547 ALA B CA 1
ATOM 8535 C C . ALA B 1 544 ? 143.05559 177.69143 129.83184 1.000 26.14265 547 ALA B C 1
ATOM 8536 O O . ALA B 1 544 ? 143.42122 177.99766 128.69774 1.000 36.39885 547 ALA B O 1
ATOM 8538 N N . LEU B 1 545 ? 143.79287 177.90529 130.92344 1.000 28.04269 548 LEU B N 1
ATOM 8539 C CA . LEU B 1 545 ? 145.09343 178.56568 130.87022 1.000 16.64618 548 LEU B CA 1
ATOM 8540 C C . LEU B 1 545 ? 145.99900 178.02637 131.96892 1.000 28.39207 548 LEU B C 1
ATOM 8541 O O . LEU B 1 545 ? 145.55309 177.82280 133.09897 1.000 39.31675 548 LEU B O 1
ATOM 8546 N N . GLN B 1 546 ? 147.27173 177.81377 131.63398 1.000 30.67051 549 GLN B N 1
ATOM 8547 C CA . GLN B 1 546 ? 148.27907 177.34900 132.58228 1.000 28.41886 549 GLN B CA 1
ATOM 8548 C C . GLN B 1 546 ? 149.59936 178.04783 132.29015 1.000 25.41019 549 GLN B C 1
ATOM 8549 O O . GLN B 1 546 ? 149.98116 178.17784 131.12605 1.000 38.56140 549 GLN B O 1
ATOM 8555 N N . LEU B 1 547 ? 150.30020 178.49102 133.33493 1.000 32.54743 550 LEU B N 1
ATOM 8556 C CA . LEU B 1 547 ? 151.51446 179.28008 133.14649 1.000 25.63649 550 LEU B CA 1
ATOM 8557 C C . LEU B 1 547 ? 152.48703 179.08488 134.30291 1.000 32.74688 550 LEU B C 1
ATOM 8558 O O . LEU B 1 547 ? 152.07726 179.05772 135.46505 1.000 42.17247 550 LEU B O 1
ATOM 8563 N N . ASP B 1 548 ? 153.77778 178.98096 133.97262 1.000 35.02623 551 ASP B N 1
ATOM 8564 C CA . ASP B 1 548 ? 154.86545 178.84256 134.93959 1.000 37.27600 551 ASP B CA 1
ATOM 8565 C C . ASP B 1 548 ? 156.04345 179.69250 134.48460 1.000 45.03197 551 ASP B C 1
ATOM 8566 O O . ASP B 1 548 ? 156.38356 179.67812 133.29978 1.000 49.96045 551 ASP B O 1
ATOM 8571 N N . THR B 1 549 ? 156.67897 180.41715 135.40684 1.000 45.11321 552 THR B N 1
ATOM 8572 C CA . THR B 1 549 ? 157.81913 181.24067 135.00748 1.000 43.27828 552 THR B CA 1
ATOM 8573 C C . THR B 1 549 ? 158.70121 181.56759 136.20558 1.000 44.01626 552 THR B C 1
ATOM 8574 O O . THR B 1 549 ? 158.32566 181.36274 137.36006 1.000 49.17527 552 THR B O 1
ATOM 8578 N N . LYS B 1 550 ? 159.89454 182.09044 135.90211 1.000 49.03371 553 LYS B N 1
ATOM 8579 C CA . LYS B 1 550 ? 160.82713 182.57689 136.91035 1.000 51.58665 553 LYS B CA 1
ATOM 8580 C C . LYS B 1 550 ? 161.33302 183.98972 136.64951 1.000 55.93946 553 LYS B C 1
ATOM 8581 O O . LYS B 1 550 ? 162.17467 184.47289 137.41193 1.000 54.10212 553 LYS B O 1
ATOM 8587 N N . LEU B 1 551 ? 160.85793 184.65950 135.60396 1.000 59.10616 554 LEU B N 1
ATOM 8588 C CA . LEU B 1 551 ? 161.34306 185.99414 135.28228 1.000 54.82059 554 LEU B CA 1
ATOM 8589 C C . LEU B 1 551 ? 160.92244 187.00202 136.34607 1.000 55.58441 554 LEU B C 1
ATOM 8590 O O . LEU B 1 551 ? 159.85401 186.89485 136.95029 1.000 59.67945 554 LEU B O 1
ATOM 8595 N N . ASP B 1 552 ? 161.77840 188.00021 136.56238 1.000 61.98810 555 ASP B N 1
ATOM 8596 C CA . ASP B 1 552 ? 161.51903 189.05299 137.53547 1.000 63.35288 555 ASP B CA 1
ATOM 8597 C C . ASP B 1 552 ? 160.43285 190.02312 137.09431 1.000 67.37190 555 ASP B C 1
ATOM 8598 O O . ASP B 1 552 ? 159.93862 190.79008 137.92486 1.000 69.83977 555 ASP B O 1
ATOM 8603 N N . GLY B 1 553 ? 160.06060 190.02112 135.82063 1.000 64.48655 556 GLY B N 1
ATOM 8604 C CA . GLY B 1 553 ? 159.01748 190.89995 135.33543 1.000 60.36992 556 GLY B CA 1
ATOM 8605 C C . GLY B 1 553 ? 158.77962 190.73243 133.85183 1.000 65.06811 556 GLY B C 1
ATOM 8606 O O . GLY B 1 553 ? 159.65049 190.23563 133.13497 1.000 70.87111 556 GLY B O 1
ATOM 8607 N N . ILE B 1 554 ? 157.60390 191.13641 133.37278 1.000 60.74554 557 ILE B N 1
ATOM 8608 C CA . ILE B 1 554 ? 157.24770 191.02139 131.96820 1.000 55.62802 557 ILE B CA 1
ATOM 8609 C C . ILE B 1 554 ? 156.43631 192.24799 131.57190 1.000 58.97606 557 ILE B C 1
ATOM 8610 O O . ILE B 1 554 ? 155.39239 192.51559 132.17169 1.000 62.46474 557 ILE B O 1
ATOM 8615 N N . PRO B 1 555 ? 156.86779 193.02438 130.58133 1.000 63.52037 558 PRO B N 1
ATOM 8616 C CA . PRO B 1 555 ? 156.06782 194.17253 130.14095 1.000 60.98886 558 PRO B CA 1
ATOM 8617 C C . PRO B 1 555 ? 154.73021 193.73025 129.56535 1.000 63.27961 558 PRO B C 1
ATOM 8618 O O . PRO B 1 555 ? 154.58788 192.61763 129.05727 1.000 69.68632 558 PRO B O 1
ATOM 8622 N N . SER B 1 556 ? 153.73937 194.61826 129.65961 1.000 61.15147 559 SER B N 1
ATOM 8623 C CA . SER B 1 556 ? 152.38066 194.26315 129.26267 1.000 64.23361 559 SER B CA 1
ATOM 8624 C C . SER B 1 556 ? 152.26612 193.98127 127.76817 1.000 63.21256 559 SER B C 1
ATOM 8625 O O . SER B 1 556 ? 151.57162 193.03723 127.36821 1.000 66.55713 559 SER B O 1
ATOM 8628 N N . GLN B 1 557 ? 152.92345 194.78114 126.92750 1.000 55.92373 560 GLN B N 1
ATOM 8629 C CA . GLN B 1 557 ? 152.83592 194.56583 125.48865 1.000 60.66828 560 GLN B CA 1
ATOM 8630 C C . GLN B 1 557 ? 153.43094 193.23072 125.05565 1.000 61.80798 560 GLN B C 1
ATOM 8631 O O . GLN B 1 557 ? 152.89979 192.60160 124.13272 1.000 64.38819 560 GLN B O 1
ATOM 8637 N N . VAL B 1 558 ? 154.49736 192.77441 125.71225 1.000 52.40040 561 VAL B N 1
ATOM 8638 C CA . VAL B 1 558 ? 155.08788 191.48293 125.37896 1.000 55.93465 561 VAL B CA 1
ATOM 8639 C C . VAL B 1 558 ? 154.10781 190.34368 125.64760 1.000 56.83631 561 VAL B C 1
ATOM 8640 O O . VAL B 1 558 ? 153.92185 189.45959 124.79816 1.000 59.99296 561 VAL B O 1
ATOM 8644 N N . LEU B 1 559 ? 153.45639 190.35276 126.81035 1.000 49.72102 562 LEU B N 1
ATOM 8645 C CA . LEU B 1 559 ? 152.47385 189.32707 127.13696 1.000 50.07192 562 LEU B CA 1
ATOM 8646 C C . LEU B 1 559 ? 151.25118 189.38972 126.22689 1.000 49.24576 562 LEU B C 1
ATOM 8647 O O . LEU B 1 559 ? 150.72389 188.34154 125.82735 1.000 54.35293 562 LEU B O 1
ATOM 8652 N N . ALA B 1 560 ? 150.79090 190.59668 125.88836 1.000 42.75523 563 ALA B N 1
ATOM 8653 C CA . ALA B 1 560 ? 149.68275 190.71817 124.94678 1.000 45.63539 563 ALA B CA 1
ATOM 8654 C C . ALA B 1 560 ? 150.03783 190.11373 123.59251 1.000 52.14746 563 ALA B C 1
ATOM 8655 O O . ALA B 1 560 ? 149.23274 189.38021 123.00004 1.000 57.74512 563 ALA B O 1
ATOM 8657 N N . GLY B 1 561 ? 151.24150 190.40252 123.09042 1.000 41.69178 564 GLY B N 1
ATOM 8658 C CA . GLY B 1 561 ? 151.67337 189.80586 121.83922 1.000 39.94711 564 GLY B CA 1
ATOM 8659 C C . GLY B 1 561 ? 151.75213 188.29407 121.89191 1.000 42.94568 564 GLY B C 1
ATOM 8660 O O . GLY B 1 561 ? 151.34939 187.61404 120.93952 1.000 53.08661 564 GLY B O 1
ATOM 8661 N N . ALA B 1 562 ? 152.26150 187.74590 122.99801 1.000 35.03677 565 ALA B N 1
ATOM 8662 C CA . ALA B 1 562 ? 152.32798 186.29290 123.12987 1.000 37.54067 565 ALA B CA 1
ATOM 8663 C C . ALA B 1 562 ? 150.93792 185.66247 123.09404 1.000 41.05118 565 ALA B C 1
ATOM 8664 O O . ALA B 1 562 ? 150.71766 184.65642 122.39960 1.000 48.22555 565 ALA B O 1
ATOM 8666 N N . LEU B 1 563 ? 149.98273 186.24859 123.82207 1.000 38.98186 566 LEU B N 1
ATOM 8667 C CA . LEU B 1 563 ? 148.62470 185.70988 123.81591 1.000 37.94562 566 LEU B CA 1
ATOM 8668 C C . LEU B 1 563 ? 147.98900 185.79320 122.43020 1.000 40.66074 566 LEU B C 1
ATOM 8669 O O . LEU B 1 563 ? 147.28835 184.86072 122.01048 1.000 45.82970 566 LEU B O 1
ATOM 8674 N N . GLU B 1 564 ? 148.23102 186.88426 121.69894 1.000 40.20877 567 GLU B N 1
ATOM 8675 C CA . GLU B 1 564 ? 147.68904 186.98953 120.34518 1.000 38.32008 567 GLU B CA 1
ATOM 8676 C C . GLU B 1 564 ? 148.26709 185.92029 119.42081 1.000 43.53321 567 GLU B C 1
ATOM 8677 O O . GLU B 1 564 ? 147.54036 185.33159 118.60308 1.000 50.67461 567 GLU B O 1
ATOM 8683 N N . GLN B 1 565 ? 149.57616 185.67341 119.52041 1.000 35.95134 568 GLN B N 1
ATOM 8684 C CA . GLN B 1 565 ? 150.19991 184.63073 118.70927 1.000 35.49384 568 GLN B CA 1
ATOM 8685 C C . GLN B 1 565 ? 149.56305 183.27118 118.98588 1.000 39.02096 568 GLN B C 1
ATOM 8686 O O . GLN B 1 565 ? 149.25389 182.50536 118.05231 1.000 44.29699 568 GLN B O 1
ATOM 8692 N N . ALA B 1 566 ? 149.32894 182.97226 120.26765 1.000 29.53935 569 ALA B N 1
ATOM 8693 C CA . ALA B 1 566 ? 148.66054 181.72368 120.62368 1.000 29.36729 569 ALA B CA 1
ATOM 8694 C C . ALA B 1 566 ? 147.26608 181.63896 120.00888 1.000 32.87170 569 ALA B C 1
ATOM 8695 O O . ALA B 1 566 ? 146.85696 180.57651 119.52028 1.000 39.71601 569 ALA B O 1
ATOM 8697 N N . LYS B 1 567 ? 146.52294 182.74806 120.01882 1.000 35.39786 570 LYS B N 1
ATOM 8698 C CA . LYS B 1 567 ? 145.17723 182.73056 119.44634 1.000 34.71705 570 LYS B CA 1
ATOM 8699 C C . LYS B 1 567 ? 145.19752 182.43104 117.94841 1.000 37.67866 570 LYS B C 1
ATOM 8700 O O . LYS B 1 567 ? 144.34475 181.68386 117.44490 1.000 40.66946 570 LYS B O 1
ATOM 8706 N N . ASP B 1 568 ? 146.14660 183.01944 117.21688 1.000 36.56292 571 ASP B N 1
ATOM 8707 C CA . ASP B 1 568 ? 146.23887 182.74086 115.78215 1.000 36.50360 571 ASP B CA 1
ATOM 8708 C C . ASP B 1 568 ? 146.51751 181.26334 115.51411 1.000 38.80989 571 ASP B C 1
ATOM 8709 O O . ASP B 1 568 ? 145.90443 180.65082 114.61789 1.000 41.09340 571 ASP B O 1
ATOM 8714 N N . ALA B 1 569 ? 147.43518 180.67248 116.28503 1.000 33.30048 572 ALA B N 1
ATOM 8715 C CA . ALA B 1 569 ? 147.69124 179.24109 116.13191 1.000 29.39371 572 ALA B CA 1
ATOM 8716 C C . ALA B 1 569 ? 146.42771 178.42387 116.39684 1.000 32.74463 572 ALA B C 1
ATOM 8717 O O . ALA B 1 569 ? 146.13370 177.45157 115.68213 1.000 37.41536 572 ALA B O 1
ATOM 8719 N N . ARG B 1 570 ? 145.66209 178.81461 117.42205 1.000 35.06986 573 ARG B N 1
ATOM 8720 C CA . ARG B 1 570 ? 144.43547 178.09326 117.75471 1.000 32.10367 573 ARG B CA 1
ATOM 8721 C C . ARG B 1 570 ? 143.44104 178.12882 116.59828 1.000 32.76632 573 ARG B C 1
ATOM 8722 O O . ARG B 1 570 ? 142.79403 177.11877 116.28909 1.000 32.84963 573 ARG B O 1
ATOM 8730 N N . LEU B 1 571 ? 143.30334 179.28550 115.94843 1.000 31.17569 574 LEU B N 1
ATOM 8731 C CA . LEU B 1 571 ? 142.38664 179.37262 114.81257 1.000 24.89890 574 LEU B CA 1
ATOM 8732 C C . LEU B 1 571 ? 142.81768 178.46824 113.65983 1.000 32.29071 574 LEU B C 1
ATOM 8733 O O . LEU B 1 571 ? 141.96976 177.80739 113.03660 1.000 38.59216 574 LEU B O 1
ATOM 8738 N N . THR B 1 572 ? 144.12175 178.41780 113.36596 1.000 33.11188 575 THR B N 1
ATOM 8739 C CA . THR B 1 572 ? 144.59023 177.50971 112.31539 1.000 30.21386 575 THR B CA 1
ATOM 8740 C C . THR B 1 572 ? 144.25327 176.05240 112.63698 1.000 28.66667 575 THR B C 1
ATOM 8741 O O . THR B 1 572 ? 143.78064 175.29879 111.76605 1.000 36.55101 575 THR B O 1
ATOM 8745 N N . ILE B 1 573 ? 144.47167 175.64039 113.88616 1.000 30.28032 576 ILE B N 1
ATOM 8746 C CA . ILE B 1 573 ? 144.18533 174.25412 114.24400 1.000 29.54804 576 ILE B CA 1
ATOM 8747 C C . ILE B 1 573 ? 142.69065 173.96271 114.14212 1.000 30.02849 576 ILE B C 1
ATOM 8748 O O . ILE B 1 573 ? 142.29006 172.87431 113.71334 1.000 32.38457 576 ILE B O 1
ATOM 8753 N N . LEU B 1 574 ? 141.84194 174.91888 114.53518 1.000 32.45334 577 LEU B N 1
ATOM 8754 C CA . LEU B 1 574 ? 140.40117 174.70288 114.41234 1.000 27.19753 577 LEU B CA 1
ATOM 8755 C C . LEU B 1 574 ? 139.99337 174.51864 112.95662 1.000 30.63955 577 LEU B C 1
ATOM 8756 O O . LEU B 1 574 ? 139.12235 173.69511 112.64638 1.000 37.98521 577 LEU B O 1
ATOM 8761 N N . GLU B 1 575 ? 140.60101 175.28637 112.04868 1.000 38.85117 578 GLU B N 1
ATOM 8762 C CA . GLU B 1 575 ? 140.30029 175.09228 110.63201 1.000 37.42630 578 GLU B CA 1
ATOM 8763 C C . GLU B 1 575 ? 140.68179 173.69349 110.16841 1.000 38.74780 578 GLU B C 1
ATOM 8764 O O . GLU B 1 575 ? 139.93777 173.06281 109.41091 1.000 43.02580 578 GLU B O 1
ATOM 8770 N N . VAL B 1 576 ? 141.83802 173.18913 110.60012 1.000 37.69343 579 VAL B N 1
ATOM 8771 C CA . VAL B 1 576 ? 142.19602 171.83040 110.18879 1.000 32.60327 579 VAL B CA 1
ATOM 8772 C C . VAL B 1 576 ? 141.22597 170.80782 110.77840 1.000 34.51479 579 VAL B C 1
ATOM 8773 O O . VAL B 1 576 ? 140.88960 169.81166 110.13141 1.000 29.27617 579 VAL B O 1
ATOM 8777 N N . MET B 1 577 ? 140.76509 171.02969 112.01068 1.000 44.00246 580 MET B N 1
ATOM 8778 C CA . MET B 1 577 ? 139.82443 170.09164 112.62228 1.000 31.78152 580 MET B CA 1
ATOM 8779 C C . MET B 1 577 ? 138.47318 170.08798 111.91878 1.000 36.52534 580 MET B C 1
ATOM 8780 O O . MET B 1 577 ? 137.81374 169.04659 111.85951 1.000 37.46247 580 MET B O 1
ATOM 8785 N N . ALA B 1 578 ? 138.03444 171.23377 111.39781 1.000 39.61065 581 ALA B N 1
ATOM 8786 C CA . ALA B 1 578 ? 136.71812 171.29261 110.76960 1.000 34.13885 581 ALA B CA 1
ATOM 8787 C C . ALA B 1 578 ? 136.62401 170.45178 109.50045 1.000 44.19747 581 ALA B C 1
ATOM 8788 O O . ALA B 1 578 ? 135.51779 170.06722 109.11322 1.000 42.82935 581 ALA B O 1
ATOM 8790 N N . GLU B 1 579 ? 137.74669 170.17201 108.83534 1.000 47.94817 582 GLU B N 1
ATOM 8791 C CA . GLU B 1 579 ? 137.70854 169.34678 107.63239 1.000 43.29316 582 GLU B CA 1
ATOM 8792 C C . GLU B 1 579 ? 137.31489 167.90874 107.93959 1.000 52.29106 582 GLU B C 1
ATOM 8793 O O . GLU B 1 579 ? 136.57051 167.29577 107.16898 1.000 56.01833 582 GLU B O 1
ATOM 8799 N N . ALA B 1 580 ? 137.81722 167.34967 109.04067 1.000 49.01051 583 ALA B N 1
ATOM 8800 C CA . ALA B 1 580 ? 137.50667 165.96630 109.38197 1.000 39.79780 583 ALA B CA 1
ATOM 8801 C C . ALA B 1 580 ? 136.04082 165.79556 109.76550 1.000 45.22244 583 ALA B C 1
ATOM 8802 O O . ALA B 1 580 ? 135.41068 164.80072 109.39424 1.000 49.22596 583 ALA B O 1
ATOM 8804 N N . ILE B 1 581 ? 135.48427 166.74210 110.51637 1.000 46.58064 584 ILE B N 1
ATOM 8805 C CA . ILE B 1 581 ? 134.08584 166.68544 110.92796 1.000 48.50714 584 ILE B CA 1
ATOM 8806 C C . ILE B 1 581 ? 133.65944 168.06430 111.40704 1.000 53.77803 584 ILE B C 1
ATOM 8807 O O . ILE B 1 581 ? 134.41238 168.74447 112.10953 1.000 60.84725 584 ILE B O 1
ATOM 8812 N N . ASP B 1 582 ? 132.44865 168.48608 111.04649 1.000 62.74098 585 ASP B N 1
ATOM 8813 C CA . ASP B 1 582 ? 131.96744 169.81566 111.40084 1.000 64.09292 585 ASP B CA 1
ATOM 8814 C C . ASP B 1 582 ? 130.57824 169.80876 112.02669 1.000 64.35132 585 ASP B C 1
ATOM 8815 O O . ASP B 1 582 ? 129.95896 170.87130 112.13567 1.000 68.77466 585 ASP B O 1
ATOM 8820 N N . ARG B 1 583 ? 130.06887 168.65228 112.43253 1.000 65.96872 586 ARG B N 1
ATOM 8821 C CA . ARG B 1 583 ? 128.78260 168.57448 113.10792 1.000 64.46265 586 ARG B CA 1
ATOM 8822 C C . ARG B 1 583 ? 128.62041 167.17072 113.66680 1.000 66.42586 586 ARG B C 1
ATOM 8823 O O . ARG B 1 583 ? 129.27949 166.23588 113.20048 1.000 68.29485 586 ARG B O 1
ATOM 8831 N N . PRO B 1 584 ? 127.76274 166.99341 114.66870 1.000 61.91631 587 PRO B N 1
ATOM 8832 C CA . PRO B 1 584 ? 127.61389 165.67438 115.29356 1.000 59.02810 587 PRO B CA 1
ATOM 8833 C C . PRO B 1 584 ? 127.09099 164.63469 114.31217 1.000 58.34353 587 PRO B C 1
ATOM 8834 O O . PRO B 1 584 ? 126.27331 164.93100 113.44062 1.000 60.68649 587 PRO B O 1
ATOM 8838 N N . ASP B 1 585 ? 127.56685 163.40346 114.46679 1.000 60.98601 588 ASP B N 1
ATOM 8839 C CA . ASP B 1 585 ? 127.09170 162.28962 113.65386 1.000 54.81011 588 ASP B CA 1
ATOM 8840 C C . ASP B 1 585 ? 125.80813 161.69871 114.22066 1.000 54.47837 588 ASP B C 1
ATOM 8841 O O . ASP B 1 585 ? 125.10043 162.35058 114.98459 1.000 61.48989 588 ASP B O 1
ATOM 8846 N N . ALA C 1 1 ? 151.91713 144.41774 101.47929 1.000 75.11575 4 ALA C N 1
ATOM 8847 C CA . ALA C 1 1 ? 151.06455 145.34788 100.74712 1.000 79.60216 4 ALA C CA 1
ATOM 8848 C C . ALA C 1 1 ? 151.08480 146.72601 101.39342 1.000 78.38077 4 ALA C C 1
ATOM 8849 O O . ALA C 1 1 ? 150.64237 146.89428 102.52708 1.000 76.13561 4 ALA C O 1
ATOM 8851 N N . GLU C 1 2 ? 151.60289 147.71101 100.66005 1.000 84.10170 5 GLU C N 1
ATOM 8852 C CA . GLU C 1 2 ? 151.69483 149.08638 101.14872 1.000 83.18412 5 GLU C CA 1
ATOM 8853 C C . GLU C 1 2 ? 150.40389 149.80855 100.78724 1.000 85.08071 5 GLU C C 1
ATOM 8854 O O . GLU C 1 2 ? 150.28151 150.42173 99.72611 1.000 85.46604 5 GLU C O 1
ATOM 8860 N N . ILE C 1 3 ? 149.42198 149.72965 101.68766 1.000 87.86965 6 ILE C N 1
ATOM 8861 C CA . ILE C 1 3 ? 148.15205 150.41421 101.46832 1.000 90.45082 6 ILE C CA 1
ATOM 8862 C C . ILE C 1 3 ? 148.33613 151.92371 101.51566 1.000 90.60430 6 ILE C C 1
ATOM 8863 O O . ILE C 1 3 ? 147.68817 152.66305 100.76471 1.000 88.63963 6 ILE C O 1
ATOM 8868 N N . ASP C 1 4 ? 149.21178 152.40404 102.39299 1.000 88.63581 7 ASP C N 1
ATOM 8869 C CA . ASP C 1 4 ? 149.51796 153.81969 102.51708 1.000 86.29669 7 ASP C CA 1
ATOM 8870 C C . ASP C 1 4 ? 151.02985 153.96844 102.60597 1.000 84.49606 7 ASP C C 1
ATOM 8871 O O . ASP C 1 4 ? 151.73979 153.02473 102.95802 1.000 86.97961 7 ASP C O 1
ATOM 8876 N N . GLU C 1 5 ? 151.51802 155.15953 102.26483 1.000 80.18174 8 GLU C N 1
ATOM 8877 C CA . GLU C 1 5 ? 152.95200 155.42232 102.26983 1.000 82.07377 8 GLU C CA 1
ATOM 8878 C C . GLU C 1 5 ? 153.54268 155.16396 103.65003 1.000 84.37359 8 GLU C C 1
ATOM 8879 O O . GLU C 1 5 ? 153.26140 155.89431 104.60434 1.000 84.07532 8 GLU C O 1
ATOM 8885 N N . GLY C 1 6 ? 154.37015 154.12528 103.74665 1.000 71.56767 9 GLY C N 1
ATOM 8886 C CA . GLY C 1 6 ? 154.95492 153.71032 105.00201 1.000 66.61554 9 GLY C CA 1
ATOM 8887 C C . GLY C 1 6 ? 154.13124 152.73573 105.81538 1.000 62.84127 9 GLY C C 1
ATOM 8888 O O . GLY C 1 6 ? 154.54719 152.38094 106.92300 1.000 65.42955 9 GLY C O 1
ATOM 8889 N N . VAL C 1 7 ? 152.98777 152.28638 105.30635 1.000 57.95413 10 VAL C N 1
ATOM 8890 C CA . VAL C 1 7 ? 152.08988 151.38646 106.02111 1.000 59.65321 10 VAL C CA 1
ATOM 8891 C C . VAL C 1 7 ? 152.00750 150.07310 105.25588 1.000 58.58849 10 VAL C C 1
ATOM 8892 O O . VAL C 1 7 ? 151.78803 150.07169 104.04007 1.000 63.73998 10 VAL C O 1
ATOM 8896 N N . PHE C 1 8 ? 152.17816 148.95862 105.96499 1.000 45.98958 11 PHE C N 1
ATOM 8897 C CA . PHE C 1 8 ? 152.15960 147.63587 105.35614 1.000 45.11623 11 PHE C CA 1
ATOM 8898 C C . PHE C 1 8 ? 151.18217 146.73363 106.09504 1.000 48.00521 11 PHE C C 1
ATOM 8899 O O . PHE C 1 8 ? 150.93619 146.90996 107.29011 1.000 55.88836 11 PHE C O 1
ATOM 8907 N N . GLU C 1 9 ? 150.62479 145.76229 105.37076 1.000 45.60295 12 GLU C N 1
ATOM 8908 C CA . GLU C 1 9 ? 149.64064 144.84533 105.93021 1.000 49.97359 12 GLU C CA 1
ATOM 8909 C C . GLU C 1 9 ? 149.71828 143.48570 105.24491 1.000 45.86760 12 GLU C C 1
ATOM 8910 O O . GLU C 1 9 ? 150.11402 143.37919 104.08324 1.000 52.64756 12 GLU C O 1
ATOM 8916 N N . THR C 1 10 ? 149.32686 142.44645 105.98587 1.000 41.08862 13 THR C N 1
ATOM 8917 C CA . THR C 1 10 ? 149.36882 141.05975 105.52670 1.000 39.53703 13 THR C CA 1
ATOM 8918 C C . THR C 1 10 ? 148.18012 140.30118 106.11206 1.000 40.92805 13 THR C C 1
ATOM 8919 O O . THR C 1 10 ? 147.63631 140.69049 107.14647 1.000 49.89406 13 THR C O 1
ATOM 8923 N N . THR C 1 11 ? 147.77024 139.21783 105.44500 1.000 42.53108 14 THR C N 1
ATOM 8924 C CA . THR C 1 11 ? 146.58491 138.45622 105.82547 1.000 43.03123 14 THR C CA 1
ATOM 8925 C C . THR C 1 11 ? 146.87603 136.96293 105.94610 1.000 43.89307 14 THR C C 1
ATOM 8926 O O . THR C 1 11 ? 147.74001 136.42134 105.25429 1.000 47.70942 14 THR C O 1
ATOM 8930 N N . ALA C 1 12 ? 146.12858 136.30014 106.83059 1.000 40.92044 15 ALA C N 1
ATOM 8931 C CA . ALA C 1 12 ? 146.12736 134.84702 106.95420 1.000 38.98608 15 ALA C CA 1
ATOM 8932 C C . ALA C 1 12 ? 144.68881 134.35363 106.99733 1.000 40.41997 15 ALA C C 1
ATOM 8933 O O . ALA C 1 12 ? 143.85004 134.94114 107.68572 1.000 48.54123 15 ALA C O 1
ATOM 8935 N N . THR C 1 13 ? 144.40810 133.27555 106.27054 1.000 41.43673 16 THR C N 1
ATOM 8936 C CA . THR C 1 13 ? 143.06373 132.72702 106.14076 1.000 38.55470 16 THR C CA 1
ATOM 8937 C C . THR C 1 13 ? 142.96084 131.41900 106.91296 1.000 38.82636 16 THR C C 1
ATOM 8938 O O . THR C 1 13 ? 143.92779 130.65734 106.98146 1.000 45.62141 16 THR C O 1
ATOM 8942 N N . ILE C 1 14 ? 141.79238 131.16220 107.48844 1.000 40.22182 17 ILE C N 1
ATOM 8943 C CA . ILE C 1 14 ? 141.53986 129.96558 108.27871 1.000 40.77975 17 ILE C CA 1
ATOM 8944 C C . ILE C 1 14 ? 140.19454 129.41071 107.83463 1.000 43.68840 17 ILE C C 1
ATOM 8945 O O . ILE C 1 14 ? 139.14561 130.01927 108.07483 1.000 48.80547 17 ILE C O 1
ATOM 8950 N N . ASP C 1 15 ? 140.22703 128.25182 107.18176 1.000 47.29647 18 ASP C N 1
ATOM 8951 C CA . ASP C 1 15 ? 139.05835 127.66520 106.53456 1.000 47.90082 18 ASP C CA 1
ATOM 8952 C C . ASP C 1 15 ? 138.54750 126.49520 107.36800 1.000 49.02493 18 ASP C C 1
ATOM 8953 O O . ASP C 1 15 ? 139.26452 125.51234 107.57387 1.000 47.83511 18 ASP C O 1
ATOM 8958 N N . ASN C 1 16 ? 137.30096 126.59147 107.82970 1.000 42.48822 19 ASN C N 1
ATOM 8959 C CA . ASN C 1 16 ? 136.67852 125.56235 108.65262 1.000 38.74289 19 ASN C CA 1
ATOM 8960 C C . ASN C 1 16 ? 135.58627 124.80709 107.90147 1.000 44.61095 19 ASN C C 1
ATOM 8961 O O . ASN C 1 16 ? 134.74413 124.15519 108.51865 1.000 49.47384 19 ASN C O 1
ATOM 8966 N N . GLY C 1 17 ? 135.58055 124.89396 106.57999 1.000 49.07238 20 GLY C N 1
ATOM 8967 C CA . GLY C 1 17 ? 134.60770 124.15088 105.79598 1.000 45.17597 20 GLY C CA 1
ATOM 8968 C C . GLY C 1 17 ? 133.19652 124.64760 106.03412 1.000 51.04478 20 GLY C C 1
ATOM 8969 O O . GLY C 1 17 ? 132.88762 125.82894 105.84842 1.000 56.40446 20 GLY C O 1
ATOM 8970 N N . SER C 1 18 ? 132.31498 123.74012 106.44772 1.000 47.79770 21 SER C N 1
ATOM 8971 C CA . SER C 1 18 ? 130.91983 124.08236 106.68546 1.000 46.01281 21 SER C CA 1
ATOM 8972 C C . SER C 1 18 ? 130.71342 124.94193 107.92392 1.000 48.30385 21 SER C C 1
ATOM 8973 O O . SER C 1 18 ? 129.60558 125.44728 108.12397 1.000 48.60007 21 SER C O 1
ATOM 8976 N N . PHE C 1 19 ? 131.73325 125.11391 108.75836 1.000 43.91502 22 PHE C N 1
ATOM 8977 C CA . PHE C 1 19 ? 131.62659 125.95234 109.94240 1.000 39.63577 22 PHE C CA 1
ATOM 8978 C C . PHE C 1 19 ? 132.04041 127.39758 109.69192 1.000 48.05495 22 PHE C C 1
ATOM 8979 O O . PHE C 1 19 ? 131.96983 128.20977 110.61714 1.000 52.33768 22 PHE C O 1
ATOM 8987 N N . GLY C 1 20 ? 132.47511 127.73782 108.48428 1.000 43.24956 23 GLY C N 1
ATOM 8988 C CA . GLY C 1 20 ? 132.79508 129.10642 108.12522 1.000 44.30063 23 GLY C CA 1
ATOM 8989 C C . GLY C 1 20 ? 134.27792 129.30655 107.85442 1.000 48.64413 23 GLY C C 1
ATOM 8990 O O . GLY C 1 20 ? 135.08673 128.38029 107.90087 1.000 50.19605 23 GLY C O 1
ATOM 8991 N N . THR C 1 21 ? 134.61706 130.56042 107.55890 1.000 46.79663 24 THR C N 1
ATOM 8992 C CA . THR C 1 21 ? 135.98524 130.97415 107.27829 1.000 45.43961 24 THR C CA 1
ATOM 8993 C C . THR C 1 21 ? 136.27669 132.26162 108.03411 1.000 46.20403 24 THR C C 1
ATOM 8994 O O . THR C 1 21 ? 135.38158 133.08669 108.22204 1.000 56.69950 24 THR C O 1
ATOM 8998 N N . ARG C 1 22 ? 137.52301 132.43227 108.47229 1.000 40.13429 25 ARG C N 1
ATOM 8999 C CA . ARG C 1 22 ? 137.93278 133.63471 109.18826 1.000 38.37934 25 ARG C CA 1
ATOM 9000 C C . ARG C 1 22 ? 139.27089 134.13417 108.65677 1.000 39.18186 25 ARG C C 1
ATOM 9001 O O . ARG C 1 22 ? 140.02677 133.39343 108.02711 1.000 43.34037 25 ARG C O 1
ATOM 9009 N N . THR C 1 23 ? 139.54951 135.41634 108.89246 1.000 37.82448 26 THR C N 1
ATOM 9010 C CA . THR C 1 23 ? 140.78681 136.03965 108.43900 1.000 39.11243 26 THR C CA 1
ATOM 9011 C C . THR C 1 23 ? 141.41783 136.85072 109.56120 1.000 41.34054 26 THR C C 1
ATOM 9012 O O . THR C 1 23 ? 140.72157 137.54433 110.30379 1.000 46.88326 26 THR C O 1
ATOM 9016 N N . ILE C 1 24 ? 142.73977 136.75881 109.67755 1.000 37.55775 27 ILE C N 1
ATOM 9017 C CA . ILE C 1 24 ? 143.52159 137.55185 110.62032 1.000 37.84738 27 ILE C CA 1
ATOM 9018 C C . ILE C 1 24 ? 144.41151 138.49803 109.82962 1.000 39.60351 27 ILE C C 1
ATOM 9019 O O . ILE C 1 24 ? 145.08569 138.07861 108.88349 1.000 42.68174 27 ILE C O 1
ATOM 9024 N N . ARG C 1 25 ? 144.40586 139.77093 110.21160 1.000 36.62684 28 ARG C N 1
ATOM 9025 C CA . ARG C 1 25 ? 145.11747 140.80979 109.48045 1.000 28.27084 28 ARG C CA 1
ATOM 9026 C C . ARG C 1 25 ? 146.13614 141.49767 110.38037 1.000 32.01916 28 ARG C C 1
ATOM 9027 O O . ARG C 1 25 ? 145.81680 141.89166 111.50516 1.000 41.48782 28 ARG C O 1
ATOM 9035 N N . PHE C 1 26 ? 147.35683 141.65096 109.87068 1.000 30.48782 29 PHE C N 1
ATOM 9036 C CA . PHE C 1 26 ? 148.44934 142.31315 110.57085 1.000 30.92753 29 PHE C CA 1
ATOM 9037 C C . PHE C 1 26 ? 148.80489 143.61062 109.85846 1.000 31.01550 29 PHE C C 1
ATOM 9038 O O . PHE C 1 26 ? 148.92780 143.63204 108.63196 1.000 39.24322 29 PHE C O 1
ATOM 9046 N N . GLU C 1 27 ? 148.99203 144.68502 110.62832 1.000 37.28331 30 GLU C N 1
ATOM 9047 C CA . GLU C 1 27 ? 149.29031 145.99997 110.07318 1.000 35.52523 30 GLU C CA 1
ATOM 9048 C C . GLU C 1 27 ? 150.40853 146.67102 110.85777 1.000 38.13202 30 GLU C C 1
ATOM 9049 O O . GLU C 1 27 ? 150.46999 146.55504 112.08331 1.000 44.98912 30 GLU C O 1
ATOM 9055 N N . THR C 1 28 ? 151.28291 147.38522 110.15026 1.000 35.47143 31 THR C N 1
ATOM 9056 C CA . THR C 1 28 ? 152.37811 148.09949 110.79039 1.000 37.94617 31 THR C CA 1
ATOM 9057 C C . THR C 1 28 ? 152.68479 149.38709 110.03962 1.000 41.08441 31 THR C C 1
ATOM 9058 O O . THR C 1 28 ? 152.43344 149.50236 108.83748 1.000 42.98720 31 THR C O 1
ATOM 9062 N N . GLY C 1 29 ? 153.24450 150.34854 110.76828 1.000 42.07804 32 GLY C N 1
ATOM 9063 C CA . GLY C 1 29 ? 153.66693 151.61334 110.20972 1.000 38.21634 32 GLY C CA 1
ATOM 9064 C C . GLY C 1 29 ? 152.77041 152.79959 110.48361 1.000 43.15557 32 GLY C C 1
ATOM 9065 O O . GLY C 1 29 ? 153.00687 153.86915 109.91779 1.000 45.97807 32 GLY C O 1
ATOM 9066 N N . ARG C 1 30 ? 151.76187 152.65418 111.33490 1.000 49.29843 33 ARG C N 1
ATOM 9067 C CA . ARG C 1 30 ? 150.78383 153.70744 111.57238 1.000 45.51822 33 ARG C CA 1
ATOM 9068 C C . ARG C 1 30 ? 150.74407 154.17525 113.01902 1.000 46.71319 33 ARG C C 1
ATOM 9069 O O . ARG C 1 30 ? 150.75347 155.38397 113.26907 1.000 51.60935 33 ARG C O 1
ATOM 9077 N N . LEU C 1 31 ? 150.71110 153.25862 113.98211 1.000 40.78134 34 LEU C N 1
ATOM 9078 C CA . LEU C 1 31 ? 150.55241 153.60024 115.38794 1.000 32.74513 34 LEU C CA 1
ATOM 9079 C C . LEU C 1 31 ? 151.81809 153.30038 116.18304 1.000 37.83791 34 LEU C C 1
ATOM 9080 O O . LEU C 1 31 ? 152.53225 152.33567 115.90735 1.000 46.39843 34 LEU C O 1
ATOM 9085 N N . ALA C 1 32 ? 152.08580 154.14910 117.17365 1.000 33.14672 35 ALA C N 1
ATOM 9086 C CA . ALA C 1 32 ? 153.15087 153.94834 118.15843 1.000 29.26999 35 ALA C CA 1
ATOM 9087 C C . ALA C 1 32 ? 154.51866 153.79818 117.49181 1.000 34.97721 35 ALA C C 1
ATOM 9088 O O . ALA C 1 32 ? 155.19119 152.77459 117.60480 1.000 42.82802 35 ALA C O 1
ATOM 9090 N N . LEU C 1 33 ? 154.93716 154.86202 116.81073 1.000 36.58924 36 LEU C N 1
ATOM 9091 C CA . LEU C 1 33 ? 156.12346 154.80508 115.96791 1.000 32.57089 36 LEU C CA 1
ATOM 9092 C C . LEU C 1 33 ? 157.43333 154.96169 116.72803 1.000 33.87375 36 LEU C C 1
ATOM 9093 O O . LEU C 1 33 ? 158.49386 154.77231 116.12834 1.000 42.51684 36 LEU C O 1
ATOM 9098 N N . GLN C 1 34 ? 157.40495 155.29521 118.01324 1.000 38.23914 37 GLN C N 1
ATOM 9099 C CA . GLN C 1 34 ? 158.63882 155.43735 118.77145 1.000 35.48045 37 GLN C CA 1
ATOM 9100 C C . GLN C 1 34 ? 159.04236 154.17458 119.52007 1.000 40.68196 37 GLN C C 1
ATOM 9101 O O . GLN C 1 34 ? 160.12602 154.14709 120.10659 1.000 47.10267 37 GLN C O 1
ATOM 9107 N N . ALA C 1 35 ? 158.21316 153.13716 119.51275 1.000 40.04177 38 ALA C N 1
ATOM 9108 C CA . ALA C 1 35 ? 158.59355 151.86219 120.09592 1.000 31.84799 38 ALA C CA 1
ATOM 9109 C C . ALA C 1 35 ? 159.55988 151.12599 119.17448 1.000 34.54104 38 ALA C C 1
ATOM 9110 O O . ALA C 1 35 ? 159.68878 151.44124 117.99056 1.000 42.24606 38 ALA C O 1
ATOM 9112 N N . ALA C 1 36 ? 160.25120 150.13320 119.73549 1.000 34.56955 39 ALA C N 1
ATOM 9113 C CA . ALA C 1 36 ? 161.14437 149.31691 118.92018 1.000 32.03308 39 ALA C CA 1
ATOM 9114 C C . ALA C 1 36 ? 160.37158 148.57147 117.84121 1.000 35.21672 39 ALA C C 1
ATOM 9115 O O . ALA C 1 36 ? 160.81291 148.50458 116.69068 1.000 41.41206 39 ALA C O 1
ATOM 9117 N N . GLY C 1 37 ? 159.21383 148.01380 118.18701 1.000 37.83987 40 GLY C N 1
ATOM 9118 C CA . GLY C 1 37 ? 158.32355 147.47852 117.17051 1.000 24.94797 40 GLY C CA 1
ATOM 9119 C C . GLY C 1 37 ? 156.86670 147.56172 117.57311 1.000 29.67787 40 GLY C C 1
ATOM 9120 O O . GLY C 1 37 ? 156.56351 147.48027 118.76099 1.000 43.11228 40 GLY C O 1
ATOM 9121 N N . ALA C 1 38 ? 155.95137 147.71932 116.61837 1.000 26.67057 41 ALA C N 1
ATOM 9122 C CA . ALA C 1 38 ? 154.53510 147.83589 116.94886 1.000 23.51817 41 ALA C CA 1
ATOM 9123 C C . ALA C 1 38 ? 153.68057 147.26158 115.82925 1.000 26.19930 41 ALA C C 1
ATOM 9124 O O . ALA C 1 38 ? 153.95489 147.50967 114.65436 1.000 37.62207 41 ALA C O 1
ATOM 9126 N N . VAL C 1 39 ? 152.64153 146.51105 116.19615 1.000 25.31660 42 VAL C N 1
ATOM 9127 C CA . VAL C 1 39 ? 151.75415 145.86470 115.23312 1.000 25.11933 42 VAL C CA 1
ATOM 9128 C C . VAL C 1 39 ? 150.30932 145.98018 115.70363 1.000 23.50259 42 VAL C C 1
ATOM 9129 O O . VAL C 1 39 ? 150.02937 145.94540 116.90651 1.000 37.47297 42 VAL C O 1
ATOM 9133 N N . VAL C 1 40 ? 149.39111 146.11059 114.74933 1.000 27.62299 43 VAL C N 1
ATOM 9134 C CA . VAL C 1 40 ? 147.95562 146.08003 114.99938 1.000 21.83319 43 VAL C CA 1
ATOM 9135 C C . VAL C 1 40 ? 147.39697 144.80336 114.38739 1.000 25.18561 43 VAL C C 1
ATOM 9136 O O . VAL C 1 40 ? 147.73872 144.44971 113.25488 1.000 35.01822 43 VAL C O 1
ATOM 9140 N N . ALA C 1 41 ? 146.55768 144.09890 115.14111 1.000 25.31809 44 ALA C N 1
ATOM 9141 C CA . ALA C 1 41 ? 145.97848 142.83915 114.69281 1.000 23.98367 44 ALA C CA 1
ATOM 9142 C C . ALA C 1 41 ? 144.45789 142.90852 114.70202 1.000 25.60297 44 ALA C C 1
ATOM 9143 O O . ALA C 1 41 ? 143.85186 143.40731 115.66034 1.000 38.54753 44 ALA C O 1
ATOM 9145 N N . TYR C 1 42 ? 143.85429 142.40089 113.62435 1.000 27.42367 45 TYR C N 1
ATOM 9146 C CA . TYR C 1 42 ? 142.40838 142.35601 113.44731 1.000 24.80829 45 TYR C CA 1
ATOM 9147 C C . TYR C 1 42 ? 141.94337 140.92380 113.23671 1.000 30.07914 45 TYR C C 1
ATOM 9148 O O . TYR C 1 42 ? 142.57786 140.15783 112.50457 1.000 38.19876 45 TYR C O 1
ATOM 9157 N N . LEU C 1 43 ? 140.81370 140.58734 113.85452 1.000 33.63290 46 LEU C N 1
ATOM 9158 C CA . LEU C 1 43 ? 140.07233 139.35892 113.57976 1.000 32.96230 46 LEU C CA 1
ATOM 9159 C C . LEU C 1 43 ? 138.67256 139.74905 113.11163 1.000 38.22585 46 LEU C C 1
ATOM 9160 O O . LEU C 1 43 ? 137.91681 140.38942 113.85947 1.000 45.14668 46 LEU C O 1
ATOM 9165 N N . ASP C 1 44 ? 138.36981 139.40754 111.85256 1.000 36.71443 47 ASP C N 1
ATOM 9166 C CA . ASP C 1 44 ? 137.05598 139.59223 111.21979 1.000 42.94842 47 ASP C CA 1
ATOM 9167 C C . ASP C 1 44 ? 136.52024 141.01414 111.37576 1.000 51.83843 47 ASP C C 1
ATOM 9168 O O . ASP C 1 44 ? 135.34762 141.22052 111.68074 1.000 59.13364 47 ASP C O 1
ATOM 9173 N N . ASP C 1 45 ? 137.41105 141.99159 111.22773 1.000 50.46031 48 ASP C N 1
ATOM 9174 C CA . ASP C 1 45 ? 137.15585 143.43630 111.19918 1.000 57.04951 48 ASP C CA 1
ATOM 9175 C C . ASP C 1 45 ? 136.17560 143.96938 112.24799 1.000 50.36840 48 ASP C C 1
ATOM 9176 O O . ASP C 1 45 ? 135.53370 144.99621 112.02282 1.000 60.34033 48 ASP C O 1
ATOM 9181 N N . ASP C 1 46 ? 136.05742 143.29566 113.38826 1.000 46.14556 49 ASP C N 1
ATOM 9182 C CA . ASP C 1 46 ? 135.48359 143.88187 114.59396 1.000 42.13101 49 ASP C CA 1
ATOM 9183 C C . ASP C 1 46 ? 136.32147 143.61978 115.82914 1.000 41.49329 49 ASP C C 1
ATOM 9184 O O . ASP C 1 46 ? 136.07554 144.24877 116.86104 1.000 47.26991 49 ASP C O 1
ATOM 9189 N N . ASN C 1 47 ? 137.29662 142.71952 115.76344 1.000 35.82751 50 ASN C N 1
ATOM 9190 C CA . ASN C 1 47 ? 138.22223 142.53688 116.87142 1.000 32.84489 50 ASN C CA 1
ATOM 9191 C C . ASN C 1 47 ? 139.54840 143.20064 116.52574 1.000 38.16089 50 ASN C C 1
ATOM 9192 O O . ASN C 1 47 ? 140.14153 142.89134 115.49095 1.000 46.30276 50 ASN C O 1
ATOM 9197 N N . MET C 1 48 ? 140.01337 144.09805 117.39693 1.000 29.72591 51 MET C N 1
ATOM 9198 C CA . MET C 1 48 ? 141.18006 144.93255 117.12078 1.000 28.02018 51 MET C CA 1
ATOM 9199 C C . MET C 1 48 ? 142.03160 145.09785 118.37163 1.000 27.30649 51 MET C C 1
ATOM 9200 O O . MET C 1 48 ? 141.50470 145.45860 119.42977 1.000 32.57699 51 MET C O 1
ATOM 9205 N N . LEU C 1 49 ? 143.34253 144.85983 118.24194 1.000 21.95521 52 LEU C N 1
ATOM 9206 C CA . LEU C 1 49 ? 144.26573 145.07974 119.35345 1.000 21.41220 52 LEU C CA 1
ATOM 9207 C C . LEU C 1 49 ? 145.63373 145.54236 118.85664 1.000 26.18933 52 LEU C C 1
ATOM 9208 O O . LEU C 1 49 ? 145.97239 145.39034 117.68254 1.000 33.08865 52 LEU C O 1
ATOM 9213 N N . LEU C 1 50 ? 146.41636 146.10536 119.78113 1.000 25.72861 53 LEU C N 1
ATOM 9214 C CA . LEU C 1 50 ? 147.72260 146.70720 119.52035 1.000 22.69298 53 LEU C CA 1
ATOM 9215 C C . LEU C 1 50 ? 148.79581 146.08196 120.40288 1.000 24.24285 53 LEU C C 1
ATOM 9216 O O . LEU C 1 50 ? 148.57060 145.85871 121.59289 1.000 34.66237 53 LEU C O 1
ATOM 9221 N N . SER C 1 51 ? 149.97635 145.83507 119.83247 1.000 27.18142 54 SER C N 1
ATOM 9222 C CA . SER C 1 51 ? 151.10370 145.29066 120.58171 1.000 20.68107 54 SER C CA 1
ATOM 9223 C C . SER C 1 51 ? 152.37049 146.07954 120.27813 1.000 22.13036 54 SER C C 1
ATOM 9224 O O . SER C 1 51 ? 152.64265 146.39281 119.11673 1.000 35.76775 54 SER C O 1
ATOM 9227 N N . ALA C 1 52 ? 153.15199 146.37854 121.31823 1.000 19.38586 55 ALA C N 1
ATOM 9228 C CA . ALA C 1 52 ? 154.37197 147.17028 121.20117 1.000 22.70937 55 ALA C CA 1
ATOM 9229 C C . ALA C 1 52 ? 155.49779 146.55890 122.02654 1.000 25.60932 55 ALA C C 1
ATOM 9230 O O . ALA C 1 52 ? 155.27176 146.08943 123.14296 1.000 32.98639 55 ALA C O 1
ATOM 9232 N N . THR C 1 53 ? 156.71394 146.59272 121.47985 1.000 26.29600 56 THR C N 1
ATOM 9233 C CA . THR C 1 53 ? 157.90423 146.02509 122.10679 1.000 25.56297 56 THR C CA 1
ATOM 9234 C C . THR C 1 53 ? 159.01048 147.07257 122.17975 1.000 27.93303 56 THR C C 1
ATOM 9235 O O . THR C 1 53 ? 159.30623 147.73746 121.17834 1.000 34.55439 56 THR C O 1
ATOM 9239 N N . THR C 1 54 ? 159.62830 147.19931 123.35923 1.000 25.22058 57 THR C N 1
ATOM 9240 C CA . THR C 1 54 ? 160.72151 148.13459 123.60913 1.000 33.48262 57 THR C CA 1
ATOM 9241 C C . THR C 1 54 ? 161.82315 147.45215 124.41212 1.000 33.22084 57 THR C C 1
ATOM 9242 O O . THR C 1 54 ? 161.57798 146.47444 125.11868 1.000 40.56680 57 THR C O 1
ATOM 9246 N N . ALA C 1 55 ? 163.04152 147.98471 124.30723 1.000 38.64470 58 ALA C N 1
ATOM 9247 C CA . ALA C 1 55 ? 164.19984 147.45710 125.01783 1.000 37.08209 58 ALA C CA 1
ATOM 9248 C C . ALA C 1 55 ? 164.99583 148.58791 125.65589 1.000 41.57918 58 ALA C C 1
ATOM 9249 O O . ALA C 1 55 ? 165.05996 149.69824 125.12637 1.000 51.52421 58 ALA C O 1
ATOM 9251 N N . SER C 1 56 ? 165.61446 148.29147 126.79582 1.000 48.75454 59 SER C N 1
ATOM 9252 C CA . SER C 1 56 ? 166.39330 149.29051 127.51191 1.000 48.91205 59 SER C CA 1
ATOM 9253 C C . SER C 1 56 ? 167.73222 149.53957 126.82049 1.000 50.56646 59 SER C C 1
ATOM 9254 O O . SER C 1 56 ? 168.28929 148.67135 126.14616 1.000 52.67595 59 SER C O 1
ATOM 9257 N N . LYS C 1 57 ? 168.24881 150.75697 127.00247 1.000 61.95070 60 LYS C N 1
ATOM 9258 C CA . LYS C 1 57 ? 169.47187 151.16203 126.31597 1.000 62.67650 60 LYS C CA 1
ATOM 9259 C C . LYS C 1 57 ? 170.67798 150.36329 126.79134 1.000 62.97378 60 LYS C C 1
ATOM 9260 O O . LYS C 1 57 ? 171.51535 149.95439 125.98086 1.000 62.51710 60 LYS C O 1
ATOM 9266 N N . ASN C 1 58 ? 170.79146 150.14191 128.09251 1.000 62.42547 61 ASN C N 1
ATOM 9267 C CA . ASN C 1 58 ? 171.97479 149.55325 128.69068 1.000 63.63181 61 ASN C CA 1
ATOM 9268 C C . ASN C 1 58 ? 171.64345 148.23582 129.37361 1.000 65.43398 61 ASN C C 1
ATOM 9269 O O . ASN C 1 58 ? 170.53874 148.05576 129.89757 1.000 67.10797 61 ASN C O 1
ATOM 9274 N N . PRO C 1 59 ? 172.57778 147.29442 129.39100 1.000 70.73791 62 PRO C N 1
ATOM 9275 C CA . PRO C 1 59 ? 172.38486 146.07202 130.16871 1.000 66.79536 62 PRO C CA 1
ATOM 9276 C C . PRO C 1 59 ? 172.47573 146.36894 131.65690 1.000 66.40361 62 PRO C C 1
ATOM 9277 O O . PRO C 1 59 ? 173.12156 147.31839 132.09619 1.000 71.53408 62 PRO C O 1
ATOM 9281 N N . LYS C 1 60 ? 171.80286 145.53324 132.43313 1.000 69.83100 63 LYS C N 1
ATOM 9282 C CA . LYS C 1 60 ? 171.84759 145.58934 133.89008 1.000 74.04003 63 LYS C CA 1
ATOM 9283 C C . LYS C 1 60 ? 172.10773 144.16880 134.38219 1.000 77.46531 63 LYS C C 1
ATOM 9284 O O . LYS C 1 60 ? 171.19456 143.37028 134.58683 1.000 81.60540 63 LYS C O 1
ATOM 9290 N N . GLU C 1 61 ? 173.39405 143.85680 134.54229 1.000 86.77245 64 GLU C N 1
ATOM 9291 C CA . GLU C 1 61 ? 173.87309 142.48884 134.67976 1.000 89.14783 64 GLU C CA 1
ATOM 9292 C C . GLU C 1 61 ? 174.19324 142.10137 136.11341 1.000 88.58201 64 GLU C C 1
ATOM 9293 O O . GLU C 1 61 ? 174.87974 141.09692 136.32519 1.000 88.16085 64 GLU C O 1
ATOM 9299 N N . HIS C 1 62 ? 173.72333 142.86214 137.10032 1.000 90.48772 65 HIS C N 1
ATOM 9300 C CA . HIS C 1 62 ? 173.79599 142.44875 138.49464 1.000 90.80305 65 HIS C CA 1
ATOM 9301 C C . HIS C 1 62 ? 172.66610 141.49282 138.86617 1.000 92.99870 65 HIS C C 1
ATOM 9302 O O . HIS C 1 62 ? 172.42058 141.24733 140.05174 1.000 93.23377 65 HIS C O 1
ATOM 9309 N N . PHE C 1 63 ? 171.97125 140.95517 137.86707 1.000 87.59676 66 PHE C N 1
ATOM 9310 C CA . PHE C 1 63 ? 170.99979 139.88882 138.03435 1.000 87.58460 66 PHE C CA 1
ATOM 9311 C C . PHE C 1 63 ? 171.49942 138.61936 137.36363 1.000 86.27304 66 PHE C C 1
ATOM 9312 O O . PHE C 1 63 ? 172.41954 138.64158 136.54387 1.000 85.76656 66 PHE C O 1
ATOM 9320 N N . ASP C 1 64 ? 170.87026 137.50592 137.72427 1.000 81.75030 67 ASP C N 1
ATOM 9321 C CA . ASP C 1 64 ? 171.26204 136.19254 137.24209 1.000 81.78509 67 ASP C CA 1
ATOM 9322 C C . ASP C 1 64 ? 170.26313 135.58624 136.26974 1.000 82.72866 67 ASP C C 1
ATOM 9323 O O . ASP C 1 64 ? 170.37909 134.39976 135.94935 1.000 84.59039 67 ASP C O 1
ATOM 9328 N N . PHE C 1 65 ? 169.28823 136.35553 135.79282 1.000 70.45411 68 PHE C N 1
ATOM 9329 C CA . PHE C 1 65 ? 168.27225 135.82737 134.89802 1.000 68.00238 68 PHE C CA 1
ATOM 9330 C C . PHE C 1 65 ? 167.90552 136.88010 133.86228 1.000 66.60455 68 PHE C C 1
ATOM 9331 O O . PHE C 1 65 ? 168.29562 138.04490 133.95795 1.000 67.44768 68 PHE C O 1
ATOM 9339 N N . PHE C 1 66 ? 167.14688 136.44487 132.86388 1.000 56.16909 69 PHE C N 1
ATOM 9340 C CA . PHE C 1 66 ? 166.72386 137.30954 131.77054 1.000 49.10516 69 PHE C CA 1
ATOM 9341 C C . PHE C 1 66 ? 165.50244 138.11691 132.19493 1.000 55.42145 69 PHE C C 1
ATOM 9342 O O . PHE C 1 66 ? 164.45715 137.52928 132.48773 1.000 58.37167 69 PHE C O 1
ATOM 9350 N N . PRO C 1 67 ? 165.58881 139.44443 132.24975 1.000 49.46580 70 PRO C N 1
ATOM 9351 C CA . PRO C 1 67 ? 164.45273 140.24730 132.72279 1.000 45.97109 70 PRO C CA 1
ATOM 9352 C C . PRO C 1 67 ? 163.44678 140.61196 131.63826 1.000 50.19547 70 PRO C C 1
ATOM 9353 O O . PRO C 1 67 ? 163.50957 141.70625 131.07485 1.000 51.51400 70 PRO C O 1
ATOM 9357 N N . LEU C 1 68 ? 162.51667 139.71085 131.34114 1.000 46.85663 71 LEU C N 1
ATOM 9358 C CA . LEU C 1 68 ? 161.45462 139.94391 130.37256 1.000 37.56012 71 LEU C CA 1
ATOM 9359 C C . LEU C 1 68 ? 160.13475 140.18914 131.09614 1.000 34.89551 71 LEU C C 1
ATOM 9360 O O . LEU C 1 68 ? 159.83938 139.52858 132.09396 1.000 43.40782 71 LEU C O 1
ATOM 9365 N N . THR C 1 69 ? 159.33957 141.13859 130.59616 1.000 33.65025 72 THR C N 1
ATOM 9366 C CA . THR C 1 69 ? 158.06236 141.48025 131.22063 1.000 35.38803 72 THR C CA 1
ATOM 9367 C C . THR C 1 69 ? 156.95190 141.58302 130.18341 1.000 33.47987 72 THR C C 1
ATOM 9368 O O . THR C 1 69 ? 157.15101 142.15604 129.10903 1.000 40.54414 72 THR C O 1
ATOM 9372 N N . VAL C 1 70 ? 155.78157 141.04693 130.52381 1.000 29.29035 73 VAL C N 1
ATOM 9373 C CA . VAL C 1 70 ? 154.60573 141.03652 129.65884 1.000 29.67304 73 VAL C CA 1
ATOM 9374 C C . VAL C 1 70 ? 153.44868 141.67899 130.41212 1.000 27.96196 73 VAL C C 1
ATOM 9375 O O . VAL C 1 70 ? 153.22123 141.36296 131.58346 1.000 38.92843 73 VAL C O 1
ATOM 9379 N N . ASP C 1 71 ? 152.71405 142.57175 129.74533 1.000 35.79611 74 ASP C N 1
ATOM 9380 C CA . ASP C 1 71 ? 151.55908 143.23700 130.34177 1.000 31.81495 74 ASP C CA 1
ATOM 9381 C C . ASP C 1 71 ? 150.38781 143.24637 129.36879 1.000 32.41343 74 ASP C C 1
ATOM 9382 O O . ASP C 1 71 ? 150.57049 143.48921 128.17134 1.000 44.28205 74 ASP C O 1
ATOM 9387 N N . VAL C 1 72 ? 149.18879 142.99711 129.89072 1.000 30.26971 75 VAL C N 1
ATOM 9388 C CA . VAL C 1 72 ? 147.95382 142.99408 129.11274 1.000 29.79921 75 VAL C CA 1
ATOM 9389 C C . VAL C 1 72 ? 147.01153 144.02664 129.72165 1.000 31.76584 75 VAL C C 1
ATOM 9390 O O . VAL C 1 72 ? 146.74542 143.99274 130.92761 1.000 40.43291 75 VAL C O 1
ATOM 9394 N N . GLU C 1 73 ? 146.50872 144.93897 128.89196 1.000 33.34427 76 GLU C N 1
ATOM 9395 C CA . GLU C 1 73 ? 145.66771 146.05213 129.32412 1.000 35.03536 76 GLU C CA 1
ATOM 9396 C C . GLU C 1 73 ? 144.28891 145.91671 128.68796 1.000 37.86728 76 GLU C C 1
ATOM 9397 O O . GLU C 1 73 ? 144.13142 146.11287 127.47624 1.000 46.57230 76 GLU C O 1
ATOM 9403 N N . GLU C 1 74 ? 143.29492 145.60568 129.51238 1.000 37.65146 77 GLU C N 1
ATOM 9404 C CA . GLU C 1 74 ? 141.90784 145.51203 129.08167 1.000 36.87496 77 GLU C CA 1
ATOM 9405 C C . GLU C 1 74 ? 141.23805 146.86931 129.26579 1.000 40.68097 77 GLU C C 1
ATOM 9406 O O . GLU C 1 74 ? 141.22684 147.41211 130.37335 1.000 48.96363 77 GLU C O 1
ATOM 9412 N N . ARG C 1 75 ? 140.69203 147.42030 128.18822 1.000 34.93536 78 ARG C N 1
ATOM 9413 C CA . ARG C 1 75 ? 139.96831 148.68321 128.23538 1.000 32.48716 78 ARG C CA 1
ATOM 9414 C C . ARG C 1 75 ? 138.47635 148.40106 128.17143 1.000 36.03318 78 ARG C C 1
ATOM 9415 O O . ARG C 1 75 ? 138.00639 147.74011 127.24149 1.000 41.79455 78 ARG C O 1
ATOM 9423 N N . MET C 1 76 ? 137.73366 148.90943 129.15333 1.000 35.07005 79 MET C N 1
ATOM 9424 C CA . MET C 1 76 ? 136.30202 148.64875 129.20697 1.000 34.79859 79 MET C CA 1
ATOM 9425 C C . MET C 1 76 ? 135.54011 149.29542 128.05701 1.000 35.07607 79 MET C C 1
ATOM 9426 O O . MET C 1 76 ? 134.41383 148.88043 127.77768 1.000 35.47200 79 MET C O 1
ATOM 9431 N N . TYR C 1 77 ? 136.11998 150.28642 127.37394 1.000 26.76552 80 TYR C N 1
ATOM 9432 C CA . TYR C 1 77 ? 135.43037 150.86065 126.22492 1.000 23.55805 80 TYR C CA 1
ATOM 9433 C C . TYR C 1 77 ? 135.41536 149.91640 125.03071 1.000 28.43294 80 TYR C C 1
ATOM 9434 O O . TYR C 1 77 ? 134.67275 150.16021 124.07750 1.000 35.69404 80 TYR C O 1
ATOM 9443 N N . ALA C 1 78 ? 136.21720 148.85026 125.06023 1.000 29.42398 81 ALA C N 1
ATOM 9444 C CA . ALA C 1 78 ? 136.16202 147.85075 124.00159 1.000 29.41258 81 ALA C CA 1
ATOM 9445 C C . ALA C 1 78 ? 134.86235 147.05960 124.04262 1.000 33.48595 81 ALA C C 1
ATOM 9446 O O . ALA C 1 78 ? 134.44493 146.51136 123.02017 1.000 35.33654 81 ALA C O 1
ATOM 9448 N N . ALA C 1 79 ? 134.21892 146.97932 125.20691 1.000 34.02006 82 ALA C N 1
ATOM 9449 C CA . ALA C 1 79 ? 132.89376 146.38925 125.33014 1.000 28.10687 82 ALA C CA 1
ATOM 9450 C C . ALA C 1 79 ? 131.77208 147.42004 125.32904 1.000 32.60186 82 ALA C C 1
ATOM 9451 O O . ALA C 1 79 ? 130.60214 147.03240 125.33088 1.000 41.27509 82 ALA C O 1
ATOM 9453 N N . GLY C 1 80 ? 132.09350 148.70792 125.32731 1.000 30.07990 83 GLY C N 1
ATOM 9454 C CA . GLY C 1 80 ? 131.08043 149.74268 125.24826 1.000 20.27317 83 GLY C CA 1
ATOM 9455 C C . GLY C 1 80 ? 130.32879 150.04904 126.52596 1.000 29.65979 83 GLY C C 1
ATOM 9456 O O . GLY C 1 80 ? 129.10994 150.23053 126.48869 1.000 34.89898 83 GLY C O 1
ATOM 9457 N N . ARG C 1 81 ? 131.01886 150.12289 127.66116 1.000 35.85602 84 ARG C N 1
ATOM 9458 C CA . ARG C 1 81 ? 130.36701 150.51166 128.90308 1.000 30.72631 84 ARG C CA 1
ATOM 9459 C C . ARG C 1 81 ? 131.40251 151.05951 129.87509 1.000 36.28042 84 ARG C C 1
ATOM 9460 O O . ARG C 1 81 ? 132.60639 150.86312 129.70651 1.000 40.63111 84 ARG C O 1
ATOM 9468 N N . ILE C 1 82 ? 130.91457 151.76866 130.88785 1.000 29.87438 85 ILE C N 1
ATOM 9469 C CA . ILE C 1 82 ? 131.76130 152.40954 131.89024 1.000 24.82221 85 ILE C CA 1
ATOM 9470 C C . ILE C 1 82 ? 132.08890 151.40484 132.98944 1.000 27.97388 85 ILE C C 1
ATOM 9471 O O . ILE C 1 82 ? 131.23239 150.58994 133.35322 1.000 41.68181 85 ILE C O 1
ATOM 9476 N N . PRO C 1 83 ? 133.30625 151.41467 133.52805 1.000 35.45568 86 PRO C N 1
ATOM 9477 C CA . PRO C 1 83 ? 133.66259 150.47259 134.59641 1.000 32.87178 86 PRO C CA 1
ATOM 9478 C C . PRO C 1 83 ? 132.77907 150.64554 135.82295 1.000 33.35290 86 PRO C C 1
ATOM 9479 O O . PRO C 1 83 ? 132.39370 151.75719 136.18086 1.000 38.70782 86 PRO C O 1
ATOM 9483 N N . GLY C 1 84 ? 132.45801 149.53020 136.46928 1.000 34.21444 87 GLY C N 1
ATOM 9484 C CA . GLY C 1 84 ? 131.53820 149.52706 137.58613 1.000 28.11109 87 GLY C CA 1
ATOM 9485 C C . GLY C 1 84 ? 132.12397 149.81464 138.94747 1.000 31.53423 87 GLY C C 1
ATOM 9486 O O . GLY C 1 84 ? 131.37230 149.88957 139.92038 1.000 39.39812 87 GLY C O 1
ATOM 9487 N N . SER C 1 85 ? 133.43579 149.99034 139.05796 1.000 32.84405 88 SER C N 1
ATOM 9488 C CA . SER C 1 85 ? 134.03857 150.23015 140.35762 1.000 31.03946 88 SER C CA 1
ATOM 9489 C C . SER C 1 85 ? 133.68478 151.62713 140.86720 1.000 37.89276 88 SER C C 1
ATOM 9490 O O . SER C 1 85 ? 133.07569 152.44239 140.17292 1.000 42.87026 88 SER C O 1
ATOM 9493 N N . PHE C 1 86 ? 134.07933 151.89479 142.11174 1.000 39.23331 89 PHE C N 1
ATOM 9494 C CA . PHE C 1 86 ? 133.70557 153.14719 142.76142 1.000 33.52400 89 PHE C CA 1
ATOM 9495 C C . PHE C 1 86 ? 134.31857 154.35665 142.06464 1.000 32.49604 89 PHE C C 1
ATOM 9496 O O . PHE C 1 86 ? 133.67387 155.40191 141.94400 1.000 36.60701 89 PHE C O 1
ATOM 9504 N N . PHE C 1 87 ? 135.55710 154.23741 141.60060 1.000 32.59596 90 PHE C N 1
ATOM 9505 C CA . PHE C 1 87 ? 136.24292 155.33810 140.93839 1.000 32.96834 90 PHE C CA 1
ATOM 9506 C C . PHE C 1 87 ? 136.10838 155.31118 139.41745 1.000 39.97408 90 PHE C C 1
ATOM 9507 O O . PHE C 1 87 ? 136.73579 156.13191 138.74465 1.000 40.36064 90 PHE C O 1
ATOM 9515 N N . ARG C 1 88 ? 135.31188 154.39301 138.86591 1.000 34.55352 91 ARG C N 1
ATOM 9516 C CA . ARG C 1 88 ? 134.97617 154.37451 137.43628 1.000 31.19451 91 ARG C CA 1
ATOM 9517 C C . ARG C 1 88 ? 136.20931 154.26642 136.54225 1.000 29.66751 91 ARG C C 1
ATOM 9518 O O . ARG C 1 88 ? 136.23863 154.81868 135.44360 1.000 37.00208 91 ARG C O 1
ATOM 9526 N N . ARG C 1 89 ? 137.22986 153.54058 136.99235 1.000 32.32394 92 ARG C N 1
ATOM 9527 C CA . ARG C 1 89 ? 138.46812 153.38920 136.24198 1.000 31.62707 92 ARG C CA 1
ATOM 9528 C C . ARG C 1 89 ? 138.99578 151.97041 136.40573 1.000 34.06580 92 ARG C C 1
ATOM 9529 O O . ARG C 1 89 ? 138.80544 151.34220 137.44765 1.000 45.78220 92 ARG C O 1
ATOM 9537 N N . GLU C 1 90 ? 139.65820 151.46761 135.36574 1.000 39.66780 93 GLU C N 1
ATOM 9538 C CA . GLU C 1 90 ? 140.26993 150.14559 135.43710 1.000 40.42644 93 GLU C CA 1
ATOM 9539 C C . GLU C 1 90 ? 141.44885 150.15956 136.40273 1.000 44.32316 93 GLU C C 1
ATOM 9540 O O . GLU C 1 90 ? 142.26115 151.08723 136.39274 1.000 49.36214 93 GLU C O 1
ATOM 9546 N N . GLY C 1 91 ? 141.55153 149.12041 137.22679 1.000 49.40600 94 GLY C N 1
ATOM 9547 C CA . GLY C 1 91 ? 142.59764 149.05176 138.22932 1.000 50.60506 94 GLY C CA 1
ATOM 9548 C C . GLY C 1 91 ? 143.54782 147.88110 138.07687 1.000 54.21616 94 GLY C C 1
ATOM 9549 O O . GLY C 1 91 ? 144.23292 147.76048 137.05841 1.000 59.38679 94 GLY C O 1
ATOM 9550 N N . ARG C 1 92 ? 143.60618 147.01769 139.08595 1.000 56.29828 95 ARG C N 1
ATOM 9551 C CA . ARG C 1 92 ? 144.50986 145.87926 139.03252 1.000 53.86472 95 ARG C CA 1
ATOM 9552 C C . ARG C 1 92 ? 144.05109 144.89184 137.96338 1.000 54.84200 95 ARG C C 1
ATOM 9553 O O . ARG C 1 92 ? 142.84810 144.73679 137.73893 1.000 58.83305 95 ARG C O 1
ATOM 9561 N N . PRO C 1 93 ? 144.98102 144.21273 137.29536 1.000 46.61760 96 PRO C N 1
ATOM 9562 C CA . PRO C 1 93 ? 144.59418 143.26513 136.24473 1.000 44.97975 96 PRO C CA 1
ATOM 9563 C C . PRO C 1 93 ? 143.73008 142.13775 136.78692 1.000 45.60303 96 PRO C C 1
ATOM 9564 O O . PRO C 1 93 ? 143.94617 141.63633 137.89024 1.000 49.65237 96 PRO C O 1
ATOM 9568 N N . SER C 1 94 ? 142.74973 141.73877 135.98778 1.000 37.95387 97 SER C N 1
ATOM 9569 C CA . SER C 1 94 ? 141.86988 140.63768 136.33090 1.000 33.96322 97 SER C CA 1
ATOM 9570 C C . SER C 1 94 ? 142.57501 139.29872 136.11928 1.000 38.85745 97 SER C C 1
ATOM 9571 O O . SER C 1 94 ? 143.70389 139.22735 135.63306 1.000 49.73637 97 SER C O 1
ATOM 9574 N N . THR C 1 95 ? 141.88486 138.22217 136.49792 1.000 36.62579 98 THR C N 1
ATOM 9575 C CA . THR C 1 95 ? 142.45545 136.88406 136.37266 1.000 32.97533 98 THR C CA 1
ATOM 9576 C C . THR C 1 95 ? 142.66941 136.50014 134.91135 1.000 38.52080 98 THR C C 1
ATOM 9577 O O . THR C 1 95 ? 143.68497 135.88393 134.56443 1.000 45.31844 98 THR C O 1
ATOM 9581 N N . ASP C 1 96 ? 141.72744 136.86504 134.03930 1.000 37.38839 99 ASP C N 1
ATOM 9582 C CA . ASP C 1 96 ? 141.84614 136.52994 132.62316 1.000 38.25528 99 ASP C CA 1
ATOM 9583 C C . ASP C 1 96 ? 143.06710 137.19115 131.99509 1.000 38.04378 99 ASP C C 1
ATOM 9584 O O . ASP C 1 96 ? 143.78489 136.56989 131.20032 1.000 43.91296 99 ASP C O 1
ATOM 9589 N N . ALA C 1 97 ? 143.31952 138.45262 132.34634 1.000 32.45973 100 ALA C N 1
ATOM 9590 C CA . ALA C 1 97 ? 144.49710 139.14988 131.84818 1.000 30.74763 100 ALA C CA 1
ATOM 9591 C C . ALA C 1 97 ? 145.78813 138.49089 132.31912 1.000 32.00872 100 ALA C C 1
ATOM 9592 O O . ALA C 1 97 ? 146.74232 138.37984 131.54357 1.000 32.57444 100 ALA C O 1
ATOM 9594 N N . ILE C 1 98 ? 145.83528 138.04002 133.57323 1.000 26.91086 101 ILE C N 1
ATOM 9595 C CA . ILE C 1 98 ? 147.03066 137.38012 134.09054 1.000 32.47702 101 ILE C CA 1
ATOM 9596 C C . ILE C 1 98 ? 147.27278 136.06113 133.36298 1.000 33.87358 101 ILE C C 1
ATOM 9597 O O . ILE C 1 98 ? 148.41009 135.73004 132.99890 1.000 39.19797 101 ILE C O 1
ATOM 9602 N N . LEU C 1 99 ? 146.20661 135.28970 133.13614 1.000 27.60267 102 LEU C N 1
ATOM 9603 C CA . LEU C 1 99 ? 146.35743 134.03509 132.40446 1.000 28.01491 102 LEU C CA 1
ATOM 9604 C C . LEU C 1 99 ? 146.84188 134.27680 130.97773 1.000 32.09865 102 LEU C C 1
ATOM 9605 O O . LEU C 1 99 ? 147.66916 133.51757 130.45921 1.000 37.66730 102 LEU C O 1
ATOM 9610 N N . THR C 1 100 ? 146.33603 135.32341 130.32165 1.000 26.91052 103 THR C N 1
ATOM 9611 C CA . THR C 1 100 ? 146.83945 135.66177 128.99184 1.000 25.16451 103 THR C CA 1
ATOM 9612 C C . THR C 1 100 ? 148.31394 136.05349 129.03559 1.000 29.24992 103 THR C C 1
ATOM 9613 O O . THR C 1 100 ? 149.09017 135.68013 128.14389 1.000 35.94008 103 THR C O 1
ATOM 9617 N N . CYS C 1 101 ? 148.71471 136.80566 130.06417 1.000 26.91483 104 CYS C N 1
ATOM 9618 C CA . CYS C 1 101 ? 150.12143 137.15786 130.22430 1.000 27.28639 104 CYS C CA 1
ATOM 9619 C C . CYS C 1 101 ? 150.99168 135.91111 130.30954 1.000 28.94078 104 CYS C C 1
ATOM 9620 O O . CYS C 1 101 ? 152.04421 135.83306 129.66816 1.000 36.03803 104 CYS C O 1
ATOM 9623 N N . ARG C 1 102 ? 150.55767 134.91379 131.07945 1.000 31.47147 105 ARG C N 1
ATOM 9624 C CA . ARG C 1 102 ? 151.36074 133.69852 131.19730 1.000 31.93867 105 ARG C CA 1
ATOM 9625 C C . ARG C 1 102 ? 151.34949 132.85232 129.92557 1.000 34.60803 105 ARG C C 1
ATOM 9626 O O . ARG C 1 102 ? 152.37776 132.24686 129.59144 1.000 41.07670 105 ARG C O 1
ATOM 9634 N N . LEU C 1 103 ? 150.22805 132.81064 129.20021 1.000 31.81170 106 LEU C N 1
ATOM 9635 C CA . LEU C 1 103 ? 150.22027 132.13832 127.90407 1.000 26.78740 106 LEU C CA 1
ATOM 9636 C C . LEU C 1 103 ? 151.21171 132.77212 126.93970 1.000 34.06814 106 LEU C C 1
ATOM 9637 O O . LEU C 1 103 ? 151.85156 132.06225 126.16010 1.000 41.92429 106 LEU C O 1
ATOM 9642 N N . ILE C 1 104 ? 151.33624 134.09791 126.95473 1.000 33.74741 107 ILE C N 1
ATOM 9643 C CA . ILE C 1 104 ? 152.33163 134.73519 126.09699 1.000 25.60310 107 ILE C CA 1
ATOM 9644 C C . ILE C 1 104 ? 153.74494 134.46011 126.59790 1.000 31.13975 107 ILE C C 1
ATOM 9645 O O . ILE C 1 104 ? 154.66082 134.23285 125.80383 1.000 36.61264 107 ILE C O 1
ATOM 9650 N N . ASP C 1 105 ? 153.94673 134.47785 127.91576 1.000 33.43044 108 ASP C N 1
ATOM 9651 C CA . ASP C 1 105 ? 155.29408 134.37071 128.46534 1.000 25.89109 108 ASP C CA 1
ATOM 9652 C C . ASP C 1 105 ? 155.89511 132.98759 128.24394 1.000 34.57870 108 ASP C C 1
ATOM 9653 O O . ASP C 1 105 ? 157.09834 132.86752 127.99480 1.000 38.12732 108 ASP C O 1
ATOM 9658 N N . ARG C 1 106 ? 155.08418 131.93303 128.34317 1.000 32.25265 109 ARG C N 1
ATOM 9659 C CA . ARG C 1 106 ? 155.62479 130.57221 128.30194 1.000 31.43676 109 ARG C CA 1
ATOM 9660 C C . ARG C 1 106 ? 156.38121 130.23052 127.02053 1.000 33.39930 109 ARG C C 1
ATOM 9661 O O . ARG C 1 106 ? 157.47734 129.65943 127.11814 1.000 39.11134 109 ARG C O 1
ATOM 9669 N N . PRO C 1 107 ? 155.87975 130.51273 125.82019 1.000 36.10354 110 PRO C N 1
ATOM 9670 C CA . PRO C 1 107 ? 156.66552 130.19529 124.61865 1.000 33.15798 110 PRO C CA 1
ATOM 9671 C C . PRO C 1 107 ? 157.70178 131.24176 124.21780 1.000 36.85060 110 PRO C C 1
ATOM 9672 O O . PRO C 1 107 ? 158.70727 130.89103 123.59770 1.000 40.89228 110 PRO C O 1
ATOM 9676 N N . LEU C 1 108 ? 157.48954 132.51668 124.54543 1.000 39.20032 111 LEU C N 1
ATOM 9677 C CA . LEU C 1 108 ? 158.39532 133.55165 124.05275 1.000 37.65834 111 LEU C CA 1
ATOM 9678 C C . LEU C 1 108 ? 159.70762 133.61071 124.82871 1.000 34.00155 111 LEU C C 1
ATOM 9679 O O . LEU C 1 108 ? 160.75607 133.88016 124.23772 1.000 39.79056 111 LEU C O 1
ATOM 9684 N N . ARG C 1 109 ? 159.67766 133.37015 126.13768 1.000 31.79317 112 ARG C N 1
ATOM 9685 C CA . ARG C 1 109 ? 160.87994 133.51358 126.95985 1.000 36.01798 112 ARG C CA 1
ATOM 9686 C C . ARG C 1 109 ? 162.03543 132.61712 126.52907 1.000 41.00082 112 ARG C C 1
ATOM 9687 O O . ARG C 1 109 ? 163.16064 133.12364 126.40529 1.000 49.62229 112 ARG C O 1
ATOM 9695 N N . PRO C 1 110 ? 161.85277 131.31476 126.28806 1.000 39.88451 113 PRO C N 1
ATOM 9696 C CA . PRO C 1 110 ? 162.97997 130.49259 125.82582 1.000 40.04226 113 PRO C CA 1
ATOM 9697 C C . PRO C 1 110 ? 163.39868 130.75313 124.38909 1.000 40.89319 113 PRO C C 1
ATOM 9698 O O . PRO C 1 110 ? 164.39243 130.17020 123.94070 1.000 45.15015 113 PRO C O 1
ATOM 9702 N N . SER C 1 111 ? 162.68439 131.59945 123.65791 1.000 44.54268 114 SER C N 1
ATOM 9703 C CA . SER C 1 111 ? 162.98338 131.87732 122.26184 1.000 37.28560 114 SER C CA 1
ATOM 9704 C C . SER C 1 111 ? 164.02928 132.97224 122.07518 1.000 42.06255 114 SER C C 1
ATOM 9705 O O . SER C 1 111 ? 164.42458 133.23888 120.93878 1.000 44.28907 114 SER C O 1
ATOM 9708 N N . PHE C 1 112 ? 164.47895 133.61016 123.14858 1.000 43.83894 115 PHE C N 1
ATOM 9709 C CA . PHE C 1 112 ? 165.55728 134.58587 123.10680 1.000 41.82904 115 PHE C CA 1
ATOM 9710 C C . PHE C 1 112 ? 166.89435 133.88690 123.33830 1.000 46.39362 115 PHE C C 1
ATOM 9711 O O . PHE C 1 112 ? 166.96112 132.82255 123.95498 1.000 56.17042 115 PHE C O 1
ATOM 9719 N N . VAL C 1 113 ? 167.96991 134.49931 122.83905 1.000 48.33631 116 VAL C N 1
ATOM 9720 C CA . VAL C 1 113 ? 169.29868 133.93141 123.04499 1.000 54.71938 116 VAL C CA 1
ATOM 9721 C C . VAL C 1 113 ? 169.67423 134.02404 124.51840 1.000 54.96197 116 VAL C C 1
ATOM 9722 O O . VAL C 1 113 ? 169.34058 134.99161 125.21241 1.000 61.20960 116 VAL C O 1
ATOM 9726 N N . ASP C 1 114 ? 170.36933 133.00436 125.00608 1.000 54.85718 117 ASP C N 1
ATOM 9727 C CA . ASP C 1 114 ? 170.75583 132.96520 126.40694 1.000 60.20897 117 ASP C CA 1
ATOM 9728 C C . ASP C 1 114 ? 171.89363 133.93678 126.70708 1.000 61.65062 117 ASP C C 1
ATOM 9729 O O . ASP C 1 114 ? 172.72775 134.24033 125.85175 1.000 60.90800 117 ASP C O 1
ATOM 9734 N N . GLY C 1 115 ? 171.91251 134.42872 127.94244 1.000 58.02081 118 GLY C N 1
ATOM 9735 C CA . GLY C 1 115 ? 172.88213 135.40809 128.37624 1.000 59.44685 118 GLY C CA 1
ATOM 9736 C C . GLY C 1 115 ? 172.44333 136.84824 128.22932 1.000 63.75751 118 GLY C C 1
ATOM 9737 O O . GLY C 1 115 ? 173.17877 137.74662 128.65162 1.000 66.91353 118 GLY C O 1
ATOM 9738 N N . LEU C 1 116 ? 171.27508 137.09241 127.64467 1.000 62.08631 119 LEU C N 1
ATOM 9739 C CA . LEU C 1 116 ? 170.77904 138.45101 127.48336 1.000 58.10768 119 LEU C CA 1
ATOM 9740 C C . LEU C 1 116 ? 170.46163 139.06715 128.84016 1.000 58.71894 119 LEU C C 1
ATOM 9741 O O . LEU C 1 116 ? 169.88075 138.41882 129.71158 1.000 59.98613 119 LEU C O 1
ATOM 9746 N N . ARG C 1 117 ? 170.84536 140.33080 129.02212 1.000 56.61048 120 ARG C N 1
ATOM 9747 C CA . ARG C 1 117 ? 170.58380 141.02384 130.27416 1.000 57.72661 120 ARG C CA 1
ATOM 9748 C C . ARG C 1 117 ? 169.94238 142.39366 130.10895 1.000 62.87507 120 ARG C C 1
ATOM 9749 O O . ARG C 1 117 ? 169.77554 143.09821 131.10779 1.000 64.93443 120 ARG C O 1
ATOM 9757 N N . ASN C 1 118 ? 169.58468 142.79401 128.89470 1.000 58.80809 121 ASN C N 1
ATOM 9758 C CA . ASN C 1 118 ? 168.77021 143.98326 128.70200 1.000 52.16925 121 ASN C CA 1
ATOM 9759 C C . ASN C 1 118 ? 167.31866 143.67779 129.04715 1.000 56.04101 121 ASN C C 1
ATOM 9760 O O . ASN C 1 118 ? 166.82991 142.56950 128.82192 1.000 63.40479 121 ASN C O 1
ATOM 9765 N N . GLU C 1 119 ? 166.62881 144.66671 129.60676 1.000 50.42065 122 GLU C N 1
ATOM 9766 C CA . GLU C 1 119 ? 165.21239 144.50677 129.90726 1.000 50.70168 122 GLU C CA 1
ATOM 9767 C C . GLU C 1 119 ? 164.38017 144.61236 128.63725 1.000 49.75195 122 GLU C C 1
ATOM 9768 O O . GLU C 1 119 ? 164.58351 145.50904 127.81777 1.000 51.63026 122 GLU C O 1
ATOM 9774 N N . ILE C 1 120 ? 163.44433 143.68282 128.47784 1.000 39.53372 123 ILE C N 1
ATOM 9775 C CA . ILE C 1 120 ? 162.52754 143.64599 127.34632 1.000 34.05701 123 ILE C CA 1
ATOM 9776 C C . ILE C 1 120 ? 161.11170 143.70077 127.90038 1.000 40.80661 123 ILE C C 1
ATOM 9777 O O . ILE C 1 120 ? 160.78242 142.96867 128.83868 1.000 46.37108 123 ILE C O 1
ATOM 9782 N N . GLN C 1 121 ? 160.28194 144.57743 127.34127 1.000 32.60201 124 GLN C N 1
ATOM 9783 C CA . GLN C 1 121 ? 158.90473 144.72593 127.78920 1.000 28.00152 124 GLN C CA 1
ATOM 9784 C C . GLN C 1 121 ? 157.95213 144.65183 126.60589 1.000 32.32152 124 GLN C C 1
ATOM 9785 O O . GLN C 1 121 ? 158.20484 145.24821 125.55720 1.000 37.99254 124 GLN C O 1
ATOM 9791 N N . ILE C 1 122 ? 156.85394 143.92131 126.78615 1.000 31.94777 125 ILE C N 1
ATOM 9792 C CA . ILE C 1 122 ? 155.79410 143.80015 125.79051 1.000 23.44897 125 ILE C CA 1
ATOM 9793 C C . ILE C 1 122 ? 154.48392 144.22890 126.43941 1.000 28.39045 125 ILE C C 1
ATOM 9794 O O . ILE C 1 122 ? 154.16248 143.77648 127.54234 1.000 36.87779 125 ILE C O 1
ATOM 9799 N N . VAL C 1 123 ? 153.73738 145.10173 125.76557 1.000 23.67645 126 VAL C N 1
ATOM 9800 C CA . VAL C 1 123 ? 152.45462 145.60135 126.25536 1.000 26.70357 126 VAL C CA 1
ATOM 9801 C C . VAL C 1 123 ? 151.40791 145.38953 125.16939 1.000 23.92285 126 VAL C C 1
ATOM 9802 O O . VAL C 1 123 ? 151.59549 145.83190 124.03127 1.000 32.38505 126 VAL C O 1
ATOM 9806 N N . VAL C 1 124 ? 150.30124 144.73907 125.52136 1.000 22.53409 127 VAL C N 1
ATOM 9807 C CA . VAL C 1 124 ? 149.20376 144.47408 124.59369 1.000 25.83560 127 VAL C CA 1
ATOM 9808 C C . VAL C 1 124 ? 147.94605 145.14996 125.12181 1.000 27.17798 127 VAL C C 1
ATOM 9809 O O . VAL C 1 124 ? 147.49560 144.83864 126.22575 1.000 38.91124 127 VAL C O 1
ATOM 9813 N N . THR C 1 125 ? 147.36174 146.04135 124.32544 1.000 22.56655 128 THR C N 1
ATOM 9814 C CA . THR C 1 125 ? 146.15656 146.77631 124.69681 1.000 26.85892 128 THR C CA 1
ATOM 9815 C C . THR C 1 125 ? 144.97970 146.29108 123.86141 1.000 27.47190 128 THR C C 1
ATOM 9816 O O . THR C 1 125 ? 145.08129 146.21546 122.63557 1.000 40.76580 128 THR C O 1
ATOM 9820 N N . ILE C 1 126 ? 143.86566 145.97671 124.51717 1.000 21.84949 129 ILE C N 1
ATOM 9821 C CA . ILE C 1 126 ? 142.66820 145.50579 123.82286 1.000 25.76322 129 ILE C CA 1
ATOM 9822 C C . ILE C 1 126 ? 141.80282 146.70948 123.47548 1.000 30.89379 129 ILE C C 1
ATOM 9823 O O . ILE C 1 126 ? 141.32283 147.41433 124.36654 1.000 35.95630 129 ILE C O 1
ATOM 9828 N N . LEU C 1 127 ? 141.58048 146.93541 122.18377 1.000 24.93819 130 LEU C N 1
ATOM 9829 C CA . LEU C 1 127 ? 140.86038 148.12471 121.74735 1.000 24.32563 130 LEU C CA 1
ATOM 9830 C C . LEU C 1 127 ? 139.41746 147.86276 121.34707 1.000 29.93474 130 LEU C C 1
ATOM 9831 O O . LEU C 1 127 ? 138.55791 148.69695 121.63399 1.000 34.09391 130 LEU C O 1
ATOM 9836 N N . SER C 1 128 ? 139.11684 146.74351 120.69400 1.000 31.79796 131 SER C N 1
ATOM 9837 C CA . SER C 1 128 ? 137.74240 146.48862 120.27679 1.000 25.24901 131 SER C CA 1
ATOM 9838 C C . SER C 1 128 ? 137.47441 144.99213 120.28143 1.000 32.21179 131 SER C C 1
ATOM 9839 O O . SER C 1 128 ? 138.27501 144.22844 119.73888 1.000 40.83383 131 SER C O 1
ATOM 9842 N N . LEU C 1 129 ? 136.34183 144.58342 120.85680 1.000 25.73161 132 LEU C N 1
ATOM 9843 C CA . LEU C 1 129 ? 136.03136 143.16984 121.03785 1.000 28.12716 132 LEU C CA 1
ATOM 9844 C C . LEU C 1 129 ? 134.56585 142.88410 120.74160 1.000 29.66782 132 LEU C C 1
ATOM 9845 O O . LEU C 1 129 ? 133.68037 143.55939 121.26837 1.000 42.20197 132 LEU C O 1
ATOM 9850 N N . ASP C 1 130 ? 134.31711 141.87703 119.91199 1.000 35.76891 133 ASP C N 1
ATOM 9851 C CA . ASP C 1 130 ? 132.97528 141.37936 119.62716 1.000 30.80351 133 ASP C CA 1
ATOM 9852 C C . ASP C 1 130 ? 132.47581 140.52192 120.79152 1.000 36.43561 133 ASP C C 1
ATOM 9853 O O . ASP C 1 130 ? 133.25258 139.77297 121.38425 1.000 45.47349 133 ASP C O 1
ATOM 9858 N N . PRO C 1 131 ? 131.18920 140.60834 121.13229 1.000 36.66328 134 PRO C N 1
ATOM 9859 C CA . PRO C 1 131 ? 130.69312 139.92518 122.34040 1.000 38.94666 134 PRO C CA 1
ATOM 9860 C C . PRO C 1 131 ? 130.85090 138.41250 122.33138 1.000 40.55190 134 PRO C C 1
ATOM 9861 O O . PRO C 1 131 ? 130.90977 137.80476 123.40595 1.000 44.41166 134 PRO C O 1
ATOM 9865 N N . GLY C 1 132 ? 130.92035 137.78144 121.16599 1.000 41.32113 135 GLY C N 1
ATOM 9866 C CA . GLY C 1 132 ? 131.02879 136.33813 121.12016 1.000 38.55567 135 GLY C CA 1
ATOM 9867 C C . GLY C 1 132 ? 132.39534 135.78267 120.77155 1.000 42.17284 135 GLY C C 1
ATOM 9868 O O . GLY C 1 132 ? 132.48830 134.65147 120.29455 1.000 48.55930 135 GLY C O 1
ATOM 9869 N N . ASP C 1 133 ? 133.46138 136.54038 121.01128 1.000 42.55969 136 ASP C N 1
ATOM 9870 C CA . ASP C 1 133 ? 134.80422 136.12972 120.63126 1.000 41.47271 136 ASP C CA 1
ATOM 9871 C C . ASP C 1 133 ? 135.76127 136.22058 121.81280 1.000 39.49600 136 ASP C C 1
ATOM 9872 O O . ASP C 1 133 ? 135.48772 136.88325 122.81510 1.000 45.98595 136 ASP C O 1
ATOM 9877 N N . LEU C 1 134 ? 136.89923 135.54760 121.66817 1.000 37.06993 137 LEU C N 1
ATOM 9878 C CA . LEU C 1 134 ? 137.94597 135.49127 122.68020 1.000 36.35130 137 LEU C CA 1
ATOM 9879 C C . LEU C 1 134 ? 139.22473 136.08254 122.09964 1.000 38.07553 137 LEU C C 1
ATOM 9880 O O . LEU C 1 134 ? 139.55809 135.81678 120.94233 1.000 46.24448 137 LEU C O 1
ATOM 9885 N N . TYR C 1 135 ? 139.94625 136.87076 122.89881 1.000 32.36599 138 TYR C N 1
ATOM 9886 C CA . TYR C 1 135 ? 141.05342 137.65796 122.36461 1.000 32.05168 138 TYR C CA 1
ATOM 9887 C C . TYR C 1 135 ? 142.43820 137.06325 122.61584 1.000 29.89216 138 TYR C C 1
ATOM 9888 O O . TYR C 1 135 ? 143.40394 137.53280 122.00990 1.000 44.95147 138 TYR C O 1
ATOM 9897 N N . ASP C 1 136 ? 142.56879 136.05739 123.48290 1.000 24.89375 139 ASP C N 1
ATOM 9898 C CA . ASP C 1 136 ? 143.89034 135.64331 123.96057 1.000 36.62012 139 ASP C CA 1
ATOM 9899 C C . ASP C 1 136 ? 144.77950 135.07513 122.84874 1.000 33.40191 139 ASP C C 1
ATOM 9900 O O . ASP C 1 136 ? 145.96372 135.43361 122.73231 1.000 44.81212 139 ASP C O 1
ATOM 9905 N N . VAL C 1 137 ? 144.22588 134.19619 122.01261 1.000 25.34891 140 VAL C N 1
ATOM 9906 C CA . VAL C 1 137 ? 145.03440 133.58686 120.96170 1.000 33.63309 140 VAL C CA 1
ATOM 9907 C C . VAL C 1 137 ? 145.45109 134.61252 119.91311 1.000 33.23071 140 VAL C C 1
ATOM 9908 O O . VAL C 1 137 ? 146.53012 134.49513 119.32543 1.000 40.88571 140 VAL C O 1
ATOM 9912 N N . LEU C 1 138 ? 144.61921 135.62321 119.65336 1.000 27.89497 141 LEU C N 1
ATOM 9913 C CA . LEU C 1 138 ? 145.03527 136.72126 118.78403 1.000 30.20381 141 LEU C CA 1
ATOM 9914 C C . LEU C 1 138 ? 146.19755 137.49870 119.39752 1.000 31.97809 141 LEU C C 1
ATOM 9915 O O . LEU C 1 138 ? 147.14552 137.88725 118.69414 1.000 37.73151 141 LEU C O 1
ATOM 9920 N N . ALA C 1 139 ? 146.13890 137.72311 120.71221 1.000 22.51544 142 ALA C N 1
ATOM 9921 C CA . ALA C 1 139 ? 147.19873 138.43817 121.41037 1.000 24.84093 142 ALA C CA 1
ATOM 9922 C C . ALA C 1 139 ? 148.53511 137.71987 121.30888 1.000 33.39345 142 ALA C C 1
ATOM 9923 O O . ALA C 1 139 ? 149.57712 138.37818 121.22841 1.000 36.80140 142 ALA C O 1
ATOM 9925 N N . ILE C 1 140 ? 148.53494 136.38232 121.33000 1.000 29.48153 143 ILE C N 1
ATOM 9926 C CA . ILE C 1 140 ? 149.80143 135.65656 121.18612 1.000 28.58239 143 ILE C CA 1
ATOM 9927 C C . ILE C 1 140 ? 150.48378 136.00914 119.86545 1.000 30.01668 143 ILE C C 1
ATOM 9928 O O . ILE C 1 140 ? 151.68579 136.31681 119.82574 1.000 34.28825 143 ILE C O 1
ATOM 9933 N N . ASN C 1 141 ? 149.72767 135.97080 118.76598 1.000 28.36951 144 ASN C N 1
ATOM 9934 C CA . ASN C 1 141 ? 150.29311 136.27085 117.45567 1.000 26.61630 144 ASN C CA 1
ATOM 9935 C C . ASN C 1 141 ? 150.77960 137.71290 117.37610 1.000 29.29043 144 ASN C C 1
ATOM 9936 O O . ASN C 1 141 ? 151.84821 137.98378 116.81526 1.000 34.19227 144 ASN C O 1
ATOM 9941 N N . ALA C 1 142 ? 150.00706 138.65435 117.92705 1.000 30.15691 145 ALA C N 1
ATOM 9942 C CA . ALA C 1 142 ? 150.43518 140.05391 117.89416 1.000 23.89554 145 ALA C CA 1
ATOM 9943 C C . ALA C 1 142 ? 151.72692 140.26846 118.68065 1.000 29.09167 145 ALA C C 1
ATOM 9944 O O . ALA C 1 142 ? 152.62136 141.00840 118.23766 1.000 32.37765 145 ALA C O 1
ATOM 9946 N N . ALA C 1 143 ? 151.83516 139.63763 119.85344 1.000 23.29082 146 ALA C N 1
ATOM 9947 C CA . ALA C 1 143 ? 153.04109 139.76601 120.66060 1.000 24.55745 146 ALA C CA 1
ATOM 9948 C C . ALA C 1 143 ? 154.25091 139.19992 119.93380 1.000 32.79068 146 ALA C C 1
ATOM 9949 O O . ALA C 1 143 ? 155.34485 139.76739 120.00469 1.000 34.13228 146 ALA C O 1
ATOM 9951 N N . SER C 1 144 ? 154.07872 138.07826 119.23296 1.000 33.95251 147 SER C N 1
ATOM 9952 C CA . SER C 1 144 ? 155.18222 137.56256 118.42664 1.000 33.19872 147 SER C CA 1
ATOM 9953 C C . SER C 1 144 ? 155.56670 138.52527 117.30463 1.000 32.50140 147 SER C C 1
ATOM 9954 O O . SER C 1 144 ? 156.75664 138.76995 117.07278 1.000 35.08172 147 SER C O 1
ATOM 9957 N N . ALA C 1 145 ? 154.57827 139.07018 116.58952 1.000 29.56816 148 ALA C N 1
ATOM 9958 C CA . ALA C 1 145 ? 154.88137 139.87593 115.40803 1.000 30.47560 148 ALA C CA 1
ATOM 9959 C C . ALA C 1 145 ? 155.61583 141.16277 115.77100 1.000 32.02514 148 ALA C C 1
ATOM 9960 O O . ALA C 1 145 ? 156.60006 141.53216 115.11466 1.000 34.67308 148 ALA C O 1
ATOM 9962 N N . SER C 1 146 ? 155.15771 141.86119 116.81392 1.000 30.55421 149 SER C N 1
ATOM 9963 C CA . SER C 1 146 ? 155.80467 143.12445 117.16070 1.000 29.40435 149 SER C CA 1
ATOM 9964 C C . SER C 1 146 ? 157.23996 142.91588 117.63227 1.000 32.91820 149 SER C C 1
ATOM 9965 O O . SER C 1 146 ? 158.10917 143.74026 117.33728 1.000 38.68879 149 SER C O 1
ATOM 9968 N N . THR C 1 147 ? 157.50901 141.83135 118.35848 1.000 30.47471 150 THR C N 1
ATOM 9969 C CA . THR C 1 147 ? 158.88110 141.48695 118.71127 1.000 28.06994 150 THR C CA 1
ATOM 9970 C C . THR C 1 147 ? 159.71105 141.12508 117.48740 1.000 32.59947 150 THR C C 1
ATOM 9971 O O . THR C 1 147 ? 160.89118 141.47841 117.41900 1.000 36.12620 150 THR C O 1
ATOM 9975 N N . GLN C 1 148 ? 159.12027 140.42126 116.52194 1.000 40.53917 151 GLN C N 1
ATOM 9976 C CA . GLN C 1 148 ? 159.85335 140.06909 115.31285 1.000 34.98426 151 GLN C CA 1
ATOM 9977 C C . GLN C 1 148 ? 160.24274 141.30019 114.50634 1.000 35.01981 151 GLN C C 1
ATOM 9978 O O . GLN C 1 148 ? 161.28274 141.29435 113.84122 1.000 40.82740 151 GLN C O 1
ATOM 9984 N N . LEU C 1 149 ? 159.42882 142.35503 114.53998 1.000 39.62804 152 LEU C N 1
ATOM 9985 C CA . LEU C 1 149 ? 159.74864 143.57132 113.79866 1.000 39.44783 152 LEU C CA 1
ATOM 9986 C C . LEU C 1 149 ? 160.74905 144.48027 114.50451 1.000 39.95221 152 LEU C C 1
ATOM 9987 O O . LEU C 1 149 ? 161.19690 145.45850 113.90292 1.000 42.56948 152 LEU C O 1
ATOM 9992 N N . GLY C 1 150 ? 161.10783 144.19552 115.74881 1.000 44.49784 153 GLY C N 1
ATOM 9993 C CA . GLY C 1 150 ? 161.92956 145.10006 116.52535 1.000 40.09377 153 GLY C CA 1
ATOM 9994 C C . GLY C 1 150 ? 163.42463 144.99509 116.34328 1.000 44.65309 153 GLY C C 1
ATOM 9995 O O . GLY C 1 150 ? 164.15928 145.78018 116.94538 1.000 47.19213 153 GLY C O 1
ATOM 9996 N N . GLY C 1 151 ? 163.90755 144.05742 115.53779 1.000 48.29530 154 GLY C N 1
ATOM 9997 C CA . GLY C 1 151 ? 165.34051 143.88915 115.37033 1.000 43.65050 154 GLY C CA 1
ATOM 9998 C C . GLY C 1 151 ? 166.07752 143.43836 116.61392 1.000 48.22806 154 GLY C C 1
ATOM 9999 O O . GLY C 1 151 ? 167.15805 143.95988 116.91028 1.000 53.08642 154 GLY C O 1
ATOM 10000 N N . LEU C 1 152 ? 165.52488 142.48552 117.34615 1.000 47.20342 155 LEU C N 1
ATOM 10001 C CA . LEU C 1 152 ? 166.12022 141.92467 118.54588 1.000 45.52965 155 LEU C CA 1
ATOM 10002 C C . LEU C 1 152 ? 166.64452 140.52084 118.27892 1.000 46.82474 155 LEU C C 1
ATOM 10003 O O . LEU C 1 152 ? 166.26903 139.88017 117.29226 1.000 52.38712 155 LEU C O 1
ATOM 10008 N N . PRO C 1 153 ? 167.51750 140.00146 119.14508 1.000 47.51991 156 PRO C N 1
ATOM 10009 C CA . PRO C 1 153 ? 167.99789 138.61388 118.96308 1.000 45.47915 156 PRO C CA 1
ATOM 10010 C C . PRO C 1 153 ? 166.92991 137.59699 119.35590 1.000 48.09907 156 PRO C C 1
ATOM 10011 O O . PRO C 1 153 ? 167.01113 136.89729 120.36736 1.000 49.63669 156 PRO C O 1
ATOM 10015 N N . PHE C 1 154 ? 165.90045 137.51848 118.52233 1.000 42.48928 157 PHE C N 1
ATOM 10016 C CA . PHE C 1 154 ? 164.70034 136.73760 118.77178 1.000 40.32102 157 PHE C CA 1
ATOM 10017 C C . PHE C 1 154 ? 164.57610 135.67621 117.68973 1.000 41.18847 157 PHE C C 1
ATOM 10018 O O . PHE C 1 154 ? 164.72460 135.97289 116.50232 1.000 45.95327 157 PHE C O 1
ATOM 10026 N N . SER C 1 155 ? 164.30912 134.44004 118.09658 1.000 40.00095 158 SER C N 1
ATOM 10027 C CA . SER C 1 155 ? 164.38514 133.30220 117.18150 1.000 45.28727 158 SER C CA 1
ATOM 10028 C C . SER C 1 155 ? 163.03419 133.05566 116.52070 1.000 49.37243 158 SER C C 1
ATOM 10029 O O . SER C 1 155 ? 162.19309 132.31730 117.02998 1.000 46.90030 158 SER C O 1
ATOM 10032 N N . GLY C 1 156 ? 162.83334 133.67762 115.36100 1.000 56.27736 159 GLY C N 1
ATOM 10033 C CA . GLY C 1 156 ? 161.75368 133.33252 114.46357 1.000 49.31799 159 GLY C CA 1
ATOM 10034 C C . GLY C 1 156 ? 160.37758 133.64805 115.00012 1.000 46.68961 159 GLY C C 1
ATOM 10035 O O . GLY C 1 156 ? 160.18432 133.84808 116.20006 1.000 53.84270 159 GLY C O 1
ATOM 10036 N N . PRO C 1 157 ? 159.39175 133.70907 114.11121 1.000 37.61163 160 PRO C N 1
ATOM 10037 C CA . PRO C 1 157 ? 158.01594 133.96109 114.54535 1.000 34.00647 160 PRO C CA 1
ATOM 10038 C C . PRO C 1 157 ? 157.38366 132.73746 115.18890 1.000 40.12368 160 PRO C C 1
ATOM 10039 O O . PRO C 1 157 ? 157.76952 131.59673 114.93533 1.000 45.40272 160 PRO C O 1
ATOM 10043 N N . ILE C 1 158 ? 156.38706 132.99604 116.02862 1.000 34.04683 161 ILE C N 1
ATOM 10044 C CA . ILE C 1 158 ? 155.65319 131.96133 116.74396 1.000 28.26950 161 ILE C CA 1
ATOM 10045 C C . ILE C 1 158 ? 154.17092 132.12438 116.44334 1.000 28.57769 161 ILE C C 1
ATOM 10046 O O . ILE C 1 158 ? 153.65078 133.24294 116.44327 1.000 39.48632 161 ILE C O 1
ATOM 10051 N N . GLY C 1 159 ? 153.49444 131.01451 116.17751 1.000 30.77947 162 GLY C N 1
ATOM 10052 C CA . GLY C 1 159 ? 152.07447 131.02007 115.84838 1.000 25.39247 162 GLY C CA 1
ATOM 10053 C C . GLY C 1 159 ? 151.25492 130.30412 116.90788 1.000 32.82473 162 GLY C C 1
ATOM 10054 O O . GLY C 1 159 ? 151.67702 129.27145 117.43670 1.000 39.27875 162 GLY C O 1
ATOM 10055 N N . GLY C 1 160 ? 150.08011 130.85259 117.20081 1.000 34.41625 163 GLY C N 1
ATOM 10056 C CA . GLY C 1 160 ? 149.19777 130.27967 118.19953 1.000 25.45622 163 GLY C CA 1
ATOM 10057 C C . GLY C 1 160 ? 147.76261 130.21733 117.72030 1.000 26.99488 163 GLY C C 1
ATOM 10058 O O . GLY C 1 160 ? 147.29434 131.08414 116.98741 1.000 37.05236 163 GLY C O 1
ATOM 10059 N N . VAL C 1 161 ? 147.05729 129.16964 118.16024 1.000 31.19920 164 VAL C N 1
ATOM 10060 C CA . VAL C 1 161 ? 145.70116 128.89324 117.69331 1.000 26.94828 164 VAL C CA 1
ATOM 10061 C C . VAL C 1 161 ? 144.92040 128.15152 118.77392 1.000 29.41880 164 VAL C C 1
ATOM 10062 O O . VAL C 1 161 ? 145.49286 127.55170 119.68330 1.000 38.32263 164 VAL C O 1
ATOM 10066 N N . ARG C 1 162 ? 143.59296 128.21758 118.68368 1.000 24.48641 165 ARG C N 1
ATOM 10067 C CA . ARG C 1 162 ? 142.69836 127.39944 119.49533 1.000 25.02902 165 ARG C CA 1
ATOM 10068 C C . ARG C 1 162 ? 141.86651 126.50876 118.58293 1.000 23.97132 165 ARG C C 1
ATOM 10069 O O . ARG C 1 162 ? 141.30078 126.98812 117.59787 1.000 37.33368 165 ARG C O 1
ATOM 10077 N N . VAL C 1 163 ? 141.78064 125.22259 118.91726 1.000 24.54843 166 VAL C N 1
ATOM 10078 C CA . VAL C 1 163 ? 140.95945 124.26384 118.18408 1.000 23.33401 166 VAL C CA 1
ATOM 10079 C C . VAL C 1 163 ? 139.95755 123.62845 119.13971 1.000 29.77058 166 VAL C C 1
ATOM 10080 O O . VAL C 1 163 ? 140.29437 123.29160 120.28007 1.000 38.59714 166 VAL C O 1
ATOM 10084 N N . ALA C 1 164 ? 138.72114 123.47166 118.67183 1.000 26.99117 167 ALA C N 1
ATOM 10085 C CA . ALA C 1 164 ? 137.66279 122.83568 119.44895 1.000 27.37487 167 ALA C CA 1
ATOM 10086 C C . ALA C 1 164 ? 137.04365 121.70007 118.64947 1.000 32.99067 167 ALA C C 1
ATOM 10087 O O . ALA C 1 164 ? 136.90054 121.80257 117.43134 1.000 40.30007 167 ALA C O 1
ATOM 10089 N N . LEU C 1 165 ? 136.67438 120.61748 119.33227 1.000 29.55156 168 LEU C N 1
ATOM 10090 C CA . LEU C 1 165 ? 136.18318 119.41855 118.65000 1.000 29.11594 168 LEU C CA 1
ATOM 10091 C C . LEU C 1 165 ? 134.65578 119.39277 118.64691 1.000 29.82952 168 LEU C C 1
ATOM 10092 O O . LEU C 1 165 ? 134.02855 119.24217 119.69755 1.000 37.41230 168 LEU C O 1
ATOM 10097 N N . ILE C 1 166 ? 134.06144 119.50074 117.45946 1.000 33.77781 169 ILE C N 1
ATOM 10098 C CA . ILE C 1 166 ? 132.61303 119.55912 117.28126 1.000 35.08870 169 ILE C CA 1
ATOM 10099 C C . ILE C 1 166 ? 132.21517 118.55966 116.20184 1.000 40.50449 169 ILE C C 1
ATOM 10100 O O . ILE C 1 166 ? 132.60385 118.71183 115.03801 1.000 45.72041 169 ILE C O 1
ATOM 10105 N N . ASP C 1 167 ? 131.44343 117.54282 116.58884 1.000 46.63407 170 ASP C N 1
ATOM 10106 C CA . ASP C 1 167 ? 130.89132 116.54567 115.66300 1.000 42.24699 170 ASP C CA 1
ATOM 10107 C C . ASP C 1 167 ? 131.96974 115.88413 114.80919 1.000 47.68755 170 ASP C C 1
ATOM 10108 O O . ASP C 1 167 ? 131.75561 115.57167 113.63804 1.000 52.94635 170 ASP C O 1
ATOM 10113 N N . GLY C 1 168 ? 133.13689 115.65853 115.39718 1.000 42.67984 171 GLY C N 1
ATOM 10114 C CA . GLY C 1 168 ? 134.23062 115.04687 114.67489 1.000 38.61770 171 GLY C CA 1
ATOM 10115 C C . GLY C 1 168 ? 135.05672 115.97054 113.80944 1.000 43.63820 171 GLY C C 1
ATOM 10116 O O . GLY C 1 168 ? 135.85608 115.48024 113.00655 1.000 48.00203 171 GLY C O 1
ATOM 10117 N N . THR C 1 169 ? 134.89582 117.28277 113.93967 1.000 44.46540 172 THR C N 1
ATOM 10118 C CA . THR C 1 169 ? 135.69377 118.25099 113.20217 1.000 37.34059 172 THR C CA 1
ATOM 10119 C C . THR C 1 169 ? 136.42966 119.15377 114.18073 1.000 37.69849 172 THR C C 1
ATOM 10120 O O . THR C 1 169 ? 135.86863 119.56373 115.19867 1.000 44.41015 172 THR C O 1
ATOM 10124 N N . TRP C 1 170 ? 137.68817 119.45681 113.87471 1.000 33.34329 173 TRP C N 1
ATOM 10125 C CA . TRP C 1 170 ? 138.50010 120.34343 114.70230 1.000 29.51687 173 TRP C CA 1
ATOM 10126 C C . TRP C 1 170 ? 138.42730 121.74890 114.11179 1.000 33.78969 173 TRP C C 1
ATOM 10127 O O . TRP C 1 170 ? 138.98527 122.00954 113.04408 1.000 47.93586 173 TRP C O 1
ATOM 10138 N N . VAL C 1 171 ? 137.74679 122.65261 114.80744 1.000 28.28438 174 VAL C N 1
ATOM 10139 C CA . VAL C 1 171 ? 137.46209 123.99002 114.30002 1.000 27.71782 174 VAL C CA 1
ATOM 10140 C C . VAL C 1 171 ? 138.43763 124.98301 114.91701 1.000 34.88626 174 VAL C C 1
ATOM 10141 O O . VAL C 1 171 ? 138.63153 124.99728 116.13903 1.000 41.87557 174 VAL C O 1
ATOM 10145 N N . GLY C 1 172 ? 139.04428 125.81607 114.07010 1.000 30.54404 175 GLY C N 1
ATOM 10146 C CA . GLY C 1 172 ? 140.00239 126.80812 114.54002 1.000 23.95309 175 GLY C CA 1
ATOM 10147 C C . GLY C 1 172 ? 139.37026 128.18113 114.72995 1.000 31.82813 175 GLY C C 1
ATOM 10148 O O . GLY C 1 172 ? 138.53555 128.62195 113.94309 1.000 38.71334 175 GLY C O 1
ATOM 10149 N N . PHE C 1 173 ? 139.79799 128.86172 115.78856 1.000 33.65667 176 PHE C N 1
ATOM 10150 C CA . PHE C 1 173 ? 139.22093 130.13203 116.21564 1.000 29.67593 176 PHE C CA 1
ATOM 10151 C C . PHE C 1 173 ? 137.69642 130.07041 116.35854 1.000 30.60314 176 PHE C C 1
ATOM 10152 O O . PHE C 1 173 ? 136.97468 130.82181 115.69644 1.000 38.41283 176 PHE C O 1
ATOM 10160 N N . PRO C 1 174 ? 137.17695 129.19320 117.21317 1.000 32.87034 177 PRO C N 1
ATOM 10161 C CA . PRO C 1 174 ? 135.72575 129.10141 117.38530 1.000 32.88855 177 PRO C CA 1
ATOM 10162 C C . PRO C 1 174 ? 135.16617 130.22641 118.24155 1.000 27.46765 177 PRO C C 1
ATOM 10163 O O . PRO C 1 174 ? 135.87089 130.85308 119.03326 1.000 35.82756 177 PRO C O 1
ATOM 10167 N N . THR C 1 175 ? 133.86820 130.46409 118.07750 1.000 35.85819 178 THR C N 1
ATOM 10168 C CA . THR C 1 175 ? 133.15196 131.45211 118.86884 1.000 34.35757 178 THR C CA 1
ATOM 10169 C C . THR C 1 175 ? 132.68018 130.83719 120.18416 1.000 32.04557 178 THR C C 1
ATOM 10170 O O . THR C 1 175 ? 132.81387 129.63698 120.42425 1.000 39.23420 178 THR C O 1
ATOM 10174 N N . VAL C 1 176 ? 132.09607 131.67330 121.04204 1.000 35.67720 179 VAL C N 1
ATOM 10175 C CA . VAL C 1 176 ? 131.58373 131.19632 122.32284 1.000 39.64355 179 VAL C CA 1
ATOM 10176 C C . VAL C 1 176 ? 130.42915 130.22308 122.11574 1.000 42.94425 179 VAL C C 1
ATOM 10177 O O . VAL C 1 176 ? 130.30981 129.22324 122.83038 1.000 49.13835 179 VAL C O 1
ATOM 10181 N N . ASP C 1 177 ? 129.55579 130.50377 121.14722 1.000 45.68627 180 ASP C N 1
ATOM 10182 C CA . ASP C 1 177 ? 128.44197 129.60696 120.85822 1.000 44.28950 180 ASP C CA 1
ATOM 10183 C C . ASP C 1 177 ? 128.91808 128.26053 120.32861 1.000 45.34482 180 ASP C C 1
ATOM 10184 O O . ASP C 1 177 ? 128.31478 127.22911 120.63729 1.000 51.49207 180 ASP C O 1
ATOM 10189 N N . GLN C 1 178 ? 129.97838 128.24931 119.51998 1.000 35.71887 181 GLN C N 1
ATOM 10190 C CA . GLN C 1 178 ? 130.49075 126.99030 118.99064 1.000 33.97403 181 GLN C CA 1
ATOM 10191 C C . GLN C 1 178 ? 131.13370 126.13693 120.07674 1.000 36.96989 181 GLN C C 1
ATOM 10192 O O . GLN C 1 178 ? 131.04115 124.90800 120.02659 1.000 43.49382 181 GLN C O 1
ATOM 10198 N N . ILE C 1 179 ? 131.78306 126.75835 121.06286 1.000 37.19585 182 ILE C N 1
ATOM 10199 C CA . ILE C 1 179 ? 132.40829 125.99033 122.13166 1.000 35.11405 182 ILE C CA 1
ATOM 10200 C C . ILE C 1 179 ? 131.37521 125.27148 122.99109 1.000 39.36193 182 ILE C C 1
ATOM 10201 O O . ILE C 1 179 ? 131.68927 124.24454 123.60051 1.000 43.77479 182 ILE C O 1
ATOM 10206 N N . GLU C 1 180 ? 130.14096 125.76819 123.04475 1.000 43.88597 183 GLU C N 1
ATOM 10207 C CA . GLU C 1 180 ? 129.08442 125.09508 123.78889 1.000 39.22270 183 GLU C CA 1
ATOM 10208 C C . GLU C 1 180 ? 128.66469 123.76491 123.17619 1.000 43.67334 183 GLU C C 1
ATOM 10209 O O . GLU C 1 180 ? 127.96211 122.99632 123.83725 1.000 46.78337 183 GLU C O 1
ATOM 10215 N N . ARG C 1 181 ? 129.05913 123.47682 121.93920 1.000 37.27879 184 ARG C N 1
ATOM 10216 C CA . ARG C 1 181 ? 128.73163 122.21761 121.28657 1.000 34.27851 184 ARG C CA 1
ATOM 10217 C C . ARG C 1 181 ? 129.93748 121.29753 121.14036 1.000 42.28139 184 ARG C C 1
ATOM 10218 O O . ARG C 1 181 ? 129.85359 120.29829 120.42423 1.000 46.88646 184 ARG C O 1
ATOM 10226 N N . ALA C 1 182 ? 131.05159 121.61050 121.78976 1.000 32.79162 185 ALA C N 1
ATOM 10227 C CA . ALA C 1 182 ? 132.28196 120.84540 121.66462 1.000 31.75889 185 ALA C CA 1
ATOM 10228 C C . ALA C 1 182 ? 132.54369 120.03341 122.92716 1.000 35.79472 185 ALA C C 1
ATOM 10229 O O . ALA C 1 182 ? 132.00973 120.32225 123.99734 1.000 43.70255 185 ALA C O 1
ATOM 10231 N N . VAL C 1 183 ? 133.38537 119.00973 122.79121 1.000 32.01860 186 VAL C N 1
ATOM 10232 C CA . VAL C 1 183 ? 133.73125 118.15506 123.92202 1.000 29.36478 186 VAL C CA 1
ATOM 10233 C C . VAL C 1 183 ? 135.11328 118.50443 124.46320 1.000 34.76605 186 VAL C C 1
ATOM 10234 O O . VAL C 1 183 ? 135.41433 118.22443 125.62547 1.000 38.61423 186 VAL C O 1
ATOM 10238 N N . PHE C 1 184 ? 135.95801 119.12214 123.63783 1.000 33.81460 187 PHE C N 1
ATOM 10239 C CA . PHE C 1 184 ? 137.33915 119.41024 124.00567 1.000 27.74886 187 PHE C CA 1
ATOM 10240 C C . PHE C 1 184 ? 137.79560 120.70801 123.35362 1.000 31.38145 187 PHE C C 1
ATOM 10241 O O . PHE C 1 184 ? 137.41579 121.01546 122.21770 1.000 41.51095 187 PHE C O 1
ATOM 10249 N N . ASP C 1 185 ? 138.65167 121.44397 124.07096 1.000 33.53401 188 ASP C N 1
ATOM 10250 C CA . ASP C 1 185 ? 139.07416 122.78523 123.67571 1.000 32.23786 188 ASP C CA 1
ATOM 10251 C C . ASP C 1 185 ? 140.55190 122.94749 124.01659 1.000 39.59308 188 ASP C C 1
ATOM 10252 O O . ASP C 1 185 ? 140.93327 122.83609 125.18614 1.000 46.13335 188 ASP C O 1
ATOM 10257 N N . MET C 1 186 ? 141.37677 123.25818 123.01007 1.000 35.92915 189 MET C N 1
ATOM 10258 C CA . MET C 1 186 ? 142.82936 123.23362 123.15418 1.000 32.30945 189 MET C CA 1
ATOM 10259 C C . MET C 1 186 ?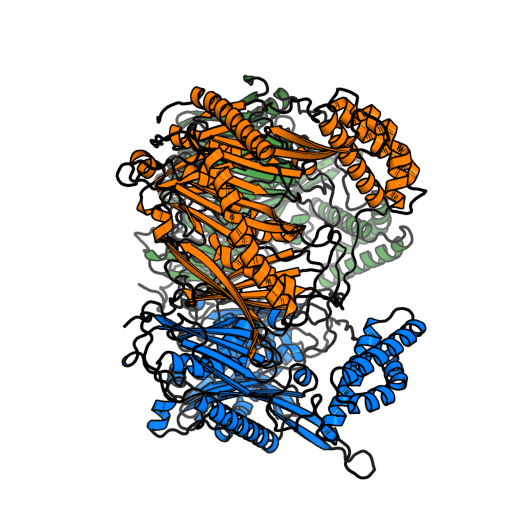 143.47970 124.47983 122.56039 1.000 32.98268 189 MET C C 1
ATOM 10260 O O . MET C 1 186 ? 143.12572 124.89801 121.45711 1.000 40.76524 189 MET C O 1
ATOM 10265 N N . VAL C 1 187 ? 144.45608 125.04608 123.27096 1.000 32.67506 190 VAL C N 1
ATOM 10266 C CA . VAL C 1 187 ? 145.27999 126.14593 122.77546 1.000 34.15750 190 VAL C CA 1
ATOM 10267 C C . VAL C 1 187 ? 146.68445 125.61141 122.52256 1.000 32.86163 190 VAL C C 1
ATOM 10268 O O . VAL C 1 187 ? 147.29706 125.01240 123.41456 1.000 38.83919 190 VAL C O 1
ATOM 10272 N N . VAL C 1 188 ? 147.19846 125.83933 121.31376 1.000 24.59605 191 VAL C N 1
ATOM 10273 C CA . VAL C 1 188 ? 148.46299 125.27241 120.85740 1.000 25.52846 191 VAL C CA 1
ATOM 10274 C C . VAL C 1 188 ? 149.31838 126.36875 120.23524 1.000 28.55275 191 VAL C C 1
ATOM 10275 O O . VAL C 1 188 ? 148.81495 127.19981 119.47122 1.000 35.55082 191 VAL C O 1
ATOM 10279 N N . ALA C 1 189 ? 150.61834 126.35701 120.54013 1.000 33.47447 192 ALA C N 1
ATOM 10280 C CA . ALA C 1 189 ? 151.55565 127.31619 119.96221 1.000 29.90281 192 ALA C CA 1
ATOM 10281 C C . ALA C 1 189 ? 152.84259 126.62659 119.53174 1.000 34.29824 192 ALA C C 1
ATOM 10282 O O . ALA C 1 189 ? 153.38049 125.78951 120.26579 1.000 46.43959 192 ALA C O 1
ATOM 10284 N N . GLY C 1 190 ? 153.35107 127.02006 118.36191 1.000 27.56254 193 GLY C N 1
ATOM 10285 C CA . GLY C 1 190 ? 154.53846 126.40965 117.78836 1.000 27.02861 193 GLY C CA 1
ATOM 10286 C C . GLY C 1 190 ? 155.23436 127.29729 116.77408 1.000 30.39282 193 GLY C C 1
ATOM 10287 O O . GLY C 1 190 ? 154.83750 128.43913 116.53571 1.000 43.96768 193 GLY C O 1
ATOM 10288 N N . ARG C 1 191 ? 156.29590 126.75019 116.17216 1.000 40.55699 194 ARG C N 1
ATOM 10289 C CA . ARG C 1 191 ? 157.12339 127.46505 115.20271 1.000 41.04558 194 ARG C CA 1
ATOM 10290 C C . ARG C 1 191 ? 157.49561 126.54000 114.04849 1.000 38.33150 194 ARG C C 1
ATOM 10291 O O . ARG C 1 191 ? 157.21605 125.34104 114.06961 1.000 47.90572 194 ARG C O 1
ATOM 10299 N N . ILE C 1 192 ? 158.14948 127.10897 113.03536 1.000 40.57152 195 ILE C N 1
ATOM 10300 C CA . ILE C 1 192 ? 158.50522 126.39435 111.81056 1.000 44.13263 195 ILE C CA 1
ATOM 10301 C C . ILE C 1 192 ? 159.97882 126.02014 111.86194 1.000 48.36169 195 ILE C C 1
ATOM 10302 O O . ILE C 1 192 ? 160.83715 126.87707 112.09998 1.000 50.58666 195 ILE C O 1
ATOM 10307 N N . VAL C 1 193 ? 160.27624 124.74599 111.62137 1.000 51.25297 196 VAL C N 1
ATOM 10308 C CA . VAL C 1 193 ? 161.64330 124.23790 111.62571 1.000 54.50803 196 VAL C CA 1
ATOM 10309 C C . VAL C 1 193 ? 161.84031 123.37767 110.38759 1.000 57.99807 196 VAL C C 1
ATOM 10310 O O . VAL C 1 193 ? 161.46367 122.20084 110.38085 1.000 59.28919 196 VAL C O 1
ATOM 10314 N N . GLU C 1 194 ? 162.43701 123.95956 109.35218 1.000 72.78438 197 GLU C N 1
ATOM 10315 C CA . GLU C 1 194 ? 162.76719 123.25635 108.11479 1.000 70.93443 197 GLU C CA 1
ATOM 10316 C C . GLU C 1 194 ? 161.49016 122.69952 107.48043 1.000 72.11715 197 GLU C C 1
ATOM 10317 O O . GLU C 1 194 ? 161.31352 121.50086 107.28016 1.000 71.87926 197 GLU C O 1
ATOM 10323 N N . GLY C 1 195 ? 160.54851 123.60316 107.22150 1.000 65.28496 198 GLY C N 1
ATOM 10324 C CA . GLY C 1 195 ? 159.32248 123.26993 106.53697 1.000 65.00389 198 GLY C CA 1
ATOM 10325 C C . GLY C 1 195 ? 158.26162 122.59290 107.38178 1.000 65.94436 198 GLY C C 1
ATOM 10326 O O . GLY C 1 195 ? 157.13645 122.41604 106.90481 1.000 66.89679 198 GLY C O 1
ATOM 10327 N N . ASP C 1 196 ? 158.57104 122.22394 108.62067 1.000 61.29867 199 ASP C N 1
ATOM 10328 C CA . ASP C 1 196 ? 157.63324 121.52103 109.48278 1.000 58.64035 199 ASP C CA 1
ATOM 10329 C C . ASP C 1 196 ? 157.38496 122.30372 110.76395 1.000 57.77096 199 ASP C C 1
ATOM 10330 O O . ASP C 1 196 ? 158.22609 123.08030 111.21877 1.000 60.63876 199 ASP C O 1
ATOM 10335 N N . VAL C 1 197 ? 156.21612 122.07844 111.34933 1.000 41.60314 200 VAL C N 1
ATOM 10336 C CA . VAL C 1 197 ? 155.81973 122.75225 112.57883 1.000 40.30530 200 VAL C CA 1
ATOM 10337 C C . VAL C 1 197 ? 156.33768 121.96087 113.76900 1.000 39.72237 200 VAL C C 1
ATOM 10338 O O . VAL C 1 197 ? 156.13045 120.74683 113.85747 1.000 44.75640 200 VAL C O 1
ATOM 10342 N N . ALA C 1 198 ? 157.01135 122.64763 114.68360 1.000 38.64557 201 ALA C N 1
ATOM 10343 C CA . ALA C 1 198 ? 157.44041 122.07962 115.95333 1.000 37.27280 201 ALA C CA 1
ATOM 10344 C C . ALA C 1 198 ? 156.60499 122.70137 117.06233 1.000 39.29679 201 ALA C C 1
ATOM 10345 O O . ALA C 1 198 ? 156.67094 123.91263 117.28464 1.000 43.35629 201 ALA C O 1
ATOM 10347 N N . ILE C 1 199 ? 155.83119 121.87220 117.75878 1.000 33.28312 202 ILE C N 1
ATOM 10348 C CA . ILE C 1 199 ? 154.94593 122.36154 118.80732 1.000 35.36305 202 ILE C CA 1
ATOM 10349 C C . ILE C 1 199 ? 155.76374 122.70625 120.04290 1.000 36.33786 202 ILE C C 1
ATOM 10350 O O . ILE C 1 199 ? 156.70824 121.99326 120.39819 1.000 46.18674 202 ILE C O 1
ATOM 10355 N N . MET C 1 200 ? 155.41679 123.81216 120.69524 1.000 35.86809 203 MET C N 1
ATOM 10356 C CA . MET C 1 200 ? 156.12807 124.25558 121.88536 1.000 36.81664 203 MET C CA 1
ATOM 10357 C C . MET C 1 200 ? 155.26126 124.35919 123.12923 1.000 40.14593 203 MET C C 1
ATOM 10358 O O . MET C 1 200 ? 155.76924 124.11515 124.22718 1.000 42.89964 203 MET C O 1
ATOM 10363 N N . MET C 1 201 ? 153.97796 124.69496 122.99275 1.000 37.09994 204 MET C N 1
ATOM 10364 C CA . MET C 1 201 ? 153.12759 124.95204 124.14938 1.000 32.88953 204 MET C CA 1
ATOM 10365 C C . MET C 1 201 ? 151.72142 124.41348 123.92431 1.000 38.59527 204 MET C C 1
ATOM 10366 O O . MET C 1 201 ? 151.16209 124.57235 122.83617 1.000 42.47189 204 MET C O 1
ATOM 10371 N N . VAL C 1 202 ? 151.14769 123.80258 124.96721 1.000 29.83344 205 VAL C N 1
ATOM 10372 C CA . VAL C 1 202 ? 149.77489 123.29685 124.93448 1.000 25.85971 205 VAL C CA 1
ATOM 10373 C C . VAL C 1 202 ? 149.07131 123.60124 126.25279 1.000 32.12217 205 VAL C C 1
ATOM 10374 O O . VAL C 1 202 ? 149.63236 123.37681 127.33046 1.000 41.15404 205 VAL C O 1
ATOM 10378 N N . GLU C 1 203 ? 147.81647 124.05893 126.15797 1.000 38.00549 206 GLU C N 1
ATOM 10379 C CA . GLU C 1 203 ? 146.94092 124.29765 127.31435 1.000 32.27698 206 GLU C CA 1
ATOM 10380 C C . GLU C 1 203 ? 145.52087 123.89565 126.91164 1.000 34.68628 206 GLU C C 1
ATOM 10381 O O . GLU C 1 203 ? 144.89981 124.56936 126.08919 1.000 40.24118 206 GLU C O 1
ATOM 10387 N N . ALA C 1 204 ? 145.00567 122.79796 127.47107 1.000 35.20496 207 ALA C N 1
ATOM 10388 C CA . ALA C 1 204 ? 143.78366 122.18352 126.96258 1.000 33.49263 207 ALA C CA 1
ATOM 10389 C C . ALA C 1 204 ? 142.88019 121.69942 128.09013 1.000 31.30277 207 ALA C C 1
ATOM 10390 O O . ALA C 1 204 ? 143.34485 121.34116 129.17471 1.000 41.15486 207 ALA C O 1
ATOM 10392 N N . GLU C 1 205 ? 141.57901 121.63748 127.79733 1.000 31.72323 208 GLU C N 1
ATOM 10393 C CA . GLU C 1 205 ? 140.59535 121.21749 128.79069 1.000 33.37114 208 GLU C CA 1
ATOM 10394 C C . GLU C 1 205 ? 139.35439 120.64921 128.11181 1.000 33.70917 208 GLU C C 1
ATOM 10395 O O . GLU C 1 205 ? 139.02402 120.99687 126.97357 1.000 38.33282 208 GLU C O 1
ATOM 10401 N N . ALA C 1 206 ? 138.64921 119.79941 128.85383 1.000 24.42803 209 ALA C N 1
ATOM 10402 C CA . ALA C 1 206 ? 137.33664 119.32331 128.44343 1.000 26.92427 209 ALA C CA 1
ATOM 10403 C C . ALA C 1 206 ? 136.26436 120.34136 128.80975 1.000 26.56083 209 ALA C C 1
ATOM 10404 O O . ALA C 1 206 ? 136.37028 121.05367 129.80855 1.000 36.28635 209 ALA C O 1
ATOM 10406 N N . THR C 1 207 ? 135.22836 120.41082 127.98412 1.000 34.98203 210 THR C N 1
ATOM 10407 C CA . THR C 1 207 ? 134.20545 121.42632 128.16374 1.000 33.93533 210 THR C CA 1
ATOM 10408 C C . THR C 1 207 ? 133.25093 121.04094 129.29169 1.000 37.61793 210 THR C C 1
ATOM 10409 O O . THR C 1 207 ? 133.28183 119.93067 129.82321 1.000 48.61750 210 THR C O 1
ATOM 10413 N N . GLU C 1 208 ? 132.38392 121.98411 129.65447 1.000 43.28430 211 GLU C N 1
ATOM 10414 C CA . GLU C 1 208 ? 131.48018 121.76628 130.77498 1.000 44.19150 211 GLU C CA 1
ATOM 10415 C C . GLU C 1 208 ? 130.28430 120.89238 130.41480 1.000 45.07793 211 GLU C C 1
ATOM 10416 O O . GLU C 1 208 ? 129.56964 120.45033 131.31701 1.000 50.75679 211 GLU C O 1
ATOM 10422 N N . ASN C 1 209 ? 130.05414 120.62191 129.13190 1.000 43.34396 212 ASN C N 1
ATOM 10423 C CA . ASN C 1 209 ? 128.92736 119.81105 128.69169 1.000 36.65291 212 ASN C CA 1
ATOM 10424 C C . ASN C 1 209 ? 129.33299 118.42963 128.19625 1.000 38.06552 212 ASN C C 1
ATOM 10425 O O . ASN C 1 209 ? 128.53181 117.77465 127.52920 1.000 41.43143 212 ASN C O 1
ATOM 10430 N N . VAL C 1 210 ? 130.54368 117.96437 128.50919 1.000 36.86550 213 VAL C N 1
ATOM 10431 C CA . VAL C 1 210 ? 131.08678 116.79292 127.82144 1.000 30.89204 213 VAL C CA 1
ATOM 10432 C C . VAL C 1 210 ? 130.30942 115.52420 128.16217 1.000 35.08092 213 VAL C C 1
ATOM 10433 O O . VAL C 1 210 ? 130.10992 114.65935 127.30295 1.000 41.11263 213 VAL C O 1
ATOM 10437 N N . VAL C 1 211 ? 129.85273 115.38931 129.40964 1.000 35.29138 214 VAL C N 1
ATOM 10438 C CA . VAL C 1 211 ? 129.22132 114.13914 129.83381 1.000 37.49407 214 VAL C CA 1
ATOM 10439 C C . VAL C 1 211 ? 127.89441 113.92552 129.11064 1.000 39.38137 214 VAL C C 1
ATOM 10440 O O . VAL C 1 211 ? 127.62600 112.83891 128.58465 1.000 42.71525 214 VAL C O 1
ATOM 10444 N N . GLU C 1 212 ? 127.05563 114.95938 129.04359 1.000 44.79473 215 GLU C N 1
ATOM 10445 C CA . GLU C 1 212 ? 125.77192 114.80829 128.36610 1.000 46.97335 215 GLU C CA 1
ATOM 10446 C C . GLU C 1 212 ? 125.94126 114.70881 126.85434 1.000 47.62398 215 GLU C C 1
ATOM 10447 O O . GLU C 1 212 ? 125.18682 113.99312 126.18595 1.000 47.90510 215 GLU C O 1
ATOM 10453 N N . LEU C 1 213 ? 126.92585 115.41234 126.29565 1.000 42.21477 216 LEU C N 1
ATOM 10454 C CA . LEU C 1 213 ? 127.19311 115.28988 124.86777 1.000 33.44895 216 LEU C CA 1
ATOM 10455 C C . LEU C 1 213 ? 127.63565 113.87770 124.51049 1.000 34.29903 216 LEU C C 1
ATOM 10456 O O . LEU C 1 213 ? 127.21922 113.33226 123.48424 1.000 44.97241 216 LEU C O 1
ATOM 10461 N N . VAL C 1 214 ? 128.47921 113.27034 125.34522 1.000 32.41317 217 VAL C N 1
ATOM 10462 C CA . VAL C 1 214 ? 128.90092 111.89786 125.09865 1.000 37.62918 217 VAL C CA 1
ATOM 10463 C C . VAL C 1 214 ? 127.73817 110.93468 125.28033 1.000 42.62950 217 VAL C C 1
ATOM 10464 O O . VAL C 1 214 ? 127.62137 109.95439 124.53870 1.000 46.09198 217 VAL C O 1
ATOM 10468 N N . GLU C 1 215 ? 126.86149 111.18457 126.25833 1.000 49.26938 218 GLU C N 1
ATOM 10469 C CA . GLU C 1 215 ? 125.65508 110.36918 126.37910 1.000 47.26497 218 GLU C CA 1
ATOM 10470 C C . GLU C 1 215 ? 124.77764 110.49172 125.14090 1.000 51.57305 218 GLU C C 1
ATOM 10471 O O . GLU C 1 215 ? 124.06566 109.54907 124.78094 1.000 52.93723 218 GLU C O 1
ATOM 10477 N N . GLY C 1 216 ? 124.80907 111.64454 124.48256 1.000 48.87816 219 GLY C N 1
ATOM 10478 C CA . GLY C 1 216 ? 124.05228 111.85217 123.26892 1.000 41.95441 219 GLY C CA 1
ATOM 10479 C C . GLY C 1 216 ? 124.61587 111.22000 122.01965 1.000 50.56358 219 GLY C C 1
ATOM 10480 O O . GLY C 1 216 ? 123.94220 111.21977 120.98818 1.000 55.64105 219 GLY C O 1
ATOM 10481 N N . GLY C 1 217 ? 125.83080 110.68419 122.06752 1.000 47.70589 220 GLY C N 1
ATOM 10482 C CA . GLY C 1 217 ? 126.42127 110.01442 120.92196 1.000 40.17079 220 GLY C CA 1
ATOM 10483 C C . GLY C 1 217 ? 127.74682 110.57306 120.44619 1.000 46.25034 220 GLY C C 1
ATOM 10484 O O . GLY C 1 217 ? 128.28727 110.05790 119.45945 1.000 50.40758 220 GLY C O 1
ATOM 10485 N N . ALA C 1 218 ? 128.31021 111.59762 121.07589 1.000 45.45656 221 ALA C N 1
ATOM 10486 C CA . ALA C 1 218 ? 129.61320 112.09439 120.66881 1.000 42.03335 221 ALA C CA 1
ATOM 10487 C C . ALA C 1 218 ? 130.71826 111.17350 121.17773 1.000 43.51060 221 ALA C C 1
ATOM 10488 O O . ALA C 1 218 ? 130.50588 110.32504 122.04508 1.000 48.27821 221 ALA C O 1
ATOM 10490 N N . GLN C 1 219 ? 131.91127 111.34791 120.62036 1.000 42.78634 222 GLN C N 1
ATOM 10491 C CA . GLN C 1 219 ? 133.05735 110.52275 120.97344 1.000 41.06181 222 GLN C CA 1
ATOM 10492 C C . GLN C 1 219 ? 133.83284 111.15942 122.12034 1.000 42.33931 222 GLN C C 1
ATOM 10493 O O . GLN C 1 219 ? 134.14207 112.35205 122.08135 1.000 47.88180 222 GLN C O 1
ATOM 10499 N N . ALA C 1 220 ? 134.14492 110.35945 123.13332 1.000 40.24865 223 ALA C N 1
ATOM 10500 C CA . ALA C 1 220 ? 134.80107 110.87753 124.32280 1.000 35.96032 223 ALA C CA 1
ATOM 10501 C C . ALA C 1 220 ? 136.25755 111.23068 124.02735 1.000 40.44905 223 ALA C C 1
ATOM 10502 O O . ALA C 1 220 ? 136.92436 110.53494 123.25813 1.000 44.19104 223 ALA C O 1
ATOM 10504 N N . PRO C 1 221 ? 136.78162 112.29075 124.63326 1.000 37.54967 224 PRO C N 1
ATOM 10505 C CA . PRO C 1 221 ? 138.16584 112.69504 124.35615 1.000 32.50089 224 PRO C CA 1
ATOM 10506 C C . PRO C 1 221 ? 139.19986 111.84413 125.07697 1.000 29.85230 224 PRO C C 1
ATOM 10507 O O . PRO C 1 221 ? 139.66088 112.20305 126.16033 1.000 36.20475 224 PRO C O 1
ATOM 10511 N N . THR C 1 222 ? 139.56198 110.71096 124.48508 1.000 35.83948 225 THR C N 1
ATOM 10512 C CA . THR C 1 222 ? 140.62677 109.86597 124.99640 1.000 34.05267 225 THR C CA 1
ATOM 10513 C C . THR C 1 222 ? 141.98343 110.36990 124.49948 1.000 37.25463 225 THR C C 1
ATOM 10514 O O . THR C 1 222 ? 142.09045 111.41962 123.86574 1.000 40.73389 225 THR C O 1
ATOM 10518 N N . GLU C 1 223 ? 143.03708 109.59843 124.77842 1.000 38.32208 226 GLU C N 1
ATOM 10519 C CA . GLU C 1 223 ? 144.39667 110.04707 124.48132 1.000 40.79802 226 GLU C CA 1
ATOM 10520 C C . GLU C 1 223 ? 144.65625 110.14206 122.97997 1.000 42.34496 226 GLU C C 1
ATOM 10521 O O . GLU C 1 223 ? 145.25572 111.11599 122.50647 1.000 49.76603 226 GLU C O 1
ATOM 10527 N N . SER C 1 224 ? 144.22254 109.14003 122.21524 1.000 36.26070 227 SER C N 1
ATOM 10528 C CA . SER C 1 224 ? 144.42025 109.17887 120.77004 1.000 35.00926 227 SER C CA 1
ATOM 10529 C C . SER C 1 224 ? 143.65630 110.32997 120.12381 1.000 36.96357 227 SER C C 1
ATOM 10530 O O . SER C 1 224 ? 144.15813 110.95704 119.18239 1.000 42.75796 227 SER C O 1
ATOM 10533 N N . VAL C 1 225 ? 142.45437 110.62504 120.61766 1.000 35.02816 228 VAL C N 1
ATOM 10534 C CA . VAL C 1 225 ? 141.69319 111.76450 120.11776 1.000 33.96716 228 VAL C CA 1
ATOM 10535 C C . VAL C 1 225 ? 142.44388 113.06537 120.38197 1.000 34.80708 228 VAL C C 1
ATOM 10536 O O . VAL C 1 225 ? 142.51167 113.95073 119.51927 1.000 41.34290 228 VAL C O 1
ATOM 10540 N N . VAL C 1 226 ? 143.02371 113.19945 121.57466 1.000 32.56858 229 VAL C N 1
ATOM 10541 C CA . VAL C 1 226 ? 143.78043 114.40089 121.90456 1.000 33.37008 229 VAL C CA 1
ATOM 10542 C C . VAL C 1 226 ? 144.99407 114.53913 120.99369 1.000 39.02260 229 VAL C C 1
ATOM 10543 O O . VAL C 1 226 ? 145.32210 115.64199 120.54615 1.000 46.42705 229 VAL C O 1
ATOM 10547 N N . ALA C 1 227 ? 145.68041 113.43110 120.70194 1.000 35.84390 230 ALA C N 1
ATOM 10548 C CA . ALA C 1 227 ? 146.81052 113.49643 119.77600 1.000 31.43174 230 ALA C CA 1
ATOM 10549 C C . ALA C 1 227 ? 146.37967 113.90710 118.36885 1.000 35.45213 230 ALA C C 1
ATOM 10550 O O . ALA C 1 227 ? 147.07758 114.69115 117.70778 1.000 42.82340 230 ALA C O 1
ATOM 10552 N N . ALA C 1 228 ? 145.24914 113.38570 117.88711 1.000 28.04950 231 ALA C N 1
ATOM 10553 C CA . ALA C 1 228 ? 144.73480 113.82973 116.59392 1.000 30.35812 231 ALA C CA 1
ATOM 10554 C C . ALA C 1 228 ? 144.42002 115.32080 116.60112 1.000 38.85385 231 ALA C C 1
ATOM 10555 O O . ALA C 1 228 ? 144.60444 116.00326 115.58506 1.000 42.47322 231 ALA C O 1
ATOM 10557 N N . GLY C 1 229 ? 143.94712 115.83956 117.73431 1.000 36.21778 232 GLY C N 1
ATOM 10558 C CA . GLY C 1 229 ? 143.76038 117.27343 117.85935 1.000 31.11099 232 GLY C CA 1
ATOM 10559 C C . GLY C 1 229 ? 145.04315 118.06428 117.69032 1.000 32.26553 232 GLY C C 1
ATOM 10560 O O . GLY C 1 229 ? 145.04925 119.10501 117.03010 1.000 35.89452 232 GLY C O 1
ATOM 10561 N N . LEU C 1 230 ? 146.14222 117.59142 118.28211 1.000 33.40908 233 LEU C N 1
ATOM 10562 C CA . LEU C 1 230 ? 147.42675 118.25526 118.09063 1.000 32.40486 233 LEU C CA 1
ATOM 10563 C C . LEU C 1 230 ? 147.86488 118.21013 116.63799 1.000 36.59781 233 LEU C C 1
ATOM 10564 O O . LEU C 1 230 ? 148.45369 119.17376 116.14138 1.000 40.02737 233 LEU C O 1
ATOM 10569 N N . GLU C 1 231 ? 147.61542 117.09576 115.95231 1.000 41.78402 234 GLU C N 1
ATOM 10570 C CA . GLU C 1 231 ? 147.94085 117.04569 114.52961 1.000 33.73279 234 GLU C CA 1
ATOM 10571 C C . GLU C 1 231 ? 147.11891 118.05349 113.73237 1.000 38.32382 234 GLU C C 1
ATOM 10572 O O . GLU C 1 231 ? 147.63351 118.68215 112.80274 1.000 45.60780 234 GLU C O 1
ATOM 10578 N N . ALA C 1 232 ? 145.84637 118.23609 114.08728 1.000 37.16648 235 ALA C N 1
ATOM 10579 C CA . ALA C 1 232 ? 144.98199 119.11938 113.30937 1.000 32.15447 235 ALA C CA 1
ATOM 10580 C C . ALA C 1 232 ? 145.33636 120.59887 113.44410 1.000 37.96583 235 ALA C C 1
ATOM 10581 O O . ALA C 1 232 ? 144.86699 121.40210 112.63584 1.000 41.00578 235 ALA C O 1
ATOM 10583 N N . ALA C 1 233 ? 146.14226 120.98555 114.43318 1.000 39.22014 236 ALA C N 1
ATOM 10584 C CA . ALA C 1 233 ? 146.43769 122.39885 114.64320 1.000 30.02345 236 ALA C CA 1
ATOM 10585 C C . ALA C 1 233 ? 147.60132 122.91397 113.80355 1.000 33.86282 236 ALA C C 1
ATOM 10586 O O . ALA C 1 233 ? 147.77761 124.12987 113.70862 1.000 44.81546 236 ALA C O 1
ATOM 10588 N N . LYS C 1 234 ? 148.39120 122.03142 113.19893 1.000 35.24532 237 LYS C N 1
ATOM 10589 C CA . LYS C 1 234 ? 149.62574 122.45817 112.54022 1.000 31.45472 237 LYS C CA 1
ATOM 10590 C C . LYS C 1 234 ? 149.41649 123.36048 111.32529 1.000 36.73557 237 LYS C C 1
ATOM 10591 O O . LYS C 1 234 ? 150.14274 124.36390 111.20335 1.000 44.30286 237 LYS C O 1
ATOM 10597 N N . PRO C 1 235 ? 148.50656 123.06357 110.38674 1.000 37.70609 238 PRO C N 1
ATOM 10598 C CA . PRO C 1 235 ? 148.35331 123.94892 109.21369 1.000 32.99507 238 PRO C CA 1
ATOM 10599 C C . PRO C 1 235 ? 147.99906 125.39123 109.55036 1.000 35.90407 238 PRO C C 1
ATOM 10600 O O . PRO C 1 235 ? 148.51440 126.31943 108.90821 1.000 44.67026 238 PRO C O 1
ATOM 10604 N N . PHE C 1 236 ? 147.13649 125.60628 110.54652 1.000 27.39276 239 PHE C N 1
ATOM 10605 C CA . PHE C 1 236 ? 146.80092 126.96610 110.95588 1.000 28.49673 239 PHE C CA 1
ATOM 10606 C C . PHE C 1 236 ? 148.03476 127.70363 111.46439 1.000 33.86475 239 PHE C C 1
ATOM 10607 O O . PHE C 1 236 ? 148.25158 128.88077 111.14016 1.000 42.73965 239 PHE C O 1
ATOM 10615 N N . ILE C 1 237 ? 148.85858 127.01894 112.25836 1.000 33.35531 240 ILE C N 1
ATOM 10616 C CA . ILE C 1 237 ? 150.08006 127.61963 112.77842 1.000 35.98119 240 ILE C CA 1
ATOM 10617 C C . ILE C 1 237 ? 151.02661 127.97888 111.64039 1.000 34.04067 240 ILE C C 1
ATOM 10618 O O . ILE C 1 237 ? 151.65580 129.04538 111.65234 1.000 40.27700 240 ILE C O 1
ATOM 10623 N N . ALA C 1 238 ? 151.14246 127.09959 110.64175 1.000 28.48843 241 ALA C N 1
ATOM 10624 C CA . ALA C 1 238 ? 152.00756 127.39150 109.50268 1.000 29.02588 241 ALA C CA 1
ATOM 10625 C C . ALA C 1 238 ? 151.53659 128.63063 108.74768 1.000 34.97772 241 ALA C C 1
ATOM 10626 O O . ALA C 1 238 ? 152.35149 129.48411 108.36938 1.000 41.12635 241 ALA C O 1
ATOM 10628 N N . ALA C 1 239 ? 150.22448 128.75354 108.53593 1.000 34.27893 242 ALA C N 1
ATOM 10629 C CA . ALA C 1 239 ? 149.70039 129.92772 107.84144 1.000 28.90937 242 ALA C CA 1
ATOM 10630 C C . ALA C 1 239 ? 149.98561 131.21486 108.61254 1.000 28.29625 242 ALA C C 1
ATOM 10631 O O . ALA C 1 239 ? 150.40873 132.22171 108.02278 1.000 34.57984 242 ALA C O 1
ATOM 10633 N N . LEU C 1 240 ? 149.76374 131.20427 109.92951 1.000 26.34733 243 LEU C N 1
ATOM 10634 C CA . LEU C 1 240 ? 150.02368 132.40818 110.71637 1.000 28.89731 243 LEU C CA 1
ATOM 10635 C C . LEU C 1 240 ? 151.50313 132.79262 110.70407 1.000 34.49355 243 LEU C C 1
ATOM 10636 O O . LEU C 1 240 ? 151.84028 133.98215 110.57213 1.000 38.80247 243 LEU C O 1
ATOM 10641 N N . CYS C 1 241 ? 152.39575 131.80617 110.83523 1.000 33.49049 244 CYS C N 1
ATOM 10642 C CA . CYS C 1 241 ? 153.82544 132.09176 110.80308 1.000 27.44266 244 CYS C CA 1
ATOM 10643 C C . CYS C 1 241 ? 154.24739 132.68281 109.46332 1.000 34.86441 244 CYS C C 1
ATOM 10644 O O . CYS C 1 241 ? 155.05644 133.62267 109.42407 1.000 41.52831 244 CYS C O 1
ATOM 10647 N N . THR C 1 242 ? 153.70356 132.15428 108.36310 1.000 30.34095 245 THR C N 1
ATOM 10648 C CA . THR C 1 242 ? 154.01877 132.70017 107.04768 1.000 26.22945 245 THR C CA 1
ATOM 10649 C C . THR C 1 242 ? 153.56524 134.14995 106.91761 1.000 30.88087 245 THR C C 1
ATOM 10650 O O . THR C 1 242 ? 154.29573 134.98414 106.36731 1.000 39.47703 245 THR C O 1
ATOM 10654 N N . ALA C 1 243 ? 152.36224 134.46845 107.40573 1.000 31.20927 246 ALA C N 1
ATOM 10655 C CA . ALA C 1 243 ? 151.89628 135.85330 107.33351 1.000 30.56107 246 ALA C CA 1
ATOM 10656 C C . ALA C 1 243 ? 152.81540 136.79431 108.10867 1.000 29.57973 246 ALA C C 1
ATOM 10657 O O . ALA C 1 243 ? 153.15828 137.88390 107.62330 1.000 30.30867 246 ALA C O 1
ATOM 10659 N N . GLN C 1 244 ? 153.23992 136.38505 109.30890 1.000 30.59724 247 GLN C N 1
ATOM 10660 C CA . GLN C 1 244 ? 154.13996 137.23585 110.08898 1.000 26.17087 247 GLN C CA 1
ATOM 10661 C C . GLN C 1 244 ? 155.47312 137.45121 109.37849 1.000 35.73320 247 GLN C C 1
ATOM 10662 O O . GLN C 1 244 ? 155.99888 138.57421 109.35274 1.000 41.86610 247 GLN C O 1
ATOM 10668 N N . GLN C 1 245 ? 156.03982 136.38951 108.80025 1.000 38.92952 248 GLN C N 1
ATOM 10669 C CA . GLN C 1 245 ? 157.31484 136.54004 108.10510 1.000 29.28029 248 GLN C CA 1
ATOM 10670 C C . GLN C 1 245 ? 157.18146 137.44767 106.88743 1.000 37.81560 248 GLN C C 1
ATOM 10671 O O . GLN C 1 245 ? 158.08048 138.24867 106.59912 1.000 38.22058 248 GLN C O 1
ATOM 10677 N N . GLU C 1 246 ? 156.07157 137.32974 106.15615 1.000 39.07280 249 GLU C N 1
ATOM 10678 C CA . GLU C 1 246 ? 155.84952 138.19982 105.00678 1.000 35.96817 249 GLU C CA 1
ATOM 10679 C C . GLU C 1 246 ? 155.78987 139.66103 105.42739 1.000 42.39833 249 GLU C C 1
ATOM 10680 O O . GLU C 1 246 ? 156.37622 140.53168 104.76930 1.000 42.48588 249 GLU C O 1
ATOM 10686 N N . LEU C 1 247 ? 155.08641 139.94941 106.52616 1.000 47.52466 250 LEU C N 1
ATOM 10687 C CA . LEU C 1 247 ? 155.02806 141.32744 107.00384 1.000 37.42950 250 LEU C CA 1
ATOM 10688 C C . LEU C 1 247 ? 156.40844 141.83349 107.39691 1.000 39.45135 250 LEU C C 1
ATOM 10689 O O . LEU C 1 247 ? 156.75293 142.98600 107.11805 1.000 42.23256 250 LEU C O 1
ATOM 10694 N N . ALA C 1 248 ? 157.21248 140.99007 108.04478 1.000 45.45408 251 ALA C N 1
ATOM 10695 C CA . ALA C 1 248 ? 158.55954 141.40677 108.42520 1.000 43.76887 251 ALA C CA 1
ATOM 10696 C C . ALA C 1 248 ? 159.40985 141.71995 107.19713 1.000 46.42193 251 ALA C C 1
ATOM 10697 O O . ALA C 1 248 ? 160.19038 142.67544 107.19482 1.000 47.67323 251 ALA C O 1
ATOM 10699 N N . ASP C 1 249 ? 159.28472 140.90949 106.14391 1.000 49.51252 252 ASP C N 1
ATOM 10700 C CA . ASP C 1 249 ? 160.05176 141.16656 104.92559 1.000 47.06134 252 ASP C CA 1
ATOM 10701 C C . ASP C 1 249 ? 159.61870 142.45630 104.23887 1.000 49.76016 252 ASP C C 1
ATOM 10702 O O . ASP C 1 249 ? 160.45986 143.21704 103.74994 1.000 50.89991 252 ASP C O 1
ATOM 10707 N N . ALA C 1 250 ? 158.31031 142.71758 104.18241 1.000 49.47953 253 ALA C N 1
ATOM 10708 C CA . ALA C 1 250 ? 157.82666 143.86196 103.41336 1.000 46.88230 253 ALA C CA 1
ATOM 10709 C C . ALA C 1 250 ? 158.28648 145.19370 103.99440 1.000 52.52859 253 ALA C C 1
ATOM 10710 O O . ALA C 1 250 ? 158.53000 146.14108 103.24222 1.000 57.64291 253 ALA C O 1
ATOM 10712 N N . ALA C 1 251 ? 158.41068 145.29394 105.31562 1.000 55.91936 254 ALA C N 1
ATOM 10713 C CA . ALA C 1 251 ? 158.70590 146.55916 105.97492 1.000 52.67976 254 ALA C CA 1
ATOM 10714 C C . ALA C 1 251 ? 160.19203 146.76346 106.21950 1.000 59.60206 254 ALA C C 1
ATOM 10715 O O . ALA C 1 251 ? 160.56952 147.43813 107.18375 1.000 63.37937 254 ALA C O 1
ATOM 10717 N N . GLY C 1 252 ? 161.04625 146.21392 105.36824 1.000 71.20780 255 GLY C N 1
ATOM 10718 C CA . GLY C 1 252 ? 162.46575 146.23939 105.66608 1.000 68.48613 255 GLY C CA 1
ATOM 10719 C C . GLY C 1 252 ? 162.75416 145.18390 106.70728 1.000 76.06132 255 GLY C C 1
ATOM 10720 O O . GLY C 1 252 ? 162.37352 144.01993 106.55201 1.000 84.23639 255 GLY C O 1
ATOM 10721 N N . LYS C 1 253 ? 163.42010 145.58316 107.78569 1.000 87.68152 256 LYS C N 1
ATOM 10722 C CA . LYS C 1 253 ? 163.66613 144.70774 108.94007 1.000 89.30839 256 LYS C CA 1
ATOM 10723 C C . LYS C 1 253 ? 164.48875 143.51757 108.44977 1.000 91.65223 256 LYS C C 1
ATOM 10724 O O . LYS C 1 253 ? 165.56758 143.73213 107.87359 1.000 94.50049 256 LYS C O 1
ATOM 10730 N N . SER C 1 254 ? 164.02643 142.27894 108.62953 1.000 98.58901 257 SER C N 1
ATOM 10731 C CA . SER C 1 254 ? 164.73706 141.09301 108.16262 1.000 100.50387 257 SER C CA 1
ATOM 10732 C C . SER C 1 254 ? 166.13579 141.02737 108.76123 1.000 102.97601 257 SER C C 1
ATOM 10733 O O . SER C 1 254 ? 166.31818 140.54207 109.88227 1.000 103.51268 257 SER C O 1
ATOM 10736 N N . GLY C 1 255 ? 167.12631 141.51453 108.01950 1.000 111.37277 258 GLY C N 1
ATOM 10737 C CA . GLY C 1 255 ? 168.48816 141.60247 108.50952 1.000 110.78859 258 GLY C CA 1
ATOM 10738 C C . GLY C 1 255 ? 168.77216 142.93990 109.15676 1.000 112.66378 258 GLY C C 1
ATOM 10739 O O . GLY C 1 255 ? 167.88982 143.56632 109.75618 1.000 113.35221 258 GLY C O 1
ATOM 10740 N N . LYS C 1 256 ? 170.02094 143.38467 109.01747 1.000 116.25689 259 LYS C N 1
ATOM 10741 C CA . LYS C 1 256 ? 170.51385 144.64683 109.56218 1.000 117.09567 259 LYS C CA 1
ATOM 10742 C C . LYS C 1 256 ? 170.08063 144.90328 111.00966 1.000 118.83257 259 LYS C C 1
ATOM 10743 O O . LYS C 1 256 ? 169.29967 145.82095 111.27772 1.000 118.79102 259 LYS C O 1
ATOM 10749 N N . PRO C 1 257 ? 170.57558 144.11055 111.96347 1.000 116.67845 260 PRO C N 1
ATOM 10750 C CA . PRO C 1 257 ? 170.18671 144.32735 113.36727 1.000 114.51241 260 PRO C CA 1
ATOM 10751 C C . PRO C 1 257 ? 170.58514 145.68948 113.90776 1.000 114.96102 260 PRO C C 1
ATOM 10752 O O . PRO C 1 257 ? 169.95114 146.17604 114.85255 1.000 114.62738 260 PRO C O 1
ATOM 10756 N N . THR C 1 258 ? 171.62559 146.31086 113.35199 1.000 112.57605 261 THR C N 1
ATOM 10757 C CA . THR C 1 258 ? 172.05675 147.64232 113.76540 1.000 112.63574 261 THR C CA 1
ATOM 10758 C C . THR C 1 258 ? 172.57202 147.64039 115.19885 1.000 113.21827 261 THR C C 1
ATOM 10759 O O . THR C 1 258 ? 173.78283 147.71843 115.42877 1.000 111.52923 261 THR C O 1
ATOM 10763 N N . VAL C 1 259 ? 171.66605 147.55179 116.16592 1.000 105.44099 262 VAL C N 1
ATOM 10764 C CA . VAL C 1 259 ? 172.05068 147.53556 117.57193 1.000 103.50491 262 VAL C CA 1
ATOM 10765 C C . VAL C 1 259 ? 172.54106 146.14239 117.93729 1.000 102.54491 262 VAL C C 1
ATOM 10766 O O . VAL C 1 259 ? 171.94071 145.13531 117.54537 1.000 102.89138 262 VAL C O 1
ATOM 10770 N N . ASP C 1 260 ? 173.63926 146.08193 118.68194 1.000 93.74615 263 ASP C N 1
ATOM 10771 C CA . ASP C 1 260 ? 174.21867 144.82831 119.14082 1.000 92.90548 263 ASP C CA 1
ATOM 10772 C C . ASP C 1 260 ? 174.02495 144.70808 120.64416 1.000 91.93828 263 ASP C C 1
ATOM 10773 O O . ASP C 1 260 ? 174.30784 145.65230 121.38729 1.000 93.82104 263 ASP C O 1
ATOM 10778 N N . PHE C 1 261 ? 173.53766 143.56353 121.08199 1.000 71.83454 264 PHE C N 1
ATOM 10779 C CA . PHE C 1 261 ? 173.30193 143.34939 122.50076 1.000 70.99204 264 PHE C CA 1
ATOM 10780 C C . PHE C 1 261 ? 174.35901 142.42270 123.07049 1.000 71.56996 264 PHE C C 1
ATOM 10781 O O . PHE C 1 261 ? 174.51071 141.29485 122.58294 1.000 74.01748 264 PHE C O 1
ATOM 10789 N N . PRO C 1 262 ? 175.10866 142.85060 124.07892 1.000 71.25788 265 PRO C N 1
ATOM 10790 C CA . PRO C 1 262 ? 176.08408 141.95801 124.70646 1.000 71.93345 265 PRO C CA 1
ATOM 10791 C C . PRO C 1 262 ? 175.40878 140.81954 125.45230 1.000 69.74229 265 PRO C C 1
ATOM 10792 O O . PRO C 1 262 ? 174.27315 140.93295 125.91694 1.000 72.59113 265 PRO C O 1
ATOM 10796 N N . VAL C 1 263 ? 176.13101 139.70726 125.56241 1.000 65.61175 266 VAL C N 1
ATOM 10797 C CA . VAL C 1 263 ? 175.65814 138.53404 126.28517 1.000 68.81221 266 VAL C CA 1
ATOM 10798 C C . VAL C 1 263 ? 176.61836 138.24646 127.42934 1.000 66.79943 266 VAL C C 1
ATOM 10799 O O . VAL C 1 263 ? 177.80276 138.58753 127.37049 1.000 70.86175 266 VAL C O 1
ATOM 10803 N N . PHE C 1 264 ? 176.09666 137.61800 128.48113 1.000 68.79800 267 PHE C N 1
ATOM 10804 C CA . PHE C 1 264 ? 176.85493 137.35125 129.70279 1.000 69.96218 267 PHE C CA 1
ATOM 10805 C C . PHE C 1 264 ? 176.71488 135.88536 130.08925 1.000 73.34291 267 PHE C C 1
ATOM 10806 O O . PHE C 1 264 ? 175.86805 135.52828 130.91849 1.000 75.22317 267 PHE C O 1
ATOM 10814 N N . PRO C 1 265 ? 177.53522 135.00731 129.51460 1.000 77.71072 268 PRO C N 1
ATOM 10815 C CA . PRO C 1 265 ? 177.43296 133.58017 129.83829 1.000 78.01712 268 PRO C CA 1
ATOM 10816 C C . PRO C 1 265 ? 177.80505 133.29566 131.28534 1.000 78.78415 268 PRO C C 1
ATOM 10817 O O . PRO C 1 265 ? 178.58115 134.02213 131.90776 1.000 78.39647 268 PRO C O 1
ATOM 10821 N N . ASP C 1 266 ? 177.23209 132.21431 131.81871 1.000 86.66570 269 ASP C N 1
ATOM 10822 C CA . ASP C 1 266 ? 177.48431 131.83929 133.20624 1.000 87.69822 269 ASP C CA 1
ATOM 10823 C C . ASP C 1 266 ? 178.93851 131.45205 133.44104 1.000 90.33726 269 ASP C C 1
ATOM 10824 O O . ASP C 1 266 ? 179.50867 131.80140 134.47957 1.000 91.04785 269 ASP C O 1
ATOM 10829 N N . TYR C 1 267 ? 179.54761 130.72498 132.50899 1.000 90.12271 270 TYR C N 1
ATOM 10830 C CA . TYR C 1 267 ? 180.92300 130.27839 132.67531 1.000 89.37860 270 TYR C CA 1
ATOM 10831 C C . TYR C 1 267 ? 181.64121 130.36645 131.33801 1.000 90.88124 270 TYR C C 1
ATOM 10832 O O . TYR C 1 267 ? 181.02089 130.30995 130.27421 1.000 89.15829 270 TYR C O 1
ATOM 10841 N N . GLY C 1 268 ? 182.96422 130.50233 131.40929 1.000 104.33870 271 GLY C N 1
ATOM 10842 C CA . GLY C 1 268 ? 183.80093 130.50199 130.23182 1.000 102.67156 271 GLY C CA 1
ATOM 10843 C C . GLY C 1 268 ? 184.19314 129.09301 129.81283 1.000 104.50621 271 GLY C C 1
ATOM 10844 O O . GLY C 1 268 ? 184.05696 128.13016 130.56055 1.000 107.20165 271 GLY C O 1
ATOM 10845 N N . GLU C 1 269 ? 184.69186 128.99221 128.58044 1.000 111.08753 272 GLU C N 1
ATOM 10846 C CA . GLU C 1 269 ? 185.09339 127.69830 128.03956 1.000 113.15805 272 GLU C CA 1
ATOM 10847 C C . GLU C 1 269 ? 186.25235 127.10118 128.82845 1.000 114.11947 272 GLU C C 1
ATOM 10848 O O . GLU C 1 269 ? 186.28485 125.89551 129.09946 1.000 114.38492 272 GLU C O 1
ATOM 10854 N N . ASP C 1 270 ? 187.22234 127.93925 129.19666 1.000 118.64525 273 ASP C N 1
ATOM 10855 C CA . ASP C 1 270 ? 188.41474 127.44945 129.87927 1.000 118.23043 273 ASP C CA 1
ATOM 10856 C C . ASP C 1 270 ? 188.07290 126.84377 131.23517 1.000 118.31086 273 ASP C C 1
ATOM 10857 O O . ASP C 1 270 ? 188.58611 125.77967 131.60135 1.000 119.64732 273 ASP C O 1
ATOM 10862 N N . VAL C 1 271 ? 187.21070 127.51689 132.00141 1.000 111.59681 274 VAL C N 1
ATOM 10863 C CA . VAL C 1 271 ? 186.83045 126.99989 133.30865 1.000 111.30007 274 VAL C CA 1
ATOM 10864 C C . VAL C 1 271 ? 186.09199 125.67698 133.18948 1.000 112.98276 274 VAL C C 1
ATOM 10865 O O . VAL C 1 271 ? 186.35694 124.75231 133.96697 1.000 113.84162 274 VAL C O 1
ATOM 10869 N N . TYR C 1 272 ? 185.17137 125.55847 132.23181 1.000 107.41569 275 TYR C N 1
ATOM 10870 C CA . TYR C 1 272 ? 184.48146 124.29213 132.02003 1.000 106.72102 275 TYR C CA 1
ATOM 10871 C C . TYR C 1 272 ? 185.45250 123.18871 131.62755 1.000 107.29394 275 TYR C C 1
ATOM 10872 O O . TYR C 1 272 ? 185.34183 122.05824 132.11005 1.000 109.43606 275 TYR C O 1
ATOM 10881 N N . TYR C 1 273 ? 186.40435 123.49749 130.74644 1.000 111.00860 276 TYR C N 1
ATOM 10882 C CA . TYR C 1 273 ? 187.37365 122.49569 130.31637 1.000 111.09330 276 TYR C CA 1
ATOM 10883 C C . TYR C 1 273 ? 188.21157 122.00867 131.49198 1.000 110.57211 276 TYR C C 1
ATOM 10884 O O . TYR C 1 273 ? 188.42149 120.80137 131.67226 1.000 111.57003 276 TYR C O 1
ATOM 10893 N N . SER C 1 274 ? 188.67987 122.94457 132.31786 1.000 109.45171 277 SER C N 1
ATOM 10894 C CA . SER C 1 274 ? 189.47189 122.57914 133.48616 1.000 109.63528 277 SER C CA 1
ATOM 10895 C C . SER C 1 274 ? 188.66101 121.73194 134.45730 1.000 111.12498 277 SER C C 1
ATOM 10896 O O . SER C 1 274 ? 189.13823 120.70166 134.94878 1.000 113.13375 277 SER C O 1
ATOM 10899 N N . VAL C 1 275 ? 187.42110 122.14432 134.73548 1.000 109.40857 278 VAL C N 1
ATOM 10900 C CA . VAL C 1 275 ? 186.59669 121.41512 135.69294 1.000 109.77864 278 VAL C CA 1
ATOM 10901 C C . VAL C 1 275 ? 186.27202 120.02230 135.17851 1.000 109.93334 278 VAL C C 1
ATOM 10902 O O . VAL C 1 275 ? 186.22551 119.06147 135.95553 1.000 109.93306 278 VAL C O 1
ATOM 10906 N N . SER C 1 276 ? 186.03450 119.88397 133.87389 1.000 109.29314 279 SER C N 1
ATOM 10907 C CA . SER C 1 276 ? 185.78237 118.56539 133.30759 1.000 108.86452 279 SER C CA 1
ATOM 10908 C C . SER C 1 276 ? 187.00912 117.67607 133.44554 1.000 111.29809 279 SER C C 1
ATOM 10909 O O . SER C 1 276 ? 186.91599 116.53751 133.91876 1.000 112.32721 279 SER C O 1
ATOM 10912 N N . SER C 1 277 ? 188.18055 118.19282 133.06330 1.000 114.67868 280 SER C N 1
ATOM 10913 C CA . SER C 1 277 ? 189.39073 117.37800 133.11570 1.000 112.45648 280 SER C CA 1
ATOM 10914 C C . SER C 1 277 ? 189.73569 116.97937 134.54462 1.000 111.46876 280 SER C C 1
ATOM 10915 O O . SER C 1 277 ? 190.30633 115.90862 134.77727 1.000 110.89281 280 SER C O 1
ATOM 10918 N N . VAL C 1 278 ? 189.39014 117.82036 135.51679 1.000 114.08527 281 VAL C N 1
ATOM 10919 C CA . VAL C 1 278 ? 189.74254 117.54375 136.90521 1.000 114.08569 281 VAL C CA 1
ATOM 10920 C C . VAL C 1 278 ? 188.82738 116.49741 137.53088 1.000 115.14237 281 VAL C C 1
ATOM 10921 O O . VAL C 1 278 ? 189.26154 115.73011 138.39637 1.000 115.46044 281 VAL C O 1
ATOM 10925 N N . ALA C 1 279 ? 187.55985 116.44601 137.11093 1.000 117.37824 282 ALA C N 1
ATOM 10926 C CA . ALA C 1 279 ? 186.60007 115.65550 137.87470 1.000 117.38368 282 ALA C CA 1
ATOM 10927 C C . ALA C 1 279 ? 185.66853 114.76726 137.06062 1.000 117.09560 282 ALA C C 1
ATOM 10928 O O . ALA C 1 279 ? 184.69719 114.26619 137.63639 1.000 117.06932 282 ALA C O 1
ATOM 10930 N N . THR C 1 280 ? 185.92001 114.52934 135.76902 1.000 115.02880 283 THR C N 1
ATOM 10931 C CA . THR C 1 280 ? 185.03632 113.67042 134.98777 1.000 113.90239 283 THR C CA 1
ATOM 10932 C C . THR C 1 280 ? 184.91080 112.26578 135.55827 1.000 115.81885 283 THR C C 1
ATOM 10933 O O . THR C 1 280 ? 183.78836 111.76295 135.67832 1.000 116.76045 283 THR C O 1
ATOM 10937 N N . ASP C 1 281 ? 186.01885 111.62566 135.91057 1.000 118.39236 284 ASP C N 1
ATOM 10938 C CA . ASP C 1 281 ? 185.99261 110.29987 136.50696 1.000 116.68386 284 ASP C CA 1
ATOM 10939 C C . ASP C 1 281 ? 185.60471 110.29996 137.97464 1.000 116.95975 284 ASP C C 1
ATOM 10940 O O . ASP C 1 281 ? 185.00142 109.33115 138.43717 1.000 117.37023 284 ASP C O 1
ATOM 10945 N N . GLU C 1 282 ? 185.93263 111.35638 138.71666 1.000 122.59340 285 GLU C N 1
ATOM 10946 C CA . GLU C 1 282 ? 185.51749 111.44077 140.11112 1.000 123.62096 285 GLU C CA 1
ATOM 10947 C C . GLU C 1 282 ? 184.00020 111.51808 140.22796 1.000 124.65480 285 GLU C C 1
ATOM 10948 O O . GLU C 1 282 ? 183.40419 110.90021 141.11721 1.000 124.02201 285 GLU C O 1
ATOM 10954 N N . LEU C 1 283 ? 183.35386 112.28000 139.33978 1.000 119.37957 286 LEU C N 1
ATOM 10955 C CA . LEU C 1 283 ? 181.89918 112.40229 139.40102 1.000 118.22420 286 LEU C CA 1
ATOM 10956 C C . LEU C 1 283 ? 181.20883 111.16046 138.85400 1.000 118.24274 286 LEU C C 1
ATOM 10957 O O . LEU C 1 283 ? 180.14866 110.76055 139.34889 1.000 118.58822 286 LEU C O 1
ATOM 10962 N N . ALA C 1 284 ? 181.79505 110.53765 137.82873 1.000 117.19573 287 ALA C N 1
ATOM 10963 C CA . ALA C 1 284 ? 181.13016 109.42522 137.15756 1.000 117.30988 287 ALA C CA 1
ATOM 10964 C C . ALA C 1 284 ? 180.89784 108.25704 138.10645 1.000 119.45240 287 ALA C C 1
ATOM 10965 O O . ALA C 1 284 ? 179.83759 107.62234 138.07579 1.000 120.15405 287 ALA C O 1
ATOM 10967 N N . ALA C 1 285 ? 181.87153 107.96358 138.96178 1.000 121.45157 288 ALA C N 1
ATOM 10968 C CA . ALA C 1 285 ? 181.75721 106.87104 139.91524 1.000 120.46641 288 ALA C CA 1
ATOM 10969 C C . ALA C 1 285 ? 181.06451 107.27101 141.21171 1.000 119.48090 288 ALA C C 1
ATOM 10970 O O . ALA C 1 285 ? 180.67004 106.38936 141.98023 1.000 120.94359 288 ALA C O 1
ATOM 10972 N N . ALA C 1 286 ? 180.89575 108.56414 141.47295 1.000 118.29558 289 ALA C N 1
ATOM 10973 C CA . ALA C 1 286 ? 180.34764 109.00912 142.74762 1.000 120.15502 289 ALA C CA 1
ATOM 10974 C C . ALA C 1 286 ? 178.82670 108.99327 142.78713 1.000 121.72087 289 ALA C C 1
ATOM 10975 O O . ALA C 1 286 ? 178.25076 109.25343 143.84924 1.000 121.10719 289 ALA C O 1
ATOM 10977 N N . LEU C 1 287 ? 178.16529 108.70552 141.66886 1.000 117.93951 290 LEU C N 1
ATOM 10978 C CA . LEU C 1 287 ? 176.71032 108.67688 141.61847 1.000 118.01028 290 LEU C CA 1
ATOM 10979 C C . LEU C 1 287 ? 176.11927 107.39921 142.19793 1.000 118.24681 290 LEU C C 1
ATOM 10980 O O . LEU C 1 287 ? 174.92073 107.36955 142.49876 1.000 115.36327 290 LEU C O 1
ATOM 10985 N N . THR C 1 288 ? 176.93063 106.35760 142.37675 1.000 126.19685 291 THR C N 1
ATOM 10986 C CA . THR C 1 288 ? 176.45959 105.05212 142.82194 1.000 123.49588 291 THR C CA 1
ATOM 10987 C C . THR C 1 288 ? 176.07080 105.02018 144.29344 1.000 123.05883 291 THR C C 1
ATOM 10988 O O . THR C 1 288 ? 175.52452 104.00916 144.74620 1.000 122.41306 291 THR C O 1
ATOM 10992 N N . ILE C 1 289 ? 176.33246 106.08584 145.04804 1.000 131.04037 292 ILE C N 1
ATOM 10993 C CA . ILE C 1 289 ? 176.00831 106.11064 146.46938 1.000 131.91637 292 ILE C CA 1
ATOM 10994 C C . ILE C 1 289 ? 174.50134 106.24351 146.62961 1.000 131.49672 292 ILE C C 1
ATOM 10995 O O . ILE C 1 289 ? 173.94804 107.34328 146.52089 1.000 131.80265 292 ILE C O 1
ATOM 11000 N N . GLY C 1 290 ? 173.83218 105.12357 146.89184 1.000 131.30264 293 GLY C N 1
ATOM 11001 C CA . GLY C 1 290 ? 172.39065 105.10799 147.03208 1.000 130.61111 293 GLY C CA 1
ATOM 11002 C C . GLY C 1 290 ? 171.89412 105.99741 148.15025 1.000 131.13417 293 GLY C C 1
ATOM 11003 O O . GLY C 1 290 ? 170.84525 106.63696 148.02597 1.000 130.32021 293 GLY C O 1
ATOM 11004 N N . GLY C 1 291 ? 172.64125 106.04078 149.25001 1.000 137.53487 294 GLY C N 1
ATOM 11005 C CA . GLY C 1 291 ? 172.28604 106.87659 150.37856 1.000 137.92484 294 GLY C CA 1
ATOM 11006 C C . GLY C 1 291 ? 172.22738 108.34562 150.02116 1.000 138.84328 294 GLY C C 1
ATOM 11007 O O . GLY C 1 291 ? 173.18106 108.89493 149.46115 1.000 138.92587 294 GLY C O 1
ATOM 11008 N N . LYS C 1 292 ? 171.10222 108.98952 150.34039 1.000 141.91329 295 LYS C N 1
ATOM 11009 C CA . LYS C 1 292 ? 170.92284 110.39371 149.98739 1.000 142.41968 295 LYS C CA 1
ATOM 11010 C C . LYS C 1 292 ? 171.94275 111.27793 150.69359 1.000 143.01167 295 LYS C C 1
ATOM 11011 O O . LYS C 1 292 ? 172.63038 112.08315 150.05131 1.000 142.20147 295 LYS C O 1
ATOM 11017 N N . ALA C 1 293 ? 172.06086 111.13415 152.01549 1.000 142.93734 296 ALA C N 1
ATOM 11018 C CA . ALA C 1 293 ? 173.00376 111.95022 152.77196 1.000 141.97504 296 ALA C CA 1
ATOM 11019 C C . ALA C 1 293 ? 174.43663 111.67677 152.33614 1.000 142.27516 296 ALA C C 1
ATOM 11020 O O . ALA C 1 293 ? 175.22801 112.60641 152.15191 1.000 142.69192 296 ALA C O 1
ATOM 11022 N N . GLU C 1 294 ? 174.78716 110.40111 152.15984 1.000 142.43163 297 GLU C N 1
ATOM 11023 C CA . GLU C 1 294 ? 176.12821 110.06242 151.69360 1.000 142.26609 297 GLU C CA 1
ATOM 11024 C C . GLU C 1 294 ? 176.37477 110.61056 150.29453 1.000 142.45103 297 GLU C C 1
ATOM 11025 O O . GLU C 1 294 ? 177.46769 111.10845 149.99566 1.000 141.53025 297 GLU C O 1
ATOM 11031 N N . ARG C 1 295 ? 175.36401 110.52823 149.42666 1.000 138.54382 298 ARG C N 1
ATOM 11032 C CA . ARG C 1 295 ? 175.48293 111.05788 148.07255 1.000 137.36224 298 ARG C CA 1
ATOM 11033 C C . ARG C 1 295 ? 175.78707 112.54979 148.08972 1.000 137.52562 298 ARG C C 1
ATOM 11034 O O . ARG C 1 295 ? 176.75167 113.00881 147.46387 1.000 137.05507 298 ARG C O 1
ATOM 11042 N N . ASP C 1 296 ? 174.97959 113.32422 148.81913 1.000 141.46519 299 ASP C N 1
ATOM 11043 C CA . ASP C 1 296 ? 175.19105 114.76678 148.84141 1.000 141.73559 299 ASP C CA 1
ATOM 11044 C C . ASP C 1 296 ? 176.48659 115.13087 149.55390 1.000 142.08988 299 ASP C C 1
ATOM 11045 O O . ASP C 1 296 ? 177.13955 116.11117 149.18082 1.000 141.39528 299 ASP C O 1
ATOM 11050 N N . GLN C 1 297 ? 176.87787 114.36037 150.57188 1.000 141.83674 300 GLN C N 1
ATOM 11051 C CA . GLN C 1 297 ? 178.13672 114.62677 151.25601 1.000 140.76949 300 GLN C CA 1
ATOM 11052 C C . GLN C 1 297 ? 179.31696 114.42197 150.31705 1.000 140.64188 300 GLN C C 1
ATOM 11053 O O . GLN C 1 297 ? 180.23322 115.24974 150.26346 1.000 141.34556 300 GLN C O 1
ATOM 11059 N N . ARG C 1 298 ? 179.30575 113.32518 149.55581 1.000 135.08003 301 ARG C N 1
ATOM 11060 C CA . ARG C 1 298 ? 180.36780 113.09983 148.58221 1.000 134.98132 301 ARG C CA 1
ATOM 11061 C C . ARG C 1 298 ? 180.37198 114.19069 147.51966 1.000 136.47976 301 ARG C C 1
ATOM 11062 O O . ARG C 1 298 ? 181.43898 114.65949 147.09991 1.000 135.86799 301 ARG C O 1
ATOM 11070 N N . ILE C 1 299 ? 179.18389 114.61655 147.08308 1.000 138.20368 302 ILE C N 1
ATOM 11071 C CA . ILE C 1 299 ? 179.09594 115.66521 146.07142 1.000 137.96301 302 ILE C CA 1
ATOM 11072 C C . ILE C 1 299 ? 179.70409 116.96395 146.58491 1.000 138.32155 302 ILE C C 1
ATOM 11073 O O . ILE C 1 299 ? 180.50700 117.60466 145.89417 1.000 138.86399 302 ILE C O 1
ATOM 11078 N N . ASP C 1 300 ? 179.34234 117.37190 147.80417 1.000 139.09084 303 ASP C N 1
ATOM 11079 C CA . ASP C 1 300 ? 179.87607 118.62368 148.32991 1.000 138.65129 303 ASP C CA 1
ATOM 11080 C C . ASP C 1 300 ? 181.36851 118.51723 148.60904 1.000 137.48325 303 ASP C C 1
ATOM 11081 O O . ASP C 1 300 ? 182.09986 119.49585 148.42551 1.000 136.47580 303 ASP C O 1
ATOM 11086 N N . GLU C 1 301 ? 181.83885 117.34585 149.04457 1.000 136.83529 304 GLU C N 1
ATOM 11087 C CA . GLU C 1 301 ? 183.27135 117.15299 149.23724 1.000 137.00622 304 GLU C CA 1
ATOM 11088 C C . GLU C 1 301 ? 184.02323 117.32956 147.92618 1.000 137.33462 304 GLU C C 1
ATOM 11089 O O . GLU C 1 301 ? 185.04923 118.01883 147.87107 1.000 137.48720 304 GLU C O 1
ATOM 11095 N N . ILE C 1 302 ? 183.51656 116.72013 146.85235 1.000 130.76820 305 ILE C N 1
ATOM 11096 C CA . ILE C 1 302 ? 184.18065 116.83635 145.55840 1.000 130.32936 305 ILE C CA 1
ATOM 11097 C C . ILE C 1 302 ? 184.15035 118.27936 145.07445 1.000 130.87408 305 ILE C C 1
ATOM 11098 O O . ILE C 1 302 ? 185.13714 118.78846 144.52612 1.000 130.81719 305 ILE C O 1
ATOM 11103 N N . LYS C 1 303 ? 183.01799 118.96066 145.26575 1.000 128.22081 306 LYS C N 1
ATOM 11104 C CA . LYS C 1 303 ? 182.91245 120.35069 144.83496 1.000 127.76055 306 LYS C CA 1
ATOM 11105 C C . LYS C 1 303 ? 183.89798 121.23496 145.58790 1.000 129.46240 306 LYS C C 1
ATOM 11106 O O . LYS C 1 303 ? 184.56826 122.08353 144.99060 1.000 129.99523 306 LYS C O 1
ATOM 11112 N N . THR C 1 304 ? 184.00024 121.04900 146.90613 1.000 134.41613 307 THR C N 1
ATOM 11113 C CA . THR C 1 304 ? 184.93315 121.84543 147.69647 1.000 133.77779 307 THR C CA 1
ATOM 11114 C C . THR C 1 304 ? 186.37468 121.55306 147.30546 1.000 132.71876 307 THR C C 1
ATOM 11115 O O . THR C 1 304 ? 187.20905 122.46398 147.25229 1.000 132.54807 307 THR C O 1
ATOM 11119 N N . GLN C 1 305 ? 186.68785 120.28521 147.03509 1.000 132.81455 308 GLN C N 1
ATOM 11120 C CA . GLN C 1 305 ? 188.03765 119.92613 146.61679 1.000 133.71471 308 GLN C CA 1
ATOM 11121 C C . GLN C 1 305 ? 188.38802 120.59150 145.28976 1.000 135.15662 308 GLN C C 1
ATOM 11122 O O . GLN C 1 305 ? 189.48554 121.14049 145.12185 1.000 136.04302 308 GLN C O 1
ATOM 11128 N N . VAL C 1 306 ? 187.45033 120.57522 144.33971 1.000 134.02284 309 VAL C N 1
ATOM 11129 C CA . VAL C 1 306 ? 187.68592 121.22537 143.05299 1.000 133.33057 309 VAL C CA 1
ATOM 11130 C C . VAL C 1 306 ? 187.84033 122.72960 143.23437 1.000 133.49008 309 VAL C C 1
ATOM 11131 O O . VAL C 1 306 ? 188.69892 123.36213 142.60566 1.000 133.04643 309 VAL C O 1
ATOM 11135 N N . VAL C 1 307 ? 187.00533 123.32626 144.08782 1.000 134.84069 310 VAL C N 1
ATOM 11136 C CA . VAL C 1 307 ? 187.05909 124.76835 144.30874 1.000 134.99646 310 VAL C CA 1
ATOM 11137 C C . VAL C 1 307 ? 188.40473 125.16475 144.89846 1.000 134.94489 310 VAL C C 1
ATOM 11138 O O . VAL C 1 307 ? 189.02743 126.14214 144.46862 1.000 134.07805 310 VAL C O 1
ATOM 11142 N N . GLN C 1 308 ? 188.87585 124.41052 145.89323 1.000 138.65523 311 GLN C N 1
ATOM 11143 C CA . GLN C 1 308 ? 190.15938 124.73694 146.50164 1.000 138.33719 311 GLN C CA 1
ATOM 11144 C C . GLN C 1 308 ? 191.31151 124.52379 145.52819 1.000 139.06461 311 GLN C C 1
ATOM 11145 O O . GLN C 1 308 ? 192.26884 125.30480 145.53257 1.000 138.87350 311 GLN C O 1
ATOM 11151 N N . ARG C 1 309 ? 191.24946 123.48346 144.69141 1.000 138.43691 312 ARG C N 1
ATOM 11152 C CA . ARG C 1 309 ? 192.30831 123.29293 143.70425 1.000 136.67398 312 ARG C CA 1
ATOM 11153 C C . ARG C 1 309 ? 192.34133 124.43064 142.69179 1.000 137.18690 312 ARG C C 1
ATOM 11154 O O . ARG C 1 309 ? 193.41774 124.91668 142.32734 1.000 136.94811 312 ARG C O 1
ATOM 11162 N N . LEU C 1 310 ? 191.17590 124.86247 142.21480 1.000 137.87901 313 LEU C N 1
ATOM 11163 C CA . LEU C 1 310 ? 191.12529 125.82821 141.12495 1.000 138.35857 313 LEU C CA 1
ATOM 11164 C C . LEU C 1 310 ? 191.06895 127.27608 141.59375 1.000 139.27605 313 LEU C C 1
ATOM 11165 O O . LEU C 1 310 ? 191.05874 128.17873 140.74996 1.000 138.96450 313 LEU C O 1
ATOM 11170 N N . ALA C 1 311 ? 191.02771 127.52285 142.90495 1.000 141.62133 314 ALA C N 1
ATOM 11171 C CA . ALA C 1 311 ? 190.91035 128.89390 143.39267 1.000 140.94364 314 ALA C CA 1
ATOM 11172 C C . ALA C 1 311 ? 192.12848 129.72742 143.01757 1.000 140.82197 314 ALA C C 1
ATOM 11173 O O . ALA C 1 311 ? 191.99575 130.88597 142.60650 1.000 140.29588 314 ALA C O 1
ATOM 11175 N N . ASP C 1 312 ? 193.32513 129.15707 143.15249 1.000 143.57584 315 ASP C N 1
ATOM 11176 C CA . ASP C 1 312 ? 194.53541 129.92275 142.87955 1.000 143.61680 315 ASP C CA 1
ATOM 11177 C C . ASP C 1 312 ? 194.73658 130.13098 141.38395 1.000 143.57270 315 ASP C C 1
ATOM 11178 O O . ASP C 1 312 ? 195.26069 131.16712 140.95944 1.000 143.10458 315 ASP C O 1
ATOM 11183 N N . THR C 1 313 ? 194.32808 129.15623 140.56946 1.000 141.15769 316 THR C N 1
ATOM 11184 C CA . THR C 1 313 ? 194.60017 129.22354 139.13678 1.000 141.01534 316 THR C CA 1
ATOM 11185 C C . THR C 1 313 ? 193.86917 130.38499 138.47417 1.000 141.51533 316 THR C C 1
ATOM 11186 O O . THR C 1 313 ? 194.42983 131.05967 137.60313 1.000 141.33948 316 THR C O 1
ATOM 11190 N N . TYR C 1 314 ? 192.61770 130.63062 138.86137 1.000 136.59864 317 TYR C N 1
ATOM 11191 C CA . TYR C 1 314 ? 191.78370 131.62775 138.20281 1.000 135.62220 317 TYR C CA 1
ATOM 11192 C C . TYR C 1 314 ? 191.62255 132.89861 139.03000 1.000 135.66647 317 TYR C C 1
ATOM 11193 O O . TYR C 1 314 ? 190.74789 133.72130 138.73841 1.000 135.52589 317 TYR C O 1
ATOM 11202 N N . GLU C 1 315 ? 192.43977 133.07028 140.06756 1.000 142.42149 318 GLU C N 1
ATOM 11203 C CA . GLU C 1 315 ? 192.49288 134.28652 140.87527 1.000 143.06256 318 GLU C CA 1
ATOM 11204 C C . GLU C 1 315 ? 191.22156 134.52363 141.68167 1.000 142.19837 318 GLU C C 1
ATOM 11205 O O . GLU C 1 315 ? 191.07007 135.58667 142.29407 1.000 141.13959 318 GLU C O 1
ATOM 11211 N N . GLY C 1 316 ? 190.30534 133.56317 141.69441 1.000 135.13679 319 GLY C N 1
ATOM 11212 C CA . GLY C 1 316 ? 189.02141 133.70285 142.34719 1.000 134.59237 319 GLY C CA 1
ATOM 11213 C C . GLY C 1 316 ? 187.94690 134.01204 141.32818 1.000 135.55942 319 GLY C C 1
ATOM 11214 O O . GLY C 1 316 ? 187.73040 135.17204 140.96483 1.000 133.63043 319 GLY C O 1
ATOM 11215 N N . ARG C 1 317 ? 187.26629 132.96767 140.86094 1.000 127.95453 320 ARG C N 1
ATOM 11216 C CA . ARG C 1 317 ? 186.21787 133.08620 139.86102 1.000 125.73686 320 ARG C CA 1
ATOM 11217 C C . ARG C 1 317 ? 185.11390 132.09063 140.22351 1.000 125.72944 320 ARG C C 1
ATOM 11218 O O . ARG C 1 317 ? 184.61000 131.34572 139.38814 1.000 125.83896 320 ARG C O 1
ATOM 11226 N N . GLU C 1 318 ? 184.75162 132.07929 141.51004 1.000 126.09033 321 GLU C N 1
ATOM 11227 C CA . GLU C 1 318 ? 184.00623 130.96594 142.09521 1.000 125.40961 321 GLU C CA 1
ATOM 11228 C C . GLU C 1 318 ? 182.66465 130.74249 141.40714 1.000 125.13450 321 GLU C C 1
ATOM 11229 O O . GLU C 1 318 ? 182.18142 129.60822 141.32192 1.000 125.58727 321 GLU C O 1
ATOM 11235 N N . LYS C 1 319 ? 182.04315 131.81411 140.91531 1.000 117.19060 322 LYS C N 1
ATOM 11236 C CA . LYS C 1 319 ? 180.75513 131.67816 140.24457 1.000 117.70045 322 LYS C CA 1
ATOM 11237 C C . LYS C 1 319 ? 180.87672 130.82663 138.98505 1.000 117.62264 322 LYS C C 1
ATOM 11238 O O . LYS C 1 319 ? 180.04781 129.94515 138.72785 1.000 118.52036 322 LYS C O 1
ATOM 11244 N N . GLU C 1 320 ? 181.92109 131.07176 138.19233 1.000 109.70658 323 GLU C N 1
ATOM 11245 C CA . GLU C 1 320 ? 182.10175 130.32210 136.95381 1.000 109.87103 323 GLU C CA 1
ATOM 11246 C C . GLU C 1 320 ? 182.34374 128.84358 137.23124 1.000 111.84013 323 GLU C C 1
ATOM 11247 O O . GLU C 1 320 ? 181.77633 127.97385 136.56002 1.000 113.47725 323 GLU C O 1
ATOM 11253 N N . VAL C 1 321 ? 183.18268 128.53683 138.22196 1.000 110.74069 324 VAL C N 1
ATOM 11254 C CA . VAL C 1 321 ? 183.47058 127.13914 138.52706 1.000 109.78325 324 VAL C CA 1
ATOM 11255 C C . VAL C 1 321 ? 182.24047 126.45321 139.10966 1.000 110.17163 324 VAL C C 1
ATOM 11256 O O . VAL C 1 321 ? 181.96525 125.28445 138.80945 1.000 111.06749 324 VAL C O 1
ATOM 11260 N N . GLY C 1 322 ? 181.47142 127.16792 139.93277 1.000 101.84636 325 GLY C N 1
ATOM 11261 C CA . GLY C 1 322 ? 180.24075 126.59964 140.45305 1.000 100.07766 325 GLY C CA 1
ATOM 11262 C C . GLY C 1 322 ? 179.24076 126.28815 139.35829 1.000 101.35527 325 GLY C C 1
ATOM 11263 O O . GLY C 1 322 ? 178.56831 125.25594 139.39426 1.000 103.76204 325 GLY C O 1
ATOM 11264 N N . ALA C 1 323 ? 179.12373 127.17977 138.37268 1.000 96.59688 326 ALA C N 1
ATOM 11265 C CA . ALA C 1 323 ? 178.24436 126.91005 137.24167 1.000 96.36349 326 ALA C CA 1
ATOM 11266 C C . ALA C 1 323 ? 178.73726 125.73385 136.40627 1.000 98.89027 326 ALA C C 1
ATOM 11267 O O . ALA C 1 323 ? 177.93583 124.87883 136.00522 1.000 101.06058 326 ALA C O 1
ATOM 11269 N N . ALA C 1 324 ? 180.04287 125.67430 136.13315 1.000 96.39272 327 ALA C N 1
ATOM 11270 C CA . ALA C 1 324 ? 180.57970 124.60126 135.30447 1.000 96.52601 327 ALA C CA 1
ATOM 11271 C C . ALA C 1 324 ? 180.42534 123.24191 135.97145 1.000 98.16005 327 ALA C C 1
ATOM 11272 O O . ALA C 1 324 ? 180.15493 122.24576 135.28930 1.000 99.27044 327 ALA C O 1
ATOM 11274 N N . PHE C 1 325 ? 180.60274 123.17797 137.29203 1.000 97.03887 328 PHE C N 1
ATOM 11275 C CA . PHE C 1 325 ? 180.42934 121.91665 138.00258 1.000 96.15445 328 PHE C CA 1
ATOM 11276 C C . PHE C 1 325 ? 179.00604 121.39509 137.85029 1.000 97.88901 328 PHE C C 1
ATOM 11277 O O . PHE C 1 325 ? 178.79063 120.21068 137.56297 1.000 98.63287 328 PHE C O 1
ATOM 11285 N N . ARG C 1 326 ? 178.01817 122.27485 138.02595 1.000 90.15343 329 ARG C N 1
ATOM 11286 C CA . ARG C 1 326 ? 176.62724 121.86395 137.87609 1.000 89.32206 329 ARG C CA 1
ATOM 11287 C C . ARG C 1 326 ? 176.32601 121.44908 136.44270 1.000 89.61457 329 ARG C C 1
ATOM 11288 O O . ARG C 1 326 ? 175.58438 120.48492 136.20930 1.000 91.15392 329 ARG C O 1
ATOM 11296 N N . ALA C 1 327 ? 176.89132 122.16472 135.46862 1.000 83.54260 330 ALA C N 1
ATOM 11297 C CA . ALA C 1 327 ? 176.68918 121.79331 134.07237 1.000 83.66455 330 ALA C CA 1
ATOM 11298 C C . ALA C 1 327 ? 177.22465 120.39316 133.79379 1.000 85.68670 330 ALA C C 1
ATOM 11299 O O . ALA C 1 327 ? 176.55150 119.56974 133.16072 1.000 86.71952 330 ALA C O 1
ATOM 11301 N N . LEU C 1 328 ? 178.43307 120.10011 134.28021 1.000 88.93726 331 LEU C N 1
ATOM 11302 C CA . LEU C 1 328 ? 179.01642 118.77725 134.07345 1.000 89.18729 331 LEU C CA 1
ATOM 11303 C C . LEU C 1 328 ? 178.19550 117.69693 134.76513 1.000 86.38885 331 LEU C C 1
ATOM 11304 O O . LEU C 1 328 ? 177.99140 116.60732 134.21234 1.000 87.38085 331 LEU C O 1
ATOM 11309 N N . THR C 1 329 ? 177.72159 117.98087 135.97890 1.000 79.50699 332 THR C N 1
ATOM 11310 C CA . THR C 1 329 ? 176.90734 117.01484 136.70679 1.000 81.65983 332 THR C CA 1
ATOM 11311 C C . THR C 1 329 ? 175.63703 116.67825 135.93783 1.000 84.69048 332 THR C C 1
ATOM 11312 O O . THR C 1 329 ? 175.27714 115.50248 135.78759 1.000 85.42343 332 THR C O 1
ATOM 11316 N N . LYS C 1 330 ? 174.94487 117.70564 135.43972 1.000 78.19188 333 LYS C N 1
ATOM 11317 C CA . LYS C 1 330 ? 173.73629 117.47320 134.65879 1.000 75.37867 333 LYS C CA 1
ATOM 11318 C C . LYS C 1 330 ? 174.03729 116.69148 133.38862 1.000 75.51646 333 LYS C C 1
ATOM 11319 O O . LYS C 1 330 ? 173.28418 115.77591 133.02397 1.000 77.63947 333 LYS C O 1
ATOM 11325 N N . LYS C 1 331 ? 175.13825 117.02346 132.71325 1.000 76.59821 334 LYS C N 1
ATOM 11326 C CA . LYS C 1 331 ? 175.49157 116.33061 131.48266 1.000 76.81220 334 LYS C CA 1
ATOM 11327 C C . LYS C 1 331 ? 175.77809 114.85350 131.71882 1.000 78.88001 334 LYS C C 1
ATOM 11328 O O . LYS C 1 331 ? 175.43728 114.02672 130.86805 1.000 77.87585 334 LYS C O 1
ATOM 11334 N N . LEU C 1 332 ? 176.39839 114.50288 132.84453 1.000 78.52099 335 LEU C N 1
ATOM 11335 C CA . LEU C 1 332 ? 176.64145 113.09459 133.14722 1.000 77.12197 335 LEU C CA 1
ATOM 11336 C C . LEU C 1 332 ? 175.37744 112.35856 133.58482 1.000 75.73419 335 LEU C C 1
ATOM 11337 O O . LEU C 1 332 ? 175.16874 111.19557 133.20496 1.000 75.92944 335 LEU C O 1
ATOM 11342 N N . VAL C 1 333 ? 174.52908 113.01067 134.38356 1.000 69.69821 336 VAL C N 1
ATOM 11343 C CA . VAL C 1 333 ? 173.30125 112.35998 134.82955 1.000 67.70813 336 VAL C CA 1
ATOM 11344 C C . VAL C 1 333 ? 172.38732 112.05537 133.65015 1.000 67.45201 336 VAL C C 1
ATOM 11345 O O . VAL C 1 333 ? 171.73323 111.00268 133.61669 1.000 67.80286 336 VAL C O 1
ATOM 11349 N N . ARG C 1 334 ? 172.31567 112.96173 132.67153 1.000 65.30021 337 ARG C N 1
ATOM 11350 C CA . ARG C 1 334 ? 171.49486 112.69389 131.49589 1.000 62.07199 337 ARG C CA 1
ATOM 11351 C C . ARG C 1 334 ? 171.98960 111.46908 130.73596 1.000 66.10697 337 ARG C C 1
ATOM 11352 O O . ARG C 1 334 ? 171.17989 110.65313 130.27633 1.000 65.55370 337 ARG C O 1
ATOM 11360 N N . GLN C 1 335 ? 173.30976 111.32213 130.60306 1.000 77.08096 338 GLN C N 1
ATOM 11361 C CA . GLN C 1 335 ? 173.87196 110.13737 129.96446 1.000 71.98875 338 GLN C CA 1
ATOM 11362 C C . GLN C 1 335 ? 173.51396 108.87174 130.72619 1.000 71.13974 338 GLN C C 1
ATOM 11363 O O . GLN C 1 335 ? 173.19166 107.84811 130.11537 1.000 71.70935 338 GLN C O 1
ATOM 11369 N N . ARG C 1 336 ? 173.58797 108.91198 132.05730 1.000 67.32392 339 ARG C N 1
ATOM 11370 C CA . ARG C 1 336 ? 173.22981 107.72311 132.82658 1.000 66.85866 339 ARG C CA 1
ATOM 11371 C C . ARG C 1 336 ? 171.76937 107.34412 132.61103 1.000 70.95923 339 ARG C C 1
ATOM 11372 O O . ARG C 1 336 ? 171.45112 106.16106 132.42227 1.000 70.16448 339 ARG C O 1
ATOM 11380 N N . ILE C 1 337 ? 170.87388 108.33703 132.61360 1.000 64.93667 340 ILE C N 1
ATOM 11381 C CA . ILE C 1 337 ? 169.45756 108.06356 132.37771 1.000 59.66231 340 ILE C CA 1
ATOM 11382 C C . ILE C 1 337 ? 169.25665 107.44054 131.00520 1.000 61.67371 340 ILE C C 1
ATOM 11383 O O . ILE C 1 337 ? 168.52638 106.45606 130.85304 1.000 62.55787 340 ILE C O 1
ATOM 11388 N N . LEU C 1 338 ? 169.89209 108.01139 129.98249 1.000 63.36191 341 LEU C N 1
ATOM 11389 C CA . LEU C 1 338 ? 169.65520 107.53226 128.62614 1.000 62.40662 341 LEU C CA 1
ATOM 11390 C C . LEU C 1 338 ? 170.26252 106.15473 128.40588 1.000 64.89467 341 LEU C C 1
ATOM 11391 O O . LEU C 1 338 ? 169.73331 105.35791 127.62486 1.000 66.18654 341 LEU C O 1
ATOM 11396 N N . THR C 1 339 ? 171.36923 105.85058 129.08342 1.000 69.43445 342 THR C N 1
ATOM 11397 C CA . THR C 1 339 ? 172.05680 104.59231 128.82160 1.000 69.47799 342 THR C CA 1
ATOM 11398 C C . THR C 1 339 ? 171.44241 103.43738 129.60151 1.000 70.21413 342 THR C C 1
ATOM 11399 O O . THR C 1 339 ? 171.13834 102.39031 129.02028 1.000 71.32805 342 THR C O 1
ATOM 11403 N N . ASP C 1 340 ? 171.25007 103.59333 130.91637 1.000 71.17111 343 ASP C N 1
ATOM 11404 C CA . ASP C 1 340 ? 170.83444 102.42809 131.69015 1.000 69.93027 343 ASP C CA 1
ATOM 11405 C C . ASP C 1 340 ? 169.65210 102.71267 132.61208 1.000 68.77739 343 ASP C C 1
ATOM 11406 O O . ASP C 1 340 ? 169.46027 102.00640 133.60643 1.000 70.89710 343 ASP C O 1
ATOM 11411 N N . HIS C 1 341 ? 168.84066 103.71637 132.28775 1.000 65.13118 344 HIS C N 1
ATOM 11412 C CA . HIS C 1 341 ? 167.62182 104.02409 133.03793 1.000 60.78379 344 HIS C CA 1
ATOM 11413 C C . HIS C 1 341 ? 167.92068 104.29115 134.51201 1.000 62.38443 344 HIS C C 1
ATOM 11414 O O . HIS C 1 341 ? 167.22233 103.82896 135.41454 1.000 62.76952 344 HIS C O 1
ATOM 11421 N N . PHE C 1 342 ? 168.98767 105.04422 134.74220 1.000 67.20430 345 PHE C N 1
ATOM 11422 C CA . PHE C 1 342 ? 169.37416 105.52908 136.05885 1.000 63.16117 345 PHE C CA 1
ATOM 11423 C C . PHE C 1 342 ? 168.43321 106.64460 136.49221 1.000 64.07249 345 PHE C C 1
ATOM 11424 O O . PHE C 1 342 ? 168.12130 107.53523 135.69863 1.000 69.27764 345 PHE C O 1
ATOM 11432 N N . ARG C 1 343 ? 167.97527 106.59527 137.73860 1.000 49.41816 346 ARG C N 1
ATOM 11433 C CA . ARG C 1 343 ? 167.24750 107.70853 138.32911 1.000 51.27599 346 ARG C CA 1
ATOM 11434 C C . ARG C 1 343 ? 167.93099 108.15732 139.61209 1.000 49.05460 346 ARG C C 1
ATOM 11435 O O . ARG C 1 343 ? 168.53667 107.35761 140.32723 1.000 51.98581 346 ARG C O 1
ATOM 11443 N N . ILE C 1 344 ? 167.81697 109.45516 139.89594 1.000 56.88947 347 ILE C N 1
ATOM 11444 C CA . ILE C 1 344 ? 168.60068 110.07049 140.96262 1.000 59.80415 347 ILE C CA 1
ATOM 11445 C C . ILE C 1 344 ? 168.21537 109.52768 142.33338 1.000 60.23941 347 ILE C C 1
ATOM 11446 O O . ILE C 1 344 ? 169.06175 109.43985 143.22980 1.000 61.36504 347 ILE C O 1
ATOM 11451 N N . ASP C 1 345 ? 166.94664 109.17333 142.53350 1.000 58.76110 348 ASP C N 1
ATOM 11452 C CA . ASP C 1 345 ? 166.48710 108.64202 143.81076 1.000 53.47801 348 ASP C CA 1
ATOM 11453 C C . ASP C 1 345 ? 166.40305 107.12084 143.82752 1.000 59.32117 348 ASP C C 1
ATOM 11454 O O . ASP C 1 345 ? 166.00002 106.54638 144.84183 1.000 60.24898 348 ASP C O 1
ATOM 11459 N N . GLY C 1 346 ? 166.76144 106.45497 142.73515 1.000 55.18677 349 GLY C N 1
ATOM 11460 C CA . GLY C 1 346 ? 166.77686 105.01004 142.69778 1.000 49.23891 349 GLY C CA 1
ATOM 11461 C C . GLY C 1 346 ? 165.52376 104.33680 142.18020 1.000 51.67818 349 GLY C C 1
ATOM 11462 O O . GLY C 1 346 ? 165.52981 103.11155 142.01876 1.000 54.26947 349 GLY C O 1
ATOM 11463 N N . ARG C 1 347 ? 164.45371 105.08000 141.91143 1.000 52.58265 350 ARG C N 1
ATOM 11464 C CA . ARG C 1 347 ? 163.26121 104.45977 141.35353 1.000 50.97804 350 ARG C CA 1
ATOM 11465 C C . ARG C 1 347 ? 163.50996 103.96562 139.93369 1.000 50.80136 350 ARG C C 1
ATOM 11466 O O . ARG C 1 347 ? 164.44465 104.38649 139.25097 1.000 53.90620 350 ARG C O 1
ATOM 11474 N N . GLY C 1 348 ? 162.64295 103.06284 139.49221 1.000 44.07744 351 GLY C N 1
ATOM 11475 C CA . GLY C 1 348 ? 162.59423 102.69185 138.09803 1.000 42.17623 351 GLY C CA 1
ATOM 11476 C C . GLY C 1 348 ? 161.84804 103.71429 137.26225 1.000 48.05508 351 GLY C C 1
ATOM 11477 O O . GLY C 1 348 ? 161.32535 104.70855 137.75788 1.000 51.80019 351 GLY C O 1
ATOM 11478 N N . ILE C 1 349 ? 161.78591 103.43632 135.96092 1.000 50.68319 352 ILE C N 1
ATOM 11479 C CA . ILE C 1 349 ? 161.24222 104.39329 135.00107 1.000 48.58824 352 ILE C CA 1
ATOM 11480 C C . ILE C 1 349 ? 159.75218 104.63997 135.20411 1.000 49.00647 352 ILE C C 1
ATOM 11481 O O . ILE C 1 349 ? 159.27170 105.75487 134.97793 1.000 48.08157 352 ILE C O 1
ATOM 11486 N N . THR C 1 350 ? 158.99170 103.62286 135.60622 1.000 46.07485 353 THR C N 1
ATOM 11487 C CA . THR C 1 350 ? 157.54176 103.75159 135.70891 1.000 43.88224 353 THR C CA 1
ATOM 11488 C C . THR C 1 350 ? 157.04554 103.74944 137.15143 1.000 45.15291 353 THR C C 1
ATOM 11489 O O . THR C 1 350 ? 155.85337 103.54495 137.38684 1.000 54.59029 353 THR C O 1
ATOM 11493 N N . ASP C 1 351 ? 157.92179 103.98856 138.11943 1.000 46.34274 354 ASP C N 1
ATOM 11494 C CA . ASP C 1 351 ? 157.55944 103.89677 139.52667 1.000 45.55964 354 ASP C CA 1
ATOM 11495 C C . ASP C 1 351 ? 157.02508 105.22148 140.05495 1.000 46.85599 354 ASP C C 1
ATOM 11496 O O . ASP C 1 351 ? 157.53378 106.29111 139.71518 1.000 50.55913 354 ASP C O 1
ATOM 11501 N N . ILE C 1 352 ? 156.00186 105.13508 140.89891 1.000 43.42449 355 ILE C N 1
ATOM 11502 C CA . ILE C 1 352 ? 155.44163 106.28033 141.60508 1.000 43.01532 355 ILE C CA 1
ATOM 11503 C C . ILE C 1 352 ? 155.97710 106.28230 143.02927 1.000 44.32140 355 ILE C C 1
ATOM 11504 O O . ILE C 1 352 ? 156.32586 105.23704 143.58514 1.000 53.59740 355 ILE C O 1
ATOM 11509 N N . ARG C 1 353 ? 156.04019 107.46531 143.63132 1.000 38.80965 356 ARG C N 1
ATOM 11510 C CA . ARG C 1 353 ? 156.44228 107.57382 145.02456 1.000 41.60852 356 ARG C CA 1
ATOM 11511 C C . ARG C 1 353 ? 155.32491 107.07114 145.94273 1.000 45.02308 356 ARG C C 1
ATOM 11512 O O . ARG C 1 353 ? 154.21095 106.77410 145.50727 1.000 51.78224 356 ARG C O 1
ATOM 11520 N N . ALA C 1 354 ? 155.63793 106.97058 147.23335 1.000 40.62124 357 ALA C N 1
ATOM 11521 C CA . ALA C 1 354 ? 154.68767 106.43384 148.20385 1.000 38.31460 357 ALA C CA 1
ATOM 11522 C C . ALA C 1 354 ? 153.47917 107.34909 148.35809 1.000 40.01195 357 ALA C C 1
ATOM 11523 O O . ALA C 1 354 ? 153.62173 108.56098 148.52208 1.000 45.08765 357 ALA C O 1
ATOM 11525 N N . LEU C 1 355 ? 152.28847 106.75703 148.33543 1.000 33.07913 358 LEU C N 1
ATOM 11526 C CA . LEU C 1 355 ? 151.03359 107.49335 148.30158 1.000 35.62308 358 LEU C CA 1
ATOM 11527 C C . LEU C 1 355 ? 150.23815 107.29355 149.58433 1.000 37.69803 358 LEU C C 1
ATOM 11528 O O . LEU C 1 355 ? 150.28479 106.22945 150.20374 1.000 49.50923 358 LEU C O 1
ATOM 11533 N N . SER C 1 356 ? 149.50056 108.32992 149.97742 1.000 32.06605 359 SER C N 1
ATOM 11534 C CA . SER C 1 356 ? 148.57711 108.19696 151.09681 1.000 27.34571 359 SER C CA 1
ATOM 11535 C C . SER C 1 356 ? 147.46591 109.22971 150.97092 1.000 32.81293 359 SER C C 1
ATOM 11536 O O . SER C 1 356 ? 147.70301 110.35329 150.52291 1.000 43.72978 359 SER C O 1
ATOM 11539 N N . ALA C 1 357 ? 146.25731 108.83599 151.36613 1.000 31.11202 360 ALA C N 1
ATOM 11540 C CA . ALA C 1 357 ? 145.07785 109.68315 151.27737 1.000 32.57705 360 ALA C CA 1
ATOM 11541 C C . ALA C 1 357 ? 144.21635 109.50923 152.51910 1.000 33.40717 360 ALA C C 1
ATOM 11542 O O . ALA C 1 357 ? 144.03515 108.39418 153.00917 1.000 44.50530 360 ALA C O 1
ATOM 11544 N N . GLU C 1 358 ? 143.67470 110.61850 153.02167 1.000 37.40600 361 GLU C N 1
ATOM 11545 C CA . GLU C 1 358 ? 142.83355 110.55160 154.21034 1.000 34.98485 361 GLU C CA 1
ATOM 11546 C C . GLU C 1 358 ? 141.80109 111.67136 154.17475 1.000 35.60317 361 GLU C C 1
ATOM 11547 O O . GLU C 1 358 ? 142.04992 112.72042 153.58326 1.000 43.43892 361 GLU C O 1
ATOM 11553 N N . VAL C 1 359 ? 140.65349 111.44848 154.81083 1.000 28.36473 362 VAL C N 1
ATOM 11554 C CA . VAL C 1 359 ? 139.57796 112.43251 154.84789 1.000 31.88098 362 VAL C CA 1
ATOM 11555 C C . VAL C 1 359 ? 139.20324 112.73940 156.29746 1.000 32.74089 362 VAL C C 1
ATOM 11556 O O . VAL C 1 359 ? 139.60242 112.04671 157.22880 1.000 38.01139 362 VAL C O 1
ATOM 11560 N N . ALA C 1 360 ? 138.41543 113.80212 156.47366 1.000 31.39463 363 ALA C N 1
ATOM 11561 C CA . ALA C 1 360 ? 137.90237 114.23251 157.77695 1.000 28.13371 363 ALA C CA 1
ATOM 11562 C C . ALA C 1 360 ? 139.03914 114.61043 158.72955 1.000 33.96983 363 ALA C C 1
ATOM 11563 O O . ALA C 1 360 ? 139.19893 114.04728 159.80996 1.000 41.19480 363 ALA C O 1
ATOM 11565 N N . VAL C 1 361 ? 139.81752 115.60588 158.31226 1.000 36.44731 364 VAL C N 1
ATOM 11566 C CA . VAL C 1 361 ? 141.01246 116.01181 159.04324 1.000 30.38365 364 VAL C CA 1
ATOM 11567 C C . VAL C 1 361 ? 140.82564 117.30058 159.84601 1.000 29.41911 364 VAL C C 1
ATOM 11568 O O . VAL C 1 361 ? 141.49692 117.47495 160.87319 1.000 39.59159 364 VAL C O 1
ATOM 11572 N N . VAL C 1 362 ? 139.93547 118.19210 159.42557 1.000 31.17501 365 VAL C N 1
ATOM 11573 C CA . VAL C 1 362 ? 139.68219 119.45604 160.10565 1.000 29.37629 365 VAL C CA 1
ATOM 11574 C C . VAL C 1 362 ? 138.31544 119.37735 160.77951 1.000 36.38459 365 VAL C C 1
ATOM 11575 O O . VAL C 1 362 ? 137.30829 119.15705 160.10427 1.000 42.74174 365 VAL C O 1
ATOM 11579 N N . PRO C 1 363 ? 138.22832 119.56498 162.10614 1.000 37.74957 366 PRO C N 1
ATOM 11580 C CA . PRO C 1 363 ? 137.00680 119.21220 162.85073 1.000 34.83898 366 PRO C CA 1
ATOM 11581 C C . PRO C 1 363 ? 135.69896 119.87754 162.43678 1.000 33.92641 366 PRO C C 1
ATOM 11582 O O . PRO C 1 363 ? 134.66691 119.20392 162.43374 1.000 42.11349 366 PRO C O 1
ATOM 11586 N N . ARG C 1 364 ? 135.68923 121.16478 162.09760 1.000 32.17620 367 ARG C N 1
ATOM 11587 C CA . ARG C 1 364 ? 134.43163 121.84639 161.81157 1.000 32.76152 367 ARG C CA 1
ATOM 11588 C C . ARG C 1 364 ? 134.25282 122.22036 160.34413 1.000 39.47511 367 ARG C C 1
ATOM 11589 O O . ARG C 1 364 ? 133.29545 122.92397 160.01492 1.000 43.91268 367 ARG C O 1
ATOM 11597 N N . ALA C 1 365 ? 135.13081 121.76937 159.45524 1.000 38.69990 368 ALA C N 1
ATOM 11598 C CA . ALA C 1 365 ? 134.95591 122.06293 158.04153 1.000 35.21993 368 ALA C CA 1
ATOM 11599 C C . ALA C 1 365 ? 133.84944 121.19981 157.44132 1.000 36.09046 368 ALA C C 1
ATOM 11600 O O . ALA C 1 365 ? 133.55523 120.10211 157.91398 1.000 42.09842 368 ALA C O 1
ATOM 11602 N N . HIS C 1 366 ? 133.22806 121.71567 156.37993 1.000 30.76654 369 HIS C N 1
ATOM 11603 C CA . HIS C 1 366 ? 132.19590 120.94525 155.69440 1.000 29.28570 369 HIS C CA 1
ATOM 11604 C C . HIS C 1 366 ? 132.77930 119.68846 155.05616 1.000 35.04919 369 HIS C C 1
ATOM 11605 O O . HIS C 1 366 ? 132.14229 118.63138 155.06182 1.000 39.06743 369 HIS C O 1
ATOM 11612 N N . GLY C 1 367 ? 133.98181 119.78740 154.49625 1.000 29.86990 370 GLY C N 1
ATOM 11613 C CA . GLY C 1 367 ? 134.71883 118.62302 154.04219 1.000 16.52360 370 GLY C CA 1
ATOM 11614 C C . GLY C 1 367 ? 136.19380 118.93795 153.98673 1.000 19.35687 370 GLY C C 1
ATOM 11615 O O . GLY C 1 367 ? 136.58324 120.08603 153.77006 1.000 34.06576 370 GLY C O 1
ATOM 11616 N N . SER C 1 368 ? 137.02400 117.91699 154.18185 1.000 20.28640 371 SER C N 1
ATOM 11617 C CA . SER C 1 368 ? 138.46465 118.14434 154.19079 1.000 24.65842 371 SER C CA 1
ATOM 11618 C C . SER C 1 368 ? 139.19858 116.85666 153.84791 1.000 23.75188 371 SER C C 1
ATOM 11619 O O . SER C 1 368 ? 138.64294 115.76239 153.94267 1.000 34.66806 371 SER C O 1
ATOM 11622 N N . ALA C 1 369 ? 140.46236 117.00484 153.45418 1.000 23.81059 372 ALA C N 1
ATOM 11623 C CA . ALA C 1 369 ? 141.26933 115.85103 153.07061 1.000 20.49787 372 ALA C CA 1
ATOM 11624 C C . ALA C 1 369 ? 142.75274 116.19518 153.09074 1.000 22.07822 372 ALA C C 1
ATOM 11625 O O . ALA C 1 369 ? 143.13946 117.35461 152.94170 1.000 36.25851 372 ALA C O 1
ATOM 11627 N N . LEU C 1 370 ? 143.57397 115.16116 153.26059 1.000 22.85524 373 LEU C N 1
ATOM 11628 C CA . LEU C 1 370 ? 145.02923 115.26327 153.22439 1.000 23.16996 373 LEU C CA 1
ATOM 11629 C C . LEU C 1 370 ? 145.57174 114.23690 152.23682 1.000 27.01867 373 LEU C C 1
ATOM 11630 O O . LEU C 1 370 ? 145.24965 113.04674 152.33501 1.000 37.54431 373 LEU C O 1
ATOM 11635 N N . PHE C 1 371 ? 146.39474 114.69518 151.29296 1.000 28.14443 374 PHE C N 1
ATOM 11636 C CA . PHE C 1 371 ? 146.95493 113.85293 150.24094 1.000 25.86515 374 PHE C CA 1
ATOM 11637 C C . PHE C 1 371 ? 148.47142 113.98558 150.23057 1.000 28.43396 374 PHE C C 1
ATOM 11638 O O . PHE C 1 371 ? 148.99950 115.10231 150.23141 1.000 40.92899 374 PHE C O 1
ATOM 11646 N N . GLU C 1 372 ? 149.17111 112.85309 150.19992 1.000 28.36089 375 GLU C N 1
ATOM 11647 C CA . GLU C 1 372 ? 150.62517 112.84471 150.23364 1.000 29.63886 375 GLU C CA 1
ATOM 11648 C C . GLU C 1 372 ? 151.18825 111.94398 149.14497 1.000 36.66264 375 GLU C C 1
ATOM 11649 O O . GLU C 1 372 ? 150.72748 110.81707 148.94225 1.000 47.33667 375 GLU C O 1
ATOM 11655 N N . ARG C 1 373 ? 152.20926 112.46041 148.45917 1.000 38.34316 376 ARG C N 1
ATOM 11656 C CA . ARG C 1 373 ? 152.95962 111.72784 147.43593 1.000 36.90187 376 ARG C CA 1
ATOM 11657 C C . ARG C 1 373 ? 154.43310 112.10272 147.61495 1.000 39.25490 376 ARG C C 1
ATOM 11658 O O . ARG C 1 373 ? 154.85032 113.20898 147.26777 1.000 45.71296 376 ARG C O 1
ATOM 11666 N N . GLY C 1 374 ? 155.20997 111.17303 148.15996 1.000 35.23744 377 GLY C N 1
ATOM 11667 C CA . GLY C 1 374 ? 156.58218 111.47281 148.51846 1.000 36.44304 377 GLY C CA 1
ATOM 11668 C C . GLY C 1 374 ? 156.66189 112.57464 149.55385 1.000 41.52475 377 GLY C C 1
ATOM 11669 O O . GLY C 1 374 ? 156.04059 112.47385 150.61244 1.000 47.91966 377 GLY C O 1
ATOM 11670 N N . GLU C 1 375 ? 157.41245 113.63288 149.26601 1.000 45.85148 378 GLU C N 1
ATOM 11671 C CA . GLU C 1 375 ? 157.46868 114.79883 150.13460 1.000 37.78584 378 GLU C CA 1
ATOM 11672 C C . GLU C 1 375 ? 156.43815 115.86011 149.77504 1.000 42.16160 378 GLU C C 1
ATOM 11673 O O . GLU C 1 375 ? 156.40650 116.91005 150.41837 1.000 49.19698 378 GLU C O 1
ATOM 11679 N N . THR C 1 376 ? 155.60393 115.62412 148.76806 1.000 37.55334 379 THR C N 1
ATOM 11680 C CA . THR C 1 376 ? 154.53101 116.55602 148.45469 1.000 31.52045 379 THR C CA 1
ATOM 11681 C C . THR C 1 376 ? 153.32255 116.25753 149.33362 1.000 35.65345 379 THR C C 1
ATOM 11682 O O . THR C 1 376 ? 152.87215 115.11362 149.41033 1.000 45.64662 379 THR C O 1
ATOM 11686 N N . GLN C 1 377 ? 152.79924 117.28769 149.99491 1.000 25.95768 380 GLN C N 1
ATOM 11687 C CA . GLN C 1 377 ? 151.72002 117.13869 150.96591 1.000 26.03162 380 GLN C CA 1
ATOM 11688 C C . GLN C 1 377 ? 150.75172 118.30048 150.82050 1.000 27.04829 380 GLN C C 1
ATOM 11689 O O . GLN C 1 377 ? 151.13990 119.45409 151.04143 1.000 32.90363 380 GLN C O 1
ATOM 11695 N N . ILE C 1 378 ? 149.49820 117.98140 150.48509 1.000 22.51166 381 ILE C N 1
ATOM 11696 C CA . ILE C 1 378 ? 148.44849 118.95395 150.19645 1.000 25.88203 381 ILE C CA 1
ATOM 11697 C C . ILE C 1 378 ? 147.28847 118.74202 151.16212 1.000 18.38366 381 ILE C C 1
ATOM 11698 O O . ILE C 1 378 ? 146.88430 117.60167 151.41466 1.000 26.66407 381 ILE C O 1
ATOM 11703 N N . LEU C 1 379 ? 146.75325 119.84148 151.69042 1.000 13.69733 382 LEU C N 1
ATOM 11704 C CA . LEU C 1 379 ? 145.55553 119.84869 152.52525 1.000 17.17789 382 LEU C CA 1
ATOM 11705 C C . LEU C 1 379 ? 144.44115 120.59278 151.79589 1.000 26.65716 382 LEU C C 1
ATOM 11706 O O . LEU C 1 379 ? 144.62070 121.74953 151.40696 1.000 30.64899 382 LEU C O 1
ATOM 11711 N N . GLY C 1 380 ? 143.29520 119.94332 151.62433 1.000 26.07270 383 GLY C N 1
ATOM 11712 C CA . GLY C 1 380 ? 142.15510 120.52614 150.92276 1.000 20.92812 383 GLY C CA 1
ATOM 11713 C C . GLY C 1 380 ? 140.94824 120.68150 151.83229 1.000 26.52174 383 GLY C C 1
ATOM 11714 O O . GLY C 1 380 ? 140.66994 119.80638 152.65296 1.000 34.96957 383 GLY C O 1
ATOM 11715 N N . VAL C 1 381 ? 140.22342 121.79042 151.66467 1.000 22.83162 384 VAL C N 1
ATOM 11716 C CA . VAL C 1 381 ? 139.07818 122.13624 152.50690 1.000 22.51027 384 VAL C CA 1
ATOM 11717 C C . VAL C 1 381 ? 137.95426 122.69668 151.64054 1.000 25.70386 384 VAL C C 1
ATOM 11718 O O . VAL C 1 381 ? 138.19594 123.54661 150.77998 1.000 36.19478 384 VAL C O 1
ATOM 11722 N N . THR C 1 382 ? 136.72357 122.25374 151.89572 1.000 27.55183 385 THR C N 1
ATOM 11723 C CA . THR C 1 382 ? 135.53666 122.65238 151.14728 1.000 22.72237 385 THR C CA 1
ATOM 11724 C C . THR C 1 382 ? 134.59193 123.46188 152.02877 1.000 28.15346 385 THR C C 1
ATOM 11725 O O . THR C 1 382 ? 134.45928 123.18516 153.22243 1.000 41.79070 385 THR C O 1
ATOM 11729 N N . THR C 1 383 ? 133.93180 124.45763 151.43560 1.000 26.20960 386 THR C N 1
ATOM 11730 C CA . THR C 1 383 ? 132.88252 125.22846 152.09531 1.000 24.83917 386 THR C CA 1
ATOM 11731 C C . THR C 1 383 ? 131.67842 125.32995 151.17141 1.000 29.96407 386 THR C C 1
ATOM 11732 O O . THR C 1 383 ? 131.83656 125.54398 149.96812 1.000 34.87479 386 THR C O 1
ATOM 11736 N N . LEU C 1 384 ? 130.48234 125.19564 151.73472 1.000 28.10582 387 LEU C N 1
ATOM 11737 C CA . LEU C 1 384 ? 129.23326 125.32920 150.99979 1.000 29.39823 387 LEU C CA 1
ATOM 11738 C C . LEU C 1 384 ? 128.43367 126.50761 151.54280 1.000 33.08233 387 LEU C C 1
ATOM 11739 O O . LEU C 1 384 ? 128.47201 126.80108 152.73896 1.000 43.10930 387 LEU C O 1
ATOM 11744 N N . ASP C 1 385 ? 127.70015 127.17910 150.65722 1.000 34.68732 388 ASP C N 1
ATOM 11745 C CA . ASP C 1 385 ? 126.95237 128.37297 151.02900 1.000 37.42188 388 ASP C CA 1
ATOM 11746 C C . ASP C 1 385 ? 125.78692 128.56097 150.06396 1.000 40.78069 388 ASP C C 1
ATOM 11747 O O . ASP C 1 385 ? 125.63183 127.81993 149.09234 1.000 49.61624 388 ASP C O 1
ATOM 11752 N N . MET C 1 386 ? 124.96740 129.57320 150.33793 1.000 39.58245 389 MET C N 1
ATOM 11753 C CA . MET C 1 386 ? 123.82538 129.87579 149.48486 1.000 42.82423 389 MET C CA 1
ATOM 11754 C C . MET C 1 386 ? 124.28581 130.36859 148.11751 1.000 43.38935 389 MET C C 1
ATOM 11755 O O . MET C 1 386 ? 125.37095 130.93131 147.96847 1.000 45.63646 389 MET C O 1
ATOM 11760 N N . ILE C 1 387 ? 123.42488 130.17754 147.11604 1.000 39.66294 390 ILE C N 1
ATOM 11761 C CA . ILE C 1 387 ? 123.79582 130.45598 145.73072 1.000 41.35950 390 ILE C CA 1
ATOM 11762 C C . ILE C 1 387 ? 124.07708 131.93475 145.50294 1.000 43.77771 390 ILE C C 1
ATOM 11763 O O . ILE C 1 387 ? 124.79229 132.29698 144.56299 1.000 48.14735 390 ILE C O 1
ATOM 11768 N N . LYS C 1 388 ? 123.53869 132.81171 146.34763 1.000 42.39644 391 LYS C N 1
ATOM 11769 C CA . LYS C 1 388 ? 123.82579 134.23401 146.21111 1.000 43.37330 391 LYS C CA 1
ATOM 11770 C C . LYS C 1 388 ? 125.27233 134.58314 146.53678 1.000 43.00037 391 LYS C C 1
ATOM 11771 O O . LYS C 1 388 ? 125.69577 135.70465 146.24767 1.000 45.18596 391 LYS C O 1
ATOM 11777 N N . MET C 1 389 ? 126.03508 133.66775 147.12545 1.000 38.02527 392 MET C N 1
ATOM 11778 C CA . MET C 1 389 ? 127.43464 133.91378 147.43499 1.000 35.22678 392 MET C CA 1
ATOM 11779 C C . MET C 1 389 ? 128.36703 133.56244 146.28261 1.000 36.32530 392 MET C C 1
ATOM 11780 O O . MET C 1 389 ? 129.58577 133.62995 146.45199 1.000 41.42428 392 MET C O 1
ATOM 11785 N N . ALA C 1 390 ? 127.82957 133.17978 145.12750 1.000 34.37020 393 ALA C N 1
ATOM 11786 C CA . ALA C 1 390 ? 128.65664 132.99927 143.94399 1.000 37.22928 393 ALA C CA 1
ATOM 11787 C C . ALA C 1 390 ? 129.31537 134.31689 143.55722 1.000 40.75068 393 ALA C C 1
ATOM 11788 O O . ALA C 1 390 ? 128.75486 135.39626 143.75047 1.000 45.43983 393 ALA C O 1
ATOM 11790 N N . GLN C 1 391 ? 130.52076 134.22404 143.00773 1.000 32.44783 394 GLN C N 1
ATOM 11791 C CA . GLN C 1 391 ? 131.26386 135.42191 142.64622 1.000 33.38232 394 GLN C CA 1
ATOM 11792 C C . GLN C 1 391 ? 130.62225 136.12013 141.45190 1.000 39.94416 394 GLN C C 1
ATOM 11793 O O . GLN C 1 391 ? 130.30976 135.48675 140.44046 1.000 43.48816 394 GLN C O 1
ATOM 11799 N N . GLN C 1 392 ? 130.42670 137.42974 141.57748 1.000 43.71082 395 GLN C N 1
ATOM 11800 C CA . GLN C 1 392 ? 129.93653 138.26406 140.48839 1.000 41.93319 395 GLN C CA 1
ATOM 11801 C C . GLN C 1 392 ? 131.13607 138.86947 139.77179 1.000 44.73799 395 GLN C C 1
ATOM 11802 O O . GLN C 1 392 ? 131.99363 139.48651 140.40792 1.000 52.48006 395 GLN C O 1
ATOM 11808 N N . ILE C 1 393 ? 131.19993 138.69689 138.45735 1.000 41.82633 396 ILE C N 1
ATOM 11809 C CA . ILE C 1 393 ? 132.35784 139.09779 137.66723 1.000 42.47074 396 ILE C CA 1
ATOM 11810 C C . ILE C 1 393 ? 131.96267 140.23414 136.73436 1.000 46.67734 396 ILE C C 1
ATOM 11811 O O . ILE C 1 393 ? 130.90501 140.18606 136.09762 1.000 50.83433 396 ILE C O 1
ATOM 11816 N N . ASP C 1 394 ? 132.81523 141.25199 136.65414 1.000 49.82755 397 ASP C N 1
ATOM 11817 C CA . ASP C 1 394 ? 132.61696 142.42471 135.80274 1.000 50.39686 397 ASP C CA 1
ATOM 11818 C C . ASP C 1 394 ? 133.89084 142.61982 134.98346 1.000 50.99804 397 ASP C C 1
ATOM 11819 O O . ASP C 1 394 ? 134.81448 143.31042 135.41560 1.000 54.75641 397 ASP C O 1
ATOM 11824 N N . SER C 1 395 ? 133.94070 142.01276 133.79869 1.000 46.47085 398 SER C N 1
ATOM 11825 C CA . SER C 1 395 ? 135.15716 141.98100 132.99882 1.000 46.77895 398 SER C CA 1
ATOM 11826 C C . SER C 1 395 ? 134.80189 142.06415 131.51922 1.000 50.85620 398 SER C C 1
ATOM 11827 O O . SER C 1 395 ? 133.62935 142.06833 131.13925 1.000 55.92222 398 SER C O 1
ATOM 11830 N N . LEU C 1 396 ? 135.83960 142.13028 130.67851 1.000 44.37727 399 LEU C N 1
ATOM 11831 C CA . LEU C 1 396 ? 135.63739 142.19824 129.23324 1.000 43.92458 399 LEU C CA 1
ATOM 11832 C C . LEU C 1 396 ? 134.99367 140.93278 128.69013 1.000 47.12170 399 LEU C C 1
ATOM 11833 O O . LEU C 1 396 ? 134.12168 140.99914 127.81799 1.000 50.99380 399 LEU C O 1
ATOM 11838 N N . GLY C 1 397 ? 135.41556 139.77428 129.18196 1.000 49.30355 400 GLY C N 1
ATOM 11839 C CA . GLY C 1 397 ? 135.00063 138.50805 128.63079 1.000 47.08123 400 GLY C CA 1
ATOM 11840 C C . GLY C 1 397 ? 133.52605 138.21764 128.81306 1.000 52.75719 400 GLY C C 1
ATOM 11841 O O . GLY C 1 397 ? 132.80044 138.94916 129.49008 1.000 53.95799 400 GLY C O 1
ATOM 11842 N N . PRO C 1 398 ? 133.05373 137.13236 128.19440 1.000 57.99516 401 PRO C N 1
ATOM 11843 C CA . PRO C 1 398 ? 131.61972 136.81227 128.25820 1.000 57.13304 401 PRO C CA 1
ATOM 11844 C C . PRO C 1 398 ? 131.16167 136.22851 129.58588 1.000 59.73887 401 PRO C C 1
ATOM 11845 O O . PRO C 1 398 ? 129.94939 136.12285 129.80131 1.000 62.10123 401 PRO C O 1
ATOM 11849 N N . GLU C 1 399 ? 132.07238 135.83846 130.47202 1.000 60.05104 402 GLU C N 1
ATOM 11850 C CA . GLU C 1 399 ? 131.69048 135.2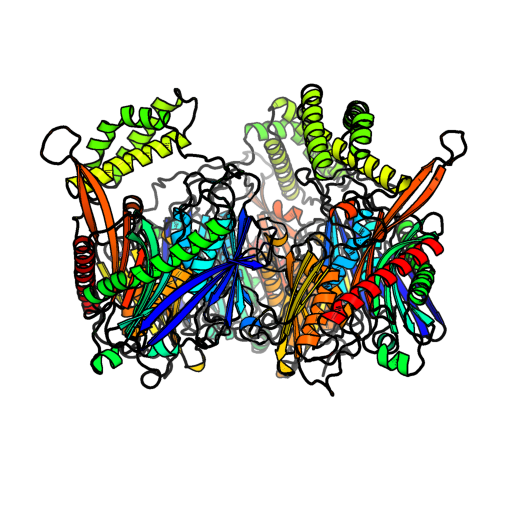4498 131.74755 1.000 57.09378 402 GLU C CA 1
ATOM 11851 C C . GLU C 1 399 ? 131.13999 136.30257 132.69897 1.000 55.23916 402 GLU C C 1
ATOM 11852 O O . GLU C 1 399 ? 131.64501 137.42577 132.75882 1.000 58.11920 402 GLU C O 1
ATOM 11858 N N . THR C 1 400 ? 130.10061 135.93631 133.45402 1.000 50.40907 403 THR C N 1
ATOM 11859 C CA . THR C 1 400 ? 129.45313 136.86768 134.36796 1.000 51.76581 403 THR C CA 1
ATOM 11860 C C . THR C 1 400 ? 129.41272 136.42119 135.82496 1.000 53.79271 403 THR C C 1
ATOM 11861 O O . THR C 1 400 ? 129.23442 137.27579 136.69687 1.000 53.50297 403 THR C O 1
ATOM 11865 N N . SER C 1 401 ? 129.55676 135.13053 136.12008 1.000 48.23071 404 SER C N 1
ATOM 11866 C CA . SER C 1 401 ? 129.54454 134.67611 137.50467 1.000 43.81641 404 SER C CA 1
ATOM 11867 C C . SER C 1 401 ? 130.21280 133.31189 137.60738 1.000 42.57801 404 SER C C 1
ATOM 11868 O O . SER C 1 401 ? 130.31016 132.57419 136.62670 1.000 48.16819 404 SER C O 1
ATOM 11871 N N . LYS C 1 402 ? 130.67028 132.98166 138.81586 1.000 36.01275 405 LYS C N 1
ATOM 11872 C CA . LYS C 1 402 ? 131.34960 131.71761 139.09205 1.000 36.16592 405 LYS C CA 1
ATOM 11873 C C . LYS C 1 402 ? 130.67419 131.02470 140.26578 1.000 35.53384 405 LYS C C 1
ATOM 11874 O O . LYS C 1 402 ? 130.71916 131.52081 141.39366 1.000 45.12577 405 LYS C O 1
ATOM 11880 N N . ARG C 1 403 ? 130.06744 129.87173 139.99969 1.000 33.20840 406 ARG C N 1
ATOM 11881 C CA . ARG C 1 403 ? 129.48760 129.03998 141.04700 1.000 32.20216 406 ARG C CA 1
ATOM 11882 C C . ARG C 1 403 ? 130.52847 128.23113 141.81323 1.000 36.38439 406 ARG C C 1
ATOM 11883 O O . ARG C 1 403 ? 130.34190 127.97310 143.00463 1.000 36.28323 406 ARG C O 1
ATOM 11891 N N . TYR C 1 404 ? 131.61248 127.82018 141.16149 1.000 31.12371 407 TYR C N 1
ATOM 11892 C CA . TYR C 1 404 ? 132.65127 127.00223 141.77588 1.000 19.86393 407 TYR C CA 1
ATOM 11893 C C . TYR C 1 404 ? 133.96587 127.76552 141.73999 1.000 28.10473 407 TYR C C 1
ATOM 11894 O O . TYR C 1 404 ? 134.43335 128.14464 140.66301 1.000 38.15904 407 TYR C O 1
ATOM 11903 N N . MET C 1 405 ? 134.57079 127.97298 142.90542 1.000 26.73943 408 MET C N 1
ATOM 11904 C CA . MET C 1 405 ? 135.82387 128.71206 143.00390 1.000 26.61088 408 MET C CA 1
ATOM 11905 C C . MET C 1 405 ? 136.90288 127.84654 143.64045 1.000 30.95746 408 MET C C 1
ATOM 11906 O O . MET C 1 405 ? 136.61901 127.05140 144.53544 1.000 40.14363 408 MET C O 1
ATOM 11911 N N . HIS C 1 406 ? 138.14090 128.00405 143.17720 1.000 25.46908 409 HIS C N 1
ATOM 11912 C CA . HIS C 1 406 ? 139.27936 127.26011 143.70446 1.000 23.89800 409 HIS C CA 1
ATOM 11913 C C . HIS C 1 406 ? 140.44827 128.20612 143.93074 1.000 26.21671 409 HIS C C 1
ATOM 11914 O O . HIS C 1 406 ? 140.91568 128.84898 142.98841 1.000 36.33073 409 HIS C O 1
ATOM 11921 N N . HIS C 1 407 ? 140.93289 128.27144 145.16814 1.000 25.45283 410 HIS C N 1
ATOM 11922 C CA . HIS C 1 407 ? 142.05234 129.12776 145.54048 1.000 21.83609 410 HIS C CA 1
ATOM 11923 C C . HIS C 1 407 ? 143.20671 128.27087 146.04403 1.000 28.49065 410 HIS C C 1
ATOM 11924 O O . HIS C 1 407 ? 142.99698 127.34085 146.82699 1.000 35.17710 410 HIS C O 1
ATOM 11931 N N . TYR C 1 408 ? 144.41684 128.59317 145.59860 1.000 34.15195 411 TYR C N 1
ATOM 11932 C CA . TYR C 1 408 ? 145.61067 127.79254 145.83968 1.000 29.74698 411 TYR C CA 1
ATOM 11933 C C . TYR C 1 408 ? 146.65647 128.65027 146.54255 1.000 28.71108 411 TYR C C 1
ATOM 11934 O O . TYR C 1 408 ? 146.96265 129.75078 146.08116 1.000 37.59773 411 TYR C O 1
ATOM 11943 N N . ASN C 1 409 ? 147.19929 128.15252 147.65331 1.000 30.63245 412 ASN C N 1
ATOM 11944 C CA . ASN C 1 409 ? 148.16623 128.88551 148.46218 1.000 27.64467 412 ASN C CA 1
ATOM 11945 C C . ASN C 1 409 ? 149.47341 128.11257 148.59031 1.000 34.30326 412 ASN C C 1
ATOM 11946 O O . ASN C 1 409 ? 149.47327 126.89393 148.80680 1.000 42.06434 412 ASN C O 1
ATOM 11951 N N . PHE C 1 410 ? 150.58230 128.84699 148.48472 1.000 33.33252 413 PHE C N 1
ATOM 11952 C CA . PHE C 1 410 ? 151.92926 128.27829 148.45680 1.000 37.62845 413 PHE C CA 1
ATOM 11953 C C . PHE C 1 410 ? 152.82027 129.05838 149.41864 1.000 40.02428 413 PHE C C 1
ATOM 11954 O O . PHE C 1 410 ? 153.53816 129.97986 149.01393 1.000 43.00094 413 PHE C O 1
ATOM 11962 N N . PRO C 1 411 ? 152.79409 128.72082 150.70596 1.000 35.04928 414 PRO C N 1
ATOM 11963 C CA . PRO C 1 411 ? 153.55296 129.49341 151.70338 1.000 32.99337 414 PRO C CA 1
ATOM 11964 C C . PRO C 1 411 ? 155.04524 129.23250 151.60545 1.000 34.92744 414 PRO C C 1
ATOM 11965 O O . PRO C 1 411 ? 155.47254 128.19350 151.08507 1.000 46.68907 414 PRO C O 1
ATOM 11969 N N . PRO C 1 412 ? 155.87365 130.15738 152.09611 1.000 40.18618 415 PRO C N 1
ATOM 11970 C CA . PRO C 1 412 ? 157.32906 129.95871 152.00823 1.000 38.05024 415 PRO C CA 1
ATOM 11971 C C . PRO C 1 412 ? 157.84559 128.77150 152.80154 1.000 38.56127 415 PRO C C 1
ATOM 11972 O O . PRO C 1 412 ? 158.88151 128.21117 152.43082 1.000 43.46014 415 PRO C O 1
ATOM 11976 N N . PHE C 1 413 ? 157.17629 128.37320 153.88373 1.000 28.72190 416 PHE C N 1
ATOM 11977 C CA . PHE C 1 413 ? 157.70412 127.28611 154.69756 1.000 26.67295 416 PHE C CA 1
ATOM 11978 C C . PHE C 1 413 ? 157.57188 125.91911 154.03778 1.000 29.70407 416 PHE C C 1
ATOM 11979 O O . PHE C 1 413 ? 158.16925 124.96118 154.53181 1.000 35.94290 416 PHE C O 1
ATOM 11987 N N . SER C 1 414 ? 156.81188 125.79685 152.94876 1.000 30.87782 417 SER C N 1
ATOM 11988 C CA . SER C 1 414 ? 156.64458 124.49017 152.32135 1.000 34.23000 417 SER C CA 1
ATOM 11989 C C . SER C 1 414 ? 157.95173 123.97098 151.73891 1.000 39.07373 417 SER C C 1
ATOM 11990 O O . SER C 1 414 ? 158.11828 122.75935 151.58138 1.000 47.41655 417 SER C O 1
ATOM 11993 N N . THR C 1 415 ? 158.88057 124.86303 151.41139 1.000 36.82810 418 THR C N 1
ATOM 11994 C CA . THR C 1 415 ? 160.21267 124.48408 150.97218 1.000 38.96211 418 THR C CA 1
ATOM 11995 C C . THR C 1 415 ? 161.26996 124.72573 152.04523 1.000 43.97826 418 THR C C 1
ATOM 11996 O O . THR C 1 415 ? 162.41045 124.28372 151.88799 1.000 51.71742 418 THR C O 1
ATOM 12000 N N . GLY C 1 416 ? 160.91462 125.37095 153.14680 1.000 45.10301 419 GLY C N 1
ATOM 12001 C CA . GLY C 1 416 ? 161.86007 125.67255 154.19725 1.000 35.82326 419 GLY C CA 1
ATOM 12002 C C . GLY C 1 416 ? 162.46556 127.05646 154.14676 1.000 42.06532 419 GLY C C 1
ATOM 12003 O O . GLY C 1 416 ? 163.53461 127.26097 154.72648 1.000 48.73163 419 GLY C O 1
ATOM 12004 N N . GLU C 1 417 ? 161.81491 128.00573 153.48777 1.000 44.44706 420 GLU C N 1
ATOM 12005 C CA . GLU C 1 417 ? 162.33444 129.33552 153.21315 1.000 42.12079 420 GLU C CA 1
ATOM 12006 C C . GLU C 1 417 ? 161.61183 130.36881 154.07405 1.000 45.47287 420 GLU C C 1
ATOM 12007 O O . GLU C 1 417 ? 160.62984 130.07210 154.75388 1.000 48.49523 420 GLU C O 1
ATOM 12013 N N . THR C 1 418 ? 162.11027 131.60073 154.03270 1.000 46.16025 421 THR C N 1
ATOM 12014 C CA . THR C 1 418 ? 161.41283 132.76111 154.56564 1.000 43.76288 421 THR C CA 1
ATOM 12015 C C . THR C 1 418 ? 161.06542 133.69634 153.41633 1.000 42.67764 421 THR C C 1
ATOM 12016 O O . THR C 1 418 ? 161.78324 133.76014 152.41693 1.000 54.57696 421 THR C O 1
ATOM 12020 N N . GLY C 1 419 ? 159.95910 134.41562 153.55028 1.000 44.76245 422 GLY C N 1
ATOM 12021 C CA . GLY C 1 419 ? 159.55246 135.31818 152.48879 1.000 45.45020 422 GLY C CA 1
ATOM 12022 C C . GLY C 1 419 ? 158.27348 136.04041 152.84169 1.000 48.28510 422 GLY C C 1
ATOM 12023 O O . GLY C 1 419 ? 157.69862 135.85099 153.91554 1.000 56.40990 422 GLY C O 1
ATOM 12024 N N . ARG C 1 420 ? 157.83064 136.87702 151.90912 1.000 60.78659 423 ARG C N 1
ATOM 12025 C CA . ARG C 1 420 ? 156.62627 137.66401 152.12363 1.000 61.23804 423 ARG C CA 1
ATOM 12026 C C . ARG C 1 420 ? 155.38393 136.79036 152.02509 1.000 60.84892 423 ARG C C 1
ATOM 12027 O O . ARG C 1 420 ? 155.30188 135.88499 151.19272 1.000 64.39567 423 ARG C O 1
ATOM 12035 N N . VAL C 1 421 ? 154.41546 137.06675 152.88737 1.000 60.38299 424 VAL C N 1
ATOM 12036 C CA . VAL C 1 421 ? 153.10982 136.42291 152.85852 1.000 60.53734 424 VAL C CA 1
ATOM 12037 C C . VAL C 1 421 ? 152.10557 137.52238 152.54673 1.000 64.53684 424 VAL C C 1
ATOM 12038 O O . VAL C 1 421 ? 151.66393 138.24632 153.44544 1.000 69.60276 424 VAL C O 1
ATOM 12042 N N . GLY C 1 422 ? 151.75573 137.66729 151.27369 1.000 70.79667 425 GLY C N 1
ATOM 12043 C CA . GLY C 1 422 ? 150.83524 138.70714 150.86247 1.000 68.48651 425 GLY C CA 1
ATOM 12044 C C . GLY C 1 422 ? 149.86398 138.24770 149.79756 1.000 68.76959 425 GLY C C 1
ATOM 12045 O O . GLY C 1 422 ? 149.32212 137.14233 149.87624 1.000 68.48934 425 GLY C O 1
ATOM 12046 N N . SER C 1 423 ? 149.62975 139.08697 148.80601 1.000 59.99045 426 SER C N 1
ATOM 12047 C CA . SER C 1 423 ? 148.76126 138.68525 147.71738 1.000 61.30728 426 SER C CA 1
ATOM 12048 C C . SER C 1 423 ? 149.43411 137.60562 146.87080 1.000 62.17625 426 SER C C 1
ATOM 12049 O O . SER C 1 423 ? 150.66148 137.56522 146.76463 1.000 63.94075 426 SER C O 1
ATOM 12052 N N . PRO C 1 424 ? 148.65081 136.71018 146.27407 1.000 56.84793 427 PRO C N 1
ATOM 12053 C CA . PRO C 1 424 ? 149.24164 135.62159 145.48578 1.000 52.57401 427 PRO C CA 1
ATOM 12054 C C . PRO C 1 424 ? 149.92699 136.12929 144.22566 1.000 50.76184 427 PRO C C 1
ATOM 12055 O O . PRO C 1 424 ? 149.52427 137.13504 143.63945 1.000 54.25644 427 PRO C O 1
ATOM 12059 N N . LYS C 1 425 ? 150.96224 135.40691 143.80305 1.000 44.12055 428 LYS C N 1
ATOM 12060 C CA . LYS C 1 425 ? 151.70127 135.74133 142.59625 1.000 42.99010 428 LYS C CA 1
ATOM 12061 C C . LYS C 1 425 ? 151.00313 135.16700 141.36404 1.000 49.30246 428 LYS C C 1
ATOM 12062 O O . LYS C 1 425 ? 149.93978 134.54943 141.44654 1.000 54.30568 428 LYS C O 1
ATOM 12068 N N . ARG C 1 426 ? 151.62564 135.35944 140.20015 1.000 39.15859 429 ARG C N 1
ATOM 12069 C CA . ARG C 1 426 ? 151.02058 134.91444 138.94855 1.000 34.61397 429 ARG C CA 1
ATOM 12070 C C . ARG C 1 426 ? 151.02255 133.39402 138.83166 1.000 33.35861 429 ARG C C 1
ATOM 12071 O O . ARG C 1 426 ? 150.07081 132.80048 138.30699 1.000 41.34000 429 ARG C O 1
ATOM 12079 N N . ARG C 1 427 ? 152.08328 132.74404 139.31428 1.000 40.56714 430 ARG C N 1
ATOM 12080 C CA . ARG C 1 427 ? 152.16259 131.28988 139.22197 1.000 45.75723 430 ARG C CA 1
ATOM 12081 C C . ARG C 1 427 ? 151.10822 130.60716 140.08819 1.000 44.53774 430 ARG C C 1
ATOM 12082 O O . ARG C 1 427 ? 150.57163 129.56201 139.69964 1.000 49.32179 430 ARG C O 1
ATOM 12090 N N . GLU C 1 428 ? 150.79130 131.18019 141.25067 1.000 39.73736 431 GLU C N 1
ATOM 12091 C CA . GLU C 1 428 ? 149.69557 130.65666 142.05721 1.000 40.09161 431 GLU C CA 1
ATOM 12092 C C . GLU C 1 428 ? 148.37187 130.73495 141.30937 1.000 45.15870 431 GLU C C 1
ATOM 12093 O O . GLU C 1 428 ? 147.58606 129.77772 141.33419 1.000 53.64203 431 GLU C O 1
ATOM 12099 N N . ILE C 1 429 ? 148.12530 131.85464 140.62644 1.000 30.86851 432 ILE C N 1
ATOM 12100 C CA . ILE C 1 429 ? 146.91690 132.01066 139.82684 1.000 31.26805 432 ILE C CA 1
ATOM 12101 C C . ILE C 1 429 ? 146.85390 130.94289 138.74000 1.000 33.40296 432 ILE C C 1
ATOM 12102 O O . ILE C 1 429 ? 145.81002 130.31019 138.53354 1.000 37.47224 432 ILE C O 1
ATOM 12107 N N . GLY C 1 430 ? 147.97402 130.69975 138.05465 1.000 27.82894 433 GLY C N 1
ATOM 12108 C CA . GLY C 1 430 ? 147.98136 129.69346 136.99950 1.000 26.24573 433 GLY C CA 1
ATOM 12109 C C . GLY C 1 430 ? 147.71594 128.28388 137.50415 1.000 36.15927 433 GLY C C 1
ATOM 12110 O O . GLY C 1 430 ? 146.91000 127.54269 136.92332 1.000 43.22424 433 GLY C O 1
ATOM 12111 N N . HIS C 1 431 ? 148.39195 127.88918 138.58975 1.000 37.21573 434 HIS C N 1
ATOM 12112 C CA . HIS C 1 431 ? 148.18791 126.54605 139.13098 1.000 33.82543 434 HIS C CA 1
ATOM 12113 C C . HIS C 1 431 ? 146.75022 126.34996 139.59483 1.000 38.11560 434 HIS C C 1
ATOM 12114 O O . HIS C 1 431 ? 146.13634 125.30399 139.32752 1.000 47.02311 434 HIS C O 1
ATOM 12121 N N . GLY C 1 432 ? 146.19161 127.34941 140.28193 1.000 28.79263 435 GLY C N 1
ATOM 12122 C CA . GLY C 1 432 ? 144.80566 127.25761 140.69748 1.000 29.37155 435 GLY C CA 1
ATOM 12123 C C . GLY C 1 432 ? 143.83995 127.13941 139.53827 1.000 36.03343 435 GLY C C 1
ATOM 12124 O O . GLY C 1 432 ? 142.87976 126.36766 139.60611 1.000 42.58747 435 GLY C O 1
ATOM 12125 N N . ALA C 1 433 ? 144.07251 127.89816 138.46426 1.000 29.35136 436 ALA C N 1
ATOM 12126 C CA . ALA C 1 433 ? 143.19595 127.81056 137.30210 1.000 25.17723 436 ALA C CA 1
ATOM 12127 C C . ALA C 1 433 ? 143.23559 126.42832 136.66626 1.000 31.36018 436 ALA C C 1
ATOM 12128 O O . ALA C 1 433 ? 142.18663 125.89261 136.27807 1.000 39.25410 436 ALA C O 1
ATOM 12130 N N . LEU C 1 434 ? 144.42754 125.84031 136.54581 1.000 29.11253 437 LEU C N 1
ATOM 12131 C CA . LEU C 1 434 ? 144.51708 124.49950 135.97467 1.000 31.21801 437 LEU C CA 1
ATOM 12132 C C . LEU C 1 434 ? 143.76053 123.48414 136.82629 1.000 32.07136 437 LEU C C 1
ATOM 12133 O O . LEU C 1 434 ? 142.97526 122.67656 136.30135 1.000 33.13427 437 LEU C O 1
ATOM 12138 N N . ALA C 1 435 ? 143.96482 123.52556 138.14591 1.000 23.76881 438 ALA C N 1
ATOM 12139 C CA . ALA C 1 435 ? 143.25215 122.60064 139.01938 1.000 24.99739 438 ALA C CA 1
ATOM 12140 C C . ALA C 1 435 ? 141.74188 122.80676 138.98403 1.000 30.34986 438 ALA C C 1
ATOM 12141 O O . ALA C 1 435 ? 140.99785 121.83579 139.13334 1.000 35.20863 438 ALA C O 1
ATOM 12143 N N . GLU C 1 436 ? 141.27425 124.04384 138.80678 1.000 30.06260 439 GLU C N 1
ATOM 12144 C CA . GLU C 1 436 ? 139.83851 124.29597 138.70942 1.000 29.54511 439 GLU C CA 1
ATOM 12145 C C . GLU C 1 436 ? 139.24647 123.70212 137.43433 1.000 31.81493 439 GLU C C 1
ATOM 12146 O O . GLU C 1 436 ? 138.16977 123.07787 137.46568 1.000 33.05739 439 GLU C O 1
ATOM 12152 N N . ARG C 1 437 ? 139.92508 123.90954 136.30033 1.000 34.63274 440 ARG C N 1
ATOM 12153 C CA . ARG C 1 437 ? 139.43933 123.34560 135.04630 1.000 29.55845 440 ARG C CA 1
ATOM 12154 C C . ARG C 1 437 ? 139.43995 121.82523 135.08021 1.000 26.34861 440 ARG C C 1
ATOM 12155 O O . ARG C 1 437 ? 138.64425 121.19696 134.37825 1.000 32.55378 440 ARG C O 1
ATOM 12163 N N . ALA C 1 438 ? 140.32073 121.21509 135.87801 1.000 30.37003 441 ALA C N 1
ATOM 12164 C CA . ALA C 1 438 ? 140.30102 119.75660 135.97912 1.000 24.35510 441 ALA C CA 1
ATOM 12165 C C . ALA C 1 438 ? 138.98950 119.22754 136.56064 1.000 30.82711 441 ALA C C 1
ATOM 12166 O O . ALA C 1 438 ? 138.50411 118.18358 136.11927 1.000 31.28217 441 ALA C O 1
ATOM 12168 N N . LEU C 1 439 ? 138.40879 119.90957 137.55014 1.000 34.40380 442 LEU C N 1
ATOM 12169 C CA . LEU C 1 439 ? 137.20629 119.41686 138.21677 1.000 27.35735 442 LEU C CA 1
ATOM 12170 C C . LEU C 1 439 ? 135.89666 119.94780 137.65881 1.000 24.47148 442 LEU C C 1
ATOM 12171 O O . LEU C 1 439 ? 134.85765 119.34453 137.93404 1.000 31.54862 442 LEU C O 1
ATOM 12176 N N . VAL C 1 440 ? 135.90796 121.05242 136.90451 1.000 29.91998 443 VAL C N 1
ATOM 12177 C CA . VAL C 1 440 ? 134.64647 121.61793 136.39873 1.000 26.30999 443 VAL C CA 1
ATOM 12178 C C . VAL C 1 440 ? 133.75865 120.60720 135.65980 1.000 33.65443 443 VAL C C 1
ATOM 12179 O O . VAL C 1 440 ? 132.55080 120.57686 135.92716 1.000 39.95582 443 VAL C O 1
ATOM 12183 N N . PRO C 1 441 ? 134.27138 119.75861 134.75868 1.000 34.86624 444 PRO C N 1
ATOM 12184 C CA . PRO C 1 441 ? 133.36450 118.92324 133.94674 1.000 27.27636 444 PRO C CA 1
ATOM 12185 C C . PRO C 1 441 ? 132.58590 117.84285 134.70167 1.000 30.30202 444 PRO C C 1
ATOM 12186 O O . PRO C 1 441 ? 131.70698 117.22979 134.08957 1.000 39.24386 444 PRO C O 1
ATOM 12190 N N . VAL C 1 442 ? 132.86874 117.56099 135.97305 1.000 33.67105 445 VAL C N 1
ATOM 12191 C CA . VAL C 1 442 ? 132.14756 116.51087 136.69171 1.000 26.28558 445 VAL C CA 1
ATOM 12192 C C . VAL C 1 442 ? 131.22377 117.05422 137.76853 1.000 29.09287 445 VAL C C 1
ATOM 12193 O O . VAL C 1 442 ? 130.61918 116.26098 138.49818 1.000 39.96561 445 VAL C O 1
ATOM 12197 N N . LEU C 1 443 ? 131.08644 118.36861 137.89230 1.000 28.00464 446 LEU C N 1
ATOM 12198 C CA . LEU C 1 443 ? 130.23794 118.92476 138.93270 1.000 28.07698 446 LEU C CA 1
ATOM 12199 C C . LEU C 1 443 ? 128.76058 118.71120 138.60745 1.000 31.27208 446 LEU C C 1
ATOM 12200 O O . LEU C 1 443 ? 128.37005 118.68975 137.43982 1.000 41.54541 446 LEU C O 1
ATOM 12205 N N . PRO C 1 444 ? 127.91923 118.55528 139.62520 1.000 39.70386 447 PRO C N 1
ATOM 12206 C CA . PRO C 1 444 ? 126.47502 118.50047 139.38457 1.000 35.54958 447 PRO C CA 1
ATOM 12207 C C . PRO C 1 444 ? 125.92353 119.86810 139.01630 1.000 41.49181 447 PRO C C 1
ATOM 12208 O O . PRO C 1 444 ? 126.51721 120.90477 139.31580 1.000 50.43774 447 PRO C O 1
ATOM 12212 N N . SER C 1 445 ? 124.76889 119.86283 138.35963 1.000 45.82645 448 SER C N 1
ATOM 12213 C CA . SER C 1 445 ? 124.15236 121.10574 137.92418 1.000 42.69622 448 SER C CA 1
ATOM 12214 C C . SER C 1 445 ? 123.49436 121.83089 139.09862 1.000 42.04494 448 SER C C 1
ATOM 12215 O O . SER C 1 445 ? 123.26824 121.26660 140.16995 1.000 42.50761 448 SER C O 1
ATOM 12218 N N . VAL C 1 446 ? 123.18283 123.11029 138.87678 1.000 46.89929 449 VAL C N 1
ATOM 12219 C CA . VAL C 1 446 ? 122.57326 123.93259 139.91853 1.000 49.18335 449 VAL C CA 1
ATOM 12220 C C . VAL C 1 446 ? 121.18559 123.42947 140.27597 1.000 53.51058 449 VAL C C 1
ATOM 12221 O O . VAL C 1 446 ? 120.77687 123.49131 141.44020 1.000 57.18726 449 VAL C O 1
ATOM 12225 N N . GLU C 1 447 ? 120.42782 122.95454 139.28738 1.000 53.02513 450 GLU C N 1
ATOM 12226 C CA . GLU C 1 447 ? 119.09351 122.43704 139.56144 1.000 49.15854 450 GLU C CA 1
ATOM 12227 C C . GLU C 1 447 ? 119.14189 121.22272 140.47518 1.000 52.92075 450 GLU C C 1
ATOM 12228 O O . GLU C 1 447 ? 118.22440 121.01183 141.27322 1.000 59.78978 450 GLU C O 1
ATOM 12234 N N . GLU C 1 448 ? 120.19482 120.41942 140.37305 1.000 49.33068 451 GLU C N 1
ATOM 12235 C CA . GLU C 1 448 ? 120.35264 119.23947 141.20877 1.000 48.65921 451 GLU C CA 1
ATOM 12236 C C . GLU C 1 448 ? 120.99197 119.54296 142.55817 1.000 53.48540 451 GLU C C 1
ATOM 12237 O O . GLU C 1 448 ? 120.60729 118.93819 143.56419 1.000 57.07663 451 GLU C O 1
ATOM 12243 N N . PHE C 1 449 ? 121.95632 120.46033 142.60367 1.000 46.60028 452 PHE C N 1
ATOM 12244 C CA . PHE C 1 449 ? 122.71762 120.75793 143.81806 1.000 38.63929 452 PHE C CA 1
ATOM 12245 C C . PHE C 1 449 ? 122.83173 122.26691 143.96999 1.000 42.61616 452 PHE C C 1
ATOM 12246 O O . PHE C 1 449 ? 123.82156 122.87726 143.55570 1.000 47.84728 452 PHE C O 1
ATOM 12254 N N . PRO C 1 450 ? 121.83363 122.90636 144.57336 1.000 46.41685 453 PRO C N 1
ATOM 12255 C CA . PRO C 1 450 ? 121.75312 124.38349 144.57168 1.000 42.47588 453 PRO C CA 1
ATOM 12256 C C . PRO C 1 450 ? 122.58818 125.08263 145.64395 1.000 43.71494 453 PRO C C 1
ATOM 12257 O O . PRO C 1 450 ? 122.09134 125.63989 146.61436 1.000 49.07711 453 PRO C O 1
ATOM 12261 N N . TYR C 1 451 ? 123.90585 125.07148 145.45949 1.000 41.84844 454 TYR C N 1
ATOM 12262 C CA . TYR C 1 451 ? 124.82019 125.68621 146.41068 1.000 32.89865 454 TYR C CA 1
ATOM 12263 C C . TYR C 1 451 ? 125.96507 126.34710 145.66182 1.000 37.25702 454 TYR C C 1
ATOM 12264 O O . TYR C 1 451 ? 126.28033 125.97500 144.53172 1.000 49.51453 454 TYR C O 1
ATOM 12273 N N . ALA C 1 452 ? 126.57928 127.33347 146.30125 1.000 31.37652 455 ALA C N 1
ATOM 12274 C CA . ALA C 1 452 ? 127.87616 127.83659 145.87994 1.000 32.40724 455 ALA C CA 1
ATOM 12275 C C . ALA C 1 452 ? 128.97290 127.04633 146.58347 1.000 30.73768 455 ALA C C 1
ATOM 12276 O O . ALA C 1 452 ? 128.81481 126.62522 147.73004 1.000 35.77484 455 ALA C O 1
ATOM 12278 N N . ILE C 1 453 ? 130.08585 126.83763 145.88527 1.000 20.91722 456 ILE C N 1
ATOM 12279 C CA . ILE C 1 453 ? 131.14574 125.94801 146.34808 1.000 22.44891 456 ILE C CA 1
ATOM 12280 C C . ILE C 1 453 ? 132.48961 126.66045 146.25674 1.000 25.32760 456 ILE C C 1
ATOM 12281 O O . ILE C 1 453 ? 132.86036 127.16659 145.19138 1.000 35.43805 456 ILE C O 1
ATOM 12286 N N . ARG C 1 454 ? 133.22073 126.68309 147.36892 1.000 24.22752 457 ARG C N 1
ATOM 12287 C CA . ARG C 1 454 ? 134.56759 127.23407 147.43551 1.000 22.11054 457 ARG C CA 1
ATOM 12288 C C . ARG C 1 454 ? 135.53092 126.15875 147.91843 1.000 24.37527 457 ARG C C 1
ATOM 12289 O O . ARG C 1 454 ? 135.28067 125.51090 148.93734 1.000 37.08400 457 ARG C O 1
ATOM 12297 N N . GLN C 1 455 ? 136.63425 125.98115 147.19729 1.000 27.52609 458 GLN C N 1
ATOM 12298 C CA . GLN C 1 455 ? 137.64101 124.97342 147.50057 1.000 20.52980 458 GLN C CA 1
ATOM 12299 C C . GLN C 1 455 ? 138.98821 125.65561 147.68526 1.000 24.09035 458 GLN C C 1
ATOM 12300 O O . GLN C 1 455 ? 139.35254 126.53383 146.89899 1.000 36.57648 458 GLN C O 1
ATOM 12306 N N . VAL C 1 456 ? 139.72266 125.25707 148.71918 1.000 21.16516 459 VAL C N 1
ATOM 12307 C CA . VAL C 1 456 ? 141.01554 125.84726 149.04210 1.000 26.35224 459 VAL C CA 1
ATOM 12308 C C . VAL C 1 456 ? 142.06145 124.74613 149.13201 1.000 28.45573 459 VAL C C 1
ATOM 12309 O O . VAL C 1 456 ? 141.81657 123.68921 149.71996 1.000 37.94034 459 VAL C O 1
ATOM 12313 N N . SER C 1 457 ? 143.22411 124.99687 148.53894 1.000 31.15613 460 SER C N 1
ATOM 12314 C CA . SER C 1 457 ? 144.35695 124.08297 148.57320 1.000 24.85843 460 SER C CA 1
ATOM 12315 C C . SER C 1 457 ? 145.52653 124.76793 149.26199 1.000 29.90970 460 SER C C 1
ATOM 12316 O O . SER C 1 457 ? 145.88684 125.88942 148.89798 1.000 42.82391 460 SER C O 1
ATOM 12319 N N . GLU C 1 458 ? 146.10852 124.10462 150.25744 1.000 23.28395 461 GLU C N 1
ATOM 12320 C CA . GLU C 1 458 ? 147.28025 124.60689 150.96839 1.000 27.80665 461 GLU C CA 1
ATOM 12321 C C . GLU C 1 458 ? 148.44569 123.67128 150.69212 1.000 33.23748 461 GLU C C 1
ATOM 12322 O O . GLU C 1 458 ? 148.37557 122.48588 151.02523 1.000 38.15318 461 GLU C O 1
ATOM 12328 N N . ALA C 1 459 ? 149.52222 124.19494 150.10982 1.000 29.44719 462 ALA C N 1
ATOM 12329 C CA . ALA C 1 459 ? 150.68201 123.34849 149.83119 1.000 29.47363 462 ALA C CA 1
ATOM 12330 C C . ALA C 1 459 ? 151.57693 123.32004 151.06370 1.000 32.98970 462 ALA C C 1
ATOM 12331 O O . ALA C 1 459 ? 152.52195 124.09370 151.19139 1.000 43.10659 462 ALA C O 1
ATOM 12333 N N . LEU C 1 460 ? 151.27517 122.40407 151.98635 1.000 33.95407 463 LEU C N 1
ATOM 12334 C CA . LEU C 1 460 ? 152.05915 122.30635 153.21324 1.000 30.12991 463 LEU C CA 1
ATOM 12335 C C . LEU C 1 460 ? 153.46136 121.76966 152.95334 1.000 30.13448 463 LEU C C 1
ATOM 12336 O O . LEU C 1 460 ? 154.39775 122.14135 153.66347 1.000 36.72347 463 LEU C O 1
ATOM 12341 N N . GLY C 1 461 ? 153.63356 120.90111 151.96713 1.000 34.51522 464 GLY C N 1
ATOM 12342 C CA . GLY C 1 461 ? 154.96320 120.45318 151.58732 1.000 29.00578 464 GLY C CA 1
ATOM 12343 C C . GLY C 1 461 ? 155.05165 120.26590 150.08946 1.000 40.91678 464 GLY C C 1
ATOM 12344 O O . GLY C 1 461 ? 154.11687 119.78310 149.45486 1.000 49.82999 464 GLY C O 1
ATOM 12345 N N . SER C 1 462 ? 156.19819 120.63183 149.52317 1.000 42.50792 465 SER C N 1
ATOM 12346 C CA . SER C 1 462 ? 156.31394 120.60998 148.06976 1.000 45.59793 465 SER C CA 1
ATOM 12347 C C . SER C 1 462 ? 157.67154 120.08640 147.62980 1.000 47.66414 465 SER C C 1
ATOM 12348 O O . SER C 1 462 ? 158.70902 120.59873 148.05406 1.000 51.56291 465 SER C O 1
ATOM 12351 N N . ASN C 1 463 ? 157.65181 119.05778 146.78426 1.000 53.71012 466 ASN C N 1
ATOM 12352 C CA . ASN C 1 463 ? 158.84263 118.59408 146.08359 1.000 56.59018 466 ASN C CA 1
ATOM 12353 C C . ASN C 1 463 ? 158.49682 118.17362 144.65822 1.000 60.45143 466 ASN C C 1
ATOM 12354 O O . ASN C 1 463 ? 158.92334 117.11192 144.19891 1.000 64.60340 466 ASN C O 1
ATOM 12359 N N . GLY C 1 464 ? 157.69702 118.97470 143.96213 1.000 61.92851 467 GLY C N 1
ATOM 12360 C CA . GLY C 1 464 ? 157.36976 118.68915 142.57909 1.000 59.51855 467 GLY C CA 1
ATOM 12361 C C . GLY C 1 464 ? 155.90584 118.40298 142.30063 1.000 65.49754 467 GLY C C 1
ATOM 12362 O O . GLY C 1 464 ? 155.32392 117.47243 142.86292 1.000 62.45435 467 GLY C O 1
ATOM 12363 N N . SER C 1 465 ? 155.30773 119.20029 141.41632 1.000 62.96765 468 SER C N 1
ATOM 12364 C CA . SER C 1 465 ? 153.93516 119.00677 140.96105 1.000 60.10096 468 SER C CA 1
ATOM 12365 C C . SER C 1 465 ? 152.90702 119.06722 142.08135 1.000 59.20834 468 SER C C 1
ATOM 12366 O O . SER C 1 465 ? 152.21970 118.07905 142.35574 1.000 57.32625 468 SER C O 1
ATOM 12369 N N . THR C 1 466 ? 152.78394 120.22308 142.72378 1.000 48.39526 469 THR C N 1
ATOM 12370 C CA . THR C 1 466 ? 151.70500 120.42635 143.67463 1.000 47.28430 469 THR C CA 1
ATOM 12371 C C . THR C 1 466 ? 150.35964 120.62549 142.99062 1.000 45.88572 469 THR C C 1
ATOM 12372 O O . THR C 1 466 ? 149.32243 120.32705 143.59064 1.000 50.44764 469 THR C O 1
ATOM 12376 N N . SER C 1 467 ? 150.35402 121.12117 141.75298 1.000 35.24466 470 SER C N 1
ATOM 12377 C CA . SER C 1 467 ? 149.09686 121.35103 141.05260 1.000 33.83530 470 SER C CA 1
ATOM 12378 C C . SER C 1 467 ? 148.35149 120.05251 140.77693 1.000 41.75077 470 SER C C 1
ATOM 12379 O O . SER C 1 467 ? 147.11877 120.02948 140.82897 1.000 45.92241 470 SER C O 1
ATOM 12382 N N . MET C 1 468 ? 149.06801 118.96988 140.48170 1.000 38.19829 471 MET C N 1
ATOM 12383 C CA . MET C 1 468 ? 148.41619 117.68842 140.25149 1.000 33.11815 471 MET C CA 1
ATOM 12384 C C . MET C 1 468 ? 147.93872 117.02981 141.54305 1.000 34.48221 471 MET C C 1
ATOM 12385 O O . MET C 1 468 ? 146.95445 116.28820 141.51295 1.000 47.61485 471 MET C O 1
ATOM 12390 N N . GLY C 1 469 ? 148.61018 117.27430 142.67065 1.000 24.52753 472 GLY C N 1
ATOM 12391 C CA . GLY C 1 469 ? 148.08872 116.81963 143.94724 1.000 24.49585 472 GLY C CA 1
ATOM 12392 C C . GLY C 1 469 ? 146.89298 117.61667 144.41936 1.000 31.50983 472 GLY C C 1
ATOM 12393 O O . GLY C 1 469 ? 146.05445 117.09829 145.16750 1.000 37.96793 472 GLY C O 1
ATOM 12394 N N . SER C 1 470 ? 146.78758 118.87424 143.98149 1.000 27.00017 473 SER C N 1
ATOM 12395 C CA . SER C 1 470 ? 145.59071 119.65958 144.26028 1.000 22.24440 473 SER C CA 1
ATOM 12396 C C . SER C 1 470 ? 144.34166 119.01428 143.67651 1.000 28.36912 473 SER C C 1
ATOM 12397 O O . SER C 1 470 ? 143.27832 119.07833 144.29310 1.000 34.68629 473 SER C O 1
ATOM 12400 N N . VAL C 1 471 ? 144.45157 118.36972 142.51407 1.000 27.95597 474 VAL C N 1
ATOM 12401 C CA . VAL C 1 471 ? 143.29636 117.72218 141.89475 1.000 26.72328 474 VAL C CA 1
ATOM 12402 C C . VAL C 1 471 ? 142.79042 116.56310 142.75173 1.000 29.63135 474 VAL C C 1
ATOM 12403 O O . VAL C 1 471 ? 141.58312 116.43169 142.99962 1.000 37.71382 474 VAL C O 1
ATOM 12407 N N . CYS C 1 472 ? 143.69987 115.70014 143.20521 1.000 31.22808 475 CYS C N 1
ATOM 12408 C CA . CYS C 1 472 ? 143.30647 114.57476 144.04518 1.000 26.55424 475 CYS C CA 1
ATOM 12409 C C . CYS C 1 472 ? 142.73361 115.04930 145.37538 1.000 31.45551 475 CYS C C 1
ATOM 12410 O O . CYS C 1 472 ? 141.70563 114.53113 145.83626 1.000 37.68484 475 CYS C O 1
ATOM 12413 N N . ALA C 1 473 ? 143.37820 116.03904 146.00365 1.000 34.43353 476 ALA C N 1
ATOM 12414 C CA . ALA C 1 473 ? 142.85461 116.57253 147.25652 1.000 32.01703 476 ALA C CA 1
ATOM 12415 C C . ALA C 1 473 ? 141.46876 117.17038 147.06187 1.000 30.56738 476 ALA C C 1
ATOM 12416 O O . ALA C 1 473 ? 140.58807 117.00695 147.91170 1.000 36.97255 476 ALA C O 1
ATOM 12418 N N . SER C 1 474 ? 141.25828 117.86522 145.94564 1.000 29.46983 477 SER C N 1
ATOM 12419 C CA . SER C 1 474 ? 139.96375 118.46875 145.66851 1.000 25.44896 477 SER C CA 1
ATOM 12420 C C . SER C 1 474 ? 138.87701 117.41438 145.51327 1.000 26.20594 477 SER C C 1
ATOM 12421 O O . SER C 1 474 ? 137.78814 117.55953 146.07927 1.000 33.21529 477 SER C O 1
ATOM 12424 N N . THR C 1 475 ? 139.15854 116.34025 144.76906 1.000 23.74870 478 THR C N 1
ATOM 12425 C CA . THR C 1 475 ? 138.16897 115.27361 144.62301 1.000 22.12422 478 THR C CA 1
ATOM 12426 C C . THR C 1 475 ? 137.82731 114.64579 145.97163 1.000 26.46582 478 THR C C 1
ATOM 12427 O O . THR C 1 475 ? 136.64546 114.45037 146.29306 1.000 31.68366 478 THR C O 1
ATOM 12431 N N . LEU C 1 476 ? 138.84826 114.35290 146.78337 1.000 29.81900 479 LEU C N 1
ATOM 12432 C CA . LEU C 1 476 ? 138.61043 113.71364 148.07509 1.000 25.30279 479 LEU C CA 1
ATOM 12433 C C . LEU C 1 476 ? 137.78421 114.60856 148.99433 1.000 27.86162 479 LEU C C 1
ATOM 12434 O O . LEU C 1 476 ? 136.80501 114.16023 149.60172 1.000 32.60132 479 LEU C O 1
ATOM 12439 N N . ALA C 1 477 ? 138.15866 115.88581 149.09891 1.000 25.77597 480 ALA C N 1
ATOM 12440 C CA . ALA C 1 477 ? 137.43924 116.79595 149.98183 1.000 23.48632 480 ALA C CA 1
ATOM 12441 C C . ALA C 1 477 ? 136.01230 117.02557 149.50259 1.000 24.55671 480 ALA C C 1
ATOM 12442 O O . ALA C 1 477 ? 135.09235 117.11614 150.31852 1.000 29.86118 480 ALA C O 1
ATOM 12444 N N . LEU C 1 478 ? 135.80044 117.11548 148.18516 1.000 32.33966 481 LEU C N 1
ATOM 12445 C CA . LEU C 1 478 ? 134.44398 117.30098 147.68105 1.000 24.42575 481 LEU C CA 1
ATOM 12446 C C . LEU C 1 478 ? 133.56696 116.09622 147.99043 1.000 24.80429 481 LEU C C 1
ATOM 12447 O O . LEU C 1 478 ? 132.40501 116.25688 148.37426 1.000 27.94662 481 LEU C O 1
ATOM 12452 N N . LEU C 1 479 ? 134.09540 114.88070 147.83334 1.000 27.12914 482 LEU C N 1
ATOM 12453 C CA . LEU C 1 479 ? 133.29798 113.71823 148.21557 1.000 27.97918 482 LEU C CA 1
ATOM 12454 C C . LEU C 1 479 ? 133.03373 113.68188 149.71841 1.000 33.50640 482 LEU C C 1
ATOM 12455 O O . LEU C 1 479 ? 131.94854 113.27304 150.14061 1.000 33.46308 482 LEU C O 1
ATOM 12460 N N . ASN C 1 480 ? 134.00282 114.09794 150.53862 1.000 31.53685 483 ASN C N 1
ATOM 12461 C CA . ASN C 1 480 ? 133.78477 114.11146 151.98323 1.000 27.73330 483 ASN C CA 1
ATOM 12462 C C . ASN C 1 480 ? 132.66744 115.06967 152.38198 1.000 35.96585 483 ASN C C 1
ATOM 12463 O O . ASN C 1 480 ? 131.96959 114.82728 153.36998 1.000 37.89143 483 ASN C O 1
ATOM 12468 N N . ALA C 1 481 ? 132.47796 116.15410 151.63235 1.000 31.03212 484 ALA C N 1
ATOM 12469 C CA . ALA C 1 481 ? 131.45889 117.14100 151.96155 1.000 25.68708 484 ALA C CA 1
ATOM 12470 C C . ALA C 1 481 ? 130.06209 116.74731 151.50012 1.000 34.47210 484 ALA C C 1
ATOM 12471 O O . ALA C 1 481 ? 129.09558 117.40553 151.88987 1.000 38.92518 484 ALA C O 1
ATOM 12473 N N . GLY C 1 482 ? 129.92770 115.70811 150.68666 1.000 37.08335 485 GLY C N 1
ATOM 12474 C CA . GLY C 1 482 ? 128.63422 115.26893 150.21686 1.000 32.21154 485 GLY C CA 1
ATOM 12475 C C . GLY C 1 482 ? 128.23262 115.72384 148.83181 1.000 36.57759 485 GLY C C 1
ATOM 12476 O O . GLY C 1 482 ? 127.07860 115.51530 148.44986 1.000 44.46998 485 GLY C O 1
ATOM 12477 N N . VAL C 1 483 ? 129.13283 116.33590 148.07458 1.000 33.66724 486 VAL C N 1
ATOM 12478 C CA . VAL C 1 483 ? 128.81082 116.74557 146.70165 1.000 30.97748 486 VAL C CA 1
ATOM 12479 C C . VAL C 1 483 ? 128.69923 115.50463 145.82344 1.000 36.15383 486 VAL C C 1
ATOM 12480 O O . VAL C 1 483 ? 129.61242 114.66401 145.82977 1.000 45.42291 486 VAL C O 1
ATOM 12484 N N . PRO C 1 484 ? 127.62199 115.33704 145.06686 1.000 39.46340 487 PRO C N 1
ATOM 12485 C CA . PRO C 1 484 ? 127.50394 114.15098 144.21010 1.000 36.88547 487 PRO C CA 1
ATOM 12486 C C . PRO C 1 484 ? 128.20776 114.29770 142.86724 1.000 34.97750 487 PRO C C 1
ATOM 12487 O O . PRO C 1 484 ? 127.56877 114.61891 141.86431 1.000 37.17456 487 PRO C O 1
ATOM 12491 N N . LEU C 1 485 ? 129.51629 114.05840 142.83290 1.000 35.99590 488 LEU C N 1
ATOM 12492 C CA . LEU C 1 485 ? 130.26595 114.12646 141.58765 1.000 29.60904 488 LEU C CA 1
ATOM 12493 C C . LEU C 1 485 ? 129.85407 113.00314 140.64275 1.000 30.70192 488 LEU C C 1
ATOM 12494 O O . LEU C 1 485 ? 129.39857 111.93790 141.05873 1.000 38.74345 488 LEU C O 1
ATOM 12499 N N . LYS C 1 486 ? 130.02877 113.25611 139.34744 1.000 36.19297 489 LYS C N 1
ATOM 12500 C CA . LYS C 1 486 ? 129.75008 112.24797 138.33413 1.000 33.54607 489 LYS C CA 1
ATOM 12501 C C . LYS C 1 486 ? 130.83899 111.18919 138.23080 1.000 31.99464 489 LYS C C 1
ATOM 12502 O O . LYS C 1 486 ? 130.55246 110.07684 137.78296 1.000 44.25889 489 LYS C O 1
ATOM 12508 N N . ALA C 1 487 ? 132.07330 111.51075 138.60981 1.000 35.33750 490 ALA C N 1
ATOM 12509 C CA . ALA C 1 487 ? 133.18305 110.56559 138.59886 1.000 33.89620 490 ALA C CA 1
ATOM 12510 C C . ALA C 1 487 ? 134.40267 111.18339 139.27166 1.000 31.54855 490 ALA C C 1
ATOM 12511 O O . ALA C 1 487 ? 134.60033 112.39890 139.18892 1.000 40.89272 490 ALA C O 1
ATOM 12513 N N . PRO C 1 488 ? 135.22227 110.39757 139.96193 1.000 21.80718 491 PRO C N 1
ATOM 12514 C CA . PRO C 1 488 ? 136.45223 110.93971 140.55134 1.000 24.89061 491 PRO C CA 1
ATOM 12515 C C . PRO C 1 488 ? 137.52203 111.23836 139.50837 1.000 26.55590 491 PRO C C 1
ATOM 12516 O O . PRO C 1 488 ? 137.57946 110.62305 138.44394 1.000 35.11914 491 PRO C O 1
ATOM 12520 N N . VAL C 1 489 ? 138.39017 112.19262 139.84320 1.000 28.29641 492 VAL C N 1
ATOM 12521 C CA . VAL C 1 489 ? 139.40387 112.72051 138.93337 1.000 24.81214 492 VAL C CA 1
ATOM 12522 C C . VAL C 1 489 ? 140.76652 112.65727 139.61279 1.000 27.88900 492 VAL C C 1
ATOM 12523 O O . VAL C 1 489 ? 140.88149 112.96507 140.80227 1.000 37.36950 492 VAL C O 1
ATOM 12527 N N . ALA C 1 490 ? 141.79748 112.27037 138.85936 1.000 22.71904 493 ALA C N 1
ATOM 12528 C CA . ALA C 1 490 ? 143.16823 112.26213 139.36090 1.000 24.63058 493 ALA C CA 1
ATOM 12529 C C . ALA C 1 490 ? 144.11568 112.78027 138.28407 1.000 30.31106 493 ALA C C 1
ATOM 12530 O O . ALA C 1 490 ? 143.76863 112.84047 137.10597 1.000 40.81714 493 ALA C O 1
ATOM 12532 N N . GLY C 1 491 ? 145.33653 113.14985 138.69545 1.000 31.36546 494 GLY C N 1
ATOM 12533 C CA . GLY C 1 491 ? 146.30050 113.72719 137.78107 1.000 27.08520 494 GLY C CA 1
ATOM 12534 C C . GLY C 1 491 ? 147.72178 113.30409 138.10050 1.000 28.67432 494 GLY C C 1
ATOM 12535 O O . GLY C 1 491 ? 148.00652 112.78556 139.17590 1.000 40.72856 494 GLY C O 1
ATOM 12536 N N . ILE C 1 492 ? 148.61406 113.54284 137.14085 1.000 31.61911 495 ILE C N 1
ATOM 12537 C CA . ILE C 1 492 ? 150.01060 113.12287 137.26354 1.000 26.67851 495 ILE C CA 1
ATOM 12538 C C . ILE C 1 492 ? 150.88814 114.03647 136.41463 1.000 27.09055 495 ILE C C 1
ATOM 12539 O O . ILE C 1 492 ? 150.45025 114.57651 135.39240 1.000 40.77654 495 ILE C O 1
ATOM 12544 N N . ALA C 1 493 ? 152.14143 114.18739 136.84525 1.000 29.30818 496 ALA C N 1
ATOM 12545 C CA . ALA C 1 493 ? 153.15355 114.97022 136.14634 1.000 29.05553 496 ALA C CA 1
ATOM 12546 C C . ALA C 1 493 ? 154.23820 114.04953 135.59544 1.000 34.57509 496 ALA C C 1
ATOM 12547 O O . ALA C 1 493 ? 154.69456 113.13754 136.28818 1.000 43.46851 496 ALA C O 1
ATOM 12549 N N . MET C 1 494 ? 154.66894 114.31763 134.36609 1.000 36.86295 497 MET C N 1
ATOM 12550 C CA . MET C 1 494 ? 155.44161 113.41403 133.53123 1.000 31.79261 497 MET C CA 1
ATOM 12551 C C . MET C 1 494 ? 156.62862 114.17064 132.94372 1.000 40.18858 497 MET C C 1
ATOM 12552 O O . MET C 1 494 ? 156.54729 115.37220 132.66874 1.000 47.96615 497 MET C O 1
ATOM 12557 N N . GLY C 1 495 ? 157.72610 113.45092 132.70287 1.000 41.46340 498 GLY C N 1
ATOM 12558 C CA . GLY C 1 495 ? 158.91048 114.05849 132.12935 1.000 35.06874 498 GLY C CA 1
ATOM 12559 C C . GLY C 1 495 ? 159.43973 113.25741 130.95584 1.000 39.54679 498 GLY C C 1
ATOM 12560 O O . GLY C 1 495 ? 159.10749 112.08887 130.77539 1.000 45.32733 498 GLY C O 1
ATOM 12561 N N . LEU C 1 496 ? 160.29606 113.90502 130.16666 1.000 48.47073 499 LEU C N 1
ATOM 12562 C CA . LEU C 1 496 ? 160.87700 113.27230 128.98651 1.000 44.56425 499 LEU C CA 1
ATOM 12563 C C . LEU C 1 496 ? 162.27944 113.79934 128.72408 1.000 45.58742 499 LEU C C 1
ATOM 12564 O O . LEU C 1 496 ? 162.48404 115.01726 128.64963 1.000 52.70098 499 LEU C O 1
ATOM 12569 N N . VAL C 1 497 ? 163.22215 112.86978 128.54352 1.000 52.57613 500 VAL C N 1
ATOM 12570 C CA . VAL C 1 497 ? 164.63351 113.16041 128.31338 1.000 53.25828 500 VAL C CA 1
ATOM 12571 C C . VAL C 1 497 ? 165.03881 112.59238 126.95979 1.000 52.21602 500 VAL C C 1
ATOM 12572 O O . VAL C 1 497 ? 164.72978 111.43887 126.64408 1.000 54.73422 500 VAL C O 1
ATOM 12576 N N . SER C 1 498 ? 165.73291 113.40057 126.15991 1.000 61.10043 501 SER C N 1
ATOM 12577 C CA . SER C 1 498 ? 166.10141 113.00833 124.80675 1.000 62.66692 501 SER C CA 1
ATOM 12578 C C . SER C 1 498 ? 167.52416 113.43221 124.48269 1.000 63.50469 501 SER C C 1
ATOM 12579 O O . SER C 1 498 ? 167.99625 114.46785 124.95686 1.000 65.56417 501 SER C O 1
ATOM 12582 N N . ASP C 1 499 ? 168.19179 112.63075 123.65766 1.000 76.43144 502 ASP C N 1
ATOM 12583 C CA . ASP C 1 499 ? 169.51438 112.95425 123.13835 1.000 77.25525 502 ASP C CA 1
ATOM 12584 C C . ASP C 1 499 ? 169.92297 111.83359 122.18809 1.000 78.50510 502 ASP C C 1
ATOM 12585 O O . ASP C 1 499 ? 169.30130 110.76849 122.15323 1.000 81.60271 502 ASP C O 1
ATOM 12590 N N . ASP C 1 500 ? 170.96548 112.08895 121.40279 1.000 90.17845 503 ASP C N 1
ATOM 12591 C CA . ASP C 1 500 ? 171.51227 111.10206 120.47815 1.000 93.31031 503 ASP C CA 1
ATOM 12592 C C . ASP C 1 500 ? 172.86527 110.62293 120.98968 1.000 90.69341 503 ASP C C 1
ATOM 12593 O O . ASP C 1 500 ? 173.71895 111.43326 121.36215 1.000 89.31234 503 ASP C O 1
ATOM 12598 N N . ILE C 1 501 ? 173.05146 109.30589 121.00860 1.000 99.64826 504 ILE C N 1
ATOM 12599 C CA . ILE C 1 501 ? 174.23689 108.68589 121.57855 1.000 101.64142 504 ILE C CA 1
ATOM 12600 C C . ILE C 1 501 ? 174.74510 107.60088 120.63675 1.000 102.29834 504 ILE C C 1
ATOM 12601 O O . ILE C 1 501 ? 174.06558 107.18622 119.69334 1.000 102.47871 504 ILE C O 1
ATOM 12606 N N . GLN C 1 502 ? 175.96376 107.13870 120.91775 1.000 120.64910 505 GLN C N 1
ATOM 12607 C CA . GLN C 1 502 ? 176.66149 106.21007 120.03619 1.000 122.12164 505 GLN C CA 1
ATOM 12608 C C . GLN C 1 502 ? 175.92981 104.87938 119.93758 1.000 123.16992 505 GLN C C 1
ATOM 12609 O O . GLN C 1 502 ? 175.51936 104.30321 120.94760 1.000 122.02945 505 GLN C O 1
ATOM 12615 N N . VAL C 1 503 ? 175.78407 104.38786 118.70850 1.000 127.22700 506 VAL C N 1
ATOM 12616 C CA . VAL C 1 503 ? 175.14571 103.10185 118.45401 1.000 126.60705 506 VAL C CA 1
ATOM 12617 C C . VAL C 1 503 ? 176.16232 101.99452 118.68731 1.000 126.75238 506 VAL C C 1
ATOM 12618 O O . VAL C 1 503 ? 177.35859 102.25991 118.84837 1.000 127.24514 506 VAL C O 1
ATOM 12622 N N . GLU C 1 504 ? 175.69619 100.74961 118.71026 1.000 135.00061 507 GLU C N 1
ATOM 12623 C CA . GLU C 1 504 ? 176.56592 99.59513 118.93813 1.000 135.92971 507 GLU C CA 1
ATOM 12624 C C . GLU C 1 504 ? 177.33251 99.20960 117.67525 1.000 136.66544 507 GLU C C 1
ATOM 12625 O O . GLU C 1 504 ? 177.19890 98.10497 117.15115 1.000 135.94497 507 GLU C O 1
ATOM 12631 N N . GLY C 1 505 ? 178.15531 100.13110 117.18202 1.000 138.29885 508 GLY C N 1
ATOM 12632 C CA . GLY C 1 505 ? 178.91720 99.90233 115.97163 1.000 136.36387 508 GLY C CA 1
ATOM 12633 C C . GLY C 1 505 ? 180.34443 100.39498 116.07245 1.000 137.00705 508 GLY C C 1
ATOM 12634 O O . GLY C 1 505 ? 181.06474 100.04700 117.01231 1.000 138.02670 508 GLY C O 1
ATOM 12635 N N . ALA C 1 506 ? 180.76235 101.21357 115.10953 1.000 136.06933 509 ALA C N 1
ATOM 12636 C CA . ALA C 1 506 ? 182.12861 101.71750 115.07357 1.000 136.94303 509 ALA C CA 1
ATOM 12637 C C . ALA C 1 506 ? 182.15159 103.16572 114.60744 1.000 136.85871 509 ALA C C 1
ATOM 12638 O O . ALA C 1 506 ? 181.11932 103.84342 114.63344 1.000 136.31530 509 ALA C O 1
ATOM 12640 N N . VAL C 1 507 ? 183.33498 103.65418 114.22583 1.000 141.30009 510 VAL C N 1
ATOM 12641 C CA . VAL C 1 507 ? 183.53506 104.98308 113.64661 1.000 142.10249 510 VAL C CA 1
ATOM 12642 C C . VAL C 1 507 ? 183.53538 106.06701 114.72043 1.000 141.79326 510 VAL C C 1
ATOM 12643 O O . VAL C 1 507 ? 184.29022 107.04149 114.62392 1.000 141.31031 510 VAL C O 1
ATOM 12647 N N . ASP C 1 508 ? 182.67848 105.91829 115.73164 1.000 138.41736 511 ASP C N 1
ATOM 12648 C CA . ASP C 1 508 ? 182.52010 106.90044 116.80456 1.000 138.46388 511 ASP C CA 1
ATOM 12649 C C . ASP C 1 508 ? 181.85805 108.17370 116.28201 1.000 138.78227 511 ASP C C 1
ATOM 12650 O O . ASP C 1 508 ? 181.94132 109.24622 116.88431 1.000 138.22049 511 ASP C O 1
ATOM 12655 N N . GLY C 1 509 ? 181.18664 108.04311 115.14191 1.000 132.26872 512 GLY C N 1
ATOM 12656 C CA . GLY C 1 509 ? 180.48802 109.16011 114.54188 1.000 130.87697 512 GLY C CA 1
ATOM 12657 C C . GLY C 1 509 ? 179.05270 108.82102 114.20831 1.000 129.96004 512 GLY C C 1
ATOM 12658 O O . GLY C 1 509 ? 178.24162 109.71037 113.93586 1.000 129.61011 512 GLY C O 1
ATOM 12659 N N . VAL C 1 510 ? 178.72823 107.52992 114.22414 1.000 123.72841 513 VAL C N 1
ATOM 12660 C CA . VAL C 1 510 ? 177.36343 107.07045 113.98094 1.000 124.22013 513 VAL C CA 1
ATOM 12661 C C . VAL C 1 510 ? 176.63284 107.08917 115.32206 1.000 123.76733 513 VAL C C 1
ATOM 12662 O O . VAL C 1 510 ? 177.04244 106.43531 116.28236 1.000 121.96000 513 VAL C O 1
ATOM 12666 N N . VAL C 1 511 ? 175.55528 107.86398 115.39696 1.000 112.11859 514 VAL C N 1
ATOM 12667 C CA . VAL C 1 511 ? 174.81694 108.07524 116.63372 1.000 110.02762 514 VAL C CA 1
ATOM 12668 C C . VAL C 1 511 ? 173.32822 108.04635 116.32998 1.000 109.42490 514 VAL C C 1
ATOM 12669 O O . VAL C 1 511 ? 172.87558 108.62307 115.33554 1.000 109.20187 514 VAL C O 1
ATOM 12673 N N . GLU C 1 512 ? 172.57129 107.37718 117.19181 1.000 100.90840 515 GLU C N 1
ATOM 12674 C CA . GLU C 1 512 ? 171.12417 107.30214 117.08334 1.000 99.12302 515 GLU C CA 1
ATOM 12675 C C . GLU C 1 512 ? 170.48753 108.07797 118.22769 1.000 98.68006 515 GLU C C 1
ATOM 12676 O O . GLU C 1 512 ? 171.02954 108.13567 119.33299 1.000 99.53465 515 GLU C O 1
ATOM 12682 N N . ARG C 1 513 ? 169.33294 108.67643 117.95527 1.000 84.74286 516 ARG C N 1
ATOM 12683 C CA . ARG C 1 513 ? 168.67154 109.54742 118.91656 1.000 82.86565 516 ARG C CA 1
ATOM 12684 C C . ARG C 1 513 ? 167.53950 108.79060 119.59823 1.000 80.59824 516 ARG C C 1
ATOM 12685 O O . ARG C 1 513 ? 166.66218 108.24448 118.92432 1.000 81.74707 516 ARG C O 1
ATOM 12693 N N . ARG C 1 514 ? 167.55801 108.75545 120.92909 1.000 67.74714 517 ARG C N 1
ATOM 12694 C CA . ARG C 1 514 ? 166.55561 108.01367 121.67814 1.000 69.14525 517 ARG C CA 1
ATOM 12695 C C . ARG C 1 514 ? 165.83123 108.91249 122.67336 1.000 67.73499 517 ARG C C 1
ATOM 12696 O O . ARG C 1 514 ? 166.23915 110.04578 122.93438 1.000 68.02464 517 ARG C O 1
ATOM 12704 N N . PHE C 1 515 ? 164.74059 108.37939 123.22757 1.000 56.13475 518 PHE C N 1
ATOM 12705 C CA . PHE C 1 515 ? 163.87931 109.08702 124.16575 1.000 51.52577 518 PHE C CA 1
ATOM 12706 C C . PHE C 1 515 ? 163.59842 108.20023 125.37035 1.000 53.71012 518 PHE C C 1
ATOM 12707 O O . PHE C 1 515 ? 163.50345 106.97855 125.23753 1.000 58.97264 518 PHE C O 1
ATOM 12715 N N . VAL C 1 516 ? 163.45846 108.81479 126.54367 1.000 51.90837 519 VAL C N 1
ATOM 12716 C CA . VAL C 1 516 ? 163.08329 108.10773 127.76336 1.000 44.97150 519 VAL C CA 1
ATOM 12717 C C . VAL C 1 516 ? 162.01744 108.92143 128.48410 1.000 45.00234 519 VAL C C 1
ATOM 12718 O O . VAL C 1 516 ? 162.17015 110.13549 128.65794 1.000 50.24899 519 VAL C O 1
ATOM 12722 N N . THR C 1 517 ? 160.94744 108.25590 128.90704 1.000 44.58954 520 THR C N 1
ATOM 12723 C CA . THR C 1 517 ? 159.83472 108.89840 129.59709 1.000 43.55834 520 THR C CA 1
ATOM 12724 C C . THR C 1 517 ? 159.87117 108.54416 131.07837 1.000 40.58056 520 THR C C 1
ATOM 12725 O O . THR C 1 517 ? 160.03577 107.37565 131.43043 1.000 48.11049 520 THR C O 1
ATOM 12729 N N . LEU C 1 518 ? 159.70319 109.54307 131.93983 1.000 40.19515 521 LEU C N 1
ATOM 12730 C CA . LEU C 1 518 ? 159.75732 109.36213 133.38435 1.000 39.91693 521 LEU C CA 1
ATOM 12731 C C . LEU C 1 518 ? 158.40739 109.67213 134.01953 1.000 42.30771 521 LEU C C 1
ATOM 12732 O O . LEU C 1 518 ? 157.76247 110.66636 133.67586 1.000 47.76965 521 LEU C O 1
ATOM 12737 N N . THR C 1 519 ? 157.99479 108.82200 134.95884 1.000 43.28374 522 THR C N 1
ATOM 12738 C CA . THR C 1 519 ? 156.72974 108.97904 135.66261 1.000 41.85624 522 THR C CA 1
ATOM 12739 C C . THR C 1 519 ? 156.94863 109.66873 137.00443 1.000 42.80685 522 THR C C 1
ATOM 12740 O O . THR C 1 519 ? 157.82101 109.26511 137.77808 1.000 47.03960 522 THR C O 1
ATOM 12744 N N . ASP C 1 520 ? 156.15021 110.69689 137.28011 1.000 41.73270 523 ASP C N 1
ATOM 12745 C CA . ASP C 1 520 ? 156.10826 111.36139 138.58496 1.000 38.96237 523 ASP C CA 1
ATOM 12746 C C . ASP C 1 520 ? 157.48519 111.92166 138.96473 1.000 39.11324 523 ASP C C 1
ATOM 12747 O O . ASP C 1 520 ? 158.15766 111.46212 139.88440 1.000 51.33648 523 ASP C O 1
ATOM 12752 N N . ILE C 1 521 ? 157.89688 112.91867 138.20144 1.000 38.47982 524 ILE C N 1
ATOM 12753 C CA . ILE C 1 521 ? 159.24358 113.46498 138.31456 1.000 42.82352 524 ILE C CA 1
ATOM 12754 C C . ILE C 1 521 ? 159.37762 114.31877 139.56875 1.000 46.26349 524 ILE C C 1
ATOM 12755 O O . ILE C 1 521 ? 158.40755 114.88974 140.07314 1.000 51.84818 524 ILE C O 1
ATOM 12760 N N . LEU C 1 522 ? 160.60596 114.40953 140.07223 1.000 52.37311 525 LEU C N 1
ATOM 12761 C CA . LEU C 1 522 ? 160.93296 115.25136 141.21011 1.000 49.85461 525 LEU C CA 1
ATOM 12762 C C . LEU C 1 522 ? 161.15371 116.69323 140.76534 1.000 54.69049 525 LEU C C 1
ATOM 12763 O O . LEU C 1 522 ? 161.16066 117.01553 139.57659 1.000 58.31350 525 LEU C O 1
ATOM 12768 N N . GLY C 1 523 ? 161.34613 117.57105 141.74858 1.000 56.63641 526 GLY C N 1
ATOM 12769 C CA . GLY C 1 523 ? 161.65644 118.95436 141.43396 1.000 53.95715 526 GLY C CA 1
ATOM 12770 C C . GLY C 1 523 ? 162.97412 119.10314 140.70011 1.000 59.97651 526 GLY C C 1
ATOM 12771 O O . GLY C 1 523 ? 163.07642 119.86278 139.73592 1.000 62.13966 526 GLY C O 1
ATOM 12772 N N . ALA C 1 524 ? 163.99999 118.37763 141.14435 1.000 61.80143 527 ALA C N 1
ATOM 12773 C CA . ALA C 1 524 ? 165.29852 118.43231 140.48696 1.000 59.60953 527 ALA C CA 1
ATOM 12774 C C . ALA C 1 524 ? 165.28005 117.79976 139.10378 1.000 61.20602 527 ALA C C 1
ATOM 12775 O O . ALA C 1 524 ? 165.99976 118.26486 138.21603 1.000 64.97759 527 ALA C O 1
ATOM 12777 N N . GLU C 1 525 ? 164.47957 116.75592 138.89918 1.000 58.96004 528 GLU C N 1
ATOM 12778 C CA . GLU C 1 525 ? 164.43270 116.06451 137.61898 1.000 55.43081 528 GLU C CA 1
ATOM 12779 C C . GLU C 1 525 ? 163.87371 116.92278 136.49548 1.000 59.78193 528 GLU C C 1
ATOM 12780 O O . GLU C 1 525 ? 164.09463 116.59898 135.32567 1.000 65.10482 528 GLU C O 1
ATOM 12786 N N . ASP C 1 526 ? 163.15201 117.99509 136.81505 1.000 62.75821 529 ASP C N 1
ATOM 12787 C CA . ASP C 1 526 ? 162.62245 118.86083 135.77085 1.000 63.91413 529 ASP C CA 1
ATOM 12788 C C . ASP C 1 526 ? 163.73399 119.56609 135.00416 1.000 67.37366 529 ASP C C 1
ATOM 12789 O O . ASP C 1 526 ? 163.59803 119.79964 133.79927 1.000 70.50889 529 ASP C O 1
ATOM 12794 N N . ALA C 1 527 ? 164.83216 119.91398 135.67622 1.000 67.99513 530 ALA C N 1
ATOM 12795 C CA . ALA C 1 527 ? 165.95299 120.58084 135.02505 1.000 65.70516 530 ALA C CA 1
ATOM 12796 C C . ALA C 1 527 ? 166.76350 119.65947 134.12391 1.000 65.42136 530 ALA C C 1
ATOM 12797 O O . ALA C 1 527 ? 167.44820 120.15155 133.22378 1.000 69.40795 530 ALA C O 1
ATOM 12799 N N . PHE C 1 528 ? 166.71429 118.34890 134.34159 1.000 65.96937 531 PHE C N 1
ATOM 12800 C CA . PHE C 1 528 ? 167.40738 117.39548 133.48783 1.000 66.33850 531 PHE C CA 1
ATOM 12801 C C . PHE C 1 528 ? 166.64956 117.07939 132.20789 1.000 68.64578 531 PHE C C 1
ATOM 12802 O O . PHE C 1 528 ? 167.23653 116.50591 131.28657 1.000 71.54644 531 PHE C O 1
ATOM 12810 N N . GLY C 1 529 ? 165.37324 117.43103 132.12700 1.000 60.09712 532 GLY C N 1
ATOM 12811 C CA . GLY C 1 529 ? 164.53749 116.94507 131.05380 1.000 60.09125 532 GLY C CA 1
ATOM 12812 C C . GLY C 1 529 ? 164.43887 117.88959 129.88053 1.000 61.86336 532 GLY C C 1
ATOM 12813 O O . GLY C 1 529 ? 164.81509 119.05540 129.94533 1.000 65.66040 532 GLY C O 1
ATOM 12814 N N . ASP C 1 530 ? 163.91742 117.35316 128.78157 1.000 58.76602 533 ASP C N 1
ATOM 12815 C CA . ASP C 1 530 ? 163.64862 118.13257 127.58814 1.000 56.93068 533 ASP C CA 1
ATOM 12816 C C . ASP C 1 530 ? 162.17444 118.45090 127.40730 1.000 59.76802 533 ASP C C 1
ATOM 12817 O O . ASP C 1 530 ? 161.84931 119.38257 126.66742 1.000 61.69733 533 ASP C O 1
ATOM 12822 N N . MET C 1 531 ? 161.27769 117.71116 128.05330 1.000 59.65360 534 MET C N 1
ATOM 12823 C CA . MET C 1 531 ? 159.86910 118.07509 128.00866 1.000 49.79226 534 MET C CA 1
ATOM 12824 C C . MET C 1 531 ? 159.22158 117.67888 129.32528 1.000 53.31195 534 MET C C 1
ATOM 12825 O O . MET C 1 531 ? 159.62171 116.69141 129.93849 1.000 64.17301 534 MET C O 1
ATOM 12830 N N . ASP C 1 532 ? 158.23633 118.45567 129.76340 1.000 45.45342 535 ASP C N 1
ATOM 12831 C CA . ASP C 1 532 ? 157.44333 118.08409 130.92469 1.000 48.65001 535 ASP C CA 1
ATOM 12832 C C . ASP C 1 532 ? 155.97614 118.34254 130.63147 1.000 45.27451 535 ASP C C 1
ATOM 12833 O O . ASP C 1 532 ? 155.63611 119.32083 129.96463 1.000 48.39223 535 ASP C O 1
ATOM 12838 N N . PHE C 1 533 ? 155.10799 117.46483 131.12626 1.000 37.81188 536 PHE C N 1
ATOM 12839 C CA . PHE C 1 533 ? 153.68810 117.61515 130.83909 1.000 34.35768 536 PHE C CA 1
ATOM 12840 C C . PHE C 1 533 ? 152.85959 117.02939 131.97205 1.000 32.96064 536 PHE C C 1
ATOM 12841 O O . PHE C 1 533 ? 153.35339 116.26680 132.79849 1.000 42.75190 536 PHE C O 1
ATOM 12849 N N . LYS C 1 534 ? 151.59404 117.43163 132.02936 1.000 30.68298 537 LYS C N 1
ATOM 12850 C CA . LYS C 1 534 ? 150.70012 117.04102 133.11192 1.000 26.15450 537 LYS C CA 1
ATOM 12851 C C . LYS C 1 534 ? 149.36398 116.60203 132.54281 1.000 32.57077 537 LYS C C 1
ATOM 12852 O O . LYS C 1 534 ? 148.83042 117.25570 131.64377 1.000 45.79017 537 LYS C O 1
ATOM 12858 N N . VAL C 1 535 ? 148.81776 115.50805 133.06840 1.000 19.54483 538 VAL C N 1
ATOM 12859 C CA . VAL C 1 535 ? 147.55951 114.96419 132.57019 1.000 25.10054 538 VAL C CA 1
ATOM 12860 C C . VAL C 1 535 ? 146.64319 114.64045 133.74014 1.000 29.29536 538 VAL C C 1
ATOM 12861 O O . VAL C 1 535 ? 147.07320 114.01633 134.71389 1.000 37.62626 538 VAL C O 1
ATOM 12865 N N . ALA C 1 536 ? 145.37716 115.04209 133.63033 1.000 26.49877 539 ALA C N 1
ATOM 12866 C CA . ALA C 1 536 ? 144.35685 114.73999 134.62344 1.000 21.82695 539 ALA C CA 1
ATOM 12867 C C . ALA C 1 536 ? 143.09467 114.23139 133.94280 1.000 23.47736 539 ALA C C 1
ATOM 12868 O O . ALA C 1 536 ? 142.80296 114.58179 132.79970 1.000 30.80032 539 ALA C O 1
ATOM 12870 N N . GLY C 1 537 ? 142.33703 113.41045 134.65901 1.000 27.24719 540 GLY C N 1
ATOM 12871 C CA . GLY C 1 537 ? 141.07715 112.93645 134.12758 1.000 20.07803 540 GLY C CA 1
ATOM 12872 C C . GLY C 1 537 ? 140.45466 111.86094 134.99446 1.000 29.07210 540 GLY C C 1
ATOM 12873 O O . GLY C 1 537 ? 140.90691 111.58150 136.10898 1.000 32.02288 540 GLY C O 1
ATOM 12874 N N . THR C 1 538 ? 139.38054 111.28749 134.45467 1.000 26.79556 541 THR C N 1
ATOM 12875 C CA . THR C 1 538 ? 138.67339 110.15923 135.04180 1.000 25.30505 541 THR C CA 1
ATOM 12876 C C . THR C 1 538 ? 139.22563 108.86391 134.44612 1.000 30.75837 541 THR C C 1
ATOM 12877 O O . THR C 1 538 ? 140.24114 108.86978 133.74743 1.000 43.94005 541 THR C O 1
ATOM 12881 N N . LYS C 1 539 ? 138.56066 107.74112 134.69714 1.000 33.85824 542 LYS C N 1
ATOM 12882 C CA . LYS C 1 539 ? 138.98617 106.48376 134.10274 1.000 38.11366 542 LYS C CA 1
ATOM 12883 C C . LYS C 1 539 ? 138.55397 106.33868 132.65112 1.000 40.83361 542 LYS C C 1
ATOM 12884 O O . LYS C 1 539 ? 138.93158 105.35682 132.00750 1.000 40.61127 542 LYS C O 1
ATOM 12890 N N . ASP C 1 540 ? 137.77891 107.28245 132.12233 1.000 43.43714 543 ASP C N 1
ATOM 12891 C CA . ASP C 1 540 ? 137.28411 107.20607 130.75645 1.000 33.78475 543 ASP C CA 1
ATOM 12892 C C . ASP C 1 540 ? 137.87749 108.24033 129.81221 1.000 39.13882 543 ASP C C 1
ATOM 12893 O O . ASP C 1 540 ? 138.08967 107.92076 128.64410 1.000 54.11656 543 ASP C O 1
ATOM 12898 N N . PHE C 1 541 ? 138.15142 109.46349 130.26523 1.000 31.69151 544 PHE C N 1
ATOM 12899 C CA . PHE C 1 541 ? 138.62091 110.49724 129.35180 1.000 29.49447 544 PHE C CA 1
ATOM 12900 C C . PHE C 1 541 ? 139.44327 111.54029 130.09807 1.000 28.03996 544 PHE C C 1
ATOM 12901 O O . PHE C 1 541 ? 139.44029 111.60731 131.32652 1.000 39.18705 544 PHE C O 1
ATOM 12909 N N . VAL C 1 542 ? 140.14547 112.36260 129.32061 1.000 24.95803 545 VAL C N 1
ATOM 12910 C CA . VAL C 1 542 ? 141.01402 113.41648 129.83895 1.000 28.84915 545 VAL C CA 1
ATOM 12911 C C . VAL C 1 542 ? 140.18449 114.66140 130.12466 1.000 22.98748 545 VAL C C 1
ATOM 12912 O O . VAL C 1 542 ? 139.26722 114.99167 129.36749 1.000 38.50674 545 VAL C O 1
ATOM 12916 N N . THR C 1 543 ? 140.50812 115.37022 131.21099 1.000 20.15167 546 THR C N 1
ATOM 12917 C CA . THR C 1 543 ? 139.85344 116.63827 131.50537 1.000 23.04107 546 THR C CA 1
ATOM 12918 C C . THR C 1 543 ? 140.76762 117.85586 131.42626 1.000 27.15163 546 THR C C 1
ATOM 12919 O O . THR C 1 543 ? 140.27032 118.94152 131.12625 1.000 39.48661 546 THR C O 1
ATOM 12923 N N . ALA C 1 544 ? 142.07341 117.71166 131.65649 1.000 26.58113 547 ALA C N 1
ATOM 12924 C CA . ALA C 1 544 ? 142.98596 118.84759 131.57136 1.000 24.99971 547 ALA C CA 1
ATOM 12925 C C . ALA C 1 544 ? 144.35006 118.38777 131.07127 1.000 23.81945 547 ALA C C 1
ATOM 12926 O O . ALA C 1 544 ? 144.74411 117.24126 131.28508 1.000 37.97869 547 ALA C O 1
ATOM 12928 N N . LEU C 1 545 ? 145.07084 119.29724 130.41004 1.000 30.38528 548 LEU C N 1
ATOM 12929 C CA . LEU C 1 545 ? 146.36877 118.96372 129.82799 1.000 23.86506 548 LEU C CA 1
ATOM 12930 C C . LEU C 1 545 ? 147.23195 120.20948 129.66948 1.000 32.23173 548 LEU C C 1
ATOM 12931 O O . LEU C 1 545 ? 146.75873 121.23451 129.17532 1.000 44.05648 548 LEU C O 1
ATOM 12936 N N . GLN C 1 546 ? 148.50075 120.10768 130.06726 1.000 31.79676 549 GLN C N 1
ATOM 12937 C CA . GLN C 1 546 ? 149.46925 121.19204 129.95879 1.000 31.42855 549 GLN C CA 1
ATOM 12938 C C . GLN C 1 546 ? 150.79641 120.64568 129.44967 1.000 32.06265 549 GLN C C 1
ATOM 12939 O O . GLN C 1 546 ? 151.21089 119.55604 129.84746 1.000 40.94209 549 GLN C O 1
ATOM 12945 N N . LEU C 1 547 ? 151.46613 121.39662 128.57206 1.000 38.44160 550 LEU C N 1
ATOM 12946 C CA . LEU C 1 547 ? 152.70751 120.90800 127.97604 1.000 29.27347 550 LEU C CA 1
ATOM 12947 C C . LEU C 1 547 ? 153.61601 122.06408 127.57470 1.000 34.32417 550 LEU C C 1
ATOM 12948 O O . LEU C 1 547 ? 153.15600 123.04361 126.98344 1.000 46.74511 550 LEU C O 1
ATOM 12953 N N . ASP C 1 548 ? 154.91154 121.91358 127.86341 1.000 36.08178 551 ASP C N 1
ATOM 12954 C CA . ASP C 1 548 ? 155.94921 122.87595 127.49459 1.000 42.20715 551 ASP C CA 1
ATOM 12955 C C . ASP C 1 548 ? 157.16289 122.11873 126.97646 1.000 46.63164 551 ASP C C 1
ATOM 12956 O O . ASP C 1 548 ? 157.62390 121.17989 127.62879 1.000 52.17470 551 ASP C O 1
ATOM 12961 N N . THR C 1 549 ? 157.70333 122.53355 125.83081 1.000 51.55027 552 THR C N 1
ATOM 12962 C CA . THR C 1 549 ? 158.90063 121.87959 125.31033 1.000 49.54363 552 THR C CA 1
ATOM 12963 C C . THR C 1 549 ? 159.64297 122.80504 124.35720 1.000 48.98032 552 THR C C 1
ATOM 12964 O O . THR C 1 549 ? 159.12385 123.83628 123.92922 1.000 53.10216 552 THR C O 1
ATOM 12968 N N . LYS C 1 550 ? 160.87998 122.42159 124.03196 1.000 56.30409 553 LYS C N 1
ATOM 12969 C CA . LYS C 1 550 ? 161.67877 123.12600 123.03314 1.000 62.26833 553 LYS C CA 1
ATOM 12970 C C . LYS C 1 550 ? 162.43217 122.15392 122.13157 1.000 62.35750 553 LYS C C 1
ATOM 12971 O O . LYS C 1 550 ? 163.52588 122.45945 121.65548 1.000 60.68968 553 LYS C O 1
ATOM 12977 N N . LEU C 1 551 ? 161.85281 120.98678 121.88134 1.000 65.83449 554 LEU C N 1
ATOM 12978 C CA . LEU C 1 551 ? 162.42503 120.00540 120.97472 1.000 62.07640 554 LEU C CA 1
ATOM 12979 C C . LEU C 1 551 ? 162.01890 120.31423 119.53835 1.000 62.83389 554 LEU C C 1
ATOM 12980 O O . LEU C 1 551 ? 160.89485 120.74342 119.27126 1.000 65.60401 554 LEU C O 1
ATOM 12985 N N . ASP C 1 552 ? 162.94891 120.08088 118.60886 1.000 66.34943 555 ASP C N 1
ATOM 12986 C CA . ASP C 1 552 ? 162.67592 120.32512 117.19613 1.000 64.66489 555 ASP C CA 1
ATOM 12987 C C . ASP C 1 552 ? 161.55917 119.44614 116.65655 1.000 66.27098 555 ASP C C 1
ATOM 12988 O O . ASP C 1 552 ? 160.89029 119.83473 115.69506 1.000 67.63488 555 ASP C O 1
ATOM 12993 N N . GLY C 1 553 ? 161.35641 118.26827 117.23089 1.000 66.81646 556 GLY C N 1
ATOM 12994 C CA . GLY C 1 553 ? 160.29034 117.39248 116.79468 1.000 65.00045 556 GLY C CA 1
ATOM 12995 C C . GLY C 1 553 ? 160.13517 116.19305 117.70161 1.000 69.13942 556 GLY C C 1
ATOM 12996 O O . GLY C 1 553 ? 161.04616 115.86526 118.46516 1.000 72.18906 556 GLY C O 1
ATOM 12997 N N . ILE C 1 554 ? 158.98286 115.52875 117.63338 1.000 64.20335 557 ILE C N 1
ATOM 12998 C CA . ILE C 1 554 ? 158.70899 114.34693 118.43361 1.000 60.21934 557 ILE C CA 1
ATOM 12999 C C . ILE C 1 554 ? 157.93036 113.36253 117.57145 1.000 61.11910 557 ILE C C 1
ATOM 13000 O O . ILE C 1 554 ? 156.87025 113.70994 117.04568 1.000 64.15201 557 ILE C O 1
ATOM 13005 N N . PRO C 1 555 ? 158.41342 112.13760 117.38110 1.000 65.03530 558 PRO C N 1
ATOM 13006 C CA . PRO C 1 555 ? 157.65969 111.15879 116.59100 1.000 63.01403 558 PRO C CA 1
ATOM 13007 C C . PRO C 1 555 ? 156.32794 110.82517 117.24804 1.000 63.77810 558 PRO C C 1
ATOM 13008 O O . PRO C 1 555 ? 156.16761 110.93916 118.46365 1.000 69.09994 558 PRO C O 1
ATOM 13012 N N . SER C 1 556 ? 155.36110 110.41817 116.42471 1.000 62.08872 559 SER C N 1
ATOM 13013 C CA . SER C 1 556 ? 154.01578 110.16061 116.92785 1.000 65.43607 559 SER C CA 1
ATOM 13014 C C . SER C 1 556 ? 153.99382 109.01412 117.93354 1.000 66.29860 559 SER C C 1
ATOM 13015 O O . SER C 1 556 ? 153.30033 109.08709 118.95633 1.000 69.07598 559 SER C O 1
ATOM 13018 N N . GLN C 1 557 ? 154.74230 107.94381 117.66041 1.000 62.05263 560 GLN C N 1
ATOM 13019 C CA . GLN C 1 557 ? 154.74305 106.79289 118.55510 1.000 64.27357 560 GLN C CA 1
ATOM 13020 C C . GLN C 1 557 ? 155.30045 107.13118 119.93240 1.000 63.74746 560 GLN C C 1
ATOM 13021 O O . GLN C 1 557 ? 154.79349 106.61592 120.93570 1.000 68.10703 560 GLN C O 1
ATOM 13027 N N . VAL C 1 558 ? 156.31396 107.99620 120.00143 1.000 54.66789 561 VAL C N 1
ATOM 13028 C CA . VAL C 1 558 ? 156.87916 108.39638 121.28554 1.000 60.23596 561 VAL C CA 1
ATOM 13029 C C . VAL C 1 558 ? 155.82865 109.10376 122.13417 1.000 61.32321 561 VAL C C 1
ATOM 13030 O O . VAL C 1 558 ? 155.64487 108.78899 123.31938 1.000 65.28359 561 VAL C O 1
ATOM 13034 N N . LEU C 1 559 ? 155.10707 110.05156 121.53605 1.000 50.01910 562 LEU C N 1
ATOM 13035 C CA . LEU C 1 559 ? 154.06587 110.77946 122.24947 1.000 52.02917 562 LEU C CA 1
ATOM 13036 C C . LEU C 1 559 ? 152.91141 109.87459 122.66855 1.000 51.43987 562 LEU C C 1
ATOM 13037 O O . LEU C 1 559 ? 152.39756 110.00774 123.78882 1.000 58.06870 562 LEU C O 1
ATOM 13042 N N . ALA C 1 560 ? 152.49616 108.95330 121.79655 1.000 41.62470 563 ALA C N 1
ATOM 13043 C CA . ALA C 1 560 ? 151.43890 108.01890 122.16848 1.000 43.80376 563 ALA C CA 1
ATOM 13044 C C . ALA C 1 560 ? 151.85189 107.15575 123.35538 1.000 52.80363 563 ALA C C 1
ATOM 13045 O O . ALA C 1 560 ? 151.06039 106.94874 124.28788 1.000 60.24703 563 ALA C O 1
ATOM 13047 N N . GLY C 1 561 ? 153.08887 106.65375 123.34584 1.000 45.08836 564 GLY C N 1
ATOM 13048 C CA . GLY C 1 561 ? 153.56060 105.86822 124.47330 1.000 44.31453 564 GLY C CA 1
ATOM 13049 C C . GLY C 1 561 ? 153.59859 106.66178 125.76493 1.000 49.74004 564 GLY C C 1
ATOM 13050 O O . GLY C 1 561 ? 153.23363 106.15039 126.83057 1.000 55.21290 564 GLY C O 1
ATOM 13051 N N . ALA C 1 562 ? 154.04014 107.92066 125.69113 1.000 42.46810 565 ALA C N 1
ATOM 13052 C CA . ALA C 1 562 ? 154.06636 108.75797 126.88717 1.000 42.40394 565 ALA C CA 1
ATOM 13053 C C . ALA C 1 562 ? 152.66713 108.95574 127.46304 1.000 46.14457 565 ALA C C 1
ATOM 13054 O O . ALA C 1 562 ? 152.46297 108.83613 128.68220 1.000 53.46402 565 ALA C O 1
ATOM 13056 N N . LEU C 1 563 ? 151.68707 109.24154 126.60202 1.000 39.77489 566 LEU C N 1
ATOM 13057 C CA . LEU C 1 563 ? 150.32161 109.41839 127.08958 1.000 38.26241 566 LEU C CA 1
ATOM 13058 C C . LEU C 1 563 ? 149.76418 108.13443 127.70399 1.000 43.14063 566 LEU C C 1
ATOM 13059 O O . LEU C 1 563 ? 149.06618 108.18990 128.72671 1.000 49.59032 566 LEU C O 1
ATOM 13064 N N . GLU C 1 564 ? 150.06349 106.97422 127.11059 1.000 41.04530 567 GLU C N 1
ATOM 13065 C CA . GLU C 1 564 ? 149.60073 105.71460 127.69483 1.000 39.95007 567 GLU C CA 1
ATOM 13066 C C . GLU C 1 564 ? 150.20496 105.48055 129.07779 1.000 46.01480 567 GLU C C 1
ATOM 13067 O O . GLU C 1 564 ? 149.51308 105.02172 130.00385 1.000 56.85823 567 GLU C O 1
ATOM 13073 N N . GLN C 1 565 ? 151.49658 105.78277 129.23021 1.000 34.23442 568 GLN C N 1
ATOM 13074 C CA . GLN C 1 565 ? 152.14474 105.64129 130.52968 1.000 38.13490 568 GLN C CA 1
ATOM 13075 C C . GLN C 1 565 ? 151.46266 106.51863 131.57676 1.000 40.48935 568 GLN C C 1
ATOM 13076 O O . GLN C 1 565 ? 151.18841 106.07098 132.70411 1.000 46.48804 568 GLN C O 1
ATOM 13082 N N . ALA C 1 566 ? 151.14126 107.76133 131.20452 1.000 34.15426 569 ALA C N 1
ATOM 13083 C CA . ALA C 1 566 ? 150.43598 108.64192 132.13397 1.000 35.15598 569 ALA C CA 1
ATOM 13084 C C . ALA C 1 566 ? 149.06042 108.09421 132.51281 1.000 35.40976 569 ALA C C 1
ATOM 13085 O O . ALA C 1 566 ? 148.63688 108.22256 133.67311 1.000 40.14603 569 ALA C O 1
ATOM 13087 N N . LYS C 1 567 ? 148.34596 107.49939 131.55432 1.000 37.05230 570 LYS C N 1
ATOM 13088 C CA . LYS C 1 567 ? 147.03444 106.92978 131.86076 1.000 36.98055 570 LYS C CA 1
ATOM 13089 C C . LYS C 1 567 ? 147.13938 105.81360 132.89710 1.000 40.68184 570 LYS C C 1
ATOM 13090 O O . LYS C 1 567 ? 146.34604 105.75625 133.85168 1.000 50.62890 570 LYS C O 1
ATOM 13096 N N . ASP C 1 568 ? 148.11516 104.91597 132.72230 1.000 36.82668 571 ASP C N 1
ATOM 13097 C CA . ASP C 1 568 ? 148.31377 103.84782 133.70314 1.000 38.16004 571 ASP C CA 1
ATOM 13098 C C . ASP C 1 568 ? 148.59750 104.41586 135.08949 1.000 43.36116 571 ASP C C 1
ATOM 13099 O O . ASP C 1 568 ? 148.06416 103.92499 136.10098 1.000 46.53223 571 ASP C O 1
ATOM 13104 N N . ALA C 1 569 ? 149.43183 105.45793 135.15341 1.000 37.38603 572 ALA C N 1
ATOM 13105 C CA . ALA C 1 569 ? 149.73412 106.06781 136.44512 1.000 35.49183 572 ALA C CA 1
ATOM 13106 C C . ALA C 1 569 ? 148.47738 106.61085 137.12383 1.000 37.92579 572 ALA C C 1
ATOM 13107 O O . ALA C 1 569 ? 148.26966 106.39115 138.32898 1.000 41.89539 572 ALA C O 1
ATOM 13109 N N . ARG C 1 570 ? 147.61277 107.31048 136.37588 1.000 33.34612 573 ARG C N 1
ATOM 13110 C CA . ARG C 1 570 ? 146.46781 107.89526 137.07259 1.000 35.25238 573 ARG C CA 1
ATOM 13111 C C . ARG C 1 570 ? 145.47610 106.82038 137.49899 1.000 35.34423 573 ARG C C 1
ATOM 13112 O O . ARG C 1 570 ? 144.78673 106.99121 138.50863 1.000 37.67932 573 ARG C O 1
ATOM 13120 N N . LEU C 1 571 ? 145.37257 105.72086 136.74373 1.000 29.91618 574 LEU C N 1
ATOM 13121 C CA . LEU C 1 571 ? 144.50970 104.62519 137.18571 1.000 30.93683 574 LEU C CA 1
ATOM 13122 C C . LEU C 1 571 ? 144.99863 104.03765 138.50661 1.000 37.95982 574 LEU C C 1
ATOM 13123 O O . LEU C 1 571 ? 144.19530 103.75378 139.41675 1.000 40.70018 574 LEU C O 1
ATOM 13128 N N . THR C 1 572 ? 146.31709 103.85888 138.63171 1.000 35.59465 575 THR C N 1
ATOM 13129 C CA . THR C 1 572 ? 146.86525 103.39228 139.90136 1.000 27.77927 575 THR C CA 1
ATOM 13130 C C . THR C 1 572 ? 146.51626 104.34857 141.03778 1.000 30.90432 575 THR C C 1
ATOM 13131 O O . THR C 1 572 ? 146.13758 103.91174 142.12885 1.000 36.80628 575 THR C O 1
ATOM 13135 N N . ILE C 1 573 ? 146.62052 105.65800 140.79864 1.000 34.50199 576 ILE C N 1
ATOM 13136 C CA . ILE C 1 573 ? 146.28718 106.60696 141.86532 1.000 30.95150 576 ILE C CA 1
ATOM 13137 C C . ILE C 1 573 ? 144.79701 106.57421 142.21202 1.000 37.19286 576 ILE C C 1
ATOM 13138 O O . ILE C 1 573 ? 144.42001 106.72913 143.38321 1.000 40.92041 576 ILE C O 1
ATOM 13143 N N . LEU C 1 574 ? 143.92934 106.39654 141.21453 1.000 35.21226 577 LEU C N 1
ATOM 13144 C CA . LEU C 1 574 ? 142.49597 106.33504 141.48102 1.000 24.79131 577 LEU C CA 1
ATOM 13145 C C . LEU C 1 574 ? 142.14523 105.15585 142.37405 1.000 33.37174 577 LEU C C 1
ATOM 13146 O O . LEU C 1 574 ? 141.24715 105.26574 143.21923 1.000 39.41630 577 LEU C O 1
ATOM 13151 N N . GLU C 1 575 ? 142.83664 104.02578 142.20116 1.000 40.69544 578 GLU C N 1
ATOM 13152 C CA . GLU C 1 575 ? 142.58233 102.88197 143.07840 1.000 38.40158 578 GLU C CA 1
ATOM 13153 C C . GLU C 1 575 ? 142.86151 103.21803 144.54253 1.000 41.49880 578 GLU C C 1
ATOM 13154 O O . GLU C 1 575 ? 142.07586 102.86621 145.42770 1.000 46.77834 578 GLU C O 1
ATOM 13160 N N . VAL C 1 576 ? 143.97310 103.90048 144.81990 1.000 38.65485 579 VAL C N 1
ATOM 13161 C CA . VAL C 1 576 ? 144.28775 104.27258 146.19681 1.000 32.53604 579 VAL C CA 1
ATOM 13162 C C . VAL C 1 576 ? 143.28283 105.28904 146.72207 1.000 33.04483 579 VAL C C 1
ATOM 13163 O O . VAL C 1 576 ? 142.89020 105.24379 147.89241 1.000 38.03535 579 VAL C O 1
ATOM 13167 N N . MET C 1 577 ? 142.85465 106.22374 145.87104 1.000 41.70586 580 MET C N 1
ATOM 13168 C CA . MET C 1 577 ? 141.87543 107.21681 146.30418 1.000 34.21065 580 MET C CA 1
ATOM 13169 C C . MET C 1 577 ? 140.55619 106.55819 146.69528 1.000 36.11930 580 MET C C 1
ATOM 13170 O O . MET C 1 577 ? 139.90942 106.97573 147.66093 1.000 39.38625 580 MET C O 1
ATOM 13175 N N . ALA C 1 578 ? 140.14236 105.52516 145.95716 1.000 42.09106 581 ALA C N 1
ATOM 13176 C CA . ALA C 1 578 ? 138.84897 104.89741 146.20537 1.000 36.96161 581 ALA C CA 1
ATOM 13177 C C . ALA C 1 578 ? 138.78653 104.15150 147.53240 1.000 44.16435 581 ALA C C 1
ATOM 13178 O O . ALA C 1 578 ? 137.69001 103.95156 148.05927 1.000 47.46822 581 ALA C O 1
ATOM 13180 N N . GLU C 1 579 ? 139.92189 103.71595 148.07525 1.000 47.18812 582 GLU C N 1
ATOM 13181 C CA . GLU C 1 579 ? 139.89437 103.03574 149.36549 1.000 43.69540 582 GLU C CA 1
ATOM 13182 C C . GLU C 1 579 ? 139.53783 103.98556 150.50146 1.000 49.88659 582 GLU C C 1
ATOM 13183 O O . GLU C 1 579 ? 138.83310 103.59069 151.43446 1.000 55.26120 582 GLU C O 1
ATOM 13189 N N . ALA C 1 580 ? 140.02128 105.22735 150.45336 1.000 48.22895 583 ALA C N 1
ATOM 13190 C CA . ALA C 1 580 ? 139.68358 106.20113 151.48603 1.000 41.27162 583 ALA C CA 1
ATOM 13191 C C . ALA C 1 580 ? 138.20600 106.57845 151.45424 1.000 44.36640 583 ALA C C 1
ATOM 13192 O O . ALA C 1 580 ? 137.56837 106.67566 152.50633 1.000 51.93194 583 ALA C O 1
ATOM 13194 N N . ILE C 1 581 ? 137.65085 106.81024 150.26643 1.000 47.94075 584 ILE C N 1
ATOM 13195 C CA . ILE C 1 581 ? 136.23577 107.12762 150.10735 1.000 48.15650 584 ILE C CA 1
ATOM 13196 C C . ILE C 1 581 ? 135.82051 106.81154 148.67848 1.000 54.30163 584 ILE C C 1
ATOM 13197 O O . ILE C 1 581 ? 136.54924 107.11884 147.73078 1.000 60.37324 584 ILE C O 1
ATOM 13202 N N . ASP C 1 582 ? 134.64715 106.20522 148.50603 1.000 64.50590 585 ASP C N 1
ATOM 13203 C CA . ASP C 1 582 ? 134.19364 105.78673 147.18516 1.000 65.58848 585 ASP C CA 1
ATOM 13204 C C . ASP C 1 582 ? 132.78281 106.25653 146.85315 1.000 66.41554 585 ASP C C 1
ATOM 13205 O O . ASP C 1 582 ? 132.26227 105.90498 145.78935 1.000 70.95190 585 ASP C O 1
ATOM 13210 N N . ARG C 1 583 ? 132.14769 107.03107 147.72425 1.000 68.21331 586 ARG C N 1
ATOM 13211 C CA . ARG C 1 583 ? 130.82627 107.57328 147.44673 1.000 68.43005 586 ARG C CA 1
ATOM 13212 C C . ARG C 1 583 ? 130.60538 108.77508 148.34981 1.000 73.25677 586 ARG C C 1
ATOM 13213 O O . ARG C 1 583 ? 131.26802 108.90433 149.38436 1.000 73.94523 586 ARG C O 1
ATOM 13221 N N . PRO C 1 584 ? 129.68848 109.67071 147.98687 1.000 67.85738 587 PRO C N 1
ATOM 13222 C CA . PRO C 1 584 ? 129.48496 110.88092 148.79052 1.000 60.39829 587 PRO C CA 1
ATOM 13223 C C . PRO C 1 584 ? 129.00878 110.55616 150.19795 1.000 61.20431 587 PRO C C 1
ATOM 13224 O O . PRO C 1 584 ? 128.20544 109.64825 150.41679 1.000 62.39972 587 PRO C O 1
ATOM 13228 N N . ASP C 1 585 ? 129.51292 111.32423 151.15408 1.000 67.87528 588 ASP C N 1
ATOM 13229 C CA . ASP C 1 585 ? 129.11653 111.20610 152.54615 1.000 64.12146 588 ASP C CA 1
ATOM 13230 C C . ASP C 1 585 ? 127.81996 111.98043 152.76381 1.000 65.42762 588 ASP C C 1
ATOM 13231 O O . ASP C 1 585 ? 127.22756 112.52105 151.82762 1.000 68.01220 588 ASP C O 1
ATOM 13236 N N . GLU C 1 586 ? 127.35634 112.02888 154.00424 1.000 76.06730 589 GLU C N 1
ATOM 13237 C CA . GLU C 1 586 ? 126.24021 112.88343 154.36990 1.000 77.60489 589 GLU C CA 1
ATOM 13238 C C . GLU C 1 586 ? 126.73368 114.31084 154.56069 1.000 78.74403 589 GLU C C 1
ATOM 13239 O O . GLU C 1 586 ? 127.85497 114.54057 155.01941 1.000 81.31495 589 GLU C O 1
ATOM 13245 N N . MET C 1 587 ? 125.89076 115.27238 154.19433 1.000 75.63874 590 MET C N 1
ATOM 13246 C CA . MET C 1 587 ? 126.25008 116.66972 154.38836 1.000 75.43023 590 MET C CA 1
ATOM 13247 C C . MET C 1 587 ? 126.39311 116.98086 155.87172 1.000 77.14624 590 MET C C 1
ATOM 13248 O O . MET C 1 587 ? 125.66986 116.43990 156.71142 1.000 79.32782 590 MET C O 1
ATOM 13253 N N . SER C 1 588 ? 127.33819 117.86065 156.18735 1.000 75.24837 591 SER C N 1
ATOM 13254 C CA . SER C 1 588 ? 127.68619 118.20567 157.55872 1.000 74.52758 591 SER C CA 1
ATOM 13255 C C . SER C 1 588 ? 126.50348 118.83435 158.28312 1.000 76.14320 591 SER C C 1
ATOM 13256 O O . SER C 1 588 ? 125.69503 119.53698 157.66496 1.000 74.21650 591 SER C O 1
ATOM 13259 N N . PRO C 1 589 ? 126.35732 118.59203 159.58733 1.000 74.39961 592 PRO C N 1
ATOM 13260 C CA . PRO C 1 589 ? 125.33867 119.32246 160.35485 1.000 71.13246 592 PRO C CA 1
ATOM 13261 C C . PRO C 1 589 ? 125.56806 120.82246 160.38361 1.000 73.68833 592 PRO C C 1
ATOM 13262 O O . PRO C 1 589 ? 124.60846 121.57276 160.59593 1.000 74.44457 592 PRO C O 1
ATOM 13266 N N . TYR C 1 590 ? 126.80369 121.28353 160.18007 1.000 71.48501 593 TYR C N 1
ATOM 13267 C CA . TYR C 1 590 ? 127.09626 122.71007 160.19952 1.000 68.80388 593 TYR C CA 1
ATOM 13268 C C . TYR C 1 590 ? 126.77300 123.40416 158.88357 1.000 68.08793 593 TYR C C 1
ATOM 13269 O O . TYR C 1 590 ? 126.69691 124.63594 158.85438 1.000 70.22975 593 TYR C O 1
ATOM 13278 N N . ALA C 1 591 ? 126.58120 122.65593 157.80427 1.000 67.78851 594 ALA C N 1
ATOM 13279 C CA . ALA C 1 591 ? 126.31541 123.27946 156.51980 1.000 65.58288 594 ALA C CA 1
ATOM 13280 C C . ALA C 1 591 ? 124.84426 123.67040 156.40054 1.000 69.09950 594 ALA C C 1
ATOM 13281 O O . ALA C 1 591 ? 123.98302 123.09130 157.06595 1.000 69.04869 594 ALA C O 1
ATOM 13283 N N . PRO C 1 592 ? 124.53347 124.65225 155.56117 1.000 73.84348 595 PRO C N 1
ATOM 13284 C CA . PRO C 1 592 ? 123.13546 125.04337 155.36532 1.000 71.07557 595 PRO C CA 1
ATOM 13285 C C . PRO C 1 592 ? 122.39393 124.01542 154.52510 1.000 73.17976 595 PRO C C 1
ATOM 13286 O O . PRO C 1 592 ? 122.97575 123.09740 153.94630 1.000 73.78300 595 PRO C O 1
ATOM 13290 N N . ARG C 1 593 ? 121.07842 124.17958 154.46910 1.000 75.36385 596 ARG C N 1
ATOM 13291 C CA . ARG C 1 593 ? 120.24078 123.27955 153.68903 1.000 74.46698 596 ARG C CA 1
ATOM 13292 C C . ARG C 1 593 ? 119.49347 124.02751 152.59371 1.000 74.85118 596 ARG C C 1
ATOM 13293 O O . ARG C 1 593 ? 118.37695 124.49397 152.80125 1.000 79.82983 596 ARG C O 1
#

Secondary structure (DSSP, 8-state):
--SBTTBEEEEEEEE-GGG-EEEEEEEESSS-TTSSEEEEEEETTTEEEEEEEEE-SS--TT-SS--EEEEEEE-GGGGT----STTSS--S--HHHHHHHHHHHHHHGGGBPTTB-S-EEEEEEEEE--TT---HHHHHHHHHHHHHHTT-SB-S--EEEEEEEETTEEEES--HHHHTT-SEEEEEEEEEETTEEEEEEEEEEE-TTHHHHHHTTPPP--HHHHHHHHHHTHHHHHHHHHHHHHHHHHTS-SS---S---B--SS-HHHHHHHHHHHHHHHHHHHTT--THHHHHHHHHHHHHHHHHHHHHHSS-HHHHHHHHHHHHHHHHHHHHHHH---TTS--TT----EEEEE--STTSSEEEEEEETTEEEEEEEEEE-GGGSEE--SSSS--EESEEEEEE--GGGTT------S--HHHHHHHHHHHHHHGGGSPPTTTS--EEEEEEEEEE-SS-HHHHHHHHHHHHHHHTT---SS--EEEEEEEEEEEE--SSSTT---EEEEEEEES--HHHHHH-SEEEEEEE-SSSEEEEEEEE--S---HHHHHHHHHHHHHHHHHHHHHHHHH--S--PPPTTS--/--SBTTBEEEEEEEE-GGG-EEEEEEEESSS-TTSSEEEEEEETTTEEEEEEEEE-SS--TT-SS--EEEEEEE-GGGTTS---STTSS--S--HHHHHHHHHHHHHHGGGBPTTB-S-EEEEEEEEE--TT---HHHHHHHHHHHHHHTT-SB-S--EEEEEEEETTEEEES--HHHHTT-SEEEEEEEEEETTEEEEEEEEEEE-TTHHHHHHTTPPP--HHHHHHHHHHTHHHHHHHHHHHHHHHHHTS-SS---S---B--SS-HHHHHHHHHHHHHHHHHHHTS--HHHHHHHHHHHHHHHHHHHTTTSTT-HHHHHHHHHHHHHHHHHHHHHHH---TTS--TTPPPPEEEEE--STT-SEEEEEEETTEEEEEEEEEE-GGGSEE--SSSS--EESEEEEEE--GGGTT-----SS--HHHHHHHHHHHHHHGGGPPPTTT---EEEEEEEEEE-SS-HHHHHHHHHHHHHHHHT---SS--EEEEEEEEEEEEE-SSSTTT-EEEEEEEEES--TTHHHH-SEEEEEEE-SSSEEEEEEEE--S---HHHHHHHHHHHHHHHHHHHHHHHHH-SS--/--SBTTBEEEEEEEE-GGG-EEEEEEEESSS-TTSSEEEEEEETTTEEEEEEEEE-SS---SSSS--EEEEEEE-GGGTTS---STTSS--S--HHHHHHHHHHHHHHGGGBPTTB-S-EEEEEEEEE--TT---HHHHHHHHHHHHHTTT-SB-S--EEEEEEEETTEEEES--HHHHTT-SEEEEEEEEEETTEEEEEEEEEEE-TTHHHHHHTTPPP--HHHHHHHHHHTHHHHHHHHHHHHHHHHHTS-SS---S---B--SS-HHHHHHHHHHHHHHHHHHTT---HHHHHHHHHHHHHHHHHHHHTTTTS-HHHHHHHHHHHHHHHHHHHHHHH---TTS--TTPPPPEEEEE--STTSSEEEEEEETTEEEEEEEEEE-GGGSEE--SSSS--EESEEEEEE--GGGTT-----SS--HHHHHHHHHHHHHHGGGPPPTTTS--EEEEEEEEEE-SS-HHHHHHHHHHHHHHHHT---SS--EEEEEEEEEEEEE-SSSTTT-EEEEEEEEES--TTHHHH-SEEEEEEE-SSSEEEEEEEE--S---HHHHHHHHHHHHHHHHHHHHHHHHH-SS--PPPTTS--

Foldseek 3Di:
DCPDVQKDKFKFKFDQDPVDIKMKMKMARDPDVPALFKIWIDIPVFWIKIKGKHWDPDFDVPDPAAAEEEFEAEDQVLVPDFFDDPVRDDDDDDLVRLVLRVVLCQQFVVQADAQFGIYMYMYMYTDHDDQFFDCSQVVSLRHQLRVLLSLHRGHAGKHKWKWFAAQNGTGIRDTNVRNVRGQKMKIWMFGDDPNFTDTFWIWIFTDQCNVVNVVVPDDFAAQVNVLVSVVVCGVVRVRSRVRSVVRSVVSPRPDDSVDDTDGDDQADPVLLVLLCVVCVVQLLVLQVVLDVVSSVVSLVVSLVVSLVVVCVPVVDDRRRNVVSSVVSNLVSVLVCCQPPVDDSNRDHQLDFADWDKAWDPDPPFLIKIWIDTPQWIKIKGKAKDALVPWDADRHNHNDGTHQEEEFEDEAPPQAHDDDDDDDDDSVRSVLRVQLVQQQSNFFDDCVVPVIRMYMYMYGNHDWDCNSQVSNLRVQRRCLANQGFTNFHKGKWKKFKAKDWDDDPDDPVPNTDMGMGIGTRDTPVVVVSTFWIKMWMHGLPHTGIIIIGGDDPHDDPVVSSVNSVSRSVVRVVVVVNSVVNPPGHDDHDPPHDD/DPPDVQKDKFKFKFDQDPVDIKMKMKMARDPDVPALFKIWMDIRPQWIKIKGKHWDDDFDPVDDDAAEEEFEAEDCCLVPDFDDDPVRDDDDDDLVRLVLRVVLCFQFVVQADAQFGIYMYMYMYTRHDDQWFDCSQVVNQRNQLRVLLSLHRGHAGKHKWKWFAAPNGTGIRDTNVRNVRTFKIKMWMFGDDPRFTDTFWIWIFTDQCNVVNVVVPDDFAADVNVLVSVVVCGVVRVRSRVRSVVRCVVSPHPDDSPDDTDGDDQADPVLLVLLCVVPVVVLLVLVPDPDQVSSVVVLVVVLVVSLVVCCVVDPPSSRRNVVSSVVSNLVSVLVCCQPPVDDNVRDHQLDWADWDKAWDPDPPFLTWIWIDTHQWIKIKTKDKDAQVPWDADDRSHNDGTHQEEEFEEEAPPLDDDDDDDDDDDSVRSVLRVQLVQQQSNFFDDCVVPVIRMYMYMYGSHDWACNSQVSNLRRQRRCQANQGFTNFHKGKWKKFKAKDWDDDPPDPPPDTDIDMGIGTRDTPVVVVSGFWMKMWMHGLRHTGIIIIGGDDPDDDSVVSSVNSVSRSVVRVVVVVNSVVNDPGHD/DPPDVQKDKFKFKFDQDPVDIKMKMKMARDPDVPALFKIWIDIPVQWIKIKGKHWDPDFDPPDDDAAEEEFEAEDCCQVPDFDDDPVRDDDDDDLVRLVLRVVLCQPFVVQADAQFGIYMYMYMYTRHDDQFFDCSQVVNQRNQLRVLLNLHRGHAGKHKWKWFAAPRGTHIRDTNVRNVRGQKMKIWMFGDDPNFTDTFWIWIFTDQCNVVNVVVPDDFAADVNVLVNVVVCTVSGVRSRVRSVVRSVVSPNPDDSVDDTDGHDQADPVLLVVLCVVPVPVLLVLLPPLDPVSSVVSVVVVLVVSCVVCCVVVVHPSRRNVVSSVVSNLVSVLVCCVPPNDDSNRDGQLDFADWDKAWDDDPPFLTKIWIDGPQWIKIKGKAKAAQVPWAADDRDHNDGTGLEEEFEDEAQPQADGDDDDDDDDSVRSVLRVQLVQLQSNFFDDCVVPVIRMYMYMYGNHDWDPNSQVSNLRVQRRCLANQGFTPFRKGKWKKFKAKDWADDPDDPRPDTGIDMGIHTRDTNVVRVSTFKMKMWMDGLRHTGIIIIGGDDPHDDPVRSSVNSVSRSVVRVVVVVNSVVNPPGHDDHDPPHDD

Sequence (1771 aa):
AEIDEGVFETTATIDNGSFGTRTIRFETGRLALQAAGAVVAYLDDDNMLLSATTASKNPKEHFDFFPLTVDVEERMYAAGRIPGSFFRREGRPSTDAILTCRLIDRPLRPSFVDGLRNEIQIVVTILSLDPGDLYDVLAINAASASTQLGGLPFSGPIGGVRVALIDGTWVGFPTVDQIERAVFDMVVAGRIVEGDVAIMMVEAEATENVVELVEGGAQAPTESVVAAGLEAAKPFIAALCTAQQELADAAGKSGKPTVDFPVFPDYGEDVYYSVSSVATDELAAALTIGGKAERDQRIDEIKTQVVQRLADTYEGREKEVGAAFRALTKKLVRQRILTDHFRIDGRGITDIRALSAEVAVVPRAHGSALFERGETQILGVTTLDMIKMAQQIDSLGPETSKRYMHHYNFPPFSTGETGRVGSPKRREIGHGALAERALVPVLPSVEEFPYAIRQVSEALGSNGSTSMGSVCASTLALLNAGVPLKAPVAGIAMGLVSDDIQVEGAVDGVVERRFVTLTDILGAEDAFGDMDFKVAGTKDFVTALQLDTKLDGIPSQVLAGALEQAKDARLTILEVMAEAIDRPDEMSPYAPRAEIDEGVFETTATIDNGSFGTRTIRFETGRLALQAAGAVVAYLDDDNMLLSATTASKNPKEHFDFFPLTVDVEERMYAAGRIPGSFFRREGRPSTDAILTCRLIDRPLRPSFVDGLRNEIQIVVTILSLDPGDLYDVLAINAASASTQLGGLPFSGPIGGVRVALIDGTWVGFPTVDQIERAVFDMVVAGRIVEGDVAIMMVEAEATENVVELVEGGAQAPTESVVAAGLEAAKPFIAALCTAQQELADAAGKSGKPTVDFPVFPDYGEDVYYSVSSVATDELAAALTIGGKAERDQRIDEIKTQVVQRLADTYEGREKEVGAAFRALTKKLVRQRILTDHFRIDGRGITDIRALSAEVAVVPRAHGSALFERGETQILGVTTLDMIKMAQQIDSLGPETSKRYMHHYNFPPFSTGETGRVGSPKRREIGHGALAERALVPVLPSVEEFPYAIRQVSEALGSNGSTSMGSVCASTLALLNAGVPLKAPVAGIAMGLVSDDIQVEGAVDGVVERRFVTLTDILGAEDAFGDMDFKVAGTKDFVTALQLDTKLDGIPSQVLAGALEQAKDARLTILEVMAEAIDRPDAEIDEGVFETTATIDNGSFGTRTIRFETGRLALQAAGAVVAYLDDDNMLLSATTASKNPKEHFDFFPLTVDVEERMYAAGRIPGSFFRREGRPSTDAILTCRLIDRPLRPSFVDGLRNEIQIVVTILSLDPGDLYDVLAINAASASTQLGGLPFSGPIGGVRVALIDGTWVGFPTVDQIERAVFDMVVAGRIVEGDVAIMMVEAEATENVVELVEGGAQAPTESVVAAGLEAAKPFIAALCTAQQELADAAGKSGKPTVDFPVFPDYGEDVYYSVSSVATDELAAALTIGGKAERDQRIDEIKTQVVQRLADTYEGREKEVGAAFRALTKKLVRQRILTDHFRIDGRGITDIRALSAEVAVVPRAHGSALFERGETQILGVTTLDMIKMAQQIDSLGPETSKRYMHHYNFPPFSTGETGRVGSPKRREIGHGALAERALVPVLPSVEEFPYAIRQVSEALGSNGSTSMGSVCASTLALLNAGVPLKAPVAGIAMGLVSDDIQVEGAVDGVVERRFVTLTDILGAEDAFGDMDFKVAGTKDFVTALQLDTKLDGIPSQVLAGALEQAKDARLTILEVMAEAIDRPDEMSPYAPR

Solvent-accessible surface area: 74588 Å² total; per-residue (Å²): 78,94,99,86,151,37,9,38,38,14,70,7,78,0,99,17,54,118,51,34,77,31,54,0,61,0,13,17,30,62,10,2,119,57,15,47,7,13,1,5,0,23,4,60,103,41,6,3,2,6,0,3,0,4,15,22,175,110,32,44,108,154,63,123,110,29,16,14,65,2,22,7,39,32,28,17,4,3,42,28,90,5,7,46,59,118,142,26,50,59,61,166,70,40,73,58,2,29,53,6,5,80,20,0,32,56,3,0,89,58,11,16,73,131,15,1,22,3,57,2,12,0,10,0,15,2,5,2,14,41,94,27,11,49,23,21,4,2,0,0,0,0,0,0,2,0,0,40,12,10,22,24,38,24,69,29,20,0,0,0,0,24,0,0,12,2,129,69,55,38,1,0,10,6,41,48,104,31,33,113,127,0,7,0,15,0,8,0,0,0,44,74,37,168,70,100,23,4,35,11,1,1,51,6,42,0,13,119,55,0,30,84,56,45,141,73,68,43,117,22,0,41,16,84,25,4,29,54,0,13,107,35,0,58,90,29,0,33,36,0,3,69,2,4,74,95,1,4,83,46,21,45,77,95,42,156,89,116,87,122,41,67,74,65,98,102,71,22,149,76,0,56,169,27,0,23,88,55,0,51,118,78,1,48,70,4,7,94,78,51,29,132,65,103,24,67,107,71,41,80,82,3,64,77,108,11,44,120,137,6,34,117,86,40,146,53,98,74,166,36,3,8,20,0,8,142,27,8,24,87,112,36,5,31,63,70,4,2,85,85,98,44,2,35,62,68,35,31,41,84,66,40,23,86,46,48,26,84,31,74,20,7,54,51,15,8,2,1,0,12,2,45,0,38,103,0,11,0,7,0,1,1,2,2,21,110,79,149,31,10,26,92,38,70,16,11,18,71,72,98,58,49,44,11,2,11,20,8,29,59,24,26,11,0,58,16,97,36,34,238,44,45,81,49,124,92,109,24,33,17,59,5,25,10,3,19,80,0,0,29,3,5,21,6,56,62,159,112,12,79,25,0,0,3,0,2,1,9,0,9,4,15,44,18,31,15,4,3,0,0,0,0,0,2,1,1,0,0,16,21,1,10,0,56,25,85,35,65,0,0,0,0,4,0,4,1,1,2,39,67,23,62,62,171,68,73,132,122,57,76,63,76,126,79,49,10,21,3,2,2,11,26,40,62,8,68,69,37,26,40,10,29,4,29,4,0,0,5,137,81,26,5,1,2,10,28,13,58,13,141,22,94,44,56,54,91,131,31,34,52,41,4,15,88,36,1,44,89,7,2,65,65,1,21,128,49,4,51,154,39,19,98,162,56,68,161,43,16,119,110,7,47,177,78,88,104,91,153,36,14,39,38,16,68,6,82,0,100,16,58,119,56,35,89,32,48,0,67,0,14,15,31,63,13,3,123,62,15,46,5,12,1,5,0,22,5,57,98,44,7,6,2,5,0,2,0,4,14,22,181,108,43,40,109,151,76,126,110,30,20,16,66,3,22,8,37,30,27,16,5,4,45,23,86,4,8,43,60,116,140,26,51,54,53,153,71,41,74,62,1,30,51,6,5,83,22,0,33,53,3,0,91,57,11,12,76,129,15,2,21,3,59,4,12,0,8,0,15,2,4,3,13,37,92,26,11,54,23,24,4,3,0,0,1,0,0,0,2,0,0,42,4,15,35,23,46,27,68,31,21,0,0,0,0,24,0,0,13,0,124,68,57,41,2,0,9,6,39,42,105,31,31,103,124,0,7,0,17,0,9,0,0,0,44,74,33,172,68,102,23,2,28,10,0,0,50,5,42,0,14,117,50,0,33,120,54,46,144,71,69,42,126,26,0,51,15,83,15,5,26,54,0,14,105,38,0,58,88,31,0,32,37,0,3,70,2,2,68,95,0,1,79,46,14,42,74,91,43,143,94,120,83,121,40,66,73,62,98,104,63,20,139,78,0,52,157,21,2,20,80,62,2,51,122,54,0,34,54,2,12,86,83,84,19,114,70,68,25,94,132,87,37,91,86,0,80,74,55,4,51,102,122,14,65,118,90,35,157,66,89,109,158,36,12,7,18,0,8,148,32,7,31,77,119,29,6,34,75,54,2,4,79,84,103,27,2,31,53,68,33,32,42,86,62,39,24,87,46,52,27,83,33,74,20,8,63,109,20,77,1,2,0,9,1,53,1,39,104,0,11,0,6,0,3,0,3,37,33,125,75,152,32,8,27,92,40,73,15,13,20,69,72,98,63,51,44,12,2,12,21,10,31,64,27,25,10,0,65,20,93,37,36,240,43,57,87,50,139,92,130,23,34,18,55,5,25,8,2,17,81,0,0,28,2,1,20,4,51,62,156,115,24,77,88,0,0,4,0,4,0,9,0,7,5,19,45,18,25,14,3,2,0,1,0,0,0,2,0,1,0,0,17,24,21,22,0,55,25,106,33,64,0,0,0,1,5,0,4,0,1,3,47,62,12,71,43,180,62,66,128,128,54,66,75,66,124,94,47,14,18,4,2,1,16,23,40,58,4,75,68,29,25,44,8,38,4,35,3,0,0,3,141,83,21,5,0,2,7,32,14,45,15,130,23,94,44,58,54,90,125,34,31,50,39,2,14,87,37,0,47,86,7,2,63,63,1,21,128,53,6,47,155,38,19,96,166,53,117,80,92,105,86,152,34,12,41,37,16,72,7,82,1,98,15,54,115,52,33,77,30,59,0,69,0,11,14,31,65,13,2,121,62,15,48,6,14,1,4,0,22,4,53,100,49,6,6,2,6,0,3,0,3,14,20,177,113,44,45,92,147,81,124,109,27,16,13,64,3,22,6,36,27,30,16,5,4,45,24,83,4,7,43,58,118,141,25,53,54,69,209,74,39,75,61,2,29,51,6,5,81,21,0,33,52,3,0,88,67,14,15,68,132,14,1,22,2,66,3,10,0,8,0,12,2,3,2,11,38,92,26,12,49,23,24,4,3,0,0,1,0,0,0,1,0,0,40,3,17,38,24,41,24,68,30,21,0,0,0,0,24,0,0,13,0,128,67,54,39,1,0,8,6,42,40,105,30,34,99,123,0,8,0,19,0,8,0,0,0,46,71,45,155,73,92,23,3,32,13,0,0,52,6,44,0,12,118,58,0,33,134,55,46,140,71,69,44,124,25,0,51,12,83,17,3,25,52,0,14,107,34,0,60,88,29,0,34,38,0,4,74,2,2,70,94,0,1,80,47,20,37,71,96,44,144,87,118,88,121,41,64,78,67,99,105,64,24,144,78,0,59,164,22,0,23,83,42,0,54,122,54,9,50,72,12,15,104,49,69,34,150,67,103,27,68,86,84,58,56,76,1,91,84,65,4,51,103,126,10,41,121,94,41,157,39,92,82,163,42,11,16,12,0,11,160,30,7,39,89,110,25,2,36,54,74,3,1,83,72,104,40,5,40,64,67,34,31,33,89,65,40,25,86,45,50,24,86,31,77,17,8,55,47,15,10,2,2,0,7,1,50,1,40,99,0,9,0,4,0,1,1,3,1,23,108,80,153,30,8,24,94,37,75,17,11,18,68,78,100,56,46,43,12,2,14,20,8,28,64,25,25,12,0,71,20,95,34,35,238,47,48,79,51,132,91,126,22,32,15,58,5,26,10,3,17,74,0,0,28,3,1,20,4,59,61,159,113,13,77,23,0,0,4,0,3,1,9,0,10,4,16,44,19,24,15,4,2,0,0,0,0,0,2,1,1,0,0,15,20,1,10,0,46,24,112,31,66,0,0,0,0,6,0,4,1,0,3,39,64,24,70,44,188,59,67,134,129,52,70,73,109,105,98,50,12,20,2,2,1,14,26,39,65,5,73,66,29,27,39,7,38,7,40,3,0,0,4,136,84,19,4,0,2,9,34,14,45,15,141,17,95,41,54,53,91,126,31,33,52,40,1,12,86,38,0,51,88,8,1,61,65,1,19,123,50,5,47,154,41,18,92,162,58,69,162,41,16,118,110,7,44,174

Nearest PDB structures (foldseek):
  8wx0-assembly1_A  TM=9.846E-01  e=0.000E+00  Mycobacterium tuberculosis
  8wwp-assembly1_A  TM=9.880E-01  e=0.000E+00  Mycobacterium tuberculosis
  8wxf-assembly1_C  TM=9.860E-01  e=4.074E-100  Mycobacterium tuberculosis
  2pnz-assembly1_A  TM=8.437E-01  e=1.861E-16  Pyrococcus abyssi
  2wnr-assembly1_B  TM=8.576E-01  e=1.083E-15  Methanothermobacter thermautotrophicus

Organism: Mycobacterium tuberculosis (strain ATCC 25618 / H37Rv) (NCBI:txid83332)

GO terms:
  GO:0005886 plasma membrane (C, HDA)

InterPro domains:
  IPR001247 Exoribonuclease, phosphorolytic domain 1 [PF01138] (25-155)
  IPR001247 Exoribonuclease, phosphorolytic domain 1 [PF01138] (355-487)
  IPR003029 S1 domain [PF00575] (663-732)
  IPR003029 S1 domain [PS50126] (666-735)
  IPR003029 S1 domain [SM00316] (664-735)
  IPR004087 K Homology domain [SM00322] (594-659)
  IPR004088 K Homology domain, type 1 [PF00013] (598-655)
  IPR012162 Polyribonucleotide nucleotidyltransferase [MF_01595] (14-738)
  IPR012162 Polyribonucleotide nucleotidyltransferase [PIRSF005499] (15-745)
  IPR012162 Polyribonucleotide nucleotidyltransferase [PTHR11252] (20-745)
  IPR012162 Polyribonucleotide nucleotidyltransferase [TIGR03591] (22-734)
  IPR012340 Nucleic acid-binding, OB-fold [G3DSA:2.40.50.140] (662-742)
  IPR012340 Nucleic acid-binding, OB-fold [SSF50249] (663-732)
  IPR014069 Guanosine pentaphosphate synthetase I/polyribonucleotide nucleotidyltransferase [TIGR02696] (10-733)
  IPR015848 Polyribonucleotide nucleotidyltransferase, RNA-binding domain [PF03726] (274-350)
  IPR020568 Ribosomal protein uS5 domain 2-type superfamily [SSF54211] (13-156)
  IPR020568 Ribosomal protein uS5 domain 2-type superfamily [SSF54211] (329-499)
  IPR027408 PNPase/RNase PH domain superfamily [G3DSA:3.30.230.70] (9-254)
  IPR027408 PNPase/RNase PH domain superfamily [G3DSA:3.30.230.70] (266-591)
  IPR036345 Exoribonuclease, PH domain 2 superfamily [SSF55666] (157-259)

B-factor: mean 54.24, std 30.23, range [12.4, 160.94]

Radius of gyration: 38.06 Å; Cα contacts (8 Å, |Δi|>4): 3710; chains: 3; bounding box: 77×101×104 Å